Protein AF-0000000082896527 (afdb_homodimer)

Secondary structure (DSSP, 8-state):
-------------------------------------------------------------------------------------------------------------------HHHHHHHHHHHHHTHHHHH-TT---EEEEEEEEEESSSS--EEEEEEEETTEEEEEEEETTEEEEEEEEEGGGEEEEEEEETTTEEEEEEEETTTTEEEEEEEE-SSS-HHHHHHHHHHHHHHH-TTGGGGHHHH-EEESTHHHHHGGGSPPPSS--HHHHHHHHHHHHHHHTT----HHHHHIIIIIITTTT--EEEGGGGTTS-HHHHHHHHHGGGG-SS--EEEEESPPP-HHHHHHHHHHHHH-SS--EEEEESS---TTHHHHHHHHHHHTTT----EEE-TTS----HHHHHHHHHHGGG-TT--EEE-TT----HHHHHHHHHHHHHHHH--S-GGG-----EEE-TT----S--HHHHHHHHH-TT--EEE-TTS--BGGGTHHHHHHH-TT-SEEE-TT-B--TTGGGGHHHHHHHHHH-SS--EEE-TT---HHHHHHHHHHHHHT-SS--SEEEE-TTT--GGGHHHHGGGGGS-EEEEE-TT---GGGHHHHHHHHHT-SS--EEE--THHHHHHHH-GGGHHHHHHHHHHHHHHHHHS---EEE-TT---GGGHHHHHHHGGG---SEEE--SS--HHHHHHHHHHHHHH-SS--EEE--SS---HHHHHHHHHHHHH--S--B----HHHHHHHHTSS-HHHHHHHHHHHHHHHHHHHS--HHHHHHHHHHHHHHHHHHTGGGGTTTT-HHHHHHHHHHHHHHHHHTTS-SS-TTSHHHHHHHHHHHHHHHHHHHHHHHHHHHHHHHHHHHTTEEE-S--PPP-TTHHHHHHHHHHHHHHHHHHHHHHHHHHHHHHHHHSSSSEEESS---TTS-----TT-S---SSPPPPTHHHHTTS------GGGGG----S------------TTTT----GGG-------HHHHHHGGGS--------------------SS---------------------------------------------------------------------------/----------------------------------------------------------------------S--------------------------------------------HHHHHHHHHHHHHTHHHHH-TT---EEEEEEEEEESSSS--EEEEEEEETTEEEEEEEETTEEEEEEEEEGGGEEEEEEEETTTEEEEEEEETTTTEEEEEEEE-SSS-HHHHHHHHHHHHHHH-TTGGGGHHHH-EEESTHHHHHGGGSPPPSS--HHHHHHHHHHHHHHHTT----HHHHHIIIIIITTTT--EEEGGGGTTS-HHHHHHHHHGGGG-SS--EEEEESPPP-HHHHHHHHHHHHH-SS--EEEEESS---TTHHHHHHHHHHHTTT----EEE-TTS----HHHHHHHHHHGGG-TT--EEE-TT----HHHHHHHHHHHHHHHH--S-GGG-----EEE-TT----S--HHHHHHHHH-TT--EEE-TTS--BGGGTHHHHHHHGGG-SEEE-TT-B--TTGGGGHHHHHHHHHH-SS--EEE-TT---HHHHHHHHHHHHHT-SS--SEEEE-TTT--GGGHHHHGGGGGS-EEEEE-TT---GGGHHHHHHHHHT-SS--EEE--THHHHHHHH-GGGHHHHHHHHHHHHHHHHHS---EEE-TT---GGGHHHHHHHGGG---SEEE--SS--HHHHHHHHHHHHHH-SS--EEE--SS---HHHHHHHHHHHHH--S--B----HHHHHHHHTSS-HHHHHHHHHHHHHHHHHHHS--HHHHHHHHHHHHHHHHHHTGGGGTTTT-HHHHHHHHHHHHHHHHHTTS-SS-TTSHHHHHHHHHHHHHHHHHHHHHHHHHHHHHHHHHHHTTEEE-S--PPP-TTHHHHHHHHHHHHHHHHHHHHHHHHHHHHHHHHHSSSSEEESS---TTS-----TT-S---SSPPPPGGGGGGGS------TTSTT-S--S------------TTTT--------------HHHHHHGGGT-------------------------------------------------------------------------------------------------

Nearest PDB structures (foldseek):
  4k17-assembly1_A  TM=8.744E-01  e=2.530E-37  Mus musculus
  4k17-assembly2_B  TM=8.692E-01  e=1.340E-36  Mus musculus
  8j07-assembly1_w  TM=4.556E-01  e=1.882E-07  Homo sapiens
  1k5d-assembly1_C  TM=5.527E-01  e=3.332E-05  Schizosaccharomyces pombe
  1pgv-assembly1_A  TM=6.967E-01  e=2.989E-02  Caenorhabditis elegans

Radius of gyration: 50.92 Å; Cα contacts (8 Å, |Δi|>4): 3451; chains: 2; bounding box: 141×174×155 Å

Solvent-accessible surface area (backbone atoms only — not comparable to full-atom values): 126657 Å² total; per-residue (Å²): 142,79,79,81,83,78,81,83,77,88,76,81,86,76,87,74,89,75,82,88,83,81,84,87,84,83,82,85,88,83,89,80,87,85,89,85,87,82,90,82,92,82,82,89,86,80,88,91,82,80,88,80,86,76,82,85,79,84,86,79,89,82,90,85,83,85,90,81,88,71,66,67,91,80,84,80,80,84,91,80,89,90,90,80,93,78,95,78,92,84,88,92,82,86,92,81,87,84,82,82,74,88,73,78,84,80,77,74,84,71,83,73,78,73,49,73,67,52,50,54,48,31,50,52,48,47,61,74,38,26,29,77,74,72,32,75,87,32,62,46,62,78,44,75,43,68,30,31,40,14,72,59,100,79,65,71,40,78,31,34,41,32,35,29,66,58,30,41,36,32,29,38,76,50,69,88,61,63,45,80,76,46,72,44,42,60,84,35,42,39,32,44,34,59,74,39,93,54,40,32,28,38,39,28,30,53,43,82,95,69,87,41,77,44,52,37,36,37,31,32,90,85,48,49,33,64,56,54,54,47,51,52,49,38,43,44,30,49,38,31,71,56,33,70,87,34,43,75,78,61,23,48,57,39,61,61,66,59,63,69,45,51,79,70,46,68,59,47,63,56,64,43,62,67,79,30,42,64,51,31,40,46,49,42,15,53,68,70,74,41,82,71,54,68,42,59,48,47,44,45,57,55,41,30,50,52,69,67,54,34,55,50,53,50,74,83,43,62,92,47,58,69,71,57,44,44,39,60,58,49,44,39,25,43,28,70,52,35,25,25,43,38,38,75,65,52,74,56,52,72,69,50,53,51,48,50,45,48,28,48,40,43,18,74,36,39,25,34,46,32,45,26,37,20,63,57,58,59,62,44,53,39,52,48,31,52,24,35,65,73,24,49,78,32,46,39,26,36,42,29,45,23,51,19,62,52,63,32,56,69,15,26,49,52,30,21,70,46,44,33,60,32,40,50,32,27,36,44,33,42,29,39,14,58,37,43,41,66,30,49,34,28,44,23,48,9,49,41,51,8,54,58,50,68,82,53,80,90,51,34,25,54,45,30,33,45,31,43,22,47,16,62,43,55,79,72,52,63,42,45,36,50,30,41,29,67,42,56,54,31,30,34,41,31,43,27,44,12,40,30,49,53,68,68,39,46,66,26,33,54,66,8,38,37,49,25,26,34,43,31,44,19,34,26,34,58,56,97,69,40,62,78,45,17,66,54,38,19,52,34,42,33,60,33,52,48,42,41,37,42,30,33,29,53,17,55,59,54,52,56,31,46,35,18,39,43,52,8,38,42,64,18,87,66,38,63,56,24,32,40,33,43,23,39,29,43,52,72,80,27,56,76,46,57,50,50,52,45,63,30,52,35,21,29,41,31,48,29,45,24,58,36,50,69,51,44,41,60,50,46,57,36,57,43,64,22,77,54,35,33,33,41,30,57,13,30,44,33,50,36,57,18,62,76,32,76,89,28,45,68,42,38,55,50,30,54,53,47,47,46,47,30,43,55,72,30,62,40,33,31,44,34,43,34,49,18,48,59,26,80,66,44,56,63,52,32,34,35,42,26,66,23,55,30,34,31,43,30,51,22,30,20,52,37,30,43,68,40,30,46,44,40,16,59,16,40,50,51,26,72,41,39,29,34,46,39,58,31,48,18,66,38,37,41,71,18,41,43,38,38,24,55,18,38,70,67,27,62,43,46,50,43,61,67,76,36,58,64,19,48,43,56,32,54,74,40,92,53,32,65,55,36,53,53,19,53,52,46,37,52,52,36,25,53,50,36,63,53,81,47,65,70,60,48,48,51,47,49,42,32,44,44,52,49,51,53,60,67,45,40,77,71,39,47,34,79,80,30,71,67,45,36,32,50,50,44,52,50,51,50,47,53,59,59,54,47,78,44,82,85,38,72,71,76,47,67,69,49,46,48,51,46,49,51,51,48,51,51,49,50,51,51,38,50,54,49,38,51,51,51,47,50,50,49,50,51,50,33,43,75,73,32,36,41,76,72,54,91,70,82,57,87,80,77,66,54,67,63,47,48,53,51,50,45,51,52,50,31,49,48,36,38,53,48,38,52,51,42,54,39,47,36,51,53,50,38,47,55,38,87,71,20,59,41,67,63,72,75,78,67,72,80,26,65,80,62,71,54,82,79,47,82,68,76,66,75,36,59,60,79,63,67,79,66,59,64,69,66,58,77,72,75,73,76,65,80,61,69,81,58,63,94,68,76,83,86,79,80,75,77,80,79,79,76,78,74,77,80,65,75,83,66,72,74,70,54,68,68,61,62,77,65,62,82,45,64,62,57,62,69,63,50,66,75,73,55,83,70,81,80,83,85,83,85,82,50,87,90,88,92,89,96,86,92,101,68,102,68,72,82,67,82,79,77,87,72,86,66,72,52,76,84,71,83,77,82,78,79,80,81,78,79,87,81,80,77,80,81,82,81,84,83,85,77,82,78,80,76,76,72,86,75,84,82,89,79,82,87,79,89,81,93,90,89,69,48,88,91,93,84,86,91,72,94,84,92,79,78,96,86,90,130,139,87,80,87,86,92,88,85,88,91,86,91,81,85,91,78,86,81,87,80,87,81,87,82,93,86,82,88,79,87,80,84,80,78,84,84,87,84,88,83,84,82,82,79,85,72,83,70,78,82,83,81,82,78,82,84,78,81,83,76,81,81,76,78,79,81,92,76,88,83,96,79,83,83,86,78,80,65,93,77,90,67,92,71,80,63,84,79,79,81,84,76,79,78,85,76,85,86,76,85,75,87,76,82,84,86,77,75,86,70,84,73,76,74,49,72,68,53,51,53,47,30,49,52,48,47,60,75,38,26,29,79,74,71,31,74,89,32,63,46,62,76,45,74,43,69,29,32,40,14,70,58,98,78,64,72,39,78,30,35,40,32,36,28,64,57,30,40,36,33,30,39,78,48,68,87,61,62,46,78,75,45,72,44,43,60,84,35,43,38,32,43,34,59,75,40,95,53,39,32,28,37,39,29,31,52,43,83,99,45,103,43,77,44,51,37,37,37,32,32,89,85,49,49,34,65,56,55,54,47,50,52,51,41,44,44,31,49,38,32,72,54,34,70,87,35,43,75,78,60,25,48,58,42,62,60,64,59,63,69,44,51,79,70,46,68,59,47,61,57,66,42,62,68,78,29,41,63,52,30,41,48,48,42,14,53,69,71,74,41,81,70,56,68,44,59,47,46,45,44,59,56,42,30,49,50,68,66,54,33,54,53,50,50,76,83,45,62,90,48,57,68,70,57,46,43,40,60,57,51,44,38,25,44,28,72,53,36,25,26,44,39,40,74,66,51,74,56,51,71,70,49,53,52,49,51,44,49,28,48,39,45,18,74,33,39,26,35,44,32,45,26,38,21,64,58,57,57,62,44,52,38,52,47,32,52,25,34,64,74,23,51,79,32,46,38,26,37,42,30,44,23,51,20,63,51,64,32,57,69,16,25,50,52,31,21,69,46,45,34,58,32,41,48,30,27,36,44,35,42,30,38,15,57,37,44,42,66,32,50,33,28,44,22,49,10,49,40,52,8,53,57,50,68,84,50,78,88,49,34,26,53,43,29,32,44,32,42,23,47,15,61,42,55,80,73,51,63,43,45,38,50,31,41,30,68,41,54,56,32,30,35,42,30,43,26,43,14,39,32,48,52,68,67,38,46,67,26,34,54,65,7,39,37,49,24,25,33,44,31,44,19,36,26,35,58,56,96,69,41,62,78,46,18,66,53,38,18,50,34,41,33,58,32,52,48,44,42,37,40,29,35,29,54,16,53,59,56,52,56,31,46,35,18,39,42,51,8,37,41,64,19,86,67,38,63,55,25,32,40,33,42,22,39,28,43,52,70,81,27,56,77,46,56,51,49,51,45,62,31,52,35,22,29,43,31,47,29,45,23,58,35,51,71,51,44,40,61,49,47,57,36,56,42,64,22,77,53,33,32,34,42,31,57,14,30,44,34,51,34,59,18,60,75,32,79,92,28,44,70,44,40,56,50,30,52,52,47,48,46,47,32,44,53,71,29,61,39,33,32,43,34,42,34,50,18,48,59,25,80,63,45,54,64,52,30,34,36,42,26,67,24,56,29,34,30,42,28,51,21,30,21,51,36,30,42,68,40,30,47,44,41,17,58,15,40,49,51,25,72,42,41,29,34,46,41,60,29,49,18,64,38,39,40,72,19,40,43,39,38,23,54,17,36,70,68,27,62,43,46,50,43,63,66,77,37,58,64,19,48,45,56,29,54,72,40,93,52,33,66,56,36,44,37,20,52,40,46,37,52,51,35,25,52,51,36,63,52,82,47,65,69,59,47,50,49,47,48,41,32,44,44,51,49,51,52,60,66,45,40,74,72,39,47,34,82,81,30,72,68,45,34,33,50,51,45,52,51,52,51,46,54,58,59,55,50,77,45,82,84,38,71,70,74,46,67,67,50,47,50,51,46,50,51,53,47,50,50,49,48,51,51,38,50,53,49,38,51,54,51,47,49,52,50,52,50,50,33,44,75,73,32,34,42,77,72,53,91,69,83,56,87,79,76,65,53,66,64,48,47,54,50,50,44,52,52,49,30,50,48,36,39,53,48,38,49,51,41,52,40,47,35,51,54,50,38,48,54,37,87,72,22,56,41,66,64,72,77,79,66,74,82,26,65,81,63,70,54,82,77,48,83,67,72,66,76,36,59,59,77,62,66,80,66,57,64,70,66,59,77,71,74,74,74,63,78,59,70,82,52,62,93,67,78,82,87,78,79,73,75,80,77,76,74,79,75,76,81,64,75,80,60,70,74,68,82,62,81,65,65,80,64,64,79,46,65,63,58,63,68,62,48,69,76,70,52,82,65,77,75,79,79,74,80,74,81,79,80,77,86,78,86,76,86,82,79,89,86,80,90,82,79,84,76,83,73,84,74,66,85,75,88,80,81,82,82,86,85,91,84,90,82,80,85,77,81,83,79,79,83,77,89,72,89,85,86,86,80,82,82,82,86,82,86,91,86,84,88,84,80,86,88,83,90,83,83,87,82,85,81,82,88,79,86,85,91,72,81,79,84,80,129

Structure (mmCIF, N/CA/C/O backbone):
data_AF-0000000082896527-model_v1
#
loop_
_entity.id
_entity.type
_entity.pdbx_description
1 polymer 'Carm_PH domain-containing protein'
#
loop_
_atom_site.group_PDB
_atom_site.id
_atom_site.type_symbol
_atom_site.label_atom_id
_atom_site.label_alt_id
_atom_site.label_comp_id
_atom_site.label_asym_id
_atom_site.label_entity_id
_atom_site.label_seq_id
_atom_site.pdbx_PDB_ins_code
_atom_site.Cartn_x
_atom_site.Cartn_y
_atom_site.Cartn_z
_atom_site.occupancy
_atom_site.B_iso_or_equiv
_atom_site.auth_seq_id
_atom_site.auth_comp_id
_atom_site.auth_asym_id
_atom_site.auth_atom_id
_atom_site.pdbx_PDB_model_num
ATOM 1 N N . MET A 1 1 ? 29.469 -5.387 -78.062 1 13.02 1 MET A N 1
ATOM 2 C CA . MET A 1 1 ? 29.766 -4.191 -78.875 1 13.02 1 MET A CA 1
ATOM 3 C C . MET A 1 1 ? 30.156 -3.033 -77.938 1 13.02 1 MET A C 1
ATOM 5 O O . MET A 1 1 ? 30.031 -3.121 -76.75 1 13.02 1 MET A O 1
ATOM 9 N N . SER A 1 2 ? 29.484 -2.053 -78.562 1 12.38 2 SER A N 1
ATOM 10 C CA . SER A 1 2 ? 29.844 -0.681 -78.938 1 12.38 2 SER A CA 1
ATOM 11 C C . SER A 1 2 ? 29.859 0.223 -77.688 1 12.38 2 SER A C 1
ATOM 13 O O . SER A 1 2 ? 30.828 0.936 -77.5 1 12.38 2 SER A O 1
ATOM 15 N N . HIS A 1 3 ? 28.781 0.94 -77.688 1 12.94 3 HIS A N 1
ATOM 16 C CA . HIS A 1 3 ? 28.719 2.354 -78.062 1 12.94 3 HIS A CA 1
ATOM 17 C C . HIS A 1 3 ? 29.078 3.238 -76.875 1 12.94 3 HIS A C 1
ATOM 19 O O . HIS A 1 3 ? 29.047 2.787 -75.75 1 12.94 3 HIS A O 1
ATOM 25 N N . SER A 1 4 ? 28.359 4.273 -77.062 1 13.53 4 SER A N 1
ATOM 26 C CA . SER A 1 4 ? 28.781 5.637 -77.375 1 13.53 4 SER A CA 1
ATOM 27 C C . SER A 1 4 ? 29.062 6.43 -76.125 1 13.53 4 SER A C 1
ATOM 29 O O . SER A 1 4 ? 28.703 6.008 -75 1 13.53 4 SER A O 1
ATOM 31 N N . HIS A 1 5 ? 28.531 7.566 -76.25 1 13.96 5 HIS A N 1
ATOM 32 C CA . HIS A 1 5 ? 29.047 8.914 -76.438 1 13.96 5 HIS A CA 1
ATOM 33 C C . HIS A 1 5 ? 29.141 9.656 -75.062 1 13.96 5 HIS A C 1
ATOM 35 O O . HIS A 1 5 ? 28.562 9.219 -74.062 1 13.96 5 HIS A O 1
ATOM 41 N N . ARG A 1 6 ? 28.641 10.859 -75.25 1 13.12 6 ARG A N 1
ATOM 42 C CA . ARG A 1 6 ? 29.328 12.148 -75.25 1 13.12 6 ARG A CA 1
ATOM 43 C C . ARG A 1 6 ? 29.234 12.828 -73.875 1 13.12 6 ARG A C 1
ATOM 45 O O . ARG A 1 6 ? 30.25 13.266 -73.375 1 13.12 6 ARG A O 1
ATOM 52 N N . HIS A 1 7 ? 28.016 13.453 -73.688 1 13.74 7 HIS A N 1
ATOM 53 C CA . HIS A 1 7 ? 28.047 14.898 -73.875 1 13.74 7 HIS A CA 1
ATOM 54 C C . HIS A 1 7 ? 28.578 15.578 -72.625 1 13.74 7 HIS A C 1
ATOM 56 O O . HIS A 1 7 ? 28.641 14.969 -71.562 1 13.74 7 HIS A O 1
ATOM 62 N N . ASP A 1 8 ? 27.797 16.594 -72.312 1 14.16 8 ASP A N 1
ATOM 63 C CA . ASP A 1 8 ? 28.031 18.031 -72.375 1 14.16 8 ASP A CA 1
ATOM 64 C C . ASP A 1 8 ? 28.609 18.562 -71.125 1 14.16 8 ASP A C 1
ATOM 66 O O . ASP A 1 8 ? 28.547 17.906 -70.062 1 14.16 8 ASP A O 1
ATOM 70 N N . THR A 1 9 ? 28.219 19.734 -70.938 1 13.42 9 THR A N 1
ATOM 71 C CA . THR A 1 9 ? 28.922 21 -70.938 1 13.42 9 THR A CA 1
ATOM 72 C C . THR A 1 9 ? 29.312 21.438 -69.562 1 13.42 9 THR A C 1
ATOM 74 O O . THR A 1 9 ? 30.484 21.75 -69.312 1 13.42 9 THR A O 1
ATOM 77 N N . ASP A 1 10 ? 28.328 22.062 -68.938 1 14.15 10 ASP A N 1
ATOM 78 C CA . ASP A 1 10 ? 28.484 23.5 -68.812 1 14.15 10 ASP A CA 1
ATOM 79 C C . ASP A 1 10 ? 29.375 23.828 -67.562 1 14.15 10 ASP A C 1
ATOM 81 O O . ASP A 1 10 ? 29.453 23.047 -66.625 1 14.15 10 ASP A O 1
ATOM 85 N N . ASP A 1 11 ? 29.953 24.969 -67.688 1 13.2 11 ASP A N 1
ATOM 86 C CA . ASP A 1 11 ? 31.125 25.812 -67.5 1 13.2 11 ASP A CA 1
ATOM 87 C C . ASP A 1 11 ? 31.203 26.266 -66 1 13.2 11 ASP A C 1
ATOM 89 O O . ASP A 1 11 ? 32.281 26.188 -65.375 1 13.2 11 ASP A O 1
ATOM 93 N N . GLY A 1 12 ? 30.172 27.078 -65.688 1 13.69 12 GLY A N 1
ATOM 94 C CA . GLY A 1 12 ? 30.562 28.453 -65.438 1 13.69 12 GLY A CA 1
ATOM 95 C C . GLY A 1 12 ? 31.422 28.625 -64.25 1 13.69 12 GLY A C 1
ATOM 96 O O . GLY A 1 12 ? 31.469 27.75 -63.375 1 13.69 12 GLY A O 1
ATOM 97 N N . GLY A 1 13 ? 31.828 29.781 -64.125 1 13.9 13 GLY A N 1
ATOM 98 C CA . GLY A 1 13 ? 32.906 30.734 -63.938 1 13.9 13 GLY A CA 1
ATOM 99 C C . GLY A 1 13 ? 33.25 30.922 -62.469 1 13.9 13 GLY A C 1
ATOM 100 O O . GLY A 1 13 ? 32.5 30.453 -61.594 1 13.9 13 GLY A O 1
ATOM 101 N N . ALA A 1 14 ? 34.156 31.734 -62.312 1 13.03 14 ALA A N 1
ATOM 102 C CA . ALA A 1 14 ? 35.375 32.281 -61.688 1 13.03 14 ALA A CA 1
ATOM 103 C C . ALA A 1 14 ? 35 33.094 -60.438 1 13.03 14 ALA A C 1
ATOM 105 O O . ALA A 1 14 ? 35.812 33.219 -59.5 1 13.03 14 ALA A O 1
ATOM 106 N N . LYS A 1 15 ? 33.844 33.844 -60.594 1 14.22 15 LYS A N 1
ATOM 107 C CA . LYS A 1 15 ? 34.25 35.219 -60.406 1 14.22 15 LYS A CA 1
ATOM 108 C C . LYS A 1 15 ? 34.969 35.438 -59.062 1 14.22 15 LYS A C 1
ATOM 110 O O . LYS A 1 15 ? 34.656 34.719 -58.094 1 14.22 15 LYS A O 1
ATOM 115 N N . ASP A 1 16 ? 35.812 36.469 -59.125 1 12.76 16 ASP A N 1
ATOM 116 C CA . ASP A 1 16 ? 36.938 37.312 -58.719 1 12.76 16 ASP A CA 1
ATOM 117 C C . ASP A 1 16 ? 36.656 38 -57.375 1 12.76 16 ASP A C 1
ATOM 119 O O . ASP A 1 16 ? 37.562 38.156 -56.562 1 12.76 16 ASP A O 1
ATOM 123 N N . LYS A 1 17 ? 35.375 38.625 -57.406 1 14.09 17 LYS A N 1
ATOM 124 C CA . LYS A 1 17 ? 35.625 40.062 -57.219 1 14.09 17 LYS A CA 1
ATOM 125 C C . LYS A 1 17 ? 36.375 40.312 -55.906 1 14.09 17 LYS A C 1
ATOM 127 O O . LYS A 1 17 ? 36.219 39.562 -54.938 1 14.09 17 LYS A O 1
ATOM 132 N N . ASP A 1 18 ? 37.156 41.406 -56 1 13.08 18 ASP A N 1
ATOM 133 C CA . ASP A 1 18 ? 38.25 42.25 -55.594 1 13.08 18 ASP A CA 1
ATOM 134 C C . ASP A 1 18 ? 38.031 42.875 -54.219 1 13.08 18 ASP A C 1
ATOM 136 O O . ASP A 1 18 ? 38.875 42.812 -53.344 1 13.08 18 ASP A O 1
ATOM 140 N N . GLU A 1 19 ? 37.062 43.875 -54.312 1 13.6 19 GLU A N 1
ATOM 141 C CA . GLU A 1 19 ? 37.562 45.219 -54.125 1 13.6 19 GLU A CA 1
ATOM 142 C C . GLU A 1 19 ? 37.969 45.469 -52.688 1 13.6 19 GLU A C 1
ATOM 144 O O . GLU A 1 19 ? 37.531 44.75 -51.781 1 13.6 19 GLU A O 1
ATOM 149 N N . THR A 1 20 ? 37.844 46.75 -52.469 1 13.63 20 THR A N 1
ATOM 150 C CA . THR A 1 20 ? 38.625 47.938 -52.156 1 13.63 20 THR A CA 1
ATOM 151 C C . THR A 1 20 ? 38.719 48.156 -50.656 1 13.63 20 THR A C 1
ATOM 153 O O . THR A 1 20 ? 37.906 47.625 -49.906 1 13.63 20 THR A O 1
ATOM 156 N N . ALA A 1 21 ? 39.562 49.25 -50.438 1 13.3 21 ALA A N 1
ATOM 157 C CA . ALA A 1 21 ? 40.625 49.875 -49.625 1 13.3 21 ALA A CA 1
ATOM 158 C C . ALA A 1 21 ? 40.062 50.5 -48.375 1 13.3 21 ALA A C 1
ATOM 160 O O . ALA A 1 21 ? 40.625 50.344 -47.281 1 13.3 21 ALA A O 1
ATOM 161 N N . GLU A 1 22 ? 39.281 51.656 -48.594 1 13.28 22 GLU A N 1
ATOM 162 C CA . GLU A 1 22 ? 39.812 52.969 -48.25 1 13.28 22 GLU A CA 1
ATOM 163 C C . GLU A 1 22 ? 39.688 53.188 -46.719 1 13.28 22 GLU A C 1
ATOM 165 O O . GLU A 1 22 ? 40.656 53.531 -46.062 1 13.28 22 GLU A O 1
ATOM 170 N N . THR A 1 23 ? 39.062 54.406 -46.5 1 13.44 23 THR A N 1
ATOM 171 C CA . THR A 1 23 ? 39.594 55.688 -46.125 1 13.44 23 THR A CA 1
ATOM 172 C C . THR A 1 23 ? 39.5 55.906 -44.594 1 13.44 23 THR A C 1
ATOM 174 O O . THR A 1 23 ? 40.5 56.188 -43.938 1 13.44 23 THR A O 1
ATOM 177 N N . VAL A 1 24 ? 38.875 57.094 -44.25 1 13.51 24 VAL A N 1
ATOM 178 C CA . VAL A 1 24 ? 39.344 58.375 -43.812 1 13.51 24 VAL A CA 1
ATOM 179 C C . VAL A 1 24 ? 39.188 58.5 -42.281 1 13.51 24 VAL A C 1
ATOM 181 O O . VAL A 1 24 ? 38.406 57.75 -41.688 1 13.51 24 VAL A O 1
ATOM 184 N N . VAL A 1 25 ? 38.969 59.812 -41.844 1 13.18 25 VAL A N 1
ATOM 185 C CA . VAL A 1 25 ? 39.719 60.875 -41.156 1 13.18 25 VAL A CA 1
ATOM 186 C C . VAL A 1 25 ? 39.25 60.938 -39.688 1 13.18 25 VAL A C 1
ATOM 188 O O . VAL A 1 25 ? 40.062 60.844 -38.781 1 13.18 25 VAL A O 1
ATOM 191 N N . GLU A 1 26 ? 38.5 62.094 -39.375 1 13.37 26 GLU A N 1
ATOM 192 C CA . GLU A 1 26 ? 39 63.281 -38.688 1 13.37 26 GLU A CA 1
ATOM 193 C C . GLU A 1 26 ? 38.75 63.219 -37.188 1 13.37 26 GLU A C 1
ATOM 195 O O . GLU A 1 26 ? 39.656 63.344 -36.406 1 13.37 26 GLU A O 1
ATOM 200 N N . GLY A 1 27 ? 38.094 64.375 -36.75 1 12.8 27 GLY A N 1
ATOM 201 C CA . GLY A 1 27 ? 38.531 65.5 -35.969 1 12.8 27 GLY A CA 1
ATOM 202 C C . GLY A 1 27 ? 38.219 65.375 -34.5 1 12.8 27 GLY A C 1
ATOM 203 O O . GLY A 1 27 ? 39.125 65.25 -33.656 1 12.8 27 GLY A O 1
ATOM 204 N N . GLU A 1 28 ? 37.281 66.312 -34 1 13.52 28 GLU A N 1
ATOM 205 C CA . GLU A 1 28 ? 37.625 67.5 -33.219 1 13.52 28 GLU A CA 1
ATOM 206 C C . GLU A 1 28 ? 37.5 67.25 -31.719 1 13.52 28 GLU A C 1
ATOM 208 O O . GLU A 1 28 ? 36.844 66.25 -31.312 1 13.52 28 GLU A O 1
ATOM 213 N N . GLU A 1 29 ? 37.062 68.438 -31.078 1 13.66 29 GLU A N 1
ATOM 214 C CA . GLU A 1 29 ? 37.625 69.312 -30.078 1 13.66 29 GLU A CA 1
ATOM 215 C C . GLU A 1 29 ? 37.156 68.938 -28.672 1 13.66 29 GLU A C 1
ATOM 217 O O . GLU A 1 29 ? 36.344 68.062 -28.5 1 13.66 29 GLU A O 1
ATOM 222 N N . VAL A 1 30 ? 36.656 70.062 -27.969 1 13.3 30 VAL A N 1
ATOM 223 C CA . VAL A 1 30 ? 37.156 70.938 -26.906 1 13.3 30 VAL A CA 1
ATOM 224 C C . VAL A 1 30 ? 36.5 70.5 -25.578 1 13.3 30 VAL A C 1
ATOM 226 O O . VAL A 1 30 ? 37.188 70.25 -24.594 1 13.3 30 VAL A O 1
ATOM 229 N N . HIS A 1 31 ? 35.531 71.438 -25.125 1 13.45 31 HIS A N 1
ATOM 230 C CA . HIS A 1 31 ? 35.75 72.438 -24.062 1 13.45 31 HIS A CA 1
ATOM 231 C C . HIS A 1 31 ? 35.25 71.938 -22.719 1 13.45 31 HIS A C 1
ATOM 233 O O . HIS A 1 31 ? 34.5 70.938 -22.656 1 13.45 31 HIS A O 1
ATOM 239 N N . THR A 1 32 ? 34.5 72.875 -22.141 1 13.36 32 THR A N 1
ATOM 240 C CA . THR A 1 32 ? 34.781 73.75 -21.016 1 13.36 32 THR A CA 1
ATOM 241 C C . THR A 1 32 ? 34.125 73.25 -19.734 1 13.36 32 THR A C 1
ATOM 243 O O . THR A 1 32 ? 34.812 73.062 -18.719 1 13.36 32 THR A O 1
ATOM 246 N N . ASP A 1 33 ? 33.094 74.125 -19.281 1 13.41 33 ASP A N 1
ATOM 247 C CA . ASP A 1 33 ? 33.156 75 -18.141 1 13.41 33 ASP A CA 1
ATOM 248 C C . ASP A 1 33 ? 32.625 74.312 -16.875 1 13.41 33 ASP A C 1
ATOM 250 O O . ASP A 1 33 ? 31.953 73.25 -16.969 1 13.41 33 ASP A O 1
ATOM 254 N N . ASP A 1 34 ? 31.734 75.188 -16.219 1 13.63 34 ASP A N 1
ATOM 255 C CA . ASP A 1 34 ? 31.781 75.938 -14.984 1 13.63 34 ASP A CA 1
ATOM 256 C C . ASP A 1 34 ? 31.031 75.25 -13.859 1 13.63 34 ASP A C 1
ATOM 258 O O . ASP A 1 34 ? 31.641 74.562 -13.023 1 13.63 34 ASP A O 1
ATOM 262 N N . ASP A 1 35 ? 30.016 76.062 -13.352 1 14.41 35 ASP A N 1
ATOM 263 C CA . ASP A 1 35 ? 29.922 76.75 -12.094 1 14.41 35 ASP A CA 1
ATOM 264 C C . ASP A 1 35 ? 29.109 76 -11.062 1 14.41 35 ASP A C 1
ATOM 266 O O . ASP A 1 35 ? 28.469 75 -11.391 1 14.41 35 ASP A O 1
ATOM 270 N N . GLU A 1 36 ? 28.141 76.75 -10.469 1 14.59 36 GLU A N 1
ATOM 271 C CA . GLU A 1 36 ? 27.922 77.5 -9.211 1 14.59 36 GLU A CA 1
ATOM 272 C C . GLU A 1 36 ? 26.922 76.75 -8.328 1 14.59 36 GLU A C 1
ATOM 274 O O . GLU A 1 36 ? 27.203 76.438 -7.168 1 14.59 36 GLU A O 1
ATOM 279 N N . PHE A 1 37 ? 25.844 77.5 -8.055 1 14.47 37 PHE A N 1
ATOM 280 C CA . PHE A 1 37 ? 25.391 78.188 -6.883 1 14.47 37 PHE A CA 1
ATOM 281 C C . PHE A 1 37 ? 24.375 77.438 -6.094 1 14.47 37 PHE A C 1
ATOM 283 O O . PHE A 1 37 ? 23.797 76.438 -6.609 1 14.47 37 PHE A O 1
ATOM 290 N N . ASP A 1 38 ? 23.438 78.188 -5.473 1 13.34 38 ASP A N 1
ATOM 291 C CA . ASP A 1 38 ? 23 78.688 -4.188 1 13.34 38 ASP A CA 1
ATOM 292 C C . ASP A 1 38 ? 21.766 78 -3.686 1 13.34 38 ASP A C 1
ATOM 294 O O . ASP A 1 38 ? 21.719 77.562 -2.537 1 13.34 38 ASP A O 1
ATOM 298 N N . ALA A 1 39 ? 20.625 78.562 -4.066 1 13.78 39 ALA A N 1
ATOM 299 C CA . ALA A 1 39 ? 19.734 79.375 -3.236 1 13.78 39 ALA A CA 1
ATOM 300 C C . ALA A 1 39 ? 18.719 78.5 -2.502 1 13.78 39 ALA A C 1
ATOM 302 O O . ALA A 1 39 ? 18.484 77.312 -2.895 1 13.78 39 ALA A O 1
ATOM 303 N N . GLN A 1 40 ? 17.562 79.188 -2.105 1 13.2 40 GLN A N 1
ATOM 304 C CA . GLN A 1 40 ? 16.75 79.75 -1.05 1 13.2 40 GLN A CA 1
ATOM 305 C C . GLN A 1 40 ? 15.531 78.875 -0.742 1 13.2 40 GLN A C 1
ATOM 307 O O . GLN A 1 40 ? 15.266 78.562 0.42 1 13.2 40 GLN A O 1
ATOM 312 N N . ARG A 1 41 ? 14.438 79.188 -1.395 1 13.99 41 ARG A N 1
ATOM 313 C CA . ARG A 1 41 ? 13.289 79.875 -0.831 1 13.99 41 ARG A CA 1
ATOM 314 C C . ARG A 1 41 ? 12.328 78.875 -0.17 1 13.99 41 ARG A C 1
ATOM 316 O O . ARG A 1 41 ? 12.312 77.688 -0.509 1 13.99 41 ARG A O 1
ATOM 323 N N . LEU A 1 42 ? 11.141 79.5 0.245 1 13.17 42 LEU A N 1
ATOM 324 C CA . LEU A 1 42 ? 10.195 79.938 1.261 1 13.17 42 LEU A CA 1
ATOM 325 C C . LEU A 1 42 ? 9.039 78.938 1.411 1 13.17 42 LEU A C 1
ATOM 327 O O . LEU A 1 42 ? 8.719 78.5 2.523 1 13.17 42 LEU A O 1
ATOM 331 N N . ARG A 1 43 ? 7.949 79.188 0.717 1 13.15 43 ARG A N 1
ATOM 332 C CA . ARG A 1 43 ? 6.738 79.75 1.258 1 13.15 43 ARG A CA 1
ATOM 333 C C . ARG A 1 43 ? 5.777 78.688 1.781 1 13.15 43 ARG A C 1
ATOM 335 O O . ARG A 1 43 ? 5.324 78.812 2.924 1 13.15 43 ARG A O 1
ATOM 342 N N . THR A 1 44 ? 4.555 78.75 1.214 1 13.38 44 THR A N 1
ATOM 343 C CA . THR A 1 44 ? 3.266 79.25 1.653 1 13.38 44 THR A CA 1
ATOM 344 C C . THR A 1 44 ? 2.396 78.188 2.234 1 13.38 44 THR A C 1
ATOM 346 O O . THR A 1 44 ? 2.621 77 1.958 1 13.38 44 THR A O 1
ATOM 349 N N . MET A 1 45 ? 1.054 78.5 2.344 1 13.62 45 MET A N 1
ATOM 350 C CA . MET A 1 45 ? -0.067 78.875 3.205 1 13.62 45 MET A CA 1
ATOM 351 C C . MET A 1 45 ? -0.992 77.688 3.432 1 13.62 45 MET A C 1
ATOM 353 O O . MET A 1 45 ? -1.292 77.312 4.574 1 13.62 45 MET A O 1
ATOM 357 N N . LYS A 1 46 ? -2.389 77.875 3.166 1 13.23 46 LYS A N 1
ATOM 358 C CA . LYS A 1 46 ? -3.566 78.188 3.967 1 13.23 46 LYS A CA 1
ATOM 359 C C . LYS A 1 46 ? -4.453 76.938 4.152 1 13.23 46 LYS A C 1
ATOM 361 O O . LYS A 1 46 ? -4.875 76.625 5.27 1 13.23 46 LYS A O 1
ATOM 366 N N . HIS A 1 47 ? -5.32 76.5 3.225 1 12.96 47 HIS A N 1
ATOM 367 C CA . HIS A 1 47 ? -6.75 76.812 3.346 1 12.96 47 HIS A CA 1
ATOM 368 C C . HIS A 1 47 ? -7.461 75.688 4.121 1 12.96 47 HIS A C 1
ATOM 370 O O . HIS A 1 47 ? -6.965 74.562 4.199 1 12.96 47 HIS A O 1
ATOM 376 N N . ASP A 1 48 ? -8.734 75.688 3.941 1 13.35 48 ASP A N 1
ATOM 377 C CA . ASP A 1 48 ? -10.062 75.938 4.488 1 13.35 48 ASP A CA 1
ATOM 378 C C . ASP A 1 48 ? -10.734 74.625 4.922 1 13.35 48 ASP A C 1
ATOM 380 O O . ASP A 1 48 ? -10.375 73.562 4.445 1 13.35 48 ASP A O 1
ATOM 384 N N . ARG A 1 49 ? -12.039 74.875 5.344 1 13.8 49 ARG A N 1
ATOM 385 C CA . ARG A 1 49 ? -13.102 74.875 6.344 1 13.8 49 ARG A CA 1
ATOM 386 C C . ARG A 1 49 ? -13.977 73.625 6.25 1 13.8 49 ARG A C 1
ATOM 388 O O . ARG A 1 49 ? -14.227 72.938 7.254 1 13.8 49 ARG A O 1
ATOM 395 N N . ASN A 1 50 ? -15.156 73.812 5.652 1 13.16 50 ASN A N 1
ATOM 396 C CA . ASN A 1 50 ? -16.453 73.875 6.324 1 13.16 50 ASN A CA 1
ATOM 397 C C . ASN A 1 50 ? -17.109 72.5 6.453 1 13.16 50 ASN A C 1
ATOM 399 O O . ASN A 1 50 ? -17.562 72.125 7.535 1 13.16 50 ASN A O 1
ATOM 403 N N . PRO A 1 51 ? -18.094 72.188 5.566 1 13.37 51 PRO A N 1
ATOM 404 C CA . PRO A 1 51 ? -19.516 72.312 5.922 1 13.37 51 PRO A CA 1
ATOM 405 C C . PRO A 1 51 ? -20.078 71 6.453 1 13.37 51 PRO A C 1
ATOM 407 O O . PRO A 1 51 ? -19.438 69.938 6.309 1 13.37 51 PRO A O 1
ATOM 410 N N . CYS A 1 52 ? -21.188 70.625 5.891 1 13.37 52 CYS A N 1
ATOM 411 C CA . CYS A 1 52 ? -22.594 70.688 6.328 1 13.37 52 CYS A CA 1
ATOM 412 C C . CYS A 1 52 ? -23.047 69.312 6.793 1 13.37 52 CYS A C 1
ATOM 414 O O . CYS A 1 52 ? -23.578 69.125 7.891 1 13.37 52 CYS A O 1
ATOM 416 N N . GLN A 1 53 ? -23.922 68.75 6.082 1 13.32 53 GLN A N 1
ATOM 417 C CA . GLN A 1 53 ? -25.328 68.688 6.453 1 13.32 53 GLN A CA 1
ATOM 418 C C . GLN A 1 53 ? -25.656 67.375 7.141 1 13.32 53 GLN A C 1
ATOM 420 O O . GLN A 1 53 ? -24.922 66.438 6.988 1 13.32 53 GLN A O 1
ATOM 425 N N . ASN A 1 54 ? -26.859 67 6.875 1 13.1 54 ASN A N 1
ATOM 426 C CA . ASN A 1 54 ? -28.109 66.875 7.613 1 13.1 54 ASN A CA 1
ATOM 427 C C . ASN A 1 54 ? -28.344 65.5 8.164 1 13.1 54 ASN A C 1
ATOM 429 O O . ASN A 1 54 ? -28.594 65.312 9.359 1 13.1 54 ASN A O 1
ATOM 433 N N . GLY A 1 55 ? -29.188 64.812 7.516 1 13.08 55 GLY A N 1
ATOM 434 C CA . GLY A 1 55 ? -30.5 64.688 8.094 1 13.08 55 GLY A CA 1
ATOM 435 C C . GLY A 1 55 ? -30.625 63.438 8.969 1 13.08 55 GLY A C 1
ATOM 436 O O . GLY A 1 55 ? -29.719 62.562 8.977 1 13.08 55 GLY A O 1
ATOM 437 N N . LEU A 1 56 ? -31.656 62.656 8.672 1 13.31 56 LEU A N 1
ATOM 438 C CA . LEU A 1 56 ? -32.875 62.531 9.461 1 13.31 56 LEU A CA 1
ATOM 439 C C . LEU A 1 56 ? -32.781 61.312 10.375 1 13.31 56 LEU A C 1
ATOM 441 O O . LEU A 1 56 ? -31.875 60.5 10.25 1 13.31 56 LEU A O 1
ATOM 445 N N . ASP A 1 57 ? -33.719 60.438 10.266 1 13.23 57 ASP A N 1
ATOM 446 C CA . ASP A 1 57 ? -34.844 60.312 11.18 1 13.23 57 ASP A CA 1
ATOM 447 C C . ASP A 1 57 ? -34.625 59.156 12.148 1 13.23 57 ASP A C 1
ATOM 449 O O . ASP A 1 57 ? -34.75 59.312 13.367 1 13.23 57 ASP A O 1
ATOM 453 N N . GLY A 1 58 ? -35.531 58.125 12.023 1 13.07 58 GLY A N 1
ATOM 454 C CA . GLY A 1 58 ? -36.625 57.906 12.969 1 13.07 58 GLY A CA 1
ATOM 455 C C . GLY A 1 58 ? -36.25 56.969 14.086 1 13.07 58 GLY A C 1
ATOM 456 O O . GLY A 1 58 ? -35.25 56.25 14.008 1 13.07 58 GLY A O 1
ATOM 457 N N . HIS A 1 59 ? -37.188 56.188 14.508 1 13.67 59 HIS A N 1
ATOM 458 C CA . HIS A 1 59 ? -38.031 56.125 15.695 1 13.67 59 HIS A CA 1
ATOM 459 C C . HIS A 1 59 ? -37.562 55.031 16.656 1 13.67 59 HIS A C 1
ATOM 461 O O . HIS A 1 59 ? -36.781 54.156 16.266 1 13.67 59 HIS A O 1
ATOM 467 N N . PHE A 1 60 ? -38.562 54.25 17.062 1 13.25 60 PHE A N 1
ATOM 468 C CA . PHE A 1 60 ? -39.219 54.219 18.359 1 13.25 60 PHE A CA 1
ATOM 469 C C . PHE A 1 60 ? -38.656 53.125 19.266 1 13.25 60 PHE A C 1
ATOM 471 O O . PHE A 1 60 ? -38.25 53.406 20.391 1 13.25 60 PHE A O 1
ATOM 478 N N . LYS A 1 61 ? -39.469 52.062 19.594 1 13.4 61 LYS A N 1
ATOM 479 C CA . LYS A 1 61 ? -40.156 51.969 20.875 1 13.4 61 LYS A CA 1
ATOM 480 C C . LYS A 1 61 ? -39.375 51.062 21.844 1 13.4 61 LYS A C 1
ATOM 482 O O . LYS A 1 61 ? -38.562 50.25 21.406 1 13.4 61 LYS A O 1
ATOM 487 N N . ALA A 1 62 ? -40.188 50.281 22.703 1 12.71 62 ALA A N 1
ATOM 488 C CA . ALA A 1 62 ? -40.531 50.312 24.109 1 12.71 62 ALA A CA 1
ATOM 489 C C . ALA A 1 62 ? -39.75 49.25 24.891 1 12.71 62 ALA A C 1
ATOM 491 O O . ALA A 1 62 ? -39.125 49.531 25.906 1 12.71 62 ALA A O 1
ATOM 492 N N . SER A 1 63 ? -40.25 47.938 24.984 1 12.73 63 SER A N 1
ATOM 493 C CA . SER A 1 63 ? -40.938 47.594 26.234 1 12.73 63 SER A CA 1
ATOM 494 C C . SER A 1 63 ? -39.938 47 27.234 1 12.73 63 SER A C 1
ATOM 496 O O . SER A 1 63 ? -38.906 46.469 26.844 1 12.73 63 SER A O 1
ATOM 498 N N . SER A 1 64 ? -40.438 46.5 28.453 1 12.83 64 SER A N 1
ATOM 499 C CA . SER A 1 64 ? -40.438 46.656 29.906 1 12.83 64 SER A CA 1
ATOM 500 C C . SER A 1 64 ? -39.562 45.594 30.562 1 12.83 64 SER A C 1
ATOM 502 O O . SER A 1 64 ? -38.625 45.906 31.312 1 12.83 64 SER A O 1
ATOM 504 N N . VAL A 1 65 ? -40.156 44.656 31.391 1 13.12 65 VAL A N 1
ATOM 505 C CA . VAL A 1 65 ? -40.25 44.719 32.844 1 13.12 65 VAL A CA 1
ATOM 506 C C . VAL A 1 65 ? -39.281 43.75 33.469 1 13.12 65 VAL A C 1
ATOM 508 O O . VAL A 1 65 ? -38.469 44.094 34.344 1 13.12 65 VAL A O 1
ATOM 511 N N . LEU A 1 66 ? -39.781 42.5 34.031 1 13.42 66 LEU A N 1
ATOM 512 C CA . LEU A 1 66 ? -40 42.312 35.469 1 13.42 66 LEU A CA 1
ATOM 513 C C . LEU A 1 66 ? -38.812 41.625 36.125 1 13.42 66 LEU A C 1
ATOM 515 O O . LEU A 1 66 ? -38 41.031 35.438 1 13.42 66 LEU A O 1
ATOM 519 N N . LYS A 1 67 ? -39.062 40.531 37.031 1 13.73 67 LYS A N 1
ATOM 520 C CA . LYS A 1 67 ? -39.062 40.469 38.5 1 13.73 67 LYS A CA 1
ATOM 521 C C . LYS A 1 67 ? -37.844 39.75 39.031 1 13.73 67 LYS A C 1
ATOM 523 O O . LYS A 1 67 ? -37.156 39.031 38.281 1 13.73 67 LYS A O 1
ATOM 528 N N . SER A 1 68 ? -38 38.781 40.125 1 13.25 68 SER A N 1
ATOM 529 C CA . SER A 1 68 ? -37.75 38.875 41.562 1 13.25 68 SER A CA 1
ATOM 530 C C . SER A 1 68 ? -36.594 37.969 42 1 13.25 68 SER A C 1
ATOM 532 O O . SER A 1 68 ? -35.688 38.375 42.719 1 13.25 68 SER A O 1
ATOM 534 N N . PRO A 1 69 ? -36.531 36.562 41.906 1 13.73 69 PRO A N 1
ATOM 535 C CA . PRO A 1 69 ? -36.625 35.969 43.219 1 13.73 69 PRO A CA 1
ATOM 536 C C . PRO A 1 69 ? -35.281 35.875 43.938 1 13.73 69 PRO A C 1
ATOM 538 O O . PRO A 1 69 ? -34.219 35.906 43.25 1 13.73 69 PRO A O 1
ATOM 541 N N . GLN A 1 70 ? -35.188 35.188 45.156 1 13.34 70 GLN A N 1
ATOM 542 C CA . GLN A 1 70 ? -34.812 35.312 46.562 1 13.34 70 GLN A CA 1
ATOM 543 C C . GLN A 1 70 ? -33.438 34.719 46.812 1 13.34 70 GLN A C 1
ATOM 545 O O . GLN A 1 70 ? -32.875 34.062 45.938 1 13.34 70 GLN A O 1
ATOM 550 N N . TRP A 1 71 ? -33.281 33.781 47.906 1 13.78 71 TRP A N 1
ATOM 551 C CA . TRP A 1 71 ? -32.812 33.938 49.281 1 13.78 71 TRP A CA 1
ATOM 552 C C . TRP A 1 71 ? -31.406 33.375 49.438 1 13.78 71 TRP A C 1
ATOM 554 O O . TRP A 1 71 ? -30.469 34.094 49.812 1 13.78 71 TRP A O 1
ATOM 564 N N . VAL A 1 72 ? -31.203 32.188 50.219 1 13.66 72 VAL A N 1
ATOM 565 C CA . VAL A 1 72 ? -30.781 32.125 51.594 1 13.66 72 VAL A CA 1
ATOM 566 C C . VAL A 1 72 ? -29.297 31.797 51.688 1 13.66 72 VAL A C 1
ATOM 568 O O . VAL A 1 72 ? -28.719 31.281 50.719 1 13.66 72 VAL A O 1
ATOM 571 N N . SER A 1 73 ? -28.891 30.984 52.75 1 13.45 73 SER A N 1
ATOM 572 C CA . SER A 1 73 ? -28.156 31.047 54.031 1 13.45 73 SER A CA 1
ATOM 573 C C . SER A 1 73 ? -26.766 30.422 53.875 1 13.45 73 SER A C 1
ATOM 575 O O . SER A 1 73 ? -26.594 29.469 53.125 1 13.45 73 SER A O 1
ATOM 577 N N . SER A 1 74 ? -25.625 31 54.531 1 13.37 74 SER A N 1
ATOM 578 C CA . SER A 1 74 ? -24.219 31.297 54.75 1 13.37 74 SER A CA 1
ATOM 579 C C . SER A 1 74 ? -23.547 30.219 55.562 1 13.37 74 SER A C 1
ATOM 581 O O . SER A 1 74 ? -22.312 30.094 55.562 1 13.37 74 SER A O 1
ATOM 583 N N . ILE A 1 75 ? -24.016 29.703 56.625 1 13.08 75 ILE A N 1
ATOM 584 C CA . ILE A 1 75 ? -23.297 29.953 57.875 1 13.08 75 ILE A CA 1
ATOM 585 C C . ILE A 1 75 ? -21.969 29.219 57.844 1 13.08 75 ILE A C 1
ATOM 587 O O . ILE A 1 75 ? -20.906 29.812 58.062 1 13.08 75 ILE A O 1
ATOM 591 N N . ARG A 1 76 ? -21.594 28.344 58.969 1 13.38 76 ARG A N 1
ATOM 592 C CA . ARG A 1 76 ? -20.875 28.453 60.219 1 13.38 76 ARG A CA 1
ATOM 593 C C . ARG A 1 76 ? -19.562 27.672 60.156 1 13.38 76 ARG A C 1
ATOM 595 O O . ARG A 1 76 ? -18.516 28.172 60.562 1 13.38 76 ARG A O 1
ATOM 602 N N . ARG A 1 77 ? -19.562 26.312 60.25 1 13.45 77 ARG A N 1
ATOM 603 C CA . ARG A 1 77 ? -19.094 25.781 61.531 1 13.45 77 ARG A CA 1
ATOM 604 C C . ARG A 1 77 ? -17.562 25.719 61.562 1 13.45 77 ARG A C 1
ATOM 606 O O . ARG A 1 77 ? -16.938 26.172 62.531 1 13.45 77 ARG A O 1
ATOM 613 N N . LEU A 1 78 ? -16.812 24.531 61.469 1 13.46 78 LEU A N 1
ATOM 614 C CA . LEU A 1 78 ? -16.312 23.875 62.688 1 13.46 78 LEU A CA 1
ATOM 615 C C . LEU A 1 78 ? -14.859 24.234 62.938 1 13.46 78 LEU A C 1
ATOM 617 O O . LEU A 1 78 ? -14.211 24.859 62.094 1 13.46 78 LEU A O 1
ATOM 621 N N . LEU A 1 79 ? -13.852 23.266 62.969 1 13.7 79 LEU A N 1
ATOM 622 C CA . LEU A 1 79 ? -13.203 22.797 64.188 1 13.7 79 LEU A CA 1
ATOM 623 C C . LEU A 1 79 ? -11.875 23.516 64.375 1 13.7 79 LEU A C 1
ATOM 625 O O . LEU A 1 79 ? -11.266 24 63.438 1 13.7 79 LEU A O 1
ATOM 629 N N . LYS A 1 80 ? -11.188 23.375 65.562 1 13.82 80 LYS A N 1
ATOM 630 C CA . LYS A 1 80 ? -10.547 23.891 66.812 1 13.82 80 LYS A CA 1
ATOM 631 C C . LYS A 1 80 ? -9.031 23.938 66.625 1 13.82 80 LYS A C 1
ATOM 633 O O . LYS A 1 80 ? -8.406 24.984 66.875 1 13.82 80 LYS A O 1
ATOM 638 N N . PRO A 1 81 ? -8.227 23.297 67.562 1 14.02 81 PRO A N 1
ATOM 639 C CA . PRO A 1 81 ? -7.539 23.875 68.75 1 14.02 81 PRO A CA 1
ATOM 640 C C . PRO A 1 81 ? -6.059 24.156 68.438 1 14.02 81 PRO A C 1
ATOM 642 O O . PRO A 1 81 ? -5.699 24.609 67.375 1 14.02 81 PRO A O 1
ATOM 645 N N . ASP A 1 82 ? -5.055 23.531 69.312 1 13.99 82 ASP A N 1
ATOM 646 C CA . ASP A 1 82 ? -4.273 23.984 70.438 1 13.99 82 ASP A CA 1
ATOM 647 C C . ASP A 1 82 ? -2.803 24.156 70.062 1 13.99 82 ASP A C 1
ATOM 649 O O . ASP A 1 82 ? -2.23 25.234 70.312 1 13.99 82 ASP A O 1
ATOM 653 N N . ARG A 1 83 ? -1.688 23.469 70.875 1 14.27 83 ARG A N 1
ATOM 654 C CA . ARG A 1 83 ? -0.825 23.891 71.938 1 14.27 83 ARG A CA 1
ATOM 655 C C . ARG A 1 83 ? 0.604 24.109 71.5 1 14.27 83 ARG A C 1
ATOM 657 O O . ARG A 1 83 ? 0.968 23.688 70.375 1 14.27 83 ARG A O 1
ATOM 664 N N . HIS A 1 84 ? 1.771 23.703 72.312 1 14.16 84 HIS A N 1
ATOM 665 C CA . HIS A 1 84 ? 2.691 24.328 73.25 1 14.16 84 HIS A CA 1
ATOM 666 C C . HIS A 1 84 ? 4.113 24.359 72.688 1 14.16 84 HIS A C 1
ATOM 668 O O . HIS A 1 84 ? 4.801 25.375 72.75 1 14.16 84 HIS A O 1
ATOM 674 N N . VAL A 1 85 ? 4.902 23.375 72.25 1 14.01 85 VAL A N 1
ATOM 675 C CA . VAL A 1 85 ? 6.02 23.125 73.188 1 14.01 85 VAL A CA 1
ATOM 676 C C . VAL A 1 85 ? 7.199 24.016 72.812 1 14.01 85 VAL A C 1
ATOM 678 O O . VAL A 1 85 ? 7.348 24.406 71.625 1 14.01 85 VAL A O 1
ATOM 681 N N . ASN A 1 86 ? 8.398 24.219 73.688 1 13.38 86 ASN A N 1
ATOM 682 C CA . ASN A 1 86 ? 9.281 25.016 74.562 1 13.38 86 ASN A CA 1
ATOM 683 C C . ASN A 1 86 ? 10.672 25.141 73.938 1 13.38 86 ASN A C 1
ATOM 685 O O . ASN A 1 86 ? 11.406 26.094 74.25 1 13.38 86 ASN A O 1
ATOM 689 N N . ILE A 1 87 ? 11.461 24.359 73.25 1 14.42 87 ILE A N 1
ATOM 690 C CA . ILE A 1 87 ? 12.711 24.125 74 1 14.42 87 ILE A CA 1
ATOM 691 C C . ILE A 1 87 ? 13.68 25.266 73.688 1 14.42 87 ILE A C 1
ATOM 693 O O . ILE A 1 87 ? 13.68 25.844 72.625 1 14.42 87 ILE A O 1
ATOM 697 N N . GLY A 1 88 ? 14.867 25.594 74.562 1 13.64 88 GLY A N 1
ATOM 698 C CA . GLY A 1 88 ? 15.672 26.438 75.438 1 13.64 88 GLY A CA 1
ATOM 699 C C . GLY A 1 88 ? 16.922 26.969 74.75 1 13.64 88 GLY A C 1
ATOM 700 O O . GLY A 1 88 ? 17.297 28.125 75 1 13.64 88 GLY A O 1
ATOM 701 N N . TYR A 1 89 ? 17.906 26.328 74.125 1 14.16 89 TYR A N 1
ATOM 702 C CA . TYR A 1 89 ? 19.203 26.484 74.75 1 14.16 89 TYR A CA 1
ATOM 703 C C . TYR A 1 89 ? 19.828 27.828 74.438 1 14.16 89 TYR A C 1
ATOM 705 O O . TYR A 1 89 ? 19.5 28.422 73.375 1 14.16 89 TYR A O 1
ATOM 713 N N . GLN A 1 90 ? 21.047 28.234 74.938 1 13.7 90 GLN A N 1
ATOM 714 C CA . GLN A 1 90 ? 21.828 29.109 75.875 1 13.7 90 GLN A CA 1
ATOM 715 C C . GLN A 1 90 ? 22.688 30.078 75.062 1 13.7 90 GLN A C 1
ATOM 717 O O . GLN A 1 90 ? 22.625 31.297 75.25 1 13.7 90 GLN A O 1
ATOM 722 N N . SER A 1 91 ? 24.109 30.031 75.062 1 14.02 91 SER A N 1
ATOM 723 C CA . SER A 1 91 ? 25 30.844 75.938 1 14.02 91 SER A CA 1
ATOM 724 C C . SER A 1 91 ? 25.594 31.984 75.125 1 14.02 91 SER A C 1
ATOM 726 O O . SER A 1 91 ? 25.531 32 73.875 1 14.02 91 SER A O 1
ATOM 728 N N . ARG A 1 92 ? 27.016 32.438 75.188 1 14.77 92 ARG A N 1
ATOM 729 C CA . ARG A 1 92 ? 27.688 33.531 75.938 1 14.77 92 ARG A CA 1
ATOM 730 C C . ARG A 1 92 ? 28.219 34.594 75 1 14.77 92 ARG A C 1
ATOM 732 O O . ARG A 1 92 ? 28.234 34.375 73.75 1 14.77 92 ARG A O 1
ATOM 739 N N . HIS A 1 93 ? 29.578 35.125 75.062 1 14.31 93 HIS A N 1
ATOM 740 C CA . HIS A 1 93 ? 30.156 36.344 75.625 1 14.31 93 HIS A CA 1
ATOM 741 C C . HIS A 1 93 ? 30.688 37.281 74.562 1 14.31 93 HIS A C 1
ATOM 743 O O . HIS A 1 93 ? 30.453 38.469 74.562 1 14.31 93 HIS A O 1
ATOM 749 N N . PHE A 1 94 ? 31.609 37.031 73.562 1 15.76 94 PHE A N 1
ATOM 750 C CA . PHE A 1 94 ? 32.875 37.719 73.75 1 15.76 94 PHE A CA 1
ATOM 751 C C . PHE A 1 94 ? 32.812 39.125 73.188 1 15.76 94 PHE A C 1
ATOM 753 O O . PHE A 1 94 ? 31.922 39.438 72.375 1 15.76 94 PHE A O 1
ATOM 760 N N . ILE A 1 95 ? 33.906 39.812 72.625 1 16.19 95 ILE A N 1
ATOM 761 C CA . ILE A 1 95 ? 34.75 40.938 72.938 1 16.19 95 ILE A CA 1
ATOM 762 C C . ILE A 1 95 ? 34.406 42.125 72.062 1 16.19 95 ILE A C 1
ATOM 764 O O . ILE A 1 95 ? 33.875 41.969 70.938 1 16.19 95 ILE A O 1
ATOM 768 N N . HIS A 1 96 ? 35.062 43.469 72.188 1 15.24 96 HIS A N 1
ATOM 769 C CA . HIS A 1 96 ? 34.906 44.875 72.5 1 15.24 96 HIS A CA 1
ATOM 770 C C . HIS A 1 96 ? 35.156 45.719 71.25 1 15.24 96 HIS A C 1
ATOM 772 O O . HIS A 1 96 ? 34.594 46.812 71.062 1 15.24 96 HIS A O 1
ATOM 778 N N . GLN A 1 97 ? 35.969 45.531 70.25 1 17.3 97 GLN A N 1
ATOM 779 C CA . GLN A 1 97 ? 36.875 46.656 70 1 17.3 97 GLN A CA 1
ATOM 780 C C . GLN A 1 97 ? 36.188 47.781 69.25 1 17.3 97 GLN A C 1
ATOM 782 O O . GLN A 1 97 ? 35.219 47.531 68.5 1 17.3 97 GLN A O 1
ATOM 787 N N . ARG A 1 98 ? 36.656 49.219 69.25 1 16.98 98 ARG A N 1
ATOM 788 C CA . ARG A 1 98 ? 36.312 50.625 69.312 1 16.98 98 ARG A CA 1
ATOM 789 C C . ARG A 1 98 ? 36.281 51.219 67.938 1 16.98 98 ARG A C 1
ATOM 791 O O . ARG A 1 98 ? 37.312 51.312 67.25 1 16.98 98 ARG A O 1
ATOM 798 N N . CYS A 1 99 ? 35.312 51 67.125 1 15.68 99 CYS A N 1
ATOM 799 C CA . CYS A 1 99 ? 35.25 51.531 65.75 1 15.68 99 CYS A CA 1
ATOM 800 C C . CYS A 1 99 ? 35.062 53.062 65.812 1 15.68 99 CYS A C 1
ATOM 802 O O . CYS A 1 99 ? 34.094 53.562 66.375 1 15.68 99 CYS A O 1
ATOM 804 N N . SER A 1 100 ? 36.094 53.844 65.75 1 17.3 100 SER A N 1
ATOM 805 C CA . SER A 1 100 ? 36.062 55.312 65.812 1 17.3 100 SER A CA 1
ATOM 806 C C . SER A 1 100 ? 35.25 55.875 64.625 1 17.3 100 SER A C 1
ATOM 808 O O . SER A 1 100 ? 35.125 55.25 63.594 1 17.3 100 SER A O 1
ATOM 810 N N . THR A 1 101 ? 34.5 57.125 64.75 1 17.47 101 THR A N 1
ATOM 811 C CA . THR A 1 101 ? 33.375 57.938 64.312 1 17.47 101 THR A CA 1
ATOM 812 C C . THR A 1 101 ? 33.781 58.875 63.188 1 17.47 101 THR A C 1
ATOM 814 O O . THR A 1 101 ? 33 59.75 62.781 1 17.47 101 THR A O 1
ATOM 817 N N . PHE A 1 102 ? 34.625 58.625 62.312 1 19.72 102 PHE A N 1
ATOM 818 C CA . PHE A 1 102 ? 34.969 59.875 61.625 1 19.72 102 PHE A CA 1
ATOM 819 C C . PHE A 1 102 ? 33.812 60.375 60.781 1 19.72 102 PHE A C 1
ATOM 821 O O . PHE A 1 102 ? 33.156 59.594 60.094 1 19.72 102 PHE A O 1
ATOM 828 N N . ALA A 1 103 ? 33.156 61.625 61 1 19.19 103 ALA A N 1
ATOM 829 C CA . ALA A 1 103 ? 32.031 62.469 60.719 1 19.19 103 ALA A CA 1
ATOM 830 C C . ALA A 1 103 ? 32.094 63.062 59.312 1 19.19 103 ALA A C 1
ATOM 832 O O . ALA A 1 103 ? 31.266 63.906 58.938 1 19.19 103 ALA A O 1
ATOM 833 N N . GLY A 1 104 ? 32.656 62.562 58.312 1 20.66 104 GLY A N 1
ATOM 834 C CA . GLY A 1 104 ? 32.938 63.562 57.281 1 20.66 104 GLY A CA 1
ATOM 835 C C . GLY A 1 104 ? 31.688 64.062 56.594 1 20.66 104 GLY A C 1
ATOM 836 O O . GLY A 1 104 ? 30.625 63.438 56.656 1 20.66 104 GLY A O 1
ATOM 837 N N . PRO A 1 105 ? 31.531 65.438 56.156 1 21.61 105 PRO A N 1
ATOM 838 C CA . PRO A 1 105 ? 30.406 66.25 55.781 1 21.61 105 PRO A CA 1
ATOM 839 C C . PRO A 1 105 ? 29.703 65.812 54.5 1 21.61 105 PRO A C 1
ATOM 841 O O . PRO A 1 105 ? 30.344 65.125 53.656 1 21.61 105 PRO A O 1
ATOM 844 N N . VAL A 1 106 ? 28.438 65.438 54.5 1 20.92 106 VAL A N 1
ATOM 845 C CA . VAL A 1 106 ? 27.5 64.875 53.5 1 20.92 106 VAL A CA 1
ATOM 846 C C . VAL A 1 106 ? 27.219 65.938 52.438 1 20.92 106 VAL A C 1
ATOM 848 O O . VAL A 1 106 ? 26.625 66.938 52.688 1 20.92 106 VAL A O 1
ATOM 851 N N . LEU A 1 107 ? 28.156 66.312 51.594 1 23.36 107 LEU A N 1
ATOM 852 C CA . LEU A 1 107 ? 27.922 67.25 50.531 1 23.36 107 LEU A CA 1
ATOM 853 C C . LEU A 1 107 ? 26.703 66.812 49.688 1 23.36 107 LEU A C 1
ATOM 855 O O . LEU A 1 107 ? 26.438 65.625 49.5 1 23.36 107 LEU A O 1
ATOM 859 N N . GLY A 1 108 ? 25.625 67.625 49.594 1 22.72 108 GLY A N 1
ATOM 860 C CA . GLY A 1 108 ? 24.312 67.562 48.969 1 22.72 108 GLY A CA 1
ATOM 861 C C . GLY A 1 108 ? 24.359 67.125 47.531 1 22.72 108 GLY A C 1
ATOM 862 O O . GLY A 1 108 ? 25.422 67.25 46.875 1 22.72 108 GLY A O 1
ATOM 863 N N . PRO A 1 109 ? 23.703 66.125 47.125 1 28.47 109 PRO A N 1
ATOM 864 C CA . PRO A 1 109 ? 23.734 65.5 45.781 1 28.47 109 PRO A CA 1
ATOM 865 C C . PRO A 1 109 ? 23.469 66.562 44.656 1 28.47 109 PRO A C 1
ATOM 867 O O . PRO A 1 109 ? 22.453 67.25 44.719 1 28.47 109 PRO A O 1
ATOM 870 N N . VAL A 1 110 ? 24.422 67.438 44.188 1 29.33 110 VAL A N 1
ATOM 871 C CA . VAL A 1 110 ? 24.359 68.312 43.094 1 29.33 110 VAL A CA 1
ATOM 872 C C . VAL A 1 110 ? 23.656 67.688 41.906 1 29.33 110 VAL A C 1
ATOM 874 O O . VAL A 1 110 ? 24 66.562 41.5 1 29.33 110 VAL A O 1
ATOM 877 N N . THR A 1 111 ? 22.406 67.938 41.688 1 37.09 111 THR A N 1
ATOM 878 C CA . THR A 1 111 ? 21.672 67.688 40.469 1 37.09 111 THR A CA 1
ATOM 879 C C . THR A 1 111 ? 22.531 68 39.25 1 37.09 111 THR A C 1
ATOM 881 O O . THR A 1 111 ? 22.828 69.125 38.969 1 37.09 111 THR A O 1
ATOM 884 N N . MET A 1 112 ? 23.609 67.375 38.938 1 39.78 112 MET A N 1
ATOM 885 C CA . MET A 1 112 ? 24.625 67.625 37.906 1 39.78 112 MET A CA 1
ATOM 886 C C . MET A 1 112 ? 24 67.812 36.531 1 39.78 112 MET A C 1
ATOM 888 O O . MET A 1 112 ? 23.406 66.812 36 1 39.78 112 MET A O 1
ATOM 892 N N . SER A 1 113 ? 23.453 68.875 36.094 1 54.88 113 SER A N 1
ATOM 893 C CA . SER A 1 113 ? 23.094 69.312 34.75 1 54.88 113 SER A CA 1
ATOM 894 C C . SER A 1 113 ? 24.125 68.812 33.719 1 54.88 113 SER A C 1
ATOM 896 O O . SER A 1 113 ? 25.328 69.062 33.875 1 54.88 113 SER A O 1
ATOM 898 N N . LEU A 1 114 ? 23.812 67.688 33.062 1 70.12 114 LEU A N 1
ATOM 899 C CA . LEU A 1 114 ? 24.734 67.125 32.062 1 70.12 114 LEU A CA 1
ATOM 900 C C . LEU A 1 114 ? 24.953 68.125 30.922 1 70.12 114 LEU A C 1
ATOM 902 O O . LEU A 1 114 ? 24.016 68.812 30.484 1 70.12 114 LEU A O 1
ATOM 906 N N . SER A 1 115 ? 26.188 68.5 30.656 1 78.56 115 SER A N 1
ATOM 907 C CA . SER A 1 115 ? 26.531 69.375 29.531 1 78.56 115 SER A CA 1
ATOM 908 C C . SER A 1 115 ? 26.141 68.75 28.203 1 78.56 115 SER A C 1
ATOM 910 O O . SER A 1 115 ? 25.906 67.562 28.125 1 78.56 115 SER A O 1
ATOM 912 N N . ARG A 1 116 ? 25.812 69.438 27.188 1 84.94 116 ARG A N 1
ATOM 913 C CA . ARG A 1 116 ? 25.469 69 25.844 1 84.94 116 ARG A CA 1
ATOM 914 C C . ARG A 1 116 ? 26.484 68 25.328 1 84.94 116 ARG A C 1
ATOM 916 O O . ARG A 1 116 ? 26.125 67.062 24.625 1 84.94 116 ARG A O 1
ATOM 923 N N . ASP A 1 117 ? 27.75 68.25 25.703 1 85.44 117 ASP A N 1
ATOM 924 C CA . ASP A 1 117 ? 28.812 67.312 25.25 1 85.44 117 ASP A CA 1
ATOM 925 C C . ASP A 1 117 ? 28.734 66 25.953 1 85.44 117 ASP A C 1
ATOM 927 O O . ASP A 1 117 ? 28.969 64.938 25.328 1 85.44 117 ASP A O 1
ATOM 931 N N . ASN A 1 118 ? 28.297 66.062 27.188 1 89.94 118 ASN A N 1
ATOM 932 C CA . ASN A 1 118 ? 28.141 64.812 27.953 1 89.94 118 ASN A CA 1
ATOM 933 C C . ASN A 1 118 ? 26.969 64 27.438 1 89.94 118 ASN A C 1
ATOM 935 O O . ASN A 1 118 ? 27.031 62.75 27.422 1 89.94 118 ASN A O 1
ATOM 939 N N . ILE A 1 119 ? 25.953 64.625 26.969 1 91.69 119 ILE A N 1
ATOM 940 C CA . ILE A 1 119 ? 24.766 63.969 26.438 1 91.69 119 ILE A CA 1
ATOM 941 C C . ILE A 1 119 ? 25.109 63.312 25.109 1 91.69 119 ILE A C 1
ATOM 943 O O . ILE A 1 119 ? 24.703 62.156 24.875 1 91.69 119 ILE A O 1
ATOM 947 N N . ALA A 1 120 ? 25.828 63.969 24.266 1 91.44 120 ALA A N 1
ATOM 948 C CA . ALA A 1 120 ? 26.203 63.406 22.969 1 91.44 120 ALA A CA 1
ATOM 949 C C . ALA A 1 120 ? 27.125 62.188 23.141 1 91.44 120 ALA A C 1
ATOM 951 O O . ALA A 1 120 ? 27.016 61.219 22.391 1 91.44 120 ALA A O 1
ATOM 952 N N . GLU A 1 121 ? 27.969 62.344 24.109 1 91.62 121 GLU A N 1
ATOM 953 C CA . GLU A 1 121 ? 28.875 61.25 24.391 1 91.62 121 GLU A CA 1
ATOM 954 C C . GLU A 1 121 ? 28.125 60.031 24.922 1 91.62 121 GLU A C 1
ATOM 956 O O . GLU A 1 121 ? 28.438 58.906 24.562 1 91.62 121 GLU A O 1
ATOM 961 N N . ALA A 1 122 ? 27.25 60.312 25.766 1 92.88 122 ALA A N 1
ATOM 962 C CA . ALA A 1 122 ? 26.453 59.219 26.328 1 92.88 122 ALA A CA 1
ATOM 963 C C . ALA A 1 122 ? 25.625 58.531 25.25 1 92.88 122 ALA A C 1
ATOM 965 O O . ALA A 1 122 ? 25.5 57.312 25.234 1 92.88 122 ALA A O 1
ATOM 966 N N . ARG A 1 123 ? 25.031 59.188 24.375 1 91.88 123 ARG A N 1
ATOM 967 C CA . ARG A 1 123 ? 24.234 58.656 23.297 1 91.88 123 ARG A CA 1
ATOM 968 C C . ARG A 1 123 ? 25.078 57.75 22.375 1 91.88 123 ARG A C 1
ATOM 970 O O . ARG A 1 123 ? 24.641 56.656 22 1 91.88 123 ARG A O 1
ATOM 977 N N . ALA A 1 124 ? 26.219 58.25 22.062 1 91.94 124 ALA A N 1
ATOM 978 C CA . ALA A 1 124 ? 27.125 57.5 21.203 1 91.94 124 ALA A CA 1
ATOM 979 C C . ALA A 1 124 ? 27.578 56.219 21.906 1 91.94 124 ALA A C 1
ATOM 981 O O . ALA A 1 124 ? 27.703 55.156 21.266 1 91.94 124 ALA A O 1
ATOM 982 N N . TYR A 1 125 ? 27.828 56.406 23.172 1 92.81 125 TYR A N 1
ATOM 983 C CA . TYR A 1 125 ? 28.266 55.25 23.938 1 92.81 125 TYR A CA 1
ATOM 984 C C . TYR A 1 125 ? 27.172 54.188 24 1 92.81 125 TYR A C 1
ATOM 986 O O . TYR A 1 125 ? 27.438 53 23.859 1 92.81 125 TYR A O 1
ATOM 994 N N . ILE A 1 126 ? 25.938 54.562 24.234 1 92.94 126 ILE A N 1
ATOM 995 C CA . ILE A 1 126 ? 24.812 53.656 24.297 1 92.94 126 ILE A CA 1
ATOM 996 C C . ILE A 1 126 ? 24.625 52.969 22.953 1 92.94 126 ILE A C 1
ATOM 998 O O . ILE A 1 126 ? 24.359 51.75 22.906 1 92.94 126 ILE A O 1
ATOM 1002 N N . LYS A 1 127 ? 24.719 53.594 21.938 1 90.25 127 LYS A N 1
ATOM 1003 C CA . LYS A 1 127 ? 24.547 53.031 20.594 1 90.25 127 LYS A CA 1
ATOM 1004 C C . LYS A 1 127 ? 25.609 52 20.281 1 90.25 127 LYS A C 1
ATOM 1006 O O . LYS A 1 127 ? 25.297 50.938 19.703 1 90.25 127 LYS A O 1
ATOM 1011 N N . GLU A 1 128 ? 26.812 52.25 20.688 1 88.19 128 GLU A N 1
ATOM 1012 C CA . GLU A 1 128 ? 27.906 51.344 20.344 1 88.19 128 GLU A CA 1
ATOM 1013 C C . GLU A 1 128 ? 27.969 50.156 21.281 1 88.19 128 GLU A C 1
ATOM 1015 O O . GLU A 1 128 ? 28.469 49.094 20.906 1 88.19 128 GLU A O 1
ATOM 1020 N N . ASN A 1 129 ? 27.5 50.312 22.5 1 90.06 129 ASN A N 1
ATOM 1021 C CA . ASN A 1 129 ? 27.641 49.281 23.5 1 90.06 129 ASN A CA 1
ATOM 1022 C C . ASN A 1 129 ? 26.281 48.781 23.984 1 90.06 129 ASN A C 1
ATOM 1024 O O . ASN A 1 129 ? 26.109 48.5 25.172 1 90.06 129 ASN A O 1
ATOM 1028 N N . CYS A 1 130 ? 25.406 48.75 23.141 1 88.62 130 CYS A N 1
ATOM 1029 C CA . CYS A 1 130 ? 24.062 48.344 23.531 1 88.62 130 CYS A CA 1
ATOM 1030 C C . CYS A 1 130 ? 24.047 46.906 24.047 1 88.62 130 CYS A C 1
ATOM 1032 O O . CYS A 1 130 ? 23.375 46.625 25.031 1 88.62 130 CYS A O 1
ATOM 1034 N N . ALA A 1 131 ? 24.766 45.906 23.406 1 88.25 131 ALA A N 1
ATOM 1035 C CA . ALA A 1 131 ? 24.797 44.531 23.828 1 88.25 131 ALA A CA 1
ATOM 1036 C C . ALA A 1 131 ? 25.406 44.375 25.219 1 88.25 131 ALA A C 1
ATOM 1038 O O . ALA A 1 131 ? 24.969 43.531 26.016 1 88.25 131 ALA A O 1
ATOM 1039 N N . LEU A 1 132 ? 26.391 45.156 25.5 1 88.38 132 LEU A N 1
ATOM 1040 C CA . LEU A 1 132 ? 27.062 45.125 26.781 1 88.38 132 LEU A CA 1
ATOM 1041 C C . LEU A 1 132 ? 26.188 45.719 27.875 1 88.38 132 LEU A C 1
ATOM 1043 O O . LEU A 1 132 ? 26.141 45.188 29 1 88.38 132 LEU A O 1
ATOM 1047 N N . LEU A 1 133 ? 25.484 46.781 27.516 1 91.56 133 LEU A N 1
ATOM 1048 C CA . LEU A 1 133 ? 24.688 47.531 28.5 1 91.56 133 LEU A CA 1
ATOM 1049 C C . LEU A 1 133 ? 23.375 46.781 28.781 1 91.56 133 LEU A C 1
ATOM 1051 O O . LEU A 1 133 ? 22.938 46.75 29.938 1 91.56 133 LEU A O 1
ATOM 1055 N N . PHE A 1 134 ? 22.781 46.281 27.75 1 91.56 134 PHE A N 1
ATOM 1056 C CA . PHE A 1 134 ? 21.422 45.75 27.875 1 91.56 134 PHE A CA 1
ATOM 1057 C C . PHE A 1 134 ? 21.422 44.219 27.828 1 91.56 134 PHE A C 1
ATOM 1059 O O . PHE A 1 134 ? 20.453 43.594 28.25 1 91.56 134 PHE A O 1
ATOM 1066 N N . GLY A 1 135 ? 22.422 43.625 27.344 1 87.75 135 GLY A N 1
ATOM 1067 C CA . GLY A 1 135 ? 22.5 42.188 27.125 1 87.75 135 GLY A CA 1
ATOM 1068 C C . GLY A 1 135 ? 22.734 41.812 25.688 1 87.75 135 GLY A C 1
ATOM 1069 O O . GLY A 1 135 ? 22.312 42.531 24.766 1 87.75 135 GLY A O 1
ATOM 1070 N N . LYS A 1 136 ? 23.156 40.656 25.406 1 83.5 136 LYS A N 1
ATOM 1071 C CA . LYS A 1 136 ? 23.562 40.188 24.078 1 83.5 136 LYS A CA 1
ATOM 1072 C C . LYS A 1 136 ? 22.359 40.062 23.156 1 83.5 136 LYS A C 1
ATOM 1074 O O . LYS A 1 136 ? 22.484 40.219 21.938 1 83.5 136 LYS A O 1
ATOM 1079 N N . LYS A 1 137 ? 21.219 39.875 23.766 1 84.44 137 LYS A N 1
ATOM 1080 C CA . LYS A 1 137 ? 20 39.688 22.969 1 84.44 137 LYS A CA 1
ATOM 1081 C C . LYS A 1 137 ? 19.531 41 22.391 1 84.44 137 LYS A C 1
ATOM 1083 O O . LYS A 1 137 ? 18.828 41.031 21.375 1 84.44 137 LYS A O 1
ATOM 1088 N N . TYR A 1 138 ? 19.953 42.094 22.969 1 86.44 138 TYR A N 1
ATOM 1089 C CA . TYR A 1 138 ? 19.469 43.406 22.578 1 86.44 138 TYR A CA 1
ATOM 1090 C C . TYR A 1 138 ? 20.531 44.188 21.797 1 86.44 138 TYR A C 1
ATOM 1092 O O . TYR A 1 138 ? 20.891 45.312 22.141 1 86.44 138 TYR A O 1
ATOM 1100 N N . TRP A 1 139 ? 20.953 43.656 20.672 1 78.44 139 TRP A N 1
ATOM 1101 C CA . TRP A 1 139 ? 22.094 44.188 19.938 1 78.44 139 TRP A CA 1
ATOM 1102 C C . TRP A 1 139 ? 21.688 45.344 19.016 1 78.44 139 TRP A C 1
ATOM 1104 O O . TRP A 1 139 ? 22.547 46.062 18.531 1 78.44 139 TRP A O 1
ATOM 1114 N N . GLU A 1 140 ? 20.422 45.625 18.922 1 79.75 140 GLU A N 1
ATOM 1115 C CA . GLU A 1 140 ? 19.969 46.656 18 1 79.75 140 GLU A CA 1
ATOM 1116 C C . GLU A 1 140 ? 19.297 47.812 18.75 1 79.75 140 GLU A C 1
ATOM 1118 O O . GLU A 1 140 ? 18.156 47.656 19.219 1 79.75 140 GLU A O 1
ATOM 1123 N N . CYS A 1 141 ? 20.016 48.938 18.812 1 86.75 141 CYS A N 1
ATOM 1124 C CA . CYS A 1 141 ? 19.453 50.125 19.438 1 86.75 141 CYS A CA 1
ATOM 1125 C C . CYS A 1 141 ? 18.969 51.125 18.406 1 86.75 141 CYS A C 1
ATOM 1127 O O . CYS A 1 141 ? 19.734 51.5 17.516 1 86.75 141 CYS A O 1
ATOM 1129 N N . ARG A 1 142 ? 17.812 51.562 18.344 1 77.94 142 ARG A N 1
ATOM 1130 C CA . ARG A 1 142 ? 17.234 52.406 17.328 1 77.94 142 ARG A CA 1
ATOM 1131 C C . ARG A 1 142 ? 17.109 53.844 17.812 1 77.94 142 ARG A C 1
ATOM 1133 O O . ARG A 1 142 ? 17.438 54.781 17.078 1 77.94 142 ARG A O 1
ATOM 1140 N N . THR A 1 143 ? 16.5 54.031 18.906 1 87.06 143 THR A N 1
ATOM 1141 C CA . THR A 1 143 ? 16.188 55.375 19.406 1 87.06 143 THR A CA 1
ATOM 1142 C C . THR A 1 143 ? 16.828 55.625 20.766 1 87.06 143 THR A C 1
ATOM 1144 O O . THR A 1 143 ? 16.656 54.812 21.703 1 87.06 143 THR A O 1
ATOM 1147 N N . ILE A 1 144 ? 17.734 56.625 20.703 1 92.88 144 ILE A N 1
ATOM 1148 C CA . ILE A 1 144 ? 18.344 57.062 21.969 1 92.88 144 ILE A CA 1
ATOM 1149 C C . ILE A 1 144 ? 18.094 58.562 22.172 1 92.88 144 ILE A C 1
ATOM 1151 O O . ILE A 1 144 ? 18.547 59.375 21.375 1 92.88 144 ILE A O 1
ATOM 1155 N N . ILE A 1 145 ? 17.359 58.906 23.266 1 92.88 145 ILE A N 1
ATOM 1156 C CA . ILE A 1 145 ? 16.969 60.312 23.484 1 92.88 145 ILE A CA 1
ATOM 1157 C C . ILE A 1 145 ? 17.25 60.688 24.938 1 92.88 145 ILE A C 1
ATOM 1159 O O . ILE A 1 145 ? 17.078 59.875 25.844 1 92.88 145 ILE A O 1
ATOM 1163 N N . HIS A 1 146 ? 17.75 61.906 25.062 1 93.62 146 HIS A N 1
ATOM 1164 C CA . HIS A 1 146 ? 17.875 62.469 26.391 1 93.62 146 HIS A CA 1
ATOM 1165 C C . HIS A 1 146 ? 16.547 63.031 26.891 1 93.62 146 HIS A C 1
ATOM 1167 O O . HIS A 1 146 ? 15.875 63.75 26.172 1 93.62 146 HIS A O 1
ATOM 1173 N N . ILE A 1 147 ? 16.203 62.562 28.125 1 92.56 147 ILE A N 1
ATOM 1174 C CA . ILE A 1 147 ? 14.898 62.969 28.609 1 92.56 147 ILE A CA 1
ATOM 1175 C C . ILE A 1 147 ? 15 63.375 30.078 1 92.56 147 ILE A C 1
ATOM 1177 O O . ILE A 1 147 ? 16.016 63.094 30.734 1 92.56 147 ILE A O 1
ATOM 1181 N N . GLN A 1 148 ? 14 64.125 30.438 1 92.06 148 GLN A N 1
ATOM 1182 C CA . GLN A 1 148 ? 13.742 64.375 31.859 1 92.06 148 GLN A CA 1
ATOM 1183 C C . GLN A 1 148 ? 12.641 63.438 32.375 1 92.06 148 GLN A C 1
ATOM 1185 O O . GLN A 1 148 ? 11.5 63.5 31.906 1 92.06 148 GLN A O 1
ATOM 1190 N N . TYR A 1 149 ? 13.031 62.594 33.219 1 93.06 149 TYR A N 1
ATOM 1191 C CA . TYR A 1 149 ? 12.141 61.5 33.656 1 93.06 149 TYR A CA 1
ATOM 1192 C C . TYR A 1 149 ? 11.703 61.719 35.094 1 93.06 149 TYR A C 1
ATOM 1194 O O . TYR A 1 149 ? 12.508 62.125 35.969 1 93.06 149 TYR A O 1
ATOM 1202 N N . ALA A 1 150 ? 10.43 61.625 35.344 1 91.56 150 ALA A N 1
ATOM 1203 C CA . ALA A 1 150 ? 9.898 61.688 36.719 1 91.56 150 ALA A CA 1
ATOM 1204 C C . ALA A 1 150 ? 8.922 60.531 36.969 1 91.56 150 ALA A C 1
ATOM 1206 O O . ALA A 1 150 ? 7.953 60.375 36.219 1 91.56 150 ALA A O 1
ATOM 1207 N N . PRO A 1 151 ? 9.211 59.625 37.906 1 83.81 151 PRO A N 1
ATOM 1208 C CA . PRO A 1 151 ? 8.266 58.562 38.219 1 83.81 151 PRO A CA 1
ATOM 1209 C C . PRO A 1 151 ? 6.938 59.094 38.781 1 83.81 151 PRO A C 1
ATOM 1211 O O . PRO A 1 151 ? 5.895 58.469 38.562 1 83.81 151 PRO A O 1
ATOM 1214 N N . LYS A 1 152 ? 7.082 60.281 39.625 1 76.75 152 LYS A N 1
ATOM 1215 C CA . LYS A 1 152 ? 5.895 60.938 40.125 1 76.75 152 LYS A CA 1
ATOM 1216 C C . LYS A 1 152 ? 5.879 62.406 39.719 1 76.75 152 LYS A C 1
ATOM 1218 O O . LYS A 1 152 ? 6.836 62.906 39.125 1 76.75 152 LYS A O 1
ATOM 1223 N N . SER A 1 153 ? 4.816 63.438 39.75 1 64.56 153 SER A N 1
ATOM 1224 C CA . SER A 1 153 ? 4.516 64.75 39.219 1 64.56 153 SER A CA 1
ATOM 1225 C C . SER A 1 153 ? 5.613 65.75 39.625 1 64.56 153 SER A C 1
ATOM 1227 O O . SER A 1 153 ? 5.832 66.75 38.906 1 64.56 153 SER A O 1
ATOM 1229 N N . ASP A 1 154 ? 6.539 65.438 40.469 1 70.12 154 ASP A N 1
ATOM 1230 C CA . ASP A 1 154 ? 7.066 66.688 40.969 1 70.12 154 ASP A CA 1
ATOM 1231 C C . ASP A 1 154 ? 8.562 66.812 40.688 1 70.12 154 ASP A C 1
ATOM 1233 O O . ASP A 1 154 ? 9.078 67.938 40.5 1 70.12 154 ASP A O 1
ATOM 1237 N N . LYS A 1 155 ? 9.453 65.75 40.562 1 84.06 155 LYS A N 1
ATOM 1238 C CA . LYS A 1 155 ? 10.898 65.938 40.469 1 84.06 155 LYS A CA 1
ATOM 1239 C C . LYS A 1 155 ? 11.461 65.25 39.219 1 84.06 155 LYS A C 1
ATOM 1241 O O . LYS A 1 155 ? 11.617 64 39.188 1 84.06 155 LYS A O 1
ATOM 1246 N N . PHE A 1 156 ? 11.859 66.062 38.219 1 89.81 156 PHE A N 1
ATOM 1247 C CA . PHE A 1 156 ? 12.391 65.562 36.938 1 89.81 156 PHE A CA 1
ATOM 1248 C C . PHE A 1 156 ? 13.906 65.438 37.031 1 89.81 156 PHE A C 1
ATOM 1250 O O . PHE A 1 156 ? 14.602 66.312 37.5 1 89.81 156 PHE A O 1
ATOM 1257 N N . GLU A 1 157 ? 14.359 64.25 36.75 1 90.5 157 GLU A N 1
ATOM 1258 C CA . GLU A 1 157 ? 15.789 63.969 36.688 1 90.5 157 GLU A CA 1
ATOM 1259 C C . GLU A 1 157 ? 16.234 63.625 35.25 1 90.5 157 GLU A C 1
ATOM 1261 O O . GLU A 1 157 ? 15.477 63.031 34.5 1 90.5 157 GLU A O 1
ATOM 1266 N N . SER A 1 158 ? 17.453 64 35 1 91.38 158 SER A N 1
ATOM 1267 C CA . SER A 1 158 ? 18.016 63.719 33.688 1 91.38 158 SER A CA 1
ATOM 1268 C C . SER A 1 158 ? 18.281 62.25 33.469 1 91.38 158 SER A C 1
ATOM 1270 O O . SER A 1 158 ? 18.938 61.594 34.281 1 91.38 158 SER A O 1
ATOM 1272 N N . ARG A 1 159 ? 17.672 61.688 32.406 1 94.31 159 ARG A N 1
ATOM 1273 C CA . ARG A 1 159 ? 17.844 60.281 32.062 1 94.31 159 ARG A CA 1
ATOM 1274 C C . ARG A 1 159 ? 17.969 60.094 30.547 1 94.31 159 ARG A C 1
ATOM 1276 O O . ARG A 1 159 ? 17.844 61.062 29.797 1 94.31 159 ARG A O 1
ATOM 1283 N N . PHE A 1 160 ? 18.297 58.906 30.125 1 94.69 160 PHE A N 1
ATOM 1284 C CA . PHE A 1 160 ? 18.328 58.531 28.719 1 94.69 160 PHE A CA 1
ATOM 1285 C C . PHE A 1 160 ? 17.297 57.469 28.406 1 94.69 160 PHE A C 1
ATOM 1287 O O . PHE A 1 160 ? 17.141 56.5 29.172 1 94.69 160 PHE A O 1
ATOM 1294 N N . LEU A 1 161 ? 16.531 57.688 27.359 1 94.94 161 LEU A N 1
ATOM 1295 C CA . LEU A 1 161 ? 15.578 56.719 26.875 1 94.94 161 LEU A CA 1
ATOM 1296 C C . LEU A 1 161 ? 16.094 56.031 25.594 1 94.94 161 LEU A C 1
ATOM 1298 O O . LEU A 1 161 ? 16.453 56.719 24.641 1 94.94 161 LEU A O 1
ATOM 1302 N N . ALA A 1 162 ? 16.219 54.719 25.672 1 94.44 162 ALA A N 1
ATOM 1303 C CA . ALA A 1 162 ? 16.688 53.969 24.516 1 94.44 162 ALA A CA 1
ATOM 1304 C C . ALA A 1 162 ? 15.719 52.844 24.172 1 94.44 162 ALA A C 1
ATOM 1306 O O . ALA A 1 162 ? 15.203 52.156 25.047 1 94.44 162 ALA A O 1
ATOM 1307 N N . ILE A 1 163 ? 15.367 52.75 22.891 1 94.19 163 ILE A N 1
ATOM 1308 C CA . ILE A 1 163 ? 14.602 51.594 22.375 1 94.19 163 ILE A CA 1
ATOM 1309 C C . ILE A 1 163 ? 15.531 50.625 21.672 1 94.19 163 ILE A C 1
ATOM 1311 O O . ILE A 1 163 ? 16.125 50.969 20.641 1 94.19 163 ILE A O 1
ATOM 1315 N N . SER A 1 164 ? 15.695 49.469 22.344 1 92.12 164 SER A N 1
ATOM 1316 C CA . SER A 1 164 ? 16.5 48.406 21.75 1 92.12 164 SER A CA 1
ATOM 1317 C C . SER A 1 164 ? 15.656 47.188 21.438 1 92.12 164 SER A C 1
ATOM 1319 O O . SER A 1 164 ? 15.148 46.531 22.359 1 92.12 164 SER A O 1
ATOM 1321 N N . LYS A 1 165 ? 15.547 46.875 20.156 1 91.5 165 LYS A N 1
ATOM 1322 C CA . LYS A 1 165 ? 14.711 45.781 19.672 1 91.5 165 LYS A CA 1
ATOM 1323 C C . LYS A 1 165 ? 13.273 45.906 20.156 1 91.5 165 LYS A C 1
ATOM 1325 O O . LYS A 1 165 ? 12.578 46.875 19.797 1 91.5 165 LYS A O 1
ATOM 1330 N N . PHE A 1 166 ? 12.875 45.094 21.047 1 93.31 166 PHE A N 1
ATOM 1331 C CA . PHE A 1 166 ? 11.477 45.094 21.484 1 93.31 166 PHE A CA 1
ATOM 1332 C C . PHE A 1 166 ? 11.359 45.594 22.922 1 93.31 166 PHE A C 1
ATOM 1334 O O . PHE A 1 166 ? 10.328 45.375 23.562 1 93.31 166 PHE A O 1
ATOM 1341 N N . ARG A 1 167 ? 12.375 46.312 23.391 1 94.06 167 ARG A N 1
ATOM 1342 C CA . ARG A 1 167 ? 12.359 46.812 24.766 1 94.06 167 ARG A CA 1
ATOM 1343 C C . ARG A 1 167 ? 12.719 48.281 24.812 1 94.06 167 ARG A C 1
ATOM 1345 O O . ARG A 1 167 ? 13.43 48.781 23.953 1 94.06 167 ARG A O 1
ATOM 1352 N N . VAL A 1 168 ? 12.188 48.938 25.859 1 94.69 168 VAL A N 1
ATOM 1353 C CA . VAL A 1 168 ? 12.539 50.312 26.188 1 94.69 168 VAL A CA 1
ATOM 1354 C C . VAL A 1 168 ? 13.383 50.344 27.469 1 94.69 168 VAL A C 1
ATOM 1356 O O . VAL A 1 168 ? 13.062 49.656 28.453 1 94.69 168 VAL A O 1
ATOM 1359 N N . PHE A 1 169 ? 14.484 51.094 27.375 1 94.5 169 PHE A N 1
ATOM 1360 C CA . PHE A 1 169 ? 15.391 51.219 28.516 1 94.5 169 PHE A CA 1
ATOM 1361 C C . PHE A 1 169 ? 15.516 52.656 28.938 1 94.5 169 PHE A C 1
ATOM 1363 O O . PHE A 1 169 ? 15.648 53.562 28.109 1 94.5 169 PHE A O 1
ATOM 1370 N N . ILE A 1 170 ? 15.43 52.906 30.219 1 94.25 170 ILE A N 1
ATOM 1371 C CA . ILE A 1 170 ? 15.695 54.188 30.812 1 94.25 170 ILE A CA 1
ATOM 1372 C C . ILE A 1 170 ? 16.969 54.125 31.672 1 94.25 170 ILE A C 1
ATOM 1374 O O . ILE A 1 170 ? 17.047 53.344 32.594 1 94.25 170 ILE A O 1
ATOM 1378 N N . LEU A 1 171 ? 17.875 54.938 31.266 1 94.69 171 LEU A N 1
ATOM 1379 C CA . LEU A 1 171 ? 19.203 54.875 31.891 1 94.69 171 LEU A CA 1
ATOM 1380 C C . LEU A 1 171 ? 19.547 56.188 32.594 1 94.69 171 LEU A C 1
ATOM 1382 O O . LEU A 1 171 ? 19.016 57.219 32.219 1 94.69 171 LEU A O 1
ATOM 1386 N N . HIS A 1 172 ? 20.469 56.094 33.594 1 93.31 172 HIS A N 1
ATOM 1387 C CA . HIS A 1 172 ? 21.047 57.25 34.25 1 93.31 172 HIS A CA 1
ATOM 1388 C C . HIS A 1 172 ? 22.562 57.125 34.375 1 93.31 172 HIS A C 1
ATOM 1390 O O . HIS A 1 172 ? 23.109 56.031 34.25 1 93.31 172 HIS A O 1
ATOM 1396 N N . GLY A 1 173 ? 23.141 58.344 34.438 1 90.19 173 GLY A N 1
ATOM 1397 C CA . GLY A 1 173 ? 24.594 58.344 34.656 1 90.19 173 GLY A CA 1
ATOM 1398 C C . GLY A 1 173 ? 25.328 59.062 33.531 1 90.19 173 GLY A C 1
ATOM 1399 O O . GLY A 1 173 ? 24.719 59.781 32.75 1 90.19 173 GLY A O 1
ATOM 1400 N N . LYS A 1 174 ? 26.703 58.875 33.562 1 88.75 174 LYS A N 1
ATOM 1401 C CA . LYS A 1 174 ? 27.594 59.438 32.562 1 88.75 174 LYS A CA 1
ATOM 1402 C C . LYS A 1 174 ? 28.406 58.344 31.859 1 88.75 174 LYS A C 1
ATOM 1404 O O . LYS A 1 174 ? 28.656 57.281 32.438 1 88.75 174 LYS A O 1
ATOM 1409 N N . ALA A 1 175 ? 28.656 58.531 30.609 1 87.88 175 ALA A N 1
ATOM 1410 C CA . ALA A 1 175 ? 29.469 57.562 29.859 1 87.88 175 ALA A CA 1
ATOM 1411 C C . ALA A 1 175 ? 30.859 57.406 30.469 1 87.88 175 ALA A C 1
ATOM 1413 O O . ALA A 1 175 ? 31.484 58.406 30.859 1 87.88 175 ALA A O 1
ATOM 1414 N N . PRO A 1 176 ? 31.344 56.406 30.703 1 86.5 176 PRO A N 1
ATOM 1415 C CA . PRO A 1 176 ? 30.875 55.062 30.281 1 86.5 176 PRO A CA 1
ATOM 1416 C C . PRO A 1 176 ? 30.078 54.344 31.359 1 86.5 176 PRO A C 1
ATOM 1418 O O . PRO A 1 176 ? 29.688 53.188 31.188 1 86.5 176 PRO A O 1
ATOM 1421 N N . ASN A 1 177 ? 29.891 55.031 32.531 1 89.81 177 ASN A N 1
ATOM 1422 C CA . ASN A 1 177 ? 29.203 54.406 33.656 1 89.81 177 ASN A CA 1
ATOM 1423 C C . ASN A 1 177 ? 27.688 54.625 33.594 1 89.81 177 ASN A C 1
ATOM 1425 O O . ASN A 1 177 ? 27.156 55.438 34.344 1 89.81 177 ASN A O 1
ATOM 1429 N N . LEU A 1 178 ? 27.062 54.031 32.75 1 93.25 178 LEU A N 1
ATOM 1430 C CA . LEU A 1 178 ? 25.609 54.125 32.594 1 93.25 178 LEU A CA 1
ATOM 1431 C C . LEU A 1 178 ? 24.938 52.906 33.219 1 93.25 178 LEU A C 1
ATOM 1433 O O . LEU A 1 178 ? 25.422 51.781 33.125 1 93.25 178 LEU A O 1
ATOM 1437 N N . LYS A 1 179 ? 23.891 53.156 33.969 1 93.75 179 LYS A N 1
ATOM 1438 C CA . LYS A 1 179 ? 23.125 52.094 34.625 1 93.75 179 LYS A CA 1
ATOM 1439 C C . LYS A 1 179 ? 21.656 52.156 34.219 1 93.75 179 LYS A C 1
ATOM 1441 O O . LYS A 1 179 ? 21.094 53.219 34.094 1 93.75 179 LYS A O 1
ATOM 1446 N N . VAL A 1 180 ? 21.016 50.969 34.094 1 94.88 180 VAL A N 1
ATOM 1447 C CA . VAL A 1 180 ? 19.609 50.875 33.688 1 94.88 180 VAL A CA 1
ATOM 1448 C C . VAL A 1 180 ? 18.719 51.094 34.938 1 94.88 180 VAL A C 1
ATOM 1450 O O . VAL A 1 180 ? 18.844 50.344 35.906 1 94.88 180 VAL A O 1
ATOM 1453 N N . ASP A 1 181 ? 17.844 52.031 34.844 1 91.38 181 ASP A N 1
ATOM 1454 C CA . ASP A 1 181 ? 16.906 52.312 35.938 1 91.38 181 ASP A CA 1
ATOM 1455 C C . ASP A 1 181 ? 15.625 51.469 35.75 1 91.38 181 ASP A C 1
ATOM 1457 O O . ASP A 1 181 ? 15.141 50.875 36.719 1 91.38 181 ASP A O 1
ATOM 1461 N N . LYS A 1 182 ? 15.117 51.594 34.562 1 91.31 182 LYS A N 1
ATOM 1462 C CA . LYS A 1 182 ? 13.875 50.906 34.219 1 91.31 182 LYS A CA 1
ATOM 1463 C C . LYS A 1 182 ? 13.961 50.25 32.844 1 91.31 182 LYS A C 1
ATOM 1465 O O . LYS A 1 182 ? 14.688 50.719 31.953 1 91.31 182 LYS A O 1
ATOM 1470 N N . LYS A 1 183 ? 13.352 49.188 32.688 1 92.94 183 LYS A N 1
ATOM 1471 C CA . LYS A 1 183 ? 13.242 48.5 31.391 1 92.94 183 LYS A CA 1
ATOM 1472 C C . LYS A 1 183 ? 11.914 47.781 31.25 1 92.94 183 LYS A C 1
ATOM 1474 O O . LYS A 1 183 ? 11.375 47.25 32.25 1 92.94 183 LYS A O 1
ATOM 1479 N N . PHE A 1 184 ? 11.297 47.781 30.125 1 92.75 184 PHE A N 1
ATOM 1480 C CA . PHE A 1 184 ? 10.055 47.062 29.891 1 92.75 184 PHE A CA 1
ATOM 1481 C C . PHE A 1 184 ? 9.891 46.719 28.422 1 92.75 184 PHE A C 1
ATOM 1483 O O . PHE A 1 184 ? 10.422 47.375 27.547 1 92.75 184 PHE A O 1
ATOM 1490 N N . ASN A 1 185 ? 9.227 45.562 28.125 1 94.25 185 ASN A N 1
ATOM 1491 C CA . ASN A 1 185 ? 8.875 45.156 26.781 1 94.25 185 ASN A CA 1
ATOM 1492 C C . ASN A 1 185 ? 7.766 46 26.188 1 94.25 185 ASN A C 1
ATOM 1494 O O . ASN A 1 185 ? 6.871 46.469 26.906 1 94.25 185 ASN A O 1
ATOM 1498 N N . LEU A 1 186 ? 7.812 46.219 24.969 1 93.62 186 LEU A N 1
ATOM 1499 C CA . LEU A 1 186 ? 6.844 47.094 24.297 1 93.62 186 LEU A CA 1
ATOM 1500 C C . LEU A 1 186 ? 5.426 46.562 24.484 1 93.62 186 LEU A C 1
ATOM 1502 O O . LEU A 1 186 ? 4.469 47.344 24.516 1 93.62 186 LEU A O 1
ATOM 1506 N N . LEU A 1 187 ? 5.254 45.281 24.641 1 92.94 187 LEU A N 1
ATOM 1507 C CA . LEU A 1 187 ? 3.941 44.656 24.828 1 92.94 187 LEU A CA 1
ATOM 1508 C C . LEU A 1 187 ? 3.402 44.969 26.219 1 92.94 187 LEU A C 1
ATOM 1510 O O . LEU A 1 187 ? 2.205 44.812 26.469 1 92.94 187 LEU A O 1
ATOM 1514 N N . ALA A 1 188 ? 4.273 45.406 27.078 1 93.56 188 ALA A N 1
ATOM 1515 C CA . ALA A 1 188 ? 3.877 45.688 28.453 1 93.56 188 ALA A CA 1
ATOM 1516 C C . ALA A 1 188 ? 3.262 47.094 28.547 1 93.56 188 ALA A C 1
ATOM 1518 O O . ALA A 1 188 ? 2.654 47.438 29.578 1 93.56 188 ALA A O 1
ATOM 1519 N N . LEU A 1 189 ? 3.326 47.875 27.516 1 93.69 189 LEU A N 1
ATOM 1520 C CA . LEU A 1 189 ? 2.781 49.219 27.516 1 93.69 189 LEU A CA 1
ATOM 1521 C C . LEU A 1 189 ? 1.268 49.219 27.703 1 93.69 189 LEU A C 1
ATOM 1523 O O . LEU A 1 189 ? 0.577 48.375 27.109 1 93.69 189 LEU A O 1
ATOM 1527 N N . ARG A 1 190 ? 0.811 50.125 28.578 1 93.31 190 ARG A N 1
ATOM 1528 C CA . ARG A 1 190 ? -0.625 50.156 28.828 1 93.31 190 ARG A CA 1
ATOM 1529 C C . ARG A 1 190 ? -1.208 51.5 28.484 1 93.31 190 ARG A C 1
ATOM 1531 O O . ARG A 1 190 ? -2.395 51.625 28.172 1 93.31 190 ARG A O 1
ATOM 1538 N N . SER A 1 191 ? -0.297 52.531 28.562 1 94.81 191 SER A N 1
ATOM 1539 C CA . SER A 1 191 ? -0.802 53.844 28.219 1 94.81 191 SER A CA 1
ATOM 1540 C C . SER A 1 191 ? 0.292 54.719 27.594 1 94.81 191 SER A C 1
ATOM 1542 O O . SER A 1 191 ? 1.45 54.656 28.016 1 94.81 191 SER A O 1
ATOM 1544 N N . ILE A 1 192 ? -0.026 55.375 26.547 1 94.88 192 ILE A N 1
ATOM 1545 C CA . ILE A 1 192 ? 0.767 56.438 25.938 1 94.88 192 ILE A CA 1
ATOM 1546 C C . ILE A 1 192 ? -0.062 57.719 25.844 1 94.88 192 ILE A C 1
ATOM 1548 O O . ILE A 1 192 ? -0.927 57.844 24.969 1 94.88 192 ILE A O 1
ATOM 1552 N N . GLN A 1 193 ? 0.245 58.656 26.75 1 93.69 193 GLN A N 1
ATOM 1553 C CA . GLN A 1 193 ? -0.57 59.875 26.828 1 93.69 193 GLN A CA 1
ATOM 1554 C C . GLN A 1 193 ? 0.291 61.125 26.688 1 93.69 193 GLN A C 1
ATOM 1556 O O . GLN A 1 193 ? 1.189 61.344 27.5 1 93.69 193 GLN A O 1
ATOM 1561 N N . ILE A 1 194 ? -0.028 61.906 25.703 1 92.44 194 ILE A N 1
ATOM 1562 C CA . ILE A 1 194 ? 0.593 63.219 25.562 1 92.44 194 ILE A CA 1
ATOM 1563 C C . ILE A 1 194 ? -0.135 64.25 26.453 1 92.44 194 ILE A C 1
ATOM 1565 O O . ILE A 1 194 ? -1.271 64.625 26.172 1 92.44 194 ILE A O 1
ATOM 1569 N N . VAL A 1 195 ? 0.396 64.625 27.594 1 86.94 195 VAL A N 1
ATOM 1570 C CA . VAL A 1 195 ? -0.234 65.5 28.594 1 86.94 195 VAL A CA 1
ATOM 1571 C C . VAL A 1 195 ? -0.267 66.938 28.078 1 86.94 195 VAL A C 1
ATOM 1573 O O . VAL A 1 195 ? -1.319 67.562 28.078 1 86.94 195 VAL A O 1
ATOM 1576 N N . THR A 1 196 ? 0.866 67.562 27.812 1 79.5 196 THR A N 1
ATOM 1577 C CA . THR A 1 196 ? 0.96 68.875 27.219 1 79.5 196 THR A CA 1
ATOM 1578 C C . THR A 1 196 ? 1.521 68.812 25.797 1 79.5 196 THR A C 1
ATOM 1580 O O . THR A 1 196 ? 2.451 68.062 25.547 1 79.5 196 THR A O 1
ATOM 1583 N N . PRO A 1 197 ? 0.743 69.562 25.016 1 69.38 197 PRO A N 1
ATOM 1584 C CA . PRO A 1 197 ? 1.184 69.5 23.625 1 69.38 197 PRO A CA 1
ATOM 1585 C C . PRO A 1 197 ? 2.68 69.75 23.469 1 69.38 197 PRO A C 1
ATOM 1587 O O . PRO A 1 197 ? 3.189 70.75 23.953 1 69.38 197 PRO A O 1
ATOM 1590 N N . ASN A 1 198 ? 3.561 68.75 23.078 1 69.69 198 ASN A N 1
ATOM 1591 C CA . ASN A 1 198 ? 4.945 68.812 22.609 1 69.69 198 ASN A CA 1
ATOM 1592 C C . ASN A 1 198 ? 5.926 68.812 23.781 1 69.69 198 ASN A C 1
ATOM 1594 O O . ASN A 1 198 ? 7.137 68.875 23.578 1 69.69 198 ASN A O 1
ATOM 1598 N N . LYS A 1 199 ? 5.328 68.688 25.062 1 79.69 199 LYS A N 1
ATOM 1599 C CA . LYS A 1 199 ? 6.367 68.875 26.078 1 79.69 199 LYS A CA 1
ATOM 1600 C C . LYS A 1 199 ? 6.398 67.688 27.062 1 79.69 199 LYS A C 1
ATOM 1602 O O . LYS A 1 199 ? 7.469 67.312 27.5 1 79.69 199 LYS A O 1
ATOM 1607 N N . GLU A 1 200 ? 5.176 67.188 27.375 1 89.69 200 GLU A N 1
ATOM 1608 C CA . GLU A 1 200 ? 5.18 66.125 28.406 1 89.69 200 GLU A CA 1
ATOM 1609 C C . GLU A 1 200 ? 4.465 64.875 27.938 1 89.69 200 GLU A C 1
ATOM 1611 O O . GLU A 1 200 ? 3.373 64.938 27.375 1 89.69 200 GLU A O 1
ATOM 1616 N N . LEU A 1 201 ? 5.145 63.688 28.062 1 93.31 201 LEU A N 1
ATOM 1617 C CA . LEU A 1 201 ? 4.641 62.375 27.719 1 93.31 201 LEU A CA 1
ATOM 1618 C C . LEU A 1 201 ? 4.5 61.5 28.953 1 93.31 201 LEU A C 1
ATOM 1620 O O . LEU A 1 201 ? 5.426 61.406 29.766 1 93.31 201 LEU A O 1
ATOM 1624 N N . SER A 1 202 ? 3.328 61 29.156 1 94.06 202 SER A N 1
ATOM 1625 C CA . SER A 1 202 ? 3.088 60.094 30.25 1 94.06 202 SER A CA 1
ATOM 1626 C C . SER A 1 202 ? 2.998 58.656 29.75 1 94.06 202 SER A C 1
ATOM 1628 O O . SER A 1 202 ? 2.182 58.344 28.891 1 94.06 202 SER A O 1
ATOM 1630 N N . LEU A 1 203 ? 3.832 57.75 30.281 1 94.12 203 LEU A N 1
ATOM 1631 C CA . LEU A 1 203 ? 3.842 56.312 29.938 1 94.12 203 LEU A CA 1
ATOM 1632 C C . LEU A 1 203 ? 3.455 55.469 31.141 1 94.12 203 LEU A C 1
ATOM 1634 O O . LEU A 1 203 ? 3.814 55.781 32.281 1 94.12 203 LEU A O 1
ATOM 1638 N N . SER A 1 204 ? 2.627 54.562 30.891 1 94.19 204 SER A N 1
ATOM 1639 C CA . SER A 1 204 ? 2.352 53.531 31.906 1 94.19 204 SER A CA 1
ATOM 1640 C C . SER A 1 204 ? 2.623 52.156 31.359 1 94.19 204 SER A C 1
ATOM 1642 O O . SER A 1 204 ? 2.316 51.844 30.203 1 94.19 204 SER A O 1
ATOM 1644 N N . TRP A 1 205 ? 3.328 51.281 32.031 1 92.75 205 TRP A N 1
ATOM 1645 C CA . TRP A 1 205 ? 3.617 49.906 31.609 1 92.75 205 TRP A CA 1
ATOM 1646 C C . TRP A 1 205 ? 3.551 48.938 32.781 1 92.75 205 TRP A C 1
ATOM 1648 O O . TRP A 1 205 ? 3.609 49.344 33.938 1 92.75 205 TRP A O 1
ATOM 1658 N N . GLU A 1 206 ? 3.322 47.719 32.469 1 88.44 206 GLU A N 1
ATOM 1659 C CA . GLU A 1 206 ? 3.264 46.656 33.469 1 88.44 206 GLU A CA 1
ATOM 1660 C C . GLU A 1 206 ? 4.664 46.188 33.844 1 88.44 206 GLU A C 1
ATOM 1662 O O . GLU A 1 206 ? 5.465 45.812 33 1 88.44 206 GLU A O 1
ATOM 1667 N N . ASP A 1 207 ? 5.012 46.375 35.125 1 77.06 207 ASP A N 1
ATOM 1668 C CA . ASP A 1 207 ? 6.309 45.906 35.625 1 77.06 207 ASP A CA 1
ATOM 1669 C C . ASP A 1 207 ? 6.203 44.5 36.25 1 77.06 207 ASP A C 1
ATOM 1671 O O . ASP A 1 207 ? 5.301 44.25 37.031 1 77.06 207 ASP A O 1
ATOM 1675 N N . ARG A 1 208 ? 6.773 43.375 35.719 1 64.75 208 ARG A N 1
ATOM 1676 C CA . ARG A 1 208 ? 6.648 41.969 36.125 1 64.75 208 ARG A CA 1
ATOM 1677 C C . ARG A 1 208 ? 7.113 41.781 37.562 1 64.75 208 ARG A C 1
ATOM 1679 O O . ARG A 1 208 ? 6.605 40.906 38.25 1 64.75 208 ARG A O 1
ATOM 1686 N N . SER A 1 209 ? 8.336 42.469 38.031 1 54.41 209 SER A N 1
ATOM 1687 C CA . SER A 1 209 ? 8.836 42.219 39.375 1 54.41 209 SER A CA 1
ATOM 1688 C C . SER A 1 209 ? 7.789 42.562 40.438 1 54.41 209 SER A C 1
ATOM 1690 O O . SER A 1 209 ? 7.762 41.969 41.5 1 54.41 209 SER A O 1
ATOM 1692 N N . GLY A 1 210 ? 6.852 43.5 40.188 1 52.56 210 GLY A N 1
ATOM 1693 C CA . GLY A 1 210 ? 6.039 44.031 41.281 1 52.56 210 GLY A CA 1
ATOM 1694 C C . GLY A 1 210 ? 4.559 44.062 40.969 1 52.56 210 GLY A C 1
ATOM 1695 O O . GLY A 1 210 ? 3.742 44.438 41.812 1 52.56 210 GLY A O 1
ATOM 1696 N N . ARG A 1 211 ? 3.77 43.094 40.188 1 59.38 211 ARG A N 1
ATOM 1697 C CA . ARG A 1 211 ? 2.377 42.906 39.781 1 59.38 211 ARG A CA 1
ATOM 1698 C C . ARG A 1 211 ? 1.704 44.25 39.562 1 59.38 211 ARG A C 1
ATOM 1700 O O . ARG A 1 211 ? 0.478 44.375 39.625 1 59.38 211 ARG A O 1
ATOM 1707 N N . GLY A 1 212 ? 2.504 45.438 39.344 1 75.5 212 GLY A N 1
ATOM 1708 C CA . GLY A 1 212 ? 1.741 46.688 39.281 1 75.5 212 GLY A CA 1
ATOM 1709 C C . GLY A 1 212 ? 2.053 47.531 38.062 1 75.5 212 GLY A C 1
ATOM 1710 O O . GLY A 1 212 ? 2.955 47.188 37.281 1 75.5 212 GLY A O 1
ATOM 1711 N N . ILE A 1 213 ? 1.192 48.406 37.625 1 87.62 213 ILE A N 1
ATOM 1712 C CA . ILE A 1 213 ? 1.348 49.375 36.531 1 87.62 213 ILE A CA 1
ATOM 1713 C C . ILE A 1 213 ? 2.211 50.562 37.031 1 87.62 213 ILE A C 1
ATOM 1715 O O . ILE A 1 213 ? 1.934 51.156 38.062 1 87.62 213 ILE A O 1
ATOM 1719 N N . VAL A 1 214 ? 3.307 50.719 36.438 1 89.88 214 VAL A N 1
ATOM 1720 C CA . VAL A 1 214 ? 4.207 51.844 36.719 1 89.88 214 VAL A CA 1
ATOM 1721 C C . VAL A 1 214 ? 3.943 52.969 35.75 1 89.88 214 VAL A C 1
ATOM 1723 O O . VAL A 1 214 ? 3.635 52.75 34.594 1 89.88 214 VAL A O 1
ATOM 1726 N N . LYS A 1 215 ? 3.971 54.125 36.344 1 90.44 215 LYS A N 1
ATOM 1727 C CA . LYS A 1 215 ? 3.76 55.312 35.531 1 90.44 215 LYS A CA 1
ATOM 1728 C C . LYS A 1 215 ? 5.016 56.188 35.5 1 90.44 215 LYS A C 1
ATOM 1730 O O . LYS A 1 215 ? 5.746 56.281 36.469 1 90.44 215 LYS A O 1
ATOM 1735 N N . GLY A 1 216 ? 5.301 56.75 34.344 1 91.31 216 GLY A N 1
ATOM 1736 C CA . GLY A 1 216 ? 6.438 57.625 34.156 1 91.31 216 GLY A CA 1
ATOM 1737 C C . GLY A 1 216 ? 6.121 58.844 33.312 1 91.31 216 GLY A C 1
ATOM 1738 O O . GLY A 1 216 ? 5.414 58.719 32.312 1 91.31 216 GLY A O 1
ATOM 1739 N N . LEU A 1 217 ? 6.586 59.938 33.812 1 92.44 217 LEU A N 1
ATOM 1740 C CA . LEU A 1 217 ? 6.441 61.188 33.062 1 92.44 217 LEU A CA 1
ATOM 1741 C C . LEU A 1 217 ? 7.746 61.562 32.375 1 92.44 217 LEU A C 1
ATOM 1743 O O . LEU A 1 217 ? 8.812 61.5 32.969 1 92.44 217 LEU A O 1
ATOM 1747 N N . ILE A 1 218 ? 7.59 61.875 31.125 1 92.94 218 ILE A N 1
ATOM 1748 C CA . ILE A 1 218 ? 8.781 62.156 30.328 1 92.94 218 ILE A CA 1
ATOM 1749 C C . ILE A 1 218 ? 8.656 63.562 29.688 1 92.94 218 ILE A C 1
ATOM 1751 O O . ILE A 1 218 ? 7.625 63.875 29.078 1 92.94 218 ILE A O 1
ATOM 1755 N N . ARG A 1 219 ? 9.688 64.375 29.859 1 92.12 219 ARG A N 1
ATOM 1756 C CA . ARG A 1 219 ? 9.844 65.625 29.172 1 92.12 219 ARG A CA 1
ATOM 1757 C C . ARG A 1 219 ? 11.078 65.625 28.266 1 92.12 219 ARG A C 1
ATOM 1759 O O . ARG A 1 219 ? 12.102 65 28.625 1 92.12 219 ARG A O 1
ATOM 1766 N N . CYS A 1 220 ? 10.875 66.125 27.141 1 89.81 220 CYS A N 1
ATOM 1767 C CA . CYS A 1 220 ? 11.992 66.125 26.203 1 89.81 220 CYS A CA 1
ATOM 1768 C C . CYS A 1 220 ? 12.133 67.438 25.516 1 89.81 220 CYS A C 1
ATOM 1770 O O . CYS A 1 220 ? 11.156 68 24.969 1 89.81 220 CYS A O 1
ATOM 1772 N N . ASP A 1 221 ? 13.32 68 25.484 1 83.19 221 ASP A N 1
ATOM 1773 C CA . ASP A 1 221 ? 13.586 69.312 24.859 1 83.19 221 ASP A CA 1
ATOM 1774 C C . ASP A 1 221 ? 14.094 69.125 23.438 1 83.19 221 ASP A C 1
ATOM 1776 O O . ASP A 1 221 ? 14.016 70.062 22.609 1 83.19 221 ASP A O 1
ATOM 1780 N N . GLU A 1 222 ? 14.555 67.938 23.125 1 82.81 222 GLU A N 1
ATOM 1781 C CA . GLU A 1 222 ? 15.18 67.688 21.828 1 82.81 222 GLU A CA 1
ATOM 1782 C C . GLU A 1 222 ? 14.141 67.438 20.734 1 82.81 222 GLU A C 1
ATOM 1784 O O . GLU A 1 222 ? 14.305 67.875 19.594 1 82.81 222 GLU A O 1
ATOM 1789 N N . LYS A 1 223 ? 13.172 66.625 21.094 1 87 223 LYS A N 1
ATOM 1790 C CA . LYS A 1 223 ? 12.133 66.25 20.141 1 87 223 LYS A CA 1
ATOM 1791 C C . LYS A 1 223 ? 10.75 66.375 20.781 1 87 223 LYS A C 1
ATOM 1793 O O . LYS A 1 223 ? 10.602 66.188 22 1 87 223 LYS A O 1
ATOM 1798 N N . PRO A 1 224 ? 9.797 66.688 19.844 1 90.31 224 PRO A N 1
ATOM 1799 C CA . PRO A 1 224 ? 8.445 66.625 20.391 1 90.31 224 PRO A CA 1
ATOM 1800 C C . PRO A 1 224 ? 8.078 65.312 20.984 1 90.31 224 PRO A C 1
ATOM 1802 O O . PRO A 1 224 ? 8.453 64.25 20.422 1 90.31 224 PRO A O 1
ATOM 1805 N N . THR A 1 225 ? 7.465 65.25 22.078 1 91.44 225 THR A N 1
ATOM 1806 C CA . THR A 1 225 ? 7.113 64.062 22.797 1 91.44 225 THR A CA 1
ATOM 1807 C C . THR A 1 225 ? 6.238 63.156 21.938 1 91.44 225 THR A C 1
ATOM 1809 O O . THR A 1 225 ? 6.258 61.938 22.078 1 91.44 225 THR A O 1
ATOM 1812 N N . ILE A 1 226 ? 5.488 63.656 21.016 1 91.75 226 ILE A N 1
ATOM 1813 C CA . ILE A 1 226 ? 4.629 62.875 20.125 1 91.75 226 ILE A CA 1
ATOM 1814 C C . ILE A 1 226 ? 5.488 62 19.219 1 91.75 226 ILE A C 1
ATOM 1816 O O . ILE A 1 226 ? 5.086 60.875 18.859 1 91.75 226 ILE A O 1
ATOM 1820 N N . ASP A 1 227 ? 6.617 62.5 18.922 1 91.88 227 ASP A N 1
ATOM 1821 C CA . ASP A 1 227 ? 7.516 61.719 18.078 1 91.88 227 ASP A CA 1
ATOM 1822 C C . ASP A 1 227 ? 8.102 60.531 18.828 1 91.88 227 ASP A C 1
ATOM 1824 O O . ASP A 1 227 ? 8.375 59.5 18.234 1 91.88 227 ASP A O 1
ATOM 1828 N N . ILE A 1 228 ? 8.297 60.719 20.125 1 92.44 228 ILE A N 1
ATOM 1829 C CA . ILE A 1 228 ? 8.766 59.625 20.953 1 92.44 228 ILE A CA 1
ATOM 1830 C C . ILE A 1 228 ? 7.703 58.5 20.984 1 92.44 228 ILE A C 1
ATOM 1832 O O . ILE A 1 228 ? 8.023 57.344 20.859 1 92.44 228 ILE A O 1
ATOM 1836 N N . ALA A 1 229 ? 6.488 58.969 21.109 1 93.5 229 ALA A N 1
ATOM 1837 C CA . ALA A 1 229 ? 5.371 58.031 21.062 1 93.5 229 ALA A CA 1
ATOM 1838 C C . ALA A 1 229 ? 5.32 57.312 19.719 1 93.5 229 ALA A C 1
ATOM 1840 O O . ALA A 1 229 ? 5.098 56.094 19.672 1 93.5 229 ALA A O 1
ATOM 1841 N N . ARG A 1 230 ? 5.539 58 18.688 1 92.88 230 ARG A N 1
ATOM 1842 C CA . ARG A 1 230 ? 5.539 57.406 17.359 1 92.88 230 ARG A CA 1
ATOM 1843 C C . ARG A 1 230 ? 6.652 56.375 17.203 1 92.88 230 ARG A C 1
ATOM 1845 O O . ARG A 1 230 ? 6.449 55.312 16.609 1 92.88 230 ARG A O 1
ATOM 1852 N N . GLU A 1 231 ? 7.789 56.656 17.797 1 91.5 231 GLU A N 1
ATOM 1853 C CA . GLU A 1 231 ? 8.914 55.719 17.719 1 91.5 231 GLU A CA 1
ATOM 1854 C C . GLU A 1 231 ? 8.602 54.438 18.453 1 91.5 231 GLU A C 1
ATOM 1856 O O . GLU A 1 231 ? 8.977 53.344 18 1 91.5 231 GLU A O 1
ATOM 1861 N N . MET A 1 232 ? 7.957 54.531 19.5 1 93.38 232 MET A N 1
ATOM 1862 C CA . MET A 1 232 ? 7.57 53.344 20.234 1 93.38 232 MET A CA 1
ATOM 1863 C C . MET A 1 232 ? 6.555 52.531 19.453 1 93.38 232 MET A C 1
ATOM 1865 O O . MET A 1 232 ? 6.668 51.281 19.391 1 93.38 232 MET A O 1
ATOM 1869 N N . LEU A 1 233 ? 5.652 53.188 18.875 1 94.31 233 LEU A N 1
ATOM 1870 C CA . LEU A 1 233 ? 4.621 52.531 18.094 1 94.31 233 LEU A CA 1
ATOM 1871 C C . LEU A 1 233 ? 5.203 51.906 16.828 1 94.31 233 LEU A C 1
ATOM 1873 O O . LEU A 1 233 ? 4.77 50.844 16.391 1 94.31 233 LEU A O 1
ATOM 1877 N N . MET A 1 234 ? 6.141 52.594 16.266 1 92.31 234 MET A N 1
ATOM 1878 C CA . MET A 1 234 ? 6.82 52.031 15.094 1 92.31 234 MET A CA 1
ATOM 1879 C C . MET A 1 234 ? 7.582 50.781 15.461 1 92.31 234 MET A C 1
ATOM 1881 O O . MET A 1 234 ? 7.59 49.812 14.695 1 92.31 234 MET A O 1
ATOM 1885 N N . ALA A 1 235 ? 8.219 50.812 16.641 1 91.69 235 ALA A N 1
ATOM 1886 C CA . ALA A 1 235 ? 8.906 49.594 17.109 1 91.69 235 ALA A CA 1
ATOM 1887 C C . ALA A 1 235 ? 7.926 48.469 17.344 1 91.69 235 ALA A C 1
ATOM 1889 O O . ALA A 1 235 ? 8.227 47.312 17.031 1 91.69 235 ALA A O 1
ATOM 1890 N N . LEU A 1 236 ? 6.848 48.812 17.859 1 93.44 236 LEU A N 1
ATOM 1891 C CA . LEU A 1 236 ? 5.812 47.812 18.094 1 93.44 236 LEU A CA 1
ATOM 1892 C C . LEU A 1 236 ? 5.328 47.219 16.766 1 93.44 236 LEU A C 1
ATOM 1894 O O . LEU A 1 236 ? 5.164 46 16.656 1 93.44 236 LEU A O 1
ATOM 1898 N N . LYS A 1 237 ? 5.078 48 15.805 1 92.94 237 LYS A N 1
ATOM 1899 C CA . LYS A 1 237 ? 4.602 47.562 14.5 1 92.94 237 LYS A CA 1
ATOM 1900 C C . LYS A 1 237 ? 5.645 46.688 13.812 1 92.94 237 LYS A C 1
ATOM 1902 O O . LYS A 1 237 ? 5.293 45.75 13.086 1 92.94 237 LYS A O 1
ATOM 1907 N N . HIS A 1 238 ? 6.895 46.969 14.062 1 90.44 238 HIS A N 1
ATOM 1908 C CA . HIS A 1 238 ? 7.984 46.188 13.484 1 90.44 238 HIS A CA 1
ATOM 1909 C C . HIS A 1 238 ? 7.918 44.719 13.93 1 90.44 238 HIS A C 1
ATOM 1911 O O . HIS A 1 238 ? 8.125 43.812 13.125 1 90.44 238 HIS A O 1
ATOM 1917 N N . TYR A 1 239 ? 7.59 44.5 15.133 1 92.69 239 TYR A N 1
ATOM 1918 C CA . TYR A 1 239 ? 7.578 43.156 15.688 1 92.69 239 TYR A CA 1
ATOM 1919 C C . TYR A 1 239 ? 6.188 42.531 15.594 1 92.69 239 TYR A C 1
ATOM 1921 O O . TYR A 1 239 ? 6.047 41.312 15.523 1 92.69 239 TYR A O 1
ATOM 1929 N N . PHE A 1 240 ? 5.203 43.375 15.57 1 93.94 240 PHE A N 1
ATOM 1930 C CA . PHE A 1 240 ? 3.824 42.906 15.477 1 93.94 240 PHE A CA 1
ATOM 1931 C C . PHE A 1 240 ? 3.055 43.688 14.43 1 93.94 240 PHE A C 1
ATOM 1933 O O . PHE A 1 240 ? 2.174 44.5 14.766 1 93.94 240 PHE A O 1
ATOM 1940 N N . PRO A 1 241 ? 3.254 43.375 13.195 1 91.38 241 PRO A N 1
ATOM 1941 C CA . PRO A 1 241 ? 2.639 44.156 12.117 1 91.38 241 PRO A CA 1
ATOM 1942 C C . PRO A 1 241 ? 1.114 44.062 12.125 1 91.38 241 PRO A C 1
ATOM 1944 O O . PRO A 1 241 ? 0.438 45 11.664 1 91.38 241 PRO A O 1
ATOM 1947 N N . ASP A 1 242 ? 0.548 43.062 12.68 1 91.5 242 ASP A N 1
ATOM 1948 C CA . ASP A 1 242 ? -0.893 42.844 12.625 1 91.5 242 ASP A CA 1
ATOM 1949 C C . ASP A 1 242 ? -1.579 43.344 13.891 1 91.5 242 ASP A C 1
ATOM 1951 O O . ASP A 1 242 ? -2.789 43.188 14.055 1 91.5 242 ASP A O 1
ATOM 1955 N N . ILE A 1 243 ? -0.875 44 14.781 1 93 243 ILE A N 1
ATOM 1956 C CA . ILE A 1 243 ? -1.391 44.344 16.109 1 93 243 ILE A CA 1
ATOM 1957 C C . ILE A 1 243 ? -2.283 45.594 16.031 1 93 243 ILE A C 1
ATOM 1959 O O . ILE A 1 243 ? -3.014 45.875 16.969 1 93 243 ILE A O 1
ATOM 1963 N N . GLY A 1 244 ? -2.393 46.312 14.914 1 88.69 244 GLY A N 1
ATOM 1964 C CA . GLY A 1 244 ? -3.104 47.562 14.742 1 88.69 244 GLY A CA 1
ATOM 1965 C C . GLY A 1 244 ? -4.566 47.469 15.141 1 88.69 244 GLY A C 1
ATOM 1966 O O . GLY A 1 244 ? -5.074 48.375 15.836 1 88.69 244 GLY A O 1
ATOM 1967 N N . ALA A 1 245 ? -5.16 46.406 14.781 1 83.88 245 ALA A N 1
ATOM 1968 C CA . ALA A 1 245 ? -6.586 46.25 15.055 1 83.88 245 ALA A CA 1
ATOM 1969 C C . ALA A 1 245 ? -6.844 46.094 16.562 1 83.88 245 ALA A C 1
ATOM 1971 O O . ALA A 1 245 ? -7.93 46.406 17.047 1 83.88 245 ALA A O 1
ATOM 1972 N N . ASN A 1 246 ? -5.82 45.812 17.344 1 84.38 246 ASN A N 1
ATOM 1973 C CA . ASN A 1 246 ? -5.965 45.531 18.766 1 84.38 246 ASN A CA 1
ATOM 1974 C C . ASN A 1 246 ? -5.336 46.594 19.641 1 84.38 246 ASN A C 1
ATOM 1976 O O . ASN A 1 246 ? -5.391 46.531 20.859 1 84.38 246 ASN A O 1
ATOM 1980 N N . LEU A 1 247 ? -4.805 47.531 19.047 1 89.62 247 LEU A N 1
ATOM 1981 C CA . LEU A 1 247 ? -4.016 48.531 19.781 1 89.62 247 LEU A CA 1
ATOM 1982 C C . LEU A 1 247 ? -4.855 49.188 20.875 1 89.62 247 LEU A C 1
ATOM 1984 O O . LEU A 1 247 ? -4.406 49.312 22.016 1 89.62 247 LEU A O 1
ATOM 1988 N N . SER A 1 248 ? -6.102 49.562 20.562 1 86.19 248 SER A N 1
ATOM 1989 C CA . SER A 1 248 ? -6.961 50.281 21.5 1 86.19 248 SER A CA 1
ATOM 1990 C C . SER A 1 248 ? -7.414 49.375 22.641 1 86.19 248 SER A C 1
ATOM 1992 O O . SER A 1 248 ? -7.785 49.875 23.719 1 86.19 248 SER A O 1
ATOM 1994 N N . ASN A 1 249 ? -7.375 48.094 22.406 1 82.81 249 ASN A N 1
ATOM 1995 C CA . ASN A 1 249 ? -7.777 47.156 23.438 1 82.81 249 ASN A CA 1
ATOM 1996 C C . ASN A 1 249 ? -6.645 46.875 24.422 1 82.81 249 ASN A C 1
ATOM 1998 O O . ASN A 1 249 ? -6.883 46.438 25.547 1 82.81 249 ASN A O 1
ATOM 2002 N N . ILE A 1 250 ? -5.477 47.062 23.969 1 86.25 250 ILE A N 1
ATOM 2003 C CA . ILE A 1 250 ? -4.336 46.656 24.781 1 86.25 250 ILE A CA 1
ATOM 2004 C C . ILE A 1 250 ? -3.793 47.875 25.531 1 86.25 250 ILE A C 1
ATOM 2006 O O . ILE A 1 250 ? -3.23 47.75 26.625 1 86.25 250 ILE A O 1
ATOM 2010 N N . MET A 1 251 ? -3.896 49.031 24.891 1 90.31 251 MET A N 1
ATOM 2011 C CA . MET A 1 251 ? -3.336 50.219 25.531 1 90.31 251 MET A CA 1
ATOM 2012 C C . MET A 1 251 ? -4.16 51.438 25.188 1 90.31 251 MET A C 1
ATOM 2014 O O . MET A 1 251 ? -4.816 51.5 24.156 1 90.31 251 MET A O 1
ATOM 2018 N N . THR A 1 252 ? -4.082 52.344 26.156 1 93.69 252 THR A N 1
ATOM 2019 C CA . THR A 1 252 ? -4.727 53.656 25.953 1 93.69 252 THR A CA 1
ATOM 2020 C C . THR A 1 252 ? -3.771 54.625 25.297 1 93.69 252 THR A C 1
ATOM 2022 O O . THR A 1 252 ? -2.686 54.906 25.812 1 93.69 252 THR A O 1
ATOM 2025 N N . ILE A 1 253 ? -4.148 55.062 24.125 1 94.38 253 ILE A N 1
ATOM 2026 C CA . ILE A 1 253 ? -3.295 55.969 23.391 1 94.38 253 ILE A CA 1
ATOM 2027 C C . ILE A 1 253 ? -4.004 57.312 23.203 1 94.38 253 ILE A C 1
ATOM 2029 O O . ILE A 1 253 ? -5.09 57.375 22.625 1 94.38 253 ILE A O 1
ATOM 2033 N N . VAL A 1 254 ? -3.443 58.344 23.766 1 92.75 254 VAL A N 1
ATOM 2034 C CA . VAL A 1 254 ? -3.963 59.688 23.641 1 92.75 254 VAL A CA 1
ATOM 2035 C C . VAL A 1 254 ? -2.895 60.594 23.047 1 92.75 254 VAL A C 1
ATOM 2037 O O . VAL A 1 254 ? -1.796 60.719 23.594 1 92.75 254 VAL A O 1
ATOM 2040 N N . PRO A 1 255 ? -3.061 61.344 21.906 1 92 255 PRO A N 1
ATOM 2041 C CA . PRO A 1 255 ? -4.316 61.531 21.172 1 92 255 PRO A CA 1
ATOM 2042 C C . PRO A 1 255 ? -4.664 60.344 20.297 1 92 255 PRO A C 1
ATOM 2044 O O . PRO A 1 255 ? -3.775 59.562 19.906 1 92 255 PRO A O 1
ATOM 2047 N N . SER A 1 256 ? -5.852 60.156 19.969 1 90.44 256 SER A N 1
ATOM 2048 C CA . SER A 1 256 ? -6.352 59.031 19.188 1 90.44 256 SER A CA 1
ATOM 2049 C C . SER A 1 256 ? -5.84 59.062 17.766 1 90.44 256 SER A C 1
ATOM 2051 O O . SER A 1 256 ? -5.906 58.062 17.047 1 90.44 256 SER A O 1
ATOM 2053 N N . SER A 1 257 ? -5.34 60.188 17.375 1 90.81 257 SER A N 1
ATOM 2054 C CA . SER A 1 257 ? -4.773 60.312 16.031 1 90.81 257 SER A CA 1
ATOM 2055 C C . SER A 1 257 ? -3.598 59.344 15.844 1 90.81 257 SER A C 1
ATOM 2057 O O . SER A 1 257 ? -3.334 58.906 14.727 1 90.81 257 SER A O 1
ATOM 2059 N N . LEU A 1 258 ? -2.92 59.062 16.953 1 92 258 LEU A N 1
ATOM 2060 C CA . LEU A 1 258 ? -1.784 58.156 16.875 1 92 258 LEU A CA 1
ATOM 2061 C C . LEU A 1 258 ? -2.238 56.75 16.5 1 92 258 LEU A C 1
ATOM 2063 O O . LEU A 1 258 ? -1.495 56 15.844 1 92 258 LEU A O 1
ATOM 2067 N N . VAL A 1 259 ? -3.404 56.375 16.859 1 92.69 259 VAL A N 1
ATOM 2068 C CA . VAL A 1 259 ? -3.949 55.062 16.531 1 92.69 259 VAL A CA 1
ATOM 2069 C C . VAL A 1 259 ? -4.246 54.969 15.031 1 92.69 259 VAL A C 1
ATOM 2071 O O . VAL A 1 259 ? -3.932 53.969 14.375 1 92.69 259 VAL A O 1
ATOM 2074 N N . SER A 1 260 ? -4.836 55.969 14.508 1 91.62 260 SER A N 1
ATOM 2075 C CA . SER A 1 260 ? -5.156 56 13.086 1 91.62 260 SER A CA 1
ATOM 2076 C C . SER A 1 260 ? -3.895 56.062 12.234 1 91.62 260 SER A C 1
ATOM 2078 O O . SER A 1 260 ? -3.863 55.531 11.125 1 91.62 260 SER A O 1
ATOM 2080 N N . GLU A 1 261 ? -2.875 56.688 12.828 1 92.62 261 GLU A N 1
ATOM 2081 C CA . GLU A 1 261 ? -1.609 56.812 12.117 1 92.62 261 GLU A CA 1
ATOM 2082 C C . GLU A 1 261 ? -0.839 55.5 12.102 1 92.62 261 GLU A C 1
ATOM 2084 O O . GLU A 1 261 ? 0.066 55.312 11.289 1 92.62 261 GLU A O 1
ATOM 2089 N N . PHE A 1 262 ? -1.191 54.625 12.93 1 93.25 262 PHE A N 1
ATOM 2090 C CA . PHE A 1 262 ? -0.44 53.406 13.094 1 93.25 262 PHE A CA 1
ATOM 2091 C C . PHE A 1 262 ? -0.352 52.625 11.781 1 93.25 262 PHE A C 1
ATOM 2093 O O . PHE A 1 262 ? 0.694 52.062 11.453 1 93.25 262 PHE A O 1
ATOM 2100 N N . ALA A 1 263 ? -1.421 52.594 11.039 1 89.31 263 ALA A N 1
ATOM 2101 C CA . ALA A 1 263 ? -1.484 51.844 9.781 1 89.31 263 ALA A CA 1
ATOM 2102 C C . ALA A 1 263 ? -0.497 52.438 8.766 1 89.31 263 ALA A C 1
ATOM 2104 O O . ALA A 1 263 ? 0.012 51.688 7.906 1 89.31 263 ALA A O 1
ATOM 2105 N N . SER A 1 264 ? -0.185 53.656 8.977 1 89.06 264 SER A N 1
ATOM 2106 C CA . SER A 1 264 ? 0.653 54.344 8 1 89.06 264 SER A CA 1
ATOM 2107 C C . SER A 1 264 ? 2.131 54.219 8.352 1 89.06 264 SER A C 1
ATOM 2109 O O . SER A 1 264 ? 2.998 54.5 7.527 1 89.06 264 SER A O 1
ATOM 2111 N N . PHE A 1 265 ? 2.406 53.781 9.609 1 89.56 265 PHE A N 1
ATOM 2112 C CA . PHE A 1 265 ? 3.801 53.594 9.992 1 89.56 265 PHE A CA 1
ATOM 2113 C C . PHE A 1 265 ? 4.492 52.594 9.094 1 89.56 265 PHE A C 1
ATOM 2115 O O . PHE A 1 265 ? 3.842 51.719 8.523 1 89.56 265 PHE A O 1
ATOM 2122 N N . PRO A 1 266 ? 5.746 52.719 8.898 1 81.75 266 PRO A N 1
ATOM 2123 C CA . PRO A 1 266 ? 6.469 51.781 8.023 1 81.75 266 PRO A CA 1
ATOM 2124 C C . PRO A 1 266 ? 6.484 50.375 8.555 1 81.75 266 PRO A C 1
ATOM 2126 O O . PRO A 1 266 ? 6.566 50.156 9.766 1 81.75 266 PRO A O 1
ATOM 2129 N N . GLU A 1 267 ? 6.348 49.438 7.656 1 77.38 267 GLU A N 1
ATOM 2130 C CA . GLU A 1 267 ? 6.406 48.031 7.984 1 77.38 267 GLU A CA 1
ATOM 2131 C C . GLU A 1 267 ? 7.82 47.469 7.82 1 77.38 267 GLU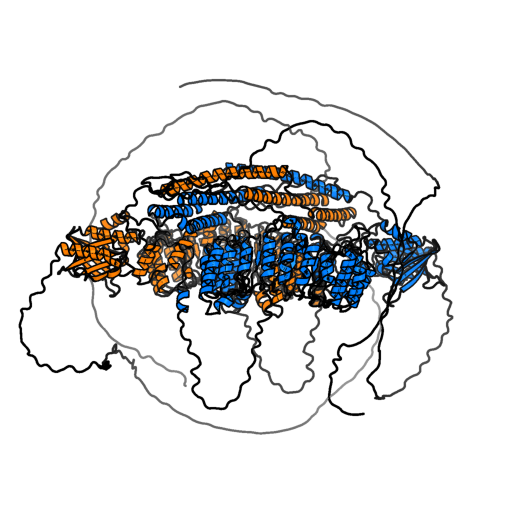 A C 1
ATOM 2133 O O . GLU A 1 267 ? 8.625 48.031 7.074 1 77.38 267 GLU A O 1
ATOM 2138 N N . SER A 1 268 ? 8.008 46.438 8.656 1 76.38 268 SER A N 1
ATOM 2139 C CA . SER A 1 268 ? 9.312 45.812 8.547 1 76.38 268 SER A CA 1
ATOM 2140 C C . SER A 1 268 ? 9.508 45.188 7.168 1 76.38 268 SER A C 1
ATOM 2142 O O . SER A 1 268 ? 8.586 44.594 6.605 1 76.38 268 SER A O 1
ATOM 2144 N N . THR A 1 269 ? 10.625 45.5 6.461 1 75.12 269 THR A N 1
ATOM 2145 C CA . THR A 1 269 ? 11.008 44.875 5.195 1 75.12 269 THR A CA 1
ATOM 2146 C C . THR A 1 269 ? 12.312 44.094 5.348 1 75.12 269 THR A C 1
ATOM 2148 O O . THR A 1 269 ? 13.281 44.594 5.918 1 75.12 269 THR A O 1
ATOM 2151 N N . PRO A 1 270 ? 12.414 42.812 4.992 1 80.06 270 PRO A N 1
ATOM 2152 C CA . PRO A 1 270 ? 11.406 42 4.316 1 80.06 270 PRO A CA 1
ATOM 2153 C C . PRO A 1 270 ? 10.359 41.438 5.273 1 80.06 270 PRO A C 1
ATOM 2155 O O . PRO A 1 270 ? 10.664 41.188 6.445 1 80.06 270 PRO A O 1
ATOM 2158 N N . LYS A 1 271 ? 9.203 41.375 4.703 1 81.88 271 LYS A N 1
ATOM 2159 C CA . LYS A 1 271 ? 8.18 40.625 5.449 1 81.88 271 LYS A CA 1
ATOM 2160 C C . LYS A 1 271 ? 8.5 39.125 5.492 1 81.88 271 LYS A C 1
ATOM 2162 O O . LYS A 1 271 ? 8.469 38.469 4.461 1 81.88 271 LYS A O 1
ATOM 2167 N N . LEU A 1 272 ? 8.852 38.719 6.629 1 88.44 272 LEU A N 1
ATOM 2168 C CA . LEU A 1 272 ? 9.258 37.312 6.797 1 88.44 272 LEU A CA 1
ATOM 2169 C C . LEU A 1 272 ? 8.062 36.406 6.676 1 88.44 272 LEU A C 1
ATOM 2171 O O . LEU A 1 272 ? 6.922 36.844 6.543 1 88.44 272 LEU A O 1
ATOM 2175 N N . LEU A 1 273 ? 8.305 35.156 6.586 1 89.81 273 LEU A N 1
ATOM 2176 C CA . LEU A 1 273 ? 7.281 34.156 6.324 1 89.81 273 LEU A CA 1
ATOM 2177 C C . LEU A 1 273 ? 6.277 34.062 7.473 1 89.81 273 LEU A C 1
ATOM 2179 O O . LEU A 1 273 ? 6.582 34.5 8.594 1 89.81 273 LEU A O 1
ATOM 2183 N N . CYS A 1 274 ? 5.098 33.594 7.258 1 93.75 274 CYS A N 1
ATOM 2184 C CA . CYS A 1 274 ? 4.012 33.469 8.227 1 93.75 274 CYS A CA 1
ATOM 2185 C C . CYS A 1 274 ? 3.715 34.844 8.867 1 93.75 274 CYS A C 1
ATOM 2187 O O . CYS A 1 274 ? 3.525 34.906 10.078 1 93.75 274 CYS A O 1
ATOM 2189 N N . ASN A 1 275 ? 3.82 35.875 8.039 1 90.94 275 ASN A N 1
ATOM 2190 C CA . ASN A 1 275 ? 3.557 37.25 8.445 1 90.94 275 ASN A CA 1
ATOM 2191 C C . ASN A 1 275 ? 4.469 37.688 9.594 1 90.94 275 ASN A C 1
ATOM 2193 O O . ASN A 1 275 ? 3.99 38.188 10.625 1 90.94 275 ASN A O 1
ATOM 2197 N N . ASN A 1 276 ? 5.711 37.406 9.562 1 91.62 276 ASN A N 1
ATOM 2198 C CA . ASN A 1 276 ? 6.766 37.844 10.469 1 91.62 276 ASN A CA 1
ATOM 2199 C C . ASN A 1 276 ? 6.73 37.062 11.781 1 91.62 276 ASN A C 1
ATOM 2201 O O . ASN A 1 276 ? 6.879 37.625 12.859 1 91.62 276 ASN A O 1
ATOM 2205 N N . PHE A 1 277 ? 6.473 35.781 11.742 1 94.25 277 PHE A N 1
ATOM 2206 C CA . PHE A 1 277 ? 6.402 34.938 12.93 1 94.25 277 PHE A CA 1
ATOM 2207 C C . PHE A 1 277 ? 7.699 35.031 13.734 1 94.25 277 PHE A C 1
ATOM 2209 O O . PHE A 1 277 ? 7.668 35.156 14.961 1 94.25 277 PHE A O 1
ATOM 2216 N N . ARG A 1 278 ? 8.766 34.906 13.016 1 92.88 278 ARG A N 1
ATOM 2217 C CA . ARG A 1 278 ? 10.062 34.844 13.68 1 92.88 278 ARG A CA 1
ATOM 2218 C C . ARG A 1 278 ? 10.242 36.062 14.602 1 92.88 278 ARG A C 1
ATOM 2220 O O . ARG A 1 278 ? 10.578 35.906 15.781 1 92.88 278 ARG A O 1
ATOM 2227 N N . ARG A 1 279 ? 9.953 37.281 14.172 1 92 279 ARG A N 1
ATOM 2228 C CA . ARG A 1 279 ? 10.125 38.5 14.953 1 92 279 ARG A CA 1
ATOM 2229 C C . ARG A 1 279 ? 9.125 38.562 16.109 1 92 279 ARG A C 1
ATOM 2231 O O . ARG A 1 279 ? 9.492 38.875 17.234 1 92 279 ARG A O 1
ATOM 2238 N N . SER A 1 280 ? 7.914 38.219 15.773 1 95.19 280 SER A N 1
ATOM 2239 C CA . SER A 1 280 ? 6.891 38.25 16.812 1 95.19 280 SER A CA 1
ATOM 2240 C C . SER A 1 280 ? 7.203 37.25 17.922 1 95.19 280 SER A C 1
ATOM 2242 O O . SER A 1 280 ? 7.035 37.562 19.094 1 95.19 280 SER A O 1
ATOM 2244 N N . TYR A 1 281 ? 7.691 36.094 17.516 1 95.81 281 TYR A N 1
ATOM 2245 C CA . TYR A 1 281 ? 7.984 35 18.453 1 95.81 281 TYR A CA 1
ATOM 2246 C C . TYR A 1 281 ? 9.125 35.406 19.391 1 95.81 281 TYR A C 1
ATOM 2248 O O . TYR A 1 281 ? 9.039 35.188 20.594 1 95.81 281 TYR A O 1
ATOM 2256 N N . VAL A 1 282 ? 10.172 35.969 18.859 1 94.44 282 VAL A N 1
ATOM 2257 C CA . VAL A 1 282 ? 11.312 36.375 19.688 1 94.44 282 VAL A CA 1
ATOM 2258 C C . VAL A 1 282 ? 10.867 37.438 20.688 1 94.44 282 VAL A C 1
ATOM 2260 O O . VAL A 1 282 ? 11.266 37.406 21.859 1 94.44 282 VAL A O 1
ATOM 2263 N N . ALA A 1 283 ? 10.039 38.406 20.219 1 95.31 283 ALA A N 1
ATOM 2264 C CA . ALA A 1 283 ? 9.547 39.469 21.094 1 95.31 283 ALA A CA 1
ATOM 2265 C C . ALA A 1 283 ? 8.648 38.906 22.188 1 95.31 283 ALA A C 1
ATOM 2267 O O . ALA A 1 283 ? 8.734 39.312 23.344 1 95.31 283 ALA A O 1
ATOM 2268 N N . ILE A 1 284 ? 7.844 37.938 21.859 1 96.56 284 ILE A N 1
ATOM 2269 C CA . ILE A 1 284 ? 6.934 37.312 22.812 1 96.56 284 ILE A CA 1
ATOM 2270 C C . ILE A 1 284 ? 7.727 36.5 23.828 1 96.56 284 ILE A C 1
ATOM 2272 O O . ILE A 1 284 ? 7.398 36.469 25.016 1 96.56 284 ILE A O 1
ATOM 2276 N N . CYS A 1 285 ? 8.695 35.719 23.297 1 95.81 285 CYS A N 1
ATOM 2277 C CA . CYS A 1 285 ? 9.531 34.938 24.203 1 95.81 285 CYS A CA 1
ATOM 2278 C C . CYS A 1 285 ? 10.156 35.844 25.266 1 95.81 285 CYS A C 1
ATOM 2280 O O . CYS A 1 285 ? 10.188 35.469 26.453 1 95.81 285 CYS A O 1
ATOM 2282 N N . ASP A 1 286 ? 10.625 36.969 24.891 1 94 286 ASP A N 1
ATOM 2283 C CA . ASP A 1 286 ? 11.195 37.938 25.844 1 94 286 ASP A CA 1
ATOM 2284 C C . ASP A 1 286 ? 10.133 38.438 26.812 1 94 286 ASP A C 1
ATOM 2286 O O . ASP A 1 286 ? 10.398 38.594 28 1 94 286 ASP A O 1
ATOM 2290 N N . TYR A 1 287 ? 8.953 38.75 26.297 1 93.75 287 TYR A N 1
ATOM 2291 C CA . TYR A 1 287 ? 7.855 39.219 27.109 1 93.75 287 TYR A CA 1
ATOM 2292 C C . TYR A 1 287 ? 7.52 38.219 28.219 1 93.75 287 TYR A C 1
ATOM 2294 O O . TYR A 1 287 ? 7.199 38.625 29.344 1 93.75 287 TYR A O 1
ATOM 2302 N N . TYR A 1 288 ? 7.598 36.969 27.922 1 92.69 288 TYR A N 1
ATOM 2303 C CA . TYR A 1 288 ? 7.289 35.938 28.891 1 92.69 288 TYR A CA 1
ATOM 2304 C C . TYR A 1 288 ? 8.555 35.438 29.594 1 92.69 288 TYR A C 1
ATOM 2306 O O . TYR A 1 288 ? 8.523 34.438 30.328 1 92.69 288 TYR A O 1
ATOM 2314 N N . ASP A 1 289 ? 9.711 35.969 29.375 1 90.56 289 ASP A N 1
ATOM 2315 C CA . ASP A 1 289 ? 11 35.656 29.984 1 90.56 289 ASP A CA 1
ATOM 2316 C C . ASP A 1 289 ? 11.453 34.25 29.625 1 90.56 289 ASP A C 1
ATOM 2318 O O . ASP A 1 289 ? 11.797 33.469 30.516 1 90.56 289 ASP A O 1
ATOM 2322 N N . GLN A 1 290 ? 11.234 33.969 28.328 1 91.88 290 GLN A N 1
ATOM 2323 C CA . GLN A 1 290 ? 11.672 32.688 27.797 1 91.88 290 GLN A CA 1
ATOM 2324 C C . GLN A 1 290 ? 12.672 32.875 26.656 1 91.88 290 GLN A C 1
ATOM 2326 O O . GLN A 1 290 ? 12.664 33.906 25.984 1 91.88 290 GLN A O 1
ATOM 2331 N N . ARG A 1 291 ? 13.539 31.875 26.516 1 91 291 ARG A N 1
ATOM 2332 C CA . ARG A 1 291 ? 14.469 31.891 25.391 1 91 291 ARG A CA 1
ATOM 2333 C C . ARG A 1 291 ? 13.789 31.406 24.109 1 91 291 ARG A C 1
ATOM 2335 O O . ARG A 1 291 ? 12.984 30.469 24.156 1 91 291 ARG A O 1
ATOM 2342 N N . TYR A 1 292 ? 14.031 32.188 23.016 1 89.88 292 TYR A N 1
ATOM 2343 C CA . TYR A 1 292 ? 13.438 31.719 21.766 1 89.88 292 TYR A CA 1
ATOM 2344 C C . TYR A 1 292 ? 14.125 30.453 21.281 1 89.88 292 TYR A C 1
ATOM 2346 O O . TYR A 1 292 ? 15.289 30.203 21.609 1 89.88 292 TYR A O 1
ATOM 2354 N N . LYS A 1 293 ? 13.469 29.609 20.609 1 92.06 293 LYS A N 1
ATOM 2355 C CA . LYS A 1 293 ? 13.961 28.344 20.094 1 92.06 293 LYS A CA 1
ATOM 2356 C C . LYS A 1 293 ? 13.969 28.328 18.562 1 92.06 293 LYS A C 1
ATOM 2358 O O . LYS A 1 293 ? 12.93 28.531 17.938 1 92.06 293 LYS A O 1
ATOM 2363 N N . ASP A 1 294 ? 15.133 27.953 17.984 1 89.81 294 ASP A N 1
ATOM 2364 C CA . ASP A 1 294 ? 15.297 27.953 16.531 1 89.81 294 ASP A CA 1
ATOM 2365 C C . ASP A 1 294 ? 14.461 26.844 15.898 1 89.81 294 ASP A C 1
ATOM 2367 O O . ASP A 1 294 ? 13.977 26.984 14.773 1 89.81 294 ASP A O 1
ATOM 2371 N N . GLU A 1 295 ? 14.305 25.766 16.578 1 91 295 GLU A N 1
ATOM 2372 C CA . GLU A 1 295 ? 13.547 24.641 16.031 1 91 295 GLU A CA 1
ATOM 2373 C C . GLU A 1 295 ? 12.086 25.031 15.805 1 91 295 GLU A C 1
ATOM 2375 O O . GLU A 1 295 ? 11.453 24.547 14.852 1 91 295 GLU A O 1
ATOM 2380 N N . VAL A 1 296 ? 11.547 25.875 16.719 1 95.31 296 VAL A N 1
ATOM 2381 C CA . VAL A 1 296 ? 10.164 26.328 16.594 1 95.31 296 VAL A CA 1
ATOM 2382 C C . VAL A 1 296 ? 10.016 27.203 15.359 1 95.31 296 VAL A C 1
ATOM 2384 O O . VAL A 1 296 ? 9.094 27.031 14.562 1 95.31 296 VAL A O 1
ATOM 2387 N N . VAL A 1 297 ? 10.969 28.141 15.18 1 93.75 297 VAL A N 1
ATOM 2388 C CA . VAL A 1 297 ? 10.953 29.031 14.031 1 93.75 297 VAL A CA 1
ATOM 2389 C C . VAL A 1 297 ? 11.055 28.219 12.742 1 93.75 297 VAL A C 1
ATOM 2391 O O . VAL A 1 297 ? 10.344 28.484 11.773 1 93.75 297 VAL A O 1
ATOM 2394 N N . TRP A 1 298 ? 11.938 27.188 12.797 1 91.69 298 TRP A N 1
ATOM 2395 C CA . TRP A 1 298 ? 12.125 26.312 11.641 1 91.69 298 TRP A CA 1
ATOM 2396 C C . TRP A 1 298 ? 10.828 25.594 11.289 1 91.69 298 TRP A C 1
ATOM 2398 O O . TRP A 1 298 ? 10.461 25.5 10.117 1 91.69 298 TRP A O 1
ATOM 2408 N N . ASP A 1 299 ? 10.156 25.078 12.25 1 94 299 ASP A N 1
ATOM 2409 C CA . ASP A 1 299 ? 8.922 24.328 12.031 1 94 299 ASP A CA 1
ATOM 2410 C C . ASP A 1 299 ? 7.855 25.203 11.383 1 94 299 ASP A C 1
ATOM 2412 O O . ASP A 1 299 ? 7.16 24.766 10.461 1 94 299 ASP A O 1
ATOM 2416 N N . PHE A 1 300 ? 7.734 26.422 11.805 1 95.44 300 PHE A N 1
ATOM 2417 C CA . PHE A 1 300 ? 6.715 27.297 11.25 1 95.44 300 PHE A CA 1
ATOM 2418 C C . PHE A 1 300 ? 7.105 27.781 9.859 1 95.44 300 PHE A C 1
ATOM 2420 O O . PHE A 1 300 ? 6.277 27.781 8.945 1 95.44 300 PHE A O 1
ATOM 2427 N N . GLU A 1 301 ? 8.32 28.156 9.656 1 91.62 301 GLU A N 1
ATOM 2428 C CA . GLU A 1 301 ? 8.766 28.719 8.383 1 91.62 301 GLU A CA 1
ATOM 2429 C C . GLU A 1 301 ? 8.852 27.641 7.301 1 91.62 301 GLU A C 1
ATOM 2431 O O . GLU A 1 301 ? 8.617 27.922 6.125 1 91.62 301 GLU A O 1
ATOM 2436 N N . HIS A 1 302 ? 9.211 26.359 7.711 1 91.62 302 HIS A N 1
ATOM 2437 C CA . HIS A 1 302 ? 9.445 25.328 6.711 1 91.62 302 HIS A CA 1
ATOM 2438 C C . HIS A 1 302 ? 8.266 24.359 6.617 1 91.62 302 HIS A C 1
ATOM 2440 O O . HIS A 1 302 ? 7.953 23.859 5.535 1 91.62 302 HIS A O 1
ATOM 2446 N N . ILE A 1 303 ? 7.59 24.078 7.648 1 94.06 303 ILE A N 1
ATOM 2447 C CA . ILE A 1 303 ? 6.5 23.109 7.609 1 94.06 303 ILE A CA 1
ATOM 2448 C C . ILE A 1 303 ? 5.168 23.844 7.488 1 94.06 303 ILE A C 1
ATOM 2450 O O . ILE A 1 303 ? 4.438 23.656 6.508 1 94.06 303 ILE A O 1
ATOM 2454 N N . TYR A 1 304 ? 4.859 24.781 8.406 1 95.5 304 TYR A N 1
ATOM 2455 C CA . TYR A 1 304 ? 3.57 25.453 8.406 1 95.5 304 TYR A CA 1
ATOM 2456 C C . TYR A 1 304 ? 3.393 26.297 7.145 1 95.5 304 TYR A C 1
ATOM 2458 O O . TYR A 1 304 ? 2.336 26.25 6.508 1 95.5 304 TYR A O 1
ATOM 2466 N N . PHE A 1 305 ? 4.426 27.031 6.703 1 93.31 305 PHE A N 1
ATOM 2467 C CA . PHE A 1 305 ? 4.316 27.859 5.516 1 93.31 305 PHE A CA 1
ATOM 2468 C C . PHE A 1 305 ? 4.176 27.016 4.262 1 93.31 305 PHE A C 1
ATOM 2470 O O . PHE A 1 305 ? 3.324 27.281 3.412 1 93.31 305 PHE A O 1
ATOM 2477 N N . THR A 1 306 ? 5.043 25.906 4.203 1 91.75 306 THR A N 1
ATOM 2478 C CA . THR A 1 306 ? 5.047 25.062 3.012 1 91.75 306 THR A CA 1
ATOM 2479 C C . THR A 1 306 ? 3.693 24.391 2.822 1 91.75 306 THR A C 1
ATOM 2481 O O . THR A 1 306 ? 3.217 24.25 1.693 1 91.75 306 THR A O 1
ATOM 2484 N N . HIS A 1 307 ? 3.045 24.031 3.904 1 93 307 HIS A N 1
ATOM 2485 C CA . HIS A 1 307 ? 1.759 23.344 3.834 1 93 307 HIS A CA 1
ATOM 2486 C C . HIS A 1 307 ? 0.601 24.328 3.926 1 93 307 HIS A C 1
ATOM 2488 O O . HIS A 1 307 ? -0.565 23.938 3.896 1 93 307 HIS A O 1
ATOM 2494 N N . ASP A 1 308 ? 0.906 25.672 4.098 1 92.44 308 ASP A N 1
ATOM 2495 C CA . ASP A 1 308 ? -0.108 26.719 4.219 1 92.44 308 ASP A CA 1
ATOM 2496 C C . ASP A 1 308 ? -1.038 26.438 5.398 1 92.44 308 ASP A C 1
ATOM 2498 O O . ASP A 1 308 ? -2.26 26.422 5.242 1 92.44 308 ASP A O 1
ATOM 2502 N N . LEU A 1 309 ? -0.416 26.078 6.469 1 94.81 309 LEU A N 1
ATOM 2503 C CA . LEU A 1 309 ? -1.17 25.828 7.691 1 94.81 309 LEU A CA 1
ATOM 2504 C C . LEU A 1 309 ? -1.392 27.109 8.477 1 94.81 309 LEU A C 1
ATOM 2506 O O . LEU A 1 309 ? -0.44 27.844 8.766 1 94.81 309 LEU A O 1
ATOM 2510 N N . HIS A 1 310 ? -2.611 27.375 8.883 1 96.62 310 HIS A N 1
ATOM 2511 C CA . HIS A 1 310 ? -2.963 28.594 9.602 1 96.62 310 HIS A CA 1
ATOM 2512 C C . HIS A 1 310 ? -3.449 28.266 11.016 1 96.62 310 HIS A C 1
ATOM 2514 O O . HIS A 1 310 ? -3.711 29.188 11.805 1 96.62 310 HIS A O 1
ATOM 2520 N N . GLU A 1 311 ? -3.578 27 11.297 1 97.19 311 GLU A N 1
ATOM 2521 C CA . GLU A 1 311 ? -3.984 26.547 12.625 1 97.19 311 GLU A CA 1
ATOM 2522 C C . GLU A 1 311 ? -2.795 26 13.406 1 97.19 311 GLU A C 1
ATOM 2524 O O . GLU A 1 311 ? -2.102 25.094 12.938 1 97.19 311 GLU A O 1
ATOM 2529 N N . ILE A 1 312 ? -2.508 26.594 14.586 1 98.06 312 ILE A N 1
ATOM 2530 C CA . ILE A 1 312 ? -1.43 26.094 15.43 1 98.06 312 ILE A CA 1
ATOM 2531 C C . ILE A 1 312 ? -1.883 24.812 16.141 1 98.06 312 ILE A C 1
ATOM 2533 O O . ILE A 1 312 ? -2.855 24.828 16.906 1 98.06 312 ILE A O 1
ATOM 2537 N N . ARG A 1 313 ? -1.244 23.797 15.859 1 96.69 313 ARG A N 1
ATOM 2538 C CA . ARG A 1 313 ? -1.479 22.516 16.531 1 96.69 313 ARG A CA 1
ATOM 2539 C C . ARG A 1 313 ? -0.518 22.328 17.703 1 96.69 313 ARG A C 1
ATOM 2541 O O . ARG A 1 313 ? 0.691 22.188 17.5 1 96.69 313 ARG A O 1
ATOM 2548 N N . LEU A 1 314 ? -1.04 22.266 18.859 1 97.25 314 LEU A N 1
ATOM 2549 C CA . LEU A 1 314 ? -0.204 22.234 20.062 1 97.25 314 LEU A CA 1
ATOM 2550 C C . LEU A 1 314 ? 0.617 20.953 20.125 1 97.25 314 LEU A C 1
ATOM 2552 O O . LEU A 1 314 ? 1.747 20.953 20.609 1 97.25 314 LEU A O 1
ATOM 2556 N N . GLU A 1 315 ? 0.08 19.812 19.609 1 93.94 315 GLU A N 1
ATOM 2557 C CA . GLU A 1 315 ? 0.735 18.516 19.688 1 93.94 315 GLU A CA 1
ATOM 2558 C C . GLU A 1 315 ? 2.074 18.531 18.953 1 93.94 315 GLU A C 1
ATOM 2560 O O . GLU A 1 315 ? 2.945 17.703 19.219 1 93.94 315 GLU A O 1
ATOM 2565 N N . ASP A 1 316 ? 2.229 19.438 17.984 1 94.19 316 ASP A N 1
ATOM 2566 C CA . ASP A 1 316 ? 3.496 19.547 17.266 1 94.19 316 ASP A CA 1
ATOM 2567 C C . ASP A 1 316 ? 4.617 19.984 18.203 1 94.19 316 ASP A C 1
ATOM 2569 O O . ASP A 1 316 ? 5.797 19.812 17.891 1 94.19 316 ASP A O 1
ATOM 2573 N N . PHE A 1 317 ? 4.242 20.547 19.406 1 95.44 317 PHE A N 1
ATOM 2574 C CA . PHE A 1 317 ? 5.25 21.156 20.266 1 95.44 317 PHE A CA 1
ATOM 2575 C C . PHE A 1 317 ? 5.148 20.625 21.688 1 95.44 317 PHE A C 1
ATOM 2577 O O . PHE A 1 317 ? 5.695 21.219 22.609 1 95.44 317 PHE A O 1
ATOM 2584 N N . THR A 1 318 ? 4.449 19.5 21.906 1 92.56 318 THR A N 1
ATOM 2585 C CA . THR A 1 318 ? 4.211 18.969 23.25 1 92.56 318 THR A CA 1
ATOM 2586 C C . THR A 1 318 ? 5.5 18.422 23.844 1 92.56 318 THR A C 1
ATOM 2588 O O . THR A 1 318 ? 5.578 18.203 25.062 1 92.56 318 THR A O 1
ATOM 2591 N N . HIS A 1 319 ? 6.535 18.156 23 1 87.69 319 HIS A N 1
ATOM 2592 C CA . HIS A 1 319 ? 7.82 17.688 23.5 1 87.69 319 HIS A CA 1
ATOM 2593 C C . HIS A 1 319 ? 8.578 18.797 24.219 1 87.69 319 HIS A C 1
ATOM 2595 O O . HIS A 1 319 ? 9.516 18.547 24.969 1 87.69 319 HIS A O 1
ATOM 2601 N N . LEU A 1 320 ? 8.141 20.094 24.047 1 93.88 320 LEU A N 1
ATOM 2602 C CA . LEU A 1 320 ? 8.773 21.234 24.688 1 93.88 320 LEU A CA 1
ATOM 2603 C C . LEU A 1 320 ? 8.172 21.5 26.062 1 93.88 320 LEU A C 1
ATOM 2605 O O . LEU A 1 320 ? 7.047 21.062 26.344 1 93.88 320 LEU A O 1
ATOM 2609 N N . PRO A 1 321 ? 8.938 22.172 26.922 1 94.06 321 PRO A N 1
ATOM 2610 C CA . PRO A 1 321 ? 8.391 22.547 28.234 1 94.06 321 PRO A CA 1
ATOM 2611 C C . PRO A 1 321 ? 7.148 23.438 28.109 1 94.06 321 PRO A C 1
ATOM 2613 O O . PRO A 1 321 ? 6.949 24.078 27.078 1 94.06 321 PRO A O 1
ATOM 2616 N N . ILE A 1 322 ? 6.328 23.484 29.109 1 95.94 322 ILE A N 1
ATOM 2617 C CA . ILE A 1 322 ? 5.031 24.156 29.141 1 95.94 322 ILE A CA 1
ATOM 2618 C C . ILE A 1 322 ? 5.215 25.641 28.828 1 95.94 322 ILE A C 1
ATOM 2620 O O . ILE A 1 322 ? 4.438 26.234 28.062 1 95.94 322 ILE A O 1
ATOM 2624 N N . LYS A 1 323 ? 6.227 26.297 29.359 1 95.5 323 LYS A N 1
ATOM 2625 C CA . LYS A 1 323 ? 6.445 27.719 29.156 1 95.5 323 LYS A CA 1
ATOM 2626 C C . LYS A 1 323 ? 6.699 28.031 27.688 1 95.5 323 LYS A C 1
ATOM 2628 O O . LYS A 1 323 ? 6.281 29.094 27.188 1 95.5 323 LYS A O 1
ATOM 2633 N N . ASP A 1 324 ? 7.406 27.141 27.016 1 95.94 324 ASP A N 1
ATOM 2634 C CA . ASP A 1 324 ? 7.645 27.312 25.578 1 95.94 324 ASP A CA 1
ATOM 2635 C C . ASP A 1 324 ? 6.352 27.156 24.797 1 95.94 324 ASP A C 1
ATOM 2637 O O . ASP A 1 324 ? 6.125 27.875 23.812 1 95.94 324 ASP A O 1
ATOM 2641 N N . GLN A 1 325 ? 5.578 26.25 25.219 1 97 325 GLN A N 1
ATOM 2642 C CA . GLN A 1 325 ? 4.293 26.047 24.562 1 97 325 GLN A CA 1
ATOM 2643 C C . GLN A 1 325 ? 3.42 27.297 24.656 1 97 325 GLN A C 1
ATOM 2645 O O . GLN A 1 325 ? 2.758 27.672 23.688 1 97 325 GLN A O 1
ATOM 2650 N N . ILE A 1 326 ? 3.502 27.875 25.844 1 97.44 326 ILE A N 1
ATOM 2651 C CA . ILE A 1 326 ? 2.701 29.078 26.094 1 97.44 326 ILE A CA 1
ATOM 2652 C C . ILE A 1 326 ? 3.141 30.203 25.172 1 97.44 326 ILE A C 1
ATOM 2654 O O . ILE A 1 326 ? 2.305 30.906 24.594 1 97.44 326 ILE A O 1
ATOM 2658 N N . THR A 1 327 ? 4.457 30.359 24.984 1 97.12 327 THR A N 1
ATOM 2659 C CA . THR A 1 327 ? 4.969 31.422 24.125 1 97.12 327 THR A CA 1
ATOM 2660 C C . THR A 1 327 ? 4.562 31.203 22.672 1 97.12 327 THR A C 1
ATOM 2662 O O . THR A 1 327 ? 4.289 32.156 21.938 1 97.12 327 THR A O 1
ATOM 2665 N N . ILE A 1 328 ? 4.508 29.953 22.234 1 97.62 328 ILE A N 1
ATOM 2666 C CA . ILE A 1 328 ? 4.109 29.625 20.875 1 97.62 328 ILE A CA 1
ATOM 2667 C C . ILE A 1 328 ? 2.643 29.984 20.656 1 97.62 328 ILE A C 1
ATOM 2669 O O . ILE A 1 328 ? 2.297 30.641 19.672 1 97.62 328 ILE A O 1
ATOM 2673 N N . LEU A 1 329 ? 1.808 29.609 21.594 1 97.88 329 LEU A N 1
ATOM 2674 C CA . LEU A 1 329 ? 0.386 29.922 21.5 1 97.88 329 LEU A CA 1
ATOM 2675 C C . LEU A 1 329 ? 0.157 31.438 21.531 1 97.88 329 LEU A C 1
ATOM 2677 O O . LEU A 1 329 ? -0.701 31.953 20.828 1 97.88 329 LEU A O 1
ATOM 2681 N N . ALA A 1 330 ? 0.926 32.125 22.359 1 96.75 330 ALA A N 1
ATOM 2682 C CA . ALA A 1 330 ? 0.753 33.562 22.578 1 96.75 330 ALA A CA 1
ATOM 2683 C C . ALA A 1 330 ? 0.963 34.344 21.281 1 96.75 330 ALA A C 1
ATOM 2685 O O . ALA A 1 330 ? 0.465 35.469 21.141 1 96.75 330 ALA A O 1
ATOM 2686 N N . THR A 1 331 ? 1.656 33.75 20.375 1 95.38 331 THR A N 1
ATOM 2687 C CA . THR A 1 331 ? 1.906 34.438 19.109 1 95.38 331 THR A CA 1
ATOM 2688 C C . THR A 1 331 ? 0.605 34.625 18.328 1 95.38 331 THR A C 1
ATOM 2690 O O . THR A 1 331 ? 0.48 35.594 17.562 1 95.38 331 THR A O 1
ATOM 2693 N N . ALA A 1 332 ? -0.351 33.812 18.578 1 95.56 332 ALA A N 1
ATOM 2694 C CA . ALA A 1 332 ? -1.62 33.875 17.859 1 95.56 332 ALA A CA 1
ATOM 2695 C C . ALA A 1 332 ? -2.439 35.094 18.297 1 95.56 332 ALA A C 1
ATOM 2697 O O . ALA A 1 332 ? -3.355 35.5 17.578 1 95.56 332 ALA A O 1
ATOM 2698 N N . GLN A 1 333 ? -2.104 35.719 19.469 1 94.5 333 GLN A N 1
ATOM 2699 C CA . GLN A 1 333 ? -2.838 36.844 20 1 94.5 333 GLN A CA 1
ATOM 2700 C C . GLN A 1 333 ? -2.809 38.031 19.016 1 94.5 333 GLN A C 1
ATOM 2702 O O . GLN A 1 333 ? -3.787 38.781 18.906 1 94.5 333 GLN A O 1
ATOM 2707 N N . PHE A 1 334 ? -1.662 38.156 18.328 1 93.38 334 PHE A N 1
ATOM 2708 C CA . PHE A 1 334 ? -1.443 39.375 17.562 1 93.38 334 PHE A CA 1
ATOM 2709 C C . PHE A 1 334 ? -1.113 39.062 16.109 1 93.38 334 PHE A C 1
ATOM 2711 O O . PHE A 1 334 ? -0.477 39.875 15.422 1 93.38 334 PHE A O 1
ATOM 2718 N N . SER A 1 335 ? -1.477 37.844 15.625 1 93.56 335 SER A N 1
ATOM 2719 C CA . SER A 1 335 ? -1.143 37.438 14.266 1 93.56 335 SER A CA 1
ATOM 2720 C C . SER A 1 335 ? -2.395 37.281 13.406 1 93.56 335 SER A C 1
ATOM 2722 O O . SER A 1 335 ? -3.418 36.781 13.867 1 93.56 335 SER A O 1
ATOM 2724 N N . SER A 1 336 ? -2.303 37.781 12.148 1 94.12 336 SER A N 1
ATOM 2725 C CA . SER A 1 336 ? -3.385 37.562 11.195 1 94.12 336 SER A CA 1
ATOM 2726 C C . SER A 1 336 ? -3.146 36.312 10.375 1 94.12 336 SER A C 1
ATOM 2728 O O . SER A 1 336 ? -4.035 35.844 9.648 1 94.12 336 SER A O 1
ATOM 2730 N N . TYR A 1 337 ? -1.919 35.688 10.508 1 95.06 337 TYR A N 1
ATOM 2731 C CA . TYR A 1 337 ? -1.594 34.469 9.781 1 95.06 337 TYR A CA 1
ATOM 2732 C C . TYR A 1 337 ? -2.223 33.25 10.445 1 95.06 337 TYR A C 1
ATOM 2734 O O . TYR A 1 337 ? -2.734 32.375 9.766 1 95.06 337 TYR A O 1
ATOM 2742 N N . PHE A 1 338 ? -2.121 33.188 11.75 1 96.88 338 PHE A N 1
ATOM 2743 C CA . PHE A 1 338 ? -2.658 32.062 12.5 1 96.88 338 PHE A CA 1
ATOM 2744 C C . PHE A 1 338 ? -4.117 32.312 12.859 1 96.88 338 PHE A C 1
ATOM 2746 O O . PHE A 1 338 ? -4.422 33.125 13.742 1 96.88 338 PHE A O 1
ATOM 2753 N N . THR A 1 339 ? -5.023 31.594 12.297 1 97.44 339 THR A N 1
ATOM 2754 C CA . THR A 1 339 ? -6.461 31.812 12.414 1 97.44 339 THR A CA 1
ATOM 2755 C C . THR A 1 339 ? -7.117 30.688 13.211 1 97.44 339 THR A C 1
ATOM 2757 O O . THR A 1 339 ? -8.344 30.641 13.352 1 97.44 339 THR A O 1
ATOM 2760 N N . GLY A 1 340 ? -6.34 29.812 13.734 1 97.75 340 GLY A N 1
ATOM 2761 C CA . GLY A 1 340 ? -6.945 28.734 14.5 1 97.75 340 GLY A CA 1
ATOM 2762 C C . GLY A 1 340 ? -5.984 28.094 15.492 1 97.75 340 GLY A C 1
ATOM 2763 O O . GLY A 1 340 ? -4.766 28.203 15.336 1 97.75 340 GLY A O 1
ATOM 2764 N N . ILE A 1 341 ? -6.527 27.5 16.562 1 98.25 341 ILE A N 1
ATOM 2765 C CA . ILE A 1 341 ? -5.801 26.719 17.562 1 98.25 341 ILE A CA 1
ATOM 2766 C C . ILE A 1 341 ? -6.441 25.344 17.719 1 98.25 341 ILE A C 1
ATOM 2768 O O . ILE A 1 341 ? -7.668 25.234 17.812 1 98.25 341 ILE A O 1
ATOM 2772 N N . SER A 1 342 ? -5.656 24.359 17.641 1 97.56 342 SER A N 1
ATOM 2773 C CA . SER A 1 342 ? -6.164 23 17.797 1 97.56 342 SER A CA 1
ATOM 2774 C C . SER A 1 342 ? -5.383 22.234 18.844 1 97.56 342 SER A C 1
ATOM 2776 O O . SER A 1 342 ? -4.148 22.234 18.844 1 97.56 342 SER A O 1
ATOM 2778 N N . VAL A 1 343 ? -6.043 21.688 19.797 1 97.25 343 VAL A N 1
ATOM 2779 C CA . VAL A 1 343 ? -5.508 20.797 20.828 1 97.25 343 VAL A CA 1
ATOM 2780 C C . VAL A 1 343 ? -6.355 19.531 20.906 1 97.25 343 VAL A C 1
ATOM 2782 O O . VAL A 1 343 ? -7.574 19.609 21.078 1 97.25 343 VAL A O 1
ATOM 2785 N N . ASP A 1 344 ? -5.777 18.422 20.734 1 93.06 344 ASP A N 1
ATOM 2786 C CA . ASP A 1 344 ? -6.52 17.156 20.719 1 93.06 344 ASP A CA 1
ATOM 2787 C C . ASP A 1 344 ? -5.84 16.094 21.578 1 93.06 344 ASP A C 1
ATOM 2789 O O . ASP A 1 344 ? -4.867 15.477 21.156 1 93.06 344 ASP A O 1
ATOM 2793 N N . GLY A 1 345 ? -6.344 15.891 22.703 1 89.44 345 GLY A N 1
ATOM 2794 C CA . GLY A 1 345 ? -5.883 14.789 23.531 1 89.44 345 GLY A CA 1
ATOM 2795 C C . GLY A 1 345 ? -4.789 15.188 24.516 1 89.44 345 GLY A C 1
ATOM 2796 O O . GLY A 1 345 ? -4.234 14.344 25.219 1 89.44 345 GLY A O 1
ATOM 2797 N N . THR A 1 346 ? -4.355 16.391 24.531 1 93.06 346 THR A N 1
ATOM 2798 C CA . THR A 1 346 ? -3.35 16.875 25.469 1 93.06 346 THR A CA 1
ATOM 2799 C C . THR A 1 346 ? -4.004 17.625 26.625 1 93.06 346 THR A C 1
ATOM 2801 O O . THR A 1 346 ? -4.844 18.5 26.406 1 93.06 346 THR A O 1
ATOM 2804 N N . LYS A 1 347 ? -3.656 17.234 27.766 1 95.06 347 LYS A N 1
ATOM 2805 C CA . LYS A 1 347 ? -4.207 17.906 28.953 1 95.06 347 LYS A CA 1
ATOM 2806 C C . LYS A 1 347 ? -3.623 19.297 29.109 1 95.06 347 LYS A C 1
ATOM 2808 O O . LYS A 1 347 ? -2.402 19.469 29.141 1 95.06 347 LYS A O 1
ATOM 2813 N N . LEU A 1 348 ? -4.48 20.25 29.234 1 97.5 348 LEU A N 1
ATOM 2814 C CA . LEU A 1 348 ? -4.059 21.641 29.375 1 97.5 348 LEU A CA 1
ATOM 2815 C C . LEU A 1 348 ? -3.939 22.031 30.844 1 97.5 348 LEU A C 1
ATOM 2817 O O . LEU A 1 348 ? -4.746 21.594 31.672 1 97.5 348 LEU A O 1
ATOM 2821 N N . VAL A 1 349 ? -2.91 22.781 31.141 1 96.62 349 VAL A N 1
ATOM 2822 C CA . VAL A 1 349 ? -2.699 23.297 32.5 1 96.62 349 VAL A CA 1
ATOM 2823 C C . VAL A 1 349 ? -3.225 24.734 32.562 1 96.62 349 VAL A C 1
ATOM 2825 O O . VAL A 1 349 ? -3.719 25.281 31.578 1 96.62 349 VAL A O 1
ATOM 2828 N N . TYR A 1 350 ? -3.201 25.266 33.75 1 95.88 350 TYR A N 1
ATOM 2829 C CA . TYR A 1 350 ? -3.766 26.578 34.031 1 95.88 350 TYR A CA 1
ATOM 2830 C C . TYR A 1 350 ? -3.143 27.641 33.125 1 95.88 350 TYR A C 1
ATOM 2832 O O . TYR A 1 350 ? -3.844 28.516 32.594 1 95.88 350 TYR A O 1
ATOM 2840 N N . GLU A 1 351 ? -1.852 27.609 32.906 1 95.88 351 GLU A N 1
ATOM 2841 C CA . GLU A 1 351 ? -1.157 28.578 32.062 1 95.88 351 GLU A CA 1
ATOM 2842 C C . GLU A 1 351 ? -1.654 28.531 30.625 1 95.88 351 GLU A C 1
ATOM 2844 O O . GLU A 1 351 ? -1.772 29.562 29.953 1 95.88 351 GLU A O 1
ATOM 2849 N N . HIS A 1 352 ? -1.912 27.312 30.141 1 97.62 352 HIS A N 1
ATOM 2850 C CA . HIS A 1 352 ? -2.475 27.156 28.812 1 97.62 352 HIS A CA 1
ATOM 2851 C C . HIS A 1 352 ? -3.828 27.844 28.688 1 97.62 352 HIS A C 1
ATOM 2853 O O . HIS A 1 352 ? -4.09 28.547 27.703 1 97.62 352 HIS A O 1
ATOM 2859 N N . ILE A 1 353 ? -4.645 27.625 29.703 1 97.56 353 ILE A N 1
ATOM 2860 C CA . ILE A 1 353 ? -6.008 28.156 29.703 1 97.56 353 ILE A CA 1
ATOM 2861 C C . ILE A 1 353 ? -5.977 29.672 29.703 1 97.56 353 ILE A C 1
ATOM 2863 O O . ILE A 1 353 ? -6.727 30.328 28.969 1 97.56 353 ILE A O 1
ATOM 2867 N N . GLU A 1 354 ? -5.121 30.234 30.422 1 96.25 354 GLU A N 1
ATOM 2868 C CA . GLU A 1 354 ? -5 31.688 30.516 1 96.25 354 GLU A CA 1
ATOM 2869 C C . GLU A 1 354 ? -4.605 32.281 29.172 1 96.25 354 GLU A C 1
ATOM 2871 O O . GLU A 1 354 ? -5.184 33.312 28.75 1 96.25 354 GLU A O 1
ATOM 2876 N N . VAL A 1 355 ? -3.604 31.719 28.562 1 97.06 355 VAL A N 1
ATOM 2877 C CA . VAL A 1 355 ? -3.152 32.25 27.281 1 97.06 355 VAL A CA 1
ATOM 2878 C C . VAL A 1 355 ? -4.254 32.094 26.234 1 97.06 355 VAL A C 1
ATOM 2880 O O . VAL A 1 355 ? -4.418 32.938 25.359 1 97.06 355 VAL A O 1
ATOM 2883 N N . LEU A 1 356 ? -5 31.016 26.281 1 97.88 356 LEU A N 1
ATOM 2884 C CA . LEU A 1 356 ? -6.105 30.812 25.359 1 97.88 356 LEU A CA 1
ATOM 2885 C C . LEU A 1 356 ? -7.148 31.906 25.5 1 97.88 356 LEU A C 1
ATOM 2887 O O . LEU A 1 356 ? -7.645 32.438 24.484 1 97.88 356 LEU A O 1
ATOM 2891 N N . PHE A 1 357 ? -7.492 32.281 26.75 1 97.31 357 PHE A N 1
ATOM 2892 C CA . PHE A 1 357 ? -8.445 33.344 26.969 1 97.31 357 PHE A CA 1
ATOM 2893 C C . PHE A 1 357 ? -7.891 34.656 26.453 1 97.31 357 PHE A C 1
ATOM 2895 O O . PHE A 1 357 ? -8.633 35.5 25.891 1 97.31 357 PHE A O 1
ATOM 2902 N N . ASN A 1 358 ? -6.602 34.906 26.609 1 94.56 358 ASN A N 1
ATOM 2903 C CA . ASN A 1 358 ? -5.98 36.094 26.062 1 94.56 358 ASN A CA 1
ATOM 2904 C C . ASN A 1 358 ? -6.09 36.156 24.547 1 94.56 358 ASN A C 1
ATOM 2906 O O . ASN A 1 358 ? -6.312 37.219 23.953 1 94.56 358 ASN A O 1
ATOM 2910 N N . ILE A 1 359 ? -5.906 35 23.875 1 96.81 359 ILE A N 1
ATOM 2911 C CA . ILE A 1 359 ? -6.027 34.906 22.438 1 96.81 359 ILE A CA 1
ATOM 2912 C C . ILE A 1 359 ? -7.445 35.281 22 1 96.81 359 ILE A C 1
ATOM 2914 O O . ILE A 1 359 ? -7.637 36.062 21.062 1 96.81 359 ILE A O 1
ATOM 2918 N N . ILE A 1 360 ? -8.406 34.781 22.75 1 96.44 360 ILE A N 1
ATOM 2919 C CA . ILE A 1 360 ? -9.805 35.062 22.438 1 96.44 360 ILE A CA 1
ATOM 2920 C C . ILE A 1 360 ? -10.109 36.531 22.641 1 96.44 360 ILE A C 1
ATOM 2922 O O . ILE A 1 360 ? -10.797 37.156 21.828 1 96.44 360 ILE A O 1
ATOM 2926 N N . ARG A 1 361 ? -9.547 37.156 23.672 1 93.56 361 ARG A N 1
ATOM 2927 C CA . ARG A 1 361 ? -9.805 38.562 24.031 1 93.56 361 ARG A CA 1
ATOM 2928 C C . ARG A 1 361 ? -9.172 39.5 23.016 1 93.56 361 ARG A C 1
ATOM 2930 O O . ARG A 1 361 ? -9.695 40.594 22.766 1 93.56 361 ARG A O 1
ATOM 2937 N N . ARG A 1 362 ? -8.109 39.031 22.406 1 92.25 362 ARG A N 1
ATOM 2938 C CA . ARG A 1 362 ? -7.277 40.031 21.719 1 92.25 362 ARG A CA 1
ATOM 2939 C C . ARG A 1 362 ? -7.207 39.75 20.234 1 92.25 362 ARG A C 1
ATOM 2941 O O . ARG A 1 362 ? -6.996 40.656 19.422 1 92.25 362 ARG A O 1
ATOM 2948 N N . SER A 1 363 ? -7.383 38.5 19.781 1 93.44 363 SER A N 1
ATOM 2949 C CA . SER A 1 363 ? -7.188 38.156 18.375 1 93.44 363 SER A CA 1
ATOM 2950 C C . SER A 1 363 ? -8.297 38.75 17.5 1 93.44 363 SER A C 1
ATOM 2952 O O . SER A 1 363 ? -9.461 38.75 17.891 1 93.44 363 SER A O 1
ATOM 2954 N N . HIS A 1 364 ? -7.891 39.25 16.344 1 92 364 HIS A N 1
ATOM 2955 C CA . HIS A 1 364 ? -8.867 39.719 15.375 1 92 364 HIS A CA 1
ATOM 2956 C C . HIS A 1 364 ? -8.961 38.781 14.18 1 92 364 HIS A C 1
ATOM 2958 O O . HIS A 1 364 ? -9.625 39.125 13.188 1 92 364 HIS A O 1
ATOM 2964 N N . ALA A 1 365 ? -8.258 37.688 14.312 1 94.81 365 ALA A N 1
ATOM 2965 C CA . ALA A 1 365 ? -8.188 36.812 13.148 1 94.81 365 ALA A CA 1
ATOM 2966 C C . ALA A 1 365 ? -8.602 35.406 13.516 1 94.81 365 ALA A C 1
ATOM 2968 O O . ALA A 1 365 ? -8.758 34.531 12.641 1 94.81 365 ALA A O 1
ATOM 2969 N N . LEU A 1 366 ? -8.844 35.062 14.781 1 96.62 366 LEU A N 1
ATOM 2970 C CA . LEU A 1 366 ? -9.133 33.719 15.227 1 96.62 366 LEU A CA 1
ATOM 2971 C C . LEU A 1 366 ? -10.438 33.188 14.617 1 96.62 366 LEU A C 1
ATOM 2973 O O . LEU A 1 366 ? -11.508 33.75 14.867 1 96.62 366 LEU A O 1
ATOM 2977 N N . LYS A 1 367 ? -10.375 32.156 13.828 1 97.69 367 LYS A N 1
ATOM 2978 C CA . LYS A 1 367 ? -11.539 31.609 13.148 1 97.69 367 LYS A CA 1
ATOM 2979 C C . LYS A 1 367 ? -11.914 30.25 13.742 1 97.69 367 LYS A C 1
ATOM 2981 O O . LYS A 1 367 ? -13.086 29.859 13.719 1 97.69 367 LYS A O 1
ATOM 2986 N N . SER A 1 368 ? -10.961 29.516 14.195 1 97.88 368 SER A N 1
ATOM 2987 C CA . SER A 1 368 ? -11.227 28.156 14.656 1 97.88 368 SER A CA 1
ATOM 2988 C C . SER A 1 368 ? -10.586 27.906 16.016 1 97.88 368 SER A C 1
ATOM 2990 O O . SER A 1 368 ? -9.414 28.219 16.234 1 97.88 368 SER A O 1
ATOM 2992 N N . LEU A 1 369 ? -11.344 27.422 16.969 1 98.31 369 LEU A N 1
ATOM 2993 C CA . LEU A 1 369 ? -10.883 27 18.281 1 98.31 369 LEU A CA 1
ATOM 2994 C C . LEU A 1 369 ? -11.328 25.578 18.594 1 98.31 369 LEU A C 1
ATOM 2996 O O . LEU A 1 369 ? -12.492 25.344 18.922 1 98.31 369 LEU A O 1
ATOM 3000 N N . ARG A 1 370 ? -10.461 24.656 18.516 1 98.25 370 ARG A N 1
ATOM 3001 C CA . ARG A 1 370 ? -10.75 23.25 18.75 1 98.25 370 ARG A CA 1
ATOM 3002 C C . ARG A 1 370 ? -9.984 22.719 19.969 1 98.25 370 ARG A C 1
ATOM 3004 O O . ARG A 1 370 ? -8.766 22.531 19.891 1 98.25 370 ARG A O 1
ATOM 3011 N N . LEU A 1 371 ? -10.594 22.531 21.031 1 98.44 371 LEU A N 1
ATOM 3012 C CA . LEU A 1 371 ? -10.039 22 22.266 1 98.44 371 LEU A CA 1
ATOM 3013 C C . LEU A 1 371 ? -10.719 20.688 22.641 1 98.44 371 LEU A C 1
ATOM 3015 O O . LEU A 1 371 ? -11.672 20.672 23.422 1 98.44 371 LEU A O 1
ATOM 3019 N N . VAL A 1 372 ? -10.188 19.609 22.156 1 97.56 372 VAL A N 1
ATOM 3020 C CA . VAL A 1 372 ? -10.859 18.312 22.281 1 97.56 372 VAL A CA 1
ATOM 3021 C C . VAL A 1 372 ? -10.148 17.469 23.344 1 97.56 372 VAL A C 1
ATOM 3023 O O . VAL A 1 372 ? -8.938 17.25 23.266 1 97.56 372 VAL A O 1
ATOM 3026 N N . ASN A 1 373 ? -10.844 17.031 24.312 1 95.75 373 ASN A N 1
ATOM 3027 C CA . ASN A 1 373 ? -10.32 16.125 25.328 1 95.75 373 ASN A CA 1
ATOM 3028 C C . ASN A 1 373 ? -9.055 16.672 25.969 1 95.75 373 ASN A C 1
ATOM 3030 O O . ASN A 1 373 ? -8.016 16.016 25.969 1 95.75 373 ASN A O 1
ATOM 3034 N N . CYS A 1 374 ? -9.242 17.922 26.453 1 96.06 374 CYS A N 1
ATOM 3035 C CA . CYS A 1 374 ? -8.086 18.656 26.953 1 96.06 374 CYS A CA 1
ATOM 3036 C C . CYS A 1 374 ? -8.18 18.859 28.453 1 96.06 374 CYS A C 1
ATOM 3038 O O . CYS A 1 374 ? -7.336 19.531 29.047 1 96.06 374 CYS A O 1
ATOM 3040 N N . GLY A 1 375 ? -9.156 18.344 29.078 1 96.06 375 GLY A N 1
ATOM 3041 C CA . GLY A 1 375 ? -9.32 18.531 30.516 1 96.06 375 GLY A CA 1
ATOM 3042 C C . GLY A 1 375 ? -9.633 19.953 30.906 1 96.06 375 GLY A C 1
ATOM 3043 O O . GLY A 1 375 ? -9.008 20.5 31.812 1 96.06 375 GLY A O 1
ATOM 3044 N N . LEU A 1 376 ? -10.531 20.609 30.234 1 97.19 376 LEU A N 1
ATOM 3045 C CA . LEU A 1 376 ? -10.898 22 30.484 1 97.19 376 LEU A CA 1
ATOM 3046 C C . LEU A 1 376 ? -11.562 22.141 31.859 1 97.19 376 LEU A C 1
ATOM 3048 O O . LEU A 1 376 ? -12.281 21.234 32.312 1 97.19 376 LEU A O 1
ATOM 3052 N N . PRO A 1 377 ? -11.359 23.281 32.531 1 95 377 PRO A N 1
ATOM 3053 C CA . PRO A 1 377 ? -11.953 23.5 33.844 1 95 377 PRO A CA 1
ATOM 3054 C C . PRO A 1 377 ? -13.469 23.672 33.781 1 95 377 PRO A C 1
ATOM 3056 O O . PRO A 1 377 ? -14.023 23.969 32.719 1 95 377 PRO A O 1
ATOM 3059 N N . LYS A 1 378 ? -14.172 23.547 34.906 1 90.44 378 LYS A N 1
ATOM 3060 C CA . LYS A 1 378 ? -15.625 23.578 35 1 90.44 378 LYS A CA 1
ATOM 3061 C C . LYS A 1 378 ? -16.172 24.969 34.656 1 90.44 378 LYS A C 1
ATOM 3063 O O . LYS A 1 378 ? -17.266 25.078 34.094 1 90.44 378 LYS A O 1
ATOM 3068 N N . ASP A 1 379 ? -15.383 26.031 35 1 93.94 379 ASP A N 1
ATOM 3069 C CA . ASP A 1 379 ? -15.836 27.391 34.719 1 93.94 379 ASP A CA 1
ATOM 3070 C C . ASP A 1 379 ? -15.328 27.891 33.375 1 93.94 379 ASP A C 1
ATOM 3072 O O . ASP A 1 379 ? -15.305 29.094 33.125 1 93.94 379 ASP A O 1
ATOM 3076 N N . PHE A 1 380 ? -14.914 27.016 32.594 1 97.38 380 PHE A N 1
ATOM 3077 C CA . PHE A 1 380 ? -14.328 27.375 31.312 1 97.38 380 PHE A CA 1
ATOM 3078 C C . PHE A 1 380 ? -15.312 28.172 30.469 1 97.38 380 PHE A C 1
ATOM 3080 O O . PHE A 1 380 ? -14.953 29.188 29.859 1 97.38 380 PHE A O 1
ATOM 3087 N N . ILE A 1 381 ? -16.562 27.734 30.359 1 97.75 381 ILE A N 1
ATOM 3088 C CA . ILE A 1 381 ? -17.562 28.375 29.5 1 97.75 381 ILE A CA 1
ATOM 3089 C C . ILE A 1 381 ? -17.844 29.797 30 1 97.75 381 ILE A C 1
ATOM 3091 O O . ILE A 1 381 ? -18.047 30.703 29.203 1 97.75 381 ILE A O 1
ATOM 3095 N N . THR A 1 382 ? -17.875 30 31.281 1 97.19 382 THR A N 1
ATOM 3096 C CA . THR A 1 382 ? -18.078 31.328 31.859 1 97.19 382 THR A CA 1
ATOM 3097 C C . THR A 1 382 ? -16.969 32.281 31.438 1 97.19 382 THR A C 1
ATOM 3099 O O . THR A 1 382 ? -17.25 33.406 30.969 1 97.19 382 THR A O 1
ATOM 3102 N N . ASN A 1 383 ? -15.812 31.844 31.594 1 96.56 383 ASN A N 1
ATOM 3103 C CA . ASN A 1 383 ? -14.672 32.688 31.219 1 96.56 383 ASN A CA 1
ATOM 3104 C C . ASN A 1 383 ? -14.586 32.875 29.719 1 96.56 383 ASN A C 1
ATOM 3106 O O . ASN A 1 383 ? -14.164 33.906 29.234 1 96.56 383 ASN A O 1
ATOM 3110 N N . PHE A 1 384 ? -14.945 31.875 28.984 1 97 384 PHE A N 1
ATOM 3111 C CA . PHE A 1 384 ? -15 31.938 27.531 1 97 384 PHE A CA 1
ATOM 3112 C C . PHE A 1 384 ? -15.977 33 27.078 1 97 384 PHE A C 1
ATOM 3114 O O . PHE A 1 384 ? -15.641 33.844 26.219 1 97 384 PHE A O 1
ATOM 3121 N N . ALA A 1 385 ? -17.172 32.906 27.656 1 97.12 385 ALA A N 1
ATOM 3122 C CA . ALA A 1 385 ? -18.203 33.906 27.344 1 97.12 385 ALA A CA 1
ATOM 3123 C C . ALA A 1 385 ? -17.719 35.312 27.688 1 97.12 385 ALA A C 1
ATOM 3125 O O . ALA A 1 385 ? -17.953 36.281 26.938 1 97.12 385 ALA A O 1
ATOM 3126 N N . SER A 1 386 ? -17.062 35.438 28.797 1 96.12 386 SER A N 1
ATOM 3127 C CA . SER A 1 386 ? -16.516 36.719 29.234 1 96.12 386 SER A CA 1
ATOM 3128 C C . SER A 1 386 ? -15.469 37.219 28.25 1 96.12 386 SER A C 1
ATOM 3130 O O . SER A 1 386 ? -15.461 38.406 27.906 1 96.12 386 SER A O 1
ATOM 3132 N N . ALA A 1 387 ? -14.617 36.344 27.844 1 96.25 387 ALA A N 1
ATOM 3133 C CA . ALA A 1 387 ? -13.578 36.719 26.891 1 96.25 387 ALA A CA 1
ATOM 3134 C C . ALA A 1 387 ? -14.18 37.156 25.578 1 96.25 387 ALA A C 1
ATOM 3136 O O . ALA A 1 387 ? -13.742 38.156 25 1 96.25 387 ALA A O 1
ATOM 3137 N N . LEU A 1 388 ? -15.156 36.5 25.141 1 96.12 388 LEU A N 1
ATOM 3138 C CA . LEU A 1 388 ? -15.828 36.844 23.891 1 96.12 388 LEU A CA 1
ATOM 3139 C C . LEU A 1 388 ? -16.547 38.188 24 1 96.12 388 LEU A C 1
ATOM 3141 O O . LEU A 1 388 ? -16.656 38.906 23.016 1 96.12 388 LEU A O 1
ATOM 3145 N N . SER A 1 389 ? -17.062 38.438 25.156 1 94 389 SER A N 1
ATOM 3146 C CA . SER A 1 389 ? -17.781 39.688 25.359 1 94 389 SER A CA 1
ATOM 3147 C C . SER A 1 389 ? -16.859 40.906 25.188 1 94 389 SER A C 1
ATOM 3149 O O . SER A 1 389 ? -17.297 41.969 24.734 1 94 389 SER A O 1
ATOM 3151 N N . THR A 1 390 ? -15.617 40.75 25.516 1 89.88 390 THR A N 1
ATOM 3152 C CA . THR A 1 390 ? -14.633 41.812 25.359 1 89.88 390 THR A CA 1
ATOM 3153 C C . THR A 1 390 ? -14.227 41.969 23.906 1 89.88 390 THR A C 1
ATOM 3155 O O . THR A 1 390 ? -13.766 43.031 23.484 1 89.88 390 THR A O 1
ATOM 3158 N N . ASN A 1 391 ? -14.367 40.875 23.156 1 90.81 391 ASN A N 1
ATOM 3159 C CA . ASN A 1 391 ? -13.969 40.844 21.75 1 90.81 391 ASN A CA 1
ATOM 3160 C C . ASN A 1 391 ? -15.062 40.219 20.875 1 90.81 391 ASN A C 1
ATOM 3162 O O . ASN A 1 391 ? -14.844 39.188 20.219 1 90.81 391 ASN A O 1
ATOM 3166 N N . HIS A 1 392 ? -16.141 40.875 20.766 1 85.62 392 HIS A N 1
ATOM 3167 C CA . HIS A 1 392 ? -17.297 40.312 20.094 1 85.62 392 HIS A CA 1
ATOM 3168 C C . HIS A 1 392 ? -17.156 40.375 18.578 1 85.62 392 HIS A C 1
ATOM 3170 O O . HIS A 1 392 ? -17.875 39.688 17.859 1 85.62 392 HIS A O 1
ATOM 3176 N N . THR A 1 393 ? -16.125 41 18.062 1 87.31 393 THR A N 1
ATOM 3177 C CA . THR A 1 393 ? -15.93 41.156 16.625 1 87.31 393 THR A CA 1
ATOM 3178 C C . THR A 1 393 ? -14.992 40.062 16.109 1 87.31 393 THR A C 1
ATOM 3180 O O . THR A 1 393 ? -14.672 40.031 14.922 1 87.31 393 THR A O 1
ATOM 3183 N N . VAL A 1 394 ? -14.578 39.156 16.969 1 92.06 394 VAL A N 1
ATOM 3184 C CA . VAL A 1 394 ? -13.688 38.062 16.562 1 92.06 394 VAL A CA 1
ATOM 3185 C C . VAL A 1 394 ? -14.375 37.188 15.508 1 92.06 394 VAL A C 1
ATOM 3187 O O . VAL A 1 394 ? -15.562 36.875 15.641 1 92.06 394 VAL A O 1
ATOM 3190 N N . PRO A 1 395 ? -13.766 36.938 14.359 1 94.94 395 PRO A N 1
ATOM 3191 C CA . PRO A 1 395 ? -14.391 36.156 13.297 1 94.94 395 PRO A CA 1
ATOM 3192 C C . PRO A 1 395 ? -14.391 34.656 13.602 1 94.94 395 PRO A C 1
ATOM 3194 O O . PRO A 1 395 ? -14.062 33.844 12.734 1 94.94 395 PRO A O 1
ATOM 3197 N N . LEU A 1 396 ? -14.844 34.219 14.766 1 96 396 LEU A N 1
ATOM 3198 C CA . LEU A 1 396 ? -14.891 32.844 15.18 1 96 396 LEU A CA 1
ATOM 3199 C C . LEU A 1 396 ? -15.922 32.062 14.359 1 96 396 LEU A C 1
ATOM 3201 O O . LEU A 1 396 ? -17.109 32.406 14.367 1 96 396 LEU A O 1
ATOM 3205 N N . ASP A 1 397 ? -15.453 31.125 13.641 1 96.62 397 ASP A N 1
ATOM 3206 C CA . ASP A 1 397 ? -16.266 30.344 12.719 1 96.62 397 ASP A CA 1
ATOM 3207 C C . ASP A 1 397 ? -16.594 28.969 13.297 1 96.62 397 ASP A C 1
ATOM 3209 O O . ASP A 1 397 ? -17.703 28.453 13.094 1 96.62 397 ASP A O 1
ATOM 3213 N N . THR A 1 398 ? -15.633 28.328 13.945 1 97.81 398 THR A N 1
ATOM 3214 C CA . THR A 1 398 ? -15.766 26.969 14.422 1 97.81 398 THR A CA 1
ATOM 3215 C C . THR A 1 398 ? -15.336 26.859 15.883 1 97.81 398 THR A C 1
ATOM 3217 O O . THR A 1 398 ? -14.266 27.328 16.25 1 97.81 398 THR A O 1
ATOM 3220 N N . ILE A 1 399 ? -16.156 26.234 16.703 1 97.81 399 ILE A N 1
ATOM 3221 C CA . ILE A 1 399 ? -15.828 25.891 18.078 1 97.81 399 ILE A CA 1
ATOM 3222 C C . ILE A 1 399 ? -16.016 24.391 18.312 1 97.81 399 ILE A C 1
ATOM 3224 O O . ILE A 1 399 ? -17.047 23.828 17.922 1 97.81 399 ILE A O 1
ATOM 3228 N N . ASP A 1 400 ? -15.07 23.719 18.812 1 98.31 400 ASP A N 1
ATOM 3229 C CA . ASP A 1 400 ? -15.141 22.297 19.172 1 98.31 400 ASP A CA 1
ATOM 3230 C C . ASP A 1 400 ? -14.555 22.047 20.547 1 98.31 400 ASP A C 1
ATOM 3232 O O . ASP A 1 400 ? -13.344 22.109 20.734 1 98.31 400 ASP A O 1
ATOM 3236 N N . PHE A 1 401 ? -15.367 21.797 21.531 1 98.19 401 PHE A N 1
ATOM 3237 C CA . PHE A 1 401 ? -14.93 21.531 22.891 1 98.19 401 PHE A CA 1
ATOM 3238 C C . PHE A 1 401 ? -15.289 20.109 23.312 1 98.19 401 PHE A C 1
ATOM 3240 O O . PHE A 1 401 ? -15.547 19.859 24.484 1 98.19 401 PHE A O 1
ATOM 3247 N N . SER A 1 402 ? -15.203 19.203 22.391 1 97.88 402 SER A N 1
ATOM 3248 C CA . SER A 1 402 ? -15.703 17.859 22.594 1 97.88 402 SER A CA 1
ATOM 3249 C C . SER A 1 402 ? -14.875 17.125 23.641 1 97.88 402 SER A C 1
ATOM 3251 O O . SER A 1 402 ? -13.695 17.422 23.844 1 97.88 402 SER A O 1
ATOM 3253 N N . HIS A 1 403 ? -15.531 16.234 24.344 1 97.06 403 HIS A N 1
ATOM 3254 C CA . HIS A 1 403 ? -14.93 15.312 25.312 1 97.06 403 HIS A CA 1
ATOM 3255 C C . HIS A 1 403 ? -14.32 16.062 26.484 1 97.06 403 HIS A C 1
ATOM 3257 O O . HIS A 1 403 ? -13.227 15.719 26.938 1 97.06 403 HIS A O 1
ATOM 3263 N N . ASN A 1 404 ? -14.852 17.25 26.797 1 97.75 404 ASN A N 1
ATOM 3264 C CA . ASN A 1 404 ? -14.586 17.969 28.047 1 97.75 404 ASN A CA 1
ATOM 3265 C C . ASN A 1 404 ? -15.844 18.125 28.891 1 97.75 404 ASN A C 1
ATOM 3267 O O . ASN A 1 404 ? -16.938 18.328 28.359 1 97.75 404 ASN A O 1
ATOM 3271 N N . ASN A 1 405 ? -15.805 17.922 30.172 1 96.44 405 ASN A N 1
ATOM 3272 C CA . ASN A 1 405 ? -16.953 18.094 31.047 1 96.44 405 ASN A CA 1
ATOM 3273 C C . ASN A 1 405 ? -17.281 19.562 31.25 1 96.44 405 ASN A C 1
ATOM 3275 O O . ASN A 1 405 ? -16.625 20.25 32.031 1 96.44 405 ASN A O 1
ATOM 3279 N N . LEU A 1 406 ? -18.391 20.078 30.594 1 96.75 406 LEU A N 1
ATOM 3280 C CA . LEU A 1 406 ? -18.672 21.516 30.562 1 96.75 406 LEU A CA 1
ATOM 3281 C C . LEU A 1 406 ? -20.078 21.812 31.078 1 96.75 406 LEU A C 1
ATOM 3283 O O . LEU A 1 406 ? -20.766 22.672 30.547 1 96.75 406 LEU A O 1
ATOM 3287 N N . ASP A 1 407 ? -20.562 21.125 32 1 93.06 407 ASP A N 1
ATOM 3288 C CA . ASP A 1 407 ? -21.891 21.375 32.562 1 93.06 407 ASP A CA 1
ATOM 3289 C C . ASP A 1 407 ? -21.891 22.625 33.438 1 93.06 407 ASP A C 1
ATOM 3291 O O . ASP A 1 407 ? -21.938 22.531 34.656 1 93.06 407 ASP A O 1
ATOM 3295 N N . ASP A 1 408 ? -21.875 23.797 32.875 1 91.31 408 ASP A N 1
ATOM 3296 C CA . ASP A 1 408 ? -21.844 25.125 33.5 1 91.31 408 ASP A CA 1
ATOM 3297 C C . ASP A 1 408 ? -23.047 25.953 33.094 1 91.31 408 ASP A C 1
ATOM 3299 O O . ASP A 1 408 ? -23 26.719 32.125 1 91.31 408 ASP A O 1
ATOM 3303 N N . ARG A 1 409 ? -24.078 25.984 33.938 1 93.94 409 ARG A N 1
ATOM 3304 C CA . ARG A 1 409 ? -25.328 26.641 33.625 1 93.94 409 ARG A CA 1
ATOM 3305 C C . ARG A 1 409 ? -25.141 28.156 33.5 1 93.94 409 ARG A C 1
ATOM 3307 O O . ARG A 1 409 ? -25.625 28.766 32.531 1 93.94 409 ARG A O 1
ATOM 3314 N N . LYS A 1 410 ? -24.453 28.703 34.438 1 95.62 410 LYS A N 1
ATOM 3315 C CA . LYS A 1 410 ? -24.203 30.141 34.406 1 95.62 410 LYS A CA 1
ATOM 3316 C C . LYS A 1 410 ? -23.422 30.547 33.156 1 95.62 410 LYS A C 1
ATOM 3318 O O . LYS A 1 410 ? -23.719 31.562 32.562 1 95.62 410 LYS A O 1
ATOM 3323 N N . GLY A 1 411 ? -22.531 29.812 32.875 1 96.5 411 GLY A N 1
ATOM 3324 C CA . GLY A 1 411 ? -21.703 30.094 31.719 1 96.5 411 GLY A CA 1
ATOM 3325 C C . GLY A 1 411 ? -22.484 30.062 30.422 1 96.5 411 GLY A C 1
ATOM 3326 O O . GLY A 1 411 ? -22.312 30.938 29.562 1 96.5 411 GLY A O 1
ATOM 3327 N N . PHE A 1 412 ? -23.344 29.141 30.281 1 97.56 412 PHE A N 1
ATOM 3328 C CA . PHE A 1 412 ? -24.125 29.016 29.047 1 97.56 412 PHE A CA 1
ATOM 3329 C C . PHE A 1 412 ? -25.156 30.141 28.953 1 97.56 412 PHE A C 1
ATOM 3331 O O . PHE A 1 412 ? -25.484 30.594 27.859 1 97.56 412 PHE A O 1
ATOM 3338 N N . LEU A 1 413 ? -25.641 30.562 30.062 1 97.12 413 LEU A N 1
ATOM 3339 C CA . LEU A 1 413 ? -26.531 31.703 30.047 1 97.12 413 LEU A CA 1
ATOM 3340 C C . LEU A 1 413 ? -25.812 32.969 29.562 1 97.12 413 LEU A C 1
ATOM 3342 O O . LEU A 1 413 ? -26.359 33.75 28.781 1 97.12 413 LEU A O 1
ATOM 3346 N N . GLN A 1 414 ? -24.641 33.125 30.062 1 97.06 414 GLN A N 1
ATOM 3347 C CA . GLN A 1 414 ? -23.828 34.25 29.609 1 97.06 414 GLN A CA 1
ATOM 3348 C C . GLN A 1 414 ? -23.484 34.094 28.141 1 97.06 414 GLN A C 1
ATOM 3350 O O . GLN A 1 414 ? -23.516 35.094 27.391 1 97.06 414 GLN A O 1
ATOM 3355 N N . LEU A 1 415 ? -23.125 32.906 27.75 1 97.38 415 LEU A N 1
ATOM 3356 C CA . LEU A 1 415 ? -22.797 32.656 26.359 1 97.38 415 LEU A CA 1
ATOM 3357 C C . LEU A 1 415 ? -24 32.938 25.453 1 97.38 415 LEU A C 1
ATOM 3359 O O . LEU A 1 415 ? -23.828 33.469 24.344 1 97.38 415 LEU A O 1
ATOM 3363 N N . ALA A 1 416 ? -25.156 32.594 25.891 1 97 416 ALA A N 1
ATOM 3364 C CA . ALA A 1 416 ? -26.391 32.812 25.141 1 97 416 ALA A CA 1
ATOM 3365 C C . ALA A 1 416 ? -26.578 34.281 24.797 1 97 416 ALA A C 1
ATOM 3367 O O . ALA A 1 416 ? -27.125 34.625 23.75 1 97 416 ALA A O 1
ATOM 3368 N N . THR A 1 417 ? -26.047 35.156 25.641 1 95.44 417 THR A N 1
ATOM 3369 C CA . THR A 1 417 ? -26.203 36.594 25.438 1 95.44 417 THR A CA 1
ATOM 3370 C C . THR A 1 417 ? -25.234 37.094 24.375 1 95.44 417 THR A C 1
ATOM 3372 O O . THR A 1 417 ? -25.484 38.094 23.703 1 95.44 417 THR A O 1
ATOM 3375 N N . ILE A 1 418 ? -24.219 36.406 24.219 1 95.31 418 ILE A N 1
ATOM 3376 C CA . ILE A 1 418 ? -23.172 36.875 23.328 1 95.31 418 ILE A CA 1
ATOM 3377 C C . ILE A 1 418 ? -23.328 36.219 21.953 1 95.31 418 ILE A C 1
ATOM 3379 O O . ILE A 1 418 ? -22.906 36.781 20.938 1 95.31 418 ILE A O 1
ATOM 3383 N N . LEU A 1 419 ? -23.922 35.031 21.812 1 95 419 LEU A N 1
ATOM 3384 C CA . LEU A 1 419 ? -24.016 34.219 20.609 1 95 419 LEU A CA 1
ATOM 3385 C C . LEU A 1 419 ? -24.609 35 19.469 1 95 419 LEU A C 1
ATOM 3387 O O . LEU A 1 419 ? -24.125 34.938 18.328 1 95 419 LEU A O 1
ATOM 3391 N N . PRO A 1 420 ? -25.609 35.875 19.703 1 93.31 420 PRO A N 1
ATOM 3392 C CA . PRO A 1 420 ? -26.203 36.625 18.578 1 93.31 420 PRO A CA 1
ATOM 3393 C C . PRO A 1 420 ? -25.234 37.625 17.953 1 93.31 420 PRO A C 1
ATOM 3395 O O . PRO A 1 420 ? -25.422 38.031 16.812 1 93.31 420 PRO A O 1
ATOM 3398 N N . LYS A 1 421 ? -24.203 37.938 18.672 1 91.88 421 LYS A N 1
ATOM 3399 C CA . LYS A 1 421 ? -23.25 38.938 18.188 1 91.88 421 LYS A CA 1
ATOM 3400 C C . LYS A 1 421 ? -22.141 38.25 17.375 1 91.88 421 LYS A C 1
ATOM 3402 O O . LYS A 1 421 ? -21.406 38.938 16.656 1 91.88 421 LYS A O 1
ATOM 3407 N N . LEU A 1 422 ? -22.062 36.969 17.438 1 94 422 LEU A N 1
ATOM 3408 C CA . LEU A 1 422 ? -21.031 36.219 16.719 1 94 422 LEU A CA 1
ATOM 3409 C C . LEU A 1 422 ? -21.5 35.844 15.32 1 94 422 LEU A C 1
ATOM 3411 O O . LEU A 1 422 ? -21.766 34.688 15.039 1 94 422 LEU A O 1
ATOM 3415 N N . THR A 1 423 ? -21.469 36.719 14.422 1 91.5 423 THR A N 1
ATOM 3416 C CA . THR A 1 423 ? -22.078 36.594 13.109 1 91.5 423 THR A CA 1
ATOM 3417 C C . THR A 1 423 ? -21.312 35.594 12.234 1 91.5 423 THR A C 1
ATOM 3419 O O . THR A 1 423 ? -21.859 35.062 11.273 1 91.5 423 THR A O 1
ATOM 3422 N N . SER A 1 424 ? -20.062 35.312 12.539 1 94 424 SER A N 1
ATOM 3423 C CA . SER A 1 424 ? -19.25 34.438 11.711 1 94 424 SER A CA 1
ATOM 3424 C C . SER A 1 424 ? -19.375 33 12.156 1 94 424 SER A C 1
ATOM 3426 O O . SER A 1 424 ? -18.891 32.094 11.477 1 94 424 SER A O 1
ATOM 3428 N N . LEU A 1 425 ? -20.047 32.688 13.234 1 95.38 425 LEU A N 1
ATOM 3429 C CA . LEU A 1 425 ? -20.094 31.359 13.82 1 95.38 425 LEU A CA 1
ATOM 3430 C C . LEU A 1 425 ? -20.922 30.422 12.953 1 95.38 425 LEU A C 1
ATOM 3432 O O . LEU A 1 425 ? -22.094 30.688 12.68 1 95.38 425 LEU A O 1
ATOM 3436 N N . LYS A 1 426 ? -20.328 29.312 12.539 1 96.81 426 LYS A N 1
ATOM 3437 C CA . LYS A 1 426 ? -21.016 28.391 11.633 1 96.81 426 LYS A CA 1
ATOM 3438 C C . LYS A 1 426 ? -21.062 26.984 12.227 1 96.81 426 LYS A C 1
ATOM 3440 O O . LYS A 1 426 ? -22.047 26.266 12.031 1 96.81 426 LYS A O 1
ATOM 3445 N N . THR A 1 427 ? -20.016 26.578 12.922 1 97.94 427 THR A N 1
ATOM 3446 C CA . THR A 1 427 ? -19.922 25.203 13.391 1 97.94 427 THR A CA 1
ATOM 3447 C C . THR A 1 427 ? -19.75 25.156 14.906 1 97.94 427 THR A C 1
ATOM 3449 O O . THR A 1 427 ? -18.828 25.766 15.453 1 97.94 427 THR A O 1
ATOM 3452 N N . ILE A 1 428 ? -20.609 24.469 15.578 1 98.12 428 ILE A N 1
ATOM 3453 C CA . ILE A 1 428 ? -20.562 24.281 17.016 1 98.12 428 ILE A CA 1
ATOM 3454 C C . ILE A 1 428 ? -20.547 22.781 17.344 1 98.12 428 ILE A C 1
ATOM 3456 O O . ILE A 1 428 ? -21.5 22.062 17.031 1 98.12 428 ILE A O 1
ATOM 3460 N N . VAL A 1 429 ? -19.531 22.312 17.938 1 98.44 429 VAL A N 1
ATOM 3461 C CA . VAL A 1 429 ? -19.391 20.906 18.266 1 98.44 429 VAL A CA 1
ATOM 3462 C C . VAL A 1 429 ? -19.188 20.75 19.766 1 98.44 429 VAL A C 1
ATOM 3464 O O . VAL A 1 429 ? -18.156 21.141 20.312 1 98.44 429 VAL A O 1
ATOM 3467 N N . LEU A 1 430 ? -20.109 20.234 20.438 1 98.12 430 LEU A N 1
ATOM 3468 C CA . LEU A 1 430 ? -20.094 19.953 21.859 1 98.12 430 LEU A CA 1
ATOM 3469 C C . LEU A 1 430 ? -20.453 18.5 22.141 1 98.12 430 LEU A C 1
ATOM 3471 O O . LEU A 1 430 ? -21.375 18.234 22.922 1 98.12 430 LEU A O 1
ATOM 3475 N N . SER A 1 431 ? -19.688 17.609 21.578 1 97.81 431 SER A N 1
ATOM 3476 C CA . SER A 1 431 ? -19.953 16.188 21.734 1 97.81 431 SER A CA 1
ATOM 3477 C C . SER A 1 431 ? -19.422 15.664 23.062 1 97.81 431 SER A C 1
ATOM 3479 O O . SER A 1 431 ? -18.297 15.992 23.469 1 97.81 431 SER A O 1
ATOM 3481 N N . SER A 1 432 ? -20.234 14.953 23.797 1 97.38 432 SER A N 1
ATOM 3482 C CA . SER A 1 432 ? -19.859 14.281 25.031 1 97.38 432 SER A CA 1
ATOM 3483 C C . SER A 1 432 ? -19.266 15.266 26.047 1 97.38 432 SER A C 1
ATOM 3485 O O . SER A 1 432 ? -18.172 15.039 26.562 1 97.38 432 SER A O 1
ATOM 3487 N N . CYS A 1 433 ? -19.953 16.312 26.219 1 97.56 433 CYS A N 1
ATOM 3488 C CA . CYS A 1 433 ? -19.516 17.344 27.156 1 97.56 433 CYS A CA 1
ATOM 3489 C C . CYS A 1 433 ? -20.312 17.281 28.453 1 97.56 433 CYS A C 1
ATOM 3491 O O . CYS A 1 433 ? -20.172 18.141 29.312 1 97.56 433 CYS A O 1
ATOM 3493 N N . ASN A 1 434 ? -21.219 16.312 28.609 1 95.88 434 ASN A N 1
ATOM 3494 C CA . ASN A 1 434 ? -22.062 16.125 29.781 1 95.88 434 ASN A CA 1
ATOM 3495 C C . ASN A 1 434 ? -22.922 17.359 30.062 1 95.88 434 ASN A C 1
ATOM 3497 O O . ASN A 1 434 ? -23.016 17.812 31.203 1 95.88 434 ASN A O 1
ATOM 3501 N N . LEU A 1 435 ? -23.5 17.906 29.047 1 96.06 435 LEU A N 1
ATOM 3502 C CA . LEU A 1 435 ? -24.328 19.094 29.172 1 96.06 435 LEU A CA 1
ATOM 3503 C C . LEU A 1 435 ? -25.719 18.75 29.719 1 96.06 435 LEU A C 1
ATOM 3505 O O . LEU A 1 435 ? -26.344 17.781 29.266 1 96.06 435 LEU A O 1
ATOM 3509 N N . SER A 1 436 ? -26.188 19.516 30.672 1 93.38 436 SER A N 1
ATOM 3510 C CA . SER A 1 436 ? -27.547 19.359 31.156 1 93.38 436 SER A CA 1
ATOM 3511 C C . SER A 1 436 ? -28.562 19.953 30.188 1 93.38 436 SER A C 1
ATOM 3513 O O . SER A 1 436 ? -28.188 20.688 29.266 1 93.38 436 SER A O 1
ATOM 3515 N N . GLU A 1 437 ? -29.828 19.688 30.406 1 94.31 437 GLU A N 1
ATOM 3516 C CA . GLU A 1 437 ? -30.906 20.219 29.562 1 94.31 437 GLU A CA 1
ATOM 3517 C C . GLU A 1 437 ? -30.984 21.734 29.641 1 94.31 437 GLU A C 1
ATOM 3519 O O . GLU A 1 437 ? -31.297 22.406 28.656 1 94.31 437 GLU A O 1
ATOM 3524 N N . LYS A 1 438 ? -30.688 22.203 30.781 1 94.19 438 LYS A N 1
ATOM 3525 C CA . LYS A 1 438 ? -30.703 23.656 30.984 1 94.19 438 LYS A CA 1
ATOM 3526 C C . LYS A 1 438 ? -29.609 24.328 30.156 1 94.19 438 LYS A C 1
ATOM 3528 O O . LYS A 1 438 ? -29.828 25.406 29.594 1 94.19 438 LYS A O 1
ATOM 3533 N N . CYS A 1 439 ? -28.469 23.719 30.156 1 96.06 439 CYS A N 1
ATOM 3534 C CA . CYS A 1 439 ? -27.359 24.25 29.375 1 96.06 439 CYS A CA 1
ATOM 3535 C C . CYS A 1 439 ? -27.688 24.266 27.875 1 96.06 439 CYS A C 1
ATOM 3537 O O . CYS A 1 439 ? -27.453 25.25 27.188 1 96.06 439 CYS A O 1
ATOM 3539 N N . VAL A 1 440 ? -28.281 23.172 27.406 1 96.88 440 VAL A N 1
ATOM 3540 C CA . VAL A 1 440 ? -28.641 23.047 26 1 96.88 440 VAL A CA 1
ATOM 3541 C C . VAL A 1 440 ? -29.75 24.047 25.672 1 96.88 440 VAL A C 1
ATOM 3543 O O . VAL A 1 440 ? -29.75 24.641 24.578 1 96.88 440 VAL A O 1
ATOM 3546 N N . ALA A 1 441 ? -30.641 24.25 26.578 1 96.12 441 ALA A N 1
ATOM 3547 C CA . ALA A 1 441 ? -31.719 25.219 26.375 1 96.12 441 ALA A CA 1
ATOM 3548 C C . ALA A 1 441 ? -31.172 26.625 26.25 1 96.12 441 ALA A C 1
ATOM 3550 O O . ALA A 1 441 ? -31.609 27.406 25.406 1 96.12 441 ALA A O 1
ATOM 3551 N N . ALA A 1 442 ? -30.25 26.922 27.109 1 96.5 442 ALA A N 1
ATOM 3552 C CA . ALA A 1 442 ? -29.609 28.234 27.062 1 96.5 442 ALA A CA 1
ATOM 3553 C C . ALA A 1 442 ? -28.875 28.438 25.734 1 96.5 442 ALA A C 1
ATOM 3555 O O . ALA A 1 442 ? -29 29.5 25.109 1 96.5 442 ALA A O 1
ATOM 3556 N N . LEU A 1 443 ? -28.109 27.469 25.359 1 97.12 443 LEU A N 1
ATOM 3557 C CA . LEU A 1 443 ? -27.391 27.516 24.094 1 97.12 443 LEU A CA 1
ATOM 3558 C C . LEU A 1 443 ? -28.375 27.75 22.938 1 97.12 443 LEU A C 1
ATOM 3560 O O . LEU A 1 443 ? -28.141 28.609 22.094 1 97.12 443 LEU A O 1
ATOM 3564 N N . SER A 1 444 ? -29.469 26.984 22.922 1 97.12 444 SER A N 1
ATOM 3565 C CA . SER A 1 444 ? -30.469 27.078 21.859 1 97.12 444 SER A CA 1
ATOM 3566 C C . SER A 1 444 ? -31.125 28.453 21.844 1 97.12 444 SER A C 1
ATOM 3568 O O . SER A 1 444 ? -31.375 29 20.766 1 97.12 444 SER A O 1
ATOM 3570 N N . SER A 1 445 ? -31.391 28.938 23 1 95.94 445 SER A N 1
ATOM 3571 C CA . SER A 1 445 ? -32 30.266 23.094 1 95.94 445 SER A CA 1
ATOM 3572 C C . SER A 1 445 ? -31.094 31.344 22.484 1 95.94 445 SER A C 1
ATOM 3574 O O . SER A 1 445 ? -31.578 32.25 21.797 1 95.94 445 SER A O 1
ATOM 3576 N N . GLY A 1 446 ? -29.844 31.234 22.828 1 96 446 GLY A N 1
ATOM 3577 C CA . GLY A 1 446 ? -28.891 32.156 22.234 1 96 446 GLY A CA 1
ATOM 3578 C C . GLY A 1 446 ? -28.844 32.062 20.719 1 96 446 GLY A C 1
ATOM 3579 O O . GLY A 1 446 ? -28.781 33.094 20.031 1 96 446 GLY A O 1
ATOM 3580 N N . LEU A 1 447 ? -28.875 30.875 20.234 1 96.25 447 LEU A N 1
ATOM 3581 C CA . LEU A 1 447 ? -28.828 30.641 18.781 1 96.25 447 LEU A CA 1
ATOM 3582 C C . LEU A 1 447 ? -30.094 31.156 18.109 1 96.25 447 LEU A C 1
ATOM 3584 O O . LEU A 1 447 ? -30.031 31.719 17.016 1 96.25 447 LEU A O 1
ATOM 3588 N N . ILE A 1 448 ? -31.234 30.938 18.75 1 95.5 448 ILE A N 1
ATOM 3589 C CA . ILE A 1 448 ? -32.531 31.406 18.219 1 95.5 448 ILE A CA 1
ATOM 3590 C C . ILE A 1 448 ? -32.5 32.938 18.078 1 95.5 448 ILE A C 1
ATOM 3592 O O . ILE A 1 448 ? -32.875 33.469 17.047 1 95.5 448 ILE A O 1
ATOM 3596 N N . SER A 1 449 ? -31.938 33.531 19.094 1 94.06 449 SER A N 1
ATOM 3597 C CA . SER A 1 449 ? -31.828 35 19.062 1 94.06 449 SER A CA 1
ATOM 3598 C C . SER A 1 449 ? -30.922 35.469 17.922 1 94.06 449 SER A C 1
ATOM 3600 O O . SER A 1 449 ? -31.172 36.5 17.297 1 94.06 449 SER A O 1
ATOM 3602 N N . GLY A 1 450 ? -29.938 34.75 17.672 1 92.56 450 GLY A N 1
ATOM 3603 C CA . GLY A 1 450 ? -29.016 35.094 16.609 1 92.56 450 GLY A CA 1
ATOM 3604 C C . GLY A 1 450 ? -29.609 34.906 15.219 1 92.56 450 GLY A C 1
ATOM 3605 O O . GLY A 1 450 ? -29.359 35.719 14.32 1 92.56 450 GLY A O 1
ATOM 3606 N N . VAL A 1 451 ? -30.391 33.906 15.055 1 92.12 451 VAL A N 1
ATOM 3607 C CA . VAL A 1 451 ? -30.953 33.562 13.75 1 92.12 451 VAL A CA 1
ATOM 3608 C C . VAL A 1 451 ? -32.125 34.469 13.445 1 92.12 451 VAL A C 1
ATOM 3610 O O . VAL A 1 451 ? -32.438 34.719 12.281 1 92.12 451 VAL A O 1
ATOM 3613 N N . THR A 1 452 ? -32.812 34.906 14.43 1 87.19 452 THR A N 1
ATOM 3614 C CA . THR A 1 452 ? -34.031 35.656 14.234 1 87.19 452 THR A CA 1
ATOM 3615 C C . THR A 1 452 ? -33.75 37.156 14.25 1 87.19 452 THR A C 1
ATOM 3617 O O . THR A 1 452 ? -34.656 37.969 13.977 1 87.19 452 THR A O 1
ATOM 3620 N N . LEU A 1 453 ? -32.594 37.562 14.703 1 72.25 453 LEU A N 1
ATOM 3621 C CA . LEU A 1 453 ? -32.312 38.969 14.805 1 72.25 453 LEU A CA 1
ATOM 3622 C C . LEU A 1 453 ? -32.469 39.656 13.453 1 72.25 453 LEU A C 1
ATOM 3624 O O . LEU A 1 453 ? -31.938 39.188 12.438 1 72.25 453 LEU A O 1
ATOM 3628 N N . GLN A 1 454 ? -33.781 40.094 13.055 1 58.12 454 GLN A N 1
ATOM 3629 C CA . GLN A 1 454 ? -34.375 40.688 11.859 1 58.12 454 GLN A CA 1
ATOM 3630 C C . GLN A 1 454 ? -33.5 41.844 11.359 1 58.12 454 GLN A C 1
ATOM 3632 O O . GLN A 1 454 ? -33.625 42.281 10.203 1 58.12 454 GLN A O 1
ATOM 3637 N N . ALA A 1 455 ? -32.875 42.719 12.18 1 52.81 455 ALA A N 1
ATOM 3638 C CA . ALA A 1 455 ? -32.656 44.031 11.594 1 52.81 455 ALA A CA 1
ATOM 3639 C C . ALA A 1 455 ? -31.797 43.969 10.344 1 52.81 455 ALA A C 1
ATOM 3641 O O . ALA A 1 455 ? -32.156 44.5 9.297 1 52.81 455 ALA A O 1
ATOM 3642 N N . ASP A 1 456 ? -30.516 43.75 10.375 1 54.62 456 ASP A N 1
ATOM 3643 C CA . ASP A 1 456 ? -29.625 43.844 9.219 1 54.62 456 ASP A CA 1
ATOM 3644 C C . ASP A 1 456 ? -29.203 42.438 8.766 1 54.62 456 ASP A C 1
ATOM 3646 O O . ASP A 1 456 ? -28.562 41.688 9.531 1 54.62 456 ASP A O 1
ATOM 3650 N N . ALA A 1 457 ? -29.938 41.938 7.73 1 55.97 457 ALA A N 1
ATOM 3651 C CA . ALA A 1 457 ? -29.688 40.656 7.062 1 55.97 457 ALA A CA 1
ATOM 3652 C C . ALA A 1 457 ? -28.203 40.312 7.062 1 55.97 457 ALA A C 1
ATOM 3654 O O . ALA A 1 457 ? -27.812 39.156 7.141 1 55.97 457 ALA A O 1
ATOM 3655 N N . SER A 1 458 ? -27.453 41.312 7.012 1 61.53 458 SER A N 1
ATOM 3656 C CA . SER A 1 458 ? -26.016 41.125 6.887 1 61.53 458 SER A CA 1
ATOM 3657 C C . SER A 1 458 ? -25.391 40.75 8.219 1 61.53 458 SER A C 1
ATOM 3659 O O . SER A 1 458 ? -24.266 40.25 8.258 1 61.53 458 SER A O 1
ATOM 3661 N N . LYS A 1 459 ? -26.281 40.719 9.344 1 70.88 459 LYS A N 1
ATOM 3662 C CA . LYS A 1 459 ? -25.703 40.469 10.664 1 70.88 459 LYS A CA 1
ATOM 3663 C C . LYS A 1 459 ? -26.297 39.25 11.32 1 70.88 459 LYS A C 1
ATOM 3665 O O . LYS A 1 459 ? -26.125 39.031 12.523 1 70.88 459 LYS A O 1
ATOM 3670 N N . LYS A 1 460 ? -26.875 38.438 10.5 1 84.12 460 LYS A N 1
ATOM 3671 C CA . LYS A 1 460 ? -27.5 37.25 11.039 1 84.12 460 LYS A CA 1
ATOM 3672 C C . LYS A 1 460 ? -26.5 36.125 11.188 1 84.12 460 LYS A C 1
ATOM 3674 O O . LYS A 1 460 ? -25.594 35.969 10.352 1 84.12 460 LYS A O 1
ATOM 3679 N N . VAL A 1 461 ? -26.703 35.406 12.359 1 90.38 461 VAL A N 1
ATOM 3680 C CA . VAL A 1 461 ? -25.875 34.219 12.562 1 90.38 461 VAL A CA 1
ATOM 3681 C C . VAL A 1 461 ? -26.438 33.062 11.742 1 90.38 461 VAL A C 1
ATOM 3683 O O . VAL A 1 461 ? -27.641 32.812 11.75 1 90.38 461 VAL A O 1
ATOM 3686 N N . GLU A 1 462 ? -25.672 32.438 10.977 1 91.94 462 GLU A N 1
ATOM 3687 C CA . GLU A 1 462 ? -26.109 31.328 10.117 1 91.94 462 GLU A CA 1
ATOM 3688 C C . GLU A 1 462 ? -25.359 30.031 10.461 1 91.94 462 GLU A C 1
ATOM 3690 O O . GLU A 1 462 ? -24.5 29.594 9.695 1 91.94 462 GLU A O 1
ATOM 3695 N N . PRO A 1 463 ? -25.734 29.422 11.57 1 95.12 463 PRO A N 1
ATOM 3696 C CA . PRO A 1 463 ? -25.078 28.156 11.914 1 95.12 463 PRO A CA 1
ATOM 3697 C C . PRO A 1 463 ? -25.281 27.078 10.852 1 95.12 463 PRO A C 1
ATOM 3699 O O . PRO A 1 463 ? -26.375 26.953 10.289 1 95.12 463 PRO A O 1
ATOM 3702 N N . ARG A 1 464 ? -24.281 26.344 10.531 1 97.12 464 ARG A N 1
ATOM 3703 C CA . ARG A 1 464 ? -24.328 25.312 9.492 1 97.12 464 ARG A CA 1
ATOM 3704 C C . ARG A 1 464 ? -24.25 23.922 10.109 1 97.12 464 ARG A C 1
ATOM 3706 O O . ARG A 1 464 ? -24.812 22.969 9.562 1 97.12 464 ARG A O 1
ATOM 3713 N N . ALA A 1 465 ? -23.594 23.812 11.211 1 98.06 465 ALA A N 1
ATOM 3714 C CA . ALA A 1 465 ? -23.438 22.5 11.844 1 98.06 465 ALA A CA 1
ATOM 3715 C C . ALA A 1 465 ? -23.609 22.594 13.359 1 98.06 465 ALA A C 1
ATOM 3717 O O . ALA A 1 465 ? -23.047 23.5 13.992 1 98.06 465 ALA A O 1
ATOM 3718 N N . LEU A 1 466 ? -24.391 21.734 13.93 1 98.06 466 LEU A N 1
ATOM 3719 C CA . LEU A 1 466 ? -24.594 21.609 15.367 1 98.06 466 LEU A CA 1
ATOM 3720 C C . LEU A 1 466 ? -24.453 20.172 15.812 1 98.06 466 LEU A C 1
ATOM 3722 O O . LEU A 1 466 ? -25.234 19.297 15.398 1 98.06 466 LEU A O 1
ATOM 3726 N N . VAL A 1 467 ? -23.484 19.859 16.609 1 98.38 467 VAL A N 1
ATOM 3727 C CA . VAL A 1 467 ? -23.219 18.516 17.094 1 98.38 467 VAL A CA 1
ATOM 3728 C C . VAL A 1 467 ? -23.359 18.484 18.609 1 98.38 467 VAL A C 1
ATOM 3730 O O . VAL A 1 467 ? -22.562 19.094 19.328 1 98.38 467 VAL A O 1
ATOM 3733 N N . LEU A 1 468 ? -24.312 17.828 19.109 1 97.81 468 LEU A N 1
ATOM 3734 C CA . LEU A 1 468 ? -24.547 17.703 20.547 1 97.81 468 LEU A CA 1
ATOM 3735 C C . LEU A 1 468 ? -24.516 16.234 20.969 1 97.81 468 LEU A C 1
ATOM 3737 O O . LEU A 1 468 ? -25.047 15.883 22.031 1 97.81 468 LEU A O 1
ATOM 3741 N N . SER A 1 469 ? -23.875 15.398 20.188 1 97.5 469 SER A N 1
ATOM 3742 C CA . SER A 1 469 ? -23.859 13.953 20.406 1 97.5 469 SER A CA 1
ATOM 3743 C C . SER A 1 469 ? -23.25 13.602 21.75 1 97.5 469 SER A C 1
ATOM 3745 O O . SER A 1 469 ? -22.328 14.266 22.219 1 97.5 469 SER A O 1
ATOM 3747 N N . GLY A 1 470 ? -23.828 12.648 22.391 1 96.75 470 GLY A N 1
ATOM 3748 C CA . GLY A 1 470 ? -23.281 12.102 23.625 1 96.75 470 GLY A CA 1
ATOM 3749 C C . GLY A 1 470 ? -23.703 12.875 24.859 1 96.75 470 GLY A C 1
ATOM 3750 O O . GLY A 1 470 ? -23.266 12.578 25.969 1 96.75 470 GLY A O 1
ATOM 3751 N N . ASN A 1 471 ? -24.5 13.953 24.734 1 96.56 471 ASN A N 1
ATOM 3752 C CA . ASN A 1 471 ? -25.047 14.672 25.875 1 96.56 471 ASN A CA 1
ATOM 3753 C C . ASN A 1 471 ? -26.422 14.156 26.266 1 96.56 471 ASN A C 1
ATOM 3755 O O . ASN A 1 471 ? -27.281 13.961 25.406 1 96.56 471 ASN A O 1
ATOM 3759 N N . PRO A 1 472 ? -26.703 13.867 27.516 1 93.31 472 PRO A N 1
ATOM 3760 C CA . PRO A 1 472 ? -28 13.344 27.922 1 93.31 472 PRO A CA 1
ATOM 3761 C C . PRO A 1 472 ? -29.094 14.422 27.922 1 93.31 472 PRO A C 1
ATOM 3763 O O . PRO A 1 472 ? -29.188 15.203 28.875 1 93.31 472 PRO A O 1
ATOM 3766 N N . ILE A 1 473 ? -29.953 14.477 26.875 1 90.94 473 ILE A N 1
ATOM 3767 C CA . ILE A 1 473 ? -31.016 15.469 26.75 1 90.94 473 ILE A CA 1
ATOM 3768 C C . ILE A 1 473 ? -32.344 14.773 26.516 1 90.94 473 ILE A C 1
ATOM 3770 O O . ILE A 1 473 ? -32.969 14.945 25.469 1 90.94 473 ILE A O 1
ATOM 3774 N N . LYS A 1 474 ? -32.938 14.133 27.406 1 83.75 474 LYS A N 1
ATOM 3775 C CA . LYS A 1 474 ? -34.094 13.281 27.234 1 83.75 474 LYS A CA 1
ATOM 3776 C C . LYS A 1 474 ? -35.375 14.039 27.562 1 83.75 474 LYS A C 1
ATOM 3778 O O . LYS A 1 474 ? -36.406 13.828 26.938 1 83.75 474 LYS A O 1
ATOM 3783 N N . ASP A 1 475 ? -35.469 14.969 28.5 1 80.31 475 ASP A N 1
ATOM 3784 C CA . ASP A 1 475 ? -36.688 15.492 29.094 1 80.31 475 ASP A CA 1
ATOM 3785 C C . ASP A 1 475 ? -37.125 16.781 28.406 1 80.31 475 ASP A C 1
ATOM 3787 O O . ASP A 1 475 ? -38.031 16.766 27.562 1 80.31 475 ASP A O 1
ATOM 3791 N N . ASP A 1 476 ? -36.562 17.938 28.766 1 80.06 476 ASP A N 1
ATOM 3792 C CA . ASP A 1 476 ? -36.969 19.234 28.266 1 80.06 476 ASP A CA 1
ATOM 3793 C C . ASP A 1 476 ? -36.062 19.703 27.125 1 80.06 476 ASP A C 1
ATOM 3795 O O . ASP A 1 476 ? -34.969 20.203 27.375 1 80.06 476 ASP A O 1
ATOM 3799 N N . VAL A 1 477 ? -36.562 19.531 25.844 1 86.94 477 VAL A N 1
ATOM 3800 C CA . VAL A 1 477 ? -35.781 19.922 24.688 1 86.94 477 VAL A CA 1
ATOM 3801 C C . VAL A 1 477 ? -36.531 20.938 23.844 1 86.94 477 VAL A C 1
ATOM 3803 O O . VAL A 1 477 ? -36.281 21.062 22.641 1 86.94 477 VAL A O 1
ATOM 3806 N N . SER A 1 478 ? -37.375 21.719 24.375 1 92.31 478 SER A N 1
ATOM 3807 C CA . SER A 1 478 ? -38.281 22.594 23.641 1 92.31 478 SER A CA 1
ATOM 3808 C C . SER A 1 478 ? -37.5 23.672 22.891 1 92.31 478 SER A C 1
ATOM 3810 O O . SER A 1 478 ? -37.781 23.953 21.719 1 92.31 478 SER A O 1
ATOM 3812 N N . GLU A 1 479 ? -36.531 24.25 23.547 1 94.44 479 GLU A N 1
ATOM 3813 C CA . GLU A 1 479 ? -35.75 25.312 22.906 1 94.44 479 GLU A CA 1
ATOM 3814 C C . GLU A 1 479 ? -34.906 24.766 21.734 1 94.44 479 GLU A C 1
ATOM 3816 O O . GLU A 1 479 ? -34.75 25.438 20.719 1 94.44 479 GLU A O 1
ATOM 3821 N N . LEU A 1 480 ? -34.375 23.594 21.953 1 95.94 480 LEU A N 1
ATOM 3822 C CA . LEU A 1 480 ? -33.594 22.984 20.891 1 95.94 480 LEU A CA 1
ATOM 3823 C C . LEU A 1 480 ? -34.469 22.688 19.672 1 95.94 480 LEU A C 1
ATOM 3825 O O . LEU A 1 480 ? -34.062 22.969 18.547 1 95.94 480 LEU A O 1
ATOM 3829 N N . VAL A 1 481 ? -35.594 22.141 19.906 1 95.44 481 VAL A N 1
ATOM 3830 C CA . VAL A 1 481 ? -36.531 21.812 18.844 1 95.44 481 VAL A CA 1
ATOM 3831 C C . VAL A 1 481 ? -36.969 23.078 18.125 1 95.44 481 VAL A C 1
ATOM 3833 O O . VAL A 1 481 ? -37.094 23.094 16.891 1 95.44 481 VAL A O 1
ATOM 3836 N N . ASN A 1 482 ? -37.156 24.094 18.875 1 95.5 482 ASN A N 1
ATOM 3837 C CA . ASN A 1 482 ? -37.531 25.391 18.297 1 95.5 482 ASN A CA 1
ATOM 3838 C C . ASN A 1 482 ? -36.406 25.938 17.422 1 95.5 482 ASN A C 1
ATOM 3840 O O . ASN A 1 482 ? -36.656 26.5 16.359 1 95.5 482 ASN A O 1
ATOM 3844 N N . PHE A 1 483 ? -35.25 25.828 17.891 1 95.94 483 PHE A N 1
ATOM 3845 C CA . PHE A 1 483 ? -34.125 26.266 17.109 1 95.94 483 PHE A CA 1
ATOM 3846 C C . PHE A 1 483 ? -34.062 25.547 15.766 1 95.94 483 PHE A C 1
ATOM 3848 O O . PHE A 1 483 ? -33.844 26.172 14.727 1 95.94 483 PHE A O 1
ATOM 3855 N N . VAL A 1 484 ? -34.281 24.25 15.781 1 96.44 484 VAL A N 1
ATOM 3856 C CA . VAL A 1 484 ? -34.25 23.453 14.57 1 96.44 484 VAL A CA 1
ATOM 3857 C C . VAL A 1 484 ? -35.312 23.922 13.586 1 96.44 484 VAL A C 1
ATOM 3859 O O . VAL A 1 484 ? -35.094 23.922 12.375 1 96.44 484 VAL A O 1
ATOM 3862 N N . SER A 1 485 ? -36.438 24.375 14.039 1 95.56 485 SER A N 1
ATOM 3863 C CA . SER A 1 485 ? -37.531 24.844 13.203 1 95.56 485 SER A CA 1
ATOM 3864 C C . SER A 1 485 ? -37.188 26.156 12.516 1 95.56 485 SER A C 1
ATOM 3866 O O . SER A 1 485 ? -37.594 26.391 11.383 1 95.56 485 SER A O 1
ATOM 3868 N N . LEU A 1 486 ? -36.406 26.938 13.172 1 94.06 486 LEU A N 1
ATOM 3869 C CA . LEU A 1 486 ? -36.188 28.297 12.711 1 94.06 486 LEU A CA 1
ATOM 3870 C C . LEU A 1 486 ? -34.906 28.391 11.875 1 94.06 486 LEU A C 1
ATOM 3872 O O . LEU A 1 486 ? -34.75 29.266 11.031 1 94.06 486 LEU A O 1
ATOM 3876 N N . CYS A 1 487 ? -33.969 27.562 12.156 1 94.62 487 CYS A N 1
ATOM 3877 C CA . CYS A 1 487 ? -32.656 27.641 11.5 1 94.62 487 CYS A CA 1
ATOM 3878 C C . CYS A 1 487 ? -32.688 26.938 10.156 1 94.62 487 CYS A C 1
ATOM 3880 O O . CYS A 1 487 ? -32.531 25.719 10.086 1 94.62 487 CYS A O 1
ATOM 3882 N N . THR A 1 488 ? -32.656 27.594 9.055 1 92.88 488 THR A N 1
ATOM 3883 C CA . THR A 1 488 ? -32.75 27.016 7.727 1 92.88 488 THR A CA 1
ATOM 3884 C C . THR A 1 488 ? -31.344 26.812 7.145 1 92.88 488 THR A C 1
ATOM 3886 O O . THR A 1 488 ? -31.172 26.125 6.129 1 92.88 488 THR A O 1
ATOM 3889 N N . SER A 1 489 ? -30.391 27.375 7.832 1 94 489 SER A N 1
ATOM 3890 C CA . SER A 1 489 ? -29.031 27.297 7.305 1 94 489 SER A CA 1
ATOM 3891 C C . SER A 1 489 ? -28.328 26.031 7.738 1 94 489 SER A C 1
ATOM 3893 O O . SER A 1 489 ? -27.266 25.688 7.207 1 94 489 SER A O 1
ATOM 3895 N N . LEU A 1 490 ? -28.906 25.219 8.609 1 95.62 490 LEU A N 1
ATOM 3896 C CA . LEU A 1 490 ? -28.281 24.031 9.172 1 95.62 490 LEU A CA 1
ATOM 3897 C C . LEU A 1 490 ? -28.047 22.984 8.094 1 95.62 490 LEU A C 1
ATOM 3899 O O . LEU A 1 490 ? -28.953 22.688 7.305 1 95.62 490 LEU A O 1
ATOM 3903 N N . ARG A 1 491 ? -26.891 22.422 8.023 1 97.38 491 ARG A N 1
ATOM 3904 C CA . ARG A 1 491 ? -26.547 21.375 7.07 1 97.38 491 ARG A CA 1
ATOM 3905 C C . ARG A 1 491 ? -26.234 20.062 7.785 1 97.38 491 ARG A C 1
ATOM 3907 O O . ARG A 1 491 ? -26.453 18.984 7.23 1 97.38 491 ARG A O 1
ATOM 3914 N N . VAL A 1 492 ? -25.703 20.141 8.977 1 98.06 492 VAL A N 1
ATOM 3915 C CA . VAL A 1 492 ? -25.359 18.953 9.766 1 98.06 492 VAL A CA 1
ATOM 3916 C C . VAL A 1 492 ? -26 19.062 11.148 1 98.06 492 VAL A C 1
ATOM 3918 O O . VAL A 1 492 ? -25.844 20.062 11.844 1 98.06 492 VAL A O 1
ATOM 3921 N N . LEU A 1 493 ? -26.703 18.109 11.516 1 98.19 493 LEU A N 1
ATOM 3922 C CA . LEU A 1 493 ? -27.281 17.984 12.859 1 98.19 493 LEU A CA 1
ATOM 3923 C C . LEU A 1 493 ? -27 16.594 13.438 1 98.19 493 LEU A C 1
ATOM 3925 O O . LEU A 1 493 ? -27.422 15.586 12.883 1 98.19 493 LEU A O 1
ATOM 3929 N N . ASP A 1 494 ? -26.266 16.531 14.5 1 98.31 494 ASP A N 1
ATOM 3930 C CA . ASP A 1 494 ? -25.922 15.273 15.141 1 98.31 494 ASP A CA 1
ATOM 3931 C C . ASP A 1 494 ? -26.391 15.234 16.594 1 98.31 494 ASP A C 1
ATOM 3933 O O . ASP A 1 494 ? -25.828 15.922 17.453 1 98.31 494 ASP A O 1
ATOM 3937 N N . LEU A 1 495 ? -27.359 14.484 16.828 1 97.75 495 LEU A N 1
ATOM 3938 C CA . LEU A 1 495 ? -27.922 14.312 18.156 1 97.75 495 LEU A CA 1
ATOM 3939 C C . LEU A 1 495 ? -27.75 12.875 18.641 1 97.75 495 LEU A C 1
ATOM 3941 O O . LEU A 1 495 ? -28.578 12.375 19.406 1 97.75 495 LEU A O 1
ATOM 3945 N N . SER A 1 496 ? -26.734 12.227 18.203 1 97.5 496 SER A N 1
ATOM 3946 C CA . SER A 1 496 ? -26.5 10.82 18.516 1 97.5 496 SER A CA 1
ATOM 3947 C C . SER A 1 496 ? -26.266 10.617 20.016 1 97.5 496 SER A C 1
ATOM 3949 O O . SER A 1 496 ? -25.609 11.422 20.656 1 97.5 496 SER A O 1
ATOM 3951 N N . ASN A 1 497 ? -26.891 9.586 20.547 1 96.38 497 ASN A N 1
ATOM 3952 C CA . ASN A 1 497 ? -26.719 9.148 21.922 1 96.38 497 ASN A CA 1
ATOM 3953 C C . ASN A 1 497 ? -27.125 10.234 22.922 1 96.38 497 ASN A C 1
ATOM 3955 O O . ASN A 1 497 ? -26.438 10.445 23.922 1 96.38 497 ASN A O 1
ATOM 3959 N N . THR A 1 498 ? -28.078 11.039 22.578 1 95.75 498 THR A N 1
ATOM 3960 C CA . THR A 1 498 ? -28.578 12.07 23.469 1 95.75 498 THR A CA 1
ATOM 3961 C C . THR A 1 498 ? -29.797 11.555 24.25 1 95.75 498 THR A C 1
ATOM 3963 O O . THR A 1 498 ? -30.188 12.133 25.266 1 95.75 498 THR A O 1
ATOM 3966 N N . GLY A 1 499 ? -30.438 10.547 23.719 1 93.62 499 GLY A N 1
ATOM 3967 C CA . GLY A 1 499 ? -31.672 10.039 24.312 1 93.62 499 GLY A CA 1
ATOM 3968 C C . GLY A 1 499 ? -32.875 10.883 24 1 93.62 499 GLY A C 1
ATOM 3969 O O . GLY A 1 499 ? -33.969 10.633 24.531 1 93.62 499 GLY A O 1
ATOM 3970 N N . ILE A 1 500 ? -32.781 11.82 23.156 1 95 500 ILE A N 1
ATOM 3971 C CA . ILE A 1 500 ? -33.875 12.727 22.812 1 95 500 ILE A CA 1
ATOM 3972 C C . ILE A 1 500 ? -35.031 11.938 22.188 1 95 500 ILE A C 1
ATOM 3974 O O . ILE A 1 500 ? -34.812 10.914 21.531 1 95 500 ILE A O 1
ATOM 3978 N N . LEU A 1 501 ? -36.25 12.406 22.469 1 94.62 501 LEU A N 1
ATOM 3979 C CA . LEU A 1 501 ? -37.438 11.836 21.812 1 94.62 501 LEU A CA 1
ATOM 3980 C C . LEU A 1 501 ? -37.531 12.344 20.375 1 94.62 501 LEU A C 1
ATOM 3982 O O . LEU A 1 501 ? -37.938 13.484 20.141 1 94.62 501 LEU A O 1
ATOM 3986 N N . VAL A 1 502 ? -37.344 11.5 19.406 1 94.94 502 VAL A N 1
ATOM 3987 C CA . VAL A 1 502 ? -37.25 11.891 18 1 94.94 502 VAL A CA 1
ATOM 3988 C C . VAL A 1 502 ? -38.625 12.375 17.516 1 94.94 502 VAL A C 1
ATOM 3990 O O . VAL A 1 502 ? -38.688 13.188 16.578 1 94.94 502 VAL A O 1
ATOM 3993 N N . ASP A 1 503 ? -39.688 11.969 18.141 1 94 503 ASP A N 1
ATOM 3994 C CA . ASP A 1 503 ? -41.031 12.344 17.75 1 94 503 ASP A CA 1
ATOM 3995 C C . ASP A 1 503 ? -41.25 13.852 17.859 1 94 503 ASP A C 1
ATOM 3997 O O . ASP A 1 503 ? -42.062 14.422 17.141 1 94 503 ASP A O 1
ATOM 4001 N N . ARG A 1 504 ? -40.5 14.43 18.688 1 92.81 504 ARG A N 1
ATOM 4002 C CA . ARG A 1 504 ? -40.625 15.867 18.906 1 92.81 504 ARG A CA 1
ATOM 4003 C C . ARG A 1 504 ? -39.906 16.656 17.812 1 92.81 504 ARG A C 1
ATOM 4005 O O . ARG A 1 504 ? -40.125 17.844 17.641 1 92.81 504 ARG A O 1
ATOM 4012 N N . LEU A 1 505 ? -39.094 16.031 17.078 1 95.25 505 LEU A N 1
ATOM 4013 C CA . LEU A 1 505 ? -38.219 16.688 16.141 1 95.25 505 LEU A CA 1
ATOM 4014 C C . LEU A 1 505 ? -38.812 16.734 14.75 1 95.25 505 LEU A C 1
ATOM 4016 O O . LEU A 1 505 ? -38.531 17.625 13.953 1 95.25 505 LEU A O 1
ATOM 4020 N N . TRP A 1 506 ? -39.75 15.812 14.383 1 96.5 506 TRP A N 1
ATOM 4021 C CA . TRP A 1 506 ? -40.156 15.578 13.008 1 96.5 506 TRP A CA 1
ATOM 4022 C C . TRP A 1 506 ? -40.812 16.828 12.406 1 96.5 506 TRP A C 1
ATOM 4024 O O . TRP A 1 506 ? -40.406 17.281 11.336 1 96.5 506 TRP A O 1
ATOM 4034 N N . THR A 1 507 ? -41.719 17.375 13.086 1 95.31 507 THR A N 1
ATOM 4035 C CA . THR A 1 507 ? -42.438 18.531 12.578 1 95.31 507 THR A CA 1
ATOM 4036 C C . THR A 1 507 ? -41.5 19.719 12.406 1 95.31 507 THR A C 1
ATOM 4038 O O . THR A 1 507 ? -41.594 20.469 11.43 1 95.31 507 THR A O 1
ATOM 4041 N N . ASN A 1 508 ? -40.688 19.891 13.352 1 95.88 508 ASN A N 1
ATOM 4042 C CA . ASN A 1 508 ? -39.75 21.016 13.328 1 95.88 508 ASN A CA 1
ATOM 4043 C C . ASN A 1 508 ? -38.688 20.844 12.25 1 95.88 508 ASN A C 1
ATOM 4045 O O . ASN A 1 508 ? -38.25 21.812 11.648 1 95.88 508 ASN A O 1
ATOM 4049 N N . LEU A 1 509 ? -38.25 19.625 12.016 1 97 509 LEU A N 1
ATOM 4050 C CA . LEU A 1 509 ? -37.344 19.344 10.922 1 97 509 LEU A CA 1
ATOM 4051 C C . LEU A 1 509 ? -37.969 19.672 9.578 1 97 509 LEU A C 1
ATOM 4053 O O . LEU A 1 509 ? -37.281 20.141 8.664 1 97 509 LEU A O 1
ATOM 4057 N N . LYS A 1 510 ? -39.219 19.391 9.414 1 95.75 510 LYS A N 1
ATOM 4058 C CA . LYS A 1 510 ? -39.938 19.703 8.18 1 95.75 510 LYS A CA 1
ATOM 4059 C C . LYS A 1 510 ? -39.969 21.203 7.926 1 95.75 510 LYS A C 1
ATOM 4061 O O . LYS A 1 510 ? -39.938 21.656 6.773 1 95.75 510 LYS A O 1
ATOM 4066 N N . LEU A 1 511 ? -40 21.969 8.969 1 94.56 511 LEU A N 1
ATOM 4067 C CA . LEU A 1 511 ? -40.062 23.422 8.859 1 94.56 511 LEU A CA 1
ATOM 4068 C C . LEU A 1 511 ? -38.688 24.016 8.57 1 94.56 511 LEU A C 1
ATOM 4070 O O . LEU A 1 511 ? -38.562 24.891 7.715 1 94.56 511 LEU A O 1
ATOM 4074 N N . GLY A 1 512 ? -37.688 23.547 9.203 1 93.25 512 GLY A N 1
ATOM 4075 C CA . GLY A 1 512 ? -36.375 24.203 9.109 1 93.25 512 GLY A CA 1
ATOM 4076 C C . GLY A 1 512 ? -35.281 23.281 8.594 1 93.25 512 GLY A C 1
ATOM 4077 O O . GLY A 1 512 ? -34.25 23.75 8.141 1 93.25 512 GLY A O 1
ATOM 4078 N N . GLY A 1 513 ? -35.469 22.016 8.586 1 93.44 513 GLY A N 1
ATOM 4079 C CA . GLY A 1 513 ? -34.406 21.062 8.359 1 93.44 513 GLY A CA 1
ATOM 4080 C C . GLY A 1 513 ? -34.375 20.516 6.949 1 93.44 513 GLY A C 1
ATOM 4081 O O . GLY A 1 513 ? -33.75 19.484 6.688 1 93.44 513 GLY A O 1
ATOM 4082 N N . LEU A 1 514 ? -34.938 21.094 5.949 1 93.75 514 LEU A N 1
ATOM 4083 C CA . LEU A 1 514 ? -35.062 20.547 4.602 1 93.75 514 LEU A CA 1
ATOM 4084 C C . LEU A 1 514 ? -33.719 20.609 3.881 1 93.75 514 LEU A C 1
ATOM 4086 O O . LEU A 1 514 ? -33.5 19.859 2.926 1 93.75 514 LEU A O 1
ATOM 4090 N N . GLN A 1 515 ? -32.906 21.469 4.402 1 94.69 515 GLN A N 1
ATOM 4091 C CA . GLN A 1 515 ? -31.609 21.641 3.732 1 94.69 515 GLN A CA 1
ATOM 4092 C C . GLN A 1 515 ? -30.531 20.797 4.387 1 94.69 515 GLN A C 1
ATOM 4094 O O . GLN A 1 515 ? -29.375 20.828 3.963 1 94.69 515 GLN A O 1
ATOM 4099 N N . LEU A 1 516 ? -30.844 19.984 5.355 1 96.62 516 LEU A N 1
ATOM 4100 C CA . LEU A 1 516 ? -29.875 19.156 6.059 1 96.62 516 LEU A CA 1
ATOM 4101 C C . LEU A 1 516 ? -29.203 18.156 5.105 1 96.62 516 LEU A C 1
ATOM 4103 O O . LEU A 1 516 ? -29.891 17.547 4.277 1 96.62 516 LEU A O 1
ATOM 4107 N N . GLU A 1 517 ? -27.938 18.078 5.184 1 97.31 517 GLU A N 1
ATOM 4108 C CA . GLU A 1 517 ? -27.172 17.094 4.426 1 97.31 517 GLU A CA 1
ATOM 4109 C C . GLU A 1 517 ? -26.891 15.852 5.266 1 97.31 517 GLU A C 1
ATOM 4111 O O . GLU A 1 517 ? -26.891 14.734 4.75 1 97.31 517 GLU A O 1
ATOM 4116 N N . VAL A 1 518 ? -26.625 16.047 6.512 1 98.12 518 VAL A N 1
ATOM 4117 C CA . VAL A 1 518 ? -26.344 14.961 7.441 1 98.12 518 VAL A CA 1
ATOM 4118 C C . VAL A 1 518 ? -27.266 15.055 8.656 1 98.12 518 VAL A C 1
ATOM 4120 O O . VAL A 1 518 ? -27.297 16.078 9.328 1 98.12 518 VAL A O 1
ATOM 4123 N N . LEU A 1 519 ? -27.953 14.062 8.891 1 98.12 519 LEU A N 1
ATOM 4124 C CA . LEU A 1 519 ? -28.828 13.969 10.047 1 98.12 519 LEU A CA 1
ATOM 4125 C C . LEU A 1 519 ? -28.547 12.688 10.836 1 98.12 519 LEU A C 1
ATOM 4127 O O . LEU A 1 519 ? -28.828 11.586 10.359 1 98.12 519 LEU A O 1
ATOM 4131 N N . ARG A 1 520 ? -28.062 12.828 12.047 1 98.31 520 ARG A N 1
ATOM 4132 C CA . ARG A 1 520 ? -27.734 11.672 12.875 1 98.31 520 ARG A CA 1
ATOM 4133 C C . ARG A 1 520 ? -28.594 11.625 14.125 1 98.31 520 ARG A C 1
ATOM 4135 O O . ARG A 1 520 ? -28.5 12.492 14.992 1 98.31 520 ARG A O 1
ATOM 4142 N N . LEU A 1 521 ? -29.359 10.648 14.203 1 97.38 521 LEU A N 1
ATOM 4143 C CA . LEU A 1 521 ? -30.266 10.43 15.32 1 97.38 521 LEU A CA 1
ATOM 4144 C C . LEU A 1 521 ? -30.047 9.039 15.922 1 97.38 521 LEU A C 1
ATOM 4146 O O . LEU A 1 521 ? -31.016 8.359 16.266 1 97.38 521 LEU A O 1
ATOM 4150 N N . SER A 1 522 ? -28.812 8.633 15.969 1 96.62 522 SER A N 1
ATOM 4151 C CA . SER A 1 522 ? -28.5 7.328 16.547 1 96.62 522 SER A CA 1
ATOM 4152 C C . SER A 1 522 ? -28.594 7.348 18.062 1 96.62 522 SER A C 1
ATOM 4154 O O . SER A 1 522 ? -28.266 8.359 18.688 1 96.62 522 SER A O 1
ATOM 4156 N N . GLY A 1 523 ? -29 6.234 18.641 1 94.94 523 GLY A N 1
ATOM 4157 C CA . GLY A 1 523 ? -29.078 6.105 20.094 1 94.94 523 GLY A CA 1
ATOM 4158 C C . GLY A 1 523 ? -30.078 7.066 20.719 1 94.94 523 GLY A C 1
ATOM 4159 O O . GLY A 1 523 ? -29.828 7.594 21.812 1 94.94 523 GLY A O 1
ATOM 4160 N N . CYS A 1 524 ? -31.078 7.43 20.031 1 95.12 524 CYS A N 1
ATOM 4161 C CA . CYS A 1 524 ? -32.156 8.273 20.531 1 95.12 524 CYS A CA 1
ATOM 4162 C C . CYS A 1 524 ? -33.344 7.426 20.984 1 95.12 524 CYS A C 1
ATOM 4164 O O . CYS A 1 524 ? -33.219 6.207 21.125 1 95.12 524 CYS A O 1
ATOM 4166 N N . SER A 1 525 ? -34.469 8.156 21.359 1 92.75 525 SER A N 1
ATOM 4167 C CA . SER A 1 525 ? -35.656 7.441 21.859 1 92.75 525 SER A CA 1
ATOM 4168 C C . SER A 1 525 ? -36.906 7.77 21.031 1 92.75 525 SER A C 1
ATOM 4170 O O . SER A 1 525 ? -36.938 8.781 20.328 1 92.75 525 SER A O 1
ATOM 4172 N N . THR A 1 526 ? -37.812 6.832 21.031 1 91.56 526 THR A N 1
ATOM 4173 C CA . THR A 1 526 ? -39.094 7.016 20.375 1 91.56 526 THR A CA 1
ATOM 4174 C C . THR A 1 526 ? -40.25 6.871 21.375 1 91.56 526 THR A C 1
ATOM 4176 O O . THR A 1 526 ? -40.188 6.039 22.281 1 91.56 526 THR A O 1
ATOM 4179 N N . GLY A 1 527 ? -41.219 7.637 21.141 1 88.69 527 GLY A N 1
ATOM 4180 C CA . GLY A 1 527 ? -42.344 7.602 22.047 1 88.69 527 GLY A CA 1
ATOM 4181 C C . GLY A 1 527 ? -43.312 6.488 21.734 1 88.69 527 GLY A C 1
ATOM 4182 O O . GLY A 1 527 ? -43.219 5.844 20.688 1 88.69 527 GLY A O 1
ATOM 4183 N N . LYS A 1 528 ? -44.344 6.246 22.688 1 87.56 528 LYS A N 1
ATOM 4184 C CA . LYS A 1 528 ? -45.375 5.211 22.547 1 87.56 528 LYS A CA 1
ATOM 4185 C C . LYS A 1 528 ? -46.312 5.527 21.391 1 87.56 528 LYS A C 1
ATOM 4187 O O . LYS A 1 528 ? -46.812 4.617 20.703 1 87.56 528 LYS A O 1
ATOM 4192 N N . LYS A 1 529 ? -46.562 6.793 21.078 1 90.62 529 LYS A N 1
ATOM 4193 C CA . LYS A 1 529 ? -47.469 7.199 20.016 1 90.62 529 LYS A CA 1
ATOM 4194 C C . LYS A 1 529 ? -46.688 7.625 18.766 1 90.62 529 LYS A C 1
ATOM 4196 O O . LYS A 1 529 ? -47.062 8.57 18.078 1 90.62 529 LYS A O 1
ATOM 4201 N N . SER A 1 530 ? -45.625 7.027 18.516 1 90.69 530 SER A N 1
ATOM 4202 C CA . SER A 1 530 ? -44.75 7.41 17.406 1 90.69 530 SER A CA 1
ATOM 4203 C C . SER A 1 530 ? -45.438 7.242 16.062 1 90.69 530 SER A C 1
ATOM 4205 O O . SER A 1 530 ? -45.125 7.941 15.102 1 90.69 530 SER A O 1
ATOM 4207 N N . LYS A 1 531 ? -46.438 6.324 15.93 1 91.19 531 LYS A N 1
ATOM 4208 C CA . LYS A 1 531 ? -47.188 6.027 14.695 1 91.19 531 LYS A CA 1
ATOM 4209 C C . LYS A 1 531 ? -47.906 7.262 14.18 1 91.19 531 LYS A C 1
ATOM 4211 O O . LYS A 1 531 ? -48.094 7.418 12.977 1 91.19 531 LYS A O 1
ATOM 4216 N N . ASP A 1 532 ? -48.25 8.141 15.07 1 93.25 532 ASP A N 1
ATOM 4217 C CA . ASP A 1 532 ? -49 9.344 14.727 1 93.25 532 ASP A CA 1
ATOM 4218 C C . ASP A 1 532 ? -48.156 10.305 13.891 1 93.25 532 ASP A C 1
ATOM 4220 O O . ASP A 1 532 ? -48.688 11.195 13.227 1 93.25 532 ASP A O 1
ATOM 4224 N N . HIS A 1 533 ? -46.906 10.141 13.852 1 94.88 533 HIS A N 1
ATOM 4225 C CA . HIS A 1 533 ? -46.031 11.062 13.164 1 94.88 533 HIS A CA 1
ATOM 4226 C C . HIS A 1 533 ? -45.594 10.508 11.805 1 94.88 533 HIS A C 1
ATOM 4228 O O . HIS A 1 533 ? -44.812 11.141 11.094 1 94.88 533 HIS A O 1
ATOM 4234 N N . ALA A 1 534 ? -46.062 9.398 11.398 1 95.81 534 ALA A N 1
ATOM 4235 C CA . ALA A 1 534 ? -45.656 8.742 10.148 1 95.81 534 ALA A CA 1
ATOM 4236 C C . ALA A 1 534 ? -45.906 9.648 8.953 1 95.81 534 ALA A C 1
ATOM 4238 O O . ALA A 1 534 ? -45.062 9.719 8.039 1 95.81 534 ALA A O 1
ATOM 4239 N N . GLY A 1 535 ? -47 10.328 8.984 1 96.12 535 GLY A N 1
ATOM 4240 C CA . GLY A 1 535 ? -47.312 11.234 7.887 1 96.12 535 GLY A CA 1
ATOM 4241 C C . GLY A 1 535 ? -46.281 12.344 7.73 1 96.12 535 GLY A C 1
ATOM 4242 O O . GLY A 1 535 ? -45.844 12.633 6.613 1 96.12 535 GLY A O 1
ATOM 4243 N N . VAL A 1 536 ? -45.938 12.93 8.781 1 96.75 536 VAL A N 1
ATOM 4244 C CA . VAL A 1 536 ? -44.969 14.031 8.766 1 96.75 536 VAL A CA 1
ATOM 4245 C C . VAL A 1 536 ? -43.625 13.531 8.312 1 96.75 536 VAL A C 1
ATOM 4247 O O . VAL A 1 536 ? -42.906 14.211 7.566 1 96.75 536 VAL A O 1
ATOM 4250 N N . VAL A 1 537 ? -43.25 12.344 8.805 1 97.44 537 VAL A N 1
ATOM 4251 C CA . VAL A 1 537 ? -41.969 11.75 8.453 1 97.44 537 VAL A CA 1
ATOM 4252 C C . VAL A 1 537 ? -41.906 11.5 6.945 1 97.44 537 VAL A C 1
ATOM 4254 O O . VAL A 1 537 ? -40.906 11.805 6.297 1 97.44 537 VAL A O 1
ATOM 4257 N N . ARG A 1 538 ? -42.938 10.953 6.375 1 97.31 538 ARG A N 1
ATOM 4258 C CA . ARG A 1 538 ? -43 10.695 4.941 1 97.31 538 ARG A CA 1
ATOM 4259 C C . ARG A 1 538 ? -42.812 11.977 4.141 1 97.31 538 ARG A C 1
ATOM 4261 O O . ARG A 1 538 ? -42.031 12.016 3.191 1 97.31 538 ARG A O 1
ATOM 4268 N N . GLU A 1 539 ? -43.5 12.984 4.59 1 96.88 539 GLU A N 1
ATOM 4269 C CA . GLU A 1 539 ? -43.406 14.273 3.9 1 96.88 539 GLU A CA 1
ATOM 4270 C C . GLU A 1 539 ? -42.031 14.883 4.027 1 96.88 539 GLU A C 1
ATOM 4272 O O . GLU A 1 539 ? -41.5 15.445 3.062 1 96.88 539 GLU A O 1
ATOM 4277 N N . LEU A 1 540 ? -41.531 14.852 5.219 1 97.25 540 LEU A N 1
ATOM 4278 C CA . LEU A 1 540 ? -40.219 15.406 5.48 1 97.25 540 LEU A CA 1
ATOM 4279 C C . LEU A 1 540 ? -39.188 14.836 4.512 1 97.25 540 LEU A C 1
ATOM 4281 O O . LEU A 1 540 ? -38.531 15.586 3.797 1 97.25 540 LEU A O 1
ATOM 4285 N N . PHE A 1 541 ? -39.031 13.523 4.406 1 97.31 541 PHE A N 1
ATOM 4286 C CA . PHE A 1 541 ? -37.969 12.875 3.633 1 97.31 541 PHE A CA 1
ATOM 4287 C C . PHE A 1 541 ? -38.281 12.898 2.145 1 97.31 541 PHE A C 1
ATOM 4289 O O . PHE A 1 541 ? -37.406 12.727 1.307 1 97.31 541 PHE A O 1
ATOM 4296 N N . ALA A 1 542 ? -39.531 13.109 1.771 1 96.44 542 ALA A N 1
ATOM 4297 C CA . ALA A 1 542 ? -39.906 13.289 0.369 1 96.44 542 ALA A CA 1
ATOM 4298 C C . ALA A 1 542 ? -39.469 14.664 -0.14 1 96.44 542 ALA A C 1
ATOM 4300 O O . ALA A 1 542 ? -39.25 14.852 -1.341 1 96.44 542 ALA A O 1
ATOM 4301 N N . CYS A 1 543 ? -39.281 15.594 0.841 1 95.56 543 CYS A N 1
ATOM 4302 C CA . CYS A 1 543 ? -39.062 16.984 0.436 1 95.56 543 CYS A CA 1
ATOM 4303 C C . CYS A 1 543 ? -37.625 17.391 0.68 1 95.56 543 CYS A C 1
ATOM 4305 O O . CYS A 1 543 ? -37.188 18.438 0.194 1 95.56 543 CYS A O 1
ATOM 4307 N N . MET A 1 544 ? -36.844 16.688 1.389 1 95.69 544 MET A N 1
ATOM 4308 C CA . MET A 1 544 ? -35.469 17.047 1.657 1 95.69 544 MET A CA 1
ATOM 4309 C C . MET A 1 544 ? -34.688 17.203 0.358 1 95.69 544 MET A C 1
ATOM 4311 O O . MET A 1 544 ? -34.875 16.453 -0.589 1 95.69 544 MET A O 1
ATOM 4315 N N . VAL A 1 545 ? -33.812 18.141 0.252 1 93.56 545 VAL A N 1
ATOM 4316 C CA . VAL A 1 545 ? -33.188 18.547 -1.014 1 93.56 545 VAL A CA 1
ATOM 4317 C C . VAL A 1 545 ? -31.766 18.031 -1.093 1 93.56 545 VAL A C 1
ATOM 4319 O O . VAL A 1 545 ? -31.312 17.625 -2.162 1 93.56 545 VAL A O 1
ATOM 4322 N N . ASN A 1 546 ? -31.078 18 0.009 1 91.56 546 ASN A N 1
ATOM 4323 C CA . ASN A 1 546 ? -29.641 17.734 -0.101 1 91.56 546 ASN A CA 1
ATOM 4324 C C . ASN A 1 546 ? -29.203 16.625 0.851 1 91.56 546 ASN A C 1
ATOM 4326 O O . ASN A 1 546 ? -28.016 16.531 1.191 1 91.56 546 ASN A O 1
ATOM 4330 N N . LEU A 1 547 ? -30.016 15.758 1.205 1 95.69 547 LEU A N 1
ATOM 4331 C CA . LEU A 1 547 ? -29.703 14.742 2.203 1 95.69 547 LEU A CA 1
ATOM 4332 C C . LEU A 1 547 ? -28.641 13.781 1.683 1 95.69 547 LEU A C 1
ATOM 4334 O O . LEU A 1 547 ? -28.797 13.188 0.611 1 95.69 547 LEU A O 1
ATOM 4338 N N . LYS A 1 548 ? -27.562 13.641 2.398 1 96.62 548 LYS A N 1
ATOM 4339 C CA . LYS A 1 548 ? -26.453 12.766 2.01 1 96.62 548 LYS A CA 1
ATOM 4340 C C . LYS A 1 548 ? -26.328 11.586 2.967 1 96.62 548 LYS A C 1
ATOM 4342 O O . LYS A 1 548 ? -25.938 10.492 2.561 1 96.62 548 LYS A O 1
ATOM 4347 N N . GLU A 1 549 ? -26.594 11.805 4.234 1 97.69 549 GLU A N 1
ATOM 4348 C CA . GLU A 1 549 ? -26.422 10.758 5.238 1 97.69 549 GLU A CA 1
ATOM 4349 C C . GLU A 1 549 ? -27.5 10.844 6.312 1 97.69 549 GLU A C 1
ATOM 4351 O O . GLU A 1 549 ? -27.844 11.938 6.773 1 97.69 549 GLU A O 1
ATOM 4356 N N . ILE A 1 550 ? -28.031 9.719 6.688 1 97.31 550 ILE A N 1
ATOM 4357 C CA . ILE A 1 550 ? -28.984 9.602 7.789 1 97.31 550 ILE A CA 1
ATOM 4358 C C . ILE A 1 550 ? -28.609 8.406 8.664 1 97.31 550 ILE A C 1
ATOM 4360 O O . ILE A 1 550 ? -28.266 7.34 8.148 1 97.31 550 ILE A O 1
ATOM 4364 N N . ASP A 1 551 ? -28.578 8.578 9.945 1 97.81 551 ASP A N 1
ATOM 4365 C CA . ASP A 1 551 ? -28.203 7.52 10.867 1 97.81 551 ASP A CA 1
ATOM 4366 C C . ASP A 1 551 ? -29.25 7.344 11.969 1 97.81 551 ASP A C 1
ATOM 4368 O O . ASP A 1 551 ? -29.422 8.227 12.812 1 97.81 551 ASP A O 1
ATOM 4372 N N . PHE A 1 552 ? -29.906 6.223 12.008 1 96.69 552 PHE A N 1
ATOM 4373 C CA . PHE A 1 552 ? -30.891 5.895 13.031 1 96.69 552 PHE A CA 1
ATOM 4374 C C . PHE A 1 552 ? -30.391 4.77 13.93 1 96.69 552 PHE A C 1
ATOM 4376 O O . PHE A 1 552 ? -31.172 4.16 14.664 1 96.69 552 PHE A O 1
ATOM 4383 N N . SER A 1 553 ? -29.125 4.465 13.883 1 95.56 553 SER A N 1
ATOM 4384 C CA . SER A 1 553 ? -28.578 3.287 14.555 1 95.56 553 SER A CA 1
ATOM 4385 C C . SER A 1 553 ? -28.922 3.295 16.047 1 95.56 553 SER A C 1
ATOM 4387 O O . SER A 1 553 ? -28.719 4.301 16.719 1 95.56 553 SER A O 1
ATOM 4389 N N . GLY A 1 554 ? -29.406 2.174 16.469 1 92.75 554 GLY A N 1
ATOM 4390 C CA . GLY A 1 554 ? -29.719 2.02 17.891 1 92.75 554 GLY A CA 1
ATOM 4391 C C . GLY A 1 554 ? -30.984 2.734 18.312 1 92.75 554 GLY A C 1
ATOM 4392 O O . GLY A 1 554 ? -31.359 2.717 19.484 1 92.75 554 GLY A O 1
ATOM 4393 N N . THR A 1 555 ? -31.641 3.482 17.438 1 94.06 555 THR A N 1
ATOM 4394 C CA . THR A 1 555 ? -32.906 4.141 17.703 1 94.06 555 THR A CA 1
ATOM 4395 C C . THR A 1 555 ? -34.062 3.299 17.188 1 94.06 555 THR A C 1
ATOM 4397 O O . THR A 1 555 ? -34.188 3.078 15.977 1 94.06 555 THR A O 1
ATOM 4400 N N . SER A 1 556 ? -34.969 2.869 18.016 1 89.12 556 SER A N 1
ATOM 4401 C CA . SER A 1 556 ? -36.094 2.012 17.609 1 89.12 556 SER A CA 1
ATOM 4402 C C . SER A 1 556 ? -37.219 2.828 17.016 1 89.12 556 SER A C 1
ATOM 4404 O O . SER A 1 556 ? -38.031 3.393 17.734 1 89.12 556 SER A O 1
ATOM 4406 N N . LEU A 1 557 ? -37.5 3.074 15.719 1 88.75 557 LEU A N 1
ATOM 4407 C CA . LEU A 1 557 ? -38.5 3.891 15.039 1 88.75 557 LEU A CA 1
ATOM 4408 C C . LEU A 1 557 ? -39.812 3.129 14.891 1 88.75 557 LEU A C 1
ATOM 4410 O O . LEU A 1 557 ? -40.875 3.738 14.734 1 88.75 557 LEU A O 1
ATOM 4414 N N . GLY A 1 558 ? -40 1.949 15.258 1 86.31 558 GLY A N 1
ATOM 4415 C CA . GLY A 1 558 ? -41.156 1.144 14.969 1 86.31 558 GLY A CA 1
ATOM 4416 C C . GLY A 1 558 ? -41.406 0.946 13.484 1 86.31 558 GLY A C 1
ATOM 4417 O O . GLY A 1 558 ? -40.844 1.669 12.656 1 86.31 558 GLY A O 1
ATOM 4418 N N . PRO A 1 559 ? -42.281 0.087 12.984 1 89.88 559 PRO A N 1
ATOM 4419 C CA . PRO A 1 559 ? -42.5 -0.252 11.578 1 89.88 559 PRO A CA 1
ATOM 4420 C C . PRO A 1 559 ? -43.188 0.859 10.797 1 89.88 559 PRO A C 1
ATOM 4422 O O . PRO A 1 559 ? -42.875 1.104 9.633 1 89.88 559 PRO A O 1
ATOM 4425 N N . ASP A 1 560 ? -44.156 1.593 11.422 1 92 560 ASP A N 1
ATOM 4426 C CA . ASP A 1 560 ? -44.906 2.627 10.734 1 92 560 ASP A CA 1
ATOM 4427 C C . ASP A 1 560 ? -44.031 3.812 10.367 1 92 560 ASP A C 1
ATOM 4429 O O . ASP A 1 560 ? -44.094 4.309 9.242 1 92 560 ASP A O 1
ATOM 4433 N N . VAL A 1 561 ? -43.25 4.262 11.297 1 93.5 561 VAL A N 1
ATOM 4434 C CA . VAL A 1 561 ? -42.375 5.402 11.07 1 93.5 561 VAL A CA 1
ATOM 4435 C C . VAL A 1 561 ? -41.281 5.027 10.078 1 93.5 561 VAL A C 1
ATOM 4437 O O . VAL A 1 561 ? -40.938 5.82 9.195 1 93.5 561 VAL A O 1
ATOM 4440 N N . LEU A 1 562 ? -40.75 3.85 10.242 1 94.19 562 LEU A N 1
ATOM 4441 C CA . LEU A 1 562 ? -39.719 3.379 9.32 1 94.19 562 LEU A CA 1
ATOM 4442 C C . LEU A 1 562 ? -40.281 3.277 7.902 1 94.19 562 LEU A C 1
ATOM 4444 O O . LEU A 1 562 ? -39.594 3.645 6.938 1 94.19 562 LEU A O 1
ATOM 4448 N N . GLN A 1 563 ? -41.438 2.738 7.762 1 94.12 563 GLN A N 1
ATOM 4449 C CA . GLN A 1 563 ? -42.094 2.66 6.461 1 94.12 563 GLN A CA 1
ATOM 4450 C C . GLN A 1 563 ? -42.281 4.047 5.855 1 94.12 563 GLN A C 1
ATOM 4452 O O . GLN A 1 563 ? -42.094 4.238 4.656 1 94.12 563 GLN A O 1
ATOM 4457 N N . ALA A 1 564 ? -42.656 4.969 6.688 1 95.81 564 ALA A N 1
ATOM 4458 C CA . ALA A 1 564 ? -42.844 6.348 6.238 1 95.81 564 ALA A CA 1
ATOM 4459 C C . ALA A 1 564 ? -41.562 6.949 5.738 1 95.81 564 ALA A C 1
ATOM 4461 O O . ALA A 1 564 ? -41.531 7.637 4.715 1 95.81 564 ALA A O 1
ATOM 4462 N N . PHE A 1 565 ? -40.5 6.742 6.465 1 96.06 565 PHE A N 1
ATOM 4463 C CA . PHE A 1 565 ? -39.156 7.203 6.086 1 96.06 565 PHE A CA 1
ATOM 4464 C C . PHE A 1 565 ? -38.781 6.652 4.719 1 96.06 565 PHE A C 1
ATOM 4466 O O . PHE A 1 565 ? -38.375 7.41 3.828 1 96.06 565 PHE A O 1
ATOM 4473 N N . ILE A 1 566 ? -38.938 5.344 4.547 1 95.94 566 ILE A N 1
ATOM 4474 C CA . ILE A 1 566 ? -38.531 4.676 3.309 1 95.94 566 ILE A CA 1
ATOM 4475 C C . ILE A 1 566 ? -39.406 5.164 2.158 1 95.94 566 ILE A C 1
ATOM 4477 O O . ILE A 1 566 ? -38.906 5.461 1.071 1 95.94 566 ILE A O 1
ATOM 4481 N N . ALA A 1 567 ? -40.688 5.281 2.42 1 95.94 567 ALA A N 1
ATOM 4482 C CA . ALA A 1 567 ? -41.625 5.766 1.402 1 95.94 567 ALA A CA 1
ATOM 4483 C C . ALA A 1 567 ? -41.281 7.199 0.999 1 95.94 567 ALA A C 1
ATOM 4485 O O . ALA A 1 567 ? -41.406 7.559 -0.177 1 95.94 567 ALA A O 1
ATOM 4486 N N . GLY A 1 568 ? -41 7.996 1.979 1 96.81 568 GLY A N 1
ATOM 4487 C CA . GLY A 1 568 ? -40.594 9.359 1.689 1 96.81 568 GLY A CA 1
ATOM 4488 C C . GLY A 1 568 ? -39.344 9.438 0.809 1 96.81 568 GLY A C 1
ATOM 4489 O O . GLY A 1 568 ? -39.344 10.18 -0.171 1 96.81 568 GLY A O 1
ATOM 4490 N N . LEU A 1 569 ? -38.375 8.727 1.144 1 95.5 569 LEU A N 1
ATOM 4491 C CA . LEU A 1 569 ? -37.156 8.703 0.375 1 95.5 569 LEU A CA 1
ATOM 4492 C C . LEU A 1 569 ? -37.406 8.18 -1.038 1 95.5 569 LEU A C 1
ATOM 4494 O O . LEU A 1 569 ? -36.781 8.672 -1.996 1 95.5 569 LEU A O 1
ATOM 4498 N N . ALA A 1 570 ? -38.188 7.113 -1.206 1 94.38 570 ALA A N 1
ATOM 4499 C CA . ALA A 1 570 ? -38.5 6.523 -2.504 1 94.38 570 ALA A CA 1
ATOM 4500 C C . ALA A 1 570 ? -39.156 7.543 -3.426 1 94.38 570 ALA A C 1
ATOM 4502 O O . ALA A 1 570 ? -38.969 7.496 -4.645 1 94.38 570 ALA A O 1
ATOM 4503 N N . ASN A 1 571 ? -39.844 8.438 -2.803 1 94.06 571 ASN A N 1
ATOM 4504 C CA . ASN A 1 571 ? -40.562 9.438 -3.576 1 94.06 571 ASN A CA 1
ATOM 4505 C C . ASN A 1 571 ? -39.75 10.711 -3.758 1 94.06 571 ASN A C 1
ATOM 4507 O O . ASN A 1 571 ? -40.25 11.711 -4.27 1 94.06 571 ASN A O 1
ATOM 4511 N N . ASN A 1 572 ? -38.594 10.758 -3.289 1 94.44 572 ASN A N 1
ATOM 4512 C CA . ASN A 1 572 ? -37.719 11.93 -3.398 1 94.44 572 ASN A CA 1
ATOM 4513 C C . ASN A 1 572 ? -36.812 11.836 -4.621 1 94.44 572 ASN A C 1
ATOM 4515 O O . ASN A 1 572 ? -35.844 11.062 -4.629 1 94.44 572 ASN A O 1
ATOM 4519 N N . ALA A 1 573 ? -36.938 12.586 -5.66 1 90.31 573 ALA A N 1
ATOM 4520 C CA . ALA A 1 573 ? -36.188 12.523 -6.902 1 90.31 573 ALA A CA 1
ATOM 4521 C C . ALA A 1 573 ? -34.906 13.391 -6.82 1 90.31 573 ALA A C 1
ATOM 4523 O O . ALA A 1 573 ? -34 13.258 -7.645 1 90.31 573 ALA A O 1
ATOM 4524 N N . GLN A 1 574 ? -34.875 14.164 -5.75 1 91.12 574 GLN A N 1
ATOM 4525 C CA . GLN A 1 574 ? -33.781 15.117 -5.676 1 91.12 574 GLN A CA 1
ATOM 4526 C C . GLN A 1 574 ? -32.531 14.492 -5.023 1 91.12 574 GLN A C 1
ATOM 4528 O O . GLN A 1 574 ? -31.406 14.906 -5.289 1 91.12 574 GLN A O 1
ATOM 4533 N N . VAL A 1 575 ? -32.75 13.578 -4.156 1 91.94 575 VAL A N 1
ATOM 4534 C CA . VAL A 1 575 ? -31.656 13.008 -3.375 1 91.94 575 VAL A CA 1
ATOM 4535 C C . VAL A 1 575 ? -31.156 11.727 -4.043 1 91.94 575 VAL A C 1
ATOM 4537 O O . VAL A 1 575 ? -31.969 10.883 -4.453 1 91.94 575 VAL A O 1
ATOM 4540 N N . LYS A 1 576 ? -29.828 11.664 -4.23 1 91.44 576 LYS A N 1
ATOM 4541 C CA . LYS A 1 576 ? -29.234 10.484 -4.852 1 91.44 576 LYS A CA 1
ATOM 4542 C C . LYS A 1 576 ? -28.094 9.93 -3.998 1 91.44 576 LYS A C 1
ATOM 4544 O O . LYS A 1 576 ? -27.391 10.688 -3.32 1 91.44 576 LYS A O 1
ATOM 4549 N N . ASP A 1 577 ? -27.922 8.562 -3.984 1 92 577 ASP A N 1
ATOM 4550 C CA . ASP A 1 577 ? -26.812 7.844 -3.367 1 92 577 ASP A CA 1
ATOM 4551 C C . ASP A 1 577 ? -26.703 8.18 -1.882 1 92 577 ASP A C 1
ATOM 4553 O O . ASP A 1 577 ? -25.625 8.547 -1.405 1 92 577 ASP A O 1
ATOM 4557 N N . VAL A 1 578 ? -27.766 8.094 -1.159 1 95.56 578 VAL A N 1
ATOM 4558 C CA . VAL A 1 578 ? -27.828 8.461 0.253 1 95.56 578 VAL A CA 1
ATOM 4559 C C . VAL A 1 578 ? -27.188 7.355 1.096 1 95.56 578 VAL A C 1
ATOM 4561 O O . VAL A 1 578 ? -27.359 6.168 0.804 1 95.56 578 VAL A O 1
ATOM 4564 N N . VAL A 1 579 ? -26.453 7.715 2.127 1 97.25 579 VAL A N 1
ATOM 4565 C CA . VAL A 1 579 ? -25.922 6.777 3.104 1 97.25 579 VAL A CA 1
ATOM 4566 C C . VAL A 1 579 ? -26.922 6.57 4.234 1 97.25 579 VAL A C 1
ATOM 4568 O O . VAL A 1 579 ? -27.281 7.516 4.941 1 97.25 579 VAL A O 1
ATOM 4571 N N . ILE A 1 580 ? -27.344 5.387 4.406 1 96.81 580 ILE A N 1
ATOM 4572 C CA . ILE A 1 580 ? -28.375 5.098 5.406 1 96.81 580 ILE A CA 1
ATOM 4573 C C . ILE A 1 580 ? -27.828 4.082 6.414 1 96.81 580 ILE A C 1
ATOM 4575 O O . ILE A 1 580 ? -27.375 3.006 6.031 1 96.81 580 ILE A O 1
ATOM 4579 N N . ASN A 1 581 ? -27.875 4.395 7.676 1 96.81 581 ASN A N 1
ATOM 4580 C CA . ASN A 1 581 ? -27.5 3.492 8.758 1 96.81 581 ASN A CA 1
ATOM 4581 C C . ASN A 1 581 ? -28.703 3.076 9.586 1 96.81 581 ASN A C 1
ATOM 4583 O O . ASN A 1 581 ? -29.266 3.885 10.328 1 96.81 581 ASN A O 1
ATOM 4587 N N . LEU A 1 582 ? -29.062 1.844 9.547 1 94.81 582 LEU A N 1
ATOM 4588 C CA . LEU A 1 582 ? -30.219 1.309 10.242 1 94.81 582 LEU A CA 1
ATOM 4589 C C . LEU A 1 582 ? -29.812 0.188 11.195 1 94.81 582 LEU A C 1
ATOM 4591 O O . LEU A 1 582 ? -30.531 -0.802 11.336 1 94.81 582 LEU A O 1
ATOM 4595 N N . ASN A 1 583 ? -28.688 0.292 11.82 1 92.88 583 ASN A N 1
ATOM 4596 C CA . ASN A 1 583 ? -28.172 -0.754 12.703 1 92.88 583 ASN A CA 1
ATOM 4597 C C . ASN A 1 583 ? -29.016 -0.876 13.969 1 92.88 583 ASN A C 1
ATOM 4599 O O . ASN A 1 583 ? -29.141 0.08 14.734 1 92.88 583 ASN A O 1
ATOM 4603 N N . GLY A 1 584 ? -29.531 -1.983 14.18 1 88.62 584 GLY A N 1
ATOM 4604 C CA . GLY A 1 584 ? -30.281 -2.246 15.398 1 88.62 584 GLY A CA 1
ATOM 4605 C C . GLY A 1 584 ? -31.609 -1.491 15.461 1 88.62 584 GLY A C 1
ATOM 4606 O O . GLY A 1 584 ? -32.156 -1.263 16.547 1 88.62 584 GLY A O 1
ATOM 4607 N N . VAL A 1 585 ? -32.094 -0.974 14.43 1 86.75 585 VAL A N 1
ATOM 4608 C CA . VAL A 1 585 ? -33.344 -0.185 14.383 1 86.75 585 VAL A CA 1
ATOM 4609 C C . VAL A 1 585 ? -34.531 -1.113 14.273 1 86.75 585 VAL A C 1
ATOM 4611 O O . VAL A 1 585 ? -35.594 -0.835 14.836 1 86.75 585 VAL A O 1
ATOM 4614 N N . CYS A 1 586 ? -34.344 -2.113 13.43 1 76.19 586 CYS A N 1
ATOM 4615 C CA . CYS A 1 586 ? -35.469 -2.963 13.008 1 76.19 586 CYS A CA 1
ATOM 4616 C C . CYS A 1 586 ? -35.312 -4.367 13.586 1 76.19 586 CYS A C 1
ATOM 4618 O O . CYS A 1 586 ? -34.219 -4.926 13.617 1 76.19 586 CYS A O 1
ATOM 4620 N N . ASP A 1 587 ? -36.469 -4.789 14.297 1 71.5 587 ASP A N 1
ATOM 4621 C CA . ASP A 1 587 ? -36.5 -6.199 14.68 1 71.5 587 ASP A CA 1
ATOM 4622 C C . ASP A 1 587 ? -37.312 -7.02 13.68 1 71.5 587 ASP A C 1
ATOM 4624 O O . ASP A 1 587 ? -37.531 -6.59 12.547 1 71.5 587 ASP A O 1
ATOM 4628 N N . ARG A 1 588 ? -37.688 -8.156 13.867 1 70.81 588 ARG A N 1
ATOM 4629 C CA . ARG A 1 588 ? -38.406 -9.109 13.016 1 70.81 588 ARG A CA 1
ATOM 4630 C C . ARG A 1 588 ? -39.656 -8.484 12.43 1 70.81 588 ARG A C 1
ATOM 4632 O O . ARG A 1 588 ? -40.094 -8.844 11.328 1 70.81 588 ARG A O 1
ATOM 4639 N N . SER A 1 589 ? -40.125 -7.43 13.062 1 74.44 589 SER A N 1
ATOM 4640 C CA . SER A 1 589 ? -41.375 -6.816 12.648 1 74.44 589 SER A CA 1
ATOM 4641 C C . SER A 1 589 ? -41.156 -5.855 11.484 1 74.44 589 SER A C 1
ATOM 4643 O O . SER A 1 589 ? -42.125 -5.469 10.805 1 74.44 589 SER A O 1
ATOM 4645 N N . CYS A 1 590 ? -39.906 -5.602 11.078 1 79.81 590 CYS A N 1
ATOM 4646 C CA . CYS A 1 590 ? -39.625 -4.543 10.109 1 79.81 590 CYS A CA 1
ATOM 4647 C C . CYS A 1 590 ? -39.219 -5.129 8.766 1 79.81 590 CYS A C 1
ATOM 4649 O O . CYS A 1 590 ? -38.875 -4.387 7.84 1 79.81 590 CYS A O 1
ATOM 4651 N N . VAL A 1 591 ? -39.312 -6.32 8.594 1 80.62 591 VAL A N 1
ATOM 4652 C CA . VAL A 1 591 ? -38.781 -6.961 7.391 1 80.62 591 VAL A CA 1
ATOM 4653 C C . VAL A 1 591 ? -39.625 -6.539 6.176 1 80.62 591 VAL A C 1
ATOM 4655 O O . VAL A 1 591 ? -39.062 -6.246 5.113 1 80.62 591 VAL A O 1
ATOM 4658 N N . THR A 1 592 ? -40.938 -6.559 6.328 1 86.38 592 THR A N 1
ATOM 4659 C CA . THR A 1 592 ? -41.812 -6.184 5.234 1 86.38 592 THR A CA 1
ATOM 4660 C C . THR A 1 592 ? -41.594 -4.727 4.836 1 86.38 592 THR A C 1
ATOM 4662 O O . THR A 1 592 ? -41.688 -4.379 3.656 1 86.38 592 THR A O 1
ATOM 4665 N N . VAL A 1 593 ? -41.219 -3.971 5.77 1 89.69 593 VAL A N 1
ATOM 4666 C CA . VAL A 1 593 ? -41 -2.543 5.547 1 89.69 593 VAL A CA 1
ATOM 4667 C C . VAL A 1 593 ? -39.719 -2.324 4.754 1 89.69 593 VAL A C 1
ATOM 4669 O O . VAL A 1 593 ? -39.688 -1.477 3.859 1 89.69 593 VAL A O 1
ATOM 4672 N N . LEU A 1 594 ? -38.75 -3.121 5.074 1 90.44 594 LEU A N 1
ATOM 4673 C CA . LEU A 1 594 ? -37.438 -2.963 4.461 1 90.44 594 LEU A CA 1
ATOM 4674 C C . LEU A 1 594 ? -37.469 -3.318 2.98 1 90.44 594 LEU A C 1
ATOM 4676 O O . LEU A 1 594 ? -36.562 -2.957 2.223 1 90.44 594 LEU A O 1
ATOM 4680 N N . GLU A 1 595 ? -38.438 -4.023 2.527 1 88.44 595 GLU A N 1
ATOM 4681 C CA . GLU A 1 595 ? -38.594 -4.355 1.115 1 88.44 595 GLU A CA 1
ATOM 4682 C C . GLU A 1 595 ? -38.719 -3.1 0.263 1 88.44 595 GLU A C 1
ATOM 4684 O O . GLU A 1 595 ? -38.406 -3.102 -0.922 1 88.44 595 GLU A O 1
ATOM 4689 N N . GLY A 1 596 ? -39.219 -2.014 0.868 1 90.31 596 GLY A N 1
ATOM 4690 C CA . GLY A 1 596 ? -39.406 -0.747 0.174 1 90.31 596 GLY A CA 1
ATOM 4691 C C . GLY A 1 596 ? -38.094 -0.101 -0.22 1 90.31 596 GLY A C 1
ATOM 4692 O O . GLY A 1 596 ? -38.062 0.792 -1.07 1 90.31 596 GLY A O 1
ATOM 4693 N N . LEU A 1 597 ? -37.062 -0.532 0.332 1 91.31 597 LEU A N 1
ATOM 4694 C CA . LEU A 1 597 ? -35.719 0.015 0.032 1 91.31 597 LEU A CA 1
ATOM 4695 C C . LEU A 1 597 ? -35.375 -0.194 -1.437 1 91.31 597 LEU A C 1
ATOM 4697 O O . LEU A 1 597 ? -34.531 0.521 -1.984 1 91.31 597 LEU A O 1
ATOM 4701 N N . ALA A 1 598 ? -35.906 -1.193 -2.09 1 89 598 ALA A N 1
ATOM 4702 C CA . ALA A 1 598 ? -35.625 -1.538 -3.477 1 89 598 ALA A CA 1
ATOM 4703 C C . ALA A 1 598 ? -35.906 -0.362 -4.406 1 89 598 ALA A C 1
ATOM 4705 O O . ALA A 1 598 ? -35.25 -0.218 -5.449 1 89 598 ALA A O 1
ATOM 4706 N N . ASP A 1 599 ? -36.75 0.542 -3.934 1 88.69 599 ASP A N 1
ATOM 4707 C CA . ASP A 1 599 ? -37.156 1.656 -4.777 1 88.69 599 ASP A CA 1
ATOM 4708 C C . ASP A 1 599 ? -36.406 2.936 -4.414 1 88.69 599 ASP A C 1
ATOM 4710 O O . ASP A 1 599 ? -36.625 3.977 -5.043 1 88.69 599 ASP A O 1
ATOM 4714 N N . CYS A 1 600 ? -35.594 2.875 -3.492 1 91.12 600 CYS A N 1
ATOM 4715 C CA . CYS A 1 600 ? -34.875 4.059 -3.012 1 91.12 600 CYS A CA 1
ATOM 4716 C C . CYS A 1 600 ? -33.5 4.18 -3.662 1 91.12 600 CYS A C 1
ATOM 4718 O O . CYS A 1 600 ? -32.938 3.176 -4.066 1 91.12 600 CYS A O 1
ATOM 4720 N N . SER A 1 601 ? -33.094 5.371 -3.848 1 91.31 601 SER A N 1
ATOM 4721 C CA . SER A 1 601 ? -31.75 5.625 -4.344 1 91.31 601 SER A CA 1
ATOM 4722 C C . SER A 1 601 ? -30.734 5.625 -3.205 1 91.31 601 SER A C 1
ATOM 4724 O O . SER A 1 601 ? -30.234 6.684 -2.807 1 91.31 601 SER A O 1
ATOM 4726 N N . VAL A 1 602 ? -30.391 4.469 -2.727 1 94.19 602 VAL A N 1
ATOM 4727 C CA . VAL A 1 602 ? -29.453 4.309 -1.607 1 94.19 602 VAL A CA 1
ATOM 4728 C C . VAL A 1 602 ? -28.094 3.865 -2.125 1 94.19 602 VAL A C 1
ATOM 4730 O O . VAL A 1 602 ? -27.984 2.859 -2.83 1 94.19 602 VAL A O 1
ATOM 4733 N N . GLY A 1 603 ? -27.109 4.629 -1.825 1 94.62 603 GLY A N 1
ATOM 4734 C CA . GLY A 1 603 ? -25.766 4.27 -2.227 1 94.62 603 GLY A CA 1
ATOM 4735 C C . GLY A 1 603 ? -25.062 3.354 -1.233 1 94.62 603 GLY A C 1
ATOM 4736 O O . GLY A 1 603 ? -24.391 2.4 -1.627 1 94.62 603 GLY A O 1
ATOM 4737 N N . SER A 1 604 ? -25.219 3.639 0.025 1 96.94 604 SER A N 1
ATOM 4738 C CA . SER A 1 604 ? -24.625 2.865 1.11 1 96.94 604 SER A CA 1
ATOM 4739 C C . SER A 1 604 ? -25.656 2.523 2.176 1 96.94 604 SER A C 1
ATOM 4741 O O . SER A 1 604 ? -26.438 3.387 2.602 1 96.94 604 SER A O 1
ATOM 4743 N N . LEU A 1 605 ? -25.688 1.252 2.574 1 96.62 605 LEU A N 1
ATOM 4744 C CA . LEU A 1 605 ? -26.656 0.792 3.562 1 96.62 605 LEU A CA 1
ATOM 4745 C C . LEU A 1 605 ? -25.969 -0.056 4.633 1 96.62 605 LEU A C 1
ATOM 4747 O O . LEU A 1 605 ? -25.156 -0.927 4.32 1 96.62 605 LEU A O 1
ATOM 4751 N N . SER A 1 606 ? -26.266 0.256 5.887 1 96.62 606 SER A N 1
ATOM 4752 C CA . SER A 1 606 ? -25.781 -0.56 6.992 1 96.62 606 SER A CA 1
ATOM 4753 C C . SER A 1 606 ? -26.922 -1.168 7.785 1 96.62 606 SER A C 1
ATOM 4755 O O . SER A 1 606 ? -27.828 -0.451 8.242 1 96.62 606 SER A O 1
ATOM 4757 N N . LEU A 1 607 ? -26.953 -2.424 7.895 1 94.06 607 LEU A N 1
ATOM 4758 C CA . LEU A 1 607 ? -27.922 -3.182 8.68 1 94.06 607 LEU A CA 1
ATOM 4759 C C . LEU A 1 607 ? -27.219 -4.062 9.711 1 94.06 607 LEU A C 1
ATOM 4761 O O . LEU A 1 607 ? -27.656 -5.188 9.969 1 94.06 607 LEU A O 1
ATOM 4765 N N . ARG A 1 608 ? -26.219 -3.531 10.258 1 93.19 608 ARG A N 1
ATOM 4766 C CA . ARG A 1 608 ? -25.406 -4.281 11.211 1 93.19 608 ARG A CA 1
ATOM 4767 C C . ARG A 1 608 ? -26.172 -4.543 12.5 1 93.19 608 ARG A C 1
ATOM 4769 O O . ARG A 1 608 ? -26.938 -3.699 12.953 1 93.19 608 ARG A O 1
ATOM 4776 N N . ASP A 1 609 ? -25.969 -5.684 13.18 1 89.44 609 ASP A N 1
ATOM 4777 C CA . ASP A 1 609 ? -26.453 -6.031 14.516 1 89.44 609 ASP A CA 1
ATOM 4778 C C . ASP A 1 609 ? -27.969 -5.895 14.602 1 89.44 609 ASP A C 1
ATOM 4780 O O . ASP A 1 609 ? -28.5 -5.32 15.555 1 89.44 609 ASP A O 1
ATOM 4784 N N . SER A 1 610 ? -28.812 -6.207 13.633 1 86.12 610 SER A N 1
ATOM 4785 C CA . SER A 1 610 ? -30.266 -6.027 13.609 1 86.12 610 SER A CA 1
ATOM 4786 C C . SER A 1 610 ? -30.984 -7.301 14.023 1 86.12 610 SER A C 1
ATOM 4788 O O . SER A 1 610 ? -32.219 -7.309 14.156 1 86.12 610 SER A O 1
ATOM 4790 N N . SER A 1 611 ? -30.453 -8.375 14.391 1 79.62 611 SER A N 1
ATOM 4791 C CA . SER A 1 611 ? -31.062 -9.609 14.867 1 79.62 611 SER A CA 1
ATOM 4792 C C . SER A 1 611 ? -32.219 -10.047 13.961 1 79.62 611 SER A C 1
ATOM 4794 O O . SER A 1 611 ? -33.312 -10.32 14.445 1 79.62 611 SER A O 1
ATOM 4796 N N . PHE A 1 612 ? -32.125 -10.156 12.805 1 85.69 612 PHE A N 1
ATOM 4797 C CA . PHE A 1 612 ? -33.156 -10.484 11.836 1 85.69 612 PHE A CA 1
ATOM 4798 C C . PHE A 1 612 ? -33.562 -11.945 11.961 1 85.69 612 PHE A C 1
ATOM 4800 O O . PHE A 1 612 ? -34.656 -12.328 11.516 1 85.69 612 PHE A O 1
ATOM 4807 N N . GLU A 1 613 ? -32.781 -12.742 12.523 1 84.44 613 GLU A N 1
ATOM 4808 C CA . GLU A 1 613 ? -33.031 -14.172 12.641 1 84.44 613 GLU A CA 1
ATOM 4809 C C . GLU A 1 613 ? -33.375 -14.797 11.297 1 84.44 613 GLU A C 1
ATOM 4811 O O . GLU A 1 613 ? -32.656 -14.602 10.312 1 84.44 613 GLU A O 1
ATOM 4816 N N . HIS A 1 614 ? -34.531 -15.5 11.109 1 84.62 614 HIS A N 1
ATOM 4817 C CA . HIS A 1 614 ? -34.875 -16.219 9.883 1 84.62 614 HIS A CA 1
ATOM 4818 C C . HIS A 1 614 ? -35.281 -15.25 8.773 1 84.62 614 HIS A C 1
ATOM 4820 O O . HIS A 1 614 ? -35.188 -15.586 7.59 1 84.62 614 HIS A O 1
ATOM 4826 N N . GLU A 1 615 ? -35.531 -14.047 9.086 1 88.69 615 GLU A N 1
ATOM 4827 C CA . GLU A 1 615 ? -36 -13.07 8.102 1 88.69 615 GLU A CA 1
ATOM 4828 C C . GLU A 1 615 ? -34.812 -12.5 7.312 1 88.69 615 GLU A C 1
ATOM 4830 O O . GLU A 1 615 ? -35.031 -11.805 6.312 1 88.69 615 GLU A O 1
ATOM 4835 N N . LEU A 1 616 ? -33.656 -12.789 7.789 1 90.5 616 LEU A N 1
ATOM 4836 C CA . LEU A 1 616 ? -32.469 -12.312 7.102 1 90.5 616 LEU A CA 1
ATOM 4837 C C . LEU A 1 616 ? -32.469 -12.75 5.641 1 90.5 616 LEU A C 1
ATOM 4839 O O . LEU A 1 616 ? -32 -12.008 4.766 1 90.5 616 LEU A O 1
ATOM 4843 N N . VAL A 1 617 ? -33 -13.93 5.316 1 91.88 617 VAL A N 1
ATOM 4844 C CA . VAL A 1 617 ? -33.031 -14.469 3.963 1 91.88 617 VAL A CA 1
ATOM 4845 C C . VAL A 1 617 ? -33.844 -13.539 3.059 1 91.88 617 VAL A C 1
ATOM 4847 O O . VAL A 1 617 ? -33.375 -13.141 1.989 1 91.88 617 VAL A O 1
ATOM 4850 N N . ALA A 1 618 ? -34.969 -13.141 3.539 1 90.25 618 ALA A N 1
ATOM 4851 C CA . ALA A 1 618 ? -35.844 -12.266 2.762 1 90.25 618 ALA A CA 1
ATOM 4852 C C . ALA A 1 618 ? -35.219 -10.898 2.549 1 90.25 618 ALA A C 1
ATOM 4854 O O . ALA A 1 618 ? -35.375 -10.281 1.497 1 90.25 618 ALA A O 1
ATOM 4855 N N . ILE A 1 619 ? -34.562 -10.414 3.506 1 91.56 619 ILE A N 1
ATOM 4856 C CA . ILE A 1 619 ? -33.906 -9.109 3.43 1 91.56 619 ILE A CA 1
ATOM 4857 C C . ILE A 1 619 ? -32.812 -9.141 2.348 1 91.56 619 ILE A C 1
ATOM 4859 O O . ILE A 1 619 ? -32.719 -8.219 1.53 1 91.56 619 ILE A O 1
ATOM 4863 N N . ILE A 1 620 ? -31.984 -10.195 2.334 1 93.56 620 ILE A N 1
ATOM 4864 C CA . ILE A 1 620 ? -30.891 -10.297 1.363 1 93.56 620 ILE A CA 1
ATOM 4865 C C . ILE A 1 620 ? -31.469 -10.367 -0.05 1 93.56 620 ILE A C 1
ATOM 4867 O O . ILE A 1 620 ? -30.922 -9.773 -0.979 1 93.56 620 ILE A O 1
ATOM 4871 N N . VAL A 1 621 ? -32.594 -11.039 -0.191 1 91.81 621 VAL A N 1
ATOM 4872 C CA . VAL A 1 621 ? -33.25 -11.125 -1.488 1 91.81 621 VAL A CA 1
ATOM 4873 C C . VAL A 1 621 ? -33.688 -9.734 -1.945 1 91.81 621 VAL A C 1
ATOM 4875 O O . VAL A 1 621 ? -33.531 -9.383 -3.117 1 91.81 621 VAL A O 1
ATOM 4878 N N . THR A 1 622 ? -34.219 -8.953 -0.997 1 90.19 622 THR A N 1
ATOM 4879 C CA . THR A 1 622 ? -34.625 -7.586 -1.288 1 90.19 622 THR A CA 1
ATOM 4880 C C . THR A 1 622 ? -33.438 -6.73 -1.705 1 90.19 622 THR A C 1
ATOM 4882 O O . THR A 1 622 ? -33.531 -5.945 -2.65 1 90.19 622 THR A O 1
ATOM 4885 N N . LEU A 1 623 ? -32.344 -6.84 -0.961 1 92.19 623 LEU A N 1
ATOM 4886 C CA . LEU A 1 623 ? -31.141 -6.07 -1.231 1 92.19 623 LEU A CA 1
ATOM 4887 C C . LEU A 1 623 ? -30.594 -6.391 -2.617 1 92.19 623 LEU A C 1
ATOM 4889 O O . LEU A 1 623 ? -30.016 -5.52 -3.281 1 92.19 623 LEU A O 1
ATOM 4893 N N . ARG A 1 624 ? -30.672 -7.641 -3.09 1 91.12 624 ARG A N 1
ATOM 4894 C CA . ARG A 1 624 ? -30.188 -8.078 -4.395 1 91.12 624 ARG A CA 1
ATOM 4895 C C . ARG A 1 624 ? -30.922 -7.344 -5.52 1 91.12 624 ARG A C 1
ATOM 4897 O O . ARG A 1 624 ? -30.344 -7.121 -6.59 1 91.12 624 ARG A O 1
ATOM 4904 N N . LYS A 1 625 ? -32.094 -6.895 -5.273 1 89.19 625 LYS A N 1
ATOM 4905 C CA . LYS A 1 625 ? -32.906 -6.23 -6.277 1 89.19 625 LYS A CA 1
ATOM 4906 C C . LYS A 1 625 ? -32.562 -4.754 -6.395 1 89.19 625 LYS A C 1
ATOM 4908 O O . LYS A 1 625 ? -32.938 -4.094 -7.367 1 89.19 625 LYS A O 1
ATOM 4913 N N . MET A 1 626 ? -31.812 -4.254 -5.43 1 91.06 626 MET A N 1
ATOM 4914 C CA . MET A 1 626 ? -31.453 -2.84 -5.438 1 91.06 626 MET A CA 1
ATOM 4915 C C . MET A 1 626 ? -30.375 -2.562 -6.473 1 91.06 626 MET A C 1
ATOM 4917 O O . MET A 1 626 ? -29.297 -3.154 -6.422 1 91.06 626 MET A O 1
ATOM 4921 N N . THR A 1 627 ? -30.531 -1.7 -7.398 1 87.81 627 THR A N 1
ATOM 4922 C CA . THR A 1 627 ? -29.594 -1.454 -8.492 1 87.81 627 THR A CA 1
ATOM 4923 C C . THR A 1 627 ? -28.609 -0.349 -8.133 1 87.81 627 THR A C 1
ATOM 4925 O O . THR A 1 627 ? -27.547 -0.24 -8.734 1 87.81 627 THR A O 1
ATOM 4928 N N . THR A 1 628 ? -28.969 0.46 -7.078 1 90.56 628 THR A N 1
ATOM 4929 C CA . THR A 1 628 ? -28.125 1.614 -6.777 1 90.56 628 THR A CA 1
ATOM 4930 C C . THR A 1 628 ? -27.219 1.324 -5.594 1 90.56 628 THR A C 1
ATOM 4932 O O . THR A 1 628 ? -26.328 2.115 -5.281 1 90.56 628 THR A O 1
ATOM 4935 N N . LEU A 1 629 ? -27.359 0.229 -4.941 1 93.88 629 LEU A N 1
ATOM 4936 C CA . LEU A 1 629 ? -26.609 -0.09 -3.734 1 93.88 629 LEU A CA 1
ATOM 4937 C C . LEU A 1 629 ? -25.172 -0.458 -4.07 1 93.88 629 LEU A C 1
ATOM 4939 O O . LEU A 1 629 ? -24.922 -1.443 -4.77 1 93.88 629 LEU A O 1
ATOM 4943 N N . ASN A 1 630 ? -24.297 0.297 -3.582 1 94.81 630 ASN A N 1
ATOM 4944 C CA . ASN A 1 630 ? -22.875 0.099 -3.859 1 94.81 630 ASN A CA 1
ATOM 4945 C C . ASN A 1 630 ? -22.141 -0.489 -2.656 1 94.81 630 ASN A C 1
ATOM 4947 O O . ASN A 1 630 ? -21.234 -1.315 -2.812 1 94.81 630 ASN A O 1
ATOM 4951 N N . THR A 1 631 ? -22.453 -0.042 -1.483 1 96.75 631 THR A N 1
ATOM 4952 C CA . THR A 1 631 ? -21.812 -0.466 -0.25 1 96.75 631 THR A CA 1
ATOM 4953 C C . THR A 1 631 ? -22.828 -1.038 0.731 1 96.75 631 THR A C 1
ATOM 4955 O O . THR A 1 631 ? -23.828 -0.395 1.034 1 96.75 631 THR A O 1
ATOM 4958 N N . LEU A 1 632 ? -22.547 -2.236 1.226 1 97.12 632 LEU A N 1
ATOM 4959 C CA . LEU A 1 632 ? -23.469 -2.898 2.148 1 97.12 632 LEU A CA 1
ATOM 4960 C C . LEU A 1 632 ? -22.719 -3.42 3.371 1 97.12 632 LEU A C 1
ATOM 4962 O O . LEU A 1 632 ? -21.672 -4.043 3.242 1 97.12 632 LEU A O 1
ATOM 4966 N N . ASP A 1 633 ? -23.219 -3.109 4.527 1 97.19 633 ASP A N 1
ATOM 4967 C CA . ASP A 1 633 ? -22.688 -3.643 5.777 1 97.19 633 ASP A CA 1
ATOM 4968 C C . ASP A 1 633 ? -23.688 -4.559 6.461 1 97.19 633 ASP A C 1
ATOM 4970 O O . ASP A 1 633 ? -24.703 -4.09 6.98 1 97.19 633 ASP A O 1
ATOM 4974 N N . LEU A 1 634 ? -23.453 -5.816 6.477 1 95.31 634 LEU A N 1
ATOM 4975 C CA . LEU A 1 634 ? -24.312 -6.809 7.109 1 95.31 634 LEU A CA 1
ATOM 4976 C C . LEU A 1 634 ? -23.594 -7.496 8.266 1 95.31 634 LEU A C 1
ATOM 4978 O O . LEU A 1 634 ? -24 -8.578 8.695 1 95.31 634 LEU A O 1
ATOM 4982 N N . GLY A 1 635 ? -22.594 -6.934 8.773 1 94.5 635 GLY A N 1
ATOM 4983 C CA . GLY A 1 635 ? -21.781 -7.562 9.805 1 94.5 635 GLY A CA 1
ATOM 4984 C C . GLY A 1 635 ? -22.438 -7.535 11.172 1 94.5 635 GLY A C 1
ATOM 4985 O O . GLY A 1 635 ? -23.641 -7.27 11.289 1 94.5 635 GLY A O 1
ATOM 4986 N N . GLY A 1 636 ? -21.672 -7.969 12.117 1 92.5 636 GLY A N 1
ATOM 4987 C CA . GLY A 1 636 ? -22.156 -7.961 13.492 1 92.5 636 GLY A CA 1
ATOM 4988 C C . GLY A 1 636 ? -22.828 -9.258 13.891 1 92.5 636 GLY A C 1
ATOM 4989 O O . GLY A 1 636 ? -22.375 -10.344 13.539 1 92.5 636 GLY A O 1
ATOM 4990 N N . SER A 1 637 ? -23.984 -9.203 14.625 1 89.5 637 SER A N 1
ATOM 4991 C CA . SER A 1 637 ? -24.609 -10.367 15.242 1 89.5 637 SER A CA 1
ATOM 4992 C C . SER A 1 637 ? -25.625 -11.016 14.305 1 89.5 637 SER A C 1
ATOM 4994 O O . SER A 1 637 ? -26.266 -12.008 14.664 1 89.5 637 SER A O 1
ATOM 4996 N N . ASN A 1 638 ? -25.75 -10.531 13.094 1 88.94 638 ASN A N 1
ATOM 4997 C CA . ASN A 1 638 ? -26.797 -10.992 12.18 1 88.94 638 ASN A CA 1
ATOM 4998 C C . ASN A 1 638 ? -26.656 -12.484 11.883 1 88.94 638 ASN A C 1
ATOM 5000 O O . ASN A 1 638 ? -27.625 -13.227 11.945 1 88.94 638 ASN A O 1
ATOM 5004 N N . PHE A 1 639 ? -25.422 -12.961 11.633 1 91.75 639 PHE A N 1
ATOM 5005 C CA . PHE A 1 639 ? -25.219 -14.352 11.258 1 91.75 639 PHE A CA 1
ATOM 5006 C C . PHE A 1 639 ? -24.891 -15.195 12.492 1 91.75 639 PHE A C 1
ATOM 5008 O O . PHE A 1 639 ? -25.234 -16.375 12.547 1 91.75 639 PHE A O 1
ATOM 5015 N N . TYR A 1 640 ? -24.281 -14.539 13.445 1 87.81 640 TYR A N 1
ATOM 5016 C CA . TYR A 1 640 ? -23.906 -15.25 14.664 1 87.81 640 TYR A CA 1
ATOM 5017 C C . TYR A 1 640 ? -25.141 -15.734 15.414 1 87.81 640 TYR A C 1
ATOM 5019 O O . TYR A 1 640 ? -25.172 -16.859 15.914 1 87.81 640 TYR A O 1
ATOM 5027 N N . SER A 1 641 ? -26.156 -14.906 15.453 1 83.12 641 SER A N 1
ATOM 5028 C CA . SER A 1 641 ? -27.391 -15.258 16.141 1 83.12 641 SER A CA 1
ATOM 5029 C C . SER A 1 641 ? -28.125 -16.391 15.422 1 83.12 641 SER A C 1
ATOM 5031 O O . SER A 1 641 ? -28.734 -17.25 16.062 1 83.12 641 SER A O 1
ATOM 5033 N N . LEU A 1 642 ? -28.016 -16.453 14.164 1 86.44 642 LEU A N 1
ATOM 5034 C CA . LEU A 1 642 ? -28.641 -17.484 13.359 1 86.44 642 LEU A CA 1
ATOM 5035 C C . LEU A 1 642 ? -27.922 -18.812 13.516 1 86.44 642 LEU A C 1
ATOM 5037 O O . LEU A 1 642 ? -28.562 -19.875 13.594 1 86.44 642 LEU A O 1
ATOM 5041 N N . LYS A 1 643 ? -26.688 -18.797 13.57 1 85.5 643 LYS A N 1
ATOM 5042 C CA . LYS A 1 643 ? -25.844 -20 13.664 1 85.5 643 LYS A CA 1
ATOM 5043 C C . LYS A 1 643 ? -26.047 -20.703 15 1 85.5 643 LYS A C 1
ATOM 5045 O O . LYS A 1 643 ? -26.078 -21.938 15.055 1 85.5 643 LYS A O 1
ATOM 5050 N N . ASN A 1 644 ? -26.109 -19.969 16.062 1 82.94 644 ASN A N 1
ATOM 5051 C CA . ASN A 1 644 ? -26.109 -20.516 17.406 1 82.94 644 ASN A CA 1
ATOM 5052 C C . ASN A 1 644 ? -27.484 -21.016 17.812 1 82.94 644 ASN A C 1
ATOM 5054 O O . ASN A 1 644 ? -27.625 -21.719 18.812 1 82.94 644 ASN A O 1
ATOM 5058 N N . HIS A 1 645 ? -28.5 -20.641 16.984 1 81.94 645 HIS A N 1
ATOM 5059 C CA . HIS A 1 645 ? -29.844 -21.125 17.297 1 81.94 645 HIS A CA 1
ATOM 5060 C C . HIS A 1 645 ? -30.219 -22.312 16.406 1 81.94 645 HIS A C 1
ATOM 5062 O O . HIS A 1 645 ? -30.328 -22.156 15.18 1 81.94 645 HIS A O 1
ATOM 5068 N N . ARG A 1 646 ? -30.422 -23.516 16.969 1 74.38 646 ARG A N 1
ATOM 5069 C CA . ARG A 1 646 ? -30.672 -24.781 16.281 1 74.38 646 ARG A CA 1
ATOM 5070 C C . ARG A 1 646 ? -31.922 -24.688 15.406 1 74.38 646 ARG A C 1
ATOM 5072 O O . ARG A 1 646 ? -31.969 -25.266 14.32 1 74.38 646 ARG A O 1
ATOM 5079 N N . LYS A 1 647 ? -32.844 -23.828 15.883 1 78.06 647 LYS A N 1
ATOM 5080 C CA . LYS A 1 647 ? -34.094 -23.703 15.172 1 78.06 647 LYS A CA 1
ATOM 5081 C C . LYS A 1 647 ? -33.906 -23 13.828 1 78.06 647 LYS A C 1
ATOM 5083 O O . LYS A 1 647 ? -34.719 -23.172 12.914 1 78.06 647 LYS A O 1
ATOM 5088 N N . HIS A 1 648 ? -32.719 -22.344 13.688 1 80.44 648 HIS A N 1
ATOM 5089 C CA . HIS A 1 648 ? -32.562 -21.5 12.508 1 80.44 648 HIS A CA 1
ATOM 5090 C C . HIS A 1 648 ? -31.422 -22.031 11.617 1 80.44 648 HIS A C 1
ATOM 5092 O O . HIS A 1 648 ? -30.922 -21.297 10.758 1 80.44 648 HIS A O 1
ATOM 5098 N N . ALA A 1 649 ? -31.016 -23.219 11.844 1 80.31 649 ALA A N 1
ATOM 5099 C CA . ALA A 1 649 ? -29.891 -23.781 11.094 1 80.31 649 ALA A CA 1
ATOM 5100 C C . ALA A 1 649 ? -30.172 -23.766 9.594 1 80.31 649 ALA A C 1
ATOM 5102 O O . ALA A 1 649 ? -29.297 -23.453 8.797 1 80.31 649 ALA A O 1
ATOM 5103 N N . SER A 1 650 ? -31.438 -24.125 9.188 1 84.81 650 SER A N 1
ATOM 5104 C CA . SER A 1 650 ? -31.812 -24.125 7.777 1 84.81 650 SER A CA 1
ATOM 5105 C C . SER A 1 650 ? -31.797 -22.719 7.195 1 84.81 650 SER A C 1
ATOM 5107 O O . SER A 1 650 ? -31.375 -22.516 6.055 1 84.81 650 SER A O 1
ATOM 5109 N N . ALA A 1 651 ? -32.219 -21.828 7.957 1 89.69 651 ALA A N 1
ATOM 5110 C CA . ALA A 1 651 ? -32.219 -20.438 7.527 1 89.69 651 ALA A CA 1
ATOM 5111 C C . ALA A 1 651 ? -30.797 -19.906 7.375 1 89.69 651 ALA A C 1
ATOM 5113 O O . ALA A 1 651 ? -30.516 -19.094 6.488 1 89.69 651 ALA A O 1
ATOM 5114 N N . PHE A 1 652 ? -29.984 -20.406 8.266 1 91.62 652 PHE A N 1
ATOM 5115 C CA . PHE A 1 652 ? -28.578 -20 8.227 1 91.62 652 PHE A CA 1
ATOM 5116 C C . PHE A 1 652 ? -27.953 -20.359 6.891 1 91.62 652 PHE A C 1
ATOM 5118 O O . PHE A 1 652 ? -27.359 -19.516 6.219 1 91.62 652 PHE A O 1
ATOM 5125 N N . GLY A 1 653 ? -28.047 -21.578 6.465 1 90.25 653 GLY A N 1
ATOM 5126 C CA . GLY A 1 653 ? -27.531 -22.047 5.191 1 90.25 653 GLY A CA 1
ATOM 5127 C C . GLY A 1 653 ? -28.109 -21.297 4.004 1 90.25 653 GLY A C 1
ATOM 5128 O O . GLY A 1 653 ? -27.391 -20.938 3.072 1 90.25 653 GLY A O 1
ATOM 5129 N N . ARG A 1 654 ? -29.391 -21.109 4.047 1 93 654 ARG A N 1
ATOM 5130 C CA . ARG A 1 654 ? -30.078 -20.406 2.969 1 93 654 ARG A CA 1
ATOM 5131 C C . ARG A 1 654 ? -29.609 -18.953 2.881 1 93 654 ARG A C 1
ATOM 5133 O O . ARG A 1 654 ? -29.469 -18.422 1.785 1 93 654 ARG A O 1
ATOM 5140 N N . ALA A 1 655 ? -29.438 -18.328 3.994 1 94.06 655 ALA A N 1
ATOM 5141 C CA . ALA A 1 655 ? -28.984 -16.953 4.023 1 94.06 655 ALA A CA 1
ATOM 5142 C C . ALA A 1 655 ? -27.609 -16.812 3.361 1 94.06 655 ALA A C 1
ATOM 5144 O O . ALA A 1 655 ? -27.375 -15.875 2.6 1 94.06 655 ALA A O 1
ATOM 5145 N N . LEU A 1 656 ? -26.734 -17.734 3.699 1 94.12 656 LEU A N 1
ATOM 5146 C CA . LEU A 1 656 ? -25.406 -17.703 3.111 1 94.12 656 LEU A CA 1
ATOM 5147 C C . LEU A 1 656 ? -25.469 -17.906 1.601 1 94.12 656 LEU A C 1
ATOM 5149 O O . LEU A 1 656 ? -24.75 -17.25 0.849 1 94.12 656 LEU A O 1
ATOM 5153 N N . GLN A 1 657 ? -26.375 -18.766 1.138 1 92.12 657 GLN A N 1
ATOM 5154 C CA . GLN A 1 657 ? -26.547 -19 -0.292 1 92.12 657 GLN A CA 1
ATOM 5155 C C . GLN A 1 657 ? -27.062 -17.75 -0.998 1 92.12 657 GLN A C 1
ATOM 5157 O O . GLN A 1 657 ? -26.609 -17.422 -2.096 1 92.12 657 GLN A O 1
ATOM 5162 N N . GLU A 1 658 ? -28 -17.109 -0.323 1 93.56 658 GLU A N 1
ATOM 5163 C CA . GLU A 1 658 ? -28.531 -15.867 -0.885 1 93.56 658 GLU A CA 1
ATOM 5164 C C . GLU A 1 658 ? -27.453 -14.781 -0.933 1 93.56 658 GLU A C 1
ATOM 5166 O O . GLU A 1 658 ? -27.438 -13.953 -1.85 1 93.56 658 GLU A O 1
ATOM 5171 N N . LEU A 1 659 ? -26.688 -14.75 0.101 1 94.5 659 LEU A N 1
ATOM 5172 C CA . LEU A 1 659 ? -25.578 -13.797 0.131 1 94.5 659 LEU A CA 1
ATOM 5173 C C . LEU A 1 659 ? -24.625 -14.023 -1.043 1 94.5 659 LEU A C 1
ATOM 5175 O O . LEU A 1 659 ? -24.172 -13.07 -1.665 1 94.5 659 LEU A O 1
ATOM 5179 N N . VAL A 1 660 ? -24.312 -15.273 -1.323 1 93.44 660 VAL A N 1
ATOM 5180 C CA . VAL A 1 660 ? -23.469 -15.641 -2.449 1 93.44 660 VAL A CA 1
ATOM 5181 C C . VAL A 1 660 ? -24.078 -15.117 -3.75 1 93.44 660 VAL A C 1
ATOM 5183 O O . VAL A 1 660 ? -23.375 -14.562 -4.598 1 93.44 660 VAL A O 1
ATOM 5186 N N . GLN A 1 661 ? -25.328 -15.258 -3.885 1 91 661 GLN A N 1
ATOM 5187 C CA . GLN A 1 661 ? -26.016 -14.766 -5.074 1 91 661 GLN A CA 1
ATOM 5188 C C . GLN A 1 661 ? -25.938 -13.242 -5.172 1 91 661 GLN A C 1
ATOM 5190 O O . GLN A 1 661 ? -25.766 -12.695 -6.262 1 91 661 GLN A O 1
ATOM 5195 N N . LEU A 1 662 ? -26.078 -12.633 -4.008 1 92.81 662 LEU A N 1
ATOM 5196 C CA . LEU A 1 662 ? -25.969 -11.18 -3.963 1 92.81 662 LEU A CA 1
ATOM 5197 C C . LEU A 1 662 ? -24.578 -10.727 -4.406 1 92.81 662 LEU A C 1
ATOM 5199 O O . LEU A 1 662 ? -24.453 -9.758 -5.16 1 92.81 662 LEU A O 1
ATOM 5203 N N . MET A 1 663 ? -23.531 -11.359 -4.031 1 89.94 663 MET A N 1
ATOM 5204 C CA . MET A 1 663 ? -22.141 -11.039 -4.355 1 89.94 663 MET A CA 1
ATOM 5205 C C . MET A 1 663 ? -21.891 -11.227 -5.848 1 89.94 663 MET A C 1
ATOM 5207 O O . MET A 1 663 ? -21.141 -10.445 -6.453 1 89.94 663 MET A O 1
ATOM 5211 N N . ASN A 1 664 ? -22.469 -12.258 -6.473 1 84.06 664 ASN A N 1
ATOM 5212 C CA . ASN A 1 664 ? -22.156 -12.633 -7.844 1 84.06 664 ASN A CA 1
ATOM 5213 C C . ASN A 1 664 ? -23.031 -11.906 -8.852 1 84.06 664 ASN A C 1
ATOM 5215 O O . ASN A 1 664 ? -22.578 -11.523 -9.922 1 84.06 664 ASN A O 1
ATOM 5219 N N . ASP A 1 665 ? -24.312 -11.68 -8.492 1 81.19 665 ASP A N 1
ATOM 5220 C CA . ASP A 1 665 ? -25.281 -11.164 -9.453 1 81.19 665 ASP A CA 1
ATOM 5221 C C . ASP A 1 665 ? -25.594 -9.688 -9.195 1 81.19 665 ASP A C 1
ATOM 5223 O O . ASP A 1 665 ? -26.109 -8.992 -10.07 1 81.19 665 ASP A O 1
ATOM 5227 N N . GLY A 1 666 ? -25.266 -9.258 -8.07 1 79.94 666 GLY A N 1
ATOM 5228 C CA . GLY A 1 666 ? -25.625 -7.887 -7.754 1 79.94 666 GLY A CA 1
ATOM 5229 C C . GLY A 1 666 ? -24.609 -6.867 -8.258 1 79.94 666 GLY A C 1
ATOM 5230 O O . GLY A 1 666 ? -23.625 -7.23 -8.891 1 79.94 666 GLY A O 1
ATOM 5231 N N . ASN A 1 667 ? -24.984 -5.652 -8.102 1 85.88 667 ASN A N 1
ATOM 5232 C CA . ASN A 1 667 ? -24.125 -4.535 -8.477 1 85.88 667 ASN A CA 1
ATOM 5233 C C . ASN A 1 667 ? -23.312 -4.035 -7.285 1 85.88 667 ASN A C 1
ATOM 5235 O O . ASN A 1 667 ? -22.734 -2.949 -7.332 1 85.88 667 ASN A O 1
ATOM 5239 N N . LEU A 1 668 ? -23.266 -4.816 -6.301 1 93.06 668 LEU A N 1
ATOM 5240 C CA . LEU A 1 668 ? -22.578 -4.449 -5.07 1 93.06 668 LEU A CA 1
ATOM 5241 C C . LEU A 1 668 ? -21.078 -4.375 -5.289 1 93.06 668 LEU A C 1
ATOM 5243 O O . LEU A 1 668 ? -20.5 -5.254 -5.926 1 93.06 668 LEU A O 1
ATOM 5247 N N . GLN A 1 669 ? -20.438 -3.369 -4.816 1 94.81 669 GLN A N 1
ATOM 5248 C CA . GLN A 1 669 ? -19 -3.195 -4.965 1 94.81 669 GLN A CA 1
ATOM 5249 C C . GLN A 1 669 ? -18.266 -3.484 -3.658 1 94.81 669 GLN A C 1
ATOM 5251 O O . GLN A 1 669 ? -17.172 -4.062 -3.662 1 94.81 669 GLN A O 1
ATOM 5256 N N . GLU A 1 670 ? -18.859 -3.059 -2.574 1 96.88 670 GLU A N 1
ATOM 5257 C CA . GLU A 1 670 ? -18.219 -3.232 -1.269 1 96.88 670 GLU A CA 1
ATOM 5258 C C . GLU A 1 670 ? -19.141 -3.973 -0.305 1 96.88 670 GLU A C 1
ATOM 5260 O O . GLU A 1 670 ? -20.312 -3.619 -0.166 1 96.88 670 GLU A O 1
ATOM 5265 N N . LEU A 1 671 ? -18.641 -5 0.315 1 97.44 671 LEU A N 1
ATOM 5266 C CA . LEU A 1 671 ? -19.406 -5.801 1.265 1 97.44 671 LEU A CA 1
ATOM 5267 C C . LEU A 1 671 ? -18.641 -5.965 2.576 1 97.44 671 LEU A C 1
ATOM 5269 O O . LEU A 1 671 ? -17.469 -6.355 2.572 1 97.44 671 LEU A O 1
ATOM 5273 N N . ASN A 1 672 ? -19.25 -5.605 3.662 1 97.62 672 ASN A N 1
ATOM 5274 C CA . ASN A 1 672 ? -18.672 -5.754 4.992 1 97.62 672 ASN A CA 1
ATOM 5275 C C . ASN A 1 672 ? -19.375 -6.852 5.789 1 97.62 672 ASN A C 1
ATOM 5277 O O . ASN A 1 672 ? -20.547 -6.711 6.156 1 97.62 672 ASN A O 1
ATOM 5281 N N . LEU A 1 673 ? -18.703 -7.906 6.047 1 97.44 673 LEU A N 1
ATOM 5282 C CA . LEU A 1 673 ? -19.203 -9.031 6.844 1 97.44 673 LEU A CA 1
ATOM 5283 C C . LEU A 1 673 ? -18.359 -9.203 8.109 1 97.44 673 LEU A C 1
ATOM 5285 O O . LEU A 1 673 ? -18.188 -10.328 8.586 1 97.44 673 LEU A O 1
ATOM 5289 N N . SER A 1 674 ? -17.828 -8.156 8.625 1 97.06 674 SER A N 1
ATOM 5290 C CA . SER A 1 674 ? -16.969 -8.25 9.805 1 97.06 674 SER A CA 1
ATOM 5291 C C . SER A 1 674 ? -17.766 -8.609 11.047 1 97.06 674 SER A C 1
ATOM 5293 O O . SER A 1 674 ? -18.938 -8.25 11.156 1 97.06 674 SER A O 1
ATOM 5295 N N . ASP A 1 675 ? -17.234 -9.445 11.906 1 95.69 675 ASP A N 1
ATOM 52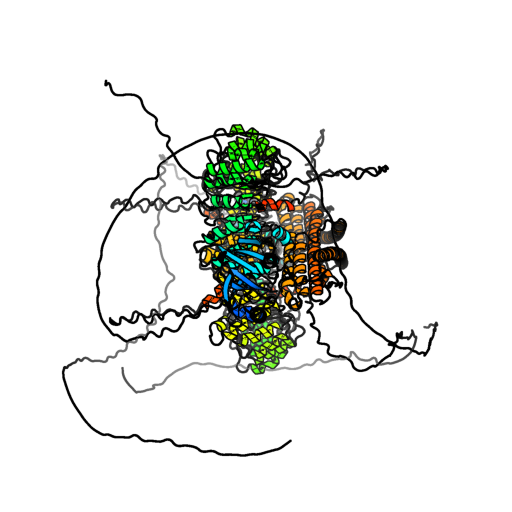96 C CA . ASP A 1 675 ? -17.75 -9.781 13.234 1 95.69 675 ASP A CA 1
ATOM 5297 C C . ASP A 1 675 ? -18.953 -10.703 13.141 1 95.69 675 ASP A C 1
ATOM 5299 O O . ASP A 1 675 ? -19.781 -10.758 14.055 1 95.69 675 ASP A O 1
ATOM 5303 N N . CYS A 1 676 ? -19.109 -11.383 12.023 1 94.94 676 CYS A N 1
ATOM 5304 C CA . CYS A 1 676 ? -20.234 -12.297 11.875 1 94.94 676 CYS A CA 1
ATOM 5305 C C . CYS A 1 676 ? -19.953 -13.633 12.547 1 94.94 676 CYS A C 1
ATOM 5307 O O . CYS A 1 676 ? -20.875 -14.391 12.852 1 94.94 676 CYS A O 1
ATOM 5309 N N . ARG A 1 677 ? -18.688 -13.984 12.68 1 94.81 677 ARG A N 1
ATOM 5310 C CA . ARG A 1 677 ? -18.266 -15.234 13.305 1 94.81 677 ARG A CA 1
ATOM 5311 C C . ARG A 1 677 ? -18.953 -16.422 12.656 1 94.81 677 ARG A C 1
ATOM 5313 O O . ARG A 1 677 ? -19.531 -17.266 13.344 1 94.81 677 ARG A O 1
ATOM 5320 N N . ILE A 1 678 ? -18.844 -16.5 11.375 1 94.44 678 ILE A N 1
ATOM 5321 C CA . ILE A 1 678 ? -19.516 -17.516 10.57 1 94.44 678 ILE A CA 1
ATOM 5322 C C . ILE A 1 678 ? -18.859 -18.875 10.812 1 94.44 678 ILE A C 1
ATOM 5324 O O . ILE A 1 678 ? -19.516 -19.922 10.727 1 94.44 678 ILE A O 1
ATOM 5328 N N . GLY A 1 679 ? -17.578 -18.938 11.148 1 92.75 679 GLY A N 1
ATOM 5329 C CA . GLY A 1 679 ? -16.906 -20.188 11.477 1 92.75 679 GLY A CA 1
ATOM 5330 C C . GLY A 1 679 ? -16.625 -21.047 10.266 1 92.75 679 GLY A C 1
ATOM 5331 O O . GLY A 1 679 ? -16.203 -20.547 9.219 1 92.75 679 GLY A O 1
ATOM 5332 N N . GLU A 1 680 ? -16.875 -22.281 10.312 1 88.56 680 GLU A N 1
ATOM 5333 C CA . GLU A 1 680 ? -16.531 -23.266 9.289 1 88.56 680 GLU A CA 1
ATOM 5334 C C . GLU A 1 680 ? -17.359 -23.062 8.023 1 88.56 680 GLU A C 1
ATOM 5336 O O . GLU A 1 680 ? -16.922 -23.375 6.922 1 88.56 680 GLU A O 1
ATOM 5341 N N . SER A 1 681 ? -18.578 -22.5 8.18 1 92.06 681 SER A N 1
ATOM 5342 C CA . SER A 1 681 ? -19.469 -22.297 7.043 1 92.06 681 SER A CA 1
ATOM 5343 C C . SER A 1 681 ? -18.953 -21.203 6.117 1 92.06 681 SER A C 1
ATOM 5345 O O . SER A 1 681 ? -19.516 -20.969 5.051 1 92.06 681 SER A O 1
ATOM 5347 N N . MET A 1 682 ? -17.828 -20.578 6.48 1 93.31 682 MET A N 1
ATOM 5348 C CA . MET A 1 682 ? -17.203 -19.562 5.625 1 93.31 682 MET A CA 1
ATOM 5349 C C . MET A 1 682 ? -16.844 -20.156 4.262 1 93.31 682 MET A C 1
ATOM 5351 O O . MET A 1 682 ? -16.688 -19.422 3.289 1 93.31 682 MET A O 1
ATOM 5355 N N . HIS A 1 683 ? -16.703 -21.5 4.199 1 92.12 683 HIS A N 1
ATOM 5356 C CA . HIS A 1 683 ? -16.328 -22.141 2.947 1 92.12 683 HIS A CA 1
ATOM 5357 C C . HIS A 1 683 ? -17.328 -21.844 1.844 1 92.12 683 HIS A C 1
ATOM 5359 O O . HIS A 1 683 ? -16.969 -21.781 0.667 1 92.12 683 HIS A O 1
ATOM 5365 N N . ILE A 1 684 ? -18.594 -21.578 2.184 1 92.25 684 ILE A N 1
ATOM 5366 C CA . ILE A 1 684 ? -19.641 -21.297 1.212 1 92.25 684 ILE A CA 1
ATOM 5367 C C . ILE A 1 684 ? -19.359 -19.969 0.516 1 92.25 684 ILE A C 1
ATOM 5369 O O . ILE A 1 684 ? -19.438 -19.875 -0.712 1 92.25 684 ILE A O 1
ATOM 5373 N N . ILE A 1 685 ? -18.969 -19 1.324 1 93.62 685 ILE A N 1
ATOM 5374 C CA . ILE A 1 685 ? -18.703 -17.672 0.803 1 93.62 685 ILE A CA 1
ATOM 5375 C C . ILE A 1 685 ? -17.375 -17.672 0.047 1 93.62 685 ILE A C 1
ATOM 5377 O O . ILE A 1 685 ? -17.281 -17.125 -1.058 1 93.62 685 ILE A O 1
ATOM 5381 N N . LEU A 1 686 ? -16.375 -18.328 0.622 1 94.56 686 LEU A N 1
ATOM 5382 C CA . LEU A 1 686 ? -15.023 -18.312 0.057 1 94.56 686 LEU A CA 1
ATOM 5383 C C . LEU A 1 686 ? -14.984 -19.078 -1.262 1 94.56 686 LEU A C 1
ATOM 5385 O O . LEU A 1 686 ? -14.281 -18.688 -2.193 1 94.56 686 LEU A O 1
ATOM 5389 N N . ASN A 1 687 ? -15.742 -20.141 -1.41 1 91.06 687 ASN A N 1
ATOM 5390 C CA . ASN A 1 687 ? -15.805 -20.906 -2.648 1 91.06 687 ASN A CA 1
ATOM 5391 C C . ASN A 1 687 ? -16.438 -20.109 -3.777 1 91.06 687 ASN A C 1
ATOM 5393 O O . ASN A 1 687 ? -16.156 -20.344 -4.953 1 91.06 687 ASN A O 1
ATOM 5397 N N . ALA A 1 688 ? -17.281 -19.125 -3.381 1 90.69 688 ALA A N 1
ATOM 5398 C CA . ALA A 1 688 ? -17.969 -18.312 -4.379 1 90.69 688 ALA A CA 1
ATOM 5399 C C . ALA A 1 688 ? -17.188 -17.031 -4.691 1 90.69 688 ALA A C 1
ATOM 5401 O O . ALA A 1 688 ? -17.453 -16.375 -5.695 1 90.69 688 ALA A O 1
ATOM 5402 N N . LEU A 1 689 ? -16.203 -16.719 -3.871 1 91.88 689 LEU A N 1
ATOM 5403 C CA . LEU A 1 689 ? -15.453 -15.477 -3.975 1 91.88 689 LEU A CA 1
ATOM 5404 C C . LEU A 1 689 ? -14.625 -15.445 -5.254 1 91.88 689 LEU A C 1
ATOM 5406 O O . LEU A 1 689 ? -14.289 -14.367 -5.754 1 91.88 689 LEU A O 1
ATOM 5410 N N . GLY A 1 690 ? -14.312 -16.609 -5.82 1 88.88 690 GLY A N 1
ATOM 5411 C CA . GLY A 1 690 ? -13.523 -16.672 -7.039 1 88.88 690 GLY A CA 1
ATOM 5412 C C . GLY A 1 690 ? -14.18 -15.977 -8.211 1 88.88 690 GLY A C 1
ATOM 5413 O O . GLY A 1 690 ? -13.492 -15.445 -9.094 1 88.88 690 GLY A O 1
ATOM 5414 N N . VAL A 1 691 ? -15.523 -15.93 -8.227 1 86.44 691 VAL A N 1
ATOM 5415 C CA . VAL A 1 691 ? -16.234 -15.383 -9.367 1 86.44 691 VAL A CA 1
ATOM 5416 C C . VAL A 1 691 ? -16.953 -14.094 -8.969 1 86.44 691 VAL A C 1
ATOM 5418 O O . VAL A 1 691 ? -17.641 -13.469 -9.781 1 86.44 691 VAL A O 1
ATOM 5421 N N . ALA A 1 692 ? -16.688 -13.695 -7.707 1 88.5 692 ALA A N 1
ATOM 5422 C CA . ALA A 1 692 ? -17.391 -12.523 -7.191 1 88.5 692 ALA A CA 1
ATOM 5423 C C . ALA A 1 692 ? -16.859 -11.242 -7.828 1 88.5 692 ALA A C 1
ATOM 5425 O O . ALA A 1 692 ? -15.68 -11.148 -8.156 1 88.5 692 ALA A O 1
ATOM 5426 N N . LYS A 1 693 ? -17.781 -10.297 -7.992 1 88.75 693 LYS A N 1
ATOM 5427 C CA . LYS A 1 693 ? -17.438 -9.039 -8.656 1 88.75 693 LYS A CA 1
ATOM 5428 C C . LYS A 1 693 ? -17.188 -7.934 -7.637 1 88.75 693 LYS A C 1
ATOM 5430 O O . LYS A 1 693 ? -17.125 -6.754 -7.996 1 88.75 693 LYS A O 1
ATOM 5435 N N . LEU A 1 694 ? -16.969 -8.258 -6.398 1 94.31 694 LEU A N 1
ATOM 5436 C CA . LEU A 1 694 ? -16.75 -7.273 -5.344 1 94.31 694 LEU A CA 1
ATOM 5437 C C . LEU A 1 694 ? -15.383 -6.609 -5.492 1 94.31 694 LEU A C 1
ATOM 5439 O O . LEU A 1 694 ? -14.406 -7.266 -5.867 1 94.31 694 LEU A O 1
ATOM 5443 N N . SER A 1 695 ? -15.273 -5.348 -5.281 1 95.38 695 SER A N 1
ATOM 5444 C CA . SER A 1 695 ? -14 -4.633 -5.27 1 95.38 695 SER A CA 1
ATOM 5445 C C . SER A 1 695 ? -13.391 -4.605 -3.873 1 95.38 695 SER A C 1
ATOM 5447 O O . SER A 1 695 ? -12.172 -4.527 -3.723 1 95.38 695 SER A O 1
ATOM 5449 N N . LEU A 1 696 ? -14.258 -4.59 -2.873 1 97.06 696 LEU A N 1
ATOM 5450 C CA . LEU A 1 696 ? -13.82 -4.559 -1.481 1 97.06 696 LEU A CA 1
ATOM 5451 C C . LEU A 1 696 ? -14.625 -5.543 -0.636 1 97.06 696 LEU A C 1
ATOM 5453 O O . LEU A 1 696 ? -15.852 -5.602 -0.744 1 97.06 696 LEU A O 1
ATOM 5457 N N . LEU A 1 697 ? -13.922 -6.367 0.133 1 97.62 697 LEU A N 1
ATOM 5458 C CA . LEU A 1 697 ? -14.555 -7.332 1.026 1 97.62 697 LEU A CA 1
ATOM 5459 C C . LEU A 1 697 ? -13.898 -7.312 2.4 1 97.62 697 LEU A C 1
ATOM 5461 O O . LEU A 1 697 ? -12.672 -7.34 2.506 1 97.62 697 LEU A O 1
ATOM 5465 N N . ASP A 1 698 ? -14.656 -7.133 3.41 1 97.75 698 ASP A N 1
ATOM 5466 C CA . ASP A 1 698 ? -14.172 -7.23 4.785 1 97.75 698 ASP A CA 1
ATOM 5467 C C . ASP A 1 698 ? -14.734 -8.469 5.477 1 97.75 698 ASP A C 1
ATOM 5469 O O . ASP A 1 698 ? -15.922 -8.531 5.789 1 97.75 698 ASP A O 1
ATOM 5473 N N . ILE A 1 699 ? -13.938 -9.422 5.742 1 98 699 ILE A N 1
ATOM 5474 C CA . ILE A 1 699 ? -14.359 -10.648 6.41 1 98 699 ILE A CA 1
ATOM 5475 C C . ILE A 1 699 ? -13.586 -10.82 7.715 1 98 699 ILE A C 1
ATOM 5477 O O . ILE A 1 699 ? -13.203 -11.938 8.078 1 98 699 ILE A O 1
ATOM 5481 N N . SER A 1 700 ? -13.297 -9.758 8.406 1 97.56 700 SER A N 1
ATOM 5482 C CA . SER A 1 700 ? -12.562 -9.805 9.672 1 97.56 700 SER A CA 1
ATOM 5483 C C . SER A 1 700 ? -13.398 -10.453 10.766 1 97.56 700 SER A C 1
ATOM 5485 O O . SER A 1 700 ? -14.617 -10.281 10.82 1 97.56 700 SER A O 1
ATOM 5487 N N . ASN A 1 701 ? -12.82 -11.18 11.602 1 97.19 701 ASN A N 1
ATOM 5488 C CA . ASN A 1 701 ? -13.398 -11.789 12.789 1 97.19 701 ASN A CA 1
ATOM 5489 C C . ASN A 1 701 ? -14.531 -12.75 12.43 1 97.19 701 ASN A C 1
ATOM 5491 O O . ASN A 1 701 ? -15.648 -12.617 12.945 1 97.19 701 ASN A O 1
ATOM 5495 N N . ASN A 1 702 ? -14.25 -13.703 11.539 1 97.38 702 ASN A N 1
ATOM 5496 C CA . ASN A 1 702 ? -15.211 -14.734 11.172 1 97.38 702 ASN A CA 1
ATOM 5497 C C . ASN A 1 702 ? -14.711 -16.125 11.547 1 97.38 702 ASN A C 1
ATOM 5499 O O . ASN A 1 702 ? -15.242 -17.141 11.07 1 97.38 702 ASN A O 1
ATOM 5503 N N . GLU A 1 703 ? -13.617 -16.234 12.297 1 95.5 703 GLU A N 1
ATOM 5504 C CA . GLU A 1 703 ? -13.086 -17.484 12.828 1 95.5 703 GLU A CA 1
ATOM 5505 C C . GLU A 1 703 ? -12.781 -18.469 11.703 1 95.5 703 GLU A C 1
ATOM 5507 O O . GLU A 1 703 ? -13.141 -19.641 11.789 1 95.5 703 GLU A O 1
ATOM 5512 N N . MET A 1 704 ? -12.234 -18.016 10.648 1 93.12 704 MET A N 1
ATOM 5513 C CA . MET A 1 704 ? -12.031 -18.875 9.484 1 93.12 704 MET A CA 1
ATOM 5514 C C . MET A 1 704 ? -10.828 -19.797 9.695 1 93.12 704 MET A C 1
ATOM 5516 O O . MET A 1 704 ? -10.75 -20.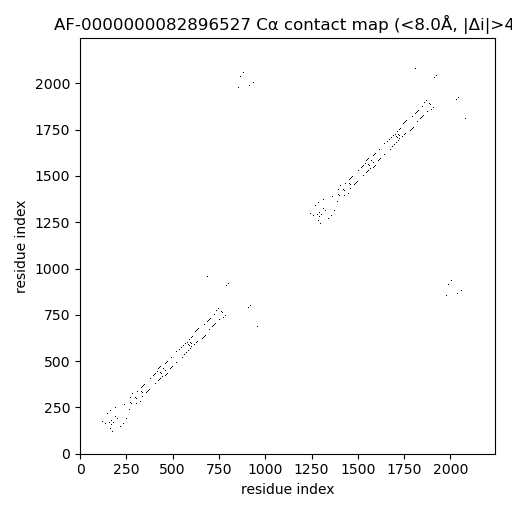859 9.086 1 93.12 704 MET A O 1
ATOM 5520 N N . THR A 1 705 ? -9.789 -19.469 10.547 1 95.38 705 THR A N 1
ATOM 5521 C CA . THR A 1 705 ? -8.633 -20.297 10.852 1 95.38 705 THR A CA 1
ATOM 5522 C C . THR A 1 705 ? -7.801 -20.547 9.594 1 95.38 705 THR A C 1
ATOM 5524 O O . THR A 1 705 ? -7.949 -19.844 8.594 1 95.38 705 THR A O 1
ATOM 5527 N N . ASN A 1 706 ? -6.824 -21.516 9.625 1 94.5 706 ASN A N 1
ATOM 5528 C CA . ASN A 1 706 ? -5.945 -21.797 8.5 1 94.5 706 ASN A CA 1
ATOM 5529 C C . ASN A 1 706 ? -6.695 -22.516 7.379 1 94.5 706 ASN A C 1
ATOM 5531 O O . ASN A 1 706 ? -6.348 -22.359 6.203 1 94.5 706 ASN A O 1
ATOM 5535 N N . THR A 1 707 ? -7.754 -23.234 7.703 1 94.06 707 THR A N 1
ATOM 5536 C CA . THR A 1 707 ? -8.562 -23.906 6.688 1 94.06 707 THR A CA 1
ATOM 5537 C C . THR A 1 707 ? -9.25 -22.875 5.789 1 94.06 707 THR A C 1
ATOM 5539 O O . THR A 1 707 ? -9.242 -23.016 4.562 1 94.06 707 THR A O 1
ATOM 5542 N N . GLY A 1 708 ? -9.859 -21.891 6.461 1 95.12 708 GLY A N 1
ATOM 5543 C CA . GLY A 1 708 ? -10.461 -20.812 5.691 1 95.12 708 GLY A CA 1
ATOM 5544 C C . GLY A 1 708 ? -9.453 -20.016 4.875 1 95.12 708 GLY A C 1
ATOM 5545 O O . GLY A 1 708 ? -9.742 -19.609 3.752 1 95.12 708 GLY A O 1
ATOM 5546 N N . ALA A 1 709 ? -8.258 -19.812 5.434 1 96.19 709 ALA A N 1
ATOM 5547 C CA . ALA A 1 709 ? -7.195 -19.109 4.719 1 96.19 709 ALA A CA 1
ATOM 5548 C C . ALA A 1 709 ? -6.805 -19.844 3.445 1 96.19 709 ALA A C 1
ATOM 5550 O O . ALA A 1 709 ? -6.527 -19.219 2.418 1 96.19 709 ALA A O 1
ATOM 5551 N N . ARG A 1 710 ? -6.734 -21.141 3.477 1 94.88 710 ARG A N 1
ATOM 5552 C CA . ARG A 1 710 ? -6.418 -21.953 2.307 1 94.88 710 ARG A CA 1
ATOM 5553 C C . ARG A 1 710 ? -7.48 -21.781 1.223 1 94.88 710 ARG A C 1
ATOM 5555 O O . ARG A 1 710 ? -7.152 -21.641 0.043 1 94.88 710 ARG A O 1
ATOM 5562 N N . LEU A 1 711 ? -8.742 -21.828 1.631 1 95 711 LEU A N 1
ATOM 5563 C CA . LEU A 1 711 ? -9.828 -21.641 0.68 1 95 711 LEU A CA 1
ATOM 5564 C C . LEU A 1 711 ? -9.805 -20.219 0.096 1 95 711 LEU A C 1
ATOM 5566 O O . LEU A 1 711 ? -10.047 -20.047 -1.098 1 95 711 LEU A O 1
ATOM 5570 N N . LEU A 1 712 ? -9.547 -19.266 1.027 1 96.69 712 LEU A N 1
ATOM 5571 C CA . LEU A 1 712 ? -9.406 -17.891 0.57 1 96.69 712 LEU A CA 1
ATOM 5572 C C . LEU A 1 712 ? -8.289 -17.781 -0.464 1 96.69 712 LEU A C 1
ATOM 5574 O O . LEU A 1 712 ? -8.438 -17.062 -1.457 1 96.69 712 LEU A O 1
ATOM 5578 N N . SER A 1 713 ? -7.188 -18.453 -0.213 1 96.38 713 SER A N 1
ATOM 5579 C CA . SER A 1 713 ? -6.062 -18.453 -1.143 1 96.38 713 SER A CA 1
ATOM 5580 C C . SER A 1 713 ? -6.488 -18.953 -2.523 1 96.38 713 SER A C 1
ATOM 5582 O O . SER A 1 713 ? -6.172 -18.328 -3.535 1 96.38 713 SER A O 1
ATOM 5584 N N . LYS A 1 714 ? -7.227 -20.062 -2.605 1 95.56 714 LYS A N 1
ATOM 5585 C CA . LYS A 1 714 ? -7.707 -20.594 -3.877 1 95.56 714 LYS A CA 1
ATOM 5586 C C . LYS A 1 714 ? -8.648 -19.609 -4.562 1 95.56 714 LYS A C 1
ATOM 5588 O O . LYS A 1 714 ? -8.594 -19.438 -5.781 1 95.56 714 LYS A O 1
ATOM 5593 N N . ALA A 1 715 ? -9.477 -18.953 -3.742 1 95.38 715 ALA A N 1
ATOM 5594 C CA . ALA A 1 715 ? -10.414 -17.969 -4.281 1 95.38 715 ALA A CA 1
ATOM 5595 C C . ALA A 1 715 ? -9.672 -16.781 -4.887 1 95.38 715 ALA A C 1
ATOM 5597 O O . ALA A 1 715 ? -10.031 -16.312 -5.965 1 95.38 715 ALA A O 1
ATOM 5598 N N . LEU A 1 716 ? -8.633 -16.328 -4.207 1 96.19 716 LEU A N 1
ATOM 5599 C CA . LEU A 1 716 ? -7.867 -15.172 -4.652 1 96.19 716 LEU A CA 1
ATOM 5600 C C . LEU A 1 716 ? -7.109 -15.484 -5.938 1 96.19 716 LEU A C 1
ATOM 5602 O O . LEU A 1 716 ? -6.871 -14.586 -6.754 1 96.19 716 LEU A O 1
ATOM 5606 N N . GLN A 1 717 ? -6.711 -16.734 -6.129 1 95.12 717 GLN A N 1
ATOM 5607 C CA . GLN A 1 717 ? -6.008 -17.125 -7.344 1 95.12 717 GLN A CA 1
ATOM 5608 C C . GLN A 1 717 ? -6.918 -17.031 -8.562 1 95.12 717 GLN A C 1
ATOM 5610 O O . GLN A 1 717 ? -6.441 -16.906 -9.695 1 95.12 717 GLN A O 1
ATOM 5615 N N . LEU A 1 718 ? -8.188 -17.062 -8.328 1 92.88 718 LEU A N 1
ATOM 5616 C CA . LEU A 1 718 ? -9.141 -17.062 -9.43 1 92.88 718 LEU A CA 1
ATOM 5617 C C . LEU A 1 718 ? -9.797 -15.688 -9.586 1 92.88 718 LEU A C 1
ATOM 5619 O O . LEU A 1 718 ? -10.172 -15.297 -10.688 1 92.88 718 LEU A O 1
ATOM 5623 N N . ASN A 1 719 ? -9.883 -14.953 -8.469 1 92.12 719 ASN A N 1
ATOM 5624 C CA . ASN A 1 719 ? -10.609 -13.688 -8.477 1 92.12 719 ASN A CA 1
ATOM 5625 C C . ASN A 1 719 ? -9.82 -12.602 -9.203 1 92.12 719 ASN A C 1
ATOM 5627 O O . ASN A 1 719 ? -8.617 -12.453 -8.992 1 92.12 719 ASN A O 1
ATOM 5631 N N . HIS A 1 720 ? -10.547 -11.852 -10.023 1 90.44 720 HIS A N 1
ATOM 5632 C CA . HIS A 1 720 ? -9.883 -10.812 -10.797 1 90.44 720 HIS A CA 1
ATOM 5633 C C . HIS A 1 720 ? -10.562 -9.461 -10.594 1 90.44 720 HIS A C 1
ATOM 5635 O O . HIS A 1 720 ? -10.383 -8.547 -11.398 1 90.44 720 HIS A O 1
ATOM 5641 N N . CYS A 1 721 ? -11.391 -9.328 -9.547 1 91.56 721 CYS A N 1
ATOM 5642 C CA . CYS A 1 721 ? -12.133 -8.094 -9.328 1 91.56 721 CYS A CA 1
ATOM 5643 C C . CYS A 1 721 ? -11.773 -7.469 -7.984 1 91.56 721 CYS A C 1
ATOM 5645 O O . CYS A 1 721 ? -11.727 -6.242 -7.855 1 91.56 721 CYS A O 1
ATOM 5647 N N . LEU A 1 722 ? -11.469 -8.289 -7.016 1 94.75 722 LEU A N 1
ATOM 5648 C CA . LEU A 1 722 ? -11.203 -7.828 -5.66 1 94.75 722 LEU A CA 1
ATOM 5649 C C . LEU A 1 722 ? -9.953 -6.957 -5.617 1 94.75 722 LEU A C 1
ATOM 5651 O O . LEU A 1 722 ? -8.906 -7.348 -6.133 1 94.75 722 LEU A O 1
ATOM 5655 N N . GLN A 1 723 ? -10.047 -5.789 -5.094 1 95.06 723 GLN A N 1
ATOM 5656 C CA . GLN A 1 723 ? -8.93 -4.855 -5.008 1 95.06 723 GLN A CA 1
ATOM 5657 C C . GLN A 1 723 ? -8.469 -4.68 -3.562 1 95.06 723 GLN A C 1
ATOM 5659 O O . GLN A 1 723 ? -7.297 -4.398 -3.307 1 95.06 723 GLN A O 1
ATOM 5664 N N . LYS A 1 724 ? -9.398 -4.75 -2.676 1 95.44 724 LYS A N 1
ATOM 5665 C CA . LYS A 1 724 ? -9.109 -4.559 -1.258 1 95.44 724 LYS A CA 1
ATOM 5666 C C . LYS A 1 724 ? -9.758 -5.645 -0.409 1 95.44 724 LYS A C 1
ATOM 5668 O O . LYS A 1 724 ? -10.922 -6 -0.626 1 95.44 724 LYS A O 1
ATOM 5673 N N . LEU A 1 725 ? -8.969 -6.18 0.562 1 97.44 725 LEU A N 1
ATOM 5674 C CA . LEU A 1 725 ? -9.445 -7.281 1.39 1 97.44 725 LEU A CA 1
ATOM 5675 C C . LEU A 1 725 ? -9.016 -7.102 2.84 1 97.44 725 LEU A C 1
ATOM 5677 O O . LEU A 1 725 ? -7.844 -6.805 3.109 1 97.44 725 LEU A O 1
ATOM 5681 N N . TYR A 1 726 ? -9.961 -7.164 3.791 1 97.38 726 TYR A N 1
ATOM 5682 C CA . TYR A 1 726 ? -9.688 -7.156 5.223 1 97.38 726 TYR A CA 1
ATOM 5683 C C . TYR A 1 726 ? -9.891 -8.539 5.828 1 97.38 726 TYR A C 1
ATOM 5685 O O . TYR A 1 726 ? -10.945 -9.148 5.656 1 97.38 726 TYR A O 1
ATOM 5693 N N . ILE A 1 727 ? -8.891 -9.07 6.598 1 98 727 ILE A N 1
ATOM 5694 C CA . ILE A 1 727 ? -9.023 -10.445 7.062 1 98 727 ILE A CA 1
ATOM 5695 C C . ILE A 1 727 ? -8.516 -10.562 8.5 1 98 727 ILE A C 1
ATOM 5697 O O . ILE A 1 727 ? -8.203 -11.656 8.969 1 98 727 ILE A O 1
ATOM 5701 N N . ASP A 1 728 ? -8.398 -9.547 9.289 1 96.19 728 ASP A N 1
ATOM 5702 C CA . ASP A 1 728 ? -7.812 -9.594 10.625 1 96.19 728 ASP A CA 1
ATOM 5703 C C . ASP A 1 728 ? -8.727 -10.336 11.602 1 96.19 728 ASP A C 1
ATOM 5705 O O . ASP A 1 728 ? -9.93 -10.445 11.367 1 96.19 728 ASP A O 1
ATOM 5709 N N . ARG A 1 729 ? -8.234 -10.938 12.625 1 96.44 729 ARG A N 1
ATOM 5710 C CA . ARG A 1 729 ? -8.922 -11.609 13.719 1 96.44 729 ARG A CA 1
ATOM 5711 C C . ARG A 1 729 ? -9.633 -12.867 13.234 1 96.44 729 ARG A C 1
ATOM 5713 O O . ARG A 1 729 ? -10.812 -13.07 13.516 1 96.44 729 ARG A O 1
ATOM 5720 N N . ASN A 1 730 ? -8.984 -13.625 12.438 1 97.75 730 ASN A N 1
ATOM 5721 C CA . ASN A 1 730 ? -9.516 -14.891 11.961 1 97.75 730 ASN A CA 1
ATOM 5722 C C . ASN A 1 730 ? -8.688 -16.078 12.453 1 97.75 730 ASN A C 1
ATOM 5724 O O . ASN A 1 730 ? -8.82 -17.188 11.945 1 97.75 730 ASN A O 1
ATOM 5728 N N . GLN A 1 731 ? -7.746 -15.805 13.398 1 96.31 731 GLN A N 1
ATOM 5729 C CA . GLN A 1 731 ? -6.906 -16.828 14 1 96.31 731 GLN A CA 1
ATOM 5730 C C . GLN A 1 731 ? -6.008 -17.5 12.961 1 96.31 731 GLN A C 1
ATOM 5732 O O . GLN A 1 731 ? -5.871 -18.719 12.938 1 96.31 731 GLN A O 1
ATOM 5737 N N . ILE A 1 732 ? -5.512 -16.672 12.039 1 96.94 732 ILE A N 1
ATOM 5738 C CA . ILE A 1 732 ? -4.602 -17.156 11.008 1 96.94 732 ILE A CA 1
ATOM 5739 C C . ILE A 1 732 ? -3.188 -17.266 11.578 1 96.94 732 ILE A C 1
ATOM 5741 O O . ILE A 1 732 ? -2.732 -16.359 12.289 1 96.94 732 ILE A O 1
ATOM 5745 N N . THR A 1 733 ? -2.518 -18.312 11.336 1 95.31 733 THR A N 1
ATOM 5746 C CA . THR A 1 733 ? -1.153 -18.547 11.797 1 95.31 733 THR A CA 1
ATOM 5747 C C . THR A 1 733 ? -0.185 -18.609 10.617 1 95.31 733 THR A C 1
ATOM 5749 O O . THR A 1 733 ? -0.516 -18.172 9.516 1 95.31 733 THR A O 1
ATOM 5752 N N . ALA A 1 734 ? 1.076 -19.078 10.836 1 94.56 734 ALA A N 1
ATOM 5753 C CA . ALA A 1 734 ? 2.139 -19.094 9.836 1 94.56 734 ALA A CA 1
ATOM 5754 C C . ALA A 1 734 ? 1.7 -19.844 8.586 1 94.56 734 ALA A C 1
ATOM 5756 O O . ALA A 1 734 ? 1.904 -19.375 7.461 1 94.56 734 ALA A O 1
ATOM 5757 N N . GLU A 1 735 ? 1.046 -21 8.75 1 92.69 735 GLU A N 1
ATOM 5758 C CA . GLU A 1 735 ? 0.608 -21.828 7.625 1 92.69 735 GLU A CA 1
ATOM 5759 C C . GLU A 1 735 ? -0.363 -21.062 6.727 1 92.69 735 GLU A C 1
ATOM 5761 O O . GLU A 1 735 ? -0.25 -21.109 5.5 1 92.69 735 GLU A O 1
ATOM 5766 N N . GLY A 1 736 ? -1.318 -20.406 7.34 1 95.69 736 GLY A N 1
ATOM 5767 C CA . GLY A 1 736 ? -2.297 -19.641 6.586 1 95.69 736 GLY A CA 1
ATOM 5768 C C . GLY A 1 736 ? -1.686 -18.469 5.832 1 95.69 736 GLY A C 1
ATOM 5769 O O . GLY A 1 736 ? -2.059 -18.203 4.688 1 95.69 736 GLY A O 1
ATOM 5770 N N . PHE A 1 737 ? -0.709 -17.766 6.484 1 96.88 737 PHE A N 1
ATOM 5771 C CA . PHE A 1 737 ? -0.079 -16.625 5.84 1 96.88 737 PHE A CA 1
ATOM 5772 C C . PHE A 1 737 ? 0.771 -17.062 4.652 1 96.88 737 PHE A C 1
ATOM 5774 O O . PHE A 1 737 ? 0.861 -16.359 3.648 1 96.88 737 PHE A O 1
ATOM 5781 N N . VAL A 1 738 ? 1.423 -18.234 4.746 1 95.62 738 VAL A N 1
ATOM 5782 C CA . VAL A 1 738 ? 2.215 -18.766 3.645 1 95.62 738 VAL A CA 1
ATOM 5783 C C . VAL A 1 738 ? 1.31 -19.047 2.449 1 95.62 738 VAL A C 1
ATOM 5785 O O . VAL A 1 738 ? 1.668 -18.75 1.306 1 95.62 738 VAL A O 1
ATOM 5788 N N . GLU A 1 739 ? 0.129 -19.609 2.727 1 95.38 739 GLU A N 1
ATOM 5789 C CA . GLU A 1 739 ? -0.841 -19.875 1.668 1 95.38 739 GLU A CA 1
ATOM 5790 C C . GLU A 1 739 ? -1.303 -18.578 1.001 1 95.38 739 GLU A C 1
ATOM 5792 O O . GLU A 1 739 ? -1.436 -18.516 -0.223 1 95.38 739 GLU A O 1
ATOM 5797 N N . LEU A 1 740 ? -1.533 -17.609 1.794 1 97 740 LEU A N 1
ATOM 5798 C CA . LEU A 1 740 ? -1.98 -16.328 1.265 1 97 740 LEU A CA 1
ATOM 5799 C C . LEU A 1 740 ? -0.885 -15.672 0.431 1 97 740 LEU A C 1
ATOM 5801 O O . LEU A 1 740 ? -1.169 -15.047 -0.593 1 97 740 LEU A O 1
ATOM 5805 N N . ALA A 1 741 ? 0.354 -15.766 0.908 1 96.69 741 ALA A N 1
ATOM 5806 C CA . ALA A 1 741 ? 1.475 -15.25 0.13 1 96.69 741 ALA A CA 1
ATOM 5807 C C . ALA A 1 741 ? 1.536 -15.898 -1.248 1 96.69 741 ALA A C 1
ATOM 5809 O O . ALA A 1 741 ? 1.73 -15.219 -2.258 1 96.69 741 ALA A O 1
ATOM 5810 N N . HIS A 1 742 ? 1.346 -17.203 -1.312 1 95.12 742 HIS A N 1
ATOM 5811 C CA . HIS A 1 742 ? 1.353 -17.906 -2.584 1 95.12 742 HIS A CA 1
ATOM 5812 C C . HIS A 1 742 ? 0.199 -17.453 -3.475 1 95.12 742 HIS A C 1
ATOM 5814 O O . HIS A 1 742 ? 0.35 -17.375 -4.695 1 95.12 742 HIS A O 1
ATOM 5820 N N . ALA A 1 743 ? -0.967 -17.281 -2.84 1 96.38 743 ALA A N 1
ATOM 5821 C CA . ALA A 1 743 ? -2.121 -16.797 -3.596 1 96.38 743 ALA A CA 1
ATOM 5822 C C . ALA A 1 743 ? -1.823 -15.461 -4.266 1 96.38 743 ALA A C 1
ATOM 5824 O O . ALA A 1 743 ? -2.182 -15.242 -5.426 1 96.38 743 ALA A O 1
ATOM 5825 N N . LEU A 1 744 ? -1.158 -14.57 -3.529 1 95.75 744 LEU A N 1
ATOM 5826 C CA . LEU A 1 744 ? -0.885 -13.234 -4.043 1 95.75 744 LEU A CA 1
ATOM 5827 C C . LEU A 1 744 ? 0.215 -13.273 -5.098 1 95.75 744 LEU A C 1
ATOM 5829 O O . LEU A 1 744 ? 0.325 -12.359 -5.922 1 95.75 744 LEU A O 1
ATOM 5833 N N . LYS A 1 745 ? 1.045 -14.344 -5.047 1 94.19 745 LYS A N 1
ATOM 5834 C CA . LYS A 1 745 ? 2.033 -14.531 -6.105 1 94.19 745 LYS A CA 1
ATOM 5835 C C . LYS A 1 745 ? 1.362 -14.664 -7.469 1 94.19 745 LYS A C 1
ATOM 5837 O O . LYS A 1 745 ? 1.879 -14.172 -8.477 1 94.19 745 LYS A O 1
ATOM 5842 N N . LEU A 1 746 ? 0.172 -15.258 -7.48 1 94.12 746 LEU A N 1
ATOM 5843 C CA . LEU A 1 746 ? -0.542 -15.5 -8.727 1 94.12 746 LEU A CA 1
ATOM 5844 C C . LEU A 1 746 ? -1.581 -14.414 -8.984 1 94.12 746 LEU A C 1
ATOM 5846 O O . LEU A 1 746 ? -1.897 -14.109 -10.133 1 94.12 746 LEU A O 1
ATOM 5850 N N . ASN A 1 747 ? -2.096 -13.812 -7.848 1 94.38 747 ASN A N 1
ATOM 5851 C CA . ASN A 1 747 ? -3.109 -12.766 -7.973 1 94.38 747 ASN A CA 1
ATOM 5852 C C . ASN A 1 747 ? -2.498 -11.438 -8.406 1 94.38 747 ASN A C 1
ATOM 5854 O O . ASN A 1 747 ? -1.516 -10.984 -7.82 1 94.38 747 ASN A O 1
ATOM 5858 N N . LEU A 1 748 ? -3.072 -10.781 -9.391 1 93.12 748 LEU A N 1
ATOM 5859 C CA . LEU A 1 748 ? -2.51 -9.555 -9.93 1 93.12 748 LEU A CA 1
ATOM 5860 C C . LEU A 1 748 ? -3.463 -8.383 -9.711 1 93.12 748 LEU A C 1
ATOM 5862 O O . LEU A 1 748 ? -3.225 -7.281 -10.219 1 93.12 748 LEU A O 1
ATOM 5866 N N . THR A 1 749 ? -4.551 -8.602 -8.898 1 92.38 749 THR A N 1
ATOM 5867 C CA . THR A 1 749 ? -5.594 -7.582 -8.836 1 92.38 749 THR A CA 1
ATOM 5868 C C . THR A 1 749 ? -5.633 -6.926 -7.457 1 92.38 749 THR A C 1
ATOM 5870 O O . THR A 1 749 ? -5.918 -5.734 -7.336 1 92.38 749 THR A O 1
ATOM 5873 N N . ILE A 1 750 ? -5.355 -7.652 -6.355 1 94.75 750 ILE A N 1
ATOM 5874 C CA . ILE A 1 750 ? -5.434 -7.113 -5 1 94.75 750 ILE A CA 1
ATOM 5875 C C . ILE A 1 750 ? -4.363 -6.043 -4.812 1 94.75 750 ILE A C 1
ATOM 5877 O O . ILE A 1 750 ? -3.18 -6.285 -5.059 1 94.75 750 ILE A O 1
ATOM 5881 N N . GLN A 1 751 ? -4.777 -4.891 -4.434 1 92.5 751 GLN A N 1
ATOM 5882 C CA . GLN A 1 751 ? -3.848 -3.775 -4.285 1 92.5 751 GLN A CA 1
ATOM 5883 C C . GLN A 1 751 ? -3.623 -3.439 -2.812 1 92.5 751 GLN A C 1
ATOM 5885 O O . GLN A 1 751 ? -2.615 -2.822 -2.459 1 92.5 751 GLN A O 1
ATOM 5890 N N . SER A 1 752 ? -4.645 -3.748 -2.029 1 93.69 752 SER A N 1
ATOM 5891 C CA . SER A 1 752 ? -4.547 -3.4 -0.615 1 93.69 752 SER A CA 1
ATOM 5892 C C . SER A 1 752 ? -5.047 -4.539 0.271 1 93.69 752 SER A C 1
ATOM 5894 O O . SER A 1 752 ? -6.168 -5.016 0.1 1 93.69 752 SER A O 1
ATOM 5896 N N . LEU A 1 753 ? -4.23 -5 1.052 1 95.88 753 LEU A N 1
ATOM 5897 C CA . LEU A 1 753 ? -4.5 -5.949 2.127 1 95.88 753 LEU A CA 1
ATOM 5898 C C . LEU A 1 753 ? -3.863 -5.484 3.434 1 95.88 753 LEU A C 1
ATOM 5900 O O . LEU A 1 753 ? -2.756 -5.906 3.773 1 95.88 753 LEU A O 1
ATOM 5904 N N . PRO A 1 754 ? -4.637 -4.531 4.113 1 93.88 754 PRO A N 1
ATOM 5905 C CA . PRO A 1 754 ? -4.055 -4.082 5.383 1 93.88 754 PRO A CA 1
ATOM 5906 C C . PRO A 1 754 ? -3.586 -5.242 6.262 1 93.88 754 PRO A C 1
ATOM 5908 O O . PRO A 1 754 ? -4.273 -6.262 6.359 1 93.88 754 PRO A O 1
ATOM 5911 N N . THR A 1 755 ? -2.434 -5.09 6.828 1 94.31 755 THR A N 1
ATOM 5912 C CA . THR A 1 755 ? -1.843 -6.16 7.625 1 94.31 755 THR A CA 1
ATOM 5913 C C . THR A 1 755 ? -2.785 -6.582 8.75 1 94.31 755 THR A C 1
ATOM 5915 O O . THR A 1 755 ? -3.285 -5.738 9.5 1 94.31 755 THR A O 1
ATOM 5918 N N . PRO A 1 756 ? -3.125 -7.836 8.758 1 96 756 PRO A N 1
ATOM 5919 C CA . PRO A 1 756 ? -3.918 -8.328 9.891 1 96 756 PRO A CA 1
ATOM 5920 C C . PRO A 1 756 ? -3.15 -8.297 11.211 1 96 756 PRO A C 1
ATOM 5922 O O . PRO A 1 756 ? -2.643 -9.328 11.656 1 96 756 PRO A O 1
ATOM 5925 N N . LEU A 1 757 ? -3.18 -7.223 11.898 1 95.44 757 LEU A N 1
ATOM 5926 C CA . LEU A 1 757 ? -2.297 -6.891 13.008 1 95.44 757 LEU A CA 1
ATOM 5927 C C . LEU A 1 757 ? -2.51 -7.848 14.18 1 95.44 757 LEU A C 1
ATOM 5929 O O . LEU A 1 757 ? -1.544 -8.352 14.758 1 95.44 757 LEU A O 1
ATOM 5933 N N . LEU A 1 758 ? -3.68 -8.125 14.508 1 94.81 758 LEU A N 1
ATOM 5934 C CA . LEU A 1 758 ? -3.959 -8.945 15.68 1 94.81 758 LEU A CA 1
ATOM 5935 C C . LEU A 1 758 ? -3.621 -10.406 15.422 1 94.81 758 LEU A C 1
ATOM 5937 O O . LEU A 1 758 ? -3.062 -11.086 16.281 1 94.81 758 LEU A O 1
ATOM 5941 N N . ASP A 1 759 ? -3.945 -10.914 14.211 1 96.19 759 ASP A N 1
ATOM 5942 C CA . ASP A 1 759 ? -3.561 -12.273 13.852 1 96.19 759 ASP A CA 1
ATOM 5943 C C . ASP A 1 759 ? -2.043 -12.422 13.82 1 96.19 759 ASP A C 1
ATOM 5945 O O . ASP A 1 759 ? -1.506 -13.43 14.289 1 96.19 759 ASP A O 1
ATOM 5949 N N . VAL A 1 760 ? -1.37 -11.438 13.266 1 95.69 760 VAL A N 1
ATOM 5950 C CA . VAL A 1 760 ? 0.085 -11.477 13.156 1 95.69 760 VAL A CA 1
ATOM 5951 C C . VAL A 1 760 ? 0.71 -11.422 14.547 1 95.69 760 VAL A C 1
ATOM 5953 O O . VAL A 1 760 ? 1.655 -12.164 14.844 1 95.69 760 VAL A O 1
ATOM 5956 N N . ALA A 1 761 ? 0.2 -10.469 15.391 1 93.25 761 ALA A N 1
ATOM 5957 C CA . ALA A 1 761 ? 0.709 -10.367 16.75 1 93.25 761 ALA A CA 1
ATOM 5958 C C . ALA A 1 761 ? 0.573 -11.695 17.5 1 93.25 761 ALA A C 1
ATOM 5960 O O . ALA A 1 761 ? 1.498 -12.125 18.188 1 93.25 761 ALA A O 1
ATOM 5961 N N . ASP A 1 762 ? -0.526 -12.422 17.312 1 93.19 762 ASP A N 1
ATOM 5962 C CA . ASP A 1 762 ? -0.755 -13.719 17.938 1 93.19 762 ASP A CA 1
ATOM 5963 C C . ASP A 1 762 ? 0.156 -14.789 17.344 1 93.19 762 ASP A C 1
ATOM 5965 O O . ASP A 1 762 ? 0.695 -15.625 18.062 1 93.19 762 ASP A O 1
ATOM 5969 N N . ALA A 1 763 ? 0.301 -14.727 16.031 1 94.31 763 ALA A N 1
ATOM 5970 C CA . ALA A 1 763 ? 1.122 -15.711 15.336 1 94.31 763 ALA A CA 1
ATOM 5971 C C . ALA A 1 763 ? 2.596 -15.555 15.703 1 94.31 763 ALA A C 1
ATOM 5973 O O . ALA A 1 763 ? 3.344 -16.531 15.711 1 94.31 763 ALA A O 1
ATOM 5974 N N . LEU A 1 764 ? 3.104 -14.352 15.93 1 92.19 764 LEU A N 1
ATOM 5975 C CA . LEU A 1 764 ? 4.492 -14.086 16.297 1 92.19 764 LEU A CA 1
ATOM 5976 C C . LEU A 1 764 ? 4.805 -14.633 17.688 1 92.19 764 LEU A C 1
ATOM 5978 O O . LEU A 1 764 ? 5.973 -14.836 18.031 1 92.19 764 LEU A O 1
ATOM 5982 N N . GLY A 1 765 ? 3.801 -14.812 18.453 1 87.12 765 GLY A N 1
ATOM 5983 C CA . GLY A 1 765 ? 3.99 -15.414 19.766 1 87.12 765 GLY A CA 1
ATOM 5984 C C . GLY A 1 765 ? 4.215 -16.906 19.703 1 87.12 765 GLY A C 1
ATOM 5985 O O . GLY A 1 765 ? 4.621 -17.531 20.703 1 87.12 765 GLY A O 1
ATOM 5986 N N . LYS A 1 766 ? 4.086 -17.484 18.562 1 85.5 766 LYS A N 1
ATOM 5987 C CA . LYS A 1 766 ? 4.258 -18.922 18.359 1 85.5 766 LYS A CA 1
ATOM 5988 C C . LYS A 1 766 ? 5.641 -19.234 17.797 1 85.5 766 LYS A C 1
ATOM 5990 O O . LYS A 1 766 ? 6.379 -18.328 17.406 1 85.5 766 LYS A O 1
ATOM 5995 N N . PRO A 1 767 ? 6.113 -20.469 17.812 1 80.56 767 PRO A N 1
ATOM 5996 C CA . PRO A 1 767 ? 7.488 -20.844 17.453 1 80.56 767 PRO A CA 1
ATOM 5997 C C . PRO A 1 767 ? 7.816 -20.578 15.992 1 80.56 767 PRO A C 1
ATOM 5999 O O . PRO A 1 767 ? 8.984 -20.422 15.633 1 80.56 767 PRO A O 1
ATOM 6002 N N . ASP A 1 768 ? 6.898 -20.438 15.133 1 85.56 768 ASP A N 1
ATOM 6003 C CA . ASP A 1 768 ? 7.176 -20.234 13.719 1 85.56 768 ASP A CA 1
ATOM 6004 C C . ASP A 1 768 ? 7.219 -18.75 13.375 1 85.56 768 ASP A C 1
ATOM 6006 O O . ASP A 1 768 ? 6.691 -18.312 12.344 1 85.56 768 ASP A O 1
ATOM 6010 N N . ARG A 1 769 ? 7.965 -18.031 14.102 1 89.5 769 ARG A N 1
ATOM 6011 C CA . ARG A 1 769 ? 8.023 -16.578 13.953 1 89.5 769 ARG A CA 1
ATOM 6012 C C . ARG A 1 769 ? 8.641 -16.188 12.609 1 89.5 769 ARG A C 1
ATOM 6014 O O . 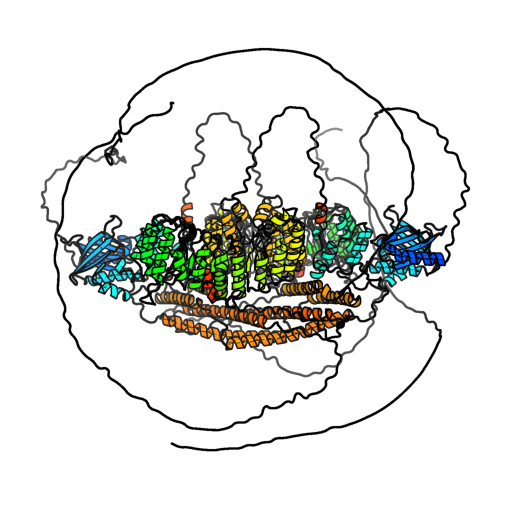ARG A 1 769 ? 8.117 -15.312 11.922 1 89.5 769 ARG A O 1
ATOM 6021 N N . ALA A 1 770 ? 9.734 -16.766 12.25 1 89.69 770 ALA A N 1
ATOM 6022 C CA . ALA A 1 770 ? 10.453 -16.438 11.016 1 89.69 770 ALA A CA 1
ATOM 6023 C C . ALA A 1 770 ? 9.586 -16.703 9.789 1 89.69 770 ALA A C 1
ATOM 6025 O O . ALA A 1 770 ? 9.609 -15.93 8.828 1 89.69 770 ALA A O 1
ATOM 6026 N N . ARG A 1 771 ? 8.852 -17.812 9.867 1 91.75 771 ARG A N 1
ATOM 6027 C CA . ARG A 1 771 ? 7.969 -18.156 8.758 1 91.75 771 ARG A CA 1
ATOM 6028 C C . ARG A 1 771 ? 6.871 -17.109 8.586 1 91.75 771 ARG A C 1
ATOM 6030 O O . ARG A 1 771 ? 6.492 -16.781 7.461 1 91.75 771 ARG A O 1
ATOM 6037 N N . VAL A 1 772 ? 6.324 -16.562 9.703 1 95 772 VAL A N 1
ATOM 6038 C CA . VAL A 1 772 ? 5.285 -15.539 9.68 1 95 772 VAL A CA 1
ATOM 6039 C C . VAL A 1 772 ? 5.828 -14.266 9.047 1 95 772 VAL A C 1
ATOM 6041 O O . VAL A 1 772 ? 5.211 -13.695 8.141 1 95 772 VAL A O 1
ATOM 6044 N N . LEU A 1 773 ? 7.012 -13.852 9.453 1 94.06 773 LEU A N 1
ATOM 6045 C CA . LEU A 1 773 ? 7.625 -12.625 8.961 1 94.06 773 LEU A CA 1
ATOM 6046 C C . LEU A 1 773 ? 7.922 -12.719 7.473 1 94.06 773 LEU A C 1
ATOM 6048 O O . LEU A 1 773 ? 7.652 -11.781 6.719 1 94.06 773 LEU A O 1
ATOM 6052 N N . THR A 1 774 ? 8.453 -13.844 7.055 1 93.19 774 THR A N 1
ATOM 6053 C CA . THR A 1 774 ? 8.758 -14.055 5.645 1 93.19 774 THR A CA 1
ATOM 6054 C C . THR A 1 774 ? 7.484 -14 4.801 1 93.19 774 THR A C 1
ATOM 6056 O O . THR A 1 774 ? 7.461 -13.367 3.744 1 93.19 774 THR A O 1
ATOM 6059 N N . ALA A 1 775 ? 6.48 -14.672 5.266 1 96 775 ALA A N 1
ATOM 6060 C CA . ALA A 1 775 ? 5.219 -14.711 4.531 1 96 775 ALA A CA 1
ATOM 6061 C C . ALA A 1 775 ? 4.613 -13.32 4.395 1 96 775 ALA A C 1
ATOM 6063 O O . ALA A 1 775 ? 4.16 -12.938 3.314 1 96 775 ALA A O 1
ATOM 6064 N N . ILE A 1 776 ? 4.609 -12.492 5.469 1 96.19 776 ILE A N 1
ATOM 6065 C CA . ILE A 1 776 ? 4.016 -11.156 5.457 1 96.19 776 ILE A CA 1
ATOM 6066 C C . ILE A 1 776 ? 4.824 -10.242 4.543 1 96.19 776 ILE A C 1
ATOM 6068 O O . ILE A 1 776 ? 4.258 -9.414 3.824 1 96.19 776 ILE A O 1
ATOM 6072 N N . ASN A 1 777 ? 6.109 -10.391 4.594 1 93.88 777 ASN A N 1
ATOM 6073 C CA . ASN A 1 777 ? 6.957 -9.602 3.703 1 93.88 777 ASN A CA 1
ATOM 6074 C C . ASN A 1 777 ? 6.688 -9.93 2.238 1 93.88 777 ASN A C 1
ATOM 6076 O O . ASN A 1 777 ? 6.699 -9.047 1.385 1 93.88 777 ASN A O 1
ATOM 6080 N N . GLU A 1 778 ? 6.484 -11.219 1.966 1 94.88 778 GLU A N 1
ATOM 6081 C CA . GLU A 1 778 ? 6.152 -11.617 0.603 1 94.88 778 GLU A CA 1
ATOM 6082 C C . GLU A 1 778 ? 4.812 -11.031 0.167 1 94.88 778 GLU A C 1
ATOM 6084 O O . GLU A 1 778 ? 4.672 -10.562 -0.966 1 94.88 778 GLU A O 1
ATOM 6089 N N . ILE A 1 779 ? 3.84 -11.086 1.049 1 96.38 779 ILE A N 1
ATOM 6090 C CA . ILE A 1 779 ? 2.529 -10.508 0.762 1 96.38 779 ILE A CA 1
ATOM 6091 C C . ILE A 1 779 ? 2.68 -9.039 0.391 1 96.38 779 ILE A C 1
ATOM 6093 O O . ILE A 1 779 ? 2.127 -8.586 -0.616 1 96.38 779 ILE A O 1
ATOM 6097 N N . GLU A 1 780 ? 3.49 -8.32 1.167 1 92.88 780 GLU A N 1
ATOM 6098 C CA . GLU A 1 780 ? 3.705 -6.898 0.917 1 92.88 780 GLU A CA 1
ATOM 6099 C C . GLU A 1 780 ? 4.379 -6.672 -0.433 1 92.88 780 GLU A C 1
ATOM 6101 O O . GLU A 1 780 ? 4.047 -5.723 -1.146 1 92.88 780 GLU A O 1
ATOM 6106 N N . ARG A 1 781 ? 5.293 -7.512 -0.75 1 92.56 781 ARG A N 1
ATOM 6107 C CA . ARG A 1 781 ? 6.008 -7.395 -2.018 1 92.56 781 ARG A CA 1
ATOM 6108 C C . ARG A 1 781 ? 5.066 -7.59 -3.199 1 92.56 781 ARG A C 1
ATOM 6110 O O . ARG A 1 781 ? 5.125 -6.844 -4.176 1 92.56 781 ARG A O 1
ATOM 6117 N N . TYR A 1 782 ? 4.219 -8.586 -3.096 1 94.19 782 TYR A N 1
ATOM 6118 C CA . TYR A 1 782 ? 3.299 -8.859 -4.195 1 94.19 782 TYR A CA 1
ATOM 6119 C C . TYR A 1 782 ? 2.242 -7.77 -4.305 1 94.19 782 TYR A C 1
ATOM 6121 O O . TYR A 1 782 ? 1.795 -7.441 -5.406 1 94.19 782 TYR A O 1
ATOM 6129 N N . LEU A 1 783 ? 1.813 -7.18 -3.16 1 93.69 783 LEU A N 1
ATOM 6130 C CA . LEU A 1 783 ? 0.888 -6.051 -3.197 1 93.69 783 LEU A CA 1
ATOM 6131 C C . LEU A 1 783 ? 1.511 -4.859 -3.916 1 93.69 783 LEU A C 1
ATOM 6133 O O . LEU A 1 783 ? 0.844 -4.191 -4.711 1 93.69 783 LEU A O 1
ATOM 6137 N N . GLU A 1 784 ? 2.783 -4.617 -3.615 1 90.38 784 GLU A N 1
ATOM 6138 C CA . GLU A 1 784 ? 3.504 -3.537 -4.281 1 90.38 784 GLU A CA 1
ATOM 6139 C C . GLU A 1 784 ? 3.594 -3.775 -5.785 1 90.38 784 GLU A C 1
ATOM 6141 O O . GLU A 1 784 ? 3.445 -2.842 -6.574 1 90.38 784 GLU A O 1
ATOM 6146 N N . ARG A 1 785 ? 3.82 -5.023 -6.176 1 90.12 785 ARG A N 1
ATOM 6147 C CA . ARG A 1 785 ? 3.863 -5.383 -7.59 1 90.12 785 ARG A CA 1
ATOM 6148 C C . ARG A 1 785 ? 2.541 -5.062 -8.281 1 90.12 785 ARG A C 1
ATOM 6150 O O . ARG A 1 785 ? 2.527 -4.5 -9.375 1 90.12 785 ARG A O 1
ATOM 6157 N N . ASN A 1 786 ? 1.452 -5.449 -7.621 1 90.94 786 ASN A N 1
ATOM 6158 C CA . ASN A 1 786 ? 0.129 -5.234 -8.195 1 90.94 786 ASN A CA 1
ATOM 6159 C C . ASN A 1 786 ? -0.174 -3.75 -8.375 1 90.94 786 ASN A C 1
ATOM 6161 O O . ASN A 1 786 ? -0.954 -3.371 -9.25 1 90.94 786 ASN A O 1
ATOM 6165 N N . ARG A 1 787 ? 0.472 -2.941 -7.59 1 87.38 787 ARG A N 1
ATOM 6166 C CA . ARG A 1 787 ? 0.22 -1.506 -7.652 1 87.38 787 ARG A CA 1
ATOM 6167 C C . ARG A 1 787 ? 1.008 -0.86 -8.789 1 87.38 787 ARG A C 1
ATOM 6169 O O . ARG A 1 787 ? 0.583 0.152 -9.352 1 87.38 787 ARG A O 1
ATOM 6176 N N . VAL A 1 788 ? 2.209 -1.472 -9.133 1 78.62 788 VAL A N 1
ATOM 6177 C CA . VAL A 1 788 ? 3.066 -0.902 -10.164 1 78.62 788 VAL A CA 1
ATOM 6178 C C . VAL A 1 788 ? 2.609 -1.383 -11.539 1 78.62 788 VAL A C 1
ATOM 6180 O O . VAL A 1 788 ? 2.316 -2.566 -11.719 1 78.62 788 VAL A O 1
ATOM 6183 N N . ALA A 1 789 ? 1.568 -0.895 -12.227 1 64.88 789 ALA A N 1
ATOM 6184 C CA . ALA A 1 789 ? 0.928 -1.196 -13.508 1 64.88 789 ALA A CA 1
ATOM 6185 C C . ALA A 1 789 ? 1.965 -1.551 -14.57 1 64.88 789 ALA A C 1
ATOM 6187 O O . ALA A 1 789 ? 2.203 -0.774 -15.492 1 64.88 789 ALA A O 1
ATOM 6188 N N . ALA A 1 790 ? 2.773 -2.711 -14.375 1 67.06 790 ALA A N 1
ATOM 6189 C CA . ALA A 1 790 ? 3.637 -3.07 -15.492 1 67.06 790 ALA A CA 1
ATOM 6190 C C . ALA A 1 790 ? 2.832 -3.701 -16.625 1 67.06 790 ALA A C 1
ATOM 6192 O O . ALA A 1 790 ? 1.832 -4.383 -16.375 1 67.06 790 ALA A O 1
ATOM 6193 N N . THR A 1 791 ? 3.105 -3.35 -17.844 1 68.88 791 THR A N 1
ATOM 6194 C CA . THR A 1 791 ? 2.375 -3.758 -19.031 1 68.88 791 THR A CA 1
ATOM 6195 C C . THR A 1 791 ? 2.277 -5.277 -19.109 1 68.88 791 THR A C 1
ATOM 6197 O O . THR A 1 791 ? 1.224 -5.82 -19.453 1 68.88 791 THR A O 1
ATOM 6200 N N . HIS A 1 792 ? 3.354 -5.984 -18.75 1 73.12 792 HIS A N 1
ATOM 6201 C CA . HIS A 1 792 ? 3.338 -7.441 -18.859 1 73.12 792 HIS A CA 1
ATOM 6202 C C . HIS A 1 792 ? 2.375 -8.055 -17.844 1 73.12 792 HIS A C 1
ATOM 6204 O O . HIS A 1 792 ? 1.635 -8.984 -18.172 1 73.12 792 HIS A O 1
ATOM 6210 N N . ALA A 1 793 ? 2.354 -7.461 -16.781 1 80.31 793 ALA A N 1
ATOM 6211 C CA . ALA A 1 793 ? 1.45 -7.953 -15.75 1 80.31 793 ALA A CA 1
ATOM 6212 C C . ALA A 1 793 ? -0.005 -7.672 -16.109 1 80.31 793 ALA A C 1
ATOM 6214 O O . ALA A 1 793 ? -0.887 -8.492 -15.836 1 80.31 793 ALA A O 1
ATOM 6215 N N . ARG A 1 794 ? -0.169 -6.688 -16.891 1 85.62 794 ARG A N 1
ATOM 6216 C CA . ARG A 1 794 ? -1.525 -6.316 -17.281 1 85.62 794 ARG A CA 1
ATOM 6217 C C . ARG A 1 794 ? -2.066 -7.266 -18.344 1 85.62 794 ARG A C 1
ATOM 6219 O O . ARG A 1 794 ? -3.236 -7.652 -18.312 1 85.62 794 ARG A O 1
ATOM 6226 N N . ASN A 1 795 ? -1.186 -7.621 -19.297 1 89.06 795 ASN A N 1
ATOM 6227 C CA . ASN A 1 795 ? -1.582 -8.578 -20.328 1 89.06 795 ASN A CA 1
ATOM 6228 C C . ASN A 1 795 ? -1.979 -9.922 -19.719 1 89.06 795 ASN A C 1
ATOM 6230 O O . ASN A 1 795 ? -3.008 -10.492 -20.078 1 89.06 795 ASN A O 1
ATOM 6234 N N . GLU A 1 796 ? -1.215 -10.344 -18.766 1 89.5 796 GLU A N 1
ATOM 6235 C CA . GLU A 1 796 ? -1.493 -11.617 -18.094 1 89.5 796 GLU A CA 1
ATOM 6236 C C . GLU A 1 796 ? -2.779 -11.539 -17.281 1 89.5 796 GLU A C 1
ATOM 6238 O O . GLU A 1 796 ? -3.58 -12.477 -17.297 1 89.5 796 GLU A O 1
ATOM 6243 N N . GLU A 1 797 ? -2.971 -10.453 -16.641 1 90.12 797 GLU A N 1
ATOM 6244 C CA . GLU A 1 797 ? -4.168 -10.25 -15.82 1 90.12 797 GLU A CA 1
ATOM 6245 C C . GLU A 1 797 ? -5.43 -10.297 -16.688 1 90.12 797 GLU A C 1
ATOM 6247 O O . GLU A 1 797 ? -6.41 -10.953 -16.312 1 90.12 797 GLU A O 1
ATOM 6252 N N . LEU A 1 798 ? -5.387 -9.648 -17.844 1 91.69 798 LEU A N 1
ATOM 6253 C CA . LEU A 1 798 ? -6.559 -9.555 -18.703 1 91.69 798 LEU A CA 1
ATOM 6254 C C . LEU A 1 798 ? -6.824 -10.875 -19.406 1 91.69 798 LEU A C 1
ATOM 6256 O O . LEU A 1 798 ? -7.977 -11.258 -19.625 1 91.69 798 LEU A O 1
ATOM 6260 N N . ARG A 1 799 ? -5.746 -11.547 -19.781 1 93 799 ARG A N 1
ATOM 6261 C CA . ARG A 1 799 ? -5.891 -12.883 -20.344 1 93 799 ARG A CA 1
ATOM 6262 C C . ARG A 1 799 ? -6.617 -13.812 -19.375 1 93 799 ARG A C 1
ATOM 6264 O O . ARG A 1 799 ? -7.574 -14.492 -19.766 1 93 799 ARG A O 1
ATOM 6271 N N . GLN A 1 800 ? -6.199 -13.797 -18.125 1 92.44 800 GLN A N 1
ATOM 6272 C CA . GLN A 1 800 ? -6.809 -14.633 -17.094 1 92.44 800 GLN A CA 1
ATOM 6273 C C . GLN A 1 800 ? -8.273 -14.258 -16.875 1 92.44 800 GLN A C 1
ATOM 6275 O O . GLN A 1 800 ? -9.125 -15.133 -16.703 1 92.44 800 GLN A O 1
ATOM 6280 N N . LYS A 1 801 ? -8.5 -12.992 -16.922 1 91.5 801 LYS A N 1
ATOM 6281 C CA . LYS A 1 801 ? -9.859 -12.492 -16.719 1 91.5 801 LYS A CA 1
ATOM 6282 C C . LYS A 1 801 ? -10.789 -13 -17.828 1 91.5 801 LYS A C 1
ATOM 6284 O O . LYS A 1 801 ? -11.914 -13.43 -17.547 1 91.5 801 LYS A O 1
ATOM 6289 N N . VAL A 1 802 ? -10.336 -12.992 -19.047 1 93.75 802 VAL A N 1
ATOM 6290 C CA . VAL A 1 802 ? -11.156 -13.406 -20.172 1 93.75 802 VAL A CA 1
ATOM 6291 C C . VAL A 1 802 ? -11.438 -14.906 -20.094 1 93.75 802 VAL A C 1
ATOM 6293 O O . VAL A 1 802 ? -12.578 -15.336 -20.266 1 93.75 802 VAL A O 1
ATOM 6296 N N . ILE A 1 803 ? -10.398 -15.688 -19.75 1 93.25 803 ILE A N 1
ATOM 6297 C CA . ILE A 1 803 ? -10.562 -17.125 -19.625 1 93.25 803 ILE A CA 1
ATOM 6298 C C . ILE A 1 803 ? -11.57 -17.453 -18.516 1 93.25 803 ILE A C 1
ATOM 6300 O O . ILE A 1 803 ? -12.484 -18.25 -18.719 1 93.25 803 ILE A O 1
ATOM 6304 N N . HIS A 1 804 ? -11.375 -16.75 -17.469 1 89.25 804 HIS A N 1
ATOM 6305 C CA . HIS A 1 804 ? -12.234 -16.984 -16.312 1 89.25 804 HIS A CA 1
ATOM 6306 C C . HIS A 1 804 ? -13.68 -16.578 -16.609 1 89.25 804 HIS A C 1
ATOM 6308 O O . HIS A 1 804 ? -14.609 -17.297 -16.25 1 89.25 804 HIS A O 1
ATOM 6314 N N . LYS A 1 805 ? -13.867 -15.5 -17.25 1 88.5 805 LYS A N 1
ATOM 6315 C CA . LYS A 1 805 ? -15.203 -15.023 -17.594 1 88.5 805 LYS A CA 1
ATOM 6316 C C . LYS A 1 805 ? -15.906 -15.984 -18.547 1 88.5 805 LYS A C 1
ATOM 6318 O O . LYS A 1 805 ? -17.078 -16.297 -18.375 1 88.5 805 LYS A O 1
ATOM 6323 N N . LEU A 1 806 ? -15.164 -16.438 -19.531 1 91.69 806 LEU A N 1
ATOM 6324 C CA . LEU A 1 806 ? -15.734 -17.375 -20.5 1 91.69 806 LEU A CA 1
ATOM 6325 C C . LEU A 1 806 ? -16.125 -18.672 -19.797 1 91.69 806 LEU A C 1
ATOM 6327 O O . LEU A 1 806 ? -17.203 -19.219 -20.047 1 91.69 806 LEU A O 1
ATOM 6331 N N . ASN A 1 807 ? -15.258 -19.109 -18.922 1 87.31 807 ASN A N 1
ATOM 6332 C CA . ASN A 1 807 ? -15.531 -20.344 -18.203 1 87.31 807 ASN A CA 1
ATOM 6333 C C . ASN A 1 807 ? -16.75 -20.203 -17.297 1 87.31 807 ASN A C 1
ATOM 6335 O O . ASN A 1 807 ? -17.547 -21.141 -17.188 1 87.31 807 ASN A O 1
ATOM 6339 N N . ASN A 1 808 ? -16.859 -19.109 -16.656 1 82.19 808 ASN A N 1
ATOM 6340 C CA . ASN A 1 808 ? -17.969 -18.875 -15.742 1 82.19 808 ASN A CA 1
ATOM 6341 C C . ASN A 1 808 ? -19.312 -18.781 -16.469 1 82.19 808 ASN A C 1
ATOM 6343 O O . ASN A 1 808 ? -20.359 -19.078 -15.906 1 82.19 808 ASN A O 1
ATOM 6347 N N . ARG A 1 809 ? -19.25 -18.391 -17.766 1 86.69 809 ARG A N 1
ATOM 6348 C CA . ARG A 1 809 ? -20.453 -18.219 -18.562 1 86.69 809 ARG A CA 1
ATOM 6349 C C . ARG A 1 809 ? -20.719 -19.453 -19.422 1 86.69 809 ARG A C 1
ATOM 6351 O O . ARG A 1 809 ? -21.5 -19.391 -20.375 1 86.69 809 ARG A O 1
ATOM 6358 N N . SER A 1 810 ? -20.125 -20.516 -19.109 1 86.38 810 SER A N 1
ATOM 6359 C CA . SER A 1 810 ? -20.219 -21.719 -19.922 1 86.38 810 SER A CA 1
ATOM 6360 C C . SER A 1 810 ? -21.656 -22.219 -20.016 1 86.38 810 SER A C 1
ATOM 6362 O O . SER A 1 810 ? -22.062 -22.781 -21.047 1 86.38 810 SER A O 1
ATOM 6364 N N . ASP A 1 811 ? -22.422 -21.969 -18.953 1 81.38 811 ASP A N 1
ATOM 6365 C CA . ASP A 1 811 ? -23.812 -22.422 -18.938 1 81.38 811 ASP A CA 1
ATOM 6366 C C . ASP A 1 811 ? -24.641 -21.688 -19.969 1 81.38 811 ASP A C 1
ATOM 6368 O O . ASP A 1 811 ? -25.641 -22.219 -20.484 1 81.38 811 ASP A O 1
ATOM 6372 N N . LEU A 1 812 ? -24.219 -20.531 -20.266 1 86.44 812 LEU A N 1
ATOM 6373 C CA . LEU A 1 812 ? -24.953 -19.719 -21.219 1 86.44 812 LEU A CA 1
ATOM 6374 C C . LEU A 1 812 ? -24.703 -20.188 -22.656 1 86.44 812 LEU A C 1
ATOM 6376 O O . LEU A 1 812 ? -25.453 -19.844 -23.562 1 86.44 812 LEU A O 1
ATOM 6380 N N . TYR A 1 813 ? -23.672 -21.016 -22.844 1 89.12 813 TYR A N 1
ATOM 6381 C CA . TYR A 1 813 ? -23.281 -21.406 -24.188 1 89.12 813 TYR A CA 1
ATOM 6382 C C . TYR A 1 813 ? -23.891 -22.734 -24.562 1 89.12 813 TYR A C 1
ATOM 6384 O O . TYR A 1 813 ? -23.672 -23.25 -25.672 1 89.12 813 TYR A O 1
ATOM 6392 N N . ASP A 1 814 ? -24.672 -23.344 -23.734 1 83.06 814 ASP A N 1
ATOM 6393 C CA . ASP A 1 814 ? -25.344 -24.625 -23.969 1 83.06 814 ASP A CA 1
ATOM 6394 C C . ASP A 1 814 ? -24.328 -25.703 -24.359 1 83.06 814 ASP A C 1
ATOM 6396 O O . ASP A 1 814 ? -24.5 -26.375 -25.375 1 83.06 814 ASP A O 1
ATOM 6400 N N . ILE A 1 815 ? -23.266 -25.812 -23.703 1 84.25 815 ILE A N 1
ATOM 6401 C CA . ILE A 1 815 ? -22.172 -26.719 -24.047 1 84.25 815 ILE A CA 1
ATOM 6402 C C . ILE A 1 815 ? -22.594 -28.156 -23.719 1 84.25 815 ILE A C 1
ATOM 6404 O O . ILE A 1 815 ? -22.031 -29.109 -24.266 1 84.25 815 ILE A O 1
ATOM 6408 N N . ASN A 1 816 ? -23.531 -28.312 -22.812 1 77.94 816 ASN A N 1
ATOM 6409 C CA . ASN A 1 816 ? -23.969 -29.656 -22.453 1 77.94 816 ASN A CA 1
ATOM 6410 C C . ASN A 1 816 ? -25.016 -30.188 -23.422 1 77.94 816 ASN A C 1
ATOM 6412 O O . ASN A 1 816 ? -25.266 -31.391 -23.469 1 77.94 816 ASN A O 1
ATOM 6416 N N . GLY A 1 817 ? -25.562 -29.297 -24.234 1 75 817 GLY A N 1
ATOM 6417 C CA . GLY A 1 817 ? -26.609 -29.703 -25.172 1 75 817 GLY A CA 1
ATOM 6418 C C . GLY A 1 817 ? -26.062 -30.25 -26.469 1 75 817 GLY A C 1
ATOM 6419 O O . GLY A 1 817 ? -26.75 -31 -27.172 1 75 817 GLY A O 1
ATOM 6420 N N . SER A 1 818 ? -24.812 -29.812 -26.797 1 79.81 818 SER A N 1
ATOM 6421 C CA . SER A 1 818 ? -24.219 -30.219 -28.078 1 79.81 818 SER A CA 1
ATOM 6422 C C . SER A 1 818 ? -22.734 -30.562 -27.906 1 79.81 818 SER A C 1
ATOM 6424 O O . SER A 1 818 ? -21.969 -29.781 -27.344 1 79.81 818 SER A O 1
ATOM 6426 N N . ASP A 1 819 ? -22.438 -31.766 -28.391 1 78.25 819 ASP A N 1
ATOM 6427 C CA . ASP A 1 819 ? -21.031 -32.188 -28.359 1 78.25 819 ASP A CA 1
ATOM 6428 C C . ASP A 1 819 ? -20.172 -31.234 -29.203 1 78.25 819 ASP A C 1
ATOM 6430 O O . ASP A 1 819 ? -19.031 -30.953 -28.844 1 78.25 819 ASP A O 1
ATOM 6434 N N . TYR A 1 820 ? -20.75 -30.828 -30.219 1 82.88 820 TYR A N 1
ATOM 6435 C CA . TYR A 1 820 ? -20.031 -29.891 -31.094 1 82.88 820 TYR A CA 1
ATOM 6436 C C . TYR A 1 820 ? -19.719 -28.594 -30.359 1 82.88 820 TYR A C 1
ATOM 6438 O O . TYR A 1 820 ? -18.594 -28.094 -30.438 1 82.88 820 TYR A O 1
ATOM 6446 N N . LYS A 1 821 ? -20.703 -28.109 -29.656 1 86.5 821 LYS A N 1
ATOM 6447 C CA . LYS A 1 821 ? -20.5 -26.859 -28.922 1 86.5 821 LYS A CA 1
ATOM 6448 C C . LYS A 1 821 ? -19.484 -27.047 -27.797 1 86.5 821 LYS A C 1
ATOM 6450 O O . LYS A 1 821 ? -18.734 -26.125 -27.484 1 86.5 821 LYS A O 1
ATOM 6455 N N . ARG A 1 822 ? -19.531 -28.172 -27.266 1 87.12 822 ARG A N 1
ATOM 6456 C CA . ARG A 1 822 ? -18.594 -28.453 -26.188 1 87.12 822 ARG A CA 1
ATOM 6457 C C . ARG A 1 822 ? -17.156 -28.469 -26.688 1 87.12 822 ARG A C 1
ATOM 6459 O O . ARG A 1 822 ? -16.266 -27.906 -26.047 1 87.12 822 ARG A O 1
ATOM 6466 N N . VAL A 1 823 ? -16.953 -29.141 -27.812 1 88.31 823 VAL A N 1
ATOM 6467 C CA . VAL A 1 823 ? -15.625 -29.203 -28.422 1 88.31 823 VAL A CA 1
ATOM 6468 C C . VAL A 1 823 ? -15.156 -27.797 -28.781 1 88.31 823 VAL A C 1
ATOM 6470 O O . VAL A 1 823 ? -14.023 -27.422 -28.484 1 88.31 823 VAL A O 1
ATOM 6473 N N . ILE A 1 824 ? -16.031 -27.062 -29.375 1 89.94 824 ILE A N 1
ATOM 6474 C CA . ILE A 1 824 ? -15.719 -25.703 -29.812 1 89.94 824 ILE A CA 1
ATOM 6475 C C . ILE A 1 824 ? -15.352 -24.859 -28.594 1 89.94 824 ILE A C 1
ATOM 6477 O O . ILE A 1 824 ? -14.391 -24.078 -28.641 1 89.94 824 ILE A O 1
ATOM 6481 N N . PHE A 1 825 ? -16.109 -25.031 -27.562 1 91.94 825 PHE A N 1
ATOM 6482 C CA . PHE A 1 825 ? -15.898 -24.25 -26.344 1 91.94 825 PHE A CA 1
ATOM 6483 C C . PHE A 1 825 ? -14.484 -24.453 -25.812 1 91.94 825 PHE A C 1
ATOM 6485 O O . PHE A 1 825 ? -13.773 -23.484 -25.531 1 91.94 825 PHE A O 1
ATOM 6492 N N . PHE A 1 826 ? -14 -25.609 -25.734 1 90.12 826 PHE A N 1
ATOM 6493 C CA . PHE A 1 826 ? -12.688 -25.922 -25.188 1 90.12 826 PHE A CA 1
ATOM 6494 C C . PHE A 1 826 ? -11.578 -25.469 -26.125 1 90.12 826 PHE A C 1
ATOM 6496 O O . PHE A 1 826 ? -10.523 -25.016 -25.672 1 90.12 826 PHE A O 1
ATOM 6503 N N . GLU A 1 827 ? -11.82 -25.578 -27.375 1 91.62 827 GLU A N 1
ATOM 6504 C CA . GLU A 1 827 ? -10.836 -25.094 -28.344 1 91.62 827 GLU A CA 1
ATOM 6505 C C . GLU A 1 827 ? -10.688 -23.578 -28.266 1 91.62 827 GLU A C 1
ATOM 6507 O O . GLU A 1 827 ? -9.586 -23.047 -28.406 1 91.62 827 GLU A O 1
ATOM 6512 N N . VAL A 1 828 ? -11.836 -22.953 -28.078 1 93.25 828 VAL A N 1
ATOM 6513 C CA . VAL A 1 828 ? -11.812 -21.5 -27.953 1 93.25 828 VAL A CA 1
ATOM 6514 C C . VAL A 1 828 ? -10.984 -21.094 -26.734 1 93.25 828 VAL A C 1
ATOM 6516 O O . VAL A 1 828 ? -10.164 -20.172 -26.797 1 93.25 828 VAL A O 1
ATOM 6519 N N . LEU A 1 829 ? -11.148 -21.766 -25.594 1 92.75 829 LEU A N 1
ATOM 6520 C CA . LEU A 1 829 ? -10.406 -21.469 -24.375 1 92.75 829 LEU A CA 1
ATOM 6521 C C . LEU A 1 829 ? -8.906 -21.656 -24.578 1 92.75 829 LEU A C 1
ATOM 6523 O O . LEU A 1 829 ? -8.102 -20.844 -24.109 1 92.75 829 LEU A O 1
ATOM 6527 N N . LYS A 1 830 ? -8.562 -22.672 -25.312 1 92.62 830 LYS A N 1
ATOM 6528 C CA . LYS A 1 830 ? -7.152 -22.938 -25.578 1 92.62 830 LYS A CA 1
ATOM 6529 C C . LYS A 1 830 ? -6.535 -21.859 -26.453 1 92.62 830 LYS A C 1
ATOM 6531 O O . LYS A 1 830 ? -5.406 -21.422 -26.219 1 92.62 830 LYS A O 1
ATOM 6536 N N . VAL A 1 831 ? -7.293 -21.438 -27.391 1 93.94 831 VAL A N 1
ATOM 6537 C CA . VAL A 1 831 ? -6.812 -20.391 -28.297 1 93.94 831 VAL A CA 1
ATOM 6538 C C . VAL A 1 831 ? -6.598 -19.094 -27.516 1 93.94 831 VAL A C 1
ATOM 6540 O O . VAL A 1 831 ? -5.59 -18.406 -27.703 1 93.94 831 VAL A O 1
ATOM 6543 N N . VAL A 1 832 ? -7.559 -18.781 -26.656 1 93.56 832 VAL A N 1
ATOM 6544 C CA . VAL A 1 832 ? -7.438 -17.578 -25.844 1 93.56 832 VAL A CA 1
ATOM 6545 C C . VAL A 1 832 ? -6.223 -17.688 -24.938 1 93.56 832 VAL A C 1
ATOM 6547 O O . VAL A 1 832 ? -5.488 -16.703 -24.75 1 93.56 832 VAL A O 1
ATOM 6550 N N . SER A 1 833 ? -5.961 -18.797 -24.344 1 92.06 833 SER A N 1
ATOM 6551 C CA . SER A 1 833 ? -4.816 -19.016 -23.469 1 92.06 833 SER A CA 1
ATOM 6552 C C . SER A 1 833 ? -3.502 -18.844 -24.219 1 92.06 833 SER A C 1
ATOM 6554 O O . SER A 1 833 ? -2.582 -18.188 -23.719 1 92.06 833 SER A O 1
ATOM 6556 N N . ASP A 1 834 ? -3.436 -19.312 -25.438 1 90.94 834 ASP A N 1
ATOM 6557 C CA . ASP A 1 834 ? -2.213 -19.25 -26.234 1 90.94 834 ASP A CA 1
ATOM 6558 C C . ASP A 1 834 ? -1.949 -17.828 -26.719 1 90.94 834 ASP A C 1
ATOM 6560 O O . ASP A 1 834 ? -0.794 -17.422 -26.891 1 90.94 834 ASP A O 1
ATOM 6564 N N . LEU A 1 835 ? -3.027 -17.141 -26.953 1 89.62 835 LEU A N 1
ATOM 6565 C CA . LEU A 1 835 ? -2.918 -15.773 -27.438 1 89.62 835 LEU A CA 1
ATOM 6566 C C . LEU A 1 835 ? -2.209 -14.883 -26.438 1 89.62 835 LEU A C 1
ATOM 6568 O O . LEU A 1 835 ? -1.493 -13.953 -26.812 1 89.62 835 LEU A O 1
ATOM 6572 N N . GLY A 1 836 ? -2.307 -15.102 -25.156 1 85.44 836 GLY A N 1
ATOM 6573 C CA . GLY A 1 836 ? -1.787 -14.25 -24.094 1 85.44 836 GLY A CA 1
ATOM 6574 C C . GLY A 1 836 ? -0.313 -14.477 -23.812 1 85.44 836 GLY A C 1
ATOM 6575 O O . GLY A 1 836 ? 0.299 -13.742 -23.047 1 85.44 836 GLY A O 1
ATOM 6576 N N . MET A 1 837 ? 0.35 -15.406 -24.484 1 82.31 837 MET A N 1
ATOM 6577 C CA . MET A 1 837 ? 1.758 -15.695 -24.234 1 82.31 837 MET A CA 1
ATOM 6578 C C . MET A 1 837 ? 2.654 -14.633 -24.859 1 82.31 837 MET A C 1
ATOM 6580 O O . MET A 1 837 ? 3.803 -14.461 -24.438 1 82.31 837 MET A O 1
ATOM 6584 N N . THR A 1 838 ? 2.121 -13.922 -25.812 1 80.25 838 THR A N 1
ATOM 6585 C CA . THR A 1 838 ? 2.818 -12.805 -26.438 1 80.25 838 THR A CA 1
ATOM 6586 C C . THR A 1 838 ? 2.023 -11.516 -26.266 1 80.25 838 THR A C 1
ATOM 6588 O O . THR A 1 838 ? 0.795 -11.539 -26.156 1 80.25 838 THR A O 1
ATOM 6591 N N . PRO A 1 839 ? 2.779 -10.469 -26.172 1 82 839 PRO A N 1
ATOM 6592 C CA . PRO A 1 839 ? 2.039 -9.211 -26.062 1 82 839 PRO A CA 1
ATOM 6593 C C . PRO A 1 839 ? 1.112 -8.969 -27.25 1 82 839 PRO A C 1
ATOM 6595 O O . PRO A 1 839 ? 1.519 -9.148 -28.391 1 82 839 PRO A O 1
ATOM 6598 N N . LEU A 1 840 ? -0.065 -8.617 -26.938 1 79.38 840 LEU A N 1
ATOM 6599 C CA . LEU A 1 840 ? -1.104 -8.516 -27.953 1 79.38 840 LEU A CA 1
ATOM 6600 C C . LEU A 1 840 ? -0.987 -7.199 -28.719 1 79.38 840 LEU A C 1
ATOM 6602 O O . LEU A 1 840 ? -1.36 -7.125 -29.891 1 79.38 840 LEU A O 1
ATOM 6606 N N . ALA A 1 841 ? -0.625 -6.168 -27.922 1 79.31 841 ALA A N 1
ATOM 6607 C CA . ALA A 1 841 ? -0.644 -4.855 -28.562 1 79.31 841 ALA A CA 1
ATOM 6608 C C . ALA A 1 841 ? 0.667 -4.109 -28.328 1 79.31 841 ALA A C 1
ATOM 6610 O O . ALA A 1 841 ? 0.675 -3.035 -27.719 1 79.31 841 ALA A O 1
ATOM 6611 N N . PRO A 1 842 ? 1.778 -4.629 -28.891 1 77.19 842 PRO A N 1
ATOM 6612 C CA . PRO A 1 842 ? 3.031 -3.881 -28.766 1 77.19 842 PRO A CA 1
ATOM 6613 C C . PRO A 1 842 ? 3.057 -2.613 -29.609 1 77.19 842 PRO A C 1
ATOM 6615 O O . PRO A 1 842 ? 2.469 -2.584 -30.703 1 77.19 842 PRO A O 1
ATOM 6618 N N . VAL A 1 843 ? 3.398 -1.576 -29.031 1 79.56 843 VAL A N 1
ATOM 6619 C CA . VAL A 1 843 ? 3.498 -0.308 -29.75 1 79.56 843 VAL A CA 1
ATOM 6620 C C . VAL A 1 843 ? 4.875 -0.188 -30.391 1 79.56 843 VAL A C 1
ATOM 6622 O O . VAL A 1 843 ? 5.684 0.653 -30 1 79.56 843 VAL A O 1
ATOM 6625 N N . ASP A 1 844 ? 5.176 -1.018 -31.266 1 77.38 844 ASP A N 1
ATOM 6626 C CA . ASP A 1 844 ? 6.492 -1.038 -31.891 1 77.38 844 ASP A CA 1
ATOM 6627 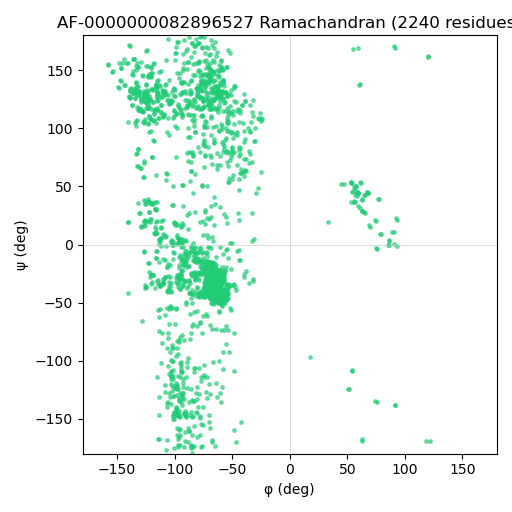C C . ASP A 1 844 ? 6.398 -0.729 -33.375 1 77.38 844 ASP A C 1
ATOM 6629 O O . ASP A 1 844 ? 7.391 -0.338 -34 1 77.38 844 ASP A O 1
ATOM 6633 N N . ALA A 1 845 ? 5.137 -0.745 -33.875 1 78.44 845 ALA A N 1
ATOM 6634 C CA . ALA A 1 845 ? 4.953 -0.459 -35.281 1 78.44 845 ALA A CA 1
ATOM 6635 C C . ALA A 1 845 ? 5.129 1.029 -35.562 1 78.44 845 ALA A C 1
ATOM 6637 O O . ALA A 1 845 ? 4.82 1.873 -34.719 1 78.44 845 ALA A O 1
ATOM 6638 N N . PRO A 1 846 ? 5.723 1.3 -36.656 1 76.75 846 PRO A N 1
ATOM 6639 C CA . PRO A 1 846 ? 5.973 2.697 -37 1 76.75 846 PRO A CA 1
ATOM 6640 C C . PRO A 1 846 ? 4.707 3.553 -36.969 1 76.75 846 PRO A C 1
ATOM 6642 O O . PRO A 1 846 ? 4.762 4.719 -36.562 1 76.75 846 PRO A O 1
ATOM 6645 N N . ILE A 1 847 ? 3.674 2.998 -37.312 1 75.19 847 ILE A N 1
ATOM 6646 C CA . ILE A 1 847 ? 2.418 3.74 -37.312 1 75.19 847 ILE A CA 1
ATOM 6647 C C . ILE A 1 847 ? 2.025 4.105 -35.875 1 75.19 847 ILE A C 1
ATOM 6649 O O . ILE A 1 847 ? 1.526 5.207 -35.625 1 75.19 847 ILE A O 1
ATOM 6653 N N . ASP A 1 848 ? 2.219 3.135 -35.031 1 81.38 848 ASP A N 1
ATOM 6654 C CA . ASP A 1 848 ? 1.916 3.383 -33.625 1 81.38 848 ASP A CA 1
ATOM 6655 C C . ASP A 1 848 ? 2.828 4.465 -33.062 1 81.38 848 ASP A C 1
ATOM 6657 O O . ASP A 1 848 ? 2.371 5.344 -32.312 1 81.38 848 ASP A O 1
ATOM 6661 N N . LEU A 1 849 ? 4.051 4.387 -33.5 1 84.56 849 LEU A N 1
ATOM 6662 C CA . LEU A 1 849 ? 5.035 5.344 -33 1 84.56 849 LEU A CA 1
ATOM 6663 C C . LEU A 1 849 ? 4.75 6.746 -33.531 1 84.56 849 LEU A C 1
ATOM 6665 O O . LEU A 1 849 ? 5.008 7.738 -32.844 1 84.56 849 LEU A O 1
ATOM 6669 N N . ALA A 1 850 ? 4.176 6.742 -34.688 1 85.69 850 ALA A N 1
ATOM 6670 C CA . ALA A 1 850 ? 3.797 8.031 -35.25 1 85.69 850 ALA A CA 1
ATOM 6671 C C . ALA A 1 850 ? 2.658 8.672 -34.469 1 85.69 850 ALA A C 1
ATOM 6673 O O . ALA A 1 850 ? 2.611 9.891 -34.312 1 85.69 850 ALA A O 1
ATOM 6674 N N . VAL A 1 851 ? 1.784 7.891 -34.031 1 86.81 851 VAL A N 1
ATOM 6675 C CA . VAL A 1 851 ? 0.678 8.398 -33.219 1 86.81 851 VAL A CA 1
ATOM 6676 C C . VAL A 1 851 ? 1.205 8.898 -31.875 1 86.81 851 VAL A C 1
ATOM 6678 O O . VAL A 1 851 ? 0.762 9.938 -31.375 1 86.81 851 VAL A O 1
ATOM 6681 N N . VAL A 1 852 ? 2.166 8.156 -31.312 1 88.38 852 VAL A N 1
ATOM 6682 C CA . VAL A 1 852 ? 2.773 8.578 -30.062 1 88.38 852 VAL A CA 1
ATOM 6683 C C . VAL A 1 852 ? 3.428 9.945 -30.234 1 88.38 852 VAL A C 1
ATOM 6685 O O . VAL A 1 852 ? 3.229 10.844 -29.422 1 88.38 852 VAL A O 1
ATOM 6688 N N . ASP A 1 853 ? 4.082 10.078 -31.312 1 87.81 853 ASP A N 1
ATOM 6689 C CA . ASP A 1 853 ? 4.77 11.336 -31.578 1 87.81 853 ASP A CA 1
ATOM 6690 C C . ASP A 1 853 ? 3.775 12.477 -31.797 1 87.81 853 ASP A C 1
ATOM 6692 O O . ASP A 1 853 ? 4.012 13.609 -31.359 1 87.81 853 ASP A O 1
ATOM 6696 N N . SER A 1 854 ? 2.77 12.141 -32.406 1 86.94 854 SER A N 1
ATOM 6697 C CA . SER A 1 854 ? 1.749 13.156 -32.656 1 86.94 854 SER A CA 1
ATOM 6698 C C . SER A 1 854 ? 1.09 13.602 -31.359 1 86.94 854 SER A C 1
ATOM 6700 O O . SER A 1 854 ? 0.831 14.789 -31.172 1 86.94 854 SER A O 1
ATOM 6702 N N . VAL A 1 855 ? 0.821 12.664 -30.516 1 87.25 855 VAL A N 1
ATOM 6703 C CA . VAL A 1 855 ? 0.2 12.984 -29.25 1 87.25 855 VAL A CA 1
ATOM 6704 C C . VAL A 1 855 ? 1.168 13.805 -28.391 1 87.25 855 VAL A C 1
ATOM 6706 O O . VAL A 1 855 ? 0.771 14.781 -27.75 1 87.25 855 VAL A O 1
ATOM 6709 N N . VAL A 1 856 ? 2.424 13.414 -28.406 1 88 856 VAL A N 1
ATOM 6710 C CA . VAL A 1 856 ? 3.443 14.117 -27.625 1 88 856 VAL A CA 1
ATOM 6711 C C . VAL A 1 856 ? 3.578 15.555 -28.141 1 88 856 VAL A C 1
ATOM 6713 O O . VAL A 1 856 ? 3.709 16.484 -27.344 1 88 856 VAL A O 1
ATOM 6716 N N . ALA A 1 857 ? 3.479 15.68 -29.422 1 86.44 857 ALA A N 1
ATOM 6717 C CA . ALA A 1 857 ? 3.588 17 -30.031 1 86.44 857 ALA A CA 1
ATOM 6718 C C . ALA A 1 857 ? 2.422 17.891 -29.609 1 86.44 857 ALA A C 1
ATOM 6720 O O . ALA A 1 857 ? 2.607 19.078 -29.312 1 86.44 857 ALA A O 1
ATOM 6721 N N . ARG A 1 858 ? 1.317 17.344 -29.547 1 84.88 858 ARG A N 1
ATOM 6722 C CA . ARG A 1 858 ? 0.139 18.109 -29.141 1 84.88 858 ARG A CA 1
ATOM 6723 C C . ARG A 1 858 ? 0.216 18.469 -27.672 1 84.88 858 ARG A C 1
ATOM 6725 O O . ARG A 1 858 ? -0.215 19.562 -27.266 1 84.88 858 ARG A O 1
ATOM 6732 N N . LEU A 1 859 ? 0.72 17.594 -26.891 1 85.31 859 LEU A N 1
ATOM 6733 C CA . LEU A 1 859 ? 0.847 17.859 -25.469 1 85.31 859 LEU A CA 1
ATOM 6734 C C . LEU A 1 859 ? 1.898 18.922 -25.203 1 85.31 859 LEU A C 1
ATOM 6736 O O . LEU A 1 859 ? 1.757 19.719 -24.266 1 85.31 859 LEU A O 1
ATOM 6740 N N . GLU A 1 860 ? 2.871 18.906 -25.984 1 84.56 860 GLU A N 1
ATOM 6741 C CA . GLU A 1 860 ? 3.893 19.938 -25.859 1 84.56 860 GLU A CA 1
ATOM 6742 C C . GLU A 1 860 ? 3.332 21.312 -26.219 1 84.56 860 GLU A C 1
ATOM 6744 O O . GLU A 1 860 ? 3.654 22.312 -25.562 1 84.56 860 GLU A O 1
ATOM 6749 N N . GLU A 1 861 ? 2.539 21.297 -27.203 1 84.06 861 GLU A N 1
ATOM 6750 C CA . GLU A 1 861 ? 1.9 22.562 -27.578 1 84.06 861 GLU A CA 1
ATOM 6751 C C . GLU A 1 861 ? 0.99 23.078 -26.469 1 84.06 861 GLU A C 1
ATOM 6753 O O . GLU A 1 861 ? 1.01 24.266 -26.141 1 84.06 861 GLU A O 1
ATOM 6758 N N . LEU A 1 862 ? 0.254 22.188 -25.969 1 86.5 862 LEU A N 1
ATOM 6759 C CA . LEU A 1 862 ? -0.624 22.562 -24.875 1 86.5 862 LEU A CA 1
ATOM 6760 C C . LEU A 1 862 ? 0.187 22.984 -23.641 1 86.5 862 LEU A C 1
ATOM 6762 O O . LEU A 1 862 ? -0.211 23.906 -22.922 1 86.5 862 LEU A O 1
ATOM 6766 N N . GLY A 1 863 ? 1.248 22.25 -23.438 1 86.06 863 GLY A N 1
ATOM 6767 C CA . GLY A 1 863 ? 2.127 22.594 -22.328 1 86.06 863 GLY A CA 1
ATOM 6768 C C . GLY A 1 863 ? 2.746 23.969 -22.453 1 86.06 863 GLY A C 1
ATOM 6769 O O . GLY A 1 863 ? 2.812 24.703 -21.469 1 86.06 863 GLY A O 1
ATOM 6770 N N . ASP A 1 864 ? 3.076 24.297 -23.609 1 85.75 864 ASP A N 1
ATOM 6771 C CA . ASP A 1 864 ? 3.676 25.609 -23.844 1 85.75 864 ASP A CA 1
ATOM 6772 C C . ASP A 1 864 ? 2.654 26.719 -23.641 1 85.75 864 ASP A C 1
ATOM 6774 O O . ASP A 1 864 ? 2.971 27.766 -23.047 1 85.75 864 ASP A O 1
ATOM 6778 N N . ALA A 1 865 ? 1.548 26.484 -24.172 1 86.06 865 ALA A N 1
ATOM 6779 C CA . ALA A 1 865 ? 0.489 27.469 -24 1 86.06 865 ALA A CA 1
ATOM 6780 C C . ALA A 1 865 ? 0.152 27.656 -22.516 1 86.06 865 ALA A C 1
ATOM 6782 O O . ALA A 1 865 ? -0.068 28.781 -22.062 1 86.06 865 ALA A O 1
ATOM 6783 N N . ASN A 1 866 ? 0.057 26.625 -21.844 1 87.31 866 ASN A N 1
ATOM 6784 C CA . ASN A 1 866 ? -0.239 26.672 -20.406 1 87.31 866 ASN A CA 1
ATOM 6785 C C . ASN A 1 866 ? 0.891 27.344 -19.625 1 87.31 866 ASN A C 1
ATOM 6787 O O . ASN A 1 866 ? 0.642 28.078 -18.672 1 87.31 866 ASN A O 1
ATOM 6791 N N . ASP A 1 867 ? 2.061 27.016 -20.016 1 87.31 867 ASP A N 1
ATOM 6792 C CA . ASP A 1 867 ? 3.215 27.609 -19.359 1 87.31 867 ASP A CA 1
ATOM 6793 C C . ASP A 1 867 ? 3.215 29.141 -19.516 1 87.31 867 ASP A C 1
ATOM 6795 O O . ASP A 1 867 ? 3.537 29.859 -18.578 1 87.31 867 ASP A O 1
ATOM 6799 N N . HIS A 1 868 ? 2.855 29.547 -20.688 1 88.25 868 HIS A N 1
ATOM 6800 C CA . HIS A 1 868 ? 2.787 30.984 -20.938 1 88.25 868 HIS A CA 1
ATOM 6801 C C . HIS A 1 868 ? 1.712 31.641 -20.078 1 88.25 868 HIS A C 1
ATOM 6803 O O . HIS A 1 868 ? 1.912 32.75 -19.547 1 88.25 868 HIS A O 1
ATOM 6809 N N . ARG A 1 869 ? 0.676 31.016 -20 1 88.75 869 ARG A N 1
ATOM 6810 C CA . ARG A 1 869 ? -0.418 31.531 -19.188 1 88.75 869 ARG A CA 1
ATOM 6811 C C . ARG A 1 869 ? -0.019 31.625 -17.719 1 88.75 869 ARG A C 1
ATOM 6813 O O . ARG A 1 869 ? -0.247 32.625 -17.078 1 88.75 869 ARG A O 1
ATOM 6820 N N . ILE A 1 870 ? 0.574 30.609 -17.219 1 90.69 870 ILE A N 1
ATOM 6821 C CA . ILE A 1 870 ? 0.937 30.547 -15.797 1 90.69 870 ILE A CA 1
ATOM 6822 C C . ILE A 1 870 ? 2.023 31.578 -15.5 1 90.69 870 ILE A C 1
ATOM 6824 O O . ILE A 1 870 ? 2.006 32.219 -14.453 1 90.69 870 ILE A O 1
ATOM 6828 N N . TRP A 1 871 ? 2.887 31.625 -16.438 1 90.25 871 TRP A N 1
ATOM 6829 C CA . TRP A 1 871 ? 3.969 32.562 -16.188 1 90.25 871 TRP A CA 1
ATOM 6830 C C . TRP A 1 871 ? 3.447 34 -16.219 1 90.25 871 TRP A C 1
ATOM 6832 O O . TRP A 1 871 ? 3.939 34.875 -15.477 1 90.25 871 TRP A O 1
ATOM 6842 N N . THR A 1 872 ? 2.457 34.25 -16.984 1 91.25 872 THR A N 1
ATOM 6843 C CA . THR A 1 872 ? 1.821 35.562 -16.969 1 91.25 872 THR A CA 1
ATOM 6844 C C . THR A 1 872 ? 1.164 35.844 -15.617 1 91.25 872 THR A C 1
ATOM 6846 O O . THR A 1 872 ? 1.229 36.969 -15.102 1 91.25 872 THR A O 1
ATOM 6849 N N . LEU A 1 873 ? 0.605 34.844 -15.094 1 91.75 873 LEU A N 1
ATOM 6850 C CA . LEU A 1 873 ? -0.016 34.969 -13.781 1 91.75 873 LEU A CA 1
ATOM 6851 C C . LEU A 1 873 ? 1.032 35.25 -12.703 1 91.75 873 LEU A C 1
ATOM 6853 O O . LEU A 1 873 ? 0.806 36.062 -11.805 1 91.75 873 LEU A O 1
ATOM 6857 N N . VAL A 1 874 ? 2.182 34.594 -12.844 1 93.06 874 VAL A N 1
ATOM 6858 C CA . VAL A 1 874 ? 3.262 34.781 -11.883 1 93.06 874 VAL A CA 1
ATOM 6859 C C . VAL A 1 874 ? 3.82 36.188 -12.008 1 93.06 874 VAL A C 1
ATOM 6861 O O . VAL A 1 874 ? 4.07 36.875 -11.008 1 93.06 874 VAL A O 1
ATOM 6864 N N . ARG A 1 875 ? 3.979 36.625 -13.18 1 92.44 875 ARG A N 1
ATOM 6865 C CA . ARG A 1 875 ? 4.496 37.938 -13.445 1 92.44 875 ARG A CA 1
ATOM 6866 C C . ARG A 1 875 ? 3.568 39.031 -12.875 1 92.44 875 ARG A C 1
ATOM 6868 O O . ARG A 1 875 ? 4.027 39.969 -12.242 1 92.44 875 ARG A O 1
ATOM 6875 N N . GLU A 1 876 ? 2.322 38.781 -13.07 1 93.5 876 GLU A N 1
ATOM 6876 C CA . GLU A 1 876 ? 1.333 39.719 -12.555 1 93.5 876 GLU A CA 1
ATOM 6877 C C . GLU A 1 876 ? 1.303 39.719 -11.031 1 93.5 876 GLU A C 1
ATOM 6879 O O . GLU A 1 876 ? 1.196 40.781 -10.398 1 93.5 876 GLU A O 1
ATOM 6884 N N . ALA A 1 877 ? 1.397 38.562 -10.477 1 94.06 877 ALA A N 1
ATOM 6885 C CA . ALA A 1 877 ? 1.383 38.438 -9.023 1 94.06 877 ALA A CA 1
ATOM 6886 C C . ALA A 1 877 ? 2.617 39.094 -8.406 1 94.06 877 ALA A C 1
ATOM 6888 O O . ALA A 1 877 ? 2.535 39.719 -7.344 1 94.06 877 ALA A O 1
ATOM 6889 N N . LEU A 1 878 ? 3.701 38.938 -9.055 1 93.69 878 LEU A N 1
ATOM 6890 C CA . LEU A 1 878 ? 4.93 39.562 -8.578 1 93.69 878 LEU A CA 1
ATOM 6891 C C . LEU A 1 878 ? 4.844 41.062 -8.711 1 93.69 878 LEU A C 1
ATOM 6893 O O . LEU A 1 878 ? 5.277 41.812 -7.816 1 93.69 878 LEU A O 1
ATOM 6897 N N . ALA A 1 879 ? 4.297 41.469 -9.781 1 92.94 879 ALA A N 1
ATOM 6898 C CA . ALA A 1 879 ? 4.125 42.906 -10 1 92.94 879 ALA A CA 1
ATOM 6899 C C . ALA A 1 879 ? 3.227 43.531 -8.922 1 92.94 879 ALA A C 1
ATOM 6901 O O . ALA A 1 879 ? 3.467 44.656 -8.469 1 92.94 879 ALA A O 1
ATOM 6902 N N . ASP A 1 880 ? 2.215 42.812 -8.578 1 92 880 ASP A N 1
ATOM 6903 C CA . ASP A 1 880 ? 1.305 43.281 -7.535 1 92 880 ASP A CA 1
ATOM 6904 C C . ASP A 1 880 ? 2.029 43.438 -6.199 1 92 880 ASP A C 1
ATOM 6906 O O . ASP A 1 880 ? 1.643 44.25 -5.367 1 92 880 ASP A O 1
ATOM 6910 N N . LYS A 1 881 ? 3.105 42.656 -6.043 1 90.25 881 LYS A N 1
ATOM 6911 C CA . LYS A 1 881 ? 3.885 42.719 -4.809 1 90.25 881 LYS A CA 1
ATOM 6912 C C . LYS A 1 881 ? 5.074 43.656 -4.961 1 90.25 881 LYS A C 1
ATOM 6914 O O . LYS A 1 881 ? 5.961 43.688 -4.105 1 90.25 881 LYS A O 1
ATOM 6919 N N . GLY A 1 882 ? 5.164 44.312 -6.078 1 88.25 882 GLY A N 1
ATOM 6920 C CA . GLY A 1 882 ? 6.188 45.312 -6.301 1 88.25 882 GLY A CA 1
ATOM 6921 C C . GLY A 1 882 ? 7.469 44.75 -6.879 1 88.25 882 GLY A C 1
ATOM 6922 O O . GLY A 1 882 ? 8.523 45.375 -6.797 1 88.25 882 GLY A O 1
ATOM 6923 N N . VAL A 1 883 ? 7.461 43.469 -7.332 1 92.75 883 VAL A N 1
ATOM 6924 C CA . VAL A 1 883 ? 8.633 42.875 -7.934 1 92.75 883 VAL A CA 1
ATOM 6925 C C . VAL A 1 883 ? 8.469 42.812 -9.453 1 92.75 883 VAL A C 1
ATOM 6927 O O . VAL A 1 883 ? 7.484 42.281 -9.953 1 92.75 883 VAL A O 1
ATOM 6930 N N . GLU A 1 884 ? 9.367 43.406 -10.133 1 91.75 884 GLU A N 1
ATOM 6931 C CA . GLU A 1 884 ? 9.32 43.406 -11.594 1 91.75 884 GLU A CA 1
ATOM 6932 C C . GLU A 1 884 ? 10.391 42.5 -12.195 1 91.75 884 GLU A C 1
ATOM 6934 O O . GLU A 1 884 ? 11.523 42.469 -11.703 1 91.75 884 GLU A O 1
ATOM 6939 N N . ILE A 1 885 ? 10.031 41.781 -13.188 1 92.19 885 ILE A N 1
ATOM 6940 C CA . ILE A 1 885 ? 10.961 40.938 -13.906 1 92.19 885 ILE A CA 1
ATOM 6941 C C . ILE A 1 885 ? 11.641 41.75 -15.023 1 92.19 885 ILE A C 1
ATOM 6943 O O . ILE A 1 885 ? 10.977 42.188 -15.961 1 92.19 885 ILE A O 1
ATOM 6947 N N . ALA A 1 886 ? 12.875 41.812 -14.953 1 87.19 886 ALA A N 1
ATOM 6948 C CA . ALA A 1 886 ? 13.625 42.656 -15.891 1 87.19 886 ALA A CA 1
ATOM 6949 C C . ALA A 1 886 ? 14.203 41.812 -17.031 1 87.19 886 ALA A C 1
ATOM 6951 O O . ALA A 1 886 ? 14.531 42.344 -18.094 1 87.19 886 ALA A O 1
ATOM 6952 N N . GLU A 1 887 ? 14.469 40.562 -16.734 1 83.38 887 GLU A N 1
ATOM 6953 C CA . GLU A 1 887 ? 15.055 39.656 -17.734 1 83.38 887 GLU A CA 1
ATOM 6954 C C . GLU A 1 887 ? 14.133 38.469 -18.016 1 83.38 887 GLU A C 1
ATOM 6956 O O . GLU A 1 887 ? 13.484 37.938 -17.109 1 83.38 887 GLU A O 1
ATOM 6961 N N . ASN A 1 888 ? 14.039 38.312 -19.312 1 79.62 888 ASN A N 1
ATOM 6962 C CA . ASN A 1 888 ? 13.25 37.156 -19.703 1 79.62 888 ASN A CA 1
ATOM 6963 C C . ASN A 1 888 ? 14.094 35.875 -19.688 1 79.62 888 ASN A C 1
ATOM 6965 O O . ASN A 1 888 ? 15.219 35.844 -20.203 1 79.62 888 ASN A O 1
ATOM 6969 N N . VAL A 1 889 ? 13.688 34.906 -18.859 1 79.69 889 VAL A N 1
ATOM 6970 C CA . VAL A 1 889 ? 14.414 33.656 -18.75 1 79.69 889 VAL A CA 1
ATOM 6971 C C . VAL A 1 889 ? 13.594 32.531 -19.391 1 79.69 889 VAL A C 1
ATOM 6973 O O . VAL A 1 889 ? 12.367 32.5 -19.281 1 79.69 889 VAL A O 1
ATOM 6976 N N . GLU A 1 890 ? 14.305 31.781 -20.281 1 75.5 890 GLU A N 1
ATOM 6977 C CA . GLU A 1 890 ? 13.648 30.625 -20.906 1 75.5 890 GLU A CA 1
ATOM 6978 C C . GLU A 1 890 ? 13.883 29.359 -20.078 1 75.5 890 GLU A C 1
ATOM 6980 O O . GLU A 1 890 ? 14.938 29.203 -19.453 1 75.5 890 GLU A O 1
ATOM 6985 N N . ALA A 1 891 ? 12.82 28.562 -19.797 1 68.62 891 ALA A N 1
ATOM 6986 C CA . ALA A 1 891 ? 12.945 27.297 -19.094 1 68.62 891 ALA A CA 1
ATOM 6987 C C . ALA A 1 891 ? 13.422 26.188 -20.047 1 68.62 891 ALA A C 1
ATOM 6989 O O . ALA A 1 891 ? 13.078 26.188 -21.234 1 68.62 891 ALA A O 1
ATOM 6990 N N . PRO A 1 892 ? 14.43 25.297 -19.547 1 61.03 892 PRO A N 1
ATOM 6991 C CA . PRO A 1 892 ? 14.883 24.203 -20.406 1 61.03 892 PRO A CA 1
ATOM 6992 C C . PRO A 1 892 ? 13.766 23.25 -20.797 1 61.03 892 PRO A C 1
ATOM 6994 O O . PRO A 1 892 ? 12.859 22.984 -19.984 1 61.03 892 PRO A O 1
ATOM 6997 N N . SER A 1 893 ? 13.531 22.891 -22.031 1 57.47 893 SER A N 1
ATOM 6998 C CA . SER A 1 893 ? 12.516 22.047 -22.641 1 57.47 893 SER A CA 1
ATOM 6999 C C . SER A 1 893 ? 12.805 20.562 -22.375 1 57.47 893 SER A C 1
ATOM 7001 O O . SER A 1 893 ? 12.711 19.75 -23.297 1 57.47 893 SER A O 1
ATOM 7003 N N . ASN A 1 894 ? 13.516 19.969 -21.484 1 55.22 894 ASN A N 1
ATOM 7004 C CA . ASN A 1 894 ? 14 18.594 -21.531 1 55.22 894 ASN A CA 1
ATOM 7005 C C . ASN A 1 894 ? 12.867 17.594 -21.328 1 55.22 894 ASN A C 1
ATOM 7007 O O . ASN A 1 894 ? 13.109 16.391 -21.172 1 55.22 894 ASN A O 1
ATOM 7011 N N . VAL A 1 895 ? 11.625 17.891 -21.281 1 59.34 895 VAL A N 1
ATOM 7012 C CA . VAL A 1 895 ? 10.617 17 -20.688 1 59.34 895 VAL A CA 1
ATOM 7013 C C . VAL A 1 895 ? 10.086 16.047 -21.75 1 59.34 895 VAL A C 1
ATOM 7015 O O . VAL A 1 895 ? 9.211 15.227 -21.469 1 59.34 895 VAL A O 1
ATOM 7018 N N . ASN A 1 896 ? 10.969 15.789 -22.828 1 67.44 896 ASN A N 1
ATOM 7019 C CA . ASN A 1 896 ? 10.312 15.148 -23.953 1 67.44 896 ASN A CA 1
ATOM 7020 C C . ASN A 1 896 ? 10.422 13.625 -23.875 1 67.44 896 ASN A C 1
ATOM 7022 O O . ASN A 1 896 ? 9.445 12.914 -24.141 1 67.44 896 ASN A O 1
ATOM 7026 N N . GLU A 1 897 ? 11.609 13.133 -23.359 1 78.19 897 GLU A N 1
ATOM 7027 C CA . GLU A 1 897 ? 11.758 11.68 -23.422 1 78.19 897 GLU A CA 1
ATOM 7028 C C . GLU A 1 897 ? 10.859 10.992 -22.391 1 78.19 897 GLU A C 1
ATOM 7030 O O . GLU A 1 897 ? 10.273 9.945 -22.688 1 78.19 897 GLU A O 1
ATOM 7035 N N . TYR A 1 898 ? 10.672 11.578 -21.281 1 77.44 898 TYR A N 1
ATOM 7036 C CA . TYR A 1 898 ? 9.82 11.016 -20.25 1 77.44 898 TYR A CA 1
ATOM 7037 C C . TYR A 1 898 ? 8.352 11.055 -20.656 1 77.44 898 TYR A C 1
ATOM 7039 O O . TYR A 1 898 ? 7.605 10.102 -20.422 1 77.44 898 TYR A O 1
ATOM 7047 N N . LEU A 1 899 ? 8.117 12.102 -21.359 1 82.19 899 LEU A N 1
ATOM 7048 C CA . LEU A 1 899 ? 6.734 12.242 -21.812 1 82.19 899 LEU A CA 1
ATOM 7049 C C . LEU A 1 899 ? 6.406 11.211 -22.875 1 82.19 899 LEU A C 1
ATOM 7051 O O . LEU A 1 899 ? 5.324 10.617 -22.859 1 82.19 899 LEU A O 1
ATOM 7055 N N . LYS A 1 900 ? 7.363 11 -23.734 1 87.19 900 LYS A N 1
ATOM 7056 C CA . LYS A 1 900 ? 7.164 10.023 -24.812 1 87.19 900 LYS A CA 1
ATOM 7057 C C . LYS A 1 900 ? 6.992 8.617 -24.234 1 87.19 900 LYS A C 1
ATOM 7059 O O . LYS A 1 900 ? 6.113 7.867 -24.672 1 87.19 900 LYS A O 1
ATOM 7064 N N . LYS A 1 901 ? 7.828 8.289 -23.297 1 85.56 901 LYS A N 1
ATOM 7065 C CA . LYS A 1 901 ? 7.738 6.973 -22.672 1 85.56 901 LYS A CA 1
ATOM 7066 C C . LYS A 1 901 ? 6.414 6.805 -21.922 1 85.56 901 LYS A C 1
ATOM 7068 O O . LYS A 1 901 ? 5.793 5.738 -21.984 1 85.56 901 LYS A O 1
ATOM 7073 N N . SER A 1 902 ? 5.984 7.832 -21.266 1 84.75 902 SER A N 1
ATOM 7074 C CA . SER A 1 902 ? 4.742 7.785 -20.5 1 84.75 902 SER A CA 1
ATOM 7075 C C . SER A 1 902 ? 3.531 7.648 -21.422 1 84.75 902 SER A C 1
ATOM 7077 O O . SER A 1 902 ? 2.623 6.863 -21.156 1 84.75 902 SER A O 1
ATOM 7079 N N . VAL A 1 903 ? 3.561 8.352 -22.484 1 86.31 903 VAL A N 1
ATOM 7080 C CA . VAL A 1 903 ? 2.457 8.305 -23.438 1 86.31 903 VAL A CA 1
ATOM 7081 C C . VAL A 1 903 ? 2.422 6.945 -24.125 1 86.31 903 VAL A C 1
ATOM 7083 O O . VAL A 1 903 ? 1.351 6.367 -24.328 1 86.31 903 VAL A O 1
ATOM 7086 N N . ARG A 1 904 ? 3.615 6.48 -24.453 1 88.25 904 ARG A N 1
ATOM 7087 C CA . ARG A 1 904 ? 3.699 5.172 -25.094 1 88.25 904 ARG A CA 1
ATOM 7088 C C . ARG A 1 904 ? 3.111 4.09 -24.188 1 88.25 904 ARG A C 1
ATOM 7090 O O . ARG A 1 904 ? 2.344 3.24 -24.641 1 88.25 904 ARG A O 1
ATOM 7097 N N . GLN A 1 905 ? 3.475 4.121 -22.953 1 84.88 905 GLN A N 1
ATOM 7098 C CA . GLN A 1 905 ? 2.986 3.127 -22 1 84.88 905 GLN A CA 1
ATOM 7099 C C . GLN A 1 905 ? 1.475 3.229 -21.828 1 84.88 905 GLN A C 1
ATOM 7101 O O . GLN A 1 905 ? 0.785 2.211 -21.734 1 84.88 905 GLN A O 1
ATOM 7106 N N . HIS A 1 906 ? 0.957 4.398 -21.797 1 83.81 906 HIS A N 1
ATOM 7107 C CA . HIS A 1 906 ? -0.479 4.598 -21.641 1 83.81 906 HIS A CA 1
ATOM 7108 C C . HIS A 1 906 ? -1.246 4.082 -22.859 1 83.81 906 HIS A C 1
ATOM 7110 O O . HIS A 1 906 ? -2.318 3.488 -22.703 1 83.81 906 HIS A O 1
ATOM 7116 N N . ILE A 1 907 ? -0.682 4.301 -23.969 1 86.62 907 ILE A N 1
ATOM 7117 C CA . ILE A 1 907 ? -1.313 3.836 -25.188 1 86.62 907 ILE A CA 1
ATOM 7118 C C . ILE A 1 907 ? -1.275 2.311 -25.25 1 86.62 907 ILE A C 1
ATOM 7120 O O . ILE A 1 907 ? -2.275 1.671 -25.578 1 86.62 907 ILE A O 1
ATOM 7124 N N . GLU A 1 908 ? -0.119 1.771 -24.906 1 87.62 908 GLU A N 1
ATOM 7125 C CA . GLU A 1 908 ? 0.024 0.319 -24.922 1 87.62 908 GLU A CA 1
ATOM 7126 C C . GLU A 1 908 ? -0.958 -0.344 -23.953 1 87.62 908 GLU A C 1
ATOM 7128 O O . GLU A 1 908 ? -1.552 -1.375 -24.281 1 87.62 908 GLU A O 1
ATOM 7133 N N . ASN A 1 909 ? -1.117 0.202 -22.797 1 86 909 ASN A N 1
ATOM 7134 C CA . ASN A 1 909 ? -2.053 -0.337 -21.812 1 86 909 ASN A CA 1
ATOM 7135 C C . ASN A 1 909 ? -3.492 -0.265 -22.312 1 86 909 ASN A C 1
ATOM 7137 O O . ASN A 1 909 ? -4.262 -1.213 -22.141 1 86 909 ASN A O 1
ATOM 7141 N N . HIS A 1 910 ? -3.791 0.782 -22.906 1 84.5 910 HIS A N 1
ATOM 7142 C CA . HIS A 1 910 ? -5.145 0.947 -23.438 1 84.5 910 HIS A CA 1
ATOM 7143 C C . HIS A 1 910 ? -5.418 -0.029 -24.578 1 84.5 910 HIS A C 1
ATOM 7145 O O . HIS A 1 910 ? -6.477 -0.657 -24.609 1 84.5 910 HIS A O 1
ATOM 7151 N N . LEU A 1 911 ? -4.457 -0.097 -25.438 1 87.25 911 LEU A N 1
ATOM 7152 C CA . LEU A 1 911 ? -4.641 -0.998 -26.578 1 87.25 911 LEU A CA 1
ATOM 7153 C C . LEU A 1 911 ? -4.766 -2.443 -26.094 1 87.25 911 LEU A C 1
ATOM 7155 O O . LEU A 1 911 ? -5.551 -3.215 -26.656 1 87.25 911 LEU A O 1
ATOM 7159 N N . THR A 1 912 ? -3.941 -2.807 -25.125 1 89.56 912 THR A N 1
ATOM 7160 C CA . THR A 1 912 ? -4.02 -4.156 -24.578 1 89.56 912 THR A CA 1
ATOM 7161 C C . THR A 1 912 ? -5.383 -4.41 -23.938 1 89.56 912 THR A C 1
ATOM 7163 O O . THR A 1 912 ? -5.984 -5.465 -24.156 1 89.56 912 THR A O 1
ATOM 7166 N N . GLU A 1 913 ? -5.926 -3.441 -23.203 1 88.19 913 GLU A N 1
ATOM 7167 C CA . GLU A 1 913 ? -7.23 -3.562 -22.562 1 88.19 913 GLU A CA 1
ATOM 7168 C C . GLU A 1 913 ? -8.344 -3.678 -23.594 1 88.19 913 GLU A C 1
ATOM 7170 O O . GLU A 1 913 ? -9.25 -4.508 -23.453 1 88.19 913 GLU A O 1
ATOM 7175 N N . MET A 1 914 ? -8.234 -2.975 -24.625 1 87.31 914 MET A N 1
ATOM 7176 C CA . MET A 1 914 ? -9.25 -2.996 -25.672 1 87.31 914 MET A CA 1
ATOM 7177 C C . MET A 1 914 ? -9.195 -4.305 -26.453 1 87.31 914 MET A C 1
ATOM 7179 O O . MET A 1 914 ? -10.234 -4.848 -26.844 1 87.31 914 MET A O 1
ATOM 7183 N N . ALA A 1 915 ? -7.984 -4.672 -26.672 1 89.31 915 ALA A N 1
ATOM 7184 C CA . ALA A 1 915 ? -7.816 -5.922 -27.406 1 89.31 915 ALA A CA 1
ATOM 7185 C C . ALA A 1 915 ? -8.492 -7.082 -26.688 1 89.31 915 ALA A C 1
ATOM 7187 O O . ALA A 1 915 ? -9.242 -7.844 -27.297 1 89.31 915 ALA A O 1
ATOM 7188 N N . TRP A 1 916 ? -8.273 -7.156 -25.438 1 92.12 916 TRP A N 1
ATOM 7189 C CA . TRP A 1 916 ? -8.836 -8.273 -24.688 1 92.12 916 TRP A CA 1
ATOM 7190 C C . TRP A 1 916 ? -10.344 -8.102 -24.5 1 92.12 916 TRP A C 1
ATOM 7192 O O . TRP A 1 916 ? -11.086 -9.078 -24.469 1 92.12 916 TRP A O 1
ATOM 7202 N N . ALA A 1 917 ? -10.781 -6.875 -24.375 1 89.69 917 ALA A N 1
ATOM 7203 C CA . ALA A 1 917 ? -12.219 -6.621 -24.328 1 89.69 917 ALA A CA 1
ATOM 7204 C C . ALA A 1 917 ? -12.898 -7.082 -25.609 1 89.69 917 ALA A C 1
ATOM 7206 O O . ALA A 1 917 ? -13.992 -7.66 -25.578 1 89.69 917 ALA A O 1
ATOM 7207 N N . THR A 1 918 ? -12.25 -6.875 -26.688 1 89.69 918 THR A N 1
ATOM 7208 C CA . THR A 1 918 ? -12.773 -7.293 -27.984 1 89.69 918 THR A CA 1
ATOM 7209 C C . THR A 1 918 ? -12.789 -8.812 -28.094 1 89.69 918 THR A C 1
ATOM 7211 O O . THR A 1 918 ? -13.766 -9.398 -28.562 1 89.69 918 THR A O 1
ATOM 7214 N N . VAL A 1 919 ? -11.68 -9.398 -27.703 1 92.69 919 VAL A N 1
ATOM 7215 C CA . VAL A 1 919 ? -11.594 -10.859 -27.75 1 92.69 919 VAL A CA 1
ATOM 7216 C C . VAL A 1 919 ? -12.734 -11.469 -26.938 1 92.69 919 VAL A C 1
ATOM 7218 O O . VAL A 1 919 ? -13.398 -12.398 -27.391 1 92.69 919 VAL A O 1
ATOM 7221 N N . PHE A 1 920 ? -12.992 -10.922 -25.781 1 93.81 920 PHE A N 1
ATOM 7222 C CA . PHE A 1 920 ? -14.062 -11.453 -24.953 1 93.81 920 PHE A CA 1
ATOM 7223 C C . PHE A 1 920 ? -15.422 -11.219 -25.609 1 93.81 920 PHE A C 1
ATOM 7225 O O . PHE A 1 920 ? -16.219 -12.148 -25.734 1 93.81 920 PHE A O 1
ATOM 7232 N N . ALA A 1 921 ? -15.641 -10.008 -25.984 1 91.94 921 ALA A N 1
ATOM 7233 C CA . ALA A 1 921 ? -16.953 -9.633 -26.516 1 91.94 921 ALA A CA 1
ATOM 7234 C C . ALA A 1 921 ? -17.297 -10.469 -27.75 1 91.94 921 ALA A C 1
ATOM 7236 O O . ALA A 1 921 ? -18.391 -11.016 -27.844 1 91.94 921 ALA A O 1
ATOM 7237 N N . LYS A 1 922 ? -16.391 -10.641 -28.625 1 91.69 922 LYS A N 1
ATOM 7238 C CA . LYS A 1 922 ? -16.656 -11.367 -29.859 1 91.69 922 LYS A CA 1
ATOM 7239 C C . LYS A 1 922 ? -16.75 -12.875 -29.609 1 91.69 922 LYS A C 1
ATOM 7241 O O . LYS A 1 922 ? -17.641 -13.539 -30.125 1 91.69 922 LYS A O 1
ATOM 7246 N N . THR A 1 923 ? -15.828 -13.391 -28.812 1 93.38 923 THR A N 1
ATOM 7247 C CA . THR A 1 923 ? -15.867 -14.812 -28.516 1 93.38 923 THR A CA 1
ATOM 7248 C C . THR A 1 923 ? -17.141 -15.164 -27.734 1 93.38 923 THR A C 1
ATOM 7250 O O . THR A 1 923 ? -17.75 -16.203 -27.984 1 93.38 923 THR A O 1
ATOM 7253 N N . ASP A 1 924 ? -17.453 -14.328 -26.766 1 93.12 924 ASP A N 1
ATOM 7254 C CA . ASP A 1 924 ? -18.656 -14.539 -25.969 1 93.12 924 ASP A CA 1
ATOM 7255 C C . ASP A 1 924 ? -19.906 -14.562 -26.844 1 93.12 924 ASP A C 1
ATOM 7257 O O . ASP A 1 924 ? -20.75 -15.453 -26.703 1 93.12 924 ASP A O 1
ATOM 7261 N N . ARG A 1 925 ? -20 -13.703 -27.812 1 91.56 925 ARG A N 1
ATOM 7262 C CA . ARG A 1 925 ? -21.141 -13.617 -28.719 1 91.56 925 ARG A CA 1
ATOM 7263 C C . ARG A 1 925 ? -21.172 -14.805 -29.672 1 91.56 925 ARG A C 1
ATOM 7265 O O . ARG A 1 925 ? -22.234 -15.352 -29.969 1 91.56 925 ARG A O 1
ATOM 7272 N N . LEU A 1 926 ? -20.047 -15.195 -30.156 1 92.56 926 LEU A N 1
ATOM 7273 C CA . LEU A 1 926 ? -19.953 -16.328 -31.078 1 92.56 926 LEU A CA 1
ATOM 7274 C C . LEU A 1 926 ? -20.391 -17.609 -30.375 1 92.56 926 LEU A C 1
ATOM 7276 O O . LEU A 1 926 ? -21.062 -18.453 -30.984 1 92.56 926 LEU A O 1
ATOM 7280 N N . LEU A 1 927 ? -20.016 -17.703 -29.141 1 92.25 927 LEU A N 1
ATOM 7281 C CA . LEU A 1 927 ? -20.359 -18.906 -28.375 1 92.25 927 LEU A CA 1
ATOM 7282 C C . LEU A 1 927 ? -21.844 -18.906 -28.031 1 92.25 927 LEU A C 1
ATOM 7284 O O . LEU A 1 927 ? -22.453 -19.984 -27.906 1 92.25 927 LEU A O 1
ATOM 7288 N N . MET A 1 928 ? -22.375 -17.75 -27.844 1 90.75 928 MET A N 1
ATOM 7289 C CA . MET A 1 928 ? -23.781 -17.656 -27.5 1 90.75 928 MET A CA 1
ATOM 7290 C C . MET A 1 928 ? -24.656 -17.953 -28.719 1 90.75 928 MET A C 1
ATOM 7292 O O . MET A 1 928 ? -25.75 -18.516 -28.578 1 90.75 928 MET A O 1
ATOM 7296 N N . SER A 1 929 ? -24 -17.594 -29.844 1 86.31 929 SER A N 1
ATOM 7297 C CA . SER A 1 929 ? -24.75 -17.828 -31.062 1 86.31 929 SER A CA 1
ATOM 7298 C C . SER A 1 929 ? -24.734 -19.312 -31.453 1 86.31 929 SER A C 1
ATOM 7300 O O . SER A 1 929 ? -23.734 -20 -31.234 1 86.31 929 SER A O 1
ATOM 7302 N N . GLY A 1 930 ? -25.797 -20.016 -31.688 1 75.94 930 GLY A N 1
ATOM 7303 C CA . GLY A 1 930 ? -25.938 -21.438 -31.969 1 75.94 930 GLY A CA 1
ATOM 7304 C C . GLY A 1 930 ? -25.188 -21.875 -33.219 1 75.94 930 GLY A C 1
ATOM 7305 O O . GLY A 1 930 ? -24.688 -23 -33.281 1 75.94 930 GLY A O 1
ATOM 7306 N N . SER A 1 931 ? -25.094 -21.031 -34.188 1 80.25 931 SER A N 1
ATOM 7307 C CA . SER A 1 931 ? -24.562 -21.516 -35.438 1 80.25 931 SER A CA 1
ATOM 7308 C C . SER A 1 931 ? -23.391 -20.656 -35.906 1 80.25 931 SER A C 1
ATOM 7310 O O . SER A 1 931 ? -22.969 -20.75 -37.062 1 80.25 931 SER A O 1
ATOM 7312 N N . ALA A 1 932 ? -22.797 -19.938 -35.031 1 88.06 932 ALA A N 1
ATOM 7313 C CA . ALA A 1 932 ? -21.766 -19 -35.469 1 88.06 932 ALA A CA 1
ATOM 7314 C C . ALA A 1 932 ? -20.422 -19.688 -35.594 1 88.06 932 ALA A C 1
ATOM 7316 O O . ALA A 1 932 ? -19.547 -19.25 -36.344 1 88.06 932 ALA A O 1
ATOM 7317 N N . LEU A 1 933 ? -20.219 -20.75 -34.812 1 89.81 933 LEU A N 1
ATOM 7318 C CA . LEU A 1 933 ? -18.969 -21.516 -34.844 1 89.81 933 LEU A CA 1
ATOM 7319 C C . LEU A 1 933 ? -19.219 -22.938 -35.375 1 89.81 933 LEU A C 1
ATOM 7321 O O . LEU A 1 933 ? -20.172 -23.594 -34.938 1 89.81 933 LEU A O 1
ATOM 7325 N N . LYS A 1 934 ? -18.438 -23.281 -36.312 1 88.94 934 LYS A N 1
ATOM 7326 C CA . LYS A 1 934 ? -18.594 -24.609 -36.906 1 88.94 934 LYS A CA 1
ATOM 7327 C C . LYS A 1 934 ? -17.281 -25.391 -36.844 1 88.94 934 LYS A C 1
ATOM 7329 O O . LYS A 1 934 ? -16.203 -24.812 -36.938 1 88.94 934 LYS A O 1
ATOM 7334 N N . LEU A 1 935 ? -17.359 -26.609 -36.531 1 88.69 935 LEU A N 1
ATOM 7335 C CA . LEU A 1 935 ? -16.203 -27.5 -36.531 1 88.69 935 LEU A CA 1
ATOM 7336 C C . LEU A 1 935 ? -15.969 -28.109 -37.906 1 88.69 935 LEU A C 1
ATOM 7338 O O . LEU A 1 935 ? -16.906 -28.562 -38.562 1 88.69 935 LEU A O 1
ATOM 7342 N N . ARG A 1 936 ? -14.719 -28.016 -38.219 1 81.56 936 ARG A N 1
ATOM 7343 C CA . ARG A 1 936 ? -14.352 -28.656 -39.469 1 81.56 936 ARG A CA 1
ATOM 7344 C C . ARG A 1 936 ? -14.281 -30.172 -39.344 1 81.56 936 ARG A C 1
ATOM 7346 O O . ARG A 1 936 ? -13.664 -30.672 -38.406 1 81.56 936 ARG A O 1
ATOM 7353 N N . GLY A 1 937 ? -14.992 -30.859 -40.156 1 71.5 937 GLY A N 1
ATOM 7354 C CA . GLY A 1 937 ? -14.914 -32.312 -40.156 1 71.5 937 GLY A CA 1
ATOM 7355 C C . GLY A 1 937 ? -15.906 -32.969 -39.219 1 71.5 937 GLY A C 1
ATOM 7356 O O . GLY A 1 937 ? -16.766 -32.312 -38.656 1 71.5 937 GLY A O 1
ATOM 7357 N N . SER A 1 938 ? -16.031 -34.312 -39.312 1 63.25 938 SER A N 1
ATOM 7358 C CA . SER A 1 938 ? -16.969 -35.094 -38.5 1 63.25 938 SER A CA 1
ATOM 7359 C C . SER A 1 938 ? -16.359 -35.5 -37.156 1 63.25 938 SER A C 1
ATOM 7361 O O . SER A 1 938 ? -15.133 -35.625 -37.062 1 63.25 938 SER A O 1
ATOM 7363 N N . LEU A 1 939 ? -17.078 -35.094 -36.094 1 65.5 939 LEU A N 1
ATOM 7364 C CA . LEU A 1 939 ? -16.656 -35.594 -34.781 1 65.5 939 LEU A CA 1
ATOM 7365 C C . LEU A 1 939 ? -16.5 -37.125 -34.844 1 65.5 939 LEU A C 1
ATOM 7367 O O . LEU A 1 939 ? -17.375 -37.844 -35.344 1 65.5 939 LEU A O 1
ATOM 7371 N N . SER A 1 940 ? -15.438 -37.688 -35.281 1 53.5 940 SER A N 1
ATOM 7372 C CA . SER A 1 940 ? -15.273 -39.125 -35.312 1 53.5 940 SER A CA 1
ATOM 7373 C C . SER A 1 940 ? -16.031 -39.812 -34.156 1 53.5 940 SER A C 1
ATOM 7375 O O . SER A 1 940 ? -15.812 -39.469 -33 1 53.5 940 SER A O 1
ATOM 7377 N N . ASN A 1 941 ? -17.281 -40.125 -34.469 1 45.22 941 ASN A N 1
ATOM 7378 C CA . ASN A 1 941 ? -18.125 -40.906 -33.562 1 45.22 941 ASN A CA 1
ATOM 7379 C C . ASN A 1 941 ? -17.328 -42.031 -32.875 1 45.22 941 ASN A C 1
ATOM 7381 O O . ASN A 1 941 ? -17.875 -42.75 -32.031 1 45.22 941 ASN A O 1
ATOM 7385 N N . GLY A 1 942 ? -16.344 -42.531 -33.438 1 44.19 942 GLY A N 1
ATOM 7386 C CA . GLY A 1 942 ? -15.781 -43.688 -32.781 1 44.19 942 GLY A CA 1
ATOM 7387 C C . GLY A 1 942 ? -15.18 -43.344 -31.422 1 44.19 942 GLY A C 1
ATOM 7388 O O . GLY A 1 942 ? -14.531 -44.188 -30.797 1 44.19 942 GLY A O 1
ATOM 7389 N N . ALA A 1 943 ? -14.922 -42.156 -31.344 1 43.56 943 ALA A N 1
ATOM 7390 C CA . ALA A 1 943 ? -14.375 -41.719 -30.062 1 43.56 943 ALA A CA 1
ATOM 7391 C C . ALA A 1 943 ? -15.344 -41.969 -28.922 1 43.56 943 ALA A C 1
ATOM 7393 O O . ALA A 1 943 ? -16.562 -41.969 -29.109 1 43.56 943 ALA A O 1
ATOM 7394 N N . ILE A 1 944 ? -14.961 -42.781 -28.016 1 45.91 944 ILE A N 1
ATOM 7395 C CA . ILE A 1 944 ? -15.656 -43.188 -26.797 1 45.91 944 ILE A CA 1
ATOM 7396 C C . ILE A 1 944 ? -16.594 -42.062 -26.359 1 45.91 944 ILE A C 1
ATOM 7398 O O . ILE A 1 944 ? -16.203 -40.906 -26.312 1 45.91 944 ILE A O 1
ATOM 7402 N N . ASP A 1 945 ? -17.891 -42.375 -26.547 1 41.88 945 ASP A N 1
ATOM 7403 C CA . ASP A 1 945 ? -19.031 -41.562 -26.094 1 41.88 945 ASP A CA 1
ATOM 7404 C C . ASP A 1 945 ? -18.656 -40.719 -24.891 1 41.88 945 ASP A C 1
ATOM 7406 O O . ASP A 1 945 ? -18.078 -41.219 -23.922 1 41.88 945 ASP A O 1
ATOM 7410 N N . HIS A 1 946 ? -18.516 -39.5 -25.031 1 44.84 946 HIS A N 1
ATOM 7411 C CA . HIS A 1 946 ? -18.25 -38.312 -24.234 1 44.84 946 HIS A CA 1
ATOM 7412 C C . HIS A 1 946 ? -19.203 -38.219 -23.062 1 44.84 946 HIS A C 1
ATOM 7414 O O . HIS A 1 946 ? -19.438 -37.125 -22.531 1 44.84 946 HIS A O 1
ATOM 7420 N N . SER A 1 947 ? -20.094 -39.188 -22.906 1 38.75 947 SER A N 1
ATOM 7421 C CA . SER A 1 947 ? -21.109 -38.844 -21.922 1 38.75 947 SER A CA 1
ATOM 7422 C C . SER A 1 947 ? -20.516 -38.594 -20.547 1 38.75 947 SER A C 1
ATOM 7424 O O . SER A 1 947 ? -19.891 -39.5 -19.984 1 38.75 947 SER A O 1
ATOM 7426 N N . VAL A 1 948 ? -19.75 -37.5 -20.375 1 44.25 948 VAL A N 1
ATOM 7427 C CA . VAL A 1 948 ? -19.594 -37.188 -18.953 1 44.25 948 VAL A CA 1
ATOM 7428 C C . VAL A 1 948 ? -20.906 -37.438 -18.219 1 44.25 948 VAL A C 1
ATOM 7430 O O . VAL A 1 948 ? -21.938 -36.875 -18.578 1 44.25 948 VAL A O 1
ATOM 7433 N N . HIS A 1 949 ? -21.047 -38.562 -17.75 1 42.03 949 HIS A N 1
ATOM 7434 C CA . HIS A 1 949 ? -22.203 -38.719 -16.875 1 42.03 949 HIS A CA 1
ATOM 7435 C C . HIS A 1 949 ? -22.359 -37.5 -15.953 1 42.03 949 HIS A C 1
ATOM 7437 O O . HIS A 1 949 ? -21.406 -37.125 -15.273 1 42.03 949 HIS A O 1
ATOM 7443 N N . GLY A 1 950 ? -23.469 -36.844 -16.062 1 48.16 950 GLY A N 1
ATOM 7444 C CA . GLY A 1 950 ? -23.938 -35.75 -15.219 1 48.16 950 GLY A CA 1
ATOM 7445 C C . GLY A 1 950 ? -23.547 -34.375 -15.742 1 48.16 950 GLY A C 1
ATOM 7446 O O . GLY A 1 950 ? -23.812 -33.375 -15.094 1 48.16 950 GLY A O 1
ATOM 7447 N N . GLY A 1 951 ? -23.281 -34.312 -17.047 1 49.41 951 GLY A N 1
ATOM 7448 C CA . GLY A 1 951 ? -23.047 -33.031 -17.672 1 49.41 951 GLY A CA 1
ATOM 7449 C C . GLY A 1 951 ? -21.859 -32.281 -17.078 1 49.41 951 GLY A C 1
ATOM 7450 O O . GLY A 1 951 ? -21.312 -32.719 -16.062 1 49.41 951 GLY A O 1
ATOM 7451 N N . PHE A 1 952 ? -21.016 -31.672 -17.859 1 52.75 952 PHE A N 1
ATOM 7452 C CA . PHE A 1 952 ? -20 -30.766 -17.359 1 52.75 952 PHE A CA 1
ATOM 7453 C C . PHE A 1 952 ? -20.562 -29.828 -16.297 1 52.75 952 PHE A C 1
ATOM 7455 O O . PHE A 1 952 ? -21.516 -29.094 -16.562 1 52.75 952 PHE A O 1
ATOM 7462 N N . THR A 1 953 ? -20.703 -30.359 -15.125 1 50.84 953 THR A N 1
ATOM 7463 C CA . THR A 1 953 ? -21.297 -29.656 -13.992 1 50.84 953 THR A CA 1
ATOM 7464 C C . THR A 1 953 ? -20.875 -28.188 -13.969 1 50.84 953 THR A C 1
ATOM 7466 O O . THR A 1 953 ? -19.734 -27.875 -14.312 1 50.84 953 THR A O 1
ATOM 7469 N N . ARG A 1 954 ? -21.781 -27.312 -13.977 1 50.72 954 ARG A N 1
ATOM 7470 C CA . ARG A 1 954 ? -21.906 -25.859 -13.852 1 50.72 954 ARG A CA 1
ATOM 7471 C C . ARG A 1 954 ? -21.062 -25.328 -12.695 1 50.72 954 ARG A C 1
ATOM 7473 O O . ARG A 1 954 ? -21.562 -25.156 -11.586 1 50.72 954 ARG A O 1
ATOM 7480 N N . THR A 1 955 ? -19.922 -25.812 -12.133 1 55.34 955 THR A N 1
ATOM 7481 C CA . THR A 1 955 ? -19.766 -25.328 -10.766 1 55.34 955 THR A CA 1
ATOM 7482 C C . THR A 1 955 ? -19.359 -23.859 -10.758 1 55.34 955 THR A C 1
ATOM 7484 O O . THR A 1 955 ? -18.25 -23.516 -11.203 1 55.34 955 THR A O 1
ATOM 7487 N N . SER A 1 956 ? -20.391 -22.938 -10.844 1 60.62 956 SER A N 1
ATOM 7488 C CA . SER A 1 956 ? -20.219 -21.516 -10.562 1 60.62 956 SER A CA 1
ATOM 7489 C C . SER A 1 956 ? -19.422 -21.312 -9.273 1 60.62 956 SER A C 1
ATOM 7491 O O . SER A 1 956 ? -19.156 -20.172 -8.891 1 60.62 956 SER A O 1
ATOM 7493 N N . HIS A 1 957 ? -19.172 -22.375 -8.664 1 72.06 957 HIS A N 1
ATOM 7494 C CA . HIS A 1 957 ? -18.344 -22.234 -7.469 1 72.06 957 HIS A CA 1
ATOM 7495 C C . HIS A 1 957 ? -17.484 -23.469 -7.25 1 72.06 957 HIS A C 1
ATOM 7497 O O . HIS A 1 957 ? -17.766 -24.547 -7.789 1 72.06 957 HIS A O 1
ATOM 7503 N N . ARG A 1 958 ? -16.484 -23.312 -6.602 1 78.25 958 ARG A N 1
ATOM 7504 C CA . ARG A 1 958 ? -15.586 -24.406 -6.246 1 78.25 958 ARG A CA 1
ATOM 7505 C C . ARG A 1 958 ? -16.297 -25.438 -5.371 1 78.25 958 ARG A C 1
ATOM 7507 O O . ARG A 1 958 ? -17.016 -25.078 -4.434 1 78.25 958 ARG A O 1
ATOM 7514 N N . PRO A 1 959 ? -16.156 -26.672 -5.723 1 78.19 959 PRO A N 1
ATOM 7515 C CA . PRO A 1 959 ? -16.781 -27.703 -4.895 1 78.19 959 PRO A CA 1
ATOM 7516 C C . PRO A 1 959 ? -16.234 -27.719 -3.467 1 78.19 959 PRO A C 1
ATOM 7518 O O . PRO A 1 959 ? -15.133 -27.234 -3.217 1 78.19 959 PRO A O 1
ATOM 7521 N N . ASP A 1 960 ? -16.969 -28.188 -2.479 1 76.44 960 ASP A N 1
ATOM 7522 C CA . ASP A 1 960 ? -16.594 -28.234 -1.067 1 76.44 960 ASP A CA 1
ATOM 7523 C C . ASP A 1 960 ? -15.406 -29.156 -0.841 1 76.44 960 ASP A C 1
ATOM 7525 O O . ASP A 1 960 ? -15.305 -30.219 -1.479 1 76.44 960 ASP A O 1
ATOM 7529 N N . SER A 1 961 ? -14.414 -28.625 -0.129 1 64.44 961 SER A N 1
ATOM 7530 C CA . SER A 1 961 ? -13.266 -29.453 0.206 1 64.44 961 SER A CA 1
ATOM 7531 C C . SER A 1 961 ? -13.633 -30.547 1.201 1 64.44 961 SER A C 1
ATOM 7533 O O . SER A 1 961 ? -14.492 -30.344 2.066 1 64.44 961 SER A O 1
ATOM 7535 N N . ILE A 1 962 ? -13.32 -31.891 1.096 1 53.22 962 ILE A N 1
ATOM 7536 C CA . ILE A 1 962 ? -13.648 -33.062 1.872 1 53.22 962 ILE A CA 1
ATOM 7537 C C . ILE A 1 962 ? -13.266 -32.844 3.334 1 53.22 962 ILE A C 1
ATOM 7539 O O . ILE A 1 962 ? -13.914 -33.375 4.238 1 53.22 962 ILE A O 1
ATOM 7543 N N . ILE A 1 963 ? -12.164 -32.125 3.666 1 49.28 963 ILE A N 1
ATOM 7544 C CA . ILE A 1 963 ? -11.836 -32 5.082 1 49.28 963 ILE A CA 1
ATOM 7545 C C . ILE A 1 963 ? -13.008 -31.391 5.832 1 49.28 963 ILE A C 1
ATOM 7547 O O . ILE A 1 963 ? -13.234 -31.688 7.004 1 49.28 963 ILE A O 1
ATOM 7551 N N . ALA A 1 964 ? -13.828 -30.641 5.23 1 45.16 964 ALA A N 1
ATOM 7552 C CA . ALA A 1 964 ? -14.992 -30.047 5.887 1 45.16 964 ALA A CA 1
ATOM 7553 C C . ALA A 1 964 ? -16.031 -31.125 6.223 1 45.16 964 ALA A C 1
ATOM 7555 O O . ALA A 1 964 ? -16.781 -30.984 7.184 1 45.16 964 ALA A O 1
ATOM 7556 N N . GLU A 1 965 ? -16.125 -32.25 5.535 1 41.59 965 GLU A N 1
ATOM 7557 C CA . GLU A 1 965 ? -17.141 -33.25 5.793 1 41.59 965 GLU A CA 1
ATOM 7558 C C . GLU A 1 965 ? -16.906 -33.969 7.113 1 41.59 965 GLU A C 1
ATOM 7560 O O . GLU A 1 965 ? -17.844 -34.469 7.75 1 41.59 965 GLU A O 1
ATOM 7565 N N . SER A 1 966 ? -15.602 -34.281 7.492 1 36.47 966 SER A N 1
ATOM 7566 C CA . SER A 1 966 ? -15.484 -35.156 8.664 1 36.47 966 SER A CA 1
ATOM 7567 C C . SER A 1 966 ? -16.031 -34.469 9.914 1 36.47 966 SER A C 1
ATOM 7569 O O . SER A 1 966 ? -16.234 -35.094 10.945 1 36.47 966 SER A O 1
ATOM 7571 N N . SER A 1 967 ? -15.953 -33.188 9.969 1 33.44 967 SER A N 1
ATOM 7572 C CA . SER A 1 967 ? -16.328 -32.688 11.289 1 33.44 967 SER A CA 1
ATOM 7573 C C . SER A 1 967 ? -17.828 -32.812 11.523 1 33.44 967 SER A C 1
ATOM 7575 O O . SER A 1 967 ? -18.328 -32.438 12.594 1 33.44 967 SER A O 1
ATOM 7577 N N . SER A 1 968 ? -18.531 -33.188 10.523 1 31.62 968 SER A N 1
ATOM 7578 C CA . SER A 1 968 ? -19.922 -33.25 10.961 1 31.62 968 SER A CA 1
ATOM 7579 C C . SER A 1 968 ? -20.203 -34.531 11.734 1 31.62 968 SER A C 1
ATOM 7581 O O . SER A 1 968 ? -21.359 -34.844 12.039 1 31.62 968 SER A O 1
ATOM 7583 N N . SER A 1 969 ? -19.281 -35.594 11.703 1 28.58 969 SER A N 1
ATOM 7584 C CA . SER A 1 969 ? -19.812 -36.594 12.641 1 28.58 969 SER A CA 1
ATOM 7585 C C . SER A 1 969 ? -19.656 -36.094 14.078 1 28.58 969 SER A C 1
ATOM 7587 O O . SER A 1 969 ? -18.578 -35.688 14.492 1 28.58 969 SER A O 1
ATOM 7589 N N . PRO A 1 970 ? -20.75 -35.969 14.805 1 26.97 970 PRO A N 1
ATOM 7590 C CA . PRO A 1 970 ? -20.766 -35.656 16.234 1 26.97 970 PRO A CA 1
ATOM 7591 C C . PRO A 1 970 ? -19.906 -36.594 17.062 1 26.97 970 PRO A C 1
ATOM 7593 O O . PRO A 1 970 ? -20.219 -37.812 17.141 1 26.97 970 PRO A O 1
ATOM 7596 N N . SER A 1 971 ? -18.688 -36.844 16.859 1 22.62 971 SER A N 1
ATOM 7597 C CA . SER A 1 971 ? -18.172 -37.656 17.984 1 22.62 971 SER A CA 1
ATOM 7598 C C . SER A 1 971 ? -18.609 -37.062 19.312 1 22.62 971 SER A C 1
ATOM 7600 O O . SER A 1 971 ? -18.609 -35.844 19.5 1 22.62 971 SER A O 1
ATOM 7602 N N . ARG A 1 972 ? -19.312 -37.938 20.094 1 22.95 972 ARG A N 1
ATOM 7603 C CA . ARG A 1 972 ? -19.703 -37.781 21.484 1 22.95 972 ARG A CA 1
ATOM 7604 C C . ARG A 1 972 ? -18.516 -37.406 22.359 1 22.95 972 ARG A C 1
ATOM 7606 O O . ARG A 1 972 ? -17.562 -38.156 22.5 1 22.95 972 ARG A O 1
ATOM 7613 N N . THR A 1 973 ? -17.953 -36.312 22.375 1 21.25 973 THR A N 1
ATOM 7614 C CA . THR A 1 973 ? -17.234 -36.031 23.609 1 21.25 973 THR A CA 1
ATOM 7615 C C . THR A 1 973 ? -18.016 -36.5 24.812 1 21.25 973 THR A C 1
ATOM 7617 O O . THR A 1 973 ? -19.234 -36.281 24.906 1 21.25 973 THR A O 1
ATOM 7620 N N . ALA A 1 974 ? -17.547 -37.656 25.391 1 20.72 974 ALA A N 1
ATOM 7621 C CA . ALA A 1 974 ? -17.891 -38.125 26.734 1 20.72 974 ALA A CA 1
ATOM 7622 C C . ALA A 1 974 ? -18.125 -36.938 27.688 1 20.72 974 ALA A C 1
ATOM 7624 O O . ALA A 1 974 ? -17.391 -35.969 27.641 1 20.72 974 ALA A O 1
ATOM 7625 N N . SER A 1 975 ? -19.312 -36.844 28.094 1 20.66 975 SER A N 1
ATOM 7626 C CA . SER A 1 975 ? -19.781 -36.062 29.234 1 20.66 975 SER A CA 1
ATOM 7627 C C . SER A 1 975 ? -18.938 -36.344 30.469 1 20.66 975 SER A C 1
ATOM 7629 O O . SER A 1 975 ? -18.594 -37.5 30.766 1 20.66 975 SER A O 1
ATOM 7631 N N . ILE A 1 976 ? -17.828 -35.5 30.688 1 21.2 976 ILE A N 1
ATOM 7632 C CA . ILE A 1 976 ? -17.219 -35.5 32 1 21.2 976 ILE A CA 1
ATOM 7633 C C . ILE A 1 976 ? -18.266 -35.781 33.094 1 21.2 976 ILE A C 1
ATOM 7635 O O . ILE A 1 976 ? -18 -35.656 34.281 1 21.2 976 ILE A O 1
ATOM 7639 N N . ASP A 1 977 ? -19.5 -36.062 32.688 1 21.22 977 ASP A N 1
ATOM 7640 C CA . ASP A 1 977 ? -20.281 -36.375 33.875 1 21.22 977 ASP A CA 1
ATOM 7641 C C . ASP A 1 977 ? -19.75 -37.656 34.562 1 21.22 977 ASP A C 1
ATOM 7643 O O . ASP A 1 977 ? -19.969 -37.844 35.75 1 21.22 977 ASP A O 1
ATOM 7647 N N . GLU A 1 978 ? -19.25 -38.688 33.844 1 22.38 978 GLU A N 1
ATOM 7648 C CA . GLU A 1 978 ? -19.328 -39.906 34.594 1 22.38 978 GLU A CA 1
ATOM 7649 C C . GLU A 1 978 ? -18.188 -40 35.594 1 22.38 978 GLU A C 1
ATOM 7651 O O . GLU A 1 978 ? -18.016 -41.031 36.281 1 22.38 978 GLU A O 1
ATOM 7656 N N . LEU A 1 979 ? -17.109 -39.219 35.625 1 20 979 LEU A N 1
ATOM 7657 C CA . LEU A 1 979 ? -16.281 -39.469 36.812 1 20 979 LEU A CA 1
ATOM 7658 C C . LEU A 1 979 ? -16.969 -38.969 38.062 1 20 979 LEU A C 1
ATOM 7660 O O . LEU A 1 979 ? -16.391 -38.188 38.812 1 20 979 LEU A O 1
ATOM 7664 N N . ARG A 1 980 ? -18.344 -38.781 38.125 1 21.06 980 ARG A N 1
ATOM 7665 C CA . ARG A 1 980 ? -18.891 -38.531 39.469 1 21.06 980 ARG A CA 1
ATOM 7666 C C . ARG A 1 980 ? -18.766 -39.781 40.344 1 21.06 980 ARG A C 1
ATOM 7668 O O . ARG A 1 980 ? -19.406 -39.875 41.375 1 21.06 980 ARG A O 1
ATOM 7675 N N . GLY A 1 981 ? -18.109 -40.875 39.938 1 19.7 981 GLY A N 1
ATOM 7676 C CA . GLY A 1 981 ? -18.562 -41.875 40.906 1 19.7 981 GLY A CA 1
ATOM 7677 C C . GLY A 1 981 ? -18.312 -41.469 42.344 1 19.7 981 GLY A C 1
ATOM 7678 O O . GLY A 1 981 ? -19.156 -41.656 43.219 1 19.7 981 GLY A O 1
ATOM 7679 N N . TYR A 1 982 ? -17.062 -41.438 42.812 1 21.09 982 TYR A N 1
ATOM 7680 C CA . TYR A 1 982 ? -16.969 -41.75 44.25 1 21.09 982 TYR A CA 1
ATOM 7681 C C . TYR A 1 982 ? -17.469 -40.594 45.094 1 21.09 982 TYR A C 1
ATOM 7683 O O . TYR A 1 982 ? -17.016 -39.438 44.938 1 21.09 982 TYR A O 1
ATOM 7691 N N . GLY A 1 983 ? -18.75 -40.625 45.656 1 19.58 983 GLY A N 1
ATOM 7692 C CA . GLY A 1 983 ? -19.766 -39.812 46.312 1 19.58 983 GLY A CA 1
ATOM 7693 C C . GLY A 1 983 ? -19.266 -39.156 47.594 1 19.58 983 GLY A C 1
ATOM 7694 O O . GLY A 1 983 ? -19.969 -38.344 48.188 1 19.58 983 GLY A O 1
ATOM 7695 N N . ASP A 1 984 ? -18.547 -39.75 48.562 1 19.67 984 ASP A N 1
ATOM 7696 C CA . ASP A 1 984 ? -19.031 -39.5 49.906 1 19.67 984 ASP A CA 1
ATOM 7697 C C . ASP A 1 984 ? -18.719 -38.062 50.344 1 19.67 984 ASP A C 1
ATOM 7699 O O . ASP A 1 984 ? -19.516 -37.406 51.031 1 19.67 984 ASP A O 1
ATOM 7703 N N . THR A 1 985 ? -17.422 -37.688 50.375 1 20.06 985 THR A N 1
ATOM 7704 C CA . THR A 1 985 ? -17.203 -36.844 51.562 1 20.06 985 THR A CA 1
ATOM 7705 C C . THR A 1 985 ? -17.953 -35.531 51.406 1 20.06 985 THR A C 1
ATOM 7707 O O . THR A 1 985 ? -18.375 -35.156 50.281 1 20.06 985 THR A O 1
ATOM 7710 N N . SER A 1 986 ? -17.688 -34.469 52.375 1 19.12 986 SER A N 1
ATOM 7711 C CA . SER A 1 986 ? -18.203 -33.25 53 1 19.12 986 SER A CA 1
ATOM 7712 C C . SER A 1 986 ? -18.312 -32.125 51.969 1 19.12 986 SER A C 1
ATOM 7714 O O . SER A 1 986 ? -17.609 -32.094 50.969 1 19.12 986 SER A O 1
ATOM 7716 N N . GLY A 1 987 ? -19.469 -31.297 51.938 1 19.3 987 GLY A N 1
ATOM 7717 C CA . GLY A 1 987 ? -20.359 -30.375 51.25 1 19.3 987 GLY A CA 1
ATOM 7718 C C . GLY A 1 987 ? -19.656 -29.109 50.812 1 19.3 987 GLY A C 1
ATOM 7719 O O . GLY A 1 987 ? -20.297 -28.172 50.312 1 19.3 987 GLY A O 1
ATOM 7720 N N . GLU A 1 988 ? -18.375 -28.891 51.094 1 19.72 988 GLU A N 1
ATOM 7721 C CA . GLU A 1 988 ? -18.188 -27.453 51.25 1 19.72 988 GLU A CA 1
ATOM 7722 C C . GLU A 1 988 ? -18.297 -26.75 49.906 1 19.72 988 GLU A C 1
ATOM 7724 O O . GLU A 1 988 ? -17.766 -27.234 48.875 1 19.72 988 GLU A O 1
ATOM 7729 N N . CYS A 1 989 ? -19.297 -25.75 49.688 1 19.06 989 CYS A N 1
ATOM 7730 C CA . CYS A 1 989 ? -19.984 -24.859 48.75 1 19.06 989 CYS A CA 1
ATOM 7731 C C . CYS A 1 989 ? -18.969 -24 47.969 1 19.06 989 CYS A C 1
ATOM 7733 O O . CYS A 1 989 ? -18.344 -23.109 48.562 1 19.06 989 CYS A O 1
ATOM 7735 N N . THR A 1 990 ? -17.984 -24.594 47.312 1 21.16 990 THR A N 1
ATOM 7736 C CA . THR A 1 990 ? -17.031 -23.547 46.938 1 21.16 990 THR A CA 1
ATOM 7737 C C . THR A 1 990 ? -17.719 -22.453 46.125 1 21.16 990 THR A C 1
ATOM 7739 O O . THR A 1 990 ? -18.578 -22.734 45.281 1 21.16 990 THR A O 1
ATOM 7742 N N . PRO A 1 991 ? -17.609 -21.141 46.406 1 19.42 991 PRO A N 1
ATOM 7743 C CA . PRO A 1 991 ? -18.359 -19.938 46.031 1 19.42 991 PRO A CA 1
ATOM 7744 C C . PRO A 1 991 ? -18.328 -19.656 44.531 1 19.42 991 PRO A C 1
ATOM 7746 O O . PRO A 1 991 ? -17.391 -20.078 43.844 1 19.42 991 PRO A O 1
ATOM 7749 N N . LYS A 1 992 ? -19.516 -19.344 43.844 1 21.97 992 LYS A N 1
ATOM 7750 C CA . LYS A 1 992 ? -20.094 -18.969 42.562 1 21.97 992 LYS A CA 1
ATOM 7751 C C . LYS A 1 992 ? -19.328 -17.797 41.938 1 21.97 992 LYS A C 1
ATOM 7753 O O . LYS A 1 992 ? -19.531 -16.641 42.312 1 21.97 992 LYS A O 1
ATOM 7758 N N . THR A 1 993 ? -18.031 -17.922 41.656 1 23.22 993 THR A N 1
ATOM 7759 C CA . THR A 1 993 ? -17.531 -16.625 41.219 1 23.22 993 THR A CA 1
ATOM 7760 C C . THR A 1 993 ? -18.234 -16.172 39.969 1 23.22 993 THR A C 1
ATOM 7762 O O . THR A 1 993 ? -18.359 -16.938 39 1 23.22 993 THR A O 1
ATOM 7765 N N . THR A 1 994 ? -19.281 -15.297 40 1 20.61 994 THR A N 1
ATOM 7766 C CA . THR A 1 994 ? -20.188 -14.648 39.062 1 20.61 994 THR A CA 1
ATOM 7767 C C . THR A 1 994 ? -19.438 -14.109 37.844 1 20.61 994 THR A C 1
ATOM 7769 O O . THR A 1 994 ? -18.562 -13.258 38 1 20.61 994 THR A O 1
ATOM 7772 N N . LEU A 1 995 ? -19.141 -14.953 36.875 1 22.92 995 LEU A N 1
ATOM 7773 C CA . LEU A 1 995 ? -18.438 -14.547 35.656 1 22.92 995 LEU A CA 1
ATOM 7774 C C . LEU A 1 995 ? -19.172 -13.391 34.969 1 22.92 995 LEU A C 1
ATOM 7776 O O . LEU A 1 995 ? -20.344 -13.516 34.625 1 22.92 995 LEU A O 1
ATOM 7780 N N . GLN A 1 996 ? -19 -12.125 35.438 1 24.55 996 GLN A N 1
ATOM 7781 C CA . GLN A 1 996 ? -19.562 -10.875 34.906 1 24.55 996 GLN A CA 1
ATOM 7782 C C . GLN A 1 996 ? -19.406 -10.797 33.375 1 24.55 996 GLN A C 1
ATOM 7784 O O . GLN A 1 996 ? -18.312 -11.016 32.844 1 24.55 996 GLN A O 1
ATOM 7789 N N . HIS A 1 997 ? -20.422 -11.148 32.656 1 23.83 997 HIS A N 1
ATOM 7790 C CA . HIS A 1 997 ? -20.703 -11.07 31.219 1 23.83 997 HIS A CA 1
ATOM 7791 C C . HIS A 1 997 ? -20.25 -9.727 30.641 1 23.83 997 HIS A C 1
ATOM 7793 O O . HIS A 1 997 ? -20.922 -8.711 30.844 1 23.83 997 HIS A O 1
ATOM 7799 N N . VAL A 1 998 ? -18.984 -9.438 30.719 1 27.55 998 VAL A N 1
ATOM 7800 C CA . VAL A 1 998 ? -18.422 -8.188 30.219 1 27.55 998 VAL A CA 1
ATOM 7801 C C . VAL A 1 998 ? -18.781 -8 28.75 1 27.55 998 VAL A C 1
ATOM 7803 O O . VAL A 1 998 ? -18.062 -8.477 27.859 1 27.55 998 VAL A O 1
ATOM 7806 N N . VAL A 1 999 ? -19.828 -8.586 28.203 1 27.52 999 VAL A N 1
ATOM 7807 C CA . VAL A 1 999 ? -20.234 -8.5 26.812 1 27.52 999 VAL A CA 1
ATOM 7808 C C . VAL A 1 999 ? -20.453 -7.043 26.422 1 27.52 999 VAL A C 1
ATOM 7810 O O . VAL A 1 999 ? -20.688 -6.738 25.25 1 27.52 999 VAL A O 1
ATOM 7813 N N . LYS A 1 1000 ? -20.891 -6.215 27.375 1 29.23 1000 LYS A N 1
ATOM 7814 C CA . LYS A 1 1000 ? -21.562 -5.02 26.859 1 29.23 1000 LYS A CA 1
ATOM 7815 C C . LYS A 1 1000 ? -20.672 -4.297 25.844 1 29.23 1000 LYS A C 1
ATOM 7817 O O . LYS A 1 1000 ? -21.109 -3.963 24.75 1 29.23 1000 LYS A O 1
ATOM 7822 N N . SER A 1 1001 ? -19.859 -3.297 26.297 1 26.56 1001 SER A N 1
ATOM 7823 C CA . SER A 1 1001 ? -19.406 -2.168 25.5 1 26.56 1001 SER A CA 1
ATOM 7824 C C . SER A 1 1001 ? -18.172 -2.537 24.672 1 26.56 1001 SER A C 1
ATOM 7826 O O . SER A 1 1001 ? -17.047 -2.318 25.109 1 26.56 1001 SER A O 1
ATOM 7828 N N . ARG A 1 1002 ? -18.281 -3.715 24.078 1 29.64 1002 ARG A N 1
ATOM 7829 C CA . ARG A 1 1002 ? -17.062 -3.965 23.297 1 29.64 1002 ARG A CA 1
ATOM 7830 C C . ARG A 1 1002 ? -16.766 -2.812 22.344 1 29.64 1002 ARG A C 1
ATOM 7832 O O . ARG A 1 1002 ? -17.625 -2.418 21.562 1 29.64 1002 ARG A O 1
ATOM 7839 N N . PRO A 1 1003 ? -15.703 -2.143 22.672 1 32.59 1003 PRO A N 1
ATOM 7840 C CA . PRO A 1 1003 ? -15.391 -1.003 21.812 1 32.59 1003 PRO A CA 1
ATOM 7841 C C . PRO A 1 1003 ? -15.289 -1.391 20.328 1 32.59 1003 PRO A C 1
ATOM 7843 O O . PRO A 1 1003 ? -14.961 -2.537 20.016 1 32.59 1003 PRO A O 1
ATOM 7846 N N . THR A 1 1004 ? -16.094 -0.897 19.453 1 35.28 1004 THR A N 1
ATOM 7847 C CA . THR A 1 1004 ? -16.047 -1.043 18.016 1 35.28 1004 THR A CA 1
ATOM 7848 C C . THR A 1 1004 ? -14.617 -1.123 17.5 1 35.28 1004 THR A C 1
ATOM 7850 O O . THR A 1 1004 ? -13.758 -0.347 17.938 1 35.28 1004 THR A O 1
ATOM 7853 N N . PRO A 1 1005 ? -14.25 -2.262 17.156 1 34.41 1005 PRO A N 1
ATOM 7854 C CA . PRO A 1 1005 ? -12.867 -2.451 16.719 1 34.41 1005 PRO A CA 1
ATOM 7855 C C . PRO A 1 1005 ? -12.352 -1.292 15.859 1 34.41 1005 PRO A C 1
ATOM 7857 O O . PRO A 1 1005 ? -13.094 -0.742 15.047 1 34.41 1005 PRO A O 1
ATOM 7860 N N . ALA A 1 1006 ? -11.195 -0.75 16.188 1 36.69 1006 ALA A N 1
ATOM 7861 C CA . ALA A 1 1006 ? -10.5 0.464 15.766 1 36.69 1006 ALA A CA 1
ATOM 7862 C C . ALA A 1 1006 ? -10.242 0.453 14.258 1 36.69 1006 ALA A C 1
ATOM 7864 O O . ALA A 1 1006 ? -10.078 1.509 13.641 1 36.69 1006 ALA A O 1
ATOM 7865 N N . ARG A 1 1007 ? -10 -0.691 13.609 1 37.94 1007 ARG A N 1
ATOM 7866 C CA . ARG A 1 1007 ? -9.406 -0.676 12.273 1 37.94 1007 ARG A CA 1
ATOM 7867 C C . ARG A 1 1007 ? -10.344 -0.035 11.266 1 37.94 1007 ARG A C 1
ATOM 7869 O O . ARG A 1 1007 ? -9.898 0.487 10.234 1 37.94 1007 ARG A O 1
ATOM 7876 N N . ARG A 1 1008 ? -11.672 -0.436 11.172 1 39.94 1008 ARG A N 1
ATOM 7877 C CA . ARG A 1 1008 ? -12.594 -0.038 10.109 1 39.94 1008 ARG A CA 1
ATOM 7878 C C . ARG A 1 1008 ? -13.25 1.303 10.43 1 39.94 1008 ARG A C 1
ATOM 7880 O O . ARG A 1 1008 ? -14.305 1.629 9.883 1 39.94 1008 ARG A O 1
ATOM 7887 N N . ASN A 1 1009 ? -13 1.947 11.547 1 34.94 1009 ASN A N 1
ATOM 7888 C CA . ASN A 1 1009 ? -13.758 3.191 11.633 1 34.94 1009 ASN A CA 1
ATOM 7889 C C . ASN A 1 1009 ? -13.688 3.979 10.328 1 34.94 1009 ASN A C 1
ATOM 7891 O O . ASN A 1 1009 ? -12.625 4.492 9.961 1 34.94 1009 ASN A O 1
ATOM 7895 N N . ARG A 1 1010 ? -14.336 3.389 9.344 1 37.72 1010 ARG A N 1
ATOM 7896 C CA . ARG A 1 1010 ? -14.477 4.34 8.25 1 37.72 1010 ARG A CA 1
ATOM 7897 C C . ARG A 1 1010 ? -14.414 5.777 8.758 1 37.72 1010 ARG A C 1
ATOM 7899 O O . ARG A 1 1010 ? -15.062 6.113 9.758 1 37.72 1010 ARG A O 1
ATOM 7906 N N . ALA A 1 1011 ? -13.375 6.344 8.461 1 36.94 1011 ALA A N 1
ATOM 7907 C CA . ALA A 1 1011 ? -13.188 7.746 8.82 1 36.94 1011 ALA A CA 1
ATOM 7908 C C . ALA A 1 1011 ? -14.523 8.477 8.906 1 36.94 1011 ALA A C 1
ATOM 7910 O O . ALA A 1 1011 ? -15.062 8.922 7.887 1 36.94 1011 ALA A O 1
ATOM 7911 N N . LYS A 1 1012 ? -15.508 8.023 9.547 1 40.88 1012 LYS A N 1
ATOM 7912 C CA . LYS A 1 1012 ? -16.5 9.062 9.852 1 40.88 1012 LYS A CA 1
ATOM 7913 C C . LYS A 1 1012 ? -15.812 10.383 10.195 1 40.88 1012 LYS A C 1
ATOM 7915 O O . LYS A 1 1012 ? -15.141 10.492 11.227 1 40.88 1012 LYS A O 1
ATOM 7920 N N . SER A 1 1013 ? -15.391 10.898 9.352 1 39.75 1013 SER A N 1
ATOM 7921 C CA . SER A 1 1013 ? -14.867 12.211 9.711 1 39.75 1013 SER A CA 1
ATOM 7922 C C . SER A 1 1013 ? -15.719 12.867 10.789 1 39.75 1013 SER A C 1
ATOM 7924 O O . SER A 1 1013 ? -16.891 13.164 10.57 1 39.75 1013 SER A O 1
ATOM 7926 N N . LYS A 1 1014 ? -15.664 12.656 11.914 1 46.56 1014 LYS A N 1
ATOM 7927 C CA . LYS A 1 1014 ? -16.328 13.359 13.008 1 46.56 1014 LYS A CA 1
ATOM 7928 C C . LYS A 1 1014 ? -16.25 14.867 12.828 1 46.56 1014 LYS A C 1
ATOM 7930 O O . LYS A 1 1014 ? -16.797 15.625 13.633 1 46.56 1014 LYS A O 1
ATOM 7935 N N . ASP A 1 1015 ? -15.398 15.125 11.922 1 47.97 1015 ASP A N 1
ATOM 7936 C CA . ASP A 1 1015 ? -15.266 16.578 11.773 1 47.97 1015 ASP A CA 1
ATOM 7937 C C . ASP A 1 1015 ? -16.281 17.125 10.773 1 47.97 1015 ASP A C 1
ATOM 7939 O O . ASP A 1 1015 ? -16.219 16.812 9.578 1 47.97 1015 ASP A O 1
ATOM 7943 N N . PRO A 1 1016 ? -17.359 17.516 11.219 1 48.16 1016 PRO A N 1
ATOM 7944 C CA . PRO A 1 1016 ? -18.359 18.094 10.32 1 48.16 1016 PRO A CA 1
ATOM 7945 C C . PRO A 1 1016 ? -17.75 18.969 9.227 1 48.16 1016 PRO A C 1
ATOM 7947 O O . PRO A 1 1016 ? -18.344 19.109 8.148 1 48.16 1016 PRO A O 1
ATOM 7950 N N . SER A 1 1017 ? -16.562 19.422 9.578 1 51.53 1017 SER A N 1
ATOM 7951 C CA . SER A 1 1017 ? -15.977 20.328 8.586 1 51.53 1017 SER A CA 1
ATOM 7952 C C . SER A 1 1017 ? -15.562 19.578 7.328 1 51.53 1017 SER A C 1
ATOM 7954 O O . SER A 1 1017 ? -15.586 20.125 6.23 1 51.53 1017 SER A O 1
ATOM 7956 N N . THR A 1 1018 ? -15.227 18.297 7.496 1 51.03 1018 THR A N 1
ATOM 7957 C CA . THR A 1 1018 ? -14.82 17.516 6.332 1 51.03 1018 THR A CA 1
ATOM 7958 C C . THR A 1 1018 ? -16 17.281 5.402 1 51.03 1018 THR A C 1
ATOM 7960 O O . THR A 1 1018 ? -15.844 17.25 4.18 1 51.03 1018 THR A O 1
ATOM 7963 N N . ILE A 1 1019 ? -17.203 17.172 5.949 1 47.53 1019 ILE A N 1
ATOM 7964 C CA . ILE A 1 1019 ? -18.391 16.984 5.137 1 47.53 1019 ILE A CA 1
ATOM 7965 C C . ILE A 1 1019 ? -18.734 18.281 4.406 1 47.53 1019 ILE A C 1
ATOM 7967 O O . ILE A 1 1019 ? -19.109 18.25 3.23 1 47.53 1019 ILE A O 1
ATOM 7971 N N . LEU A 1 1020 ? -18.547 19.297 5.148 1 50.22 1020 LEU A N 1
ATOM 7972 C CA . LEU A 1 1020 ? -18.938 20.578 4.586 1 50.22 1020 LEU A CA 1
ATOM 7973 C C . LEU A 1 1020 ? -18 21 3.459 1 50.22 1020 LEU A C 1
ATOM 7975 O O . LEU A 1 1020 ? -18.422 21.656 2.502 1 50.22 1020 LEU A O 1
ATOM 7979 N N . ASN A 1 1021 ? -16.75 20.531 3.549 1 47.03 1021 ASN A N 1
ATOM 7980 C CA . ASN A 1 1021 ? -15.766 20.922 2.539 1 47.03 1021 ASN A CA 1
ATOM 7981 C C . ASN A 1 1021 ? -15.758 19.938 1.368 1 47.03 1021 ASN A C 1
ATOM 7983 O O . ASN A 1 1021 ? -15.188 20.234 0.314 1 47.03 1021 ASN A O 1
ATOM 7987 N N . ALA A 1 1022 ? -16.266 18.703 1.508 1 39.94 1022 ALA A N 1
ATOM 7988 C CA . ALA A 1 1022 ? -16.25 17.734 0.415 1 39.94 1022 ALA A CA 1
ATOM 7989 C C . ALA A 1 1022 ? -17.172 18.172 -0.719 1 39.94 1022 ALA A C 1
ATOM 7991 O O . ALA A 1 1022 ? -17.172 17.562 -1.796 1 39.94 1022 ALA A O 1
ATOM 7992 N N . THR A 1 1023 ? -18.156 18.906 -0.599 1 34.75 1023 THR A N 1
ATOM 7993 C CA . THR A 1 1023 ? -19.156 19.156 -1.632 1 34.75 1023 THR A CA 1
ATOM 7994 C C . THR A 1 1023 ? -18.5 19.781 -2.867 1 34.75 1023 THR A C 1
ATOM 7996 O O . THR A 1 1023 ? -19.156 19.969 -3.889 1 34.75 1023 THR A O 1
ATOM 7999 N N . THR A 1 1024 ? -17.406 20.391 -2.77 1 30.75 1024 THR A N 1
ATOM 8000 C CA . THR A 1 1024 ? -17.156 21.047 -4.047 1 30.75 1024 THR A CA 1
ATOM 8001 C C . THR A 1 1024 ? -16.781 20.031 -5.113 1 30.75 1024 THR A C 1
ATOM 8003 O O . THR A 1 1024 ? -16.766 20.328 -6.305 1 30.75 1024 THR A O 1
ATOM 8006 N N . SER A 1 1025 ? -16.156 18.953 -4.711 1 29.55 1025 SER A N 1
ATOM 8007 C CA . SER A 1 1025 ? -15.5 18.266 -5.812 1 29.55 1025 SER A CA 1
ATOM 8008 C C . SER A 1 1025 ? -16.438 17.266 -6.477 1 29.55 1025 SER A C 1
ATOM 8010 O O . SER A 1 1025 ? -16.031 16.5 -7.355 1 29.55 1025 SER A O 1
ATOM 8012 N N . ALA A 1 1026 ? -17.578 17.016 -5.895 1 25.67 1026 ALA A N 1
ATOM 8013 C CA . ALA A 1 1026 ? -18.141 15.711 -6.219 1 25.67 1026 ALA A CA 1
ATOM 8014 C C . ALA A 1 1026 ? -18.766 15.719 -7.609 1 25.67 1026 ALA A C 1
ATOM 8016 O O . ALA A 1 1026 ? -19.375 14.734 -8.031 1 25.67 1026 ALA A O 1
ATOM 8017 N N . CYS A 1 1027 ? -19.188 16.734 -8.242 1 21.67 1027 CYS A N 1
ATOM 8018 C CA . CYS A 1 1027 ? -20.297 16.469 -9.133 1 21.67 1027 CYS A CA 1
ATOM 8019 C C . CYS A 1 1027 ? -19.875 15.555 -10.281 1 21.67 1027 CYS A C 1
ATOM 8021 O O . CYS A 1 1027 ? -19.438 16.031 -11.328 1 21.67 1027 CYS A O 1
ATOM 8023 N N . THR A 1 1028 ? -19.094 14.555 -10.086 1 20.95 1028 THR A N 1
ATOM 8024 C CA . THR A 1 1028 ? -18.875 13.82 -11.328 1 20.95 1028 THR A CA 1
ATOM 8025 C C . THR A 1 1028 ? -20.141 13.133 -11.789 1 20.95 1028 THR A C 1
ATOM 8027 O O . THR A 1 1028 ? -20.938 12.664 -10.969 1 20.95 1028 THR A O 1
ATOM 8030 N N . THR A 1 1029 ? -20.641 13.336 -13.047 1 20.08 1029 THR A N 1
ATOM 8031 C CA . THR A 1 1029 ? -21.797 13.023 -13.875 1 20.08 1029 THR A CA 1
ATOM 8032 C C . THR A 1 1029 ? -22.047 11.516 -13.898 1 20.08 1029 THR A C 1
ATOM 8034 O O . THR A 1 1029 ? -21.125 10.727 -14.109 1 20.08 1029 THR A O 1
ATOM 8037 N N . PRO A 1 1030 ? -23.109 11.031 -13.195 1 20.11 1030 PRO A N 1
ATOM 8038 C CA . PRO A 1 1030 ? -23.609 9.656 -13.188 1 20.11 1030 PRO A CA 1
ATOM 8039 C C . PRO A 1 1030 ? -23.922 9.133 -14.586 1 20.11 1030 PRO A C 1
ATOM 8041 O O . PRO A 1 1030 ? -24.484 9.852 -15.406 1 20.11 1030 PRO A O 1
ATOM 8044 N N . ASP A 1 1031 ? -23.141 8.281 -15.203 1 17.89 1031 ASP A N 1
ATOM 8045 C CA . ASP A 1 1031 ? -23.281 7.629 -16.5 1 17.89 1031 ASP A CA 1
ATOM 8046 C C . ASP A 1 1031 ? -24.625 6.895 -16.594 1 17.89 1031 ASP A C 1
ATOM 8048 O O . ASP A 1 1031 ? -25.125 6.371 -15.602 1 17.89 1031 ASP A O 1
ATOM 8052 N N . MET A 1 1032 ? -25.5 7.137 -17.703 1 18 1032 MET A N 1
ATOM 8053 C CA . MET A 1 1032 ? -26.797 6.836 -18.281 1 18 1032 MET A CA 1
ATOM 8054 C C . MET A 1 1032 ? -27.016 5.332 -18.422 1 18 1032 MET A C 1
ATOM 8056 O O . MET A 1 1032 ? -26.188 4.637 -19.016 1 18 1032 MET A O 1
ATOM 8060 N N . HIS A 1 1033 ? -27.828 4.633 -17.641 1 17.61 1033 HIS A N 1
ATOM 8061 C CA . HIS A 1 1033 ? -28.391 3.291 -17.641 1 17.61 1033 HIS A CA 1
ATOM 8062 C C . HIS A 1 1033 ? -29.344 3.1 -18.828 1 17.61 1033 HIS A C 1
ATOM 8064 O O . HIS A 1 1033 ? -30.312 3.846 -18.969 1 17.61 1033 HIS A O 1
ATOM 8070 N N . HIS A 1 1034 ? -29.047 2.623 -20.125 1 17.89 1034 HIS A N 1
ATOM 8071 C CA . HIS A 1 1034 ? -29.766 2.336 -21.359 1 17.89 1034 HIS A CA 1
ATOM 8072 C C . HIS A 1 1034 ? -30.781 1.218 -21.156 1 17.89 1034 HIS A C 1
ATOM 8074 O O . HIS A 1 1034 ? -30.406 0.051 -21.016 1 17.89 1034 HIS A O 1
ATOM 8080 N N . SER A 1 1035 ? -31.984 1.287 -20.594 1 17.67 1035 SER A N 1
ATOM 8081 C CA . SER A 1 1035 ? -33.062 0.341 -20.406 1 17.67 1035 SER A CA 1
ATOM 8082 C C . SER A 1 1035 ? -33.812 0.101 -21.703 1 17.67 1035 SER A C 1
ATOM 8084 O O . SER A 1 1035 ? -34.375 1.035 -22.297 1 17.67 1035 SER A O 1
ATOM 8086 N N . THR A 1 1036 ? -33.594 -0.979 -22.672 1 17.44 1036 THR A N 1
ATOM 8087 C CA . THR A 1 1036 ? -34.219 -1.396 -23.906 1 17.44 1036 THR A CA 1
ATOM 8088 C C . THR A 1 1036 ? -35.656 -1.902 -23.641 1 17.44 1036 THR A C 1
ATOM 8090 O O . THR A 1 1036 ? -35.875 -2.615 -22.672 1 17.44 1036 THR A O 1
ATOM 8093 N N . THR A 1 1037 ? -36.812 -1.525 -24.438 1 16.75 1037 THR A N 1
ATOM 8094 C CA . THR A 1 1037 ? -38.25 -1.582 -24.578 1 16.75 1037 THR A CA 1
ATOM 8095 C C . THR A 1 1037 ? -38.688 -2.895 -25.219 1 16.75 1037 THR A C 1
ATOM 8097 O O . THR A 1 1037 ? -38.219 -3.242 -26.312 1 16.75 1037 THR A O 1
ATOM 8100 N N . SER A 1 1038 ? -39.438 -4.082 -24.688 1 17.44 1038 SER A N 1
ATOM 8101 C CA . SER A 1 1038 ? -40 -5.387 -25 1 17.44 1038 SER A CA 1
ATOM 8102 C C . SER A 1 1038 ? -41.281 -5.254 -25.812 1 17.44 1038 SER A C 1
ATOM 8104 O O . SER A 1 1038 ? -42.344 -4.867 -25.281 1 17.44 1038 SER A O 1
ATOM 8106 N N . HIS A 1 1039 ? -41.469 -5.148 -27.172 1 16.61 1039 HIS A N 1
ATOM 8107 C CA . HIS A 1 1039 ? -42.719 -5.082 -27.922 1 16.61 1039 HIS A CA 1
ATOM 8108 C C . HIS A 1 1039 ? -43.344 -6.465 -28.094 1 16.61 1039 HIS A C 1
ATOM 8110 O O . HIS A 1 1039 ? -42.625 -7.461 -28.203 1 16.61 1039 HIS A O 1
ATOM 8116 N N . MET A 1 1040 ? -44.844 -6.848 -28.203 1 17.25 1040 MET A N 1
ATOM 8117 C CA . MET A 1 1040 ? -45.938 -7.797 -28.172 1 17.25 1040 MET A CA 1
ATOM 8118 C C . MET A 1 1040 ? -46.188 -8.422 -29.547 1 17.25 1040 MET A C 1
ATOM 8120 O O . MET A 1 1040 ? -46.5 -7.715 -30.5 1 17.25 1040 MET A O 1
ATOM 8124 N N . SER A 1 1041 ? -45.719 -9.766 -29.969 1 16.94 1041 SER A N 1
ATOM 8125 C CA . SER A 1 1041 ? -46.062 -10.562 -31.156 1 16.94 1041 SER A CA 1
ATOM 8126 C C . SER A 1 1041 ? -47.5 -11.062 -31.094 1 16.94 1041 SER A C 1
ATOM 8128 O O . SER A 1 1041 ? -48.031 -11.336 -30.016 1 16.94 1041 SER A O 1
ATOM 8130 N N . SER A 1 1042 ? -48.344 -11.453 -32.281 1 17.69 1042 SER A N 1
ATOM 8131 C CA . SER A 1 1042 ? -49.688 -11.625 -32.844 1 17.69 1042 SER A CA 1
ATOM 8132 C C . SER A 1 1042 ? -50.156 -13.07 -32.75 1 17.69 1042 SER A C 1
ATOM 8134 O O . SER A 1 1042 ? -49.344 -13.977 -32.531 1 17.69 1042 SER A O 1
ATOM 8136 N N . SER A 1 1043 ? -51.438 -13.828 -33.344 1 18.27 1043 SER A N 1
ATOM 8137 C CA . SER A 1 1043 ? -52.625 -14.641 -33.094 1 18.27 1043 SER A CA 1
ATOM 8138 C C . SER A 1 1043 ? -52.469 -16.016 -33.719 1 18.27 1043 SER A C 1
ATOM 8140 O O . SER A 1 1043 ? -52.875 -17.016 -33.125 1 18.27 1043 SER A O 1
ATOM 8142 N N . SER A 1 1044 ? -52.531 -16.469 -35.062 1 18.38 1044 SER A N 1
ATOM 8143 C CA . SER A 1 1044 ? -53.5 -17.375 -35.688 1 18.38 1044 SER A CA 1
ATOM 8144 C C . SER A 1 1044 ? -53.094 -18.828 -35.531 1 18.38 1044 SER A C 1
ATOM 8146 O O . SER A 1 1044 ? -52 -19.125 -35.031 1 18.38 1044 SER A O 1
ATOM 8148 N N . ALA A 1 1045 ? -53.469 -19.891 -36.719 1 19 1045 ALA A N 1
ATOM 8149 C CA . ALA A 1 1045 ? -54.156 -21.141 -36.938 1 19 1045 ALA A CA 1
ATOM 8150 C C . ALA A 1 1045 ? -53.375 -22.328 -36.344 1 19 1045 ALA A C 1
ATOM 8152 O O . ALA A 1 1045 ? -53.906 -23.109 -35.562 1 19 1045 ALA A O 1
ATOM 8153 N N . ASP A 1 1046 ? -52.719 -23.5 -37.406 1 20.97 1046 ASP A N 1
ATOM 8154 C CA . ASP A 1 1046 ? -52.438 -24.609 -38.312 1 20.97 1046 ASP A CA 1
ATOM 8155 C C . ASP A 1 1046 ? -51.031 -25.172 -38.062 1 20.97 1046 ASP A C 1
ATOM 8157 O O . ASP A 1 1046 ? -50.125 -24.438 -37.656 1 20.97 1046 ASP A O 1
ATOM 8161 N N . SER A 1 1047 ? -50.469 -26.609 -38.469 1 23.86 1047 SER A N 1
ATOM 8162 C CA . SER A 1 1047 ? -50 -27.703 -37.656 1 23.86 1047 SER A CA 1
ATOM 8163 C C . SER A 1 1047 ? -48.719 -27.328 -36.906 1 23.86 1047 SER A C 1
ATOM 8165 O O . SER A 1 1047 ? -48.062 -28.203 -36.344 1 23.86 1047 SER A O 1
ATOM 8167 N N . ASP A 1 1048 ? -48.406 -26.312 -36.781 1 21.59 1048 ASP A N 1
ATOM 8168 C CA . ASP A 1 1048 ? -47.656 -25.078 -37.062 1 21.59 1048 ASP A CA 1
ATOM 8169 C C . ASP A 1 1048 ? -46.75 -24.703 -35.906 1 21.59 1048 ASP A C 1
ATOM 8171 O O . ASP A 1 1048 ? -47.188 -24.031 -34.969 1 21.59 1048 ASP A O 1
ATOM 8175 N N . SER A 1 1049 ? -45.75 -25.703 -35.562 1 20.31 1049 SER A N 1
ATOM 8176 C CA . SER A 1 1049 ? -44.938 -26.25 -34.469 1 20.31 1049 SER A CA 1
ATOM 8177 C C . SER A 1 1049 ? -44.031 -25.172 -33.844 1 20.31 1049 SER A C 1
ATOM 8179 O O . SER A 1 1049 ? -43.25 -24.531 -34.562 1 20.31 1049 SER A O 1
ATOM 8181 N N . PRO A 1 1050 ? -44.406 -24.625 -32.656 1 21.19 1050 PRO A N 1
ATOM 8182 C CA . PRO A 1 1050 ? -44.094 -23.312 -32.125 1 21.19 1050 PRO A CA 1
ATOM 8183 C C . PRO A 1 1050 ? -42.625 -23.141 -31.766 1 21.19 1050 PRO A C 1
ATOM 8185 O O . PRO A 1 1050 ? -42.125 -23.844 -30.891 1 21.19 1050 PRO A O 1
ATOM 8188 N N . ARG A 1 1051 ? -41.812 -22.969 -32.844 1 20.39 1051 ARG A N 1
ATOM 8189 C CA . ARG A 1 1051 ? -40.375 -22.953 -32.844 1 20.39 1051 ARG A CA 1
ATOM 8190 C C . ARG A 1 1051 ? -39.812 -22.016 -31.766 1 20.39 1051 ARG A C 1
ATOM 8192 O O . ARG A 1 1051 ? -40.25 -20.859 -31.656 1 20.39 1051 ARG A O 1
ATOM 8199 N N . PRO A 1 1052 ? -39.125 -22.484 -30.781 1 19.22 1052 PRO A N 1
ATOM 8200 C CA . PRO A 1 1052 ? -38.75 -21.844 -29.516 1 19.22 1052 PRO A CA 1
ATOM 8201 C C . PRO A 1 1052 ? -38.031 -20.516 -29.719 1 19.22 1052 PRO A C 1
ATOM 8203 O O . PRO A 1 1052 ? -37.125 -20.422 -30.547 1 19.22 1052 PRO A O 1
ATOM 8206 N N . THR A 1 1053 ? -38.75 -19.359 -29.625 1 19.69 1053 THR A N 1
ATOM 8207 C CA . THR A 1 1053 ? -38.469 -17.984 -30.047 1 19.69 1053 THR A CA 1
ATOM 8208 C C . THR A 1 1053 ? -37.156 -17.516 -29.484 1 19.69 1053 THR A C 1
ATOM 8210 O O . THR A 1 1053 ? -36.906 -17.594 -28.266 1 19.69 1053 THR A O 1
ATOM 8213 N N . PRO A 1 1054 ? -36.094 -17.438 -30.281 1 18.73 1054 PRO A N 1
ATOM 8214 C CA . PRO A 1 1054 ? -34.688 -17.078 -30.031 1 18.73 1054 PRO A CA 1
ATOM 8215 C C . PRO A 1 1054 ? -34.531 -15.672 -29.469 1 18.73 1054 PRO A C 1
ATOM 8217 O O . PRO A 1 1054 ? -35.094 -14.711 -30.031 1 18.73 1054 PRO A O 1
ATOM 8220 N N . ARG A 1 1055 ? -34.281 -15.531 -28.172 1 19.66 1055 ARG A N 1
ATOM 8221 C CA . ARG A 1 1055 ? -34.312 -14.391 -27.266 1 19.66 1055 ARG A CA 1
ATOM 8222 C C . ARG A 1 1055 ? -33.375 -13.289 -27.75 1 19.66 1055 ARG A C 1
ATOM 8224 O O . ARG A 1 1055 ? -32.156 -13.469 -27.734 1 19.66 1055 ARG A O 1
ATOM 8231 N N . THR A 1 1056 ? -33.75 -12.398 -28.797 1 19.06 1056 THR A N 1
ATOM 8232 C CA . THR A 1 1056 ? -33.125 -11.32 -29.578 1 19.06 1056 THR A CA 1
ATOM 8233 C C . THR A 1 1056 ? -32.719 -10.164 -28.688 1 19.06 1056 THR A C 1
ATOM 8235 O O . THR A 1 1056 ? -33.531 -9.688 -27.875 1 19.06 1056 THR A O 1
ATOM 8238 N N . ALA A 1 1057 ? -31.391 -9.859 -28.516 1 18.36 1057 ALA A N 1
ATOM 8239 C CA . ALA A 1 1057 ? -30.625 -8.953 -27.656 1 18.36 1057 ALA A CA 1
ATOM 8240 C C . ALA A 1 1057 ? -31.031 -7.5 -27.906 1 18.36 1057 ALA A C 1
ATOM 8242 O O . ALA A 1 1057 ? -30.844 -6.973 -29 1 18.36 1057 ALA A O 1
ATOM 8243 N N . ILE A 1 1058 ? -32.125 -7.02 -27.453 1 18.5 1058 ILE A N 1
ATOM 8244 C CA . ILE A 1 1058 ? -32.969 -5.855 -27.688 1 18.5 1058 ILE A CA 1
ATOM 8245 C C . ILE A 1 1058 ? -32.188 -4.574 -27.453 1 18.5 1058 ILE A C 1
ATOM 8247 O O . ILE A 1 1058 ? -31.719 -4.328 -26.328 1 18.5 1058 ILE A O 1
ATOM 8251 N N . LEU A 1 1059 ? -31.469 -4.016 -28.531 1 19.22 1059 LEU A N 1
ATOM 8252 C CA . LEU A 1 1059 ? -30.625 -2.82 -28.594 1 19.22 1059 LEU A CA 1
ATOM 8253 C C . LEU A 1 1059 ? -31.453 -1.57 -28.266 1 19.22 1059 LEU A C 1
ATOM 8255 O O . LEU A 1 1059 ? -32.5 -1.345 -28.875 1 19.22 1059 LEU A O 1
ATOM 8259 N N . PRO A 1 1060 ? -31.438 -1.031 -27.031 1 18.53 1060 PRO A N 1
ATOM 8260 C CA . PRO A 1 1060 ? -32.5 -0.086 -26.734 1 18.53 1060 PRO A CA 1
ATOM 8261 C C . PRO A 1 1060 ? -32.531 1.1 -27.703 1 18.53 1060 PRO A C 1
ATOM 8263 O O . PRO A 1 1060 ? -31.516 1.442 -28.297 1 18.53 1060 PRO A O 1
ATOM 8266 N N . PRO A 1 1061 ? -33.688 1.728 -28.219 1 17.86 1061 PRO A N 1
ATOM 8267 C CA . PRO A 1 1061 ? -34.062 2.57 -29.359 1 17.86 1061 PRO A CA 1
ATOM 8268 C C . PRO A 1 1061 ? -33.562 4.008 -29.219 1 17.86 1061 PRO A C 1
ATOM 8270 O O . PRO A 1 1061 ? -33.625 4.785 -30.172 1 17.86 1061 PRO A O 1
ATOM 8273 N N . GLY A 1 1062 ? -33.281 4.66 -28.141 1 17.67 1062 GLY A N 1
ATOM 8274 C CA . GLY A 1 1062 ? -33.781 6.012 -27.984 1 17.67 1062 GLY A CA 1
ATOM 8275 C C . GLY A 1 1062 ? -32.938 7.055 -28.672 1 17.67 1062 GLY A C 1
ATOM 8276 O O . GLY A 1 1062 ? -32 7.582 -28.078 1 17.67 1062 GLY A O 1
ATOM 8277 N N . SER A 1 1063 ? -32.688 7.133 -29.875 1 17.55 1063 SER A N 1
ATOM 8278 C CA . SER A 1 1063 ? -31.797 8.055 -30.562 1 17.55 1063 SER A CA 1
ATOM 8279 C C . SER A 1 1063 ? -32.406 9.453 -30.641 1 17.55 1063 SER A C 1
ATOM 8281 O O . SER A 1 1063 ? -33.406 9.656 -31.312 1 17.55 1063 SER A O 1
ATOM 8283 N N . PRO A 1 1064 ? -32.25 10.352 -29.578 1 17.19 1064 PRO A N 1
ATOM 8284 C CA . PRO A 1 1064 ? -33.062 11.562 -29.797 1 17.19 1064 PRO A CA 1
ATOM 8285 C C . PRO A 1 1064 ? -32.656 12.32 -31.047 1 17.19 1064 PRO A C 1
ATOM 8287 O O . PRO A 1 1064 ? -31.516 12.211 -31.5 1 17.19 1064 PRO A O 1
ATOM 8290 N N . LYS A 1 1065 ? -33.625 12.883 -31.719 1 17.17 1065 LYS A N 1
ATOM 8291 C CA . LYS A 1 1065 ? -33.656 13.523 -33.031 1 17.17 1065 LYS A CA 1
ATOM 8292 C C . LYS A 1 1065 ? -32.906 14.844 -33.031 1 17.17 1065 LYS A C 1
ATOM 8294 O O . LYS A 1 1065 ? -32.906 15.57 -32.031 1 17.17 1065 LYS A O 1
ATOM 8299 N N . LEU A 1 1066 ? -32.188 15.258 -34 1 16.56 1066 LEU A N 1
ATOM 8300 C CA . LEU A 1 1066 ? -31.281 16.344 -34.375 1 16.56 1066 LEU A CA 1
ATOM 8301 C C . LEU A 1 1066 ? -32.062 17.641 -34.594 1 16.56 1066 LEU A C 1
ATOM 8303 O O . LEU A 1 1066 ? -32.531 17.906 -35.719 1 16.56 1066 LEU A O 1
ATOM 8307 N N . HIS A 1 1067 ? -32.969 18.078 -33.625 1 15.89 1067 HIS A N 1
ATOM 8308 C CA . HIS A 1 1067 ? -33.781 19.125 -34.219 1 15.89 1067 HIS A CA 1
ATOM 8309 C C . HIS A 1 1067 ? -32.938 20.328 -34.625 1 15.89 1067 HIS A C 1
ATOM 8311 O O . HIS A 1 1067 ? -32 20.703 -33.875 1 15.89 1067 HIS A O 1
ATOM 8317 N N . ALA A 1 1068 ? -33.125 20.844 -35.812 1 16.69 1068 ALA A N 1
ATOM 8318 C CA . ALA A 1 1068 ? -32.531 21.812 -36.719 1 16.69 1068 ALA A CA 1
ATOM 8319 C C . ALA A 1 1068 ? -32.812 23.234 -36.25 1 16.69 1068 ALA A C 1
ATOM 8321 O O . ALA A 1 1068 ? -33.938 23.734 -36.375 1 16.69 1068 ALA A O 1
ATOM 8322 N N . ILE A 1 1069 ? -32.25 23.562 -35.156 1 16.84 1069 ILE A N 1
ATOM 8323 C CA . ILE A 1 1069 ? -32.656 24.875 -34.688 1 16.84 1069 ILE A CA 1
ATOM 8324 C C . ILE A 1 1069 ? -32.281 25.938 -35.719 1 16.84 1069 ILE A C 1
ATOM 8326 O O . ILE A 1 1069 ? -31.141 26.031 -36.125 1 16.84 1069 ILE A O 1
ATOM 8330 N N . SER A 1 1070 ? -33.281 26.703 -36.094 1 16.28 1070 SER A N 1
ATOM 8331 C CA . SER A 1 1070 ? -33.375 27.734 -37.125 1 16.28 1070 SER A CA 1
ATOM 8332 C C . SER A 1 1070 ? -32.625 28.984 -36.719 1 16.28 1070 SER A C 1
ATOM 8334 O O . SER A 1 1070 ? -32.5 29.328 -35.562 1 16.28 1070 SER A O 1
ATOM 8336 N N . VAL A 1 1071 ? -32.094 29.797 -37.656 1 17.19 1071 VAL A N 1
ATOM 8337 C CA . VAL A 1 1071 ? -31.016 30.734 -37.938 1 17.19 1071 VAL A CA 1
ATOM 8338 C C . VAL A 1 1071 ? -31.422 32.156 -37.531 1 17.19 1071 VAL A C 1
ATOM 8340 O O . VAL A 1 1071 ? -30.562 32.969 -37.25 1 17.19 1071 VAL A O 1
ATOM 8343 N N . ALA A 1 1072 ? -32.781 32.562 -37.312 1 16.61 1072 ALA A N 1
ATOM 8344 C CA . ALA A 1 1072 ? -32.875 33.781 -38.094 1 16.61 1072 ALA A CA 1
ATOM 8345 C C . ALA A 1 1072 ? -32.156 34.969 -37.406 1 16.61 1072 ALA A C 1
ATOM 8347 O O . ALA A 1 1072 ? -31.375 34.75 -36.469 1 16.61 1072 ALA A O 1
ATOM 8348 N N . PRO A 1 1073 ? -33.031 35.969 -37 1 16.23 1073 PRO A N 1
ATOM 8349 C CA . PRO A 1 1073 ? -32.906 37.312 -37.562 1 16.23 1073 PRO A CA 1
ATOM 8350 C C . PRO A 1 1073 ? -32.062 38.219 -36.719 1 16.23 1073 PRO A C 1
ATOM 8352 O O . PRO A 1 1073 ? -31.766 37.906 -35.562 1 16.23 1073 PRO A O 1
ATOM 8355 N N . ASP A 1 1074 ? -32.5 39.438 -36.562 1 16.83 1074 ASP A N 1
ATOM 8356 C CA . ASP A 1 1074 ? -31.969 40.719 -36.969 1 16.83 1074 ASP A CA 1
ATOM 8357 C C . ASP A 1 1074 ? -31.453 41.5 -35.781 1 16.83 1074 ASP A C 1
ATOM 8359 O O . ASP A 1 1074 ? -30.344 42.031 -35.812 1 16.83 1074 ASP A O 1
ATOM 8363 N N . GLU A 1 1075 ? -32.438 41.812 -34.75 1 16.08 1075 GLU A N 1
ATOM 8364 C CA . GLU A 1 1075 ? -32.656 43.219 -34.531 1 16.08 1075 GLU A CA 1
ATOM 8365 C C . GLU A 1 1075 ? -31.688 43.781 -33.469 1 16.08 1075 GLU A C 1
ATOM 8367 O O . GLU A 1 1075 ? -31.344 43.094 -32.531 1 16.08 1075 GLU A O 1
ATOM 8372 N N . THR A 1 1076 ? -31.359 44.938 -33.531 1 17.36 1076 THR A N 1
ATOM 8373 C CA . THR A 1 1076 ? -30.203 45.812 -33.25 1 17.36 1076 THR A CA 1
ATOM 8374 C C . THR A 1 1076 ? -30.234 46.312 -31.828 1 17.36 1076 THR A C 1
ATOM 8376 O O . THR A 1 1076 ? -29.266 46.906 -31.359 1 17.36 1076 THR A O 1
ATOM 8379 N N . PRO A 1 1077 ? -31.156 45.719 -30.75 1 16.44 1077 PRO A N 1
ATOM 8380 C CA . PRO A 1 1077 ? -31.641 46.938 -30.109 1 16.44 1077 PRO A CA 1
ATOM 8381 C C . PRO A 1 1077 ? -30.547 47.688 -29.344 1 16.44 1077 PRO A C 1
ATOM 8383 O O . PRO A 1 1077 ? -29.562 47.062 -28.922 1 16.44 1077 PRO A O 1
ATOM 8386 N N . PRO A 1 1078 ? -30.859 48.844 -28.891 1 17.89 1078 PRO A N 1
ATOM 8387 C CA . PRO A 1 1078 ? -30.047 50.062 -28.656 1 17.89 1078 PRO A CA 1
ATOM 8388 C C . PRO A 1 1078 ? -29.422 50.094 -27.266 1 17.89 1078 PRO A C 1
ATOM 8390 O O . PRO A 1 1078 ? -29.844 49.344 -26.391 1 17.89 1078 PRO A O 1
ATOM 8393 N N . PRO A 1 1079 ? -28.844 51.031 -26.703 1 17.45 1079 PRO A N 1
ATOM 8394 C CA . PRO A 1 1079 ? -27.672 51.5 -25.953 1 17.45 1079 PRO A CA 1
ATOM 8395 C C . PRO A 1 1079 ? -27.984 51.75 -24.484 1 17.45 1079 PRO A C 1
ATOM 8397 O O . PRO A 1 1079 ? -27.109 52.188 -23.719 1 17.45 1079 PRO A O 1
ATOM 8400 N N . VAL A 1 1080 ? -28.562 50.719 -23.625 1 16.06 1080 VAL A N 1
ATOM 8401 C CA . VAL A 1 1080 ? -29.312 51.344 -22.531 1 16.06 1080 VAL A CA 1
ATOM 8402 C C . VAL A 1 1080 ? -28.359 52.094 -21.625 1 16.06 1080 VAL A C 1
ATOM 8404 O O . VAL A 1 1080 ? -27.219 51.656 -21.406 1 16.06 1080 VAL A O 1
ATOM 8407 N N . PRO A 1 1081 ? -29.016 52.938 -20.688 1 15.42 1081 PRO A N 1
ATOM 8408 C CA . PRO A 1 1081 ? -28.578 54.156 -20 1 15.42 1081 PRO A CA 1
ATOM 8409 C C . PRO A 1 1081 ? -27.938 53.875 -18.641 1 15.42 1081 PRO A C 1
ATOM 8411 O O . PRO A 1 1081 ? -28.281 52.875 -17.984 1 15.42 1081 PRO A O 1
ATOM 8414 N N . LYS A 1 1082 ? -26.859 54.531 -18.188 1 16.19 1082 LYS A N 1
ATOM 8415 C CA . LYS A 1 1082 ? -25.766 54.469 -17.219 1 16.19 1082 LYS A CA 1
ATOM 8416 C C . LYS A 1 1082 ? -26.234 54.844 -15.828 1 16.19 1082 LYS A C 1
ATOM 8418 O O . LYS A 1 1082 ? -25.422 54.969 -14.906 1 16.19 1082 LYS A O 1
ATOM 8423 N N . ARG A 1 1083 ? -27.609 54.844 -15.375 1 15.74 1083 ARG A N 1
ATOM 8424 C CA . ARG A 1 1083 ? -27.766 55.938 -14.414 1 15.74 1083 ARG A CA 1
ATOM 8425 C C . ARG A 1 1083 ? -27.109 55.594 -13.086 1 15.74 1083 ARG A C 1
ATOM 8427 O O . ARG A 1 1083 ? -27.078 54.406 -12.695 1 15.74 1083 ARG A O 1
ATOM 8434 N N . THR A 1 1084 ? -26.844 56.562 -12.133 1 15.95 1084 THR A N 1
ATOM 8435 C CA . THR A 1 1084 ? -25.844 57.188 -11.281 1 15.95 1084 THR A CA 1
ATOM 8436 C C . THR A 1 1084 ? -26.141 56.906 -9.805 1 15.95 1084 THR A C 1
ATOM 8438 O O . THR A 1 1084 ? -25.281 57.125 -8.945 1 15.95 1084 THR A O 1
ATOM 8441 N N . LEU A 1 1085 ? -27.391 56.406 -9.312 1 16.66 1085 LEU A N 1
ATOM 8442 C CA . LEU A 1 1085 ? -27.625 57.25 -8.133 1 16.66 1085 LEU A CA 1
ATOM 8443 C C . LEU A 1 1085 ? -26.797 56.75 -6.953 1 16.66 1085 LEU A C 1
ATOM 8445 O O . LEU A 1 1085 ? -26.453 55.562 -6.883 1 16.66 1085 LEU A O 1
ATOM 8449 N N . PRO A 1 1086 ? -26.797 57.531 -5.812 1 16.66 1086 PRO A N 1
ATOM 8450 C CA . PRO A 1 1086 ? -25.812 57.938 -4.805 1 16.66 1086 PRO A CA 1
ATOM 8451 C C . PRO A 1 1086 ? -25.938 57.125 -3.506 1 16.66 1086 PRO A C 1
ATOM 8453 O O . PRO A 1 1086 ? -26.859 57.375 -2.717 1 16.66 1086 PRO A O 1
ATOM 8456 N N . VAL A 1 1087 ? -25.984 55.906 -3.498 1 17.27 1087 VAL A N 1
ATOM 8457 C CA . VAL A 1 1087 ? -26.438 55.344 -2.229 1 17.27 1087 VAL A CA 1
ATOM 8458 C C . VAL A 1 1087 ? -25.406 55.625 -1.136 1 17.27 1087 VAL A C 1
ATOM 8460 O O . VAL A 1 1087 ? -24.266 55.188 -1.213 1 17.27 1087 VAL A O 1
ATOM 8463 N N . ILE A 1 1088 ? -25.766 56.625 -0.381 1 17 1088 ILE A N 1
ATOM 8464 C CA . ILE A 1 1088 ? -24.859 57.156 0.636 1 17 1088 ILE A CA 1
ATOM 8465 C C . ILE A 1 1088 ? -24.812 56.188 1.832 1 17 1088 ILE A C 1
ATOM 8467 O O . ILE A 1 1088 ? -25.859 55.906 2.43 1 17 1088 ILE A O 1
ATOM 8471 N N . PRO A 1 1089 ? -23.844 55.531 2.1 1 17 1089 PRO A N 1
ATOM 8472 C CA . PRO A 1 1089 ? -23.688 54.438 3.047 1 17 1089 PRO A CA 1
ATOM 8473 C C . PRO A 1 1089 ? -23.625 54.906 4.5 1 17 1089 PRO A C 1
ATOM 8475 O O . PRO A 1 1089 ? -23.672 54.094 5.422 1 17 1089 PRO A O 1
ATOM 8478 N N . PRO A 1 1090 ? -23.859 56.156 4.926 1 15.84 1090 PRO A N 1
ATOM 8479 C CA . PRO A 1 1090 ? -22.719 56.312 5.828 1 15.84 1090 PRO A CA 1
ATOM 8480 C C . PRO A 1 1090 ? -23.016 55.781 7.234 1 15.84 1090 PRO A C 1
ATOM 8482 O O . PRO A 1 1090 ? -22.109 55.281 7.906 1 15.84 1090 PRO A O 1
ATOM 8485 N N . LYS A 1 1091 ? -24.172 55.812 7.809 1 16.64 1091 LYS A N 1
ATOM 8486 C CA . LYS A 1 1091 ? -24.047 56.562 9.055 1 16.64 1091 LYS A CA 1
ATOM 8487 C C . LYS A 1 1091 ? -23.406 55.688 10.148 1 16.64 1091 LYS A C 1
ATOM 8489 O O . LYS A 1 1091 ? -23.75 54.5 10.281 1 16.64 1091 LYS A O 1
ATOM 8494 N N . LEU A 1 1092 ? -22.688 56.281 11.031 1 15.83 1092 LEU A N 1
ATOM 8495 C CA . LEU A 1 1092 ? -21.516 55.969 11.844 1 15.83 1092 LEU A CA 1
ATOM 8496 C C . LEU A 1 1092 ? -21.922 55.312 13.148 1 15.83 1092 LEU A C 1
ATOM 8498 O O . LEU A 1 1092 ? -21.406 54.219 13.492 1 15.83 1092 LEU A O 1
ATOM 8502 N N . PRO A 1 1093 ? -22.047 56.031 14.359 1 16.42 1093 PRO A N 1
ATOM 8503 C CA . PRO A 1 1093 ? -20.875 55.812 15.219 1 16.42 1093 PRO A CA 1
ATOM 8504 C C . PRO A 1 1093 ? -21.172 54.875 16.391 1 16.42 1093 PRO A C 1
ATOM 8506 O O . PRO A 1 1093 ? -20.422 53.906 16.609 1 16.42 1093 PRO A O 1
ATOM 8509 N N . PRO A 1 1094 ? -22.062 55.25 17.5 1 15.91 1094 PRO A N 1
ATOM 8510 C CA . PRO A 1 1094 ? -21.281 55.562 18.688 1 15.91 1094 PRO A CA 1
ATOM 8511 C C . PRO A 1 1094 ? -21.359 54.469 19.75 1 15.91 1094 PRO A C 1
ATOM 8513 O O . PRO A 1 1094 ? -20.328 54.031 20.266 1 15.91 1094 PRO A O 1
ATOM 8516 N N . LYS A 1 1095 ? -22.562 54.281 20.625 1 16.22 1095 LYS A N 1
ATOM 8517 C CA . LYS A 1 1095 ? -22.344 54.594 22.047 1 16.22 1095 LYS A CA 1
ATOM 8518 C C . LYS A 1 1095 ? -22.031 53.312 22.844 1 16.22 1095 LYS A C 1
ATOM 8520 O O . LYS A 1 1095 ? -22.703 52.312 22.672 1 16.22 1095 LYS A O 1
ATOM 8525 N N . PRO A 1 1096 ? -21.172 53.156 23.875 1 15.33 1096 PRO A N 1
ATOM 8526 C CA . PRO A 1 1096 ? -20.375 52.125 24.516 1 15.33 1096 PRO A CA 1
ATOM 8527 C C . PRO A 1 1096 ? -21.109 51.438 25.656 1 15.33 1096 PRO A C 1
ATOM 8529 O O . PRO A 1 1096 ? -20.797 50.281 26 1 15.33 1096 PRO A O 1
ATOM 8532 N N . ASP A 1 1097 ? -22.25 51.844 26.344 1 15.63 1097 ASP A N 1
ATOM 8533 C CA . ASP A 1 1097 ? -21.797 51.906 27.734 1 15.63 1097 ASP A CA 1
ATOM 8534 C C . ASP A 1 1097 ? -21.719 50.531 28.359 1 15.63 1097 ASP A C 1
ATOM 8536 O O . ASP A 1 1097 ? -22.281 49.562 27.844 1 15.63 1097 ASP A O 1
ATOM 8540 N N . SER A 1 1098 ? -22.031 50.469 29.844 1 15.7 1098 SER A N 1
ATOM 8541 C CA . SER A 1 1098 ? -21.234 49.938 30.938 1 15.7 1098 SER A CA 1
ATOM 8542 C C . SER A 1 1098 ? -21.672 48.531 31.328 1 15.7 1098 SER A C 1
ATOM 8544 O O . SER A 1 1098 ? -22.75 48.094 30.938 1 15.7 1098 SER A O 1
ATOM 8546 N N . PRO A 1 1099 ? -21.625 48.156 32.719 1 15.52 1099 PRO A N 1
ATOM 8547 C CA . PRO A 1 1099 ? -20.969 47.062 33.406 1 15.52 1099 PRO A CA 1
ATOM 8548 C C . PRO A 1 1099 ? -21.953 46 33.875 1 15.52 1099 PRO A C 1
ATOM 8550 O O . PRO A 1 1099 ? -21.547 44.875 34.156 1 15.52 1099 PRO A O 1
ATOM 8553 N N . ALA A 1 1100 ? -23.234 45.938 33.781 1 13.92 1100 ALA A N 1
ATOM 8554 C CA . ALA A 1 1100 ? -23.797 45.594 35.062 1 13.92 1100 ALA A CA 1
ATOM 8555 C C . ALA A 1 1100 ? -23.609 44.094 35.375 1 13.92 1100 ALA A C 1
ATOM 8557 O O . ALA A 1 1100 ? -23.906 43.25 34.531 1 13.92 1100 ALA A O 1
ATOM 8558 N N . LYS A 1 1101 ? -23.234 43.688 36.719 1 15.13 1101 LYS A N 1
ATOM 8559 C CA . LYS A 1 1101 ? -22.531 42.594 37.375 1 15.13 1101 LYS A CA 1
ATOM 8560 C C . LYS A 1 1101 ? -23.469 41.406 37.656 1 15.13 1101 LYS A C 1
ATOM 8562 O O . LYS A 1 1101 ? -23.141 40.25 37.312 1 15.13 1101 LYS A O 1
ATOM 8567 N N . SER A 1 1102 ? -24.5 41.344 38.75 1 14.36 1102 SER A N 1
ATOM 8568 C CA . SER A 1 1102 ? -24.062 40.531 39.906 1 14.36 1102 SER A CA 1
ATOM 8569 C C . SER A 1 1102 ? -24.594 39.125 39.844 1 14.36 1102 SER A C 1
ATOM 8571 O O . SER A 1 1102 ? -25.5 38.812 39.062 1 14.36 1102 SER A O 1
ATOM 8573 N N . PRO A 1 1103 ? -24.938 38.344 41.219 1 15.67 1103 PRO A N 1
ATOM 8574 C CA . PRO A 1 1103 ? -24.422 37.156 41.906 1 15.67 1103 PRO A CA 1
ATOM 8575 C C . PRO A 1 1103 ? -25.406 36 41.906 1 15.67 1103 PRO A C 1
ATOM 8577 O O . PRO A 1 1103 ? -25.062 34.906 41.5 1 15.67 1103 PRO A O 1
ATOM 8580 N N . THR A 1 1104 ? -26.453 35.938 42.938 1 14.16 1104 THR A N 1
ATOM 8581 C CA . THR A 1 1104 ? -26.469 35 44.094 1 14.16 1104 THR A CA 1
ATOM 8582 C C . THR A 1 1104 ? -27.359 33.812 43.781 1 14.16 1104 THR A C 1
ATOM 8584 O O . THR A 1 1104 ? -26.891 32.656 43.781 1 14.16 1104 THR A O 1
ATOM 8587 N N . HIS A 1 1105 ? -28.641 33.406 44.688 1 14.64 1105 HIS A N 1
ATOM 8588 C CA . HIS A 1 1105 ? -28.656 32.406 45.75 1 14.64 1105 HIS A CA 1
ATOM 8589 C C . HIS A 1 1105 ? -29.5 31.203 45.344 1 14.64 1105 HIS A C 1
ATOM 8591 O O . HIS A 1 1105 ? -29.016 30.062 45.375 1 14.64 1105 HIS A O 1
ATOM 8597 N N . LYS A 1 1106 ? -30.922 31.109 45.938 1 14.41 1106 LYS A N 1
ATOM 8598 C CA . LYS A 1 1106 ? -31.438 30.188 46.969 1 14.41 1106 LYS A CA 1
ATOM 8599 C C . LYS A 1 1106 ? -32.156 29.016 46.312 1 14.41 1106 LYS A C 1
ATOM 8601 O O . LYS A 1 1106 ? -32.469 29.047 45.125 1 14.41 1106 LYS A O 1
ATOM 8606 N N . ASN A 1 1107 ? -33.656 28.781 46.781 1 14.23 1107 ASN A N 1
ATOM 8607 C CA . ASN A 1 1107 ? -34.125 27.688 47.656 1 14.23 1107 ASN A CA 1
ATOM 8608 C C . ASN A 1 1107 ? -34.781 26.578 46.844 1 14.23 1107 ASN A C 1
ATOM 8610 O O . ASN A 1 1107 ? -35.125 26.781 45.656 1 14.23 1107 ASN A O 1
ATOM 8614 N N . PHE A 1 1108 ? -35.906 25.875 47.594 1 15.08 1108 PHE A N 1
ATOM 8615 C CA . PHE A 1 1108 ? -36.156 24.531 48.094 1 15.08 1108 PHE A CA 1
ATOM 8616 C C . PHE A 1 1108 ? -37.188 23.812 47.25 1 15.08 1108 PHE A C 1
ATOM 8618 O O . PHE A 1 1108 ? -37.938 24.469 46.531 1 15.08 1108 PHE A O 1
ATOM 8625 N N . GLY A 1 1109 ? -37.75 22.5 47.812 1 14.7 1109 GLY A N 1
ATOM 8626 C CA . GLY A 1 1109 ? -38.031 21.078 47.656 1 14.7 1109 GLY A CA 1
ATOM 8627 C C . GLY A 1 1109 ? -39.5 20.766 47.469 1 14.7 1109 GLY A C 1
ATOM 8628 O O . GLY A 1 1109 ? -40.375 21.594 47.75 1 14.7 1109 GLY A O 1
ATOM 8629 N N . ALA A 1 1110 ? -40.094 19.547 46.875 1 14.41 1110 ALA A N 1
ATOM 8630 C CA . ALA A 1 1110 ? -41.125 18.781 46.156 1 14.41 1110 ALA A CA 1
ATOM 8631 C C . ALA A 1 1110 ? -42.125 18.141 47.125 1 14.41 1110 ALA A C 1
ATOM 8633 O O . ALA A 1 1110 ? -43.312 18.062 46.812 1 14.41 1110 ALA A O 1
ATOM 8634 N N . PHE A 1 1111 ? -42.188 17.625 48.406 1 15.25 1111 PHE A N 1
ATOM 8635 C CA . PHE A 1 1111 ? -42.688 16.25 48.531 1 15.25 1111 PHE A CA 1
ATOM 8636 C C . PHE A 1 1111 ? -44.156 16.234 48.875 1 15.25 1111 PHE A C 1
ATOM 8638 O O . PHE A 1 1111 ? -44.906 15.344 48.438 1 15.25 1111 PHE A O 1
ATOM 8645 N N . GLY A 1 1112 ? -45.062 16.969 49.656 1 14.29 1112 GLY A N 1
ATOM 8646 C CA . GLY A 1 1112 ? -45.875 16.359 50.688 1 14.29 1112 GLY A CA 1
ATOM 8647 C C . GLY A 1 1112 ? -47.219 15.844 50.156 1 14.29 1112 GLY A C 1
ATOM 8648 O O . GLY A 1 1112 ? -47.969 16.578 49.5 1 14.29 1112 GLY A O 1
ATOM 8649 N N . SER A 1 1113 ? -47.656 14.438 50.188 1 12.66 1113 SER A N 1
ATOM 8650 C CA . SER A 1 1113 ? -48.875 13.641 50 1 12.66 1113 SER A CA 1
ATOM 8651 C C . SER A 1 1113 ? -49.656 13.531 51.281 1 12.66 1113 SER A C 1
ATOM 8653 O O . SER A 1 1113 ? -50.781 12.984 51.281 1 12.66 1113 SER A O 1
ATOM 8655 N N . THR A 1 1114 ? -50.188 14.289 52.188 1 15.68 1114 THR A N 1
ATOM 8656 C CA . THR A 1 1114 ? -50.906 13.734 53.344 1 15.68 1114 THR A CA 1
ATOM 8657 C C . THR A 1 1114 ? -52.188 13.031 52.875 1 15.68 1114 THR A C 1
ATOM 8659 O O . THR A 1 1114 ? -52.719 13.359 51.844 1 15.68 1114 THR A O 1
ATOM 8662 N N . LEU A 1 1115 ? -52.562 11.805 53.812 1 14.49 1115 LEU A N 1
ATOM 8663 C CA . LEU A 1 1115 ? -53.406 10.695 54.25 1 14.49 1115 LEU A CA 1
ATOM 8664 C C . LEU A 1 1115 ? -54.656 11.211 54.969 1 14.49 1115 LEU A C 1
ATOM 8666 O O . LEU A 1 1115 ? -54.625 12.281 55.594 1 14.49 1115 LEU A O 1
ATOM 8670 N N . ALA A 1 1116 ? -55.719 10.602 55.125 1 13.96 1116 ALA A N 1
ATOM 8671 C CA . ALA A 1 1116 ? -56.906 10.406 56 1 13.96 1116 ALA A CA 1
ATOM 8672 C C . ALA A 1 1116 ? -56.469 9.867 57.344 1 13.96 1116 ALA A C 1
ATOM 8674 O O . ALA A 1 1116 ? -55.312 9.484 57.562 1 13.96 1116 ALA A O 1
ATOM 8675 N N . ALA A 1 1117 ? -56.938 8.602 58.375 1 13.84 1117 ALA A N 1
ATOM 8676 C CA . ALA A 1 1117 ? -58.094 8.422 59.219 1 13.84 1117 ALA A CA 1
ATOM 8677 C C . ALA A 1 1117 ? -57.688 8.07 60.625 1 13.84 1117 ALA A C 1
ATOM 8679 O O . ALA A 1 1117 ? -58.5 8.133 61.562 1 13.84 1117 ALA A O 1
ATOM 8680 N N . GLN A 1 1118 ? -57.188 7.418 61.688 1 15.58 1118 GLN A N 1
ATOM 8681 C CA . GLN A 1 1118 ? -57.719 7.098 63 1 15.58 1118 GLN A CA 1
ATOM 8682 C C . GLN A 1 1118 ? -57.844 8.352 63.844 1 15.58 1118 GLN A C 1
ATOM 8684 O O . GLN A 1 1118 ? -58.875 8.531 64.562 1 15.58 1118 GLN A O 1
ATOM 8689 N N . THR A 1 1119 ? -57.5 9.07 65 1 17.62 1119 THR A N 1
ATOM 8690 C CA . THR A 1 1119 ? -58.219 9.234 66.25 1 17.62 1119 THR A CA 1
ATOM 8691 C C . THR A 1 1119 ? -59.531 9.953 66 1 17.62 1119 THR A C 1
ATOM 8693 O O . THR A 1 1119 ? -59.719 10.602 65 1 17.62 1119 THR A O 1
ATOM 8696 N N . ASP A 1 1120 ? -60.562 9.969 67 1 17.3 1120 ASP A N 1
ATOM 8697 C CA . ASP A 1 1120 ? -61.312 10.453 68.188 1 17.3 1120 ASP A CA 1
ATOM 8698 C C . ASP A 1 1120 ? -60.938 11.891 68.5 1 17.3 1120 ASP A C 1
ATOM 8700 O O . ASP A 1 1120 ? -61.812 12.773 68.562 1 17.3 1120 ASP A O 1
ATOM 8704 N N . ARG A 1 1121 ? -59.938 12.359 69.5 1 16.58 1121 ARG A N 1
ATOM 8705 C CA . ARG A 1 1121 ? -60.062 13.492 70.375 1 16.58 1121 ARG A CA 1
ATOM 8706 C C . ARG A 1 1121 ? -60.125 14.805 69.625 1 16.58 1121 ARG A C 1
ATOM 8708 O O . ARG A 1 1121 ? -59.562 14.93 68.562 1 16.58 1121 ARG A O 1
ATOM 8715 N N . VAL A 1 1122 ? -60.594 15.758 70.375 1 15.62 1122 VAL A N 1
ATOM 8716 C CA . VAL A 1 1122 ? -61.25 16.719 71.25 1 15.62 1122 VAL A CA 1
ATOM 8717 C C . VAL A 1 1122 ? -60.375 17.984 71.375 1 15.62 1122 VAL A C 1
ATOM 8719 O O . VAL A 1 1122 ? -59.156 17.891 71.312 1 15.62 1122 VAL A O 1
ATOM 8722 N N . MET B 1 1 ? 73.375 29.906 -3.285 1 13.48 1 MET B N 1
ATOM 8723 C CA . MET B 1 1 ? 74.625 29.906 -2.551 1 13.48 1 MET B CA 1
ATOM 8724 C C . MET B 1 1 ? 74.375 29.797 -1.05 1 13.48 1 MET B C 1
ATOM 8726 O O . MET B 1 1 ? 74.875 28.875 -0.404 1 13.48 1 MET B O 1
ATOM 8730 N N . SER B 1 2 ? 74.75 31 -0.542 1 13.4 2 SER B N 1
ATOM 8731 C CA . SER B 1 2 ? 75.938 31.406 0.26 1 13.4 2 SER B CA 1
ATOM 8732 C C . SER B 1 2 ? 75.625 31.25 1.75 1 13.4 2 SER B C 1
ATOM 8734 O O . SER B 1 2 ? 74.5 31.141 2.162 1 13.4 2 SER B O 1
ATOM 8736 N N . HIS B 1 3 ? 76.375 32.375 2.303 1 13.46 3 HIS B N 1
ATOM 8737 C CA . HIS B 1 3 ? 77.375 32.594 3.34 1 13.46 3 HIS B CA 1
ATOM 8738 C C . HIS B 1 3 ? 76.75 32.625 4.723 1 13.46 3 HIS B C 1
ATOM 8740 O O . HIS B 1 3 ? 77.188 31.922 5.629 1 13.46 3 HIS B O 1
ATOM 8746 N N . SER B 1 4 ? 76.75 34 5.172 1 14.53 4 SER B N 1
ATOM 8747 C CA . SER B 1 4 ? 77.688 34.531 6.199 1 14.53 4 SER B CA 1
ATOM 8748 C C . SER B 1 4 ? 77.125 34.281 7.594 1 14.53 4 SER B C 1
ATOM 8750 O O . SER B 1 4 ? 75.938 34.062 7.762 1 14.53 4 SER B O 1
ATOM 8752 N N . HIS B 1 5 ? 77.438 35.375 8.477 1 14.88 5 HIS B N 1
ATOM 8753 C CA . HIS B 1 5 ? 78.312 35.531 9.625 1 14.88 5 HIS B CA 1
ATOM 8754 C C . HIS B 1 5 ? 77.562 35.438 10.938 1 14.88 5 HIS B C 1
ATOM 8756 O O . HIS B 1 5 ? 76.312 35.594 10.961 1 14.88 5 HIS B O 1
ATOM 8762 N N . ARG B 1 6 ? 78.062 36.281 12.109 1 16.31 6 ARG B N 1
ATOM 8763 C CA . ARG B 1 6 ? 79.062 35.656 13.023 1 16.31 6 ARG B CA 1
ATOM 8764 C C . ARG B 1 6 ? 78.312 35.219 14.312 1 16.31 6 ARG B C 1
ATOM 8766 O O . ARG B 1 6 ? 78.5 34.094 14.734 1 16.31 6 ARG B O 1
ATOM 8773 N N . HIS B 1 7 ? 78.25 36.156 15.266 1 15.43 7 HIS B N 1
ATOM 8774 C CA . HIS B 1 7 ? 79 36.562 16.422 1 15.43 7 HIS B CA 1
ATOM 8775 C C . HIS B 1 7 ? 78.25 36.344 17.719 1 15.43 7 HIS B C 1
ATOM 8777 O O . HIS B 1 7 ? 77 36.281 17.703 1 15.43 7 HIS B O 1
ATOM 8783 N N . ASP B 1 8 ? 78.562 37.375 18.734 1 14.67 8 ASP B N 1
ATOM 8784 C CA . ASP B 1 8 ? 79.312 37.406 19.969 1 14.67 8 ASP B CA 1
ATOM 8785 C C . ASP B 1 8 ? 78.438 37.375 21.203 1 14.67 8 ASP B C 1
ATOM 8787 O O . ASP B 1 8 ? 78.625 36.531 22.078 1 14.67 8 ASP B O 1
ATOM 8791 N N . THR B 1 9 ? 78.188 38.656 21.891 1 15.21 9 THR B N 1
ATOM 8792 C CA . THR B 1 9 ? 78.875 39.094 23.109 1 15.21 9 THR B CA 1
ATOM 8793 C C . THR B 1 9 ? 78.062 38.719 24.344 1 15.21 9 THR B C 1
ATOM 8795 O O . THR B 1 9 ? 76.875 38.438 24.234 1 15.21 9 THR B O 1
ATOM 8798 N N . ASP B 1 10 ? 78 39.906 25.344 1 15.66 10 ASP B N 1
ATOM 8799 C CA . ASP B 1 10 ? 78.625 40.094 26.656 1 15.66 10 ASP B CA 1
ATOM 8800 C C . ASP B 1 10 ? 77.688 39.594 27.781 1 15.66 10 ASP B C 1
ATOM 8802 O O . ASP B 1 10 ? 76.5 39.438 27.594 1 15.66 10 ASP B O 1
ATOM 8806 N N . ASP B 1 11 ? 77.75 40.438 29.031 1 14.42 11 ASP B N 1
ATOM 8807 C CA . ASP B 1 11 ? 78.438 40.344 30.312 1 14.42 11 ASP B CA 1
ATOM 8808 C C . ASP B 1 11 ? 77.5 39.844 31.406 1 14.42 11 ASP B C 1
ATOM 8810 O O . ASP B 1 11 ? 77.812 38.875 32.125 1 14.42 11 ASP B O 1
ATOM 8814 N N . GLY B 1 12 ? 76.875 40.875 32.375 1 15.79 12 GLY B N 1
ATOM 8815 C CA . GLY B 1 12 ? 77.125 41.125 33.781 1 15.79 12 GLY B CA 1
ATOM 8816 C C . GLY B 1 12 ? 76.375 40.219 34.75 1 15.79 12 GLY B C 1
ATOM 8817 O O . GLY B 1 12 ? 75.312 39.688 34.375 1 15.79 12 GLY B O 1
ATOM 8818 N N . GLY B 1 13 ? 77 40.406 36 1 13.01 13 GLY B N 1
ATOM 8819 C CA . GLY B 1 13 ? 77.375 39.562 37.125 1 13.01 13 GLY B CA 1
ATOM 8820 C C . GLY B 1 13 ? 76.25 39.312 38.094 1 13.01 13 GLY B C 1
ATOM 8821 O O . GLY B 1 13 ? 76 38.188 38.5 1 13.01 13 GLY B O 1
ATOM 8822 N N . ALA B 1 14 ? 75.625 40.438 38.719 1 14.89 14 ALA B N 1
ATOM 8823 C CA . ALA B 1 14 ? 75.812 40.594 40.156 1 14.89 14 ALA B CA 1
ATOM 8824 C C . ALA B 1 14 ? 75.062 39.531 40.938 1 14.89 14 ALA B C 1
ATOM 8826 O O . ALA B 1 14 ? 74.062 38.969 40.438 1 14.89 14 ALA B O 1
ATOM 8827 N N . LYS B 1 15 ? 74.625 40.281 42.281 1 15.74 15 LYS B N 1
ATOM 8828 C CA . LYS B 1 15 ? 75.062 40.125 43.656 1 15.74 15 LYS B CA 1
ATOM 8829 C C . LYS B 1 15 ? 74.438 38.906 44.312 1 15.74 15 LYS B C 1
ATOM 8831 O O . LYS B 1 15 ? 73.375 38.469 43.875 1 15.74 15 LYS B O 1
ATOM 8836 N N . ASP B 1 16 ? 74.625 39.062 45.719 1 12.88 16 ASP B N 1
ATOM 8837 C CA . ASP B 1 16 ? 75.125 38.469 46.969 1 12.88 16 ASP B CA 1
ATOM 8838 C C . ASP B 1 16 ? 74 37.594 47.594 1 12.88 16 ASP B C 1
ATOM 8840 O O . ASP B 1 16 ? 74.312 36.469 48.031 1 12.88 16 ASP B O 1
ATOM 8844 N N . LYS B 1 17 ? 73 38.219 48.344 1 15.16 17 LYS B N 1
ATOM 8845 C CA . LYS B 1 17 ? 73 38.156 49.781 1 15.16 17 LYS B CA 1
ATOM 8846 C C . LYS B 1 17 ? 72.625 36.781 50.312 1 15.16 17 LYS B C 1
ATOM 8848 O O . LYS B 1 17 ? 71.812 36.094 49.656 1 15.16 17 LYS B O 1
ATOM 8853 N N . ASP B 1 18 ? 73.188 36.781 51.469 1 13.75 18 ASP B N 1
ATOM 8854 C CA . ASP B 1 18 ? 73.875 35.969 52.5 1 13.75 18 ASP B CA 1
ATOM 8855 C C . ASP B 1 18 ? 72.938 34.844 52.969 1 13.75 18 ASP B C 1
ATOM 8857 O O . ASP B 1 18 ? 71.75 34.844 52.75 1 13.75 18 ASP B O 1
ATOM 8861 N N . GLU B 1 19 ? 73 34.75 54.469 1 14.55 19 GLU B N 1
ATOM 8862 C CA . GLU B 1 19 ? 73.688 33.844 55.375 1 14.55 19 GLU B CA 1
ATOM 8863 C C . GLU B 1 19 ? 72.812 32.594 55.656 1 14.55 19 GLU B C 1
ATOM 8865 O O . GLU B 1 19 ? 71.625 32.625 55.406 1 14.55 19 GLU B O 1
ATOM 8870 N N . THR B 1 20 ? 73.25 32.062 56.719 1 12.12 20 THR B N 1
ATOM 8871 C CA . THR B 1 20 ? 73.875 30.938 57.375 1 12.12 20 THR B CA 1
ATOM 8872 C C . THR B 1 20 ? 72.875 29.891 57.812 1 12.12 20 THR B C 1
ATOM 8874 O O . THR B 1 20 ? 73.062 28.688 57.594 1 12.12 20 THR B O 1
ATOM 8877 N N . ALA B 1 21 ? 71.875 30 58.625 1 14.09 21 ALA B N 1
ATOM 8878 C CA . ALA B 1 21 ? 72 29.547 60 1 14.09 21 ALA B CA 1
ATOM 8879 C C . ALA B 1 21 ? 71.562 28.109 60.156 1 14.09 21 ALA B C 1
ATOM 8881 O O . ALA B 1 21 ? 70.688 27.656 59.469 1 14.09 21 ALA B O 1
ATOM 8882 N N . GLU B 1 22 ? 72.188 27.75 61.188 1 13.98 22 GLU B N 1
ATOM 8883 C CA . GLU B 1 22 ? 73 26.672 61.719 1 13.98 22 GLU B CA 1
ATOM 8884 C C . GLU B 1 22 ? 72.25 25.344 61.75 1 13.98 22 GLU B C 1
ATOM 8886 O O . GLU B 1 22 ? 72.75 24.344 61.25 1 13.98 22 GLU B O 1
ATOM 8891 N N . THR B 1 23 ? 72.312 24.781 62.969 1 13.77 23 THR B N 1
ATOM 8892 C CA . THR B 1 23 ? 73.062 23.844 63.781 1 13.77 23 THR B CA 1
ATOM 8893 C C . THR B 1 23 ? 72.375 22.453 63.75 1 13.77 23 THR B C 1
ATOM 8895 O O . THR B 1 23 ? 71.25 22.312 63.344 1 13.77 23 THR B O 1
ATOM 8898 N N . VAL B 1 24 ? 72.625 21.609 64.688 1 12.74 24 VAL B N 1
ATOM 8899 C CA . VAL B 1 24 ? 73.312 20.438 65.25 1 12.74 24 VAL B CA 1
ATOM 8900 C C . VAL B 1 24 ? 72.375 19.234 65.188 1 12.74 24 VAL B C 1
ATOM 8902 O O . VAL B 1 24 ? 72.75 18.172 64.688 1 12.74 24 VAL B O 1
ATOM 8905 N N . VAL B 1 25 ? 72 18.5 66.188 1 14.1 25 VAL B N 1
ATOM 8906 C CA . VAL B 1 25 ? 72.625 17.453 67 1 14.1 25 VAL B CA 1
ATOM 8907 C C . VAL B 1 25 ? 72 16.094 66.625 1 14.1 25 VAL B C 1
ATOM 8909 O O . VAL B 1 25 ? 70.875 16.031 66.062 1 14.1 25 VAL B O 1
ATOM 8912 N N . GLU B 1 26 ? 72.438 14.953 67.375 1 12.76 26 GLU B N 1
ATOM 8913 C CA . GLU B 1 26 ? 73 13.656 67.688 1 12.76 26 GLU B CA 1
ATOM 8914 C C . GLU B 1 26 ? 72 12.531 67.5 1 12.76 26 GLU B C 1
ATOM 8916 O O . GLU B 1 26 ? 72.25 11.594 66.688 1 12.76 26 GLU B O 1
ATOM 8921 N N . GLY B 1 27 ? 71.875 11.625 68.375 1 13.06 27 GLY B N 1
ATOM 8922 C CA . GLY B 1 27 ? 72.312 10.297 68.812 1 13.06 27 GLY B CA 1
ATOM 8923 C C . GLY B 1 27 ? 71.25 9.242 68.562 1 13.06 27 GLY B C 1
ATOM 8924 O O . GLY B 1 27 ? 70.125 9.562 68.188 1 13.06 27 GLY B O 1
ATOM 8925 N N . GLU B 1 28 ? 71.062 8.461 69.5 1 13.88 28 GLU B N 1
ATOM 8926 C CA . GLU B 1 28 ? 71.312 7.09 69.938 1 13.88 28 GLU B CA 1
ATOM 8927 C C . GLU B 1 28 ? 70.125 6.191 69.625 1 13.88 28 GLU B C 1
ATOM 8929 O O . GLU B 1 28 ? 69 6.68 69.375 1 13.88 28 GLU B O 1
ATOM 8934 N N . GLU B 1 29 ? 69.938 5.199 70.5 1 12.88 29 GLU B N 1
ATOM 8935 C CA . GLU B 1 29 ? 70 3.756 70.75 1 12.88 29 GLU B CA 1
ATOM 8936 C C . GLU B 1 29 ? 68.625 3.107 70.5 1 12.88 29 GLU B C 1
ATOM 8938 O O . GLU B 1 29 ? 68.5 2.131 69.812 1 12.88 29 GLU B O 1
ATOM 8943 N N . VAL B 1 30 ? 68 2.711 71.5 1 14.96 30 VAL B N 1
ATOM 8944 C CA . VAL B 1 30 ? 68 1.356 72.062 1 14.96 30 VAL B CA 1
ATOM 8945 C C . VAL B 1 30 ? 66.688 0.653 71.625 1 14.96 30 VAL B C 1
ATOM 8947 O O . VAL B 1 30 ? 65.75 1.306 71.25 1 14.96 30 VAL B O 1
ATOM 8950 N N . HIS B 1 31 ? 66.188 -0.2 72.5 1 13.68 31 HIS B N 1
ATOM 8951 C CA . HIS B 1 31 ? 66 -1.601 72.875 1 13.68 31 HIS B CA 1
ATOM 8952 C C . HIS B 1 31 ? 64.562 -2.072 72.562 1 13.68 31 HIS B C 1
ATOM 8954 O O . HIS B 1 31 ? 64.375 -3.113 71.938 1 13.68 31 HIS B O 1
ATOM 8960 N N . THR B 1 32 ? 63.812 -2.076 73.562 1 13.9 32 THR B N 1
ATOM 8961 C CA . THR B 1 32 ? 63.562 -3.332 74.25 1 13.9 32 THR B CA 1
ATOM 8962 C C . THR B 1 32 ? 62.219 -3.936 73.812 1 13.9 32 THR B C 1
ATOM 8964 O O . THR B 1 32 ? 61.375 -3.232 73.25 1 13.9 32 THR B O 1
ATOM 8967 N N . ASP B 1 33 ? 61.594 -4.449 74.75 1 13.73 33 ASP B N 1
ATOM 8968 C CA . ASP B 1 33 ? 61.344 -5.84 75.062 1 13.73 33 ASP B CA 1
ATOM 8969 C C . ASP B 1 33 ? 60 -6.309 74.5 1 13.73 33 ASP B C 1
ATOM 8971 O O . ASP B 1 33 ? 59.938 -7.359 73.875 1 13.73 33 ASP B O 1
ATOM 8975 N N . ASP B 1 34 ? 58.969 -6.582 75.375 1 13.33 34 ASP B N 1
ATOM 8976 C CA . ASP B 1 34 ? 58.719 -7.91 75.875 1 13.33 34 ASP B CA 1
ATOM 8977 C C . ASP B 1 34 ? 57.531 -8.57 75.188 1 13.33 34 ASP B C 1
ATOM 8979 O O . ASP B 1 34 ? 57.625 -9.734 74.812 1 13.33 34 ASP B O 1
ATOM 8983 N N . ASP B 1 35 ? 56.562 -8.93 75.812 1 14.3 35 ASP B N 1
ATOM 8984 C CA . ASP B 1 35 ? 56.312 -10.297 76.25 1 14.3 35 ASP B CA 1
ATOM 8985 C C . ASP B 1 35 ? 55.344 -10.984 75.25 1 14.3 35 ASP B C 1
ATOM 8987 O O . ASP B 1 35 ? 54.625 -10.32 74.5 1 14.3 35 ASP B O 1
ATOM 8991 N N . GLU B 1 36 ? 54.438 -11.805 75.875 1 14.05 36 GLU B N 1
ATOM 8992 C CA . GLU B 1 36 ? 54.469 -13.227 76.188 1 14.05 36 GLU B CA 1
ATOM 8993 C C . GLU B 1 36 ? 53.656 -14.039 75.188 1 14.05 36 GLU B C 1
ATOM 8995 O O . GLU B 1 36 ? 52.812 -13.492 74.438 1 14.05 36 GLU B O 1
ATOM 9000 N N . PHE B 1 37 ? 53.062 -15.047 75.75 1 14.16 37 PHE B N 1
ATOM 9001 C CA . PHE B 1 37 ? 53.125 -16.5 75.875 1 14.16 37 PHE B CA 1
ATOM 9002 C C . PHE B 1 37 ? 52.281 -17.156 74.812 1 14.16 37 PHE B C 1
ATOM 9004 O O . PHE B 1 37 ? 51.438 -16.516 74.188 1 14.16 37 PHE B O 1
ATOM 9011 N N . ASP B 1 38 ? 51.688 -18.281 75.188 1 13.3 38 ASP B N 1
ATOM 9012 C CA . ASP B 1 38 ? 51.969 -19.703 75.25 1 13.3 38 ASP B CA 1
ATOM 9013 C C . ASP B 1 38 ? 51.375 -20.422 74.062 1 13.3 38 ASP B C 1
ATOM 9015 O O . ASP B 1 38 ? 52.062 -21.188 73.375 1 13.3 38 ASP B O 1
ATOM 9019 N N . ALA B 1 39 ? 50.469 -21.406 74.312 1 13.98 39 ALA B N 1
ATOM 9020 C CA . ALA B 1 39 ? 50.438 -22.844 74.5 1 13.98 39 ALA B CA 1
ATOM 9021 C C . ALA B 1 39 ? 50.094 -23.594 73.25 1 13.98 39 ALA B C 1
ATOM 9023 O O . ALA B 1 39 ? 49.5 -23.031 72.312 1 13.98 39 ALA B O 1
ATOM 9024 N N . GLN B 1 40 ? 49.781 -24.875 73.562 1 13.59 40 GLN B N 1
ATOM 9025 C CA . GLN B 1 40 ? 50.156 -26.266 73.438 1 13.59 40 GLN B CA 1
ATOM 9026 C C . GLN B 1 40 ? 49.688 -26.812 72.062 1 13.59 40 GLN B C 1
ATOM 9028 O O . GLN B 1 40 ? 50.5 -27.422 71.375 1 13.59 40 GLN B O 1
ATOM 9033 N N . ARG B 1 41 ? 48.969 -27.953 72.312 1 13.88 41 ARG B N 1
ATOM 9034 C CA . ARG B 1 41 ? 49.094 -29.406 72.312 1 13.88 41 ARG B CA 1
ATOM 9035 C C . ARG B 1 41 ? 48.812 -29.969 70.875 1 13.88 41 ARG B C 1
ATOM 9037 O O . ARG B 1 41 ? 48.094 -29.328 70.125 1 13.88 41 ARG B O 1
ATOM 9044 N N . LEU B 1 42 ? 48.875 -31.266 71.125 1 14.06 42 LEU B N 1
ATOM 9045 C CA . LEU B 1 42 ? 49.5 -32.5 70.625 1 14.06 42 LEU B CA 1
ATOM 9046 C C . LEU B 1 42 ? 49 -32.812 69.25 1 14.06 42 LEU B C 1
ATOM 9048 O O . LEU B 1 42 ? 49.812 -33 68.312 1 14.06 42 LEU B O 1
ATOM 9052 N N . ARG B 1 43 ? 48.438 -33.938 69.312 1 13.88 43 ARG B N 1
ATOM 9053 C CA . ARG B 1 43 ? 48.719 -35.344 69.188 1 13.88 43 ARG B CA 1
ATOM 9054 C C . ARG B 1 43 ? 48.531 -35.812 67.75 1 13.88 43 ARG B C 1
ATOM 9056 O O . ARG B 1 43 ? 47.875 -35.125 66.938 1 13.88 43 ARG B O 1
ATOM 9063 N N . THR B 1 44 ? 48.125 -37.031 67.812 1 14.08 44 THR B N 1
ATOM 9064 C CA . THR B 1 44 ? 48.375 -38.438 67.5 1 14.08 44 THR B CA 1
ATOM 9065 C C . THR B 1 44 ? 48.031 -38.75 66.062 1 14.08 44 THR B C 1
ATOM 9067 O O . THR B 1 44 ? 47.312 -37.969 65.438 1 14.08 44 THR B O 1
ATOM 9070 N N . MET B 1 45 ? 47.469 -39.938 66.188 1 14.8 45 MET B N 1
ATOM 9071 C CA . MET B 1 45 ? 47.844 -41.281 65.75 1 14.8 45 MET B CA 1
ATOM 9072 C C . MET B 1 45 ? 47.594 -41.438 64.25 1 14.8 45 MET B C 1
ATOM 9074 O O . MET B 1 45 ? 46.844 -40.656 63.656 1 14.8 45 MET B O 1
ATOM 9078 N N . LYS B 1 46 ? 47.156 -42.562 64.312 1 13.77 46 LYS B N 1
ATOM 9079 C CA . LYS B 1 46 ? 47.5 -43.938 63.938 1 13.77 46 LYS B CA 1
ATOM 9080 C C . LYS B 1 46 ? 47.125 -44.188 62.469 1 13.77 46 LYS B C 1
ATOM 9082 O O . LYS B 1 46 ? 47.969 -44.656 61.688 1 13.77 46 LYS B O 1
ATOM 9087 N N . HIS B 1 47 ? 46.188 -44.938 62.625 1 14.48 47 HIS B N 1
ATOM 9088 C CA . HIS B 1 47 ? 46.312 -46.344 62.219 1 14.48 47 HIS B CA 1
ATOM 9089 C C . HIS B 1 47 ? 46.25 -46.469 60.688 1 14.48 47 HIS B C 1
ATOM 9091 O O . HIS B 1 47 ? 45.688 -45.625 60 1 14.48 47 HIS B O 1
ATOM 9097 N N . ASP B 1 48 ? 46.375 -47.469 60.719 1 14.84 48 ASP B N 1
ATOM 9098 C CA . ASP B 1 48 ? 47.031 -48.625 60.125 1 14.84 48 ASP B CA 1
ATOM 9099 C C . ASP B 1 48 ? 46.625 -48.812 58.688 1 14.84 48 ASP B C 1
ATOM 9101 O O . ASP B 1 48 ? 47.469 -48.938 57.781 1 14.84 48 ASP B O 1
ATOM 9105 N N . ARG B 1 49 ? 45.75 -49.75 58.938 1 13.83 49 ARG B N 1
ATOM 9106 C CA . ARG B 1 49 ? 46.156 -51.094 58.531 1 13.83 49 ARG B CA 1
ATOM 9107 C C . ARG B 1 49 ? 46.156 -51.281 57.031 1 13.83 49 ARG B C 1
ATOM 9109 O O . ARG B 1 49 ? 45.531 -50.469 56.312 1 13.83 49 ARG B O 1
ATOM 9116 N N . ASN B 1 50 ? 45.594 -52.25 56.875 1 14.16 50 ASN B N 1
ATOM 9117 C CA . ASN B 1 50 ? 46.062 -53.562 56.406 1 14.16 50 ASN B CA 1
ATOM 9118 C C . ASN B 1 50 ? 46.125 -53.625 54.875 1 14.16 50 ASN B C 1
ATOM 9120 O O . ASN B 1 50 ? 45.438 -52.844 54.188 1 14.16 50 ASN B O 1
ATOM 9124 N N . PRO B 1 51 ? 46.406 -54.812 54.5 1 14.52 51 PRO B N 1
ATOM 9125 C CA . PRO B 1 51 ? 47.25 -55.75 53.75 1 14.52 51 PRO B CA 1
ATOM 9126 C C . PRO B 1 51 ? 46.938 -55.812 52.25 1 14.52 51 PRO B C 1
ATOM 9128 O O . PRO B 1 51 ? 45.906 -55.25 51.844 1 14.52 51 PRO B O 1
ATOM 9131 N N . CYS B 1 52 ? 46.688 -57 52.094 1 14.67 52 CYS B N 1
ATOM 9132 C CA . CYS B 1 52 ? 47.312 -58.094 51.375 1 14.67 52 CYS B CA 1
ATOM 9133 C C . CYS B 1 52 ? 46.938 -58.062 49.875 1 14.67 52 CYS B C 1
ATOM 9135 O O . CYS B 1 52 ? 46 -57.344 49.5 1 14.67 52 CYS B O 1
ATOM 9137 N N . GLN B 1 53 ? 46.844 -59.156 49.562 1 14.61 53 GLN B N 1
ATOM 9138 C CA . GLN B 1 53 ? 47.375 -60.219 48.75 1 14.61 53 GLN B CA 1
ATOM 9139 C C . GLN B 1 53 ? 46.812 -60.188 47.344 1 14.61 53 GLN B C 1
ATOM 9141 O O . GLN B 1 53 ? 45.75 -59.562 47.094 1 14.61 53 GLN B O 1
ATOM 9146 N N . ASN B 1 54 ? 47 -61.188 46.812 1 13.91 54 ASN B N 1
ATOM 9147 C CA . ASN B 1 54 ? 47.656 -61.844 45.656 1 13.91 54 ASN B CA 1
ATOM 9148 C C . ASN B 1 54 ? 46.781 -61.781 44.406 1 13.91 54 ASN B C 1
ATOM 9150 O O . ASN B 1 54 ? 47.25 -61.344 43.344 1 13.91 54 ASN B O 1
ATOM 9154 N N . GLY B 1 55 ? 45.781 -62.5 44.5 1 13.99 55 GLY B N 1
ATOM 9155 C CA . GLY B 1 55 ? 45.719 -63.781 43.844 1 13.99 55 GLY B CA 1
ATOM 9156 C C . GLY B 1 55 ? 45.344 -63.688 42.375 1 13.99 55 GLY B C 1
ATOM 9157 O O . GLY B 1 55 ? 44.812 -62.656 41.938 1 13.99 55 GLY B O 1
ATOM 9158 N N . LEU B 1 56 ? 45.344 -64.812 41.75 1 14.67 56 LEU B N 1
ATOM 9159 C CA . LEU B 1 56 ? 45.75 -65.5 40.531 1 14.67 56 LEU B CA 1
ATOM 9160 C C . LEU B 1 56 ? 44.812 -65.125 39.375 1 14.67 56 LEU B C 1
ATOM 9162 O O . LEU B 1 56 ? 45.281 -64.75 38.312 1 14.67 56 LEU B O 1
ATOM 9166 N N . ASP B 1 57 ? 43.812 -65.625 39.406 1 14.42 57 ASP B N 1
ATOM 9167 C CA . ASP B 1 57 ? 43.344 -66.75 38.656 1 14.42 57 ASP B CA 1
ATOM 9168 C C . ASP B 1 57 ? 42.688 -66.312 37.344 1 14.42 57 ASP B C 1
ATOM 9170 O O . ASP B 1 57 ? 42.219 -65.188 37.219 1 14.42 57 ASP B O 1
ATOM 9174 N N . GLY B 1 58 ? 42.469 -67.188 36.469 1 14.84 58 GLY B N 1
ATOM 9175 C CA . GLY B 1 58 ? 42.719 -67.625 35.094 1 14.84 58 GLY B CA 1
ATOM 9176 C C . GLY B 1 58 ? 41.688 -67.125 34.094 1 14.84 58 GLY B C 1
ATOM 9177 O O . GLY B 1 58 ? 41.969 -67 32.906 1 14.84 58 GLY B O 1
ATOM 9178 N N . HIS B 1 59 ? 40.5 -66.5 34.5 1 14.02 59 HIS B N 1
ATOM 9179 C CA . HIS B 1 59 ? 39.312 -67.25 34.125 1 14.02 59 HIS B CA 1
ATOM 9180 C C . HIS B 1 59 ? 38.875 -66.938 32.719 1 14.02 59 HIS B C 1
ATOM 9182 O O . HIS B 1 59 ? 38.75 -65.812 32.312 1 14.02 59 HIS B O 1
ATOM 9188 N N . PHE B 1 60 ? 39.031 -67.938 31.922 1 16.19 60 PHE B N 1
ATOM 9189 C CA . PHE B 1 60 ? 39.188 -68.188 30.5 1 16.19 60 PHE B CA 1
ATOM 9190 C C . PHE B 1 60 ? 38.125 -67.438 29.703 1 16.19 60 PHE B C 1
ATOM 9192 O O . PHE B 1 60 ? 38.406 -66.688 28.781 1 16.19 60 PHE B O 1
ATOM 9199 N N . LYS B 1 61 ? 36.969 -67.938 29.734 1 13.45 61 LYS B N 1
ATOM 9200 C CA . LYS B 1 61 ? 36.281 -68.875 28.781 1 13.45 61 LYS B CA 1
ATOM 9201 C C . LYS B 1 61 ? 35.406 -68.062 27.812 1 13.45 61 LYS B C 1
ATOM 9203 O O . LYS B 1 61 ? 34.688 -67.125 28.203 1 13.45 61 LYS B O 1
ATOM 9208 N N . ALA B 1 62 ? 35.531 -68 26.484 1 15.37 62 ALA B N 1
ATOM 9209 C CA . ALA B 1 62 ? 35.438 -67.25 25.234 1 15.37 62 ALA B CA 1
ATOM 9210 C C . ALA B 1 62 ? 34 -66.938 24.891 1 15.37 62 ALA B C 1
ATOM 9212 O O . ALA B 1 62 ? 33.719 -66 24.141 1 15.37 62 ALA B O 1
ATOM 9213 N N . SER B 1 63 ? 32.938 -67.375 25.641 1 12.5 63 SER B N 1
ATOM 9214 C CA . SER B 1 63 ? 31.922 -68.188 25.031 1 12.5 63 SER B CA 1
ATOM 9215 C C . SER B 1 63 ? 30.922 -67.375 24.234 1 12.5 63 SER B C 1
ATOM 9217 O O . SER B 1 63 ? 30.297 -66.438 24.781 1 12.5 63 SER B O 1
ATOM 9219 N N . SER B 1 64 ? 31.062 -66.938 22.906 1 14.79 64 SER B N 1
ATOM 9220 C CA . SER B 1 64 ? 30.469 -66.125 21.891 1 14.79 64 SER B CA 1
ATOM 9221 C C . SER B 1 64 ? 28.969 -66.312 21.797 1 14.79 64 SER B C 1
ATOM 9223 O O . SER B 1 64 ? 28.297 -65.688 20.984 1 14.79 64 SER B O 1
ATOM 9225 N N . VAL B 1 65 ? 28.25 -66.312 22.797 1 14.16 65 VAL B N 1
ATOM 9226 C CA . VAL B 1 65 ? 27.062 -67.125 22.953 1 14.16 65 VAL B CA 1
ATOM 9227 C C . VAL B 1 65 ? 26.094 -66.875 21.797 1 14.16 65 VAL B C 1
ATOM 9229 O O . VAL B 1 65 ? 25.781 -65.688 21.5 1 14.16 65 VAL B O 1
ATOM 9232 N N . LEU B 1 66 ? 25.844 -67.812 20.984 1 13.98 66 LEU B N 1
ATOM 9233 C CA . LEU B 1 66 ? 25.562 -68.312 19.625 1 13.98 66 LEU B CA 1
ATOM 9234 C C . LEU B 1 66 ? 24.25 -67.688 19.109 1 13.98 66 LEU B C 1
ATOM 9236 O O . LEU B 1 66 ? 24.172 -67.25 17.969 1 13.98 66 LEU B O 1
ATOM 9240 N N . LYS B 1 67 ? 23.094 -67.938 19.922 1 13.52 67 LYS B N 1
ATOM 9241 C CA . LYS B 1 67 ? 21.953 -68.75 19.5 1 13.52 67 LYS B CA 1
ATOM 9242 C C . LYS B 1 67 ? 21.047 -67.938 18.547 1 13.52 67 LYS B C 1
ATOM 9244 O O . LYS B 1 67 ? 20.969 -66.75 18.625 1 13.52 67 LYS B O 1
ATOM 9249 N N . SER B 1 68 ? 20.344 -68.5 17.453 1 13.1 68 SER B N 1
ATOM 9250 C CA . SER B 1 68 ? 19.609 -68.875 16.25 1 13.1 68 SER B CA 1
ATOM 9251 C C . SER B 1 68 ? 18.141 -68.562 16.359 1 13.1 68 SER B C 1
ATOM 9253 O O . SER B 1 68 ? 17.547 -68 15.414 1 13.1 68 SER B O 1
ATOM 9255 N N . PRO B 1 69 ? 17.094 -69.125 17.188 1 14.91 69 PRO B N 1
ATOM 9256 C CA . PRO B 1 69 ? 16.359 -70.125 16.375 1 14.91 69 PRO B CA 1
ATOM 9257 C C . PRO B 1 69 ? 15.266 -69.438 15.531 1 14.91 69 PRO B C 1
ATOM 9259 O O . PRO B 1 69 ? 15.047 -68.25 15.617 1 14.91 69 PRO B O 1
ATOM 9262 N N . GLN B 1 70 ? 14.125 -70.062 15.586 1 14.65 70 GLN B N 1
ATOM 9263 C CA . GLN B 1 70 ? 12.828 -70.375 14.992 1 14.65 70 GLN B CA 1
ATOM 9264 C C . GLN B 1 70 ? 11.82 -69.25 15.227 1 14.65 70 GLN B C 1
ATOM 9266 O O . GLN B 1 70 ? 11.82 -68.625 16.281 1 14.65 70 GLN B O 1
ATOM 9271 N N . TRP B 1 71 ? 11.188 -68.5 14.023 1 14.62 71 TRP B N 1
ATOM 9272 C CA . TRP B 1 71 ? 10.141 -67.812 13.25 1 14.62 71 TRP B CA 1
ATOM 9273 C C . TRP B 1 71 ? 8.766 -68.25 13.703 1 14.62 71 TRP B C 1
ATOM 9275 O O . TRP B 1 71 ? 8.281 -69.312 13.273 1 14.62 71 TRP B O 1
ATOM 9285 N N . VAL B 1 72 ? 7.828 -68.312 14.727 1 15.02 72 VAL B N 1
ATOM 9286 C CA . VAL B 1 72 ? 7.41 -69.062 15.898 1 15.02 72 VAL B CA 1
ATOM 9287 C C . VAL B 1 72 ? 5.91 -69.312 15.828 1 15.02 72 VAL B C 1
ATOM 9289 O O . VAL B 1 72 ? 5.109 -68.438 15.656 1 15.02 72 VAL B O 1
ATOM 9292 N N . SER B 1 73 ? 5.762 -70.688 16.219 1 13.39 73 SER B N 1
ATOM 9293 C CA . SER B 1 73 ? 4.754 -71.625 15.758 1 13.39 73 SER B CA 1
ATOM 9294 C C . SER B 1 73 ? 3.342 -71.125 16.031 1 13.39 73 SER B C 1
ATOM 9296 O O . SER B 1 73 ? 2.504 -71.062 15.125 1 13.39 73 SER B O 1
ATOM 9298 N N . SER B 1 74 ? 2.756 -71.438 17.078 1 13.32 74 SER B N 1
ATOM 9299 C CA . SER B 1 74 ? 1.664 -72.375 17.281 1 13.32 74 SER B CA 1
ATOM 9300 C C . SER B 1 74 ? 0.307 -71.688 17.172 1 13.32 74 SER B C 1
ATOM 9302 O O . SER B 1 74 ? 0.227 -70.5 17.172 1 13.32 74 SER B O 1
ATOM 9304 N N . ILE B 1 75 ? -0.599 -72.25 18.031 1 13.16 75 ILE B N 1
ATOM 9305 C CA . ILE B 1 75 ? -1.78 -73.062 18.109 1 13.16 75 ILE B CA 1
ATOM 9306 C C . ILE B 1 75 ? -3.031 -72.188 18.266 1 13.16 75 ILE B C 1
ATOM 9308 O O . ILE B 1 75 ? -2.939 -71 18.609 1 13.16 75 ILE B O 1
ATOM 9312 N N . ARG B 1 76 ? -4.016 -72.688 19.078 1 13.71 76 ARG B N 1
ATOM 9313 C CA . ARG B 1 76 ? -5.32 -73.25 18.812 1 13.71 76 ARG B CA 1
ATOM 9314 C C . ARG B 1 76 ? -6.445 -72.25 19.094 1 13.71 76 ARG B C 1
ATOM 9316 O O . ARG B 1 76 ? -7.402 -72.188 18.312 1 13.71 76 ARG B O 1
ATOM 9323 N N . ARG B 1 77 ? -6.543 -71.688 20.219 1 13.1 77 ARG B N 1
ATOM 9324 C CA . ARG B 1 77 ? -7.738 -72.188 20.859 1 13.1 77 ARG B CA 1
ATOM 9325 C C . ARG B 1 77 ? -8.992 -71.5 20.359 1 13.1 77 ARG B C 1
ATOM 9327 O O . ARG B 1 77 ? -8.914 -70.438 19.781 1 13.1 77 ARG B O 1
ATOM 9334 N N . LEU B 1 78 ? -10.125 -71.25 21.344 1 13.4 78 LEU B N 1
ATOM 9335 C CA . LEU B 1 78 ? -11.383 -71.938 21.375 1 13.4 78 LEU B CA 1
ATOM 9336 C C . LEU B 1 78 ? -12.508 -71.125 20.75 1 13.4 78 LEU B C 1
ATOM 9338 O O . LEU B 1 78 ? -13.594 -71.688 20.484 1 13.4 78 LEU B O 1
ATOM 9342 N N . LEU B 1 79 ? -12.234 -69.875 20.531 1 13.17 79 LEU B N 1
ATOM 9343 C CA . LEU B 1 79 ? -13.641 -69.5 20.594 1 13.17 79 LEU B CA 1
ATOM 9344 C C . LEU B 1 79 ? -14.469 -70.375 19.641 1 13.17 79 LEU B C 1
ATOM 9346 O O . LEU B 1 79 ? -14.148 -70.5 18.469 1 13.17 79 LEU B O 1
ATOM 9350 N N . LYS B 1 80 ? -15.445 -71.312 20.219 1 13.54 80 LYS B N 1
ATOM 9351 C CA . LYS B 1 80 ? -16.641 -72.125 20.125 1 13.54 80 LYS B CA 1
ATOM 9352 C C . LYS B 1 80 ? -17.766 -71.375 19.391 1 13.54 80 LYS B C 1
ATOM 9354 O O . LYS B 1 80 ? -17.703 -70.125 19.219 1 13.54 80 LYS B O 1
ATOM 9359 N N . PRO B 1 81 ? -19.047 -72 19.969 1 14.23 81 PRO B N 1
ATOM 9360 C CA . PRO B 1 81 ? -20.281 -72.375 19.281 1 14.23 81 PRO B CA 1
ATOM 9361 C C . PRO B 1 81 ? -21.141 -71.25 18.844 1 14.23 81 PRO B C 1
ATOM 9363 O O . PRO B 1 81 ? -20.844 -70.062 19.188 1 14.23 81 PRO B O 1
ATOM 9366 N N . ASP B 1 82 ? -22.406 -71.375 19.281 1 13.84 82 ASP B N 1
ATOM 9367 C CA . ASP B 1 82 ? -23.734 -71.938 19.125 1 13.84 82 ASP B CA 1
ATOM 9368 C C . ASP B 1 82 ? -24.828 -70.938 19.469 1 13.84 82 ASP B C 1
ATOM 9370 O O . ASP B 1 82 ? -25.953 -71.062 19 1 13.84 82 ASP B O 1
ATOM 9374 N N . ARG B 1 83 ? -24.766 -70.062 20.562 1 14.12 83 ARG B N 1
ATOM 9375 C CA . ARG B 1 83 ? -26.156 -70.125 20.984 1 14.12 83 ARG B CA 1
ATOM 9376 C C . ARG B 1 83 ? -27.078 -69.375 20.016 1 14.12 83 ARG B C 1
ATOM 9378 O O . ARG B 1 83 ? -26.641 -68.438 19.312 1 14.12 83 ARG B O 1
ATOM 9385 N N . HIS B 1 84 ? -28.203 -69.875 20.25 1 14.49 84 HIS B N 1
ATOM 9386 C CA . HIS B 1 84 ? -29.594 -70.125 19.891 1 14.49 84 HIS B CA 1
ATOM 9387 C C . HIS B 1 84 ? -30.422 -68.812 20.016 1 14.49 84 HIS B C 1
ATOM 9389 O O . HIS B 1 84 ? -30.391 -68.125 21.047 1 14.49 84 HIS B O 1
ATOM 9395 N N . VAL B 1 85 ? -30.453 -67.938 19.062 1 15.27 85 VAL B N 1
ATOM 9396 C CA . VAL B 1 85 ? -31.516 -66.938 19 1 15.27 85 VAL B CA 1
ATOM 9397 C C . VAL B 1 85 ? -32.844 -67.625 19.297 1 15.27 85 VAL B C 1
ATOM 9399 O O . VAL B 1 85 ? -33.188 -68.625 18.703 1 15.27 85 VAL B O 1
ATOM 9402 N N . ASN B 1 86 ? -33.438 -67.438 20.484 1 13.95 86 ASN B N 1
ATOM 9403 C CA . ASN B 1 86 ? -34.688 -68.062 20.969 1 13.95 86 ASN B CA 1
ATOM 9404 C C . ASN B 1 86 ? -35.875 -67.562 20.156 1 13.95 86 ASN B C 1
ATOM 9406 O O . ASN B 1 86 ? -37.031 -67.812 20.531 1 13.95 86 ASN B O 1
ATOM 9410 N N . ILE B 1 87 ? -35.906 -66.812 19.203 1 17.36 87 ILE B N 1
ATOM 9411 C CA . ILE B 1 87 ? -37.312 -66.438 19.188 1 17.36 87 ILE B CA 1
ATOM 9412 C C . ILE B 1 87 ? -38.188 -67.625 19.016 1 17.36 87 ILE B C 1
ATOM 9414 O O . ILE B 1 87 ? -37.844 -68.562 18.281 1 17.36 87 ILE B O 1
ATOM 9418 N N . GLY B 1 88 ? -39.25 -67.938 19.859 1 14.82 88 GLY B N 1
ATOM 9419 C CA . GLY B 1 88 ? -40.125 -68.938 20.422 1 14.82 88 GLY B CA 1
ATOM 9420 C C . GLY B 1 88 ? -41.094 -69.562 19.406 1 14.82 88 GLY B C 1
ATOM 9421 O O . GLY B 1 88 ? -42.312 -69.438 19.531 1 14.82 88 GLY B O 1
ATOM 9422 N N . TYR B 1 89 ? -40.625 -69.688 18.125 1 14.27 89 TYR B N 1
ATOM 9423 C CA . TYR B 1 89 ? -41.625 -70.375 17.312 1 14.27 89 TYR B CA 1
ATOM 9424 C C . TYR B 1 89 ? -42.094 -71.688 17.984 1 14.27 89 TYR B C 1
ATOM 9426 O O . TYR B 1 89 ? -41.344 -72.312 18.75 1 14.27 89 TYR B O 1
ATOM 9434 N N . GLN B 1 90 ? -43.406 -71.938 18.141 1 15.74 90 GLN B N 1
ATOM 9435 C CA . GLN B 1 90 ? -44.281 -73 18.609 1 15.74 90 GLN B CA 1
ATOM 9436 C C . GLN B 1 90 ? -43.906 -74.375 18.047 1 15.74 90 GLN B C 1
ATOM 9438 O O . GLN B 1 90 ? -43.094 -74.438 17.109 1 15.74 90 GLN B O 1
ATOM 9443 N N . SER B 1 91 ? -44.844 -75.438 18.266 1 14.22 91 SER B N 1
ATOM 9444 C CA . SER B 1 91 ? -45.031 -76.875 18.391 1 14.22 91 SER B CA 1
ATOM 9445 C C . SER B 1 91 ? -44.938 -77.562 17.031 1 14.22 91 SER B C 1
ATOM 9447 O O . SER B 1 91 ? -45.688 -77.25 16.109 1 14.22 91 SER B O 1
ATOM 9449 N N . ARG B 1 92 ? -43.688 -78 16.594 1 14.97 92 ARG B N 1
ATOM 9450 C CA . ARG B 1 92 ? -43.719 -78.875 15.438 1 14.97 92 ARG B CA 1
ATOM 9451 C C . ARG B 1 92 ? -44.438 -80.188 15.781 1 14.97 92 ARG B C 1
ATOM 9453 O O . ARG B 1 92 ? -44.156 -80.812 16.812 1 14.97 92 ARG B O 1
ATOM 9460 N N . HIS B 1 93 ? -45.531 -80.375 15.453 1 15.02 93 HIS B N 1
ATOM 9461 C CA . HIS B 1 93 ? -46.031 -81.75 15.461 1 15.02 93 HIS B CA 1
ATOM 9462 C C . HIS B 1 93 ? -45.094 -82.625 14.688 1 15.02 93 HIS B C 1
ATOM 9464 O O . HIS B 1 93 ? -44.281 -82.188 13.875 1 15.02 93 HIS B O 1
ATOM 9470 N N . PHE B 1 94 ? -45.125 -84.062 14.781 1 14.65 94 PHE B N 1
ATOM 9471 C CA . PHE B 1 94 ? -44.531 -85.375 14.781 1 14.65 94 PHE B CA 1
ATOM 9472 C C . PHE B 1 94 ? -44.281 -85.875 13.352 1 14.65 94 PHE B C 1
ATOM 9474 O O . PHE B 1 94 ? -43.219 -86.5 13.07 1 14.65 94 PHE B O 1
ATOM 9481 N N . ILE B 1 95 ? -44.812 -85.562 12.273 1 16.61 95 ILE B N 1
ATOM 9482 C CA . ILE B 1 95 ? -45.125 -86.812 11.656 1 16.61 95 ILE B CA 1
ATOM 9483 C C . ILE B 1 95 ? -43.906 -87.438 11.016 1 16.61 95 ILE B C 1
ATOM 9485 O O . ILE B 1 95 ? -43 -86.75 10.555 1 16.61 95 ILE B O 1
ATOM 9489 N N . HIS B 1 96 ? -43.688 -88.875 10.867 1 14.67 96 HIS B N 1
ATOM 9490 C CA . HIS B 1 96 ? -42.875 -90 10.625 1 14.67 96 HIS B CA 1
ATOM 9491 C C . HIS B 1 96 ? -42.469 -90.125 9.156 1 14.67 96 HIS B C 1
ATOM 9493 O O . HIS B 1 96 ? -41.438 -90.688 8.828 1 14.67 96 HIS B O 1
ATOM 9499 N N . GLN B 1 97 ? -42.875 -89.438 8.172 1 16.34 97 GLN B N 1
ATOM 9500 C CA . GLN B 1 97 ? -42.875 -90.5 7.141 1 16.34 97 GLN B CA 1
ATOM 9501 C C . GLN B 1 97 ? -41.469 -90.75 6.621 1 16.34 97 GLN B C 1
ATOM 9503 O O . GLN B 1 97 ? -40.594 -89.938 6.75 1 16.34 97 GLN B O 1
ATOM 9508 N N . ARG B 1 98 ? -41.312 -91.812 5.754 1 17.28 98 ARG B N 1
ATOM 9509 C CA . ARG B 1 98 ? -40.5 -92.875 5.168 1 17.28 98 ARG B CA 1
ATOM 9510 C C . ARG B 1 98 ? -39.531 -92.312 4.133 1 17.28 98 ARG B C 1
ATOM 9512 O O . ARG B 1 98 ? -39.812 -91.312 3.508 1 17.28 98 ARG B O 1
ATOM 9519 N N . CYS B 1 99 ? -38.219 -92.875 4.062 1 16.2 99 CYS B N 1
ATOM 9520 C CA . CYS B 1 99 ? -36.844 -92.875 3.615 1 16.2 99 CYS B CA 1
ATOM 9521 C C . CYS B 1 99 ? -36.75 -93.188 2.117 1 16.2 99 CYS B C 1
ATOM 9523 O O . CYS B 1 99 ? -35.688 -93.188 1.544 1 16.2 99 CYS B O 1
ATOM 9525 N N . SER B 1 100 ? -37.594 -93.062 1.229 1 17.61 100 SER B N 1
ATOM 9526 C CA . SER B 1 100 ? -37.156 -93.938 0.16 1 17.61 100 SER B CA 1
ATOM 9527 C C . SER B 1 100 ? -36 -93.375 -0.63 1 17.61 100 SER B C 1
ATOM 9529 O O . SER B 1 100 ? -35.812 -92.125 -0.66 1 17.61 100 SER B O 1
ATOM 9531 N N . THR B 1 101 ? -35 -94.25 -1.158 1 16.59 101 THR B N 1
ATOM 9532 C CA . THR B 1 101 ? -33.688 -94.5 -1.706 1 16.59 101 THR B CA 1
ATOM 9533 C C . THR B 1 101 ? -33.594 -94 -3.154 1 16.59 101 THR B C 1
ATOM 9535 O O . THR B 1 101 ? -32.562 -94.188 -3.801 1 16.59 101 THR B O 1
ATOM 9538 N N . PHE B 1 102 ? -34.219 -93 -3.779 1 19.11 102 PHE B N 1
ATOM 9539 C CA . PHE B 1 102 ? -34.062 -93.25 -5.207 1 19.11 102 PHE B CA 1
ATOM 9540 C C . PHE B 1 102 ? -32.688 -92.75 -5.695 1 19.11 102 PHE B C 1
ATOM 9542 O O . PHE B 1 102 ? -32.219 -91.688 -5.27 1 19.11 102 PHE B O 1
ATOM 9549 N N . ALA B 1 103 ? -31.719 -93.562 -6.34 1 18.47 103 ALA B N 1
ATOM 9550 C CA . ALA B 1 103 ? -30.391 -93.75 -6.93 1 18.47 103 ALA B CA 1
ATOM 9551 C C . ALA B 1 103 ? -30.234 -92.875 -8.18 1 18.47 103 ALA B C 1
ATOM 9553 O O . ALA B 1 103 ? -29.219 -92.938 -8.859 1 18.47 103 ALA B O 1
ATOM 9554 N N . GLY B 1 104 ? -30.75 -91.625 -8.391 1 20.11 104 GLY B N 1
ATOM 9555 C CA . GLY B 1 104 ? -30.734 -91.438 -9.828 1 20.11 104 GLY B CA 1
ATOM 9556 C C . GLY B 1 104 ? -29.359 -91.062 -10.367 1 20.11 104 GLY B C 1
ATOM 9557 O O . GLY B 1 104 ? -28.469 -90.688 -9.602 1 20.11 104 GLY B O 1
ATOM 9558 N N . PRO B 1 105 ? -28.859 -91.25 -11.68 1 21.7 105 PRO B N 1
ATOM 9559 C CA . PRO B 1 105 ? -27.594 -91.375 -12.414 1 21.7 105 PRO B CA 1
ATOM 9560 C C . PRO B 1 105 ? -26.922 -90 -12.594 1 21.7 105 PRO B C 1
ATOM 9562 O O . PRO B 1 105 ? -27.609 -88.938 -12.594 1 21.7 105 PRO B O 1
ATOM 9565 N N . VAL B 1 106 ? -25.594 -89.75 -12.188 1 21.02 106 VAL B N 1
ATOM 9566 C CA . VAL B 1 106 ? -24.625 -88.625 -12.117 1 21.02 106 VAL B CA 1
ATOM 9567 C C . VAL B 1 106 ? -24.312 -88.125 -13.523 1 21.02 106 VAL B C 1
ATOM 9569 O O . VAL B 1 106 ? -23.656 -88.812 -14.305 1 21.02 106 VAL B O 1
ATOM 9572 N N . LEU B 1 107 ? -25.156 -87.562 -14.344 1 23.73 107 LEU B N 1
ATOM 9573 C CA . LEU B 1 107 ? -24.797 -87.125 -15.703 1 23.73 107 LEU B CA 1
ATOM 9574 C C . LEU B 1 107 ? -23.672 -86.125 -15.688 1 23.73 107 LEU B C 1
ATOM 9576 O O . LEU B 1 107 ? -23.578 -85.312 -14.766 1 23.73 107 LEU B O 1
ATOM 9580 N N . GLY B 1 108 ? -22.484 -86.25 -16.406 1 22.61 108 GLY B N 1
ATOM 9581 C CA . GLY B 1 108 ? -21.203 -85.625 -16.609 1 22.61 108 GLY B CA 1
ATOM 9582 C C . GLY B 1 108 ? -21.359 -84.125 -16.969 1 22.61 108 GLY B C 1
ATOM 9583 O O . GLY B 1 108 ? -22.422 -83.688 -17.422 1 22.61 108 GLY B O 1
ATOM 9584 N N . PRO B 1 109 ? -20.656 -83.188 -16.297 1 29.34 109 PRO B N 1
ATOM 9585 C CA . PRO B 1 109 ? -20.781 -81.75 -16.484 1 29.34 109 PRO B CA 1
ATOM 9586 C C . PRO B 1 109 ? -20.688 -81.312 -17.938 1 29.34 109 PRO B C 1
ATOM 9588 O O . PRO B 1 109 ? -19.719 -81.625 -18.625 1 29.34 109 PRO B O 1
ATOM 9591 N N . VAL B 1 110 ? -21.703 -81.312 -18.812 1 29.53 110 VAL B N 1
ATOM 9592 C CA . VAL B 1 110 ? -21.781 -80.875 -20.188 1 29.53 110 VAL B CA 1
ATOM 9593 C C . VAL B 1 110 ? -21.219 -79.438 -20.297 1 29.53 110 VAL B C 1
ATOM 9595 O O . VAL B 1 110 ? -21.625 -78.562 -19.531 1 29.53 110 VAL B O 1
ATOM 9598 N N . THR B 1 111 ? -19.953 -79.25 -20.656 1 37.38 111 THR B N 1
ATOM 9599 C CA . THR B 1 111 ? -19.422 -78 -21.172 1 37.38 111 THR B CA 1
ATOM 9600 C C . THR B 1 111 ? -20.469 -77.25 -21.984 1 37.38 111 THR B C 1
ATOM 9602 O O . THR B 1 111 ? -20.891 -77.75 -23.047 1 37.38 111 THR B O 1
ATOM 9605 N N . MET B 1 112 ? -21.484 -76.688 -21.469 1 40.31 112 MET B N 1
ATOM 9606 C CA . MET B 1 112 ? -22.688 -76.062 -22.047 1 40.31 112 MET B CA 1
ATOM 9607 C C . MET B 1 112 ? -22.312 -75.062 -23.109 1 40.31 112 MET B C 1
ATOM 9609 O O . MET B 1 112 ? -21.719 -74 -22.797 1 40.31 112 MET B O 1
ATOM 9613 N N . SER B 1 113 ? -21.922 -75.375 -24.266 1 55.12 113 SER B N 1
ATOM 9614 C CA . SER B 1 113 ? -21.844 -74.562 -25.484 1 55.12 113 SER B CA 1
ATOM 9615 C C . SER B 1 113 ? -23 -73.562 -25.531 1 55.12 113 SER B C 1
ATOM 9617 O O . SER B 1 113 ? -24.156 -73.938 -25.438 1 55.12 113 SER B O 1
ATOM 9619 N N . LEU B 1 114 ? -22.688 -72.25 -25.078 1 69.88 114 LEU B N 1
ATOM 9620 C CA . LEU B 1 114 ? -23.719 -71.25 -25.141 1 69.88 114 LEU B CA 1
ATOM 9621 C C . LEU B 1 114 ? -24.234 -71.062 -26.562 1 69.88 114 LEU B C 1
ATOM 9623 O O . LEU B 1 114 ? -23.453 -71.062 -27.516 1 69.88 114 LEU B O 1
ATOM 9627 N N . SER B 1 115 ? -25.5 -71.188 -26.75 1 78.31 115 SER B N 1
ATOM 9628 C CA . SER B 1 115 ? -26.125 -71 -28.062 1 78.31 115 SER B CA 1
ATOM 9629 C C . SER B 1 115 ? -25.922 -69.562 -28.516 1 78.31 115 SER B C 1
ATOM 9631 O O . SER B 1 115 ? -25.594 -68.688 -27.719 1 78.31 115 SER B O 1
ATOM 9633 N N . ARG B 1 116 ? -25.844 -69.25 -29.766 1 85.44 116 ARG B N 1
ATOM 9634 C CA . ARG B 1 116 ? -25.703 -67.938 -30.359 1 85.44 116 ARG B CA 1
ATOM 9635 C C . ARG B 1 116 ? -26.703 -66.938 -29.766 1 85.44 116 ARG B C 1
ATOM 9637 O O . ARG B 1 116 ? -26.391 -65.75 -29.578 1 85.44 116 ARG B O 1
ATOM 9644 N N . ASP B 1 117 ? -27.891 -67.5 -29.438 1 85.19 117 ASP B N 1
ATOM 9645 C CA . ASP B 1 117 ? -28.938 -66.625 -28.859 1 85.19 117 ASP B CA 1
ATOM 9646 C C . ASP B 1 117 ? -28.609 -66.25 -27.422 1 85.19 117 ASP B C 1
ATOM 9648 O O . ASP B 1 117 ? -28.859 -65.125 -27 1 85.19 117 ASP B O 1
ATOM 9652 N N . ASN B 1 118 ? -28 -67.188 -26.766 1 89.81 118 ASN B N 1
ATOM 9653 C CA . ASN B 1 118 ? -27.594 -66.938 -25.391 1 89.81 118 ASN B CA 1
ATOM 9654 C C . ASN B 1 118 ? -26.469 -65.875 -25.312 1 89.81 118 ASN B C 1
ATOM 9656 O O . ASN B 1 118 ? -26.422 -65.062 -24.406 1 89.81 118 ASN B O 1
ATOM 9660 N N . ILE B 1 119 ? -25.609 -65.938 -26.281 1 91.69 119 ILE B N 1
ATOM 9661 C CA . ILE B 1 119 ? -24.484 -65 -26.359 1 91.69 119 ILE B CA 1
ATOM 9662 C C . ILE B 1 119 ? -24.984 -63.562 -26.641 1 91.69 119 ILE B C 1
ATOM 9664 O O . ILE B 1 119 ? -24.547 -62.625 -26.016 1 91.69 119 ILE B O 1
ATOM 9668 N N . ALA B 1 120 ? -25.906 -63.469 -27.547 1 91.56 120 ALA B N 1
ATOM 9669 C CA . ALA B 1 120 ? -26.453 -62.156 -27.906 1 91.56 120 ALA B CA 1
ATOM 9670 C C . ALA B 1 120 ? -27.234 -61.562 -26.734 1 91.56 120 ALA B C 1
ATOM 9672 O O . ALA B 1 120 ? -27.188 -60.344 -26.5 1 91.56 120 ALA B O 1
ATOM 9673 N N . GLU B 1 121 ? -27.891 -62.438 -26.078 1 91.81 121 GLU B N 1
ATOM 9674 C CA . GLU B 1 121 ? -28.641 -62 -24.906 1 91.81 121 GLU B CA 1
ATOM 9675 C C . GLU B 1 121 ? -27.719 -61.531 -23.797 1 91.81 121 GLU B C 1
ATOM 9677 O O . GLU B 1 121 ? -27.984 -60.531 -23.141 1 91.81 121 GLU B O 1
ATOM 9682 N N . ALA B 1 122 ? -26.719 -62.25 -23.625 1 93 122 ALA B N 1
ATOM 9683 C CA . ALA B 1 122 ? -25.75 -61.875 -22.594 1 93 122 ALA B CA 1
ATOM 9684 C C . ALA B 1 122 ? -25.062 -60.562 -22.938 1 93 122 ALA B C 1
ATOM 9686 O O . ALA B 1 122 ? -24.844 -59.719 -22.062 1 93 122 ALA B O 1
ATOM 9687 N N . ARG B 1 123 ? -24.688 -60.312 -24.094 1 92.06 123 ARG B N 1
ATOM 9688 C CA . ARG B 1 123 ? -24.047 -59.094 -24.547 1 92.06 123 ARG B CA 1
ATOM 9689 C C . ARG B 1 123 ? -24.969 -57.875 -24.312 1 92.06 123 ARG B C 1
ATOM 9691 O O . ARG B 1 123 ? -24.531 -56.844 -23.812 1 92.06 123 ARG B O 1
ATOM 9698 N N . ALA B 1 124 ? -26.203 -58.062 -24.656 1 92.06 124 ALA B N 1
ATOM 9699 C CA . ALA B 1 124 ? -27.188 -57 -24.469 1 92.06 124 ALA B CA 1
ATOM 9700 C C . ALA B 1 124 ? -27.391 -56.688 -22.984 1 92.06 124 ALA B C 1
ATOM 9702 O O . ALA B 1 124 ? -27.531 -55.531 -22.594 1 92.06 124 ALA B O 1
ATOM 9703 N N . TYR B 1 125 ? -27.406 -57.781 -22.281 1 92.88 125 TYR B N 1
ATOM 9704 C CA . TYR B 1 125 ? -27.609 -57.594 -20.844 1 92.88 125 TYR B CA 1
ATOM 9705 C C . TYR B 1 125 ? -26.422 -56.875 -20.219 1 92.88 125 TYR B C 1
ATOM 9707 O O . TYR B 1 125 ? -26.609 -56 -19.375 1 92.88 125 TYR B O 1
ATOM 9715 N N . ILE B 1 126 ? -25.234 -57.219 -20.594 1 93.12 126 ILE B N 1
ATOM 9716 C CA . ILE B 1 126 ? -24.031 -56.562 -20.078 1 93.12 126 ILE B CA 1
ATOM 9717 C C . ILE B 1 126 ? -24.031 -55.094 -20.453 1 93.12 126 ILE B C 1
ATOM 9719 O O . ILE B 1 126 ? -23.672 -54.219 -19.625 1 93.12 126 ILE B O 1
ATOM 9723 N N . LYS B 1 127 ? -24.359 -54.75 -21.547 1 90.69 127 LYS B N 1
ATOM 9724 C CA . LYS B 1 127 ? -24.391 -53.375 -22.031 1 90.69 127 LYS B CA 1
ATOM 9725 C C . LYS B 1 127 ? -25.391 -52.531 -21.266 1 90.69 127 LYS B C 1
ATOM 9727 O O . LYS B 1 127 ? -25.109 -51.375 -20.891 1 90.69 127 LYS B O 1
ATOM 9732 N N . GLU B 1 128 ? -26.531 -53.094 -20.969 1 88.31 128 GLU B N 1
ATOM 9733 C CA . GLU B 1 128 ? -27.594 -52.344 -20.328 1 88.31 128 GLU B CA 1
ATOM 9734 C C . GLU B 1 128 ? -27.391 -52.25 -18.812 1 88.31 128 GLU B C 1
ATOM 9736 O O . GLU B 1 128 ? -27.859 -51.312 -18.172 1 88.31 128 GLU B O 1
ATOM 9741 N N . ASN B 1 129 ? -26.703 -53.219 -18.266 1 90.25 129 ASN B N 1
ATOM 9742 C CA . ASN B 1 129 ? -26.578 -53.281 -16.812 1 90.25 129 ASN B CA 1
ATOM 9743 C C . ASN B 1 129 ? -25.125 -53.219 -16.359 1 90.25 129 ASN B C 1
ATOM 9745 O O . ASN B 1 129 ? -24.719 -53.875 -15.422 1 90.25 129 ASN B O 1
ATOM 9749 N N . CYS B 1 130 ? -24.406 -52.5 -17.047 1 88.81 130 CYS B N 1
ATOM 9750 C CA . CYS B 1 130 ? -22.984 -52.406 -16.75 1 88.81 130 CYS B CA 1
ATOM 9751 C C . CYS B 1 130 ? -22.75 -51.844 -15.352 1 88.81 130 CYS B C 1
ATOM 9753 O O . CYS B 1 130 ? -21.891 -52.312 -14.609 1 88.81 130 CYS B O 1
ATOM 9755 N N . ALA B 1 131 ? -23.484 -50.75 -14.898 1 88.31 131 ALA B N 1
ATOM 9756 C CA . ALA B 1 131 ? -23.328 -50.125 -13.586 1 88.31 131 ALA B CA 1
ATOM 9757 C C . ALA B 1 131 ? -23.656 -51.125 -12.477 1 88.31 131 ALA B C 1
ATOM 9759 O O . ALA B 1 131 ? -23.031 -51.125 -11.422 1 88.31 131 ALA B O 1
ATOM 9760 N N . LEU B 1 132 ? -24.641 -51.938 -12.695 1 88.69 132 LEU B N 1
ATOM 9761 C CA . LEU B 1 132 ? -25.062 -52.938 -11.719 1 88.69 132 LEU B CA 1
ATOM 9762 C C . LEU B 1 132 ? -24.062 -54.062 -11.617 1 88.69 132 LEU B C 1
ATOM 9764 O O . LEU B 1 132 ? -23.766 -54.562 -10.523 1 88.69 132 LEU B O 1
ATOM 9768 N N . LEU B 1 133 ? -23.547 -54.438 -12.781 1 91.69 133 LEU B N 1
ATOM 9769 C CA . LEU B 1 133 ? -22.641 -55.594 -12.836 1 91.69 133 LEU B CA 1
ATOM 9770 C C . LEU B 1 133 ? -21.25 -55.219 -12.336 1 91.69 133 LEU B C 1
ATOM 9772 O O . LEU B 1 133 ? -20.609 -56 -11.633 1 91.69 133 LEU B O 1
ATOM 9776 N N . PHE B 1 134 ? -20.797 -54.062 -12.734 1 91.88 134 PHE B N 1
ATOM 9777 C CA . PHE B 1 134 ? -19.406 -53.688 -12.508 1 91.88 134 PHE B CA 1
ATOM 9778 C C . PHE B 1 134 ? -19.281 -52.656 -11.406 1 91.88 134 PHE B C 1
ATOM 9780 O O . PHE B 1 134 ? -18.203 -52.469 -10.852 1 91.88 134 PHE B O 1
ATOM 9787 N N . GLY B 1 135 ? -20.312 -51.969 -11.078 1 88 135 GLY B N 1
ATOM 9788 C CA . GLY B 1 135 ? -20.297 -50.875 -10.141 1 88 135 GLY B CA 1
ATOM 9789 C C . GLY B 1 135 ? -20.75 -49.562 -10.758 1 88 135 GLY B C 1
ATOM 9790 O O . GLY B 1 135 ? -20.562 -49.312 -11.953 1 88 135 GLY B O 1
ATOM 9791 N N . LYS B 1 136 ? -21.125 -48.625 -10 1 83.75 136 LYS B N 1
ATOM 9792 C CA . LYS B 1 136 ? -21.703 -47.344 -10.445 1 83.75 136 LYS B CA 1
ATOM 9793 C C . LYS B 1 136 ? -20.672 -46.5 -11.164 1 83.75 136 LYS B C 1
ATOM 9795 O O . LYS B 1 136 ? -21.016 -45.719 -12.055 1 83.75 136 LYS B O 1
ATOM 9800 N N . LYS B 1 137 ? -19.453 -46.719 -10.828 1 84.81 137 LYS B N 1
ATOM 9801 C CA . LYS B 1 137 ? -18.391 -45.906 -11.422 1 84.81 137 LYS B CA 1
ATOM 9802 C C . LYS B 1 137 ? -18.125 -46.312 -12.875 1 84.81 137 LYS B C 1
ATOM 9804 O O . LYS B 1 137 ? -17.625 -45.531 -13.664 1 84.81 137 LYS B O 1
ATOM 9809 N N . TYR B 1 138 ? -18.547 -47.5 -13.242 1 87.06 138 TYR B N 1
ATOM 9810 C CA . TYR B 1 138 ? -18.25 -48.031 -14.57 1 87.06 138 TYR B CA 1
ATOM 9811 C C . TYR B 1 138 ? -19.5 -48.031 -15.445 1 87.06 138 TYR B C 1
ATOM 9813 O O . TYR B 1 138 ? -19.875 -49.094 -15.992 1 87.06 138 TYR B O 1
ATOM 9821 N N . TRP B 1 139 ? -20.062 -46.906 -15.703 1 78.88 139 TRP B N 1
ATOM 9822 C CA . TRP B 1 139 ? -21.359 -46.812 -16.359 1 78.88 139 TRP B CA 1
ATOM 9823 C C . TRP B 1 139 ? -21.219 -46.844 -17.875 1 78.88 139 TRP B C 1
ATOM 9825 O O . TRP B 1 139 ? -22.203 -47.031 -18.594 1 78.88 139 TRP B O 1
ATOM 9835 N N . GLU B 1 140 ? -20.031 -46.875 -18.375 1 80.12 140 GLU B N 1
ATOM 9836 C CA . GLU B 1 140 ? -19.844 -46.844 -19.828 1 80.12 140 GLU B CA 1
ATOM 9837 C C . GLU B 1 140 ? -19.125 -48.094 -20.312 1 80.12 140 GLU B C 1
ATOM 9839 O O . GLU B 1 140 ? -17.922 -48.25 -20.125 1 80.12 140 GLU B O 1
ATOM 9844 N N . CYS B 1 141 ? -19.922 -48.938 -20.969 1 87.19 141 CYS B N 1
ATOM 9845 C CA . CYS B 1 141 ? -19.344 -50.156 -21.547 1 87.19 141 CYS B CA 1
ATOM 9846 C C . CYS B 1 141 ? -19.156 -50.031 -23.047 1 87.19 141 CYS B C 1
ATOM 9848 O O . CYS B 1 141 ? -20.109 -49.688 -23.766 1 87.19 141 CYS B O 1
ATOM 9850 N N . ARG B 1 142 ? -18.078 -50.188 -23.625 1 78.19 142 ARG B N 1
ATOM 9851 C CA . ARG B 1 142 ? -17.75 -49.938 -25.031 1 78.19 142 ARG B CA 1
ATOM 9852 C C . ARG B 1 142 ? -17.672 -51.25 -25.797 1 78.19 142 ARG B C 1
ATOM 9854 O O . ARG B 1 142 ? -18.188 -51.344 -26.922 1 78.19 142 ARG B O 1
ATOM 9861 N N . THR B 1 143 ? -16.922 -52.188 -25.344 1 87.25 143 THR B N 1
ATOM 9862 C CA . THR B 1 143 ? -16.625 -53.406 -26.062 1 87.25 143 THR B CA 1
ATOM 9863 C C . THR B 1 143 ? -17.047 -54.625 -25.25 1 87.25 143 THR B C 1
ATOM 9865 O O . THR B 1 143 ? -16.656 -54.781 -24.094 1 87.25 143 THR B O 1
ATOM 9868 N N . ILE B 1 144 ? -18 -55.344 -25.891 1 93.06 144 ILE B N 1
ATOM 9869 C CA . ILE B 1 144 ? -18.406 -56.594 -25.297 1 93.06 144 ILE B CA 1
ATOM 9870 C C . ILE B 1 144 ? -18.234 -57.719 -26.312 1 93.06 144 ILE B C 1
ATOM 9872 O O . ILE B 1 144 ? -18.891 -57.719 -27.359 1 93.06 144 ILE B O 1
ATOM 9876 N N . ILE B 1 145 ? -17.359 -58.688 -26 1 92.94 145 ILE B N 1
ATOM 9877 C CA . ILE B 1 145 ? -17.047 -59.75 -26.953 1 92.94 145 ILE B CA 1
ATOM 9878 C C . ILE B 1 145 ? -17.094 -61.125 -26.25 1 92.94 145 ILE B C 1
ATOM 9880 O O . ILE B 1 145 ? -16.703 -61.219 -25.094 1 92.94 145 ILE B O 1
ATOM 9884 N N . HIS B 1 146 ? -17.672 -62.031 -27 1 93.62 146 HIS B N 1
ATOM 9885 C CA . HIS B 1 146 ? -17.609 -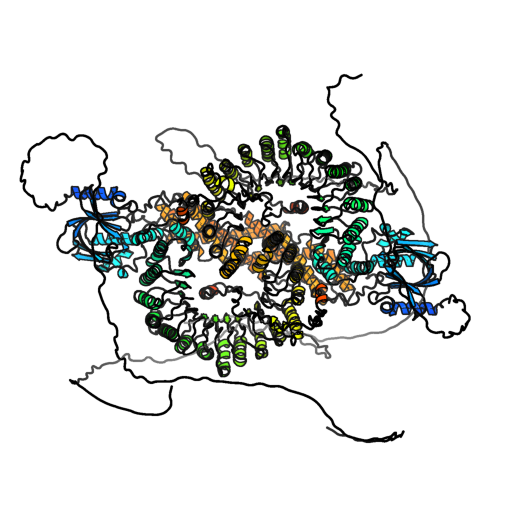63.406 -26.531 1 93.62 146 HIS B CA 1
ATOM 9886 C C . HIS B 1 146 ? -16.25 -64.062 -26.859 1 93.62 146 HIS B C 1
ATOM 9888 O O . HIS B 1 146 ? -15.789 -63.969 -28 1 93.62 146 HIS B O 1
ATOM 9894 N N . ILE B 1 147 ? -15.672 -64.625 -25.781 1 92.62 147 ILE B N 1
ATOM 9895 C CA . ILE B 1 147 ? -14.328 -65.188 -26 1 92.62 147 ILE B CA 1
ATOM 9896 C C . ILE B 1 147 ? -14.195 -66.562 -25.344 1 92.62 147 ILE B C 1
ATOM 9898 O O . ILE B 1 147 ? -15.047 -66.938 -24.547 1 92.62 147 ILE B O 1
ATOM 9902 N N . GLN B 1 148 ? -13.211 -67.25 -25.859 1 92.31 148 GLN B N 1
ATOM 9903 C CA . GLN B 1 148 ? -12.719 -68.438 -25.156 1 92.31 148 GLN B CA 1
ATOM 9904 C C . GLN B 1 148 ? -11.469 -68.125 -24.344 1 92.31 148 GLN B C 1
ATOM 9906 O O . GLN B 1 148 ? -10.445 -67.688 -24.906 1 92.31 148 GLN B O 1
ATOM 9911 N N . TYR B 1 149 ? -11.641 -68.188 -23.078 1 93.38 149 TYR B N 1
ATOM 9912 C CA . TYR B 1 149 ? -10.594 -67.75 -22.172 1 93.38 149 TYR B CA 1
ATOM 9913 C C . TYR B 1 149 ? -9.93 -68.938 -21.469 1 93.38 149 TYR B C 1
ATOM 9915 O O . TYR B 1 149 ? -10.594 -69.875 -21.078 1 93.38 149 TYR B O 1
ATOM 9923 N N . ALA B 1 150 ? -8.617 -68.938 -21.469 1 91.69 150 ALA B N 1
ATOM 9924 C CA . ALA B 1 150 ? -7.859 -69.938 -20.719 1 91.69 150 ALA B CA 1
ATOM 9925 C C . ALA B 1 150 ? -6.754 -69.312 -19.906 1 91.69 150 ALA B C 1
ATOM 9927 O O . ALA B 1 150 ? -5.941 -68.5 -20.438 1 91.69 150 ALA B O 1
ATOM 9928 N N . PRO B 1 151 ? -6.789 -69.438 -18.578 1 84.44 151 PRO B N 1
ATOM 9929 C CA . PRO B 1 151 ? -5.711 -68.875 -17.766 1 84.44 151 PRO B CA 1
ATOM 9930 C C . PRO B 1 151 ? -4.355 -69.5 -18.047 1 84.44 151 PRO B C 1
ATOM 9932 O O . PRO B 1 151 ? -3.318 -68.875 -17.938 1 84.44 151 PRO B O 1
ATOM 9935 N N . LYS B 1 152 ? -4.461 -70.938 -18.375 1 77.44 152 LYS B N 1
ATOM 9936 C CA . LYS B 1 152 ? -3.264 -71.688 -18.766 1 77.44 152 LYS B CA 1
ATOM 9937 C C . LYS B 1 152 ? -3.453 -72.375 -20.125 1 77.44 152 LYS B C 1
ATOM 9939 O O . LYS B 1 152 ? -4.547 -72.312 -20.688 1 77.44 152 LYS B O 1
ATOM 9944 N N . SER B 1 153 ? -2.527 -73 -21.062 1 65.5 153 SER B N 1
ATOM 9945 C CA . SER B 1 153 ? -2.436 -73.5 -22.438 1 65.5 153 SER B CA 1
ATOM 9946 C C . SER B 1 153 ? -3.527 -74.5 -22.734 1 65.5 153 SER B C 1
ATOM 9948 O O . SER B 1 153 ? -3.955 -74.625 -23.875 1 65.5 153 SER B O 1
ATOM 9950 N N . ASP B 1 154 ? -4.27 -75 -21.766 1 71.06 154 ASP B N 1
ATOM 9951 C CA . ASP B 1 154 ? -4.809 -76.25 -22.312 1 71.06 154 ASP B CA 1
ATOM 9952 C C . ASP B 1 154 ? -6.336 -76.25 -22.281 1 71.06 154 ASP B C 1
ATOM 9954 O O . ASP B 1 154 ? -6.98 -76.875 -23.109 1 71.06 154 ASP B O 1
ATOM 9958 N N . LYS B 1 155 ? -7.082 -75.438 -21.375 1 84.31 155 LYS B N 1
ATOM 9959 C CA . LYS B 1 155 ? -8.531 -75.625 -21.297 1 84.31 155 LYS B CA 1
ATOM 9960 C C . LYS B 1 155 ? -9.25 -74.312 -21.5 1 84.31 155 LYS B C 1
ATOM 9962 O O . LYS B 1 155 ? -9.32 -73.5 -20.578 1 84.31 155 LYS B O 1
ATOM 9967 N N . PHE B 1 156 ? -9.883 -74.125 -22.688 1 90 156 PHE B N 1
ATOM 9968 C CA . PHE B 1 156 ? -10.594 -72.938 -23.016 1 90 156 PHE B CA 1
ATOM 9969 C C . PHE B 1 156 ? -12.055 -73 -22.594 1 90 156 PHE B C 1
ATOM 9971 O O . PHE B 1 156 ? -12.719 -74 -22.828 1 90 156 PHE B O 1
ATOM 9978 N N . GLU B 1 157 ? -12.453 -72 -21.797 1 90.56 157 GLU B N 1
ATOM 9979 C CA . GLU B 1 157 ? -13.844 -71.875 -21.375 1 90.56 157 GLU B CA 1
ATOM 9980 C C . GLU B 1 157 ? -14.5 -70.688 -21.969 1 90.56 157 GLU B C 1
ATOM 9982 O O . GLU B 1 157 ? -13.852 -69.625 -22.172 1 90.56 157 GLU B O 1
ATOM 9987 N N . SER B 1 158 ? -15.773 -70.812 -22.188 1 91.5 158 SER B N 1
ATOM 9988 C CA . SER B 1 158 ? -16.531 -69.688 -22.734 1 91.5 158 SER B CA 1
ATOM 9989 C C . SER B 1 158 ? -16.703 -68.562 -21.719 1 91.5 158 SER B C 1
ATOM 9991 O O . SER B 1 158 ? -17.156 -68.812 -20.594 1 91.5 158 SER B O 1
ATOM 9993 N N . ARG B 1 159 ? -16.25 -67.375 -22.094 1 94.44 159 ARG B N 1
ATOM 9994 C CA . ARG B 1 159 ? -16.359 -66.188 -21.25 1 94.44 159 ARG B CA 1
ATOM 9995 C C . ARG B 1 159 ? -16.75 -64.938 -22.078 1 94.44 159 ARG B C 1
ATOM 9997 O O . ARG B 1 159 ? -16.844 -65 -23.297 1 94.44 159 ARG B O 1
ATOM 10004 N N . PHE B 1 160 ? -17.047 -63.875 -21.391 1 94.81 160 PHE B N 1
ATOM 10005 C CA . PHE B 1 160 ? -17.297 -62.562 -22.031 1 94.81 160 PHE B CA 1
ATOM 10006 C C . PHE B 1 160 ? -16.234 -61.562 -21.609 1 94.81 160 PHE B C 1
ATOM 10008 O O . PHE B 1 160 ? -15.875 -61.469 -20.438 1 94.81 160 PHE B O 1
ATOM 10015 N N . LEU B 1 161 ? -15.695 -60.875 -22.594 1 95.06 161 LEU B N 1
ATOM 10016 C CA . LEU B 1 161 ? -14.773 -59.75 -22.344 1 95.06 161 LEU B CA 1
ATOM 10017 C C . LEU B 1 161 ? -15.453 -58.406 -22.578 1 95.06 161 LEU B C 1
ATOM 10019 O O . LEU B 1 161 ? -16.031 -58.188 -23.641 1 95.06 161 LEU B O 1
ATOM 10023 N N . ALA B 1 162 ? -15.445 -57.625 -21.531 1 94.62 162 ALA B N 1
ATOM 10024 C CA . ALA B 1 162 ? -16.047 -56.281 -21.625 1 94.62 162 ALA B CA 1
ATOM 10025 C C . ALA B 1 162 ? -15.07 -55.188 -21.188 1 94.62 162 ALA B C 1
ATOM 10027 O O . ALA B 1 162 ? -14.352 -55.375 -20.203 1 94.62 162 ALA B O 1
ATOM 10028 N N . ILE B 1 163 ? -14.953 -54.156 -22 1 94.38 163 ILE B N 1
ATOM 10029 C CA . ILE B 1 163 ? -14.195 -52.969 -21.625 1 94.38 163 ILE B CA 1
ATOM 10030 C C . ILE B 1 163 ? -15.148 -51.844 -21.188 1 94.38 163 ILE B C 1
ATOM 10032 O O . ILE B 1 163 ? -15.938 -51.344 -21.984 1 94.38 163 ILE B O 1
ATOM 10036 N N . SER B 1 164 ? -15.094 -51.625 -19.875 1 92.38 164 SER B N 1
ATOM 10037 C CA . SER B 1 164 ? -15.906 -50.531 -19.312 1 92.38 164 SER B CA 1
ATOM 10038 C C . SER B 1 164 ? -15.039 -49.438 -18.75 1 92.38 164 SER B C 1
ATOM 10040 O O . SER B 1 164 ? -14.336 -49.625 -17.75 1 92.38 164 SER B O 1
ATOM 10042 N N . LYS B 1 165 ? -15.125 -48.25 -19.359 1 91.75 165 LYS B N 1
ATOM 10043 C CA . LYS B 1 165 ? -14.305 -47.094 -19.031 1 91.75 165 LYS B CA 1
ATOM 10044 C C . LYS B 1 165 ? -12.812 -47.438 -19.078 1 91.75 165 LYS B C 1
ATOM 10046 O O . LYS B 1 165 ? -12.281 -47.75 -20.141 1 91.75 165 LYS B O 1
ATOM 10051 N N . PHE B 1 166 ? -12.203 -47.5 -17.953 1 93.5 166 PHE B N 1
ATOM 10052 C CA . PHE B 1 166 ? -10.758 -47.719 -17.938 1 93.5 166 PHE B CA 1
ATOM 10053 C C . PHE B 1 166 ? -10.422 -49.094 -17.406 1 93.5 166 PHE B C 1
ATOM 10055 O O . PHE B 1 166 ? -9.273 -49.375 -17.031 1 93.5 166 PHE B O 1
ATOM 10062 N N . ARG B 1 167 ? -11.391 -50.031 -17.438 1 94.19 167 ARG B N 1
ATOM 10063 C CA . ARG B 1 167 ? -11.164 -51.375 -16.922 1 94.19 167 ARG B CA 1
ATOM 10064 C C . ARG B 1 167 ? -11.633 -52.406 -17.938 1 94.19 167 ARG B C 1
ATOM 10066 O O . ARG B 1 167 ? -12.539 -52.156 -18.734 1 94.19 167 ARG B O 1
ATOM 10073 N N . VAL B 1 168 ? -10.969 -53.594 -17.844 1 94.81 168 VAL B N 1
ATOM 10074 C CA . VAL B 1 168 ? -11.367 -54.781 -18.594 1 94.81 168 VAL B CA 1
ATOM 10075 C C . VAL B 1 168 ? -11.969 -55.812 -17.641 1 94.81 168 VAL B C 1
ATOM 10077 O O . VAL B 1 168 ? -11.414 -56.062 -16.562 1 94.81 168 VAL B O 1
ATOM 10080 N N . PHE B 1 169 ? -13.133 -56.312 -18.047 1 94.56 169 PHE B N 1
ATOM 10081 C CA . PHE B 1 169 ? -13.828 -57.312 -17.25 1 94.56 169 PHE B CA 1
ATOM 10082 C C . PHE B 1 169 ? -14 -58.625 -18.031 1 94.56 169 PHE B C 1
ATOM 10084 O O . PHE B 1 169 ? -14.344 -58.594 -19.203 1 94.56 169 PHE B O 1
ATOM 10091 N N . ILE B 1 170 ? -13.703 -59.719 -17.391 1 94.38 170 ILE B N 1
ATOM 10092 C CA . ILE B 1 170 ? -13.969 -61.062 -17.922 1 94.38 170 ILE B CA 1
ATOM 10093 C C . ILE B 1 170 ? -15.055 -61.75 -17.094 1 94.38 170 ILE B C 1
ATOM 10095 O O . ILE B 1 170 ? -14.898 -61.938 -15.883 1 94.38 170 ILE B O 1
ATOM 10099 N N . LEU B 1 171 ? -16.094 -62.062 -17.797 1 94.75 171 LEU B N 1
ATOM 10100 C CA . LEU B 1 171 ? -17.266 -62.562 -17.109 1 94.75 171 LEU B CA 1
ATOM 10101 C C . LEU B 1 171 ? -17.594 -63.969 -17.562 1 94.75 171 LEU B C 1
ATOM 10103 O O . LEU B 1 171 ? -17.234 -64.375 -18.688 1 94.75 171 LEU B O 1
ATOM 10107 N N . HIS B 1 172 ? -18.312 -64.75 -16.656 1 93.38 172 HIS B N 1
ATOM 10108 C CA . HIS B 1 172 ? -18.859 -66.062 -17 1 93.38 172 HIS B CA 1
ATOM 10109 C C . HIS B 1 172 ? -20.312 -66.188 -16.562 1 93.38 172 HIS B C 1
ATOM 10111 O O . HIS B 1 172 ? -20.781 -65.438 -15.727 1 93.38 172 HIS B O 1
ATOM 10117 N N . GLY B 1 173 ? -20.953 -67.125 -17.297 1 90.31 173 GLY B N 1
ATOM 10118 C CA . GLY B 1 173 ? -22.328 -67.375 -16.922 1 90.31 173 GLY B CA 1
ATOM 10119 C C . GLY B 1 173 ? -23.328 -67.062 -18.031 1 90.31 173 GLY B C 1
ATOM 10120 O O . GLY B 1 173 ? -22.938 -66.938 -19.188 1 90.31 173 GLY B O 1
ATOM 10121 N N . LYS B 1 174 ? -24.656 -67.062 -17.609 1 88.75 174 LYS B N 1
ATOM 10122 C CA . LYS B 1 174 ? -25.766 -66.75 -18.516 1 88.75 174 LYS B CA 1
ATOM 10123 C C . LYS B 1 174 ? -26.578 -65.562 -18 1 88.75 174 LYS B C 1
ATOM 10125 O O . LYS B 1 174 ? -26.641 -65.312 -16.797 1 88.75 174 LYS B O 1
ATOM 10130 N N . ALA B 1 175 ? -27.078 -64.812 -18.906 1 88.12 175 ALA B N 1
ATOM 10131 C CA . ALA B 1 175 ? -27.906 -63.688 -18.531 1 88.12 175 ALA B CA 1
ATOM 10132 C C . ALA B 1 175 ? -29.156 -64.125 -17.781 1 88.12 175 ALA B C 1
ATOM 10134 O O . ALA B 1 175 ? -29.781 -65.125 -18.156 1 88.12 175 ALA B O 1
ATOM 10135 N N . PRO B 1 176 ? -29.5 -63.656 -16.781 1 86.81 176 PRO B N 1
ATOM 10136 C CA . PRO B 1 176 ? -29 -62.438 -16.156 1 86.81 176 PRO B CA 1
ATOM 10137 C C . PRO B 1 176 ? -27.953 -62.719 -15.07 1 86.81 176 PRO B C 1
ATOM 10139 O O . PRO B 1 176 ? -27.516 -61.781 -14.398 1 86.81 176 PRO B O 1
ATOM 10142 N N . ASN B 1 177 ? -27.641 -64 -14.852 1 89.81 177 ASN B N 1
ATOM 10143 C CA . ASN B 1 177 ? -26.719 -64.375 -13.789 1 89.81 177 ASN B CA 1
ATOM 10144 C C . ASN B 1 177 ? -25.266 -64.312 -14.273 1 89.81 177 ASN B C 1
ATOM 10146 O O . ASN B 1 177 ? -24.672 -65.375 -14.508 1 89.81 177 ASN B O 1
ATOM 10150 N N . LEU B 1 178 ? -24.734 -63.281 -14.484 1 93.38 178 LEU B N 1
ATOM 10151 C CA . LEU B 1 178 ? -23.359 -63.094 -14.914 1 93.38 178 LEU B CA 1
ATOM 10152 C C . LEU B 1 178 ? -22.469 -62.719 -13.734 1 93.38 178 LEU B C 1
ATOM 10154 O O . LEU B 1 178 ? -22.875 -61.938 -12.875 1 93.38 178 LEU B O 1
ATOM 10158 N N . LYS B 1 179 ? -21.328 -63.375 -13.625 1 93.81 179 LYS B N 1
ATOM 10159 C CA . LYS B 1 179 ? -20.375 -63.094 -12.555 1 93.81 179 LYS B CA 1
ATOM 10160 C C . LYS B 1 179 ? -19.016 -62.719 -13.125 1 93.81 179 LYS B C 1
ATOM 10162 O O . LYS B 1 179 ? -18.578 -63.281 -14.125 1 93.81 179 LYS B O 1
ATOM 10167 N N . VAL B 1 180 ? -18.328 -61.781 -12.445 1 94.94 180 VAL B N 1
ATOM 10168 C CA . VAL B 1 180 ? -17.016 -61.312 -12.891 1 94.94 180 VAL B CA 1
ATOM 10169 C C . VAL B 1 180 ? -15.938 -62.281 -12.406 1 94.94 180 VAL B C 1
ATOM 10171 O O . VAL B 1 180 ? -15.82 -62.562 -11.211 1 94.94 180 VAL B O 1
ATOM 10174 N N . ASP B 1 181 ? -15.164 -62.781 -13.336 1 91.56 181 ASP B N 1
ATOM 10175 C CA . ASP B 1 181 ? -14.07 -63.688 -13 1 91.56 181 ASP B CA 1
ATOM 10176 C C . ASP B 1 181 ? -12.781 -62.906 -12.734 1 91.56 181 ASP B C 1
ATOM 10178 O O . ASP B 1 181 ? -12.078 -63.156 -11.758 1 91.56 181 ASP B O 1
ATOM 10182 N N . LYS B 1 182 ? -12.5 -62.031 -13.688 1 91.5 182 LYS B N 1
ATOM 10183 C CA . LYS B 1 182 ? -11.289 -61.219 -13.617 1 91.5 182 LYS B CA 1
ATOM 10184 C C . LYS B 1 182 ? -11.57 -59.781 -14.008 1 91.5 182 LYS B C 1
ATOM 10186 O O . LYS B 1 182 ? -12.477 -59.5 -14.797 1 91.5 182 LYS B O 1
ATOM 10191 N N . LYS B 1 183 ? -10.906 -58.906 -13.422 1 93.12 183 LYS B N 1
ATOM 10192 C CA . LYS B 1 183 ? -10.977 -57.5 -13.773 1 93.12 183 LYS B CA 1
ATOM 10193 C C . LYS B 1 183 ? -9.633 -56.812 -13.555 1 93.12 183 LYS B C 1
ATOM 10195 O O . LYS B 1 183 ? -8.891 -57.156 -12.641 1 93.12 183 LYS B O 1
ATOM 10200 N N . PHE B 1 184 ? -9.234 -55.906 -14.43 1 92.88 184 PHE B N 1
ATOM 10201 C CA . PHE B 1 184 ? -7.996 -55.188 -14.25 1 92.88 184 PHE B CA 1
ATOM 10202 C C . PHE B 1 184 ? -8.078 -53.812 -14.961 1 92.88 184 PHE B C 1
ATOM 10204 O O . PHE B 1 184 ? -8.805 -53.688 -15.938 1 92.88 184 PHE B O 1
ATOM 10211 N N . ASN B 1 185 ? -7.375 -52.812 -14.422 1 94.38 185 ASN B N 1
ATOM 10212 C CA . ASN B 1 185 ? -7.234 -51.469 -15.031 1 94.38 185 ASN B CA 1
ATOM 10213 C C . ASN B 1 185 ? -6.332 -51.531 -16.266 1 94.38 185 ASN B C 1
ATOM 10215 O O . ASN B 1 185 ? -5.363 -52.281 -16.297 1 94.38 185 ASN B O 1
ATOM 10219 N N . LEU B 1 186 ? -6.625 -50.781 -17.203 1 93.88 186 LEU B N 1
ATOM 10220 C CA . LEU B 1 186 ? -5.871 -50.75 -18.453 1 93.88 186 LEU B CA 1
ATOM 10221 C C . LEU B 1 186 ? -4.402 -50.438 -18.203 1 93.88 186 LEU B C 1
ATOM 10223 O O . LEU B 1 186 ? -3.527 -50.906 -18.922 1 93.88 186 LEU B O 1
ATOM 10227 N N . LEU B 1 187 ? -4.094 -49.688 -17.188 1 93.12 187 LEU B N 1
ATOM 10228 C CA . LEU B 1 187 ? -2.721 -49.312 -16.859 1 93.12 187 LEU B CA 1
ATOM 10229 C C . LEU B 1 187 ? -1.965 -50.5 -16.281 1 93.12 187 LEU B C 1
ATOM 10231 O O . LEU B 1 187 ? -0.733 -50.5 -16.219 1 93.12 187 LEU B O 1
ATOM 10235 N N . ALA B 1 188 ? -2.695 -51.5 -15.898 1 93.69 188 ALA B N 1
ATOM 10236 C CA . ALA B 1 188 ? -2.082 -52.688 -15.305 1 93.69 188 ALA B CA 1
ATOM 10237 C C . ALA B 1 188 ? -1.578 -53.625 -16.391 1 93.69 188 ALA B C 1
ATOM 10239 O O . ALA B 1 188 ? -0.827 -54.562 -16.094 1 93.69 188 ALA B O 1
ATOM 10240 N N . LEU B 1 189 ? -1.896 -53.406 -17.609 1 93.94 189 LEU B N 1
ATOM 10241 C CA . LEU B 1 189 ? -1.476 -54.25 -18.719 1 93.94 189 LEU B CA 1
ATOM 10242 C C . LEU B 1 189 ? 0.043 -54.25 -18.859 1 93.94 189 LEU B C 1
ATOM 10244 O O . LEU B 1 189 ? 0.684 -53.219 -18.75 1 93.94 189 LEU B O 1
ATOM 10248 N N . ARG B 1 190 ? 0.566 -55.5 -19.062 1 93.44 190 ARG B N 1
ATOM 10249 C CA . ARG B 1 190 ? 2.016 -55.594 -19.188 1 93.44 190 ARG B CA 1
ATOM 10250 C C . ARG B 1 190 ? 2.41 -56.188 -20.531 1 93.44 190 ARG B C 1
ATOM 10252 O O . ARG B 1 190 ? 3.508 -55.938 -21.031 1 93.44 190 ARG B O 1
ATOM 10259 N N . SER B 1 191 ? 1.44 -57 -21.047 1 94.94 191 SER B N 1
ATOM 10260 C CA . SER B 1 191 ? 1.76 -57.562 -22.344 1 94.94 191 SER B CA 1
ATOM 10261 C C . SER B 1 191 ? 0.503 -57.781 -23.188 1 94.94 191 SER B C 1
ATOM 10263 O O . SER B 1 191 ? -0.551 -58.125 -22.656 1 94.94 191 SER B O 1
ATOM 10265 N N . ILE B 1 192 ? 0.568 -57.406 -24.453 1 95 192 ILE B N 1
ATOM 10266 C CA . ILE B 1 192 ? -0.409 -57.719 -25.484 1 95 192 ILE B CA 1
ATOM 10267 C C . ILE B 1 192 ? 0.28 -58.438 -26.656 1 95 192 ILE B C 1
ATOM 10269 O O . ILE B 1 192 ? 0.967 -57.812 -27.453 1 95 192 ILE B O 1
ATOM 10273 N N . GLN B 1 193 ? 0.051 -59.75 -26.688 1 93.81 193 GLN B N 1
ATOM 10274 C CA . GLN B 1 193 ? 0.76 -60.562 -27.688 1 93.81 193 GLN B CA 1
ATOM 10275 C C . GLN B 1 193 ? -0.213 -61.344 -28.562 1 93.81 193 GLN B C 1
ATOM 10277 O O . GLN B 1 193 ? -0.964 -62.188 -28.047 1 93.81 193 GLN B O 1
ATOM 10282 N N . ILE B 1 194 ? -0.134 -61.094 -29.844 1 92.5 194 ILE B N 1
ATOM 10283 C CA . ILE B 1 194 ? -0.878 -61.938 -30.797 1 92.5 194 ILE B CA 1
ATOM 10284 C C . ILE B 1 194 ? -0.09 -63.188 -31.109 1 92.5 194 ILE B C 1
ATOM 10286 O O . ILE B 1 194 ? 0.935 -63.156 -31.797 1 92.5 194 ILE B O 1
ATOM 10290 N N . VAL B 1 195 ? -0.453 -64.375 -30.594 1 86.69 195 VAL B N 1
ATOM 10291 C CA . VAL B 1 195 ? 0.27 -65.625 -30.734 1 86.69 195 VAL B CA 1
ATOM 10292 C C . VAL B 1 195 ? 0.077 -66.188 -32.125 1 86.69 195 VAL B C 1
ATOM 10294 O O . VAL B 1 195 ? 1.049 -66.5 -32.812 1 86.69 195 VAL B O 1
ATOM 10297 N N . THR B 1 196 ? -1.123 -66.5 -32.531 1 78.69 196 THR B N 1
ATOM 10298 C CA . THR B 1 196 ? -1.443 -66.938 -33.906 1 78.69 196 THR B CA 1
ATOM 10299 C C . THR B 1 196 ? -2.264 -65.812 -34.625 1 78.69 196 THR B C 1
ATOM 10301 O O . THR B 1 196 ? -3.184 -65.25 -34.031 1 78.69 196 THR B O 1
ATOM 10304 N N . PRO B 1 197 ? -1.692 -65.625 -35.844 1 67.88 197 PRO B N 1
ATOM 10305 C CA . PRO B 1 197 ? -2.402 -64.562 -36.562 1 67.88 197 PRO B CA 1
ATOM 10306 C C . PRO B 1 197 ? -3.91 -64.812 -36.625 1 67.88 197 PRO B C 1
ATOM 10308 O O . PRO B 1 197 ? -4.355 -65.938 -36.969 1 67.88 197 PRO B O 1
ATOM 10311 N N . ASN B 1 198 ? -4.82 -64 -36 1 68.94 198 ASN B N 1
ATOM 10312 C CA . ASN B 1 198 ? -6.27 -63.844 -36.062 1 68.94 198 ASN B CA 1
ATOM 10313 C C . ASN B 1 198 ? -6.988 -64.812 -35.125 1 68.94 198 ASN B C 1
ATOM 10315 O O . ASN B 1 198 ? -8.219 -64.875 -35.094 1 68.94 198 ASN B O 1
ATOM 10319 N N . LYS B 1 199 ? -6.125 -65.625 -34.312 1 78.94 199 LYS B N 1
ATOM 10320 C CA . LYS B 1 199 ? -6.961 -66.562 -33.594 1 78.94 199 LYS B CA 1
ATOM 10321 C C . LYS B 1 199 ? -6.711 -66.5 -32.094 1 78.94 199 LYS B C 1
ATOM 10323 O O . LYS B 1 199 ? -7.641 -66.688 -31.312 1 78.94 199 LYS B O 1
ATOM 10328 N N . GLU B 1 200 ? -5.387 -66.25 -31.703 1 89.62 200 GLU B N 1
ATOM 10329 C CA . GLU B 1 200 ? -5.117 -66.375 -30.281 1 89.62 200 GLU B CA 1
ATOM 10330 C C . GLU B 1 200 ? -4.395 -65.125 -29.781 1 89.62 200 GLU B C 1
ATOM 10332 O O . GLU B 1 200 ? -3.436 -64.625 -30.391 1 89.62 200 GLU B O 1
ATOM 10337 N N . LEU B 1 201 ? -4.934 -64.5 -28.688 1 93.25 201 LEU B N 1
ATOM 10338 C CA . LEU B 1 201 ? -4.391 -63.281 -28.016 1 93.25 201 LEU B CA 1
ATOM 10339 C C . LEU B 1 201 ? -3.951 -63.625 -26.594 1 93.25 201 LEU B C 1
ATOM 10341 O O . LEU B 1 201 ? -4.703 -64.25 -25.828 1 93.25 201 LEU B O 1
ATOM 10345 N N . SER B 1 202 ? -2.725 -63.344 -26.328 1 94.19 202 SER B N 1
ATOM 10346 C CA . SER B 1 202 ? -2.207 -63.531 -24.984 1 94.19 202 SER B CA 1
ATOM 10347 C C . SER B 1 202 ? -2.088 -62.188 -24.25 1 94.19 202 SER B C 1
ATOM 10349 O O . SER B 1 202 ? -1.427 -61.281 -24.734 1 94.19 202 SER B O 1
ATOM 10351 N N . LEU B 1 203 ? -2.729 -62.062 -23.062 1 94.25 203 LEU B N 1
ATOM 10352 C CA . LEU B 1 203 ? -2.682 -60.875 -22.234 1 94.25 203 LEU B CA 1
ATOM 10353 C C . LEU B 1 203 ? -2.016 -61.156 -20.891 1 94.25 203 LEU B C 1
ATOM 10355 O O . LEU B 1 203 ? -2.182 -62.25 -20.344 1 94.25 203 LEU B O 1
ATOM 10359 N N . SER B 1 204 ? -1.185 -60.281 -20.531 1 94.25 204 SER B N 1
ATOM 10360 C CA . SER B 1 204 ? -0.649 -60.344 -19.172 1 94.25 204 SER B CA 1
ATOM 10361 C C . SER B 1 204 ? -0.899 -59.031 -18.438 1 94.25 204 SER B C 1
ATOM 10363 O O . SER B 1 204 ? -0.785 -57.969 -19.016 1 94.25 204 SER B O 1
ATOM 10365 N N . TRP B 1 205 ? -1.385 -59.031 -17.203 1 93 205 TRP B N 1
ATOM 10366 C CA . TRP B 1 205 ? -1.636 -57.812 -16.422 1 93 205 TRP B CA 1
ATOM 10367 C C . TRP B 1 205 ? -1.273 -58.031 -14.953 1 93 205 TRP B C 1
ATOM 10369 O O . TRP B 1 205 ? -1.147 -59.156 -14.492 1 93 205 TRP B O 1
ATOM 10379 N N . GLU B 1 206 ? -0.999 -56.969 -14.297 1 88.62 206 GLU B N 1
ATOM 10380 C CA . GLU B 1 206 ? -0.67 -57 -12.875 1 88.62 206 GLU B CA 1
ATOM 10381 C C . GLU B 1 206 ? -1.93 -57.094 -12.023 1 88.62 206 GLU B C 1
ATOM 10383 O O . GLU B 1 206 ? -2.84 -56.281 -12.148 1 88.62 206 GLU B O 1
ATOM 10388 N N . ASP B 1 207 ? -2.072 -58.156 -11.258 1 77 207 ASP B N 1
ATOM 10389 C CA . ASP B 1 207 ? -3.215 -58.344 -10.367 1 77 207 ASP B CA 1
ATOM 10390 C C . ASP B 1 207 ? -2.889 -57.844 -8.961 1 77 207 ASP B C 1
ATOM 10392 O O . ASP B 1 207 ? -1.829 -58.156 -8.414 1 77 207 ASP B O 1
ATOM 10396 N N . ARG B 1 208 ? -3.49 -56.75 -8.375 1 64.94 208 ARG B N 1
ATOM 10397 C CA . ARG B 1 208 ? -3.186 -56.094 -7.102 1 64.94 208 ARG B CA 1
ATOM 10398 C C . ARG B 1 208 ? -3.354 -57.094 -5.945 1 64.94 208 ARG B C 1
ATOM 10400 O O . ARG B 1 208 ? -2.672 -56.969 -4.926 1 64.94 208 ARG B O 1
ATOM 10407 N N . SER B 1 209 ? -4.59 -57.938 -5.98 1 54.66 209 SER B N 1
ATOM 10408 C CA . SER B 1 209 ? -4.816 -58.812 -4.852 1 54.66 209 SER B CA 1
ATOM 10409 C C . SER B 1 209 ? -3.621 -59.75 -4.629 1 54.66 209 SER B C 1
ATOM 10411 O O . SER B 1 209 ? -3.387 -60.188 -3.508 1 54.66 209 SER B O 1
ATOM 10413 N N . GLY B 1 210 ? -2.75 -60 -5.73 1 54.44 210 GLY B N 1
ATOM 10414 C CA . GLY B 1 210 ? -1.633 -60.938 -5.688 1 54.44 210 GLY B CA 1
ATOM 10415 C C . GLY B 1 210 ? -0.406 -60.406 -6.422 1 54.44 210 GLY B C 1
ATOM 10416 O O . GLY B 1 210 ? -0.517 -59.594 -7.332 1 54.44 210 GLY B O 1
ATOM 10417 N N . ARG B 1 211 ? 0.792 -59.906 -5.715 1 59.72 211 ARG B N 1
ATOM 10418 C CA . ARG B 1 211 ? 2.08 -59.375 -6.156 1 59.72 211 ARG B CA 1
ATOM 10419 C C . ARG B 1 211 ? 2.523 -60.031 -7.457 1 59.72 211 ARG B C 1
ATOM 10421 O O . ARG B 1 211 ? 3.717 -60.062 -7.762 1 59.72 211 ARG B O 1
ATOM 10428 N N . GLY B 1 212 ? 1.442 -60.531 -8.344 1 75.38 212 GLY B N 1
ATOM 10429 C CA . GLY B 1 212 ? 2.037 -61.25 -9.461 1 75.38 212 GLY B CA 1
ATOM 10430 C C . GLY B 1 212 ? 1.412 -60.906 -10.797 1 75.38 212 GLY B C 1
ATOM 10431 O O . GLY B 1 212 ? 0.42 -60.188 -10.852 1 75.38 212 GLY B O 1
ATOM 10432 N N . ILE B 1 213 ? 2.033 -61.125 -11.914 1 87.81 213 ILE B N 1
ATOM 10433 C CA . ILE B 1 213 ? 1.59 -60.969 -13.297 1 87.81 213 ILE B CA 1
ATOM 10434 C C . ILE B 1 213 ? 0.728 -62.156 -13.695 1 87.81 213 ILE B C 1
ATOM 10436 O O . ILE B 1 213 ? 1.144 -63.312 -13.539 1 87.81 213 ILE B O 1
ATOM 10440 N N . VAL B 1 214 ? -0.484 -61.906 -13.984 1 89.88 214 VAL B N 1
ATOM 10441 C CA . VAL B 1 214 ? -1.41 -62.938 -14.453 1 89.88 214 VAL B CA 1
ATOM 10442 C C . VAL B 1 214 ? -1.427 -62.969 -15.977 1 89.88 214 VAL B C 1
ATOM 10444 O O . VAL B 1 214 ? -1.326 -61.938 -16.625 1 89.88 214 VAL B O 1
ATOM 10447 N N . LYS B 1 215 ? -1.458 -64.188 -16.438 1 90.62 215 LYS B N 1
ATOM 10448 C CA . LYS B 1 215 ? -1.501 -64.375 -17.875 1 90.62 215 LYS B CA 1
ATOM 10449 C C . LYS B 1 215 ? -2.814 -65 -18.312 1 90.62 215 LYS B C 1
ATOM 10451 O O . LYS B 1 215 ? -3.359 -65.875 -17.609 1 90.62 215 LYS B O 1
ATOM 10456 N N . GLY B 1 216 ? -3.344 -64.562 -19.453 1 91.5 216 GLY B N 1
ATOM 10457 C CA . GLY B 1 216 ? -4.562 -65.062 -20.016 1 91.5 216 GLY B CA 1
ATOM 10458 C C . GLY B 1 216 ? -4.512 -65.25 -21.516 1 91.5 216 GLY B C 1
ATOM 10459 O O . GLY B 1 216 ? -3.992 -64.375 -22.219 1 91.5 216 GLY B O 1
ATOM 10460 N N . LEU B 1 217 ? -4.98 -66.375 -21.922 1 92.5 217 LEU B N 1
ATOM 10461 C CA . LEU B 1 217 ? -5.082 -66.625 -23.359 1 92.5 217 LEU B CA 1
ATOM 10462 C C . LEU B 1 217 ? -6.52 -66.438 -23.844 1 92.5 217 LEU B C 1
ATOM 10464 O O . LEU B 1 217 ? -7.449 -67 -23.203 1 92.5 217 LEU B O 1
ATOM 10468 N N . ILE B 1 218 ? -6.621 -65.75 -24.922 1 93 218 ILE B N 1
ATOM 10469 C CA . ILE B 1 218 ? -7.953 -65.438 -25.438 1 93 218 ILE B CA 1
ATOM 10470 C C . ILE B 1 218 ? -8.07 -65.875 -26.891 1 93 218 ILE B C 1
ATOM 10472 O O . ILE B 1 218 ? -7.195 -65.562 -27.703 1 93 218 ILE B O 1
ATOM 10476 N N . ARG B 1 219 ? -9.109 -66.625 -27.188 1 92.19 219 ARG B N 1
ATOM 10477 C CA . ARG B 1 219 ? -9.492 -66.938 -28.547 1 92.19 219 ARG B CA 1
ATOM 10478 C C . ARG B 1 219 ? -10.859 -66.375 -28.891 1 92.19 219 ARG B C 1
ATOM 10480 O O . ARG B 1 219 ? -11.75 -66.312 -28.047 1 92.19 219 ARG B O 1
ATOM 10487 N N . CYS B 1 220 ? -10.914 -65.875 -30.031 1 89.81 220 CYS B N 1
ATOM 10488 C CA . CYS B 1 220 ? -12.172 -65.25 -30.438 1 89.81 220 CYS B CA 1
ATOM 10489 C C . CYS B 1 220 ? -12.547 -65.625 -31.859 1 89.81 220 CYS B C 1
ATOM 10491 O O . CYS B 1 220 ? -11.734 -65.5 -32.781 1 89.81 220 CYS B O 1
ATOM 10493 N N . ASP B 1 221 ? -13.766 -66.062 -32.062 1 83.25 221 ASP B N 1
ATOM 10494 C CA . ASP B 1 221 ? -14.25 -66.5 -33.375 1 83.25 221 ASP B CA 1
ATOM 10495 C C . ASP B 1 221 ? -15 -65.312 -34.062 1 83.25 221 ASP B C 1
ATOM 10497 O O . ASP B 1 221 ? -15.156 -65.312 -35.281 1 83.25 221 ASP B O 1
ATOM 10501 N N . GLU B 1 222 ? -15.406 -64.375 -33.281 1 82.88 222 GLU B N 1
ATOM 10502 C CA . GLU B 1 222 ? -16.234 -63.281 -33.812 1 82.88 222 GLU B CA 1
ATOM 10503 C C . GLU B 1 222 ? -15.398 -62.25 -34.531 1 82.88 222 GLU B C 1
ATOM 10505 O O . GLU B 1 222 ? -15.812 -61.719 -35.562 1 82.88 222 GLU B O 1
ATOM 10510 N N . LYS B 1 223 ? -14.312 -61.906 -33.906 1 87.06 223 LYS B N 1
ATOM 10511 C CA . LYS B 1 223 ? -13.43 -60.844 -34.438 1 87.06 223 LYS B CA 1
ATOM 10512 C C . LYS B 1 223 ? -11.969 -61.281 -34.344 1 87.06 223 LYS B C 1
ATOM 10514 O O . LYS B 1 223 ? -11.586 -62.031 -33.438 1 87.06 223 LYS B O 1
ATOM 10519 N N . PRO B 1 224 ? -11.234 -60.719 -35.375 1 90.38 224 PRO B N 1
ATOM 10520 C CA . PRO B 1 224 ? -9.805 -61 -35.219 1 90.38 224 PRO B CA 1
ATOM 10521 C C . PRO B 1 224 ? -9.227 -60.5 -33.906 1 90.38 224 PRO B C 1
ATOM 10523 O O . PRO B 1 224 ? -9.617 -59.438 -33.406 1 90.38 224 PRO B O 1
ATOM 10526 N N . THR B 1 225 ? -8.414 -61.25 -33.312 1 91.38 225 THR B N 1
ATOM 10527 C CA . THR B 1 225 ? -7.844 -60.938 -32 1 91.38 225 THR B CA 1
ATOM 10528 C C . THR B 1 225 ? -7.062 -59.625 -32.031 1 91.38 225 THR B C 1
ATOM 10530 O O . THR B 1 225 ? -6.957 -58.938 -31.031 1 91.38 225 THR B O 1
ATOM 10533 N N . ILE B 1 226 ? -6.551 -59.219 -33.156 1 91.69 226 ILE B N 1
ATOM 10534 C CA . ILE B 1 226 ? -5.801 -58 -33.281 1 91.69 226 ILE B CA 1
ATOM 10535 C C . ILE B 1 226 ? -6.73 -56.812 -33.062 1 91.69 226 ILE B C 1
ATOM 10537 O O . ILE B 1 226 ? -6.305 -55.75 -32.531 1 91.69 226 ILE B O 1
ATOM 10541 N N . ASP B 1 227 ? -7.926 -57 -33.406 1 91.94 227 ASP B N 1
ATOM 10542 C CA . ASP B 1 227 ? -8.891 -55.938 -33.219 1 91.94 227 ASP B CA 1
ATOM 10543 C C . ASP B 1 227 ? -9.227 -55.75 -31.734 1 91.94 227 ASP B C 1
ATOM 10545 O O . ASP B 1 227 ? -9.523 -54.625 -31.297 1 91.94 227 ASP B O 1
ATOM 10549 N N . ILE B 1 228 ? -9.195 -56.844 -31.016 1 92.44 228 ILE B N 1
ATOM 10550 C CA . ILE B 1 228 ? -9.406 -56.75 -29.562 1 92.44 228 ILE B CA 1
ATOM 10551 C C . ILE B 1 228 ? -8.273 -55.969 -28.922 1 92.44 228 ILE B C 1
ATOM 10553 O O . ILE B 1 228 ? -8.516 -55.125 -28.078 1 92.44 228 ILE B O 1
ATOM 10557 N N . ALA B 1 229 ? -7.105 -56.281 -29.406 1 93.5 229 ALA B N 1
ATOM 10558 C CA . ALA B 1 229 ? -5.941 -55.531 -28.938 1 93.5 229 ALA B CA 1
ATOM 10559 C C . ALA B 1 229 ? -6.074 -54.031 -29.281 1 93.5 229 ALA B C 1
ATOM 10561 O O . ALA B 1 229 ? -5.766 -53.188 -28.453 1 93.5 229 ALA B O 1
ATOM 10562 N N . ARG B 1 230 ? -6.543 -53.75 -30.422 1 93 230 ARG B N 1
ATOM 10563 C CA . ARG B 1 230 ? -6.742 -52.375 -30.844 1 93 230 ARG B CA 1
ATOM 10564 C C . ARG B 1 230 ? -7.77 -51.656 -29.969 1 93 230 ARG B C 1
ATOM 10566 O O . ARG B 1 230 ? -7.594 -50.5 -29.609 1 93 230 ARG B O 1
ATOM 10573 N N . GLU B 1 231 ? -8.789 -52.375 -29.578 1 91.75 231 GLU B N 1
ATOM 10574 C CA . GLU B 1 231 ? -9.82 -51.812 -28.734 1 91.75 231 GLU B CA 1
ATOM 10575 C C . GLU B 1 231 ? -9.273 -51.438 -27.359 1 91.75 231 GLU B C 1
ATOM 10577 O O . GLU B 1 231 ? -9.641 -50.438 -26.766 1 91.75 231 GLU B O 1
ATOM 10582 N N . MET B 1 232 ? -8.469 -52.25 -26.891 1 93.62 232 MET B N 1
ATOM 10583 C CA . MET B 1 232 ? -7.848 -51.969 -25.594 1 93.62 232 MET B CA 1
ATOM 10584 C C . MET B 1 232 ? -6.93 -50.75 -25.672 1 93.62 232 MET B C 1
ATOM 10586 O O . MET B 1 232 ? -6.953 -49.906 -24.781 1 93.62 232 MET B O 1
ATOM 10590 N N . LEU B 1 233 ? -6.211 -50.719 -26.719 1 94.5 233 LEU B N 1
ATOM 10591 C CA . LEU B 1 233 ? -5.281 -49.594 -26.891 1 94.5 233 LEU B CA 1
ATOM 10592 C C . LEU B 1 233 ? -6.035 -48.312 -27.156 1 94.5 233 LEU B C 1
ATOM 10594 O O . LEU B 1 233 ? -5.602 -47.219 -26.719 1 94.5 233 LEU B O 1
ATOM 10598 N N . MET B 1 234 ? -7.113 -48.406 -27.859 1 92.56 234 MET B N 1
ATOM 10599 C CA . MET B 1 234 ? -7.945 -47.25 -28.078 1 92.56 234 MET B CA 1
ATOM 10600 C C . MET B 1 234 ? -8.516 -46.719 -26.75 1 92.56 234 MET B C 1
ATOM 10602 O O . MET B 1 234 ? -8.586 -45.5 -26.531 1 92.56 234 MET B O 1
ATOM 10606 N N . ALA B 1 235 ? -8.93 -47.656 -25.906 1 92.06 235 ALA B N 1
ATOM 10607 C CA . ALA B 1 235 ? -9.414 -47.281 -24.578 1 92.06 235 ALA B CA 1
ATOM 10608 C C . ALA B 1 235 ? -8.312 -46.594 -23.766 1 92.06 235 ALA B C 1
ATOM 10610 O O . ALA B 1 235 ? -8.562 -45.625 -23.062 1 92.06 235 ALA B O 1
ATOM 10611 N N . LEU B 1 236 ? -7.191 -47.125 -23.891 1 93.62 236 LEU B N 1
ATOM 10612 C CA . LEU B 1 236 ? -6.051 -46.562 -23.188 1 93.62 236 LEU B CA 1
ATOM 10613 C C . LEU B 1 236 ? -5.766 -45.125 -23.688 1 93.62 236 LEU B C 1
ATOM 10615 O O . LEU B 1 236 ? -5.523 -44.219 -22.891 1 93.62 236 LEU B O 1
ATOM 10619 N N . LYS B 1 237 ? -5.766 -44.938 -24.953 1 93.19 237 LYS B N 1
ATOM 10620 C CA . LYS B 1 237 ? -5.496 -43.625 -25.531 1 93.19 237 LYS B CA 1
ATOM 10621 C C . LYS B 1 237 ? -6.57 -42.625 -25.141 1 93.19 237 LYS B C 1
ATOM 10623 O O . LYS B 1 237 ? -6.281 -41.406 -24.984 1 93.19 237 LYS B O 1
ATOM 10628 N N . HIS B 1 238 ? -7.762 -43.094 -24.953 1 90.69 238 HIS B N 1
ATOM 10629 C CA . HIS B 1 238 ? -8.867 -42.25 -24.547 1 90.69 238 HIS B CA 1
ATOM 10630 C C . HIS B 1 238 ? -8.602 -41.594 -23.188 1 90.69 238 HIS B C 1
ATOM 10632 O O . HIS B 1 238 ? -8.875 -40.406 -23 1 90.69 238 HIS B O 1
ATOM 10638 N N . TYR B 1 239 ? -8.047 -42.312 -22.328 1 92.94 239 TYR B N 1
ATOM 10639 C CA . TYR B 1 239 ? -7.816 -41.812 -20.969 1 92.94 239 TYR B CA 1
ATOM 10640 C C . TYR B 1 239 ? -6.422 -41.219 -20.828 1 92.94 239 TYR B C 1
ATOM 10642 O O . TYR B 1 239 ? -6.191 -40.344 -19.984 1 92.94 239 TYR B O 1
ATOM 10650 N N . PHE B 1 240 ? -5.535 -41.688 -21.641 1 94.19 240 PHE B N 1
ATOM 10651 C CA . PHE B 1 240 ? -4.16 -41.188 -21.609 1 94.19 240 PHE B CA 1
ATOM 10652 C C . PHE B 1 240 ? -3.66 -40.875 -23.016 1 94.19 240 PHE B C 1
ATOM 10654 O O . PHE B 1 240 ? -2.803 -41.594 -23.547 1 94.19 240 PHE B O 1
ATOM 10661 N N . PRO B 1 241 ? -4.051 -39.781 -23.531 1 91.56 241 PRO B N 1
ATOM 10662 C CA . PRO B 1 241 ? -3.711 -39.438 -24.906 1 91.56 241 PRO B CA 1
ATOM 10663 C C . PRO B 1 241 ? -2.209 -39.281 -25.125 1 91.56 241 PRO B C 1
ATOM 10665 O O . PRO B 1 241 ? -1.709 -39.5 -26.234 1 91.56 241 PRO B O 1
ATOM 10668 N N . ASP B 1 242 ? -1.464 -38.969 -24.125 1 91.62 242 ASP B N 1
ATOM 10669 C CA . ASP B 1 242 ? -0.043 -38.656 -24.266 1 91.62 242 ASP B CA 1
ATOM 10670 C C . ASP B 1 242 ? 0.816 -39.875 -23.938 1 91.62 242 ASP B C 1
ATOM 10672 O O . ASP B 1 242 ? 2.045 -39.812 -23.922 1 91.62 242 ASP B O 1
ATOM 10676 N N . ILE B 1 243 ? 0.232 -41.062 -23.734 1 93.12 243 ILE B N 1
ATOM 10677 C CA . ILE B 1 243 ? 0.951 -42.219 -23.219 1 93.12 243 ILE B CA 1
ATOM 10678 C C . ILE B 1 243 ? 1.709 -42.906 -24.359 1 93.12 243 ILE B C 1
ATOM 10680 O O . ILE B 1 243 ? 2.57 -43.75 -24.125 1 93.12 243 ILE B O 1
ATOM 10684 N N . GLY B 1 244 ? 1.553 -42.531 -25.625 1 89 244 GLY B N 1
ATOM 10685 C CA . GLY B 1 244 ? 2.117 -43.188 -26.797 1 89 244 GLY B CA 1
ATOM 10686 C C . GLY B 1 244 ? 3.627 -43.312 -26.734 1 89 244 GLY B C 1
ATOM 10687 O O . GLY B 1 244 ? 4.176 -44.375 -27.031 1 89 244 GLY B O 1
ATOM 10688 N N . ALA B 1 245 ? 4.242 -42.281 -26.266 1 84 245 ALA B N 1
ATOM 10689 C CA . ALA B 1 245 ? 5.699 -42.281 -26.219 1 84 245 ALA B CA 1
ATOM 10690 C C . ALA B 1 245 ? 6.227 -43.281 -25.188 1 84 245 ALA B C 1
ATOM 10692 O O . ALA B 1 245 ? 7.355 -43.75 -25.297 1 84 245 ALA B O 1
ATOM 10693 N N . ASN B 1 246 ? 5.375 -43.75 -24.297 1 84.69 246 ASN B N 1
ATOM 10694 C CA . ASN B 1 246 ? 5.789 -44.594 -23.188 1 84.69 246 ASN B CA 1
ATOM 10695 C C . ASN B 1 246 ? 5.25 -46.031 -23.328 1 84.69 246 ASN B C 1
ATOM 10697 O O . ASN B 1 246 ? 5.539 -46.875 -22.484 1 84.69 246 ASN B O 1
ATOM 10701 N N . LEU B 1 247 ? 4.559 -46.25 -24.297 1 89.94 247 LEU B N 1
ATOM 10702 C CA . LEU B 1 247 ? 3.848 -47.531 -24.422 1 89.94 247 LEU B CA 1
ATOM 10703 C C . LEU B 1 247 ? 4.816 -48.688 -24.359 1 89.94 247 LEU B C 1
ATOM 10705 O O . LEU B 1 247 ? 4.574 -49.688 -23.641 1 89.94 247 LEU B O 1
ATOM 10709 N N . SER B 1 248 ? 5.953 -48.594 -25.047 1 86.38 248 SER B N 1
ATOM 10710 C CA . SER B 1 248 ? 6.91 -49.688 -25.141 1 86.38 248 SER B CA 1
ATOM 10711 C C . SER B 1 248 ? 7.633 -49.906 -23.812 1 86.38 248 SER B C 1
ATOM 10713 O O . SER B 1 248 ? 8.156 -51 -23.547 1 86.38 248 SER B O 1
ATOM 10715 N N . ASN B 1 249 ? 7.652 -48.906 -23.016 1 83.12 249 ASN B N 1
ATOM 10716 C CA . ASN B 1 249 ? 8.312 -49 -21.719 1 83.12 249 ASN B CA 1
ATOM 10717 C C . ASN B 1 249 ? 7.402 -49.625 -20.672 1 83.12 249 ASN B C 1
ATOM 10719 O O . ASN B 1 249 ? 7.879 -50.156 -19.672 1 83.12 249 ASN B O 1
ATOM 10723 N N . ILE B 1 250 ? 6.152 -49.531 -20.906 1 86.69 250 ILE B N 1
ATOM 10724 C CA . ILE B 1 250 ? 5.215 -49.969 -19.875 1 86.69 250 ILE B CA 1
ATOM 10725 C C . ILE B 1 250 ? 4.715 -51.375 -20.203 1 86.69 250 ILE B C 1
ATOM 10727 O O . ILE B 1 250 ? 4.371 -52.156 -19.297 1 86.69 250 ILE B O 1
ATOM 10731 N N . MET B 1 251 ? 4.617 -51.656 -21.484 1 90.56 251 MET B N 1
ATOM 10732 C CA . MET B 1 251 ? 4.082 -52.938 -21.859 1 90.56 251 MET B CA 1
ATOM 10733 C C . MET B 1 251 ? 4.727 -53.469 -23.141 1 90.56 251 MET B C 1
ATOM 10735 O O . MET B 1 251 ? 5.16 -52.656 -23.969 1 90.56 251 MET B O 1
ATOM 10739 N N . THR B 1 252 ? 4.723 -54.781 -23.188 1 93.81 252 THR B N 1
ATOM 10740 C CA . THR B 1 252 ? 5.211 -55.438 -24.391 1 93.81 252 THR B CA 1
ATOM 10741 C C . THR B 1 252 ? 4.066 -55.688 -25.375 1 93.81 252 THR B C 1
ATOM 10743 O O . THR B 1 252 ? 3.076 -56.344 -25.031 1 93.81 252 THR B O 1
ATOM 10746 N N . ILE B 1 253 ? 4.211 -55.062 -26.516 1 94.5 253 ILE B N 1
ATOM 10747 C CA . ILE B 1 253 ? 3.156 -55.188 -27.531 1 94.5 253 ILE B CA 1
ATOM 10748 C C . ILE B 1 253 ? 3.703 -55.906 -28.766 1 94.5 253 ILE B C 1
ATOM 10750 O O . ILE B 1 253 ? 4.648 -55.406 -29.391 1 94.5 253 ILE B O 1
ATOM 10754 N N . VAL B 1 254 ? 3.15 -57.031 -29.047 1 92.94 254 VAL B N 1
ATOM 10755 C CA . VAL B 1 254 ? 3.525 -57.812 -30.234 1 92.94 254 VAL B CA 1
ATOM 10756 C C . VAL B 1 254 ? 2.293 -58.062 -31.109 1 92.94 254 VAL B C 1
ATOM 10758 O O . VAL B 1 254 ? 1.305 -58.625 -30.641 1 92.94 254 VAL B O 1
ATOM 10761 N N . PRO B 1 255 ? 2.193 -57.656 -32.406 1 92.19 255 PRO B N 1
ATOM 10762 C CA . PRO B 1 255 ? 3.277 -57.125 -33.25 1 92.19 255 PRO B CA 1
ATOM 10763 C C . PRO B 1 255 ? 3.555 -55.656 -33 1 92.19 255 PRO B C 1
ATOM 10765 O O . PRO B 1 255 ? 2.68 -54.938 -32.5 1 92.19 255 PRO B O 1
ATOM 10768 N N . SER B 1 256 ? 4.672 -55.219 -33.281 1 90.56 256 SER B N 1
ATOM 10769 C CA . SER B 1 256 ? 5.117 -53.844 -33.031 1 90.56 256 SER B CA 1
ATOM 10770 C C . SER B 1 256 ? 4.348 -52.844 -33.906 1 90.56 256 SER B C 1
ATOM 10772 O O . SER B 1 256 ? 4.367 -51.656 -33.625 1 90.56 256 SER B O 1
ATOM 10774 N N . SER B 1 257 ? 3.701 -53.344 -34.875 1 91.06 257 SER B N 1
ATOM 10775 C CA . SER B 1 257 ? 2.893 -52.5 -35.719 1 91.06 257 SER B CA 1
ATOM 10776 C C . SER B 1 257 ? 1.783 -51.812 -34.938 1 91.06 257 SER B C 1
ATOM 10778 O O . SER B 1 257 ? 1.361 -50.719 -35.281 1 91.06 257 SER B O 1
ATOM 10780 N N . LEU B 1 258 ? 1.335 -52.5 -33.875 1 92.19 258 LEU B N 1
ATOM 10781 C CA . LEU B 1 258 ? 0.289 -51.938 -33.031 1 92.19 258 LEU B CA 1
ATOM 10782 C C . LEU B 1 258 ? 0.783 -50.656 -32.312 1 92.19 258 LEU B C 1
ATOM 10784 O O . LEU B 1 258 ? 0.002 -49.75 -32.062 1 92.19 258 LEU B O 1
ATOM 10788 N N . VAL B 1 259 ? 2.031 -50.594 -32.031 1 92.88 259 VAL B N 1
ATOM 10789 C CA . VAL B 1 259 ? 2.615 -49.438 -31.375 1 92.88 259 VAL B CA 1
ATOM 10790 C C . VAL B 1 259 ? 2.641 -48.25 -32.344 1 92.88 259 VAL B C 1
ATOM 10792 O O . VAL B 1 259 ? 2.299 -47.125 -31.953 1 92.88 259 VAL B O 1
ATOM 10795 N N . SER B 1 260 ? 3.02 -48.5 -33.531 1 91.75 260 SER B N 1
ATOM 10796 C CA . SER B 1 260 ? 3.072 -47.438 -34.531 1 91.75 260 SER B CA 1
ATOM 10797 C C . SER B 1 260 ? 1.674 -46.938 -34.875 1 91.75 260 SER B C 1
ATOM 10799 O O . SER B 1 260 ? 1.484 -45.75 -35.188 1 91.75 260 SER B O 1
ATOM 10801 N N . GLU B 1 261 ? 0.742 -47.844 -34.75 1 92.81 261 GLU B N 1
ATOM 10802 C CA . GLU B 1 261 ? -0.641 -47.5 -35.094 1 92.81 261 GLU B CA 1
ATOM 10803 C C . GLU B 1 261 ? -1.286 -46.688 -33.969 1 92.81 261 GLU B C 1
ATOM 10805 O O . GLU B 1 261 ? -2.303 -46.031 -34.188 1 92.81 261 GLU B O 1
ATOM 10810 N N . PHE B 1 262 ? -0.717 -46.688 -32.875 1 93.31 262 PHE B N 1
ATOM 10811 C CA . PHE B 1 262 ? -1.314 -46.062 -31.719 1 93.31 262 PHE B CA 1
ATOM 10812 C C . PHE B 1 262 ? -1.57 -44.562 -31.984 1 93.31 262 PHE B C 1
ATOM 10814 O O . PHE B 1 262 ? -2.607 -44.031 -31.578 1 93.31 262 PHE B O 1
ATOM 10821 N N . ALA B 1 263 ? -0.646 -43.938 -32.594 1 89.5 263 ALA B N 1
ATOM 10822 C CA . ALA B 1 263 ? -0.746 -42.5 -32.906 1 89.5 263 ALA B CA 1
ATOM 10823 C C . ALA B 1 263 ? -1.947 -42.188 -33.781 1 89.5 263 ALA B C 1
ATOM 10825 O O . ALA B 1 263 ? -2.533 -41.125 -33.719 1 89.5 263 ALA B O 1
ATOM 10826 N N . SER B 1 264 ? -2.322 -43.188 -34.5 1 89.25 264 SER B N 1
ATOM 10827 C CA . SER B 1 264 ? -3.381 -43 -35.469 1 89.25 264 SER B CA 1
ATOM 10828 C C . SER B 1 264 ? -4.754 -43.281 -34.875 1 89.25 264 SER B C 1
ATOM 10830 O O . SER B 1 264 ? -5.777 -42.938 -35.469 1 89.25 264 SER B O 1
ATOM 10832 N N . PHE B 1 265 ? -4.766 -43.938 -33.719 1 89.81 265 PHE B N 1
ATOM 10833 C CA . PHE B 1 265 ? -6.047 -44.219 -33.094 1 89.81 265 PHE B CA 1
ATOM 10834 C C . PHE B 1 265 ? -6.805 -42.938 -32.781 1 89.81 265 PHE B C 1
ATOM 10836 O O . PHE B 1 265 ? -6.199 -41.875 -32.625 1 89.81 265 PHE B O 1
ATOM 10843 N N . PRO B 1 266 ? -8.07 -43 -32.75 1 82.44 266 PRO B N 1
ATOM 10844 C CA . PRO B 1 266 ? -8.859 -41.781 -32.5 1 82.44 266 PRO B CA 1
ATOM 10845 C C . PRO B 1 266 ? -8.672 -41.219 -31.094 1 82.44 266 PRO B C 1
ATOM 10847 O O . PRO B 1 266 ? -8.508 -42 -30.141 1 82.44 266 PRO B O 1
ATOM 10850 N N . GLU B 1 267 ? -8.625 -39.969 -31.031 1 77.62 267 GLU B N 1
ATOM 10851 C CA . GLU B 1 267 ? -8.5 -39.25 -29.75 1 77.62 267 GLU B CA 1
ATOM 10852 C C . GLU B 1 267 ? -9.875 -38.875 -29.203 1 77.62 267 GLU B C 1
ATOM 10854 O O . GLU B 1 267 ? -10.844 -38.75 -29.953 1 77.62 267 GLU B O 1
ATOM 10859 N N . SER B 1 268 ? -9.828 -38.844 -27.875 1 76.44 268 SER B N 1
ATOM 10860 C CA . SER B 1 268 ? -11.07 -38.469 -27.219 1 76.44 268 SER B CA 1
ATOM 10861 C C . SER B 1 268 ? -11.461 -37.031 -27.594 1 76.44 268 SER B C 1
ATOM 10863 O O . SER B 1 268 ? -10.609 -36.156 -27.688 1 76.44 268 SER B O 1
ATOM 10865 N N . THR B 1 269 ? -12.719 -36.812 -28.078 1 75.38 269 THR B N 1
ATOM 10866 C CA . THR B 1 269 ? -13.273 -35.5 -28.359 1 75.38 269 THR B CA 1
ATOM 10867 C C . THR B 1 269 ? -14.453 -35.188 -27.438 1 75.38 269 THR B C 1
ATOM 10869 O O . THR B 1 269 ? -15.336 -36.031 -27.25 1 75.38 269 THR B O 1
ATOM 10872 N N . PRO B 1 270 ? -14.508 -34.062 -26.688 1 80.06 270 PRO B N 1
ATOM 10873 C CA . PRO B 1 270 ? -13.586 -32.938 -26.719 1 80.06 270 PRO B CA 1
ATOM 10874 C C . PRO B 1 270 ? -12.336 -33.156 -25.859 1 80.06 270 PRO B C 1
ATOM 10876 O O . PRO B 1 270 ? -12.398 -33.875 -24.859 1 80.06 270 PRO B O 1
ATOM 10879 N N . LYS B 1 271 ? -11.305 -32.594 -26.406 1 82.12 271 LYS B N 1
ATOM 10880 C CA . LYS B 1 271 ? -10.109 -32.562 -25.578 1 82.12 271 LYS B CA 1
ATOM 10881 C C . LYS B 1 271 ? -10.289 -31.625 -24.391 1 82.12 271 LYS B C 1
ATOM 10883 O O . LYS B 1 271 ? -10.406 -30.422 -24.562 1 82.12 271 LYS B O 1
ATOM 10888 N N . LEU B 1 272 ? -10.367 -32.219 -23.281 1 88.5 272 LEU B N 1
ATOM 10889 C CA . LEU B 1 272 ? -10.617 -31.453 -22.062 1 88.5 272 LEU B CA 1
ATOM 10890 C C . LEU B 1 272 ? -9.383 -30.656 -21.672 1 88.5 272 LEU B C 1
ATOM 10892 O O . LEU B 1 272 ? -8.336 -30.766 -22.312 1 88.5 272 LEU B O 1
ATOM 10896 N N . LEU B 1 273 ? -9.523 -29.781 -20.734 1 89.75 273 LEU B N 1
ATOM 10897 C CA . LEU B 1 273 ? -8.484 -28.844 -20.359 1 89.75 273 LEU B CA 1
ATOM 10898 C C . LEU B 1 273 ? -7.289 -29.562 -19.75 1 89.75 273 LEU B C 1
ATOM 10900 O O . LEU B 1 273 ? -7.418 -30.703 -19.281 1 89.75 273 LEU B O 1
ATOM 10904 N N . CYS B 1 274 ? -6.133 -28.984 -19.734 1 93.75 274 CYS B N 1
ATOM 10905 C CA . CYS B 1 274 ? -4.887 -29.547 -19.234 1 93.75 274 CYS B CA 1
ATOM 10906 C C . CYS B 1 274 ? -4.59 -30.891 -19.875 1 93.75 274 CYS B C 1
ATOM 10908 O O . CYS B 1 274 ? -4.195 -31.844 -19.188 1 93.75 274 CYS B O 1
ATOM 10910 N N . ASN B 1 275 ? -4.945 -31 -21.172 1 91.06 275 ASN B N 1
ATOM 10911 C CA . ASN B 1 275 ? -4.73 -32.188 -21.984 1 91.06 275 ASN B CA 1
ATOM 10912 C C . ASN B 1 275 ? -5.445 -33.406 -21.391 1 91.06 275 ASN B C 1
ATOM 10914 O O . ASN B 1 275 ? -4.828 -34.438 -21.172 1 91.06 275 ASN B O 1
ATOM 10918 N N . ASN B 1 276 ? -6.641 -33.281 -20.969 1 91.75 276 ASN B N 1
ATOM 10919 C CA . ASN B 1 276 ? -7.543 -34.312 -20.5 1 91.75 276 ASN B CA 1
ATOM 10920 C C . ASN B 1 276 ? -7.203 -34.781 -19.094 1 91.75 276 ASN B C 1
ATOM 10922 O O . ASN B 1 276 ? -7.211 -35.969 -18.797 1 91.75 276 ASN B O 1
ATOM 10926 N N . PHE B 1 277 ? -6.832 -33.906 -18.234 1 94.31 277 PHE B N 1
ATOM 10927 C CA . PHE B 1 277 ? -6.473 -34.219 -16.859 1 94.31 277 PHE B CA 1
ATOM 10928 C C . PHE B 1 277 ? -7.602 -34.969 -16.156 1 94.31 277 PHE B C 1
ATOM 10930 O O . PHE B 1 277 ? -7.363 -35.969 -15.469 1 94.31 277 PHE B O 1
ATOM 10937 N N . ARG B 1 278 ? -8.773 -34.438 -16.328 1 92.94 278 ARG B N 1
ATOM 10938 C CA . ARG B 1 278 ? -9.914 -35 -15.625 1 92.94 278 ARG B CA 1
ATOM 10939 C C . ARG B 1 278 ? -10.031 -36.5 -15.898 1 92.94 278 ARG B C 1
ATOM 10941 O O . ARG B 1 278 ? -10.141 -37.312 -14.961 1 92.94 278 ARG B O 1
ATOM 10948 N N . ARG B 1 279 ? -9.922 -36.969 -17.125 1 92.25 279 ARG B N 1
ATOM 10949 C CA . ARG B 1 279 ? -10.047 -38.375 -17.5 1 92.25 279 ARG B CA 1
ATOM 10950 C C . ARG B 1 279 ? -8.867 -39.188 -16.984 1 92.25 279 ARG B C 1
ATOM 10952 O O . ARG B 1 279 ? -9.055 -40.281 -16.438 1 92.25 279 ARG B O 1
ATOM 10959 N N . SER B 1 280 ? -7.715 -38.625 -17.172 1 95.31 280 SER B N 1
ATOM 10960 C CA . SER B 1 280 ? -6.527 -39.344 -16.703 1 95.31 280 SER B CA 1
ATOM 10961 C C . SER B 1 280 ? -6.551 -39.531 -15.195 1 95.31 280 SER B C 1
ATOM 10963 O O . SER B 1 280 ? -6.199 -40.594 -14.68 1 95.31 280 SER B O 1
ATOM 10965 N N . TYR B 1 281 ? -6.996 -38.469 -14.5 1 95.88 281 TYR B N 1
ATOM 10966 C CA . TYR B 1 281 ? -7.023 -38.5 -13.047 1 95.88 281 TYR B CA 1
ATOM 10967 C C . TYR B 1 281 ? -8 -39.531 -12.523 1 95.88 281 TYR B C 1
ATOM 10969 O O . TYR B 1 281 ? -7.684 -40.281 -11.594 1 95.88 281 TYR B O 1
ATOM 10977 N N . VAL B 1 282 ? -9.18 -39.625 -13.102 1 94.62 282 VAL B N 1
ATOM 10978 C CA . VAL B 1 282 ? -10.18 -40.594 -12.672 1 94.62 282 VAL B CA 1
ATOM 10979 C C . VAL B 1 282 ? -9.648 -42 -12.891 1 94.62 282 VAL B C 1
ATOM 10981 O O . VAL B 1 282 ? -9.812 -42.875 -12.031 1 94.62 282 VAL B O 1
ATOM 10984 N N . ALA B 1 283 ? -9 -42.219 -14.047 1 95.5 283 ALA B N 1
ATOM 10985 C CA . ALA B 1 283 ? -8.445 -43.531 -14.359 1 95.5 283 ALA B CA 1
ATOM 10986 C C . ALA B 1 283 ? -7.316 -43.906 -13.391 1 95.5 283 ALA B C 1
ATOM 10988 O O . ALA B 1 283 ? -7.219 -45.031 -12.938 1 95.5 283 ALA B O 1
ATOM 10989 N N . ILE B 1 284 ? -6.504 -42.969 -13.047 1 96.62 284 ILE B N 1
ATOM 10990 C CA . ILE B 1 284 ? -5.383 -43.188 -12.141 1 96.62 284 ILE B CA 1
ATOM 10991 C C . ILE B 1 284 ? -5.902 -43.438 -10.727 1 96.62 284 ILE B C 1
ATOM 10993 O O . ILE B 1 284 ? -5.367 -44.281 -10.008 1 96.62 284 ILE B O 1
ATOM 10997 N N . CYS B 1 285 ? -6.879 -42.594 -10.32 1 95.88 285 CYS B N 1
ATOM 10998 C CA . CYS B 1 285 ? -7.461 -42.844 -9.008 1 95.88 285 CYS B CA 1
ATOM 10999 C C . CYS B 1 285 ? -7.957 -44.25 -8.867 1 95.88 285 CYS B C 1
ATOM 11001 O O . CYS B 1 285 ? -7.738 -44.906 -7.836 1 95.88 285 CYS B O 1
ATOM 11003 N N . ASP B 1 286 ? -8.594 -44.781 -9.875 1 94.31 286 ASP B N 1
ATOM 11004 C CA . ASP B 1 286 ? -9.062 -46.156 -9.852 1 94.31 286 ASP B CA 1
ATOM 11005 C C . ASP B 1 286 ? -7.891 -47.125 -9.797 1 94.31 286 ASP B C 1
ATOM 11007 O O . ASP B 1 286 ? -7.953 -48.156 -9.094 1 94.31 286 ASP B O 1
ATOM 11011 N N . TYR B 1 287 ? -6.867 -46.875 -10.57 1 93.75 287 TYR B N 1
ATOM 11012 C CA . TYR B 1 287 ? -5.684 -47.75 -10.602 1 93.75 287 TYR B CA 1
ATOM 11013 C C . TYR B 1 287 ? -5.066 -47.875 -9.219 1 93.75 287 TYR B C 1
ATOM 11015 O O . TYR B 1 287 ? -4.582 -48.938 -8.852 1 93.75 287 TYR B O 1
ATOM 11023 N N . TYR B 1 288 ? -5.086 -46.781 -8.461 1 92.81 288 TYR B N 1
ATOM 11024 C CA . TYR B 1 288 ? -4.52 -46.781 -7.117 1 92.81 288 TYR B CA 1
ATOM 11025 C C . TYR B 1 288 ? -5.59 -47.094 -6.074 1 92.81 288 TYR B C 1
ATOM 11027 O O . TYR B 1 288 ? -5.344 -46.969 -4.871 1 92.81 288 TYR B O 1
ATOM 11035 N N . ASP B 1 289 ? -6.805 -47.375 -6.398 1 90.62 289 ASP B N 1
ATOM 11036 C CA . ASP B 1 289 ? -7.934 -47.719 -5.543 1 90.62 289 ASP B CA 1
ATOM 11037 C C . ASP B 1 289 ? -8.32 -46.531 -4.633 1 90.62 289 ASP B C 1
ATOM 11039 O O . ASP B 1 289 ? -8.438 -46.719 -3.418 1 90.62 289 ASP B O 1
ATOM 11043 N N . GLN B 1 290 ? -8.297 -45.375 -5.316 1 91.88 290 GLN B N 1
ATOM 11044 C CA . GLN B 1 290 ? -8.719 -44.188 -4.617 1 91.88 290 GLN B CA 1
ATOM 11045 C C . GLN B 1 290 ? -9.914 -43.531 -5.309 1 91.88 290 GLN B C 1
ATOM 11047 O O . GLN B 1 290 ? -10.109 -43.688 -6.516 1 91.88 290 GLN B O 1
ATOM 11052 N N . ARG B 1 291 ? -10.711 -42.812 -4.496 1 91.25 291 ARG B N 1
ATOM 11053 C CA . ARG B 1 291 ? -11.828 -42.062 -5.062 1 91.25 291 ARG B CA 1
ATOM 11054 C C . ARG B 1 291 ? -11.352 -40.75 -5.648 1 91.25 291 ARG B C 1
ATOM 11056 O O . ARG B 1 291 ? -10.477 -40.094 -5.078 1 91.25 291 ARG B O 1
ATOM 11063 N N . TYR B 1 292 ? -11.844 -40.469 -6.883 1 90.19 292 TYR B N 1
ATOM 11064 C CA . TYR B 1 292 ? -11.453 -39.156 -7.445 1 90.19 292 TYR B CA 1
ATOM 11065 C C . TYR B 1 292 ? -12.109 -38.031 -6.695 1 90.19 292 TYR B C 1
ATOM 11067 O O . TYR B 1 292 ? -13.172 -38.188 -6.094 1 90.19 292 TYR B O 1
ATOM 11075 N N . LYS B 1 293 ? -11.523 -36.906 -6.629 1 92.25 293 LYS B N 1
ATOM 11076 C CA . LYS B 1 293 ? -12 -35.719 -5.926 1 92.25 293 LYS B CA 1
ATOM 11077 C C . LYS B 1 293 ? -12.289 -34.594 -6.898 1 92.25 293 LYS B C 1
ATOM 11079 O O . LYS B 1 293 ? -11.406 -34.156 -7.641 1 92.25 293 LYS B O 1
ATOM 11084 N N . ASP B 1 294 ? -13.508 -34 -6.785 1 90.12 294 ASP B N 1
ATOM 11085 C CA . ASP B 1 294 ? -13.938 -32.938 -7.68 1 90.12 294 ASP B CA 1
ATOM 11086 C C . ASP B 1 294 ? -13.141 -31.656 -7.426 1 90.12 294 ASP B C 1
ATOM 11088 O O . ASP B 1 294 ? -12.883 -30.891 -8.352 1 90.12 294 ASP B O 1
ATOM 11092 N N . GLU B 1 295 ? -12.773 -31.438 -6.211 1 91.06 295 GLU B N 1
ATOM 11093 C CA . GLU B 1 295 ? -12.039 -30.219 -5.875 1 91.06 295 GLU B CA 1
ATOM 11094 C C . GLU B 1 295 ? -10.688 -30.188 -6.574 1 91.06 295 GLU B C 1
ATOM 11096 O O . GLU B 1 295 ? -10.203 -29.109 -6.949 1 91.06 295 GLU B O 1
ATOM 11101 N N . VAL B 1 296 ? -10.055 -31.391 -6.723 1 95.5 296 VAL B N 1
ATOM 11102 C CA . VAL B 1 296 ? -8.758 -31.469 -7.391 1 95.5 296 VAL B CA 1
ATOM 11103 C C . VAL B 1 296 ? -8.922 -31.125 -8.875 1 95.5 296 VAL B C 1
ATOM 11105 O O . VAL B 1 296 ? -8.148 -30.344 -9.422 1 95.5 296 VAL B O 1
ATOM 11108 N N . VAL B 1 297 ? -9.969 -31.703 -9.5 1 94.31 297 VAL B N 1
ATOM 11109 C CA . VAL B 1 297 ? -10.242 -31.438 -10.906 1 94.31 297 VAL B CA 1
ATOM 11110 C C . VAL B 1 297 ? -10.516 -29.938 -11.109 1 94.31 297 VAL B C 1
ATOM 11112 O O . VAL B 1 297 ? -10.008 -29.344 -12.055 1 94.31 297 VAL B O 1
ATOM 11115 N N . TRP B 1 298 ? -11.273 -29.375 -10.141 1 91.62 298 TRP B N 1
ATOM 11116 C CA . TRP B 1 298 ? -11.594 -27.953 -10.195 1 91.62 298 TRP B CA 1
ATOM 11117 C C . TRP B 1 298 ? -10.328 -27.094 -10.117 1 91.62 298 TRP B C 1
ATOM 11119 O O . TRP B 1 298 ? -10.172 -26.141 -10.867 1 91.62 298 TRP B O 1
ATOM 11129 N N . ASP B 1 299 ? -9.438 -27.422 -9.25 1 93.88 299 ASP B N 1
ATOM 11130 C CA . ASP B 1 299 ? -8.211 -26.656 -9.062 1 93.88 299 ASP B CA 1
ATOM 11131 C C . ASP B 1 299 ? -7.355 -26.672 -10.328 1 93.88 299 ASP B C 1
ATOM 11133 O O . ASP B 1 299 ? -6.812 -25.641 -10.727 1 93.88 299 ASP B O 1
ATOM 11137 N N . PHE B 1 300 ? -7.266 -27.781 -10.984 1 95.56 300 PHE B N 1
ATOM 11138 C CA . PHE B 1 300 ? -6.441 -27.875 -12.18 1 95.56 300 PHE B CA 1
ATOM 11139 C C . PHE B 1 300 ? -7.121 -27.188 -13.359 1 95.56 300 PHE B C 1
ATOM 11141 O O . PHE B 1 300 ? -6.477 -26.438 -14.102 1 95.56 300 PHE B O 1
ATOM 11148 N N . GLU B 1 301 ? -8.383 -27.375 -13.547 1 91.56 301 GLU B N 1
ATOM 11149 C CA . GLU B 1 301 ? -9.094 -26.844 -14.703 1 91.56 301 GLU B CA 1
ATOM 11150 C C . GLU B 1 301 ? -9.297 -25.344 -14.586 1 91.56 301 GLU B C 1
ATOM 11152 O O . GLU B 1 301 ? -9.305 -24.625 -15.586 1 91.56 301 GLU B O 1
ATOM 11157 N N . HIS B 1 302 ? -9.445 -24.812 -13.305 1 91.31 302 HIS B N 1
ATOM 11158 C CA . HIS B 1 302 ? -9.781 -23.406 -13.141 1 91.31 302 HIS B CA 1
ATOM 11159 C C . HIS B 1 302 ? -8.57 -22.594 -12.703 1 91.31 302 HIS B C 1
ATOM 11161 O O . HIS B 1 302 ? -8.438 -21.422 -13.055 1 91.31 302 HIS B O 1
ATOM 11167 N N . ILE B 1 303 ? -7.688 -23.125 -11.961 1 93.88 303 ILE B N 1
ATOM 11168 C CA . ILE B 1 303 ? -6.551 -22.359 -11.461 1 93.88 303 ILE B CA 1
ATOM 11169 C C . ILE B 1 303 ? -5.324 -22.641 -12.328 1 93.88 303 ILE B C 1
ATOM 11171 O O . ILE B 1 303 ? -4.773 -21.734 -12.953 1 93.88 303 ILE B O 1
ATOM 11175 N N . TYR B 1 304 ? -4.941 -23.922 -12.5 1 95.38 304 TYR B N 1
ATOM 11176 C CA . TYR B 1 304 ? -3.732 -24.266 -13.242 1 95.38 304 TYR B CA 1
ATOM 11177 C C . TYR B 1 304 ? -3.861 -23.875 -14.711 1 95.38 304 TYR B C 1
ATOM 11179 O O . TYR B 1 304 ? -2.939 -23.281 -15.281 1 95.38 304 TYR B O 1
ATOM 11187 N N . PHE B 1 305 ? -5.008 -24.125 -15.344 1 93.25 305 PHE B N 1
ATOM 11188 C CA . PHE B 1 305 ? -5.188 -23.797 -16.75 1 93.25 305 PHE B CA 1
ATOM 11189 C C . PHE B 1 305 ? -5.211 -22.281 -16.953 1 93.25 305 PHE B C 1
ATOM 11191 O O . PHE B 1 305 ? -4.555 -21.766 -17.859 1 93.25 305 PHE B O 1
ATOM 11198 N N . THR B 1 306 ? -5.977 -21.594 -16.016 1 91.5 306 THR B N 1
ATOM 11199 C CA . THR B 1 306 ? -6.129 -20.141 -16.156 1 91.5 306 THR B CA 1
ATOM 11200 C C . THR B 1 306 ? -4.781 -19.453 -16.031 1 91.5 306 THR B C 1
ATOM 11202 O O . THR B 1 306 ? -4.512 -18.484 -16.75 1 91.5 306 THR B O 1
ATOM 11205 N N . HIS B 1 307 ? -3.918 -19.953 -15.172 1 92.62 307 HIS B N 1
ATOM 11206 C CA . HIS B 1 307 ? -2.615 -19.344 -14.945 1 92.62 307 HIS B CA 1
ATOM 11207 C C . HIS B 1 307 ? -1.547 -19.969 -15.836 1 92.62 307 HIS B C 1
ATOM 11209 O O . HIS B 1 307 ? -0.375 -19.594 -15.766 1 92.62 307 HIS B O 1
ATOM 11215 N N . ASP B 1 308 ? -1.924 -21 -16.656 1 92.38 308 ASP B N 1
ATOM 11216 C CA . ASP B 1 308 ? -0.998 -21.703 -17.547 1 92.38 308 ASP B CA 1
ATOM 11217 C C . ASP B 1 308 ? 0.151 -22.328 -16.75 1 92.38 308 ASP B C 1
ATOM 11219 O O . ASP B 1 308 ? 1.322 -22.109 -17.062 1 92.38 308 ASP B O 1
ATOM 11223 N N . LEU B 1 309 ? -0.227 -22.938 -15.688 1 94.62 309 LEU B N 1
ATOM 11224 C CA . LEU B 1 309 ? 0.757 -23.609 -14.844 1 94.62 309 LEU B CA 1
ATOM 11225 C C . LEU B 1 309 ? 1.005 -25.031 -15.328 1 94.62 309 LEU B C 1
ATOM 11227 O O . LEU B 1 309 ? 0.06 -25.812 -15.516 1 94.62 309 LEU B O 1
ATOM 11231 N N . HIS B 1 310 ? 2.248 -25.406 -15.5 1 96.69 310 HIS B N 1
ATOM 11232 C CA . HIS B 1 310 ? 2.615 -26.734 -16 1 96.69 310 HIS B CA 1
ATOM 11233 C C . HIS B 1 310 ? 3.377 -27.531 -14.953 1 96.69 310 HIS B C 1
ATOM 11235 O O . HIS B 1 310 ? 3.697 -28.703 -15.164 1 96.69 310 HIS B O 1
ATOM 11241 N N . GLU B 1 311 ? 3.672 -26.875 -13.844 1 97.19 311 GLU B N 1
ATOM 11242 C CA . GLU B 1 311 ? 4.352 -27.531 -12.727 1 97.19 311 GLU B CA 1
ATOM 11243 C C . GLU B 1 311 ? 3.375 -27.844 -11.594 1 97.19 311 GLU B C 1
ATOM 11245 O O . GLU B 1 311 ? 2.684 -26.953 -11.094 1 97.19 311 GLU B O 1
ATOM 11250 N N . ILE B 1 312 ? 3.264 -29.125 -11.211 1 98.06 312 ILE B N 1
ATOM 11251 C CA . ILE B 1 312 ? 2.408 -29.516 -10.094 1 98.06 312 ILE B CA 1
ATOM 11252 C C . ILE B 1 312 ? 3.09 -29.156 -8.781 1 98.06 312 ILE B C 1
ATOM 11254 O O . ILE B 1 312 ? 4.184 -29.641 -8.484 1 98.06 312 ILE B O 1
ATOM 11258 N N . ARG B 1 313 ? 2.504 -28.328 -8.07 1 96.69 313 ARG B N 1
ATOM 11259 C CA . ARG B 1 313 ? 2.969 -27.969 -6.734 1 96.69 313 ARG B CA 1
ATOM 11260 C C . ARG B 1 313 ? 2.258 -28.781 -5.66 1 96.69 313 ARG B C 1
ATOM 11262 O O . ARG B 1 313 ? 1.048 -28.641 -5.465 1 96.69 313 ARG B O 1
ATOM 11269 N N . LEU B 1 314 ? 2.98 -29.547 -4.961 1 97.31 314 LEU B N 1
ATOM 11270 C CA . LEU B 1 314 ? 2.383 -30.484 -4.023 1 97.31 314 LEU B CA 1
ATOM 11271 C C . LEU B 1 314 ? 1.698 -29.75 -2.877 1 97.31 314 LEU B C 1
ATOM 11273 O O . LEU B 1 314 ? 0.68 -30.219 -2.355 1 97.31 314 LEU B O 1
ATOM 11277 N N . GLU B 1 315 ? 2.23 -28.562 -2.459 1 93.81 315 GLU B N 1
ATOM 11278 C CA . GLU B 1 315 ? 1.708 -27.812 -1.325 1 93.81 315 GLU B CA 1
ATOM 11279 C C . GLU B 1 315 ? 0.261 -27.391 -1.563 1 93.81 315 GLU B C 1
ATOM 11281 O O . GLU B 1 315 ? -0.473 -27.109 -0.614 1 93.81 315 GLU B O 1
ATOM 11286 N N . ASP B 1 316 ? -0.145 -27.297 -2.832 1 94.19 316 ASP B N 1
ATOM 11287 C CA . ASP B 1 316 ? -1.526 -26.938 -3.139 1 94.19 316 ASP B CA 1
ATOM 11288 C C . ASP B 1 316 ? -2.492 -28.016 -2.658 1 94.19 316 ASP B C 1
ATOM 11290 O O . ASP B 1 316 ? -3.689 -27.766 -2.516 1 94.19 316 ASP B O 1
ATOM 11294 N N . PHE B 1 317 ? -1.954 -29.25 -2.365 1 95.56 317 PHE B N 1
ATOM 11295 C CA . PHE B 1 317 ? -2.838 -30.375 -2.086 1 95.56 317 PHE B CA 1
ATOM 11296 C C . PHE B 1 317 ? -2.436 -31.062 -0.792 1 95.56 317 PHE B C 1
ATOM 11298 O O . PHE B 1 317 ? -2.855 -32.188 -0.532 1 95.56 317 PHE B O 1
ATOM 11305 N N . THR B 1 318 ? -1.606 -30.438 0.059 1 92.69 318 THR B N 1
ATOM 11306 C CA . THR B 1 318 ? -1.081 -31.047 1.27 1 92.69 318 THR B CA 1
ATOM 11307 C C . THR B 1 318 ? -2.188 -31.25 2.303 1 92.69 318 THR B C 1
ATOM 11309 O O . THR B 1 318 ? -2.027 -32 3.26 1 92.69 318 THR B O 1
ATOM 11312 N N . HIS B 1 319 ? -3.336 -30.516 2.15 1 87.62 319 HIS B N 1
ATOM 11313 C CA . HIS B 1 319 ? -4.465 -30.688 3.061 1 87.62 319 HIS B CA 1
ATOM 11314 C C . HIS B 1 319 ? -5.172 -32.031 2.828 1 87.62 319 HIS B C 1
ATOM 11316 O O . HIS B 1 319 ? -5.934 -32.469 3.682 1 87.62 319 HIS B O 1
ATOM 11322 N N . LEU B 1 320 ? -4.883 -32.719 1.687 1 93.94 320 LEU B N 1
ATOM 11323 C CA . LEU B 1 320 ? -5.48 -34 1.358 1 93.94 320 LEU B CA 1
ATOM 11324 C C . LEU B 1 320 ? -4.66 -35.156 1.945 1 93.94 320 LEU B C 1
ATOM 11326 O O . LEU B 1 320 ? -3.473 -35 2.236 1 93.94 320 LEU B O 1
ATOM 11330 N N . PRO B 1 321 ? -5.312 -36.312 2.133 1 94.19 321 PRO B N 1
ATOM 11331 C CA . PRO B 1 321 ? -4.566 -37.469 2.588 1 94.19 321 PRO B CA 1
ATOM 11332 C C . PRO B 1 321 ? -3.447 -37.875 1.626 1 94.19 321 PRO B C 1
ATOM 11334 O O . PRO B 1 321 ? -3.494 -37.531 0.442 1 94.19 321 PRO B O 1
ATOM 11337 N N . ILE B 1 322 ? -2.475 -38.594 2.072 1 96 322 ILE B N 1
ATOM 11338 C CA . ILE B 1 322 ? -1.258 -38.938 1.346 1 96 322 ILE B CA 1
ATOM 11339 C C . ILE B 1 322 ? -1.619 -39.719 0.075 1 96 322 ILE B C 1
ATOM 11341 O O . ILE B 1 322 ? -1.049 -39.469 -0.99 1 96 322 ILE B O 1
ATOM 11345 N N . LYS B 1 323 ? -2.57 -40.625 0.136 1 95.69 323 LYS B N 1
ATOM 11346 C CA . LYS B 1 323 ? -2.938 -41.438 -1.017 1 95.69 323 LYS B CA 1
ATOM 11347 C C . LYS B 1 323 ? -3.482 -40.562 -2.15 1 95.69 323 LYS B C 1
ATOM 11349 O O . LYS B 1 323 ? -3.254 -40.875 -3.326 1 95.69 323 LYS B O 1
ATOM 11354 N N . ASP B 1 324 ? -4.23 -39.531 -1.793 1 96 324 ASP B N 1
ATOM 11355 C CA . ASP B 1 324 ? -4.738 -38.625 -2.797 1 96 324 ASP B CA 1
ATOM 11356 C C . ASP B 1 324 ? -3.602 -37.812 -3.428 1 96 324 ASP B C 1
ATOM 11358 O O . ASP B 1 324 ? -3.621 -37.531 -4.629 1 96 324 ASP B O 1
ATOM 11362 N N . GLN B 1 325 ? -2.678 -37.469 -2.631 1 97.06 325 GLN B N 1
ATOM 11363 C CA . GLN B 1 325 ? -1.523 -36.75 -3.143 1 97.06 325 GLN B CA 1
ATOM 11364 C C . GLN B 1 325 ? -0.754 -37.562 -4.164 1 97.06 325 GLN B C 1
ATOM 11366 O O . GLN B 1 325 ? -0.319 -37.062 -5.195 1 97.06 325 GLN B O 1
ATOM 11371 N N . ILE B 1 326 ? -0.684 -38.844 -3.818 1 97.5 326 ILE B N 1
ATOM 11372 C CA . ILE B 1 326 ? 0.046 -39.75 -4.688 1 97.5 326 ILE B CA 1
ATOM 11373 C C . ILE B 1 326 ? -0.65 -39.844 -6.043 1 97.5 326 ILE B C 1
ATOM 11375 O O . ILE B 1 326 ? 0.005 -39.844 -7.086 1 97.5 326 ILE B O 1
ATOM 11379 N N . THR B 1 327 ? -1.979 -39.938 -6.031 1 97.19 327 THR B N 1
ATOM 11380 C CA . THR B 1 327 ? -2.729 -40.062 -7.277 1 97.19 327 THR B CA 1
ATOM 11381 C C . THR B 1 327 ? -2.574 -38.781 -8.125 1 97.19 327 THR B C 1
ATOM 11383 O O . THR B 1 327 ? -2.523 -38.875 -9.352 1 97.19 327 THR B O 1
ATOM 11386 N N . ILE B 1 328 ? -2.496 -37.625 -7.496 1 97.62 328 ILE B N 1
ATOM 11387 C CA . ILE B 1 328 ? -2.328 -36.375 -8.195 1 97.62 328 ILE B CA 1
ATOM 11388 C C . ILE B 1 328 ? -0.96 -36.312 -8.875 1 97.62 328 ILE B C 1
ATOM 11390 O O . ILE B 1 328 ? -0.857 -36 -10.062 1 97.62 328 ILE B O 1
ATOM 11394 N N . LEU B 1 329 ? 0.055 -36.719 -8.164 1 97.88 329 LEU B N 1
ATOM 11395 C CA . LEU B 1 329 ? 1.403 -36.75 -8.719 1 97.88 329 LEU B CA 1
ATOM 11396 C C . LEU B 1 329 ? 1.506 -37.75 -9.859 1 97.88 329 LEU B C 1
ATOM 11398 O O . LEU B 1 329 ? 2.168 -37.5 -10.867 1 97.88 329 LEU B O 1
ATOM 11402 N N . ALA B 1 330 ? 0.842 -38.875 -9.688 1 96.88 330 ALA B N 1
ATOM 11403 C CA . ALA B 1 330 ? 0.93 -39.969 -10.641 1 96.88 330 ALA B CA 1
ATOM 11404 C C . ALA B 1 330 ? 0.424 -39.562 -12.016 1 96.88 330 ALA B C 1
ATOM 11406 O O . ALA B 1 330 ? 0.792 -40.156 -13.031 1 96.88 330 ALA B O 1
ATOM 11407 N N . THR B 1 331 ? -0.359 -38.562 -12.047 1 95.5 331 THR B N 1
ATOM 11408 C CA . THR B 1 331 ? -0.891 -38.094 -13.32 1 95.5 331 THR B CA 1
ATOM 11409 C C . THR B 1 331 ? 0.228 -37.562 -14.211 1 95.5 331 THR B C 1
ATOM 11411 O O . THR B 1 331 ? 0.131 -37.594 -15.438 1 95.5 331 THR B O 1
ATOM 11414 N N . ALA B 1 332 ? 1.272 -37.094 -13.625 1 95.62 332 ALA B N 1
ATOM 11415 C CA . ALA B 1 332 ? 2.379 -36.5 -14.367 1 95.62 332 ALA B CA 1
ATOM 11416 C C . ALA B 1 332 ? 3.162 -37.562 -15.133 1 95.62 332 ALA B C 1
ATOM 11418 O O . ALA B 1 332 ? 3.893 -37.25 -16.078 1 95.62 332 ALA B O 1
ATOM 11419 N N . GLN B 1 333 ? 2.977 -38.875 -14.789 1 94.62 333 GLN B N 1
ATOM 11420 C CA . GLN B 1 333 ? 3.695 -39.969 -15.438 1 94.62 333 GLN B CA 1
ATOM 11421 C C . GLN B 1 333 ? 3.387 -40 -16.922 1 94.62 333 GLN B C 1
ATOM 11423 O O . GLN B 1 333 ? 4.258 -40.344 -17.734 1 94.62 333 GLN B O 1
ATOM 11428 N N . PHE B 1 334 ? 2.133 -39.688 -17.25 1 93.62 334 PHE B N 1
ATOM 11429 C CA . PHE B 1 334 ? 1.668 -39.938 -18.609 1 93.62 334 PHE B CA 1
ATOM 11430 C C . PHE B 1 334 ? 1.107 -38.688 -19.25 1 93.62 334 PHE B C 1
ATOM 11432 O O . PHE B 1 334 ? 0.292 -38.75 -20.172 1 93.62 334 PHE B O 1
ATOM 11439 N N . SER B 1 335 ? 1.475 -37.469 -18.703 1 93.69 335 SER B N 1
ATOM 11440 C CA . SER B 1 335 ? 0.932 -36.219 -19.219 1 93.69 335 SER B CA 1
ATOM 11441 C C . SER B 1 335 ? 2.016 -35.375 -19.891 1 93.69 335 SER B C 1
ATOM 11443 O O . SER B 1 335 ? 3.143 -35.312 -19.406 1 93.69 335 SER B O 1
ATOM 11445 N N . SER B 1 336 ? 1.666 -34.812 -21.047 1 94.25 336 SER B N 1
ATOM 11446 C CA . SER B 1 336 ? 2.57 -33.844 -21.703 1 94.25 336 SER B CA 1
ATOM 11447 C C . SER B 1 336 ? 2.287 -32.406 -21.25 1 94.25 336 SER B C 1
ATOM 11449 O O . SER B 1 336 ? 3.053 -31.5 -21.562 1 94.25 336 SER B O 1
ATOM 11451 N N . TYR B 1 337 ? 1.16 -32.219 -20.484 1 95.06 337 TYR B N 1
ATOM 11452 C CA . TYR B 1 337 ? 0.808 -30.906 -20 1 95.06 337 TYR B CA 1
ATOM 11453 C C . TYR B 1 337 ? 1.647 -30.531 -18.781 1 95.06 337 TYR B C 1
ATOM 11455 O O . TYR B 1 337 ? 2.094 -29.391 -18.641 1 95.06 337 TYR B O 1
ATOM 11463 N N . PHE B 1 338 ? 1.8 -31.469 -17.875 1 96.88 338 PHE B N 1
ATOM 11464 C CA . PHE B 1 338 ? 2.559 -31.219 -16.656 1 96.88 338 PHE B CA 1
ATOM 11465 C C . PHE B 1 338 ? 4.039 -31.531 -16.875 1 96.88 338 PHE B C 1
ATOM 11467 O O . PHE B 1 338 ? 4.426 -32.688 -16.984 1 96.88 338 PHE B O 1
ATOM 11474 N N . THR B 1 339 ? 4.879 -30.562 -16.859 1 97.5 339 THR B N 1
ATOM 11475 C CA . THR B 1 339 ? 6.289 -30.672 -17.219 1 97.5 339 THR B CA 1
ATOM 11476 C C . THR B 1 339 ? 7.172 -30.469 -15.992 1 97.5 339 THR B C 1
ATOM 11478 O O . THR B 1 339 ? 8.398 -30.438 -16.094 1 97.5 339 THR B O 1
ATOM 11481 N N . GLY B 1 340 ? 6.586 -30.344 -14.859 1 97.75 340 GLY B N 1
ATOM 11482 C CA . GLY B 1 340 ? 7.41 -30.141 -13.68 1 97.75 340 GLY B CA 1
ATOM 11483 C C . GLY B 1 340 ? 6.711 -30.531 -12.391 1 97.75 340 GLY B C 1
ATOM 11484 O O . GLY B 1 340 ? 5.48 -30.578 -12.336 1 97.75 340 GLY B O 1
ATOM 11485 N N . ILE B 1 341 ? 7.484 -30.875 -11.352 1 98.31 341 ILE B N 1
ATOM 11486 C CA . ILE B 1 341 ? 7.023 -31.172 -9.992 1 98.31 341 ILE B CA 1
ATOM 11487 C C . ILE B 1 341 ? 7.797 -30.312 -8.992 1 98.31 341 ILE B C 1
ATOM 11489 O O . ILE B 1 341 ? 9.023 -30.203 -9.078 1 98.31 341 ILE B O 1
ATOM 11493 N N . SER B 1 342 ? 7.105 -29.672 -8.156 1 97.56 342 SER B N 1
ATOM 11494 C CA . SER B 1 342 ? 7.75 -28.828 -7.148 1 97.56 342 SER B CA 1
ATOM 11495 C C . SER B 1 342 ? 7.242 -29.172 -5.75 1 97.56 342 SER B C 1
ATOM 11497 O O . SER B 1 342 ? 6.031 -29.266 -5.527 1 97.56 342 SER B O 1
ATOM 11499 N N . VAL B 1 343 ? 8.109 -29.453 -4.855 1 97.38 343 VAL B N 1
ATOM 11500 C CA . VAL B 1 343 ? 7.848 -29.656 -3.436 1 97.38 343 VAL B CA 1
ATOM 11501 C C . VAL B 1 343 ? 8.797 -28.812 -2.6 1 97.38 343 VAL B C 1
ATOM 11503 O O . VAL B 1 343 ? 10.016 -28.875 -2.77 1 97.38 343 VAL B O 1
ATOM 11506 N N . ASP B 1 344 ? 8.289 -28.016 -1.768 1 93.19 344 ASP B N 1
ATOM 11507 C CA . ASP B 1 344 ? 9.117 -27.109 -0.981 1 93.19 344 ASP B CA 1
ATOM 11508 C C . ASP B 1 344 ? 8.695 -27.109 0.486 1 93.19 344 ASP B C 1
ATOM 11510 O O . ASP B 1 344 ? 7.699 -26.469 0.85 1 93.19 344 ASP B O 1
ATOM 11514 N N . GLY B 1 345 ? 9.43 -27.734 1.279 1 89.56 345 GLY B N 1
ATOM 11515 C CA . GLY B 1 345 ? 9.211 -27.656 2.715 1 89.56 345 GLY B CA 1
ATOM 11516 C C . GLY B 1 345 ? 8.281 -28.734 3.236 1 89.56 345 GLY B C 1
ATOM 11517 O O . GLY B 1 345 ? 7.91 -28.734 4.414 1 89.56 345 GLY B O 1
ATOM 11518 N N . THR B 1 346 ? 7.781 -29.594 2.447 1 93.19 346 THR B N 1
ATOM 11519 C CA . THR B 1 346 ? 6.918 -30.703 2.855 1 93.19 346 THR B CA 1
ATOM 11520 C C . THR B 1 346 ? 7.707 -32 2.924 1 93.19 346 THR B C 1
ATOM 11522 O O . THR B 1 346 ? 8.414 -32.344 1.977 1 93.19 346 THR B O 1
ATOM 11525 N N . LYS B 1 347 ? 7.605 -32.625 4.016 1 95.12 347 LYS B N 1
ATOM 11526 C CA . LYS B 1 347 ? 8.305 -33.875 4.176 1 95.12 347 LYS B CA 1
ATOM 11527 C C . LYS B 1 347 ? 7.641 -35 3.35 1 95.12 347 LYS B C 1
ATOM 11529 O O . LYS B 1 347 ? 6.434 -35.219 3.459 1 95.12 347 LYS B O 1
ATOM 11534 N N . LEU B 1 348 ? 8.422 -35.656 2.57 1 97.62 348 LEU B N 1
ATOM 11535 C CA . LEU B 1 348 ? 7.918 -36.688 1.702 1 97.62 348 LEU B CA 1
ATOM 11536 C C . LEU B 1 348 ? 8.039 -38.062 2.379 1 97.62 348 LEU B C 1
ATOM 11538 O O . LEU B 1 348 ? 9.016 -38.344 3.08 1 97.62 348 LEU B O 1
ATOM 11542 N N . VAL B 1 349 ? 7.016 -38.875 2.195 1 96.69 349 VAL B N 1
ATOM 11543 C CA . VAL B 1 349 ? 7.012 -40.25 2.709 1 96.69 349 VAL B CA 1
ATOM 11544 C C . VAL B 1 349 ? 7.422 -41.219 1.602 1 96.69 349 VAL B C 1
ATOM 11546 O O . VAL B 1 349 ? 7.672 -40.812 0.467 1 96.69 349 VAL B O 1
ATOM 11549 N N . TYR B 1 350 ? 7.555 -42.406 1.954 1 95.94 350 TYR B N 1
ATOM 11550 C CA . TYR B 1 350 ? 8.047 -43.438 1.049 1 95.94 350 TYR B CA 1
ATOM 11551 C C . TYR B 1 350 ? 7.184 -43.531 -0.203 1 95.94 350 TYR B C 1
ATOM 11553 O O . TYR B 1 350 ? 7.703 -43.656 -1.314 1 95.94 350 TYR B O 1
ATOM 11561 N N . GLU B 1 351 ? 5.898 -43.469 -0.058 1 96.06 351 GLU B N 1
ATOM 11562 C CA . GLU B 1 351 ? 4.98 -43.562 -1.191 1 96.06 351 GLU B CA 1
ATOM 11563 C C . GLU B 1 351 ? 5.207 -42.406 -2.174 1 96.06 351 GLU B C 1
ATOM 11565 O O . GLU B 1 351 ? 5.109 -42.594 -3.389 1 96.06 351 GLU B O 1
ATOM 11570 N N . HIS B 1 352 ? 5.48 -41.219 -1.625 1 97.69 352 HIS B N 1
ATOM 11571 C CA . HIS B 1 352 ? 5.797 -40.062 -2.469 1 97.69 352 HIS B CA 1
ATOM 11572 C C . HIS B 1 352 ? 7.043 -40.344 -3.311 1 97.69 352 HIS B C 1
ATOM 11574 O O . HIS B 1 352 ? 7.059 -40.062 -4.512 1 97.69 352 HIS B O 1
ATOM 11580 N N . ILE B 1 353 ? 8.039 -40.875 -2.662 1 97.62 353 ILE B N 1
ATOM 11581 C CA . ILE B 1 353 ? 9.328 -41.125 -3.301 1 97.62 353 ILE B CA 1
ATOM 11582 C C . ILE B 1 353 ? 9.172 -42.125 -4.426 1 97.62 353 ILE B C 1
ATOM 11584 O O . ILE B 1 353 ? 9.711 -41.969 -5.52 1 97.62 353 ILE B O 1
ATOM 11588 N N . GLU B 1 354 ? 8.414 -43.125 -4.199 1 96.44 354 GLU B N 1
ATOM 11589 C CA . GLU B 1 354 ? 8.188 -44.156 -5.195 1 96.44 354 GLU B CA 1
ATOM 11590 C C . GLU B 1 354 ? 7.504 -43.594 -6.438 1 96.44 354 GLU B C 1
ATOM 11592 O O . GLU B 1 354 ? 7.906 -43.906 -7.562 1 96.44 354 GLU B O 1
ATOM 11597 N N . VAL B 1 355 ? 6.461 -42.844 -6.227 1 97.19 355 VAL B N 1
ATOM 11598 C CA . VAL B 1 355 ? 5.738 -42.281 -7.367 1 97.19 355 VAL B CA 1
ATOM 11599 C C . VAL B 1 355 ? 6.641 -41.312 -8.125 1 97.19 355 VAL B C 1
ATOM 11601 O O . VAL B 1 355 ? 6.566 -41.219 -9.352 1 97.19 355 VAL B O 1
ATOM 11604 N N . LEU B 1 356 ? 7.465 -40.562 -7.43 1 97.88 356 LEU B N 1
ATOM 11605 C CA . LEU B 1 356 ? 8.398 -39.656 -8.07 1 97.88 356 LEU B CA 1
ATOM 11606 C C . LEU B 1 356 ? 9.352 -40.406 -9 1 97.88 356 LEU B C 1
ATOM 11608 O O . LEU B 1 356 ? 9.609 -39.969 -10.117 1 97.88 356 LEU B O 1
ATOM 11612 N N . PHE B 1 357 ? 9.875 -41.562 -8.516 1 97.38 357 PHE B N 1
ATOM 11613 C CA . PHE B 1 357 ? 10.766 -42.344 -9.359 1 97.38 357 PHE B CA 1
ATOM 11614 C C . PHE B 1 357 ? 10.016 -42.875 -10.57 1 97.38 357 PHE B C 1
ATOM 11616 O O . PHE B 1 357 ? 10.57 -42.938 -11.672 1 97.38 357 PHE B O 1
ATOM 11623 N N . ASN B 1 358 ? 8.773 -43.25 -10.391 1 94.75 358 ASN B N 1
ATOM 11624 C CA . ASN B 1 358 ? 7.965 -43.688 -11.523 1 94.75 358 ASN B CA 1
ATOM 11625 C C . ASN B 1 358 ? 7.789 -42.594 -12.555 1 94.75 358 ASN B C 1
ATOM 11627 O O . ASN B 1 358 ? 7.809 -42.844 -13.758 1 94.75 358 ASN B O 1
ATOM 11631 N N . ILE B 1 359 ? 7.582 -41.344 -12.109 1 96.88 359 ILE B N 1
ATOM 11632 C CA . ILE B 1 359 ? 7.445 -40.219 -13 1 96.88 359 ILE B CA 1
ATOM 11633 C C . ILE B 1 359 ? 8.727 -40.031 -13.812 1 96.88 359 ILE B C 1
ATOM 11635 O O . ILE B 1 359 ? 8.68 -39.844 -15.023 1 96.88 359 ILE B O 1
ATOM 11639 N N . ILE B 1 360 ? 9.852 -40.188 -13.148 1 96.56 360 ILE B N 1
ATOM 11640 C CA . ILE B 1 360 ? 11.141 -40 -13.812 1 96.56 360 ILE B CA 1
ATOM 11641 C C . ILE B 1 360 ? 11.352 -41.125 -14.828 1 96.56 360 ILE B C 1
ATOM 11643 O O . ILE B 1 360 ? 11.82 -40.875 -15.945 1 96.56 360 ILE B O 1
ATOM 11647 N N . ARG B 1 361 ? 10.922 -42.344 -14.523 1 93.81 361 ARG B N 1
ATOM 11648 C CA . ARG B 1 361 ? 11.125 -43.5 -15.375 1 93.81 361 ARG B CA 1
ATOM 11649 C C . ARG B 1 361 ? 10.234 -43.438 -16.609 1 93.81 361 ARG B C 1
ATOM 11651 O O . ARG B 1 361 ? 10.609 -43.938 -17.672 1 93.81 361 ARG B O 1
ATOM 11658 N N . ARG B 1 362 ? 9.141 -42.781 -16.453 1 92.44 362 ARG B N 1
ATOM 11659 C CA . ARG B 1 362 ? 8.117 -43 -17.484 1 92.44 362 ARG B CA 1
ATOM 11660 C C . ARG B 1 362 ? 7.801 -41.688 -18.219 1 92.44 362 ARG B C 1
ATOM 11662 O O . ARG B 1 362 ? 7.367 -41.719 -19.375 1 92.44 362 ARG B O 1
ATOM 11669 N N . SER B 1 363 ? 7.988 -40.531 -17.625 1 93.5 363 SER B N 1
ATOM 11670 C CA . SER B 1 363 ? 7.566 -39.281 -18.234 1 93.5 363 SER B CA 1
ATOM 11671 C C . SER B 1 363 ? 8.445 -38.906 -19.422 1 93.5 363 SER B C 1
ATOM 11673 O O . SER B 1 363 ? 9.664 -39.094 -19.375 1 93.5 363 SER B O 1
ATOM 11675 N N . HIS B 1 364 ? 7.801 -38.438 -20.469 1 92.25 364 HIS B N 1
ATOM 11676 C CA . HIS B 1 364 ? 8.547 -37.938 -21.625 1 92.25 364 HIS B CA 1
ATOM 11677 C C . HIS B 1 364 ? 8.477 -36.406 -21.734 1 92.25 364 HIS B C 1
ATOM 11679 O O . HIS B 1 364 ? 8.906 -35.844 -22.734 1 92.25 364 HIS B O 1
ATOM 11685 N N . ALA B 1 365 ? 7.898 -35.875 -20.688 1 94.81 365 ALA B N 1
ATOM 11686 C CA . ALA B 1 365 ? 7.68 -34.438 -20.766 1 94.81 365 ALA B CA 1
ATOM 11687 C C . ALA B 1 365 ? 8.273 -33.719 -19.547 1 94.81 365 ALA B C 1
ATOM 11689 O O . ALA B 1 365 ? 8.328 -32.5 -19.516 1 94.81 365 ALA B O 1
ATOM 11690 N N . LEU B 1 366 ? 8.781 -34.406 -18.562 1 96.69 366 LEU B N 1
ATOM 11691 C CA . LEU B 1 366 ? 9.266 -33.812 -17.328 1 96.69 366 LEU B CA 1
ATOM 11692 C C . LEU B 1 366 ? 10.469 -32.906 -17.578 1 96.69 366 LEU B C 1
ATOM 11694 O O . LEU B 1 366 ? 11.516 -33.375 -18.031 1 96.69 366 LEU B O 1
ATOM 11698 N N . LYS B 1 367 ? 10.344 -31.656 -17.297 1 97.69 367 LYS B N 1
ATOM 11699 C CA . LYS B 1 367 ? 11.414 -30.672 -17.531 1 97.69 367 LYS B CA 1
ATOM 11700 C C . LYS B 1 367 ? 12.008 -30.188 -16.219 1 97.69 367 LYS B C 1
ATOM 11702 O O . LYS B 1 367 ? 13.188 -29.828 -16.156 1 97.69 367 LYS B O 1
ATOM 11707 N N . SER B 1 368 ? 11.211 -30.109 -15.203 1 97.94 368 SER B N 1
ATOM 11708 C CA . SER B 1 368 ? 11.672 -29.531 -13.945 1 97.94 368 SER B CA 1
ATOM 11709 C C . SER B 1 368 ? 11.32 -30.422 -12.766 1 97.94 368 SER B C 1
ATOM 11711 O O . SER B 1 368 ? 10.188 -30.875 -12.641 1 97.94 368 SER B O 1
ATOM 11713 N N . LEU B 1 369 ? 12.273 -30.734 -11.93 1 98.38 369 LEU B N 1
ATOM 11714 C CA . LEU B 1 369 ? 12.102 -31.469 -10.688 1 98.38 369 LEU B CA 1
ATOM 11715 C C . LEU B 1 369 ? 12.719 -30.703 -9.516 1 98.38 369 LEU B C 1
ATOM 11717 O O . LEU B 1 369 ? 13.945 -30.688 -9.359 1 98.38 369 LEU B O 1
ATOM 11721 N N . ARG B 1 370 ? 11.93 -30.125 -8.711 1 98.25 370 ARG B N 1
ATOM 11722 C CA . ARG B 1 370 ? 12.383 -29.344 -7.566 1 98.25 370 ARG B CA 1
ATOM 11723 C C . ARG B 1 370 ? 11.898 -29.953 -6.258 1 98.25 370 ARG B C 1
ATOM 11725 O O . ARG B 1 370 ? 10.711 -29.875 -5.934 1 98.25 370 ARG B O 1
ATOM 11732 N N . LEU B 1 371 ? 12.719 -30.547 -5.539 1 98.44 371 LEU B N 1
ATOM 11733 C CA . LEU B 1 371 ? 12.453 -31.156 -4.238 1 98.44 371 LEU B CA 1
ATOM 11734 C C . LEU B 1 371 ? 13.297 -30.5 -3.152 1 98.44 371 LEU B C 1
ATOM 11736 O O . LEU B 1 371 ? 14.375 -30.984 -2.82 1 98.44 371 LEU B O 1
ATOM 11740 N N . VAL B 1 372 ? 12.773 -29.484 -2.559 1 97.62 372 VAL B N 1
ATOM 11741 C CA . VAL B 1 372 ? 13.562 -28.672 -1.644 1 97.62 372 VAL B CA 1
ATOM 11742 C C . VAL B 1 372 ? 13.133 -28.938 -0.203 1 97.62 372 VAL B C 1
ATOM 11744 O O . VAL B 1 372 ? 11.953 -28.844 0.131 1 97.62 372 VAL B O 1
ATOM 11747 N N . ASN B 1 373 ? 14.031 -29.312 0.617 1 95.81 373 ASN B N 1
ATOM 11748 C CA . ASN B 1 373 ? 13.789 -29.516 2.039 1 95.81 373 ASN B CA 1
ATOM 11749 C C . ASN B 1 373 ? 12.609 -30.469 2.275 1 95.81 373 ASN B C 1
ATOM 11751 O O . ASN B 1 373 ? 11.648 -30.109 2.963 1 95.81 373 ASN B O 1
ATOM 11755 N N . CYS B 1 374 ? 12.781 -31.625 1.615 1 96.06 374 CYS B N 1
ATOM 11756 C CA . CYS B 1 374 ? 11.68 -32.562 1.605 1 96.06 374 CYS B CA 1
ATOM 11757 C C . CYS B 1 374 ? 12.031 -33.844 2.398 1 96.06 374 CYS B C 1
ATOM 11759 O O . CYS B 1 374 ? 11.266 -34.781 2.42 1 96.06 374 CYS B O 1
ATOM 11761 N N . GLY B 1 375 ? 13.141 -33.875 3 1 96.12 375 GLY B N 1
ATOM 11762 C CA . GLY B 1 375 ? 13.547 -35.062 3.762 1 96.12 375 GLY B CA 1
ATOM 11763 C C . GLY B 1 375 ? 13.805 -36.281 2.891 1 96.12 375 GLY B C 1
ATOM 11764 O O . GLY B 1 375 ? 13.312 -37.375 3.178 1 96.12 375 GLY B O 1
ATOM 11765 N N . LEU B 1 376 ? 14.5 -36.125 1.823 1 97.25 376 LEU B N 1
ATOM 11766 C CA . LEU B 1 376 ? 14.797 -37.219 0.887 1 97.25 376 LEU B CA 1
ATOM 11767 C C . LEU B 1 376 ? 15.68 -38.25 1.536 1 97.25 376 LEU B C 1
ATOM 11769 O O . LEU B 1 376 ? 16.547 -37.938 2.354 1 97.25 376 LEU B O 1
ATOM 11773 N N . PRO B 1 377 ? 15.516 -39.531 1.136 1 95.19 377 PRO B N 1
ATOM 11774 C CA . PRO B 1 377 ? 16.312 -40.625 1.715 1 95.19 377 PRO B CA 1
ATOM 11775 C C . PRO B 1 377 ? 17.781 -40.562 1.268 1 95.19 377 PRO B C 1
ATOM 11777 O O . PRO B 1 377 ? 18.094 -39.938 0.26 1 95.19 377 PRO B O 1
ATOM 11780 N N . LYS B 1 378 ? 18.672 -41.25 1.961 1 90.88 378 LYS B N 1
ATOM 11781 C CA . LYS B 1 378 ? 20.109 -41.25 1.732 1 90.88 378 LYS B CA 1
ATOM 11782 C C . LYS B 1 378 ? 20.469 -41.844 0.373 1 90.88 378 LYS B C 1
ATOM 11784 O O . LYS B 1 378 ? 21.422 -41.438 -0.269 1 90.88 378 LYS B O 1
ATOM 11789 N N . ASP B 1 379 ? 19.641 -42.875 -0.031 1 94.12 379 ASP B N 1
ATOM 11790 C CA . ASP B 1 379 ? 19.938 -43.531 -1.299 1 94.12 379 ASP B CA 1
ATOM 11791 C C . ASP B 1 379 ? 19.141 -42.906 -2.441 1 94.12 379 ASP B C 1
ATOM 11793 O O . ASP B 1 379 ? 18.969 -43.531 -3.494 1 94.12 379 ASP B O 1
ATOM 11797 N N . PHE B 1 380 ? 18.672 -41.781 -2.238 1 97.44 380 PHE B N 1
ATOM 11798 C CA . PHE B 1 380 ? 17.828 -41.125 -3.221 1 97.44 380 PHE B CA 1
ATOM 11799 C C . PHE B 1 380 ? 18.562 -40.938 -4.539 1 97.44 380 PHE B C 1
ATOM 11801 O O . PHE B 1 380 ? 18.016 -41.188 -5.609 1 97.44 380 PHE B O 1
ATOM 11808 N N . ILE B 1 381 ? 19.828 -40.5 -4.52 1 97.81 381 ILE B N 1
ATOM 11809 C CA . ILE B 1 381 ? 20.578 -40.188 -5.727 1 97.81 381 ILE B CA 1
ATOM 11810 C C . ILE B 1 381 ? 20.828 -41.469 -6.512 1 97.81 381 ILE B C 1
ATOM 11812 O O . ILE B 1 381 ? 20.812 -41.469 -7.746 1 97.81 381 ILE B O 1
ATOM 11816 N N . THR B 1 382 ? 21.062 -42.562 -5.84 1 97.38 382 THR B N 1
ATOM 11817 C CA . THR B 1 382 ? 21.266 -43.875 -6.488 1 97.38 382 THR B CA 1
ATOM 11818 C C . THR B 1 382 ? 20.016 -44.281 -7.273 1 97.38 382 THR B C 1
ATOM 11820 O O . THR B 1 382 ? 20.109 -44.656 -8.445 1 97.38 382 THR B O 1
ATOM 11823 N N . ASN B 1 383 ? 18.969 -44.188 -6.613 1 96.75 383 ASN B N 1
ATOM 11824 C CA . ASN B 1 383 ? 17.703 -44.562 -7.258 1 96.75 383 ASN B CA 1
ATOM 11825 C C . ASN B 1 383 ? 17.328 -43.562 -8.359 1 96.75 383 ASN B C 1
ATOM 11827 O O . ASN B 1 383 ? 16.734 -43.938 -9.367 1 96.75 383 ASN B O 1
ATOM 11831 N N . PHE B 1 384 ? 17.625 -42.312 -8.172 1 97.06 384 PHE B N 1
ATOM 11832 C CA . PHE B 1 384 ? 17.406 -41.281 -9.164 1 97.06 384 PHE B CA 1
ATOM 11833 C C . PHE B 1 384 ? 18.188 -41.562 -10.445 1 97.06 384 PHE B C 1
ATOM 11835 O O . PHE B 1 384 ? 17.625 -41.5 -11.539 1 97.06 384 PHE B O 1
ATOM 11842 N N . ALA B 1 385 ? 19.469 -41.875 -10.227 1 97.19 385 ALA B N 1
ATOM 11843 C CA . ALA B 1 385 ? 20.328 -42.219 -11.359 1 97.19 385 ALA B CA 1
ATOM 11844 C C . ALA B 1 385 ? 19.797 -43.469 -12.086 1 97.19 385 ALA B C 1
ATOM 11846 O O . ALA B 1 385 ? 19.797 -43.5 -13.32 1 97.19 385 ALA B O 1
ATOM 11847 N N . SER B 1 386 ? 19.359 -44.375 -11.328 1 96.25 386 SER B N 1
ATOM 11848 C CA . SER B 1 386 ? 18.797 -45.594 -11.898 1 96.25 386 SER B CA 1
ATOM 11849 C C . SER B 1 386 ? 17.547 -45.312 -12.711 1 96.25 386 SER B C 1
ATOM 11851 O O . SER B 1 386 ? 17.375 -45.844 -13.812 1 96.25 386 SER B O 1
ATOM 11853 N N . ALA B 1 387 ? 16.719 -44.5 -12.141 1 96.31 387 ALA B N 1
ATOM 11854 C CA . ALA B 1 387 ? 15.492 -44.125 -12.844 1 96.31 387 ALA B CA 1
ATOM 11855 C C . ALA B 1 387 ? 15.805 -43.406 -14.148 1 96.31 387 ALA B C 1
ATOM 11857 O O . ALA B 1 387 ? 15.188 -43.656 -15.18 1 96.31 387 ALA B O 1
ATOM 11858 N N . LEU B 1 388 ? 16.75 -42.531 -14.117 1 96.19 388 LEU B N 1
ATOM 11859 C CA . LEU B 1 388 ? 17.141 -41.781 -15.297 1 96.19 388 LEU B CA 1
ATOM 11860 C C . LEU B 1 388 ? 17.75 -42.719 -16.344 1 96.19 388 LEU B C 1
ATOM 11862 O O . LEU B 1 388 ? 17.609 -42.469 -17.547 1 96.19 388 LEU B O 1
ATOM 11866 N N . SER B 1 389 ? 18.422 -43.719 -15.914 1 94.19 389 SER B N 1
ATOM 11867 C CA . SER B 1 389 ? 19.062 -44.656 -16.828 1 94.19 389 SER B CA 1
ATOM 11868 C C . SER B 1 389 ? 18.016 -45.375 -17.672 1 94.19 389 SER B C 1
ATOM 11870 O O . SER B 1 389 ? 18.281 -45.719 -18.828 1 94.19 389 SER B O 1
ATOM 11872 N N . THR B 1 390 ? 16.906 -45.625 -17.094 1 90.06 390 THR B N 1
ATOM 11873 C CA . THR B 1 390 ? 15.82 -46.281 -17.812 1 90.06 390 THR B CA 1
ATOM 11874 C C . THR B 1 390 ? 15.141 -45.344 -18.797 1 90.06 390 THR B C 1
ATOM 11876 O O . THR B 1 390 ? 14.523 -45.781 -19.766 1 90.06 390 THR B O 1
ATOM 11879 N N . ASN B 1 391 ? 15.234 -44.062 -18.5 1 91.12 391 ASN B N 1
ATOM 11880 C CA . ASN B 1 391 ? 14.594 -43 -19.297 1 91.12 391 ASN B CA 1
ATOM 11881 C C . ASN B 1 391 ? 15.562 -41.875 -19.594 1 91.12 391 ASN B C 1
ATOM 11883 O O . ASN B 1 391 ? 15.312 -40.719 -19.219 1 91.12 391 ASN B O 1
ATOM 11887 N N . HIS B 1 392 ? 16.547 -42.125 -20.375 1 86.12 392 HIS B N 1
ATOM 11888 C CA . HIS B 1 392 ? 17.594 -41.156 -20.578 1 86.12 392 HIS B CA 1
ATOM 11889 C C . HIS B 1 392 ? 17.172 -40.062 -21.578 1 86.12 392 HIS B C 1
ATOM 11891 O O . HIS B 1 392 ? 17.812 -39.031 -21.672 1 86.12 392 HIS B O 1
ATOM 11897 N N . THR B 1 393 ? 16.016 -40.219 -22.188 1 87.56 393 THR B N 1
ATOM 11898 C CA . THR B 1 393 ? 15.555 -39.25 -23.188 1 87.56 393 THR B CA 1
ATOM 11899 C C . THR B 1 393 ? 14.633 -38.219 -22.531 1 87.56 393 THR B C 1
ATOM 11901 O O . THR B 1 393 ? 14.094 -37.344 -23.219 1 87.56 393 THR B O 1
ATOM 11904 N N . VAL B 1 394 ? 14.438 -38.281 -21.219 1 92.12 394 VAL B N 1
ATOM 11905 C CA . VAL B 1 394 ? 13.594 -37.344 -20.516 1 92.12 394 VAL B CA 1
ATOM 11906 C C . VAL B 1 394 ? 14.141 -35.906 -20.688 1 92.12 394 VAL B C 1
ATOM 11908 O O . VAL B 1 394 ? 15.352 -35.688 -20.594 1 92.12 394 VAL B O 1
ATOM 11911 N N . PRO B 1 395 ? 13.359 -34.938 -21.109 1 95.06 395 PRO B N 1
ATOM 11912 C CA . PRO B 1 395 ? 13.836 -33.594 -21.328 1 95.06 395 PRO B CA 1
ATOM 11913 C C . PRO B 1 395 ? 14.031 -32.812 -20.031 1 95.06 395 PRO B C 1
ATOM 11915 O O . PRO B 1 395 ? 13.625 -31.641 -19.938 1 95.06 395 PRO B O 1
ATOM 11918 N N . LEU B 1 396 ? 14.719 -33.344 -19.062 1 96.06 396 LEU B N 1
ATOM 11919 C CA . LEU B 1 396 ? 14.969 -32.719 -17.781 1 96.06 396 LEU B CA 1
ATOM 11920 C C . LEU B 1 396 ? 15.891 -31.516 -17.922 1 96.06 396 LEU B C 1
ATOM 11922 O O . LEU B 1 396 ? 17.016 -31.656 -18.391 1 96.06 396 LEU B O 1
ATOM 11926 N N . ASP B 1 397 ? 15.375 -30.406 -17.594 1 96.62 397 ASP B N 1
ATOM 11927 C CA . ASP B 1 397 ? 16.078 -29.141 -17.766 1 96.62 397 ASP B CA 1
ATOM 11928 C C . ASP B 1 397 ? 16.625 -28.625 -16.422 1 96.62 397 ASP B C 1
ATOM 11930 O O . ASP B 1 397 ? 17.703 -28.031 -16.375 1 96.62 397 ASP B O 1
ATOM 11934 N N . THR B 1 398 ? 15.844 -28.766 -15.359 1 97.75 398 THR B N 1
ATOM 11935 C CA . THR B 1 398 ? 16.188 -28.188 -14.062 1 97.75 398 THR B CA 1
ATOM 11936 C C . THR B 1 398 ? 16.031 -29.234 -12.961 1 97.75 398 THR B C 1
ATOM 11938 O O . THR B 1 398 ? 15.016 -29.922 -12.875 1 97.75 398 THR B O 1
ATOM 11941 N N . ILE B 1 399 ? 17.047 -29.359 -12.109 1 97.88 399 ILE B N 1
ATOM 11942 C CA . ILE B 1 399 ? 17 -30.172 -10.906 1 97.88 399 ILE B CA 1
ATOM 11943 C C . ILE B 1 399 ? 17.359 -29.328 -9.688 1 97.88 399 ILE B C 1
ATOM 11945 O O . ILE B 1 399 ? 18.359 -28.594 -9.703 1 97.88 399 ILE B O 1
ATOM 11949 N N . ASP B 1 400 ? 16.578 -29.328 -8.68 1 98.31 400 ASP B N 1
ATOM 11950 C CA . ASP B 1 400 ? 16.828 -28.641 -7.422 1 98.31 400 ASP B CA 1
ATOM 11951 C C . ASP B 1 400 ? 16.547 -29.562 -6.23 1 98.31 400 ASP B C 1
ATOM 11953 O O . ASP B 1 400 ? 15.383 -29.844 -5.93 1 98.31 400 ASP B O 1
ATOM 11957 N N . PHE B 1 401 ? 17.531 -30.031 -5.562 1 98.25 401 PHE B N 1
ATOM 11958 C CA . PHE B 1 401 ? 17.391 -30.906 -4.406 1 98.25 401 PHE B CA 1
ATOM 11959 C C . PHE B 1 401 ? 17.938 -30.25 -3.152 1 98.25 401 PHE B C 1
ATOM 11961 O O . PHE B 1 401 ? 18.438 -30.922 -2.252 1 98.25 401 PHE B O 1
ATOM 11968 N N . SER B 1 402 ? 17.75 -28.984 -3.057 1 97.94 402 SER B N 1
ATOM 11969 C CA . SER B 1 402 ? 18.391 -28.203 -2.008 1 97.94 402 SER B CA 1
ATOM 11970 C C . SER B 1 402 ? 17.844 -28.562 -0.632 1 97.94 402 SER B C 1
ATOM 11972 O O . SER B 1 402 ? 16.688 -29 -0.512 1 97.94 402 SER B O 1
ATOM 11974 N N . HIS B 1 403 ? 18.688 -28.438 0.353 1 97.12 403 HIS B N 1
ATOM 11975 C CA . HIS B 1 403 ? 18.359 -28.578 1.768 1 97.12 403 HIS B CA 1
ATOM 11976 C C . HIS B 1 403 ? 17.922 -30 2.09 1 97.12 403 HIS B C 1
ATOM 11978 O O . HIS B 1 403 ? 16.969 -30.203 2.844 1 97.12 403 HIS B O 1
ATOM 11984 N N . ASN B 1 404 ? 18.406 -30.984 1.303 1 97.81 404 ASN B N 1
ATOM 11985 C CA . ASN B 1 404 ? 18.297 -32.406 1.617 1 97.81 404 ASN B CA 1
ATOM 11986 C C . ASN B 1 404 ? 19.688 -33.031 1.826 1 97.81 404 ASN B C 1
ATOM 11988 O O . ASN B 1 404 ? 20.641 -32.688 1.122 1 97.81 404 ASN B O 1
ATOM 11992 N N . ASN B 1 405 ? 19.875 -33.844 2.793 1 96.56 405 ASN B N 1
ATOM 11993 C CA . ASN B 1 405 ? 21.156 -34.531 3.012 1 96.56 405 ASN B CA 1
ATOM 11994 C C . ASN B 1 405 ? 21.375 -35.625 1.986 1 96.56 405 ASN B C 1
ATOM 11996 O O . ASN B 1 405 ? 20.812 -36.719 2.105 1 96.56 405 ASN B O 1
ATOM 12000 N N . LEU B 1 406 ? 22.297 -35.406 0.978 1 96.88 406 LEU B N 1
ATOM 12001 C CA . LEU B 1 406 ? 22.453 -36.312 -0.156 1 96.88 406 LEU B CA 1
ATOM 12002 C C . LEU B 1 406 ? 23.906 -36.781 -0.289 1 96.88 406 LEU B C 1
ATOM 12004 O O . LEU B 1 406 ? 24.422 -36.875 -1.401 1 96.88 406 LEU B O 1
ATOM 12008 N N . ASP B 1 407 ? 24.609 -36.969 0.734 1 93.06 407 ASP B N 1
ATOM 12009 C CA . ASP B 1 407 ? 25.984 -37.438 0.66 1 93.06 407 ASP B CA 1
ATOM 12010 C C . ASP B 1 407 ? 26.031 -38.938 0.287 1 93.06 407 ASP B C 1
ATOM 12012 O O . ASP B 1 407 ? 26.297 -39.781 1.138 1 93.06 407 ASP B O 1
ATOM 12016 N N . ASP B 1 408 ? 25.828 -39.281 -0.953 1 91 408 ASP B N 1
ATOM 12017 C CA . ASP B 1 408 ? 25.766 -40.625 -1.534 1 91 408 ASP B CA 1
ATOM 12018 C C . ASP B 1 408 ? 26.812 -40.781 -2.637 1 91 408 ASP B C 1
ATOM 12020 O O . ASP B 1 408 ? 26.516 -40.562 -3.812 1 91 408 ASP B O 1
ATOM 12024 N N . ARG B 1 409 ? 27.969 -41.344 -2.312 1 94 409 ARG B N 1
ATOM 12025 C CA . ARG B 1 409 ? 29.078 -41.469 -3.244 1 94 409 ARG B CA 1
ATOM 12026 C C . ARG B 1 409 ? 28.734 -42.375 -4.414 1 94 409 ARG B C 1
ATOM 12028 O O . ARG B 1 409 ? 28.969 -42.031 -5.574 1 94 409 ARG B O 1
ATOM 12035 N N . LYS B 1 410 ? 28.203 -43.5 -4.062 1 95.88 410 LYS B N 1
ATOM 12036 C CA . LYS B 1 410 ? 27.812 -44.469 -5.09 1 95.88 410 LYS B CA 1
ATOM 12037 C C . LYS B 1 410 ? 26.797 -43.844 -6.051 1 95.88 410 LYS B C 1
ATOM 12039 O O . LYS B 1 410 ? 26.875 -44.031 -7.266 1 95.88 410 LYS B O 1
ATOM 12044 N N . GLY B 1 411 ? 25.938 -43.25 -5.527 1 96.69 411 GLY B N 1
ATOM 12045 C CA . GLY B 1 411 ? 24.891 -42.625 -6.328 1 96.69 411 GLY B CA 1
ATOM 12046 C C . GLY B 1 411 ? 25.422 -41.562 -7.293 1 96.69 411 GLY B C 1
ATOM 12047 O O . GLY B 1 411 ? 25.016 -41.531 -8.461 1 96.69 411 GLY B O 1
ATOM 12048 N N . PHE B 1 412 ? 26.312 -40.781 -6.859 1 97.62 412 PHE B N 1
ATOM 12049 C CA . PHE B 1 412 ? 26.859 -39.75 -7.707 1 97.62 412 PHE B CA 1
ATOM 12050 C C . PHE B 1 412 ? 27.75 -40.312 -8.789 1 97.62 412 PHE B C 1
ATOM 12052 O O . PHE B 1 412 ? 27.844 -39.781 -9.898 1 97.62 412 PHE B O 1
ATOM 12059 N N . LEU B 1 413 ? 28.391 -41.375 -8.492 1 97.31 413 LEU B N 1
ATOM 12060 C CA . LEU B 1 413 ? 29.172 -42.062 -9.516 1 97.31 413 LEU B CA 1
ATOM 12061 C C . LEU B 1 413 ? 28.266 -42.594 -10.625 1 97.31 413 LEU B C 1
ATOM 12063 O O . LEU B 1 413 ? 28.594 -42.469 -11.805 1 97.31 413 LEU B O 1
ATOM 12067 N N . GLN B 1 414 ? 27.203 -43.156 -10.18 1 97.19 414 GLN B N 1
ATOM 12068 C CA . GLN B 1 414 ? 26.219 -43.625 -11.148 1 97.19 414 GLN B CA 1
ATOM 12069 C C . GLN B 1 414 ? 25.625 -42.469 -11.945 1 97.19 414 GLN B C 1
ATOM 12071 O O . GLN B 1 414 ? 25.438 -42.562 -13.156 1 97.19 414 GLN B O 1
ATOM 12076 N N . LEU B 1 415 ? 25.297 -41.438 -11.25 1 97.44 415 LEU B N 1
ATOM 12077 C CA . LEU B 1 415 ? 24.734 -40.25 -11.898 1 97.44 415 LEU B CA 1
ATOM 12078 C C . LEU B 1 415 ? 25.719 -39.656 -12.914 1 97.44 415 LEU B C 1
ATOM 12080 O O . LEU B 1 415 ? 25.312 -39.219 -13.984 1 97.44 415 LEU B O 1
ATOM 12084 N N . ALA B 1 416 ? 26.984 -39.688 -12.594 1 97.06 416 ALA B N 1
ATOM 12085 C CA . ALA B 1 416 ? 28.031 -39.156 -13.469 1 97.06 416 ALA B CA 1
ATOM 12086 C C . ALA B 1 416 ? 28.031 -39.875 -14.82 1 97.06 416 ALA B C 1
ATOM 12088 O O . ALA B 1 416 ? 28.359 -39.281 -15.844 1 97.06 416 ALA B O 1
ATOM 12089 N N . THR B 1 417 ? 27.609 -41.125 -14.805 1 95.62 417 THR B N 1
ATOM 12090 C CA . THR B 1 417 ? 27.594 -41.906 -16.031 1 95.62 417 THR B CA 1
ATOM 12091 C C . THR B 1 417 ? 26.406 -41.531 -16.906 1 95.62 417 THR B C 1
ATOM 12093 O O . THR B 1 417 ? 26.438 -41.688 -18.125 1 95.62 417 THR B O 1
ATOM 12096 N N . ILE B 1 418 ? 25.469 -41.062 -16.312 1 95.44 418 ILE B N 1
ATOM 12097 C CA . ILE B 1 418 ? 24.219 -40.781 -17.031 1 95.44 418 ILE B CA 1
ATOM 12098 C C . ILE B 1 418 ? 24.188 -39.312 -17.469 1 95.44 418 ILE B C 1
ATOM 12100 O O . ILE B 1 418 ? 23.531 -38.969 -18.469 1 95.44 418 ILE B O 1
ATOM 12104 N N . LEU B 1 419 ? 24.844 -38.375 -16.781 1 95.06 419 LEU B N 1
ATOM 12105 C CA . LEU B 1 419 ? 24.781 -36.938 -16.969 1 95.06 419 LEU B CA 1
ATOM 12106 C C . LEU B 1 419 ? 25.078 -36.562 -18.422 1 95.06 419 LEU B C 1
ATOM 12108 O O . LEU B 1 419 ? 24.406 -35.719 -19 1 95.06 419 LEU B O 1
ATOM 12112 N N . PRO B 1 420 ? 26.016 -37.25 -19.109 1 93.44 420 PRO B N 1
ATOM 12113 C CA . PRO B 1 420 ? 26.328 -36.844 -20.484 1 93.44 420 PRO B CA 1
ATOM 12114 C C . PRO B 1 420 ? 25.188 -37.125 -21.453 1 93.44 420 PRO B C 1
ATOM 12116 O O . PRO B 1 420 ? 25.125 -36.531 -22.531 1 93.44 420 PRO B O 1
ATOM 12119 N N . LYS B 1 421 ? 24.297 -37.938 -21.016 1 92.06 421 LYS B N 1
ATOM 12120 C CA . LYS B 1 421 ? 23.188 -38.312 -21.891 1 92.06 421 LYS B CA 1
ATOM 12121 C C . LYS B 1 421 ? 22.016 -37.344 -21.703 1 92.06 421 LYS B C 1
ATOM 12123 O O . LYS B 1 421 ? 21.094 -37.344 -22.516 1 92.06 421 LYS B O 1
ATOM 12128 N N . LEU B 1 422 ? 22.031 -36.562 -20.688 1 94.06 422 LEU B N 1
ATOM 12129 C CA . LEU B 1 422 ? 20.953 -35.625 -20.422 1 94.06 422 LEU B CA 1
ATOM 12130 C C . LEU B 1 422 ? 21.188 -34.281 -21.141 1 94.06 422 LEU B C 1
ATOM 12132 O O . LEU B 1 422 ? 21.5 -33.281 -20.5 1 94.06 422 LEU B O 1
ATOM 12136 N N . THR B 1 423 ? 20.922 -34.188 -22.344 1 91.62 423 THR B N 1
ATOM 12137 C CA . THR B 1 423 ? 21.297 -33.094 -23.203 1 91.62 423 THR B CA 1
ATOM 12138 C C . THR B 1 423 ? 20.469 -31.844 -22.906 1 91.62 423 THR B C 1
ATOM 12140 O O . THR B 1 423 ? 20.875 -30.734 -23.219 1 91.62 423 THR B O 1
ATOM 12143 N N . SER B 1 424 ? 19.328 -32 -22.25 1 94.06 424 SER B N 1
ATOM 12144 C CA . SER B 1 424 ? 18.453 -30.859 -21.984 1 94.06 424 SER B CA 1
ATOM 12145 C C . SER B 1 424 ? 18.781 -30.219 -20.656 1 94.06 424 SER B C 1
ATOM 12147 O O . SER B 1 424 ? 18.266 -29.141 -20.328 1 94.06 424 SER B O 1
ATOM 12149 N N . LEU B 1 425 ? 19.656 -30.766 -19.875 1 95.44 425 LEU B N 1
ATOM 12150 C CA . LEU B 1 425 ? 19.938 -30.297 -18.516 1 95.44 425 LEU B CA 1
ATOM 12151 C C . LEU B 1 425 ? 20.656 -28.969 -18.516 1 95.44 425 LEU B C 1
ATOM 12153 O O . LEU B 1 425 ? 21.734 -28.844 -19.109 1 95.44 425 LEU B O 1
ATOM 12157 N N . LYS B 1 426 ? 20.109 -27.969 -17.844 1 96.88 426 LYS B N 1
ATOM 12158 C CA . LYS B 1 426 ? 20.688 -26.641 -17.875 1 96.88 426 LYS B CA 1
ATOM 12159 C C . LYS B 1 426 ? 20.969 -26.125 -16.469 1 96.88 426 LYS B C 1
ATOM 12161 O O . LYS B 1 426 ? 21.953 -25.422 -16.234 1 96.88 426 LYS B O 1
ATOM 12166 N N . THR B 1 427 ? 20.094 -26.453 -15.523 1 97.94 427 THR B N 1
ATOM 12167 C CA . THR B 1 427 ? 20.203 -25.891 -14.18 1 97.94 427 THR B CA 1
ATOM 12168 C C . THR B 1 427 ? 20.312 -27 -13.133 1 97.94 427 THR B C 1
ATOM 12170 O O . THR B 1 427 ? 19.469 -27.891 -13.062 1 97.94 427 THR B O 1
ATOM 12173 N N . ILE B 1 428 ? 21.344 -26.969 -12.344 1 98.19 428 ILE B N 1
ATOM 12174 C CA . ILE B 1 428 ? 21.578 -27.922 -11.258 1 98.19 428 ILE B CA 1
ATOM 12175 C C . ILE B 1 428 ? 21.734 -27.156 -9.938 1 98.19 428 ILE B C 1
ATOM 12177 O O . ILE B 1 428 ? 22.672 -26.375 -9.781 1 98.19 428 ILE B O 1
ATOM 12181 N N . VAL B 1 429 ? 20.891 -27.375 -9.031 1 98.44 429 VAL B N 1
ATOM 12182 C CA . VAL B 1 429 ? 20.938 -26.703 -7.742 1 98.44 429 VAL B CA 1
ATOM 12183 C C . VAL B 1 429 ? 21.031 -27.734 -6.621 1 98.44 429 VAL B C 1
ATOM 12185 O O . VAL B 1 429 ? 20.094 -28.484 -6.383 1 98.44 429 VAL B O 1
ATOM 12188 N N . LEU B 1 430 ? 22.109 -27.797 -5.984 1 98.19 430 LEU B N 1
ATOM 12189 C CA . LEU B 1 430 ? 22.375 -28.672 -4.852 1 98.19 430 LEU B CA 1
ATOM 12190 C C . LEU B 1 430 ? 22.906 -27.891 -3.66 1 98.19 430 LEU B C 1
ATOM 12192 O O . LEU B 1 430 ? 23.953 -28.219 -3.115 1 98.19 430 LEU B O 1
ATOM 12196 N N . SER B 1 431 ? 22.125 -26.938 -3.229 1 97.88 431 SER B N 1
ATOM 12197 C CA . SER B 1 431 ? 22.531 -26.094 -2.119 1 97.88 431 SER B CA 1
ATOM 12198 C C . SER B 1 431 ? 22.312 -26.781 -0.778 1 97.88 431 SER B C 1
ATOM 12200 O O . SER B 1 431 ? 21.266 -27.391 -0.558 1 97.88 431 SER B O 1
ATOM 12202 N N . SER B 1 432 ? 23.297 -26.781 0.08 1 97.44 432 SER B N 1
ATOM 12203 C CA . SER B 1 432 ? 23.219 -27.281 1.447 1 97.44 432 SER B CA 1
ATOM 12204 C C . SER B 1 432 ? 22.734 -28.734 1.476 1 97.44 432 SER B C 1
ATOM 12206 O O . SER B 1 432 ? 21.781 -29.062 2.178 1 97.44 432 SER B O 1
ATOM 12208 N N . CYS B 1 433 ? 23.359 -29.5 0.681 1 97.62 433 CYS B N 1
ATOM 12209 C CA . CYS B 1 433 ? 23.031 -30.922 0.586 1 97.62 433 CYS B CA 1
ATOM 12210 C C . CYS B 1 433 ? 24.047 -31.781 1.323 1 97.62 433 CYS B C 1
ATOM 12212 O O . CYS B 1 433 ? 23.984 -33 1.262 1 97.62 433 CYS B O 1
ATOM 12214 N N . ASN B 1 434 ? 25.031 -31.188 1.961 1 95.81 434 ASN B N 1
ATOM 12215 C CA . ASN B 1 434 ? 26.094 -31.875 2.695 1 95.81 434 ASN B CA 1
ATOM 12216 C C . ASN B 1 434 ? 26.875 -32.812 1.796 1 95.81 434 ASN B C 1
ATOM 12218 O O . ASN B 1 434 ? 27.125 -33.969 2.174 1 95.81 434 ASN B O 1
ATOM 12222 N N . LEU B 1 435 ? 27.219 -32.406 0.655 1 96.12 435 LEU B N 1
ATOM 12223 C CA . LEU B 1 435 ? 27.953 -33.188 -0.309 1 96.12 435 LEU B CA 1
ATOM 12224 C C . LEU B 1 435 ? 29.438 -33.25 0.05 1 96.12 435 LEU B C 1
ATOM 12226 O O . LEU B 1 435 ? 30.047 -32.25 0.361 1 96.12 435 LEU B O 1
ATOM 12230 N N . SER B 1 436 ? 30 -34.438 -0.017 1 93.25 436 SER B N 1
ATOM 12231 C CA . SER B 1 436 ? 31.438 -34.594 0.157 1 93.25 436 SER B CA 1
ATOM 12232 C C . SER B 1 436 ? 32.188 -34.156 -1.098 1 93.25 436 SER B C 1
ATOM 12234 O O . SER B 1 436 ? 31.594 -34 -2.164 1 93.25 436 SER B O 1
ATOM 12236 N N . GLU B 1 437 ? 33.469 -34.062 -0.99 1 94.25 437 GLU B N 1
ATOM 12237 C CA . GLU B 1 437 ? 34.344 -33.688 -2.115 1 94.25 437 GLU B CA 1
ATOM 12238 C C . GLU B 1 437 ? 34.312 -34.781 -3.207 1 94.25 437 GLU B C 1
ATOM 12240 O O . GLU B 1 437 ? 34.375 -34.438 -4.395 1 94.25 437 GLU B O 1
ATOM 12245 N N . LYS B 1 438 ? 34.188 -35.938 -2.758 1 94.19 438 LYS B N 1
ATOM 12246 C CA . LYS B 1 438 ? 34.094 -37.062 -3.713 1 94.19 438 LYS B CA 1
ATOM 12247 C C . LYS B 1 438 ? 32.844 -36.969 -4.543 1 94.19 438 LYS B C 1
ATOM 12249 O O . LYS B 1 438 ? 32.844 -37.25 -5.742 1 94.19 438 LYS B O 1
ATOM 12254 N N . CYS B 1 439 ? 31.766 -36.656 -3.867 1 96.06 439 CYS B N 1
ATOM 12255 C CA . CYS B 1 439 ? 30.5 -36.531 -4.566 1 96.06 439 CYS B CA 1
ATOM 12256 C C . CYS B 1 439 ? 30.547 -35.406 -5.59 1 96.06 439 CYS B C 1
ATOM 12258 O O . CYS B 1 439 ? 30.109 -35.562 -6.727 1 96.06 439 CYS B O 1
ATOM 12260 N N . VAL B 1 440 ? 31.141 -34.25 -5.199 1 96.88 440 VAL B N 1
ATOM 12261 C CA . VAL B 1 440 ? 31.25 -33.094 -6.086 1 96.88 440 VAL B CA 1
ATOM 12262 C C . VAL B 1 440 ? 32.188 -33.438 -7.25 1 96.88 440 VAL B C 1
ATOM 12264 O O . VAL B 1 440 ? 31.938 -33.031 -8.383 1 96.88 440 VAL B O 1
ATOM 12267 N N . ALA B 1 441 ? 33.188 -34.188 -6.988 1 96.19 441 ALA B N 1
ATOM 12268 C CA . ALA B 1 441 ? 34.125 -34.594 -8.031 1 96.19 441 ALA B CA 1
ATOM 12269 C C . ALA B 1 441 ? 33.438 -35.5 -9.062 1 96.19 441 ALA B C 1
ATOM 12271 O O . ALA B 1 441 ? 33.656 -35.344 -10.266 1 96.19 441 ALA B O 1
ATOM 12272 N N . ALA B 1 442 ? 32.688 -36.406 -8.539 1 96.62 442 ALA B N 1
ATOM 12273 C CA . ALA B 1 442 ? 31.938 -37.281 -9.438 1 96.62 442 ALA B CA 1
ATOM 12274 C C . ALA B 1 442 ? 30.953 -36.469 -10.297 1 96.62 442 ALA B C 1
ATOM 12276 O O . ALA B 1 442 ? 30.875 -36.719 -11.508 1 96.62 442 ALA B O 1
ATOM 12277 N N . LEU B 1 443 ? 30.219 -35.625 -9.672 1 97.19 443 LEU B N 1
ATOM 12278 C CA . LEU B 1 443 ? 29.281 -34.781 -10.398 1 97.19 443 LEU B CA 1
ATOM 12279 C C . LEU B 1 443 ? 30 -34 -11.492 1 97.19 443 LEU B C 1
ATOM 12281 O O . LEU B 1 443 ? 29.547 -33.938 -12.641 1 97.19 443 LEU B O 1
ATOM 12285 N N . SER B 1 444 ? 31.141 -33.375 -11.141 1 97.19 444 SER B N 1
ATOM 12286 C CA . SER B 1 444 ? 31.922 -32.594 -12.078 1 97.19 444 SER B CA 1
ATOM 12287 C C . SER B 1 444 ? 32.438 -33.438 -13.234 1 97.19 444 SER B C 1
ATOM 12289 O O . SER B 1 444 ? 32.438 -32.969 -14.383 1 97.19 444 SER B O 1
ATOM 12291 N N . SER B 1 445 ? 32.844 -34.594 -12.906 1 96.06 445 SER B N 1
ATOM 12292 C CA . SER B 1 445 ? 33.375 -35.5 -13.938 1 96.06 445 SER B CA 1
ATOM 12293 C C . SER B 1 445 ? 32.281 -35.812 -14.961 1 96.06 445 SER B C 1
ATOM 12295 O O . SER B 1 445 ? 32.531 -35.875 -16.156 1 96.06 445 SER B O 1
ATOM 12297 N N . GLY B 1 446 ? 31.141 -36.094 -14.414 1 96.12 446 GLY B N 1
ATOM 12298 C CA . GLY B 1 446 ? 30.016 -36.344 -15.305 1 96.12 446 GLY B CA 1
ATOM 12299 C C . GLY B 1 446 ? 29.703 -35.156 -16.203 1 96.12 446 GLY B C 1
ATOM 12300 O O . GLY B 1 446 ? 29.422 -35.344 -17.391 1 96.12 446 GLY B O 1
ATOM 12301 N N . LEU B 1 447 ? 29.719 -34 -15.656 1 96.31 447 LEU B N 1
ATOM 12302 C CA . LEU B 1 447 ? 29.422 -32.781 -16.406 1 96.31 447 LEU B CA 1
ATOM 12303 C C . LEU B 1 447 ? 30.5 -32.531 -17.453 1 96.31 447 LEU B C 1
ATOM 12305 O O . LEU B 1 447 ? 30.188 -32.094 -18.562 1 96.31 447 LEU B O 1
ATOM 12309 N N . ILE B 1 448 ? 31.766 -32.781 -17.094 1 95.56 448 ILE B N 1
ATOM 12310 C CA . ILE B 1 448 ? 32.875 -32.594 -18.016 1 95.56 448 ILE B CA 1
ATOM 12311 C C . ILE B 1 448 ? 32.688 -33.5 -19.234 1 95.56 448 ILE B C 1
ATOM 12313 O O . ILE B 1 448 ? 32.844 -33.062 -20.375 1 95.56 448 ILE B O 1
ATOM 12317 N N . SER B 1 449 ? 32.281 -34.719 -18.922 1 94.19 449 SER B N 1
ATOM 12318 C CA . SER B 1 449 ? 32.062 -35.656 -20.016 1 94.19 449 SER B CA 1
ATOM 12319 C C . SER B 1 449 ? 30.922 -35.188 -20.922 1 94.19 449 SER B C 1
ATOM 12321 O O . SER B 1 449 ? 30.969 -35.406 -22.125 1 94.19 449 SER B O 1
ATOM 12323 N N . GLY B 1 450 ? 29.984 -34.594 -20.375 1 92.81 450 GLY B N 1
ATOM 12324 C CA . GLY B 1 450 ? 28.844 -34.125 -21.125 1 92.81 450 GLY B CA 1
ATOM 12325 C C . GLY B 1 450 ? 29.188 -32.906 -22 1 92.81 450 GLY B C 1
ATOM 12326 O O . GLY B 1 450 ? 28.719 -32.812 -23.125 1 92.81 450 GLY B O 1
ATOM 12327 N N . VAL B 1 451 ? 30 -32.062 -21.5 1 92.25 451 VAL B N 1
ATOM 12328 C CA . VAL B 1 451 ? 30.328 -30.812 -22.203 1 92.25 451 VAL B CA 1
ATOM 12329 C C . VAL B 1 451 ? 31.359 -31.094 -23.281 1 92.25 451 VAL B C 1
ATOM 12331 O O . VAL B 1 451 ? 31.422 -30.391 -24.297 1 92.25 451 VAL B O 1
ATOM 12334 N N . THR B 1 452 ? 32.188 -32.062 -23.125 1 87.38 452 THR B N 1
ATOM 12335 C CA . THR B 1 452 ? 33.281 -32.344 -24.047 1 87.38 452 THR B CA 1
ATOM 12336 C C . THR B 1 452 ? 32.875 -33.375 -25.094 1 87.38 452 THR B C 1
ATOM 12338 O O . THR B 1 452 ? 33.625 -33.625 -26.031 1 87.38 452 THR B O 1
ATOM 12341 N N . LEU B 1 453 ? 31.812 -34 -24.859 1 72.31 453 LEU B N 1
ATOM 12342 C CA . LEU B 1 453 ? 31.406 -35.062 -25.797 1 72.31 453 LEU B CA 1
ATOM 12343 C C . LEU B 1 453 ? 31.266 -34.469 -27.219 1 72.31 453 LEU B C 1
ATOM 12345 O O . LEU B 1 453 ? 30.625 -33.438 -27.406 1 72.31 453 LEU B O 1
ATOM 12349 N N . GLN B 1 454 ? 32.438 -34.406 -28.031 1 57.84 454 GLN B N 1
ATOM 12350 C CA . GLN B 1 454 ? 32.75 -33.875 -29.344 1 57.84 454 GLN B CA 1
ATOM 12351 C C . GLN B 1 454 ? 31.734 -34.344 -30.391 1 57.84 454 GLN B C 1
ATOM 12353 O O . GLN B 1 454 ? 31.594 -33.719 -31.453 1 57.84 454 GLN B O 1
ATOM 12358 N N . ALA B 1 455 ? 31.172 -35.562 -30.344 1 53.41 455 ALA B N 1
ATOM 12359 C CA . ALA B 1 455 ? 30.766 -36.062 -31.672 1 53.41 455 ALA B CA 1
ATOM 12360 C C . ALA B 1 455 ? 29.672 -35.156 -32.25 1 53.41 455 ALA B C 1
ATOM 12362 O O . ALA B 1 455 ? 29.781 -34.719 -33.406 1 53.41 455 ALA B O 1
ATOM 12363 N N . ASP B 1 456 ? 28.453 -35.156 -31.797 1 57.22 456 ASP B N 1
ATOM 12364 C CA . ASP B 1 456 ? 27.344 -34.469 -32.406 1 57.22 456 ASP B CA 1
ATOM 12365 C C . ASP B 1 456 ? 26.969 -33.219 -31.625 1 57.22 456 ASP B C 1
ATOM 12367 O O . ASP B 1 456 ? 26.578 -33.312 -30.453 1 57.22 456 ASP B O 1
ATOM 12371 N N . ALA B 1 457 ? 27.609 -32.094 -32.156 1 57.28 457 ALA B N 1
ATOM 12372 C CA . ALA B 1 457 ? 27.344 -30.766 -31.594 1 57.28 457 ALA B CA 1
ATOM 12373 C C . ALA B 1 457 ? 25.906 -30.656 -31.078 1 57.28 457 ALA B C 1
ATOM 12375 O O . ALA B 1 457 ? 25.641 -29.969 -30.078 1 57.28 457 ALA B O 1
ATOM 12376 N N . SER B 1 458 ? 25.062 -31.344 -31.656 1 62 458 SER B N 1
ATOM 12377 C CA . SER B 1 458 ? 23.641 -31.25 -31.328 1 62 458 SER B CA 1
ATOM 12378 C C . SER B 1 458 ? 23.312 -32 -30.062 1 62 458 SER B C 1
ATOM 12380 O O . SER B 1 458 ? 22.25 -31.797 -29.469 1 62 458 SER B O 1
ATOM 12382 N N . LYS B 1 459 ? 24.391 -32.719 -29.453 1 71.88 459 LYS B N 1
ATOM 12383 C CA . LYS B 1 459 ? 24.078 -33.562 -28.328 1 71.88 459 LYS B CA 1
ATOM 12384 C C . LYS B 1 459 ? 24.891 -33.188 -27.094 1 71.88 459 LYS B C 1
ATOM 12386 O O . LYS B 1 459 ? 24.953 -33.938 -26.125 1 71.88 459 LYS B O 1
ATOM 12391 N N . LYS B 1 460 ? 25.359 -32 -27.141 1 84.38 460 LYS B N 1
ATOM 12392 C CA . LYS B 1 460 ? 26.188 -31.562 -26.016 1 84.38 460 LYS B CA 1
ATOM 12393 C C . LYS B 1 460 ? 25.312 -31 -24.891 1 84.38 460 LYS B C 1
ATOM 12395 O O . LYS B 1 460 ? 24.297 -30.344 -25.156 1 84.38 460 LYS B O 1
ATOM 12400 N N . VAL B 1 461 ? 25.781 -31.359 -23.672 1 90.62 461 VAL B N 1
ATOM 12401 C CA . VAL B 1 461 ? 25.125 -30.797 -22.5 1 90.62 461 VAL B CA 1
ATOM 12402 C C . VAL B 1 461 ? 25.609 -29.359 -22.266 1 90.62 461 VAL B C 1
ATOM 12404 O O . VAL B 1 461 ? 26.828 -29.109 -22.297 1 90.62 461 VAL B O 1
ATOM 12407 N N . GLU B 1 462 ? 24.781 -28.438 -22.156 1 91.94 462 GLU B N 1
ATOM 12408 C CA . GLU B 1 462 ? 25.141 -27.047 -21.969 1 91.94 462 GLU B CA 1
ATOM 12409 C C . GLU B 1 462 ? 24.578 -26.5 -20.656 1 91.94 462 GLU B C 1
ATOM 12411 O O . GLU B 1 462 ? 23.641 -25.703 -20.656 1 91.94 462 GLU B O 1
ATOM 12416 N N . PRO B 1 463 ? 25.203 -26.875 -19.547 1 95.19 463 PRO B N 1
ATOM 12417 C CA . PRO B 1 463 ? 24.734 -26.344 -18.266 1 95.19 463 PRO B CA 1
ATOM 12418 C C . PRO B 1 463 ? 24.812 -24.812 -18.188 1 95.19 463 PRO B C 1
ATOM 12420 O O . PRO B 1 463 ? 25.797 -24.234 -18.656 1 95.19 463 PRO B O 1
ATOM 12423 N N . ARG B 1 464 ? 23.844 -24.172 -17.672 1 97.12 464 ARG B N 1
ATOM 12424 C CA . ARG B 1 464 ? 23.797 -22.719 -17.578 1 97.12 464 ARG B CA 1
ATOM 12425 C C . ARG B 1 464 ? 23.953 -22.25 -16.125 1 97.12 464 ARG B C 1
ATOM 12427 O O . ARG B 1 464 ? 24.484 -21.172 -15.875 1 97.12 464 ARG B O 1
ATOM 12434 N N . ALA B 1 465 ? 23.516 -23.062 -15.211 1 98.12 465 ALA B N 1
ATOM 12435 C CA . ALA B 1 465 ? 23.594 -22.672 -13.805 1 98.12 465 ALA B CA 1
ATOM 12436 C C . ALA B 1 465 ? 24.031 -23.844 -12.938 1 98.12 465 ALA B C 1
ATOM 12438 O O . ALA B 1 465 ? 23.531 -24.969 -13.094 1 98.12 465 ALA B O 1
ATOM 12439 N N . LEU B 1 466 ? 24.969 -23.625 -12.078 1 98.12 466 LEU B N 1
ATOM 12440 C CA . LEU B 1 466 ? 25.438 -24.594 -11.102 1 98.12 466 LEU B CA 1
ATOM 12441 C C . LEU B 1 466 ? 25.516 -23.969 -9.703 1 98.12 466 LEU B C 1
ATOM 12443 O O . LEU B 1 466 ? 26.266 -23.031 -9.477 1 98.12 466 LEU B O 1
ATOM 12447 N N . VAL B 1 467 ? 24.734 -24.438 -8.789 1 98.44 467 VAL B N 1
ATOM 12448 C CA . VAL B 1 467 ? 24.688 -23.922 -7.43 1 98.44 467 VAL B CA 1
ATOM 12449 C C . VAL B 1 467 ? 25.094 -25.016 -6.445 1 98.44 467 VAL B C 1
ATOM 12451 O O . VAL B 1 467 ? 24.391 -26.031 -6.305 1 98.44 467 VAL B O 1
ATOM 12454 N N . LEU B 1 468 ? 26.172 -24.859 -5.82 1 97.88 468 LEU B N 1
ATOM 12455 C CA . LEU B 1 468 ? 26.672 -25.828 -4.844 1 97.88 468 LEU B CA 1
ATOM 12456 C C . LEU B 1 468 ? 26.844 -25.156 -3.479 1 97.88 468 LEU B C 1
ATOM 12458 O O . LEU B 1 468 ? 27.594 -25.656 -2.633 1 97.88 468 LEU B O 1
ATOM 12462 N N . SER B 1 469 ? 26.172 -24.078 -3.254 1 97.56 469 SER B N 1
ATOM 12463 C CA . SER B 1 469 ? 26.297 -23.281 -2.045 1 97.56 469 SER B CA 1
ATOM 12464 C C . SER B 1 469 ? 26 -24.109 -0.797 1 97.56 469 SER B C 1
ATOM 12466 O O . SER B 1 469 ? 25.109 -24.953 -0.815 1 97.56 469 SER B O 1
ATOM 12468 N N . GLY B 1 470 ? 26.75 -23.891 0.222 1 96.88 470 GLY B N 1
ATOM 12469 C CA . GLY B 1 470 ? 26.484 -24.5 1.52 1 96.88 470 GLY B CA 1
ATOM 12470 C C . GLY B 1 470 ? 27.062 -25.891 1.66 1 96.88 470 GLY B C 1
ATOM 12471 O O . GLY B 1 470 ? 26.859 -26.547 2.682 1 96.88 470 GLY B O 1
ATOM 12472 N N . ASN B 1 471 ? 27.734 -26.438 0.63 1 96.69 471 ASN B N 1
ATOM 12473 C CA . ASN B 1 471 ? 28.422 -27.734 0.728 1 96.69 471 ASN B CA 1
ATOM 12474 C C . ASN B 1 471 ? 29.891 -27.562 1.104 1 96.69 471 ASN B C 1
ATOM 12476 O O . ASN B 1 471 ? 30.578 -26.719 0.538 1 96.69 471 ASN B O 1
ATOM 12480 N N . PRO B 1 472 ? 30.406 -28.281 2.064 1 93.31 472 PRO B N 1
ATOM 12481 C CA . PRO B 1 472 ? 31.812 -28.125 2.459 1 93.31 472 PRO B CA 1
ATOM 12482 C C . PRO B 1 472 ? 32.781 -28.75 1.457 1 93.31 472 PRO B C 1
ATOM 12484 O O . PRO B 1 472 ? 32.969 -29.969 1.449 1 93.31 472 PRO B O 1
ATOM 12487 N N . ILE B 1 473 ? 33.438 -27.938 0.604 1 91 473 ILE B N 1
ATOM 12488 C CA . ILE B 1 473 ? 34.375 -28.406 -0.415 1 91 473 ILE B CA 1
ATOM 12489 C C . ILE B 1 473 ? 35.688 -27.688 -0.284 1 91 473 ILE B C 1
ATOM 12491 O O . ILE B 1 473 ? 36.094 -26.938 -1.188 1 91 473 ILE B O 1
ATOM 12495 N N . LYS B 1 474 ? 36.469 -27.875 0.651 1 83.69 474 LYS B N 1
ATOM 12496 C CA . LYS B 1 474 ? 37.656 -27.094 0.97 1 83.69 474 LYS B CA 1
ATOM 12497 C C . LYS B 1 474 ? 38.906 -27.75 0.387 1 83.69 474 LYS B C 1
ATOM 12499 O O . LYS B 1 474 ? 39.844 -27.047 -0.044 1 83.69 474 LYS B O 1
ATOM 12504 N N . ASP B 1 475 ? 39.062 -29.031 0.241 1 80.44 475 ASP B N 1
ATOM 12505 C CA . ASP B 1 475 ? 40.344 -29.734 0.002 1 80.44 475 ASP B CA 1
ATOM 12506 C C . ASP B 1 475 ? 40.531 -30.031 -1.483 1 80.44 475 ASP B C 1
ATOM 12508 O O . ASP B 1 475 ? 41.25 -29.312 -2.182 1 80.44 475 ASP B O 1
ATOM 12512 N N . ASP B 1 476 ? 39.938 -31.125 -1.972 1 80.12 476 ASP B N 1
ATOM 12513 C CA . ASP B 1 476 ? 40.156 -31.562 -3.346 1 80.12 476 ASP B CA 1
ATOM 12514 C C . ASP B 1 476 ? 39 -31.125 -4.25 1 80.12 476 ASP B C 1
ATOM 12516 O O . ASP B 1 476 ? 37.938 -31.734 -4.242 1 80.12 476 ASP B O 1
ATOM 12520 N N . VAL B 1 477 ? 39.281 -30.016 -5.043 1 87.12 477 VAL B N 1
ATOM 12521 C CA . VAL B 1 477 ? 38.25 -29.484 -5.922 1 87.12 477 VAL B CA 1
ATOM 12522 C C . VAL B 1 477 ? 38.75 -29.484 -7.367 1 87.12 477 VAL B C 1
ATOM 12524 O O . VAL B 1 477 ? 38.281 -28.688 -8.188 1 87.12 477 VAL B O 1
ATOM 12527 N N . SER B 1 478 ? 39.594 -30.312 -7.75 1 92.56 478 SER B N 1
ATOM 12528 C CA . SER B 1 478 ? 40.25 -30.281 -9.047 1 92.56 478 SER B CA 1
ATOM 12529 C C . SER B 1 478 ? 39.281 -30.5 -10.188 1 92.56 478 SER B C 1
ATOM 12531 O O . SER B 1 478 ? 39.312 -29.781 -11.188 1 92.56 478 SER B O 1
ATOM 12533 N N . GLU B 1 479 ? 38.406 -31.438 -10 1 94.56 479 GLU B N 1
ATOM 12534 C CA . GLU B 1 479 ? 37.438 -31.734 -11.047 1 94.56 479 GLU B CA 1
ATOM 12535 C C . GLU B 1 479 ? 36.469 -30.578 -11.25 1 94.56 479 GLU B C 1
ATOM 12537 O O . GLU B 1 479 ? 36.062 -30.281 -12.383 1 94.56 479 GLU B O 1
ATOM 12542 N N . LEU B 1 480 ? 36.062 -30.016 -10.156 1 96 480 LEU B N 1
ATOM 12543 C CA . LEU B 1 480 ? 35.156 -28.875 -10.234 1 96 480 LEU B CA 1
ATOM 12544 C C . LEU B 1 480 ? 35.812 -27.703 -10.969 1 96 480 LEU B C 1
ATOM 12546 O O . LEU B 1 480 ? 35.188 -27.078 -11.836 1 96 480 LEU B O 1
ATOM 12550 N N . VAL B 1 481 ? 37 -27.422 -10.625 1 95.44 481 VAL B N 1
ATOM 12551 C CA . VAL B 1 481 ? 37.75 -26.344 -11.234 1 95.44 481 VAL B CA 1
ATOM 12552 C C . VAL B 1 481 ? 37.938 -26.609 -12.727 1 95.44 481 VAL B C 1
ATOM 12554 O O . VAL B 1 481 ? 37.844 -25.703 -13.555 1 95.44 481 VAL B O 1
ATOM 12557 N N . ASN B 1 482 ? 38.188 -27.828 -13.023 1 95.62 482 ASN B N 1
ATOM 12558 C CA . ASN B 1 482 ? 38.312 -28.234 -14.414 1 95.62 482 ASN B CA 1
ATOM 12559 C C . ASN B 1 482 ? 37.031 -28.047 -15.18 1 95.62 482 ASN B C 1
ATOM 12561 O O . ASN B 1 482 ? 37.031 -27.594 -16.328 1 95.62 482 ASN B O 1
ATOM 12565 N N . PHE B 1 483 ? 36 -28.406 -14.578 1 96 483 PHE B N 1
ATOM 12566 C CA . PHE B 1 483 ? 34.688 -28.203 -15.188 1 96 483 PHE B CA 1
ATOM 12567 C C . PHE B 1 483 ? 34.469 -26.734 -15.516 1 96 483 PHE B C 1
ATOM 12569 O O . PHE B 1 483 ? 34 -26.406 -16.609 1 96 483 PHE B O 1
ATOM 12576 N N . VAL B 1 484 ? 34.812 -25.875 -14.594 1 96.5 484 VAL B N 1
ATOM 12577 C CA . VAL B 1 484 ? 34.594 -24.438 -14.773 1 96.5 484 VAL B CA 1
ATOM 12578 C C . VAL B 1 484 ? 35.406 -23.938 -15.953 1 96.5 484 VAL B C 1
ATOM 12580 O O . VAL B 1 484 ? 34.969 -23.062 -16.703 1 96.5 484 VAL B O 1
ATOM 12583 N N . SER B 1 485 ? 36.562 -24.5 -16.203 1 95.62 485 SER B N 1
ATOM 12584 C CA . SER B 1 485 ? 37.438 -24.078 -17.297 1 95.62 485 SER B CA 1
ATOM 12585 C C . SER B 1 485 ? 36.875 -24.484 -18.656 1 95.62 485 SER B C 1
ATOM 12587 O O . SER B 1 485 ? 37.031 -23.766 -19.641 1 95.62 485 SER B O 1
ATOM 12589 N N . LEU B 1 486 ? 36.156 -25.547 -18.656 1 94.31 486 LEU B N 1
ATOM 12590 C CA . LEU B 1 486 ? 35.719 -26.125 -19.922 1 94.31 486 LEU B CA 1
ATOM 12591 C C . LEU B 1 486 ? 34.312 -25.672 -20.281 1 94.31 486 LEU B C 1
ATOM 12593 O O . LEU B 1 486 ? 33.938 -25.641 -21.453 1 94.31 486 LEU B O 1
ATOM 12597 N N . CYS B 1 487 ? 33.531 -25.391 -19.328 1 94.75 487 CYS B N 1
ATOM 12598 C CA . CYS B 1 487 ? 32.125 -25.062 -19.562 1 94.75 487 CYS B CA 1
ATOM 12599 C C . CYS B 1 487 ? 31.953 -23.594 -19.906 1 94.75 487 CYS B C 1
ATOM 12601 O O . CYS B 1 487 ? 31.891 -22.75 -19.016 1 94.75 487 CYS B O 1
ATOM 12603 N N . THR B 1 488 ? 31.672 -23.234 -21.109 1 93 488 THR B N 1
ATOM 12604 C CA . THR B 1 488 ? 31.547 -21.859 -21.531 1 93 488 THR B CA 1
ATOM 12605 C C . THR B 1 488 ? 30.094 -21.406 -21.5 1 93 488 THR B C 1
ATOM 12607 O O . THR B 1 488 ? 29.812 -20.203 -21.625 1 93 488 THR B O 1
ATOM 12610 N N . SER B 1 489 ? 29.25 -22.359 -21.297 1 94.12 489 SER B N 1
ATOM 12611 C CA . SER B 1 489 ? 27.828 -22.031 -21.344 1 94.12 489 SER B CA 1
ATOM 12612 C C . SER B 1 489 ? 27.328 -21.562 -19.984 1 94.12 489 SER B C 1
ATOM 12614 O O . SER B 1 489 ? 26.219 -21.016 -19.875 1 94.12 489 SER B O 1
ATOM 12616 N N . LEU B 1 490 ? 28.109 -21.625 -18.922 1 95.75 490 LEU B N 1
ATOM 12617 C CA . LEU B 1 490 ? 27.703 -21.297 -17.562 1 95.75 490 LEU B CA 1
ATOM 12618 C C . LEU B 1 490 ? 27.375 -19.812 -17.438 1 95.75 490 LEU B C 1
ATOM 12620 O O . LEU B 1 490 ? 28.141 -18.969 -17.906 1 95.75 490 LEU B O 1
ATOM 12624 N N . ARG B 1 491 ? 26.266 -19.484 -16.859 1 97.44 491 ARG B N 1
ATOM 12625 C CA . ARG B 1 491 ? 25.844 -18.109 -16.625 1 97.44 491 ARG B CA 1
ATOM 12626 C C . ARG B 1 491 ? 25.781 -17.797 -15.133 1 97.44 491 ARG B C 1
ATOM 12628 O O . ARG B 1 491 ? 25.984 -16.641 -14.727 1 97.44 491 ARG B O 1
ATOM 12635 N N . VAL B 1 492 ? 25.484 -18.781 -14.32 1 98.12 492 VAL B N 1
ATOM 12636 C CA . VAL B 1 492 ? 25.391 -18.609 -12.875 1 98.12 492 VAL B CA 1
ATOM 12637 C C . VAL B 1 492 ? 26.266 -19.641 -12.172 1 98.12 492 VAL B C 1
ATOM 12639 O O . VAL B 1 492 ? 26.156 -20.844 -12.445 1 98.12 492 VAL B O 1
ATOM 12642 N N . LEU B 1 493 ? 27.125 -19.234 -11.359 1 98.25 493 LEU B N 1
ATOM 12643 C CA . LEU B 1 493 ? 27.938 -20.094 -10.508 1 98.25 493 LEU B CA 1
ATOM 12644 C C . LEU B 1 493 ? 27.875 -19.625 -9.055 1 98.25 493 LEU B C 1
ATOM 12646 O O . LEU B 1 493 ? 28.281 -18.5 -8.75 1 98.25 493 LEU B O 1
ATOM 12650 N N . ASP B 1 494 ? 27.359 -20.438 -8.195 1 98.38 494 ASP B N 1
ATOM 12651 C CA . ASP B 1 494 ? 27.25 -20.094 -6.785 1 98.38 494 ASP B CA 1
ATOM 12652 C C . ASP B 1 494 ? 27.984 -21.109 -5.91 1 98.38 494 ASP B C 1
ATOM 12654 O O . ASP B 1 494 ? 27.531 -22.25 -5.754 1 98.38 494 ASP B O 1
ATOM 12658 N N . LEU B 1 495 ? 29.031 -20.703 -5.375 1 97.81 495 LEU B N 1
ATOM 12659 C CA . LEU B 1 495 ? 29.844 -21.531 -4.492 1 97.81 495 LEU B CA 1
ATOM 12660 C C . LEU B 1 495 ? 29.891 -20.938 -3.086 1 97.81 495 LEU B C 1
ATOM 12662 O O . LEU B 1 495 ? 30.875 -21.109 -2.375 1 97.81 495 LEU B O 1
ATOM 12666 N N . SER B 1 496 ? 28.844 -20.266 -2.709 1 97.56 496 SER B N 1
ATOM 12667 C CA . SER B 1 496 ? 28.797 -19.578 -1.423 1 97.56 496 SER B CA 1
ATOM 12668 C C . SER B 1 496 ? 28.875 -20.578 -0.265 1 97.56 496 SER B C 1
ATOM 12670 O O . SER B 1 496 ? 28.266 -21.656 -0.325 1 97.56 496 SER B O 1
ATOM 12672 N N . ASN B 1 497 ? 29.672 -20.25 0.732 1 96.5 497 ASN B N 1
ATOM 12673 C CA . ASN B 1 497 ? 29.812 -20.984 1.98 1 96.5 497 ASN B CA 1
ATOM 12674 C C . ASN B 1 497 ? 30.281 -22.422 1.736 1 96.5 497 ASN B C 1
ATOM 12676 O O . ASN B 1 497 ? 29.797 -23.359 2.363 1 96.5 497 ASN B O 1
ATOM 12680 N N . THR B 1 498 ? 31.078 -22.609 0.734 1 95.94 498 THR B N 1
ATOM 12681 C CA . THR B 1 498 ? 31.656 -23.922 0.46 1 95.94 498 THR B CA 1
ATOM 12682 C C . THR B 1 498 ? 33.031 -24.062 1.112 1 95.94 498 THR B C 1
ATOM 12684 O O . THR B 1 498 ? 33.562 -25.172 1.265 1 95.94 498 THR B O 1
ATOM 12687 N N . GLY B 1 499 ? 33.656 -22.938 1.381 1 93.62 499 GLY B N 1
ATOM 12688 C CA . GLY B 1 499 ? 35 -22.938 1.922 1 93.62 499 GLY B CA 1
ATOM 12689 C C . GLY B 1 499 ? 36.062 -23.172 0.867 1 93.62 499 GLY B C 1
ATOM 12690 O O . GLY B 1 499 ? 37.25 -23.312 1.19 1 93.62 499 GLY B O 1
ATOM 12691 N N . ILE B 1 500 ? 35.75 -23.172 -0.339 1 95 500 ILE B N 1
ATOM 12692 C CA . ILE B 1 500 ? 36.656 -23.422 -1.44 1 95 500 ILE B CA 1
ATOM 12693 C C . ILE B 1 500 ? 37.75 -22.344 -1.466 1 95 500 ILE B C 1
ATOM 12695 O O . ILE B 1 500 ? 37.5 -21.203 -1.092 1 95 500 ILE B O 1
ATOM 12699 N N . LEU B 1 501 ? 38.969 -22.781 -1.871 1 94.62 501 LEU B N 1
ATOM 12700 C CA . LEU B 1 501 ? 40.031 -21.812 -2.09 1 94.62 501 LEU B CA 1
ATOM 12701 C C . LEU B 1 501 ? 39.844 -21.078 -3.41 1 94.62 501 LEU B C 1
ATOM 12703 O O . LEU B 1 501 ? 40.062 -21.641 -4.48 1 94.62 501 LEU B O 1
ATOM 12707 N N . VAL B 1 502 ? 39.531 -19.828 -3.371 1 95 502 VAL B N 1
ATOM 12708 C CA . VAL B 1 502 ? 39.156 -19.047 -4.547 1 95 502 VAL B CA 1
ATOM 12709 C C . VAL B 1 502 ? 40.344 -18.906 -5.48 1 95 502 VAL B C 1
ATOM 12711 O O . VAL B 1 502 ? 40.188 -18.734 -6.691 1 95 502 VAL B O 1
ATOM 12714 N N . ASP B 1 503 ? 41.531 -19 -4.965 1 94 503 ASP B N 1
ATOM 12715 C CA . ASP B 1 503 ? 42.75 -18.844 -5.746 1 94 503 ASP B CA 1
ATOM 12716 C C . ASP B 1 503 ? 42.844 -19.922 -6.832 1 94 503 ASP B C 1
ATOM 12718 O O . ASP B 1 503 ? 43.5 -19.703 -7.871 1 94 503 ASP B O 1
ATOM 12722 N N . ARG B 1 504 ? 42.25 -20.969 -6.578 1 92.88 504 ARG B N 1
ATOM 12723 C CA . ARG B 1 504 ? 42.281 -22.078 -7.531 1 92.88 504 ARG B CA 1
ATOM 12724 C C . ARG B 1 504 ? 41.281 -21.859 -8.68 1 92.88 504 ARG B C 1
ATOM 12726 O O . ARG B 1 504 ? 41.375 -22.5 -9.719 1 92.88 504 ARG B O 1
ATOM 12733 N N . LEU B 1 505 ? 40.438 -20.969 -8.539 1 95.31 505 LEU B N 1
ATOM 12734 C CA . LEU B 1 505 ? 39.344 -20.781 -9.477 1 95.31 505 LEU B CA 1
ATOM 12735 C C . LEU B 1 505 ? 39.688 -19.734 -10.523 1 95.31 505 LEU B C 1
ATOM 12737 O O . LEU B 1 505 ? 39.156 -19.766 -11.648 1 95.31 505 LEU B O 1
ATOM 12741 N N . TRP B 1 506 ? 40.594 -18.781 -10.25 1 96.56 506 TRP B N 1
ATOM 12742 C CA . TRP B 1 506 ? 40.75 -17.562 -11.039 1 96.56 506 TRP B CA 1
ATOM 12743 C C . TRP B 1 506 ? 41.188 -17.891 -12.469 1 96.56 506 TRP B C 1
ATOM 12745 O O . TRP B 1 506 ? 40.531 -17.453 -13.43 1 96.56 506 TRP B O 1
ATOM 12755 N N . THR B 1 507 ? 42.156 -18.703 -12.617 1 95.38 507 THR B N 1
ATOM 12756 C CA . THR B 1 507 ? 42.656 -19.047 -13.938 1 95.38 507 THR B CA 1
ATOM 12757 C C . THR B 1 507 ? 41.594 -19.781 -14.75 1 95.38 507 THR B C 1
ATOM 12759 O O . THR B 1 507 ? 41.469 -19.547 -15.953 1 95.38 507 THR B O 1
ATOM 12762 N N . ASN B 1 508 ? 40.969 -20.641 -14.117 1 96 508 ASN B N 1
ATOM 12763 C CA . ASN B 1 508 ? 39.969 -21.453 -14.789 1 96 508 ASN B CA 1
ATOM 12764 C C . ASN B 1 508 ? 38.719 -20.609 -15.156 1 96 508 ASN B C 1
ATOM 12766 O O . ASN B 1 508 ? 38.094 -20.859 -16.188 1 96 508 ASN B O 1
ATOM 12770 N N . LEU B 1 509 ? 38.375 -19.688 -14.32 1 97.06 509 LEU B N 1
ATOM 12771 C CA . LEU B 1 509 ? 37.281 -18.75 -14.648 1 97.06 509 LEU B CA 1
ATOM 12772 C C . LEU B 1 509 ? 37.625 -17.938 -15.883 1 97.06 509 LEU B C 1
ATOM 12774 O O . LEU B 1 509 ? 36.75 -17.609 -16.688 1 97.06 509 LEU B O 1
ATOM 12778 N N . LYS B 1 510 ? 38.844 -17.516 -16 1 95.81 510 LYS B N 1
ATOM 12779 C CA . LYS B 1 510 ? 39.312 -16.75 -17.172 1 95.81 510 LYS B CA 1
ATOM 12780 C C . LYS B 1 510 ? 39.156 -17.562 -18.453 1 95.81 510 LYS B C 1
ATOM 12782 O O . LYS B 1 510 ? 38.844 -17 -19.516 1 95.81 510 LYS B O 1
ATOM 12787 N N . LEU B 1 511 ? 39.281 -18.844 -18.344 1 94.69 511 LEU B N 1
ATOM 12788 C CA . LEU B 1 511 ? 39.219 -19.719 -19.5 1 94.69 511 LEU B CA 1
ATOM 12789 C C . LEU B 1 511 ? 37.75 -20.016 -19.859 1 94.69 511 LEU B C 1
ATOM 12791 O O . LEU B 1 511 ? 37.375 -19.953 -21.047 1 94.69 511 LEU B O 1
ATOM 12795 N N . GLY B 1 512 ? 36.938 -20.234 -18.922 1 93.5 512 GLY B N 1
ATOM 12796 C CA . GLY B 1 512 ? 35.594 -20.703 -19.234 1 93.5 512 GLY B CA 1
ATOM 12797 C C . GLY B 1 512 ? 34.531 -19.797 -18.672 1 93.5 512 GLY B C 1
ATOM 12798 O O . GLY B 1 512 ? 33.375 -19.859 -19.125 1 93.5 512 GLY B O 1
ATOM 12799 N N . GLY B 1 513 ? 34.812 -18.938 -17.766 1 93.56 513 GLY B N 1
ATOM 12800 C CA . GLY B 1 513 ? 33.812 -18.234 -17.016 1 93.56 513 GLY B CA 1
ATOM 12801 C C . GLY B 1 513 ? 33.562 -16.812 -17.516 1 93.56 513 GLY B C 1
ATOM 12802 O O . GLY B 1 513 ? 32.969 -15.992 -16.797 1 93.56 513 GLY B O 1
ATOM 12803 N N . LEU B 1 514 ? 33.906 -16.422 -18.688 1 93.94 514 LEU B N 1
ATOM 12804 C CA . LEU B 1 514 ? 33.812 -15.055 -19.188 1 93.94 514 LEU B CA 1
ATOM 12805 C C . LEU B 1 514 ? 32.344 -14.664 -19.438 1 93.94 514 LEU B C 1
ATOM 12807 O O . LEU B 1 514 ? 32 -13.477 -19.469 1 93.94 514 LEU B O 1
ATOM 12811 N N . GLN B 1 515 ? 31.578 -15.688 -19.578 1 94.94 515 GLN B N 1
ATOM 12812 C CA . GLN B 1 515 ? 30.172 -15.406 -19.922 1 94.94 515 GLN B CA 1
ATOM 12813 C C . GLN B 1 515 ? 29.297 -15.422 -18.672 1 94.94 515 GLN B C 1
ATOM 12815 O O . GLN B 1 515 ? 28.094 -15.219 -18.75 1 94.94 515 GLN B O 1
ATOM 12820 N N . LEU B 1 516 ? 29.859 -15.562 -17.5 1 96.75 516 LEU B N 1
ATOM 12821 C CA . LEU B 1 516 ? 29.109 -15.602 -16.25 1 96.75 516 LEU B CA 1
ATOM 12822 C C . LEU B 1 516 ? 28.375 -14.289 -16 1 96.75 516 LEU B C 1
ATOM 12824 O O . LEU B 1 516 ? 28.938 -13.211 -16.219 1 96.75 516 LEU B O 1
ATOM 12828 N N . GLU B 1 517 ? 27.141 -14.398 -15.664 1 97.44 517 GLU B N 1
ATOM 12829 C CA . GLU B 1 517 ? 26.344 -13.25 -15.281 1 97.44 517 GLU B CA 1
ATOM 12830 C C . GLU B 1 517 ? 26.328 -13.07 -13.766 1 97.44 517 GLU B C 1
ATOM 12832 O O . GLU B 1 517 ? 26.328 -11.938 -13.266 1 97.44 517 GLU B O 1
ATOM 12837 N N . VAL B 1 518 ? 26.281 -14.141 -13.055 1 98.19 518 VAL B N 1
ATOM 12838 C CA . VAL B 1 518 ? 26.266 -14.141 -11.594 1 98.19 518 VAL B CA 1
ATOM 12839 C C . VAL B 1 518 ? 27.391 -15.023 -11.055 1 98.19 518 VAL B C 1
ATOM 12841 O O . VAL B 1 518 ? 27.469 -16.203 -11.391 1 98.19 518 VAL B O 1
ATOM 12844 N N . LEU B 1 519 ? 28.188 -14.484 -10.289 1 98.19 519 LEU B N 1
ATOM 12845 C CA . LEU B 1 519 ? 29.266 -15.203 -9.625 1 98.19 519 LEU B CA 1
ATOM 12846 C C . LEU B 1 519 ? 29.234 -14.961 -8.117 1 98.19 519 LEU B C 1
ATOM 12848 O O . LEU B 1 519 ? 29.516 -13.852 -7.66 1 98.19 519 LEU B O 1
ATOM 12852 N N . ARG B 1 520 ? 28.984 -16 -7.359 1 98.38 520 ARG B N 1
ATOM 12853 C CA . ARG B 1 520 ? 28.906 -15.867 -5.906 1 98.38 520 ARG B CA 1
ATOM 12854 C C . ARG B 1 520 ? 29.984 -16.703 -5.227 1 98.38 520 ARG B C 1
ATOM 12856 O O . ARG B 1 520 ? 29.984 -17.922 -5.301 1 98.38 520 ARG B O 1
ATOM 12863 N N . LEU B 1 521 ? 30.828 -16.031 -4.586 1 97.44 521 LEU B N 1
ATOM 12864 C CA . LEU B 1 521 ? 31.938 -16.641 -3.869 1 97.44 521 LEU B CA 1
ATOM 12865 C C . LEU B 1 521 ? 31.969 -16.188 -2.414 1 97.44 521 LEU B C 1
ATOM 12867 O O . LEU B 1 521 ? 33.031 -15.906 -1.866 1 97.44 521 LEU B O 1
ATOM 12871 N N . SER B 1 522 ? 30.797 -16.062 -1.858 1 96.81 522 SER B N 1
ATOM 12872 C CA . SER B 1 522 ? 30.688 -15.641 -0.464 1 96.81 522 SER B CA 1
ATOM 12873 C C . SER B 1 522 ? 31.062 -16.781 0.482 1 96.81 522 SER B C 1
ATOM 12875 O O . SER B 1 522 ? 30.766 -17.938 0.202 1 96.81 522 SER B O 1
ATOM 12877 N N . GLY B 1 523 ? 31.672 -16.438 1.61 1 95 523 GLY B N 1
ATOM 12878 C CA . GLY B 1 523 ? 32.031 -17.422 2.623 1 95 523 GLY B CA 1
ATOM 12879 C C . GLY B 1 523 ? 33.031 -18.438 2.133 1 95 523 GLY B C 1
ATOM 12880 O O . GLY B 1 523 ? 32.938 -19.625 2.484 1 95 523 GLY B O 1
ATOM 12881 N N . CYS B 1 524 ? 33.844 -18.078 1.229 1 95.25 524 CYS B N 1
ATOM 12882 C CA . CYS B 1 524 ? 34.938 -18.922 0.733 1 95.25 524 CYS B CA 1
ATOM 12883 C C . CYS B 1 524 ? 36.25 -18.609 1.436 1 95.25 524 CYS B C 1
ATOM 12885 O O . CYS B 1 524 ? 36.25 -17.922 2.461 1 95.25 524 CYS B O 1
ATOM 12887 N N . SER B 1 525 ? 37.375 -19.266 0.906 1 92.69 525 SER B N 1
ATOM 12888 C CA . SER B 1 525 ? 38.688 -19.062 1.537 1 92.69 525 SER B CA 1
ATOM 12889 C C . SER B 1 525 ? 39.719 -18.578 0.53 1 92.69 525 SER B C 1
ATOM 12891 O O . SER B 1 525 ? 39.531 -18.703 -0.68 1 92.69 525 SER B O 1
ATOM 12893 N N . THR B 1 526 ? 40.688 -17.875 1.057 1 91.62 526 THR B N 1
ATOM 12894 C CA . THR B 1 526 ? 41.812 -17.406 0.257 1 91.62 526 THR B CA 1
ATOM 12895 C C . THR B 1 526 ? 43.156 -17.953 0.797 1 91.62 526 THR B C 1
ATOM 12897 O O . THR B 1 526 ? 43.312 -18.078 2.012 1 91.62 526 THR B O 1
ATOM 12900 N N . GLY B 1 527 ? 43.969 -18.219 -0.092 1 88.75 527 GLY B N 1
ATOM 12901 C CA . GLY B 1 527 ? 45.25 -18.766 0.306 1 88.75 527 GLY B CA 1
ATOM 12902 C C . GLY B 1 527 ? 46.25 -17.703 0.743 1 88.75 527 GLY B C 1
ATOM 12903 O O . GLY B 1 527 ? 46 -16.516 0.567 1 88.75 527 GLY B O 1
ATOM 12904 N N . LYS B 1 528 ? 47.469 -18.188 1.342 1 87.5 528 LYS B N 1
ATOM 12905 C CA . LYS B 1 528 ? 48.5 -17.312 1.829 1 87.5 528 LYS B CA 1
ATOM 12906 C C . LYS B 1 528 ? 49.188 -16.578 0.675 1 87.5 528 LYS B C 1
ATOM 12908 O O . LYS B 1 528 ? 49.625 -15.438 0.822 1 87.5 528 LYS B O 1
ATOM 12913 N N . LYS B 1 529 ? 49.281 -17.172 -0.503 1 90.75 529 LYS B N 1
ATOM 12914 C CA . LYS B 1 529 ? 49.938 -16.578 -1.666 1 90.75 529 LYS B CA 1
ATOM 12915 C C . LYS B 1 529 ? 48.906 -16 -2.635 1 90.75 529 LYS B C 1
ATOM 12917 O O . LYS B 1 529 ? 49.062 -16.094 -3.854 1 90.75 529 LYS B O 1
ATOM 12922 N N . SER B 1 530 ? 47.875 -15.508 -2.158 1 90.69 530 SER B N 1
ATOM 12923 C CA . SER B 1 530 ? 46.781 -15.016 -2.988 1 90.69 530 SER B CA 1
ATOM 12924 C C . SER B 1 530 ? 47.219 -13.852 -3.865 1 90.69 530 SER B C 1
ATOM 12926 O O . SER B 1 530 ? 46.656 -13.633 -4.945 1 90.69 530 SER B O 1
ATOM 12928 N N . LYS B 1 531 ? 48.25 -13.062 -3.455 1 91.44 531 LYS B N 1
ATOM 12929 C CA . LYS B 1 531 ? 48.75 -11.891 -4.168 1 91.44 531 LYS B CA 1
ATOM 12930 C C . LYS B 1 531 ? 49.281 -12.266 -5.551 1 91.44 531 LYS B C 1
ATOM 12932 O O . LYS B 1 531 ? 49.219 -11.461 -6.48 1 91.44 531 LYS B O 1
ATOM 12937 N N . ASP B 1 532 ? 49.688 -13.484 -5.695 1 93.38 532 ASP B N 1
ATOM 12938 C CA . ASP B 1 532 ? 50.25 -13.961 -6.953 1 93.38 532 ASP B CA 1
ATOM 12939 C C . ASP B 1 532 ? 49.188 -14.047 -8.039 1 93.38 532 ASP B C 1
ATOM 12941 O O . ASP B 1 532 ? 49.5 -14.109 -9.227 1 93.38 532 ASP B O 1
ATOM 12945 N N . HIS B 1 533 ? 48 -14.016 -7.699 1 94.94 533 HIS B N 1
ATOM 12946 C CA . HIS B 1 533 ? 46.906 -14.195 -8.664 1 94.94 533 HIS B CA 1
ATOM 12947 C C . HIS B 1 533 ? 46.281 -12.852 -9.047 1 94.94 533 HIS B C 1
ATOM 12949 O O . HIS B 1 533 ? 45.344 -12.805 -9.828 1 94.94 533 HIS B O 1
ATOM 12955 N N . ALA B 1 534 ? 46.75 -11.773 -8.578 1 95.88 534 ALA B N 1
ATOM 12956 C CA . ALA B 1 534 ? 46.188 -10.445 -8.82 1 95.88 534 ALA B CA 1
ATOM 12957 C C . ALA B 1 534 ? 46.125 -10.141 -10.312 1 95.88 534 ALA B C 1
ATOM 12959 O O . ALA B 1 534 ? 45.156 -9.586 -10.805 1 95.88 534 ALA B O 1
ATOM 12960 N N . GLY B 1 535 ? 47.156 -10.523 -11 1 96.19 535 GLY B N 1
ATOM 12961 C CA . GLY B 1 535 ? 47.188 -10.289 -12.438 1 96.19 535 GLY B CA 1
ATOM 12962 C C . GLY B 1 535 ? 46.062 -10.992 -13.172 1 96.19 535 GLY B C 1
ATOM 12963 O O . GLY B 1 535 ? 45.375 -10.391 -14.023 1 96.19 535 GLY B O 1
ATOM 12964 N N . VAL B 1 536 ? 45.844 -12.195 -12.859 1 96.81 536 VAL B N 1
ATOM 12965 C CA . VAL B 1 536 ? 44.812 -12.992 -13.508 1 96.81 536 VAL B CA 1
ATOM 12966 C C . VAL B 1 536 ? 43.438 -12.438 -13.172 1 96.81 536 VAL B C 1
ATOM 12968 O O . VAL B 1 536 ? 42.562 -12.391 -14.031 1 96.81 536 VAL B O 1
ATOM 12971 N N . VAL B 1 537 ? 43.281 -12.031 -11.914 1 97.5 537 VAL B N 1
ATOM 12972 C CA . VAL B 1 537 ? 42 -11.477 -11.469 1 97.5 537 VAL B CA 1
ATOM 12973 C C . VAL B 1 537 ? 41.688 -10.203 -12.242 1 97.5 537 VAL B C 1
ATOM 12975 O O . VAL B 1 537 ? 40.562 -10.008 -12.695 1 97.5 537 VAL B O 1
ATOM 12978 N N . ARG B 1 538 ? 42.656 -9.328 -12.383 1 97.38 538 ARG B N 1
ATOM 12979 C CA . ARG B 1 538 ? 42.469 -8.086 -13.133 1 97.38 538 ARG B CA 1
ATOM 12980 C C . ARG B 1 538 ? 42.031 -8.367 -14.562 1 97.38 538 ARG B C 1
ATOM 12982 O O . ARG B 1 538 ? 41.094 -7.754 -15.062 1 97.38 538 ARG B O 1
ATOM 12989 N N . GLU B 1 539 ? 42.688 -9.32 -15.148 1 97 539 GLU B N 1
ATOM 12990 C CA . GLU B 1 539 ? 42.375 -9.672 -16.531 1 97 539 GLU B CA 1
ATOM 12991 C C . GLU B 1 539 ? 41 -10.281 -16.641 1 97 539 GLU B C 1
ATOM 12993 O O . GLU B 1 539 ? 40.25 -9.984 -17.578 1 97 539 GLU B O 1
ATOM 12998 N N . LEU B 1 540 ? 40.75 -11.18 -15.758 1 97.38 540 LEU B N 1
ATOM 12999 C CA . LEU B 1 540 ? 39.438 -11.852 -15.75 1 97.38 540 LEU B CA 1
ATOM 13000 C C . LEU B 1 540 ? 38.312 -10.836 -15.766 1 97.38 540 LEU B C 1
ATOM 13002 O O . LEU B 1 540 ? 37.469 -10.867 -16.656 1 97.38 540 LEU B O 1
ATOM 13006 N N . PHE B 1 541 ? 38.219 -9.898 -14.844 1 97.44 541 PHE B N 1
ATOM 13007 C CA . PHE B 1 541 ? 37.125 -8.984 -14.664 1 97.44 541 PHE B CA 1
ATOM 13008 C C . PHE B 1 541 ? 37.156 -7.867 -15.711 1 97.44 541 PHE B C 1
ATOM 13010 O O . PHE B 1 541 ? 36.156 -7.211 -15.961 1 97.44 541 PHE B O 1
ATOM 13017 N N . ALA B 1 542 ? 38.281 -7.629 -16.328 1 96.56 542 ALA B N 1
ATOM 13018 C CA . ALA B 1 542 ? 38.375 -6.68 -17.438 1 96.56 542 ALA B CA 1
ATOM 13019 C C . ALA B 1 542 ? 37.75 -7.25 -18.703 1 96.56 542 ALA B C 1
ATOM 13021 O O . ALA B 1 542 ? 37.281 -6.496 -19.562 1 96.56 542 ALA B O 1
ATOM 13022 N N . CYS B 1 543 ? 37.656 -8.609 -18.703 1 95.75 543 CYS B N 1
ATOM 13023 C CA . CYS B 1 543 ? 37.25 -9.25 -19.953 1 95.75 543 CYS B CA 1
ATOM 13024 C C . CYS B 1 543 ? 35.844 -9.828 -19.828 1 95.75 543 CYS B C 1
ATOM 13026 O O . CYS B 1 543 ? 35.219 -10.211 -20.828 1 95.75 543 CYS B O 1
ATOM 13028 N N . MET B 1 544 ? 35.281 -9.938 -18.719 1 95.81 544 MET B N 1
ATOM 13029 C CA . MET B 1 544 ? 33.938 -10.5 -18.547 1 95.81 544 MET B CA 1
ATOM 13030 C C . MET B 1 544 ? 32.906 -9.711 -19.375 1 95.81 544 MET B C 1
ATOM 13032 O O . MET B 1 544 ? 33 -8.484 -19.453 1 95.81 544 MET B O 1
ATOM 13036 N N . VAL B 1 545 ? 31.969 -10.328 -19.969 1 93.75 545 VAL B N 1
ATOM 13037 C CA . VAL B 1 545 ? 31.109 -9.719 -20.984 1 93.75 545 VAL B CA 1
ATOM 13038 C C . VAL B 1 545 ? 29.734 -9.414 -20.375 1 93.75 545 VAL B C 1
ATOM 13040 O O . VAL B 1 545 ? 29.141 -8.375 -20.672 1 93.75 545 VAL B O 1
ATOM 13043 N N . ASN B 1 546 ? 29.266 -10.258 -19.516 1 92 546 ASN B N 1
ATOM 13044 C CA . ASN B 1 546 ? 27.875 -10.109 -19.141 1 92 546 ASN B CA 1
ATOM 13045 C C . ASN B 1 546 ? 27.703 -10.117 -17.609 1 92 546 ASN B C 1
ATOM 13047 O O . ASN B 1 546 ? 26.625 -10.398 -17.109 1 92 546 ASN B O 1
ATOM 13051 N N . LEU B 1 547 ? 28.656 -9.727 -16.891 1 95.94 547 LEU B N 1
ATOM 13052 C CA . LEU B 1 547 ? 28.609 -9.82 -15.438 1 95.94 547 LEU B CA 1
ATOM 13053 C C . LEU B 1 547 ? 27.547 -8.883 -14.859 1 95.94 547 LEU B C 1
ATOM 13055 O O . LEU B 1 547 ? 27.562 -7.68 -15.148 1 95.94 547 LEU B O 1
ATOM 13059 N N . LYS B 1 548 ? 26.641 -9.414 -14.094 1 96.75 548 LYS B N 1
ATOM 13060 C CA . LYS B 1 548 ? 25.578 -8.633 -13.492 1 96.75 548 LYS B CA 1
ATOM 13061 C C . LYS B 1 548 ? 25.719 -8.562 -11.977 1 96.75 548 LYS B C 1
ATOM 13063 O O . LYS B 1 548 ? 25.359 -7.562 -11.359 1 96.75 548 LYS B O 1
ATOM 13068 N N . GLU B 1 549 ? 26.188 -9.633 -11.367 1 97.75 549 GLU B N 1
ATOM 13069 C CA . GLU B 1 549 ? 26.297 -9.695 -9.914 1 97.75 549 GLU B CA 1
ATOM 13070 C C . GLU B 1 549 ? 27.547 -10.461 -9.492 1 97.75 549 GLU B C 1
ATOM 13072 O O . GLU B 1 549 ? 27.875 -11.5 -10.07 1 97.75 549 GLU B O 1
ATOM 13077 N N . ILE B 1 550 ? 28.234 -9.945 -8.5 1 97.5 550 ILE B N 1
ATOM 13078 C CA . ILE B 1 550 ? 29.375 -10.609 -7.879 1 97.5 550 ILE B CA 1
ATOM 13079 C C . ILE B 1 550 ? 29.266 -10.492 -6.359 1 97.5 550 ILE B C 1
ATOM 13081 O O . ILE B 1 550 ? 28.938 -9.43 -5.836 1 97.5 550 ILE B O 1
ATOM 13085 N N . ASP B 1 551 ? 29.469 -11.562 -5.656 1 97.94 551 ASP B N 1
ATOM 13086 C CA . ASP B 1 551 ? 29.359 -11.57 -4.199 1 97.94 551 ASP B CA 1
ATOM 13087 C C . ASP B 1 551 ? 30.594 -12.18 -3.553 1 97.94 551 ASP B C 1
ATOM 13089 O O . ASP B 1 551 ? 30.859 -13.375 -3.703 1 97.94 551 ASP B O 1
ATOM 13093 N N . PHE B 1 552 ? 31.344 -11.414 -2.818 1 96.81 552 PHE B N 1
ATOM 13094 C CA . PHE B 1 552 ? 32.531 -11.875 -2.094 1 96.81 552 PHE B CA 1
ATOM 13095 C C . PHE B 1 552 ? 32.281 -11.836 -0.59 1 96.81 552 PHE B C 1
ATOM 13097 O O . PHE B 1 552 ? 33.219 -11.906 0.196 1 96.81 552 PHE B O 1
ATOM 13104 N N . SER B 1 553 ? 31.062 -11.711 -0.163 1 95.75 553 SER B N 1
ATOM 13105 C CA . SER B 1 553 ? 30.75 -11.469 1.242 1 95.75 553 SER B CA 1
ATOM 13106 C C . SER B 1 553 ? 31.344 -12.547 2.135 1 95.75 553 SER B C 1
ATOM 13108 O O . SER B 1 553 ? 31.188 -13.742 1.865 1 95.75 553 SER B O 1
ATOM 13110 N N . GLY B 1 554 ? 32 -12.086 3.15 1 93 554 GLY B N 1
ATOM 13111 C CA . GLY B 1 554 ? 32.594 -13.008 4.117 1 93 554 GLY B CA 1
ATOM 13112 C C . GLY B 1 554 ? 33.844 -13.688 3.617 1 93 554 GLY B C 1
ATOM 13113 O O . GLY B 1 554 ? 34.438 -14.516 4.32 1 93 554 GLY B O 1
ATOM 13114 N N . THR B 1 555 ? 34.25 -13.469 2.387 1 94.25 555 THR B N 1
ATOM 13115 C CA . THR B 1 555 ? 35.5 -14 1.834 1 94.25 555 THR B CA 1
ATOM 13116 C C . THR B 1 555 ? 36.594 -12.961 1.91 1 94.25 555 THR B C 1
ATOM 13118 O O . THR B 1 555 ? 36.531 -11.914 1.269 1 94.25 555 THR B O 1
ATOM 13121 N N . SER B 1 556 ? 37.688 -13.211 2.586 1 89.19 556 SER B N 1
ATOM 13122 C CA . SER B 1 556 ? 38.781 -12.258 2.762 1 89.19 556 SER B CA 1
ATOM 13123 C C . SER B 1 556 ? 39.688 -12.258 1.557 1 89.19 556 SER B C 1
ATOM 13125 O O . SER B 1 556 ? 40.594 -13.102 1.455 1 89.19 556 SER B O 1
ATOM 13127 N N . LEU B 1 557 ? 39.688 -11.422 0.481 1 88.75 557 LEU B N 1
ATOM 13128 C CA . LEU B 1 557 ? 40.469 -11.383 -0.749 1 88.75 557 LEU B CA 1
ATOM 13129 C C . LEU B 1 557 ? 41.812 -10.656 -0.526 1 88.75 557 LEU B C 1
ATOM 13131 O O . LEU B 1 557 ? 42.75 -10.859 -1.269 1 88.75 557 LEU B O 1
ATOM 13135 N N . GLY B 1 558 ? 42.219 -10.188 0.537 1 86.56 558 GLY B N 1
ATOM 13136 C CA . GLY B 1 558 ? 43.375 -9.336 0.733 1 86.56 558 GLY B CA 1
ATOM 13137 C C . GLY B 1 558 ? 43.344 -8.086 -0.124 1 86.56 558 GLY B C 1
ATOM 13138 O O . GLY B 1 558 ? 42.594 -8.008 -1.097 1 86.56 558 GLY B O 1
ATOM 13139 N N . PRO B 1 559 ? 44.156 -7.066 0.043 1 90.06 559 PRO B N 1
ATOM 13140 C CA . PRO B 1 559 ? 44.125 -5.777 -0.653 1 90.06 559 PRO B CA 1
ATOM 13141 C C . PRO B 1 559 ? 44.594 -5.883 -2.109 1 90.06 559 PRO B C 1
ATOM 13143 O O . PRO B 1 559 ? 44.031 -5.207 -2.979 1 90.06 559 PRO B O 1
ATOM 13146 N N . ASP B 1 560 ? 45.562 -6.75 -2.418 1 92.19 560 ASP B N 1
ATOM 13147 C CA . ASP B 1 560 ? 46.094 -6.863 -3.771 1 92.19 560 ASP B CA 1
ATOM 13148 C C . ASP B 1 560 ? 45.062 -7.449 -4.723 1 92.19 560 ASP B C 1
ATOM 13150 O O . ASP B 1 560 ? 44.875 -6.941 -5.828 1 92.19 560 ASP B O 1
ATOM 13154 N N . VAL B 1 561 ? 44.438 -8.492 -4.316 1 93.69 561 VAL B N 1
ATOM 13155 C CA . VAL B 1 561 ? 43.438 -9.156 -5.141 1 93.69 561 VAL B CA 1
ATOM 13156 C C . VAL B 1 561 ? 42.219 -8.258 -5.297 1 93.69 561 VAL B C 1
ATOM 13158 O O . VAL B 1 561 ? 41.656 -8.164 -6.387 1 93.69 561 VAL B O 1
ATOM 13161 N N . LEU B 1 562 ? 41.812 -7.641 -4.219 1 94.38 562 LEU B N 1
ATOM 13162 C CA . LEU B 1 562 ? 40.688 -6.719 -4.273 1 94.38 562 LEU B CA 1
ATOM 13163 C C . LEU B 1 562 ? 40.969 -5.559 -5.215 1 94.38 562 LEU B C 1
ATOM 13165 O O . LEU B 1 562 ? 40.094 -5.145 -5.984 1 94.38 562 LEU B O 1
ATOM 13169 N N . GLN B 1 563 ? 42.156 -5.008 -5.125 1 94.25 563 GLN B N 1
ATOM 13170 C CA . GLN B 1 563 ? 42.562 -3.938 -6.031 1 94.25 563 GLN B CA 1
ATOM 13171 C C . GLN B 1 563 ? 42.5 -4.402 -7.484 1 94.25 563 GLN B C 1
ATOM 13173 O O . GLN B 1 563 ? 42.094 -3.654 -8.367 1 94.25 563 GLN B O 1
ATOM 13178 N N . ALA B 1 564 ? 42.938 -5.598 -7.691 1 95.88 564 ALA B N 1
ATOM 13179 C CA . ALA B 1 564 ? 42.938 -6.168 -9.039 1 95.88 564 ALA B CA 1
ATOM 13180 C C . ALA B 1 564 ? 41.5 -6.309 -9.562 1 95.88 564 ALA B C 1
ATOM 13182 O O . ALA B 1 564 ? 41.25 -6.008 -10.727 1 95.88 564 ALA B O 1
ATOM 13183 N N . PHE B 1 565 ? 40.656 -6.781 -8.742 1 96.19 565 PHE B N 1
ATOM 13184 C CA . PHE B 1 565 ? 39.25 -6.914 -9.086 1 96.19 565 PHE B CA 1
ATOM 13185 C C . PHE B 1 565 ? 38.656 -5.566 -9.484 1 96.19 565 PHE B C 1
ATOM 13187 O O . PHE B 1 565 ? 38.031 -5.441 -10.555 1 96.19 565 PHE B O 1
ATOM 13194 N N . ILE B 1 566 ? 38.875 -4.559 -8.656 1 96 566 ILE B N 1
ATOM 13195 C CA . ILE B 1 566 ? 38.312 -3.23 -8.891 1 96 566 ILE B CA 1
ATOM 13196 C C . ILE B 1 566 ? 38.906 -2.633 -10.156 1 96 566 ILE B C 1
ATOM 13198 O O . ILE B 1 566 ? 38.219 -2.066 -10.992 1 96 566 ILE B O 1
ATOM 13202 N N . ALA B 1 567 ? 40.219 -2.812 -10.32 1 96 567 ALA B N 1
ATOM 13203 C CA . ALA B 1 567 ? 40.906 -2.305 -11.516 1 96 567 ALA B CA 1
ATOM 13204 C C . ALA B 1 567 ? 40.375 -2.986 -12.773 1 96 567 ALA B C 1
ATOM 13206 O O . ALA B 1 567 ? 40.219 -2.344 -13.812 1 96 567 ALA B O 1
ATOM 13207 N N . GLY B 1 568 ? 40.188 -4.258 -12.664 1 96.94 568 GLY B N 1
ATOM 13208 C CA . GLY B 1 568 ? 39.625 -4.984 -13.789 1 96.94 568 GLY B CA 1
ATOM 13209 C C . GLY B 1 568 ? 38.25 -4.48 -14.18 1 96.94 568 GLY B C 1
ATOM 13210 O O . GLY B 1 568 ? 37.969 -4.25 -15.367 1 96.94 568 GLY B O 1
ATOM 13211 N N . LEU B 1 569 ? 37.438 -4.332 -13.266 1 95.69 569 LEU B N 1
ATOM 13212 C CA . LEU B 1 569 ? 36.094 -3.848 -13.508 1 95.69 569 LEU B CA 1
ATOM 13213 C C . LEU B 1 569 ? 36.094 -2.436 -14.086 1 95.69 569 LEU B C 1
ATOM 13215 O O . LEU B 1 569 ? 35.312 -2.098 -14.953 1 95.69 569 LEU B O 1
ATOM 13219 N N . ALA B 1 570 ? 36.938 -1.54 -13.547 1 94.44 570 ALA B N 1
ATOM 13220 C CA . ALA B 1 570 ? 37.062 -0.158 -14 1 94.44 570 ALA B CA 1
ATOM 13221 C C . ALA B 1 570 ? 37.438 -0.1 -15.477 1 94.44 570 ALA B C 1
ATOM 13223 O O . ALA B 1 570 ? 37.031 0.821 -16.188 1 94.44 570 ALA B O 1
ATOM 13224 N N . ASN B 1 571 ? 38.156 -1.096 -15.867 1 94.25 571 ASN B N 1
ATOM 13225 C CA . ASN B 1 571 ? 38.625 -1.126 -17.234 1 94.25 571 ASN B CA 1
ATOM 13226 C C . ASN B 1 571 ? 37.688 -1.907 -18.156 1 94.25 571 ASN B C 1
ATOM 13228 O O . ASN B 1 571 ? 38 -2.154 -19.312 1 94.25 571 ASN B O 1
ATOM 13232 N N . ASN B 1 572 ? 36.625 -2.375 -17.672 1 94.69 572 ASN B N 1
ATOM 13233 C CA . ASN B 1 572 ? 35.656 -3.143 -18.453 1 94.69 572 ASN B CA 1
ATOM 13234 C C . ASN B 1 572 ? 34.562 -2.252 -19 1 94.69 572 ASN B C 1
ATOM 13236 O O . ASN B 1 572 ? 33.688 -1.817 -18.25 1 94.69 572 ASN B O 1
ATOM 13240 N N . ALA B 1 573 ? 34.406 -1.981 -20.234 1 90.5 573 ALA B N 1
ATOM 13241 C CA . ALA B 1 573 ? 33.438 -1.08 -20.844 1 90.5 573 ALA B CA 1
ATOM 13242 C C . ALA B 1 573 ? 32.156 -1.823 -21.219 1 90.5 573 ALA B C 1
ATOM 13244 O O . ALA B 1 573 ? 31.141 -1.201 -21.484 1 90.5 573 ALA B O 1
ATOM 13245 N N . GLN B 1 574 ? 32.25 -3.133 -21.094 1 91.44 574 GLN B N 1
ATOM 13246 C CA . GLN B 1 574 ? 31.109 -3.916 -21.547 1 91.44 574 GLN B CA 1
ATOM 13247 C C . GLN B 1 574 ? 30.078 -4.074 -20.438 1 91.44 574 GLN B C 1
ATOM 13249 O O . GLN B 1 574 ? 28.891 -4.262 -20.719 1 91.44 574 GLN B O 1
ATOM 13254 N N . VAL B 1 575 ? 30.5 -4.105 -19.234 1 92.12 575 VAL B N 1
ATOM 13255 C CA . VAL B 1 575 ? 29.625 -4.383 -18.109 1 92.12 575 VAL B CA 1
ATOM 13256 C C . VAL B 1 575 ? 29.125 -3.07 -17.5 1 92.12 575 VAL B C 1
ATOM 13258 O O . VAL B 1 575 ? 29.906 -2.137 -17.312 1 92.12 575 VAL B O 1
ATOM 13261 N N . LYS B 1 576 ? 27.797 -2.984 -17.328 1 91.69 576 LYS B N 1
ATOM 13262 C CA . LYS B 1 576 ? 27.203 -1.788 -16.75 1 91.69 576 LYS B CA 1
ATOM 13263 C C . LYS B 1 576 ? 26.297 -2.145 -15.578 1 91.69 576 LYS B C 1
ATOM 13265 O O . LYS B 1 576 ? 25.656 -3.203 -15.578 1 91.69 576 LYS B O 1
ATOM 13270 N N . ASP B 1 577 ? 26.25 -1.271 -14.516 1 92.25 577 ASP B N 1
ATOM 13271 C CA . ASP B 1 577 ? 25.344 -1.338 -13.375 1 92.25 577 ASP B CA 1
ATOM 13272 C C . ASP B 1 577 ? 25.469 -2.672 -12.641 1 92.25 577 ASP B C 1
ATOM 13274 O O . ASP B 1 577 ? 24.469 -3.357 -12.406 1 92.25 577 ASP B O 1
ATOM 13278 N N . VAL B 1 578 ? 26.656 -3.062 -12.305 1 95.88 578 VAL B N 1
ATOM 13279 C CA . VAL B 1 578 ? 26.953 -4.348 -11.672 1 95.88 578 VAL B CA 1
ATOM 13280 C C . VAL B 1 578 ? 26.578 -4.289 -10.195 1 95.88 578 VAL B C 1
ATOM 13282 O O . VAL B 1 578 ? 26.797 -3.273 -9.531 1 95.88 578 VAL B O 1
ATOM 13285 N N . VAL B 1 579 ? 26 -5.352 -9.656 1 97.38 579 VAL B N 1
ATOM 13286 C CA . VAL B 1 579 ? 25.734 -5.492 -8.234 1 97.38 579 VAL B CA 1
ATOM 13287 C C . VAL B 1 579 ? 26.953 -6.109 -7.539 1 97.38 579 VAL B C 1
ATOM 13289 O O . VAL B 1 579 ? 27.344 -7.238 -7.848 1 97.38 579 VAL B O 1
ATOM 13292 N N . ILE B 1 580 ? 27.5 -5.422 -6.625 1 97 580 ILE B N 1
ATOM 13293 C CA . ILE B 1 580 ? 28.719 -5.887 -5.953 1 97 580 ILE B CA 1
ATOM 13294 C C . ILE B 1 580 ? 28.453 -6.004 -4.453 1 97 580 ILE B C 1
ATOM 13296 O O . ILE B 1 580 ? 28.031 -5.043 -3.812 1 97 580 ILE B O 1
ATOM 13300 N N . ASN B 1 581 ? 28.703 -7.141 -3.883 1 97 581 ASN B N 1
ATOM 13301 C CA . ASN B 1 581 ? 28.609 -7.375 -2.445 1 97 581 ASN B CA 1
ATOM 13302 C C . ASN B 1 581 ? 29.984 -7.613 -1.828 1 97 581 ASN B C 1
ATOM 13304 O O . ASN B 1 581 ? 30.609 -8.656 -2.059 1 97 581 ASN B O 1
ATOM 13308 N N . LEU B 1 582 ? 30.422 -6.73 -1.004 1 94.94 582 LEU B N 1
ATOM 13309 C CA . LEU B 1 582 ? 31.734 -6.797 -0.371 1 94.94 582 LEU B CA 1
ATOM 13310 C C . LEU B 1 582 ? 31.609 -6.789 1.148 1 94.94 582 LEU B C 1
ATOM 13312 O O . LEU B 1 582 ? 32.438 -6.18 1.842 1 94.94 582 LEU B O 1
ATOM 13316 N N . ASN B 1 583 ? 30.609 -7.418 1.681 1 93.12 583 ASN B N 1
ATOM 13317 C CA . ASN B 1 583 ? 30.359 -7.418 3.119 1 93.12 583 ASN B CA 1
ATOM 13318 C C . ASN B 1 583 ? 31.438 -8.211 3.869 1 93.12 583 ASN B C 1
ATOM 13320 O O . ASN B 1 583 ? 31.609 -9.398 3.625 1 93.12 583 ASN B O 1
ATOM 13324 N N . GLY B 1 584 ? 32.062 -7.59 4.734 1 89 584 GLY B N 1
ATOM 13325 C CA . GLY B 1 584 ? 33.031 -8.25 5.574 1 89 584 GLY B CA 1
ATOM 13326 C C . GLY B 1 584 ? 34.281 -8.703 4.809 1 89 584 GLY B C 1
ATOM 13327 O O . GLY B 1 584 ? 34.969 -9.633 5.227 1 89 584 GLY B O 1
ATOM 13328 N N . VAL B 1 585 ? 34.531 -8.227 3.678 1 87.19 585 VAL B N 1
ATOM 13329 C CA . VAL B 1 585 ? 35.656 -8.617 2.834 1 87.19 585 VAL B CA 1
ATOM 13330 C C . VAL B 1 585 ? 36.906 -7.824 3.225 1 87.19 585 VAL B C 1
ATOM 13332 O O . VAL B 1 585 ? 38 -8.352 3.211 1 87.19 585 VAL B O 1
ATOM 13335 N N . CYS B 1 586 ? 36.625 -6.543 3.449 1 76.56 586 CYS B N 1
ATOM 13336 C CA . CYS B 1 586 ? 37.719 -5.574 3.607 1 76.56 586 CYS B CA 1
ATOM 13337 C C . CYS B 1 586 ? 37.781 -5.062 5.043 1 76.56 586 CYS B C 1
ATOM 13339 O O . CYS B 1 586 ? 36.75 -4.805 5.664 1 76.56 586 CYS B O 1
ATOM 13341 N N . ASP B 1 587 ? 39.062 -5.207 5.613 1 72 587 ASP B N 1
ATOM 13342 C CA . ASP B 1 587 ? 39.25 -4.531 6.895 1 72 587 ASP B CA 1
ATOM 13343 C C . ASP B 1 587 ? 39.938 -3.188 6.707 1 72 587 ASP B C 1
ATOM 13345 O O . ASP B 1 587 ? 39.938 -2.625 5.609 1 72 587 ASP B O 1
ATOM 13349 N N . ARG B 1 588 ? 40.469 -2.535 7.602 1 71.56 588 ARG B N 1
ATOM 13350 C CA . ARG B 1 588 ? 41.062 -1.213 7.617 1 71.56 588 ARG B CA 1
ATOM 13351 C C . ARG B 1 588 ? 42.156 -1.104 6.555 1 71.56 588 ARG B C 1
ATOM 13353 O O . ARG B 1 588 ? 42.406 -0.023 6.012 1 71.56 588 ARG B O 1
ATOM 13360 N N . SER B 1 589 ? 42.656 -2.25 6.109 1 74.88 589 SER B N 1
ATOM 13361 C CA . SER B 1 589 ? 43.781 -2.262 5.172 1 74.88 589 SER B CA 1
ATOM 13362 C C . SER B 1 589 ? 43.312 -2.061 3.74 1 74.88 589 SER B C 1
ATOM 13364 O O . SER B 1 589 ? 44.094 -1.735 2.854 1 74.88 589 SER B O 1
ATOM 13366 N N . CYS B 1 590 ? 41.969 -2.047 3.51 1 80.19 590 CYS B N 1
ATOM 13367 C CA . CYS B 1 590 ? 41.469 -2.064 2.141 1 80.19 590 CYS B CA 1
ATOM 13368 C C . CYS B 1 590 ? 40.844 -0.729 1.777 1 80.19 590 CYS B C 1
ATOM 13370 O O . CYS B 1 590 ? 40.281 -0.574 0.682 1 80.19 590 CYS B O 1
ATOM 13372 N N . VAL B 1 591 ? 40.969 0.203 2.535 1 80.88 591 VAL B N 1
ATOM 13373 C CA . VAL B 1 591 ? 40.25 1.459 2.332 1 80.88 591 VAL B CA 1
ATOM 13374 C C . VAL B 1 591 ? 40.812 2.172 1.1 1 80.88 591 VAL B C 1
ATOM 13376 O O . VAL B 1 591 ? 40.031 2.721 0.302 1 80.88 591 VAL B O 1
ATOM 13379 N N . THR B 1 592 ? 42.125 2.199 0.975 1 86.69 592 THR B N 1
ATOM 13380 C CA . THR B 1 592 ? 42.75 2.854 -0.163 1 86.69 592 THR B CA 1
ATOM 13381 C C . THR B 1 592 ? 42.344 2.172 -1.47 1 86.69 592 THR B C 1
ATOM 13383 O O . THR B 1 592 ? 42.188 2.836 -2.494 1 86.69 592 THR B O 1
ATOM 13386 N N . VAL B 1 593 ? 42.094 0.941 -1.368 1 89.94 593 VAL B N 1
ATOM 13387 C CA . VAL B 1 593 ? 41.75 0.146 -2.539 1 89.94 593 VAL B CA 1
ATOM 13388 C C . VAL B 1 593 ? 40.312 0.479 -2.979 1 89.94 593 VAL B C 1
ATOM 13390 O O . VAL B 1 593 ? 40.031 0.575 -4.176 1 89.94 593 VAL B O 1
ATOM 13393 N N . LEU B 1 594 ? 39.5 0.678 -1.999 1 90.62 594 LEU B N 1
ATOM 13394 C CA . LEU B 1 594 ? 38.062 0.914 -2.27 1 90.62 594 LEU B CA 1
ATOM 13395 C C . LEU B 1 594 ? 37.875 2.252 -2.971 1 90.62 594 LEU B C 1
ATOM 13397 O O . LEU B 1 594 ? 36.812 2.494 -3.562 1 90.62 594 LEU B O 1
ATOM 13401 N N . GLU B 1 595 ? 38.781 3.139 -2.918 1 88.44 595 GLU B N 1
ATOM 13402 C CA . GLU B 1 595 ? 38.719 4.422 -3.609 1 88.44 595 GLU B CA 1
ATOM 13403 C C . GLU B 1 595 ? 38.594 4.227 -5.121 1 88.44 595 GLU B C 1
ATOM 13405 O O . GLU B 1 595 ? 38.031 5.082 -5.82 1 88.44 595 GLU B O 1
ATOM 13410 N N . GLY B 1 596 ? 39.094 3.102 -5.621 1 90.56 596 GLY B N 1
ATOM 13411 C CA . GLY B 1 596 ? 39.031 2.785 -7.039 1 90.56 596 GLY B CA 1
ATOM 13412 C C . GLY B 1 596 ? 37.594 2.535 -7.531 1 90.56 596 GLY B C 1
ATOM 13413 O O . GLY B 1 596 ? 37.344 2.566 -8.734 1 90.56 596 GLY B O 1
ATOM 13414 N N . LEU B 1 597 ? 36.75 2.318 -6.66 1 91.5 597 LEU B N 1
ATOM 13415 C CA . LEU B 1 597 ? 35.344 2.064 -7.016 1 91.5 597 LEU B CA 1
ATOM 13416 C C . LEU B 1 597 ? 34.75 3.26 -7.746 1 91.5 597 LEU B C 1
ATOM 13418 O O . LEU B 1 597 ? 33.75 3.115 -8.477 1 91.5 597 LEU B O 1
ATOM 13422 N N . ALA B 1 598 ? 35.25 4.461 -7.535 1 89.06 598 ALA B N 1
ATOM 13423 C CA . ALA B 1 598 ? 34.719 5.691 -8.125 1 89.06 598 ALA B CA 1
ATOM 13424 C C . ALA B 1 598 ? 34.75 5.617 -9.648 1 89.06 598 ALA B C 1
ATOM 13426 O O . ALA B 1 598 ? 33.906 6.242 -10.32 1 89.06 598 ALA B O 1
ATOM 13427 N N . ASP B 1 599 ? 35.562 4.73 -10.148 1 88.94 599 ASP B N 1
ATOM 13428 C CA . ASP B 1 599 ? 35.75 4.648 -11.594 1 88.94 599 ASP B CA 1
ATOM 13429 C C . ASP B 1 599 ? 34.969 3.469 -12.172 1 88.94 599 ASP B C 1
ATOM 13431 O O . ASP B 1 599 ? 34.969 3.256 -13.391 1 88.94 599 ASP B O 1
ATOM 13435 N N . CYS B 1 600 ? 34.312 2.76 -11.391 1 91.5 600 CYS B N 1
ATOM 13436 C CA . CYS B 1 600 ? 33.625 1.56 -11.828 1 91.5 600 CYS B CA 1
ATOM 13437 C C . CYS B 1 600 ? 32.156 1.852 -12.086 1 91.5 600 CYS B C 1
ATOM 13439 O O . CYS B 1 600 ? 31.594 2.773 -11.5 1 91.5 600 CYS B O 1
ATOM 13441 N N . SER B 1 601 ? 31.609 1.159 -13.016 1 91.56 601 SER B N 1
ATOM 13442 C CA . SER B 1 601 ? 30.172 1.248 -13.273 1 91.56 601 SER B CA 1
ATOM 13443 C C . SER B 1 601 ? 29.391 0.323 -12.344 1 91.56 601 SER B C 1
ATOM 13445 O O . SER B 1 601 ? 28.891 -0.719 -12.781 1 91.56 601 SER B O 1
ATOM 13447 N N . VAL B 1 602 ? 29.234 0.723 -11.109 1 94.38 602 VAL B N 1
ATOM 13448 C CA . VAL B 1 602 ? 28.547 -0.072 -10.102 1 94.38 602 VAL B CA 1
ATOM 13449 C C . VAL B 1 602 ? 27.156 0.493 -9.852 1 94.38 602 VAL B C 1
ATOM 13451 O O . VAL B 1 602 ? 27 1.678 -9.547 1 94.38 602 VAL B O 1
ATOM 13454 N N . GLY B 1 603 ? 26.172 -0.312 -10.039 1 94.81 603 GLY B N 1
ATOM 13455 C CA . GLY B 1 603 ? 24.812 0.112 -9.781 1 94.81 603 GLY B CA 1
ATOM 13456 C C . GLY B 1 603 ? 24.391 -0.072 -8.336 1 94.81 603 GLY B C 1
ATOM 13457 O O . GLY B 1 603 ? 23.734 0.795 -7.762 1 94.81 603 GLY B O 1
ATOM 13458 N N . SER B 1 604 ? 24.75 -1.169 -7.754 1 97.12 604 SER B N 1
ATOM 13459 C CA . SER B 1 604 ? 24.438 -1.509 -6.371 1 97.12 604 SER B CA 1
ATOM 13460 C C . SER B 1 604 ? 25.672 -1.987 -5.617 1 97.12 604 SER B C 1
ATOM 13462 O O . SER B 1 604 ? 26.438 -2.809 -6.129 1 97.12 604 SER B O 1
ATOM 13464 N N . LEU B 1 605 ? 25.875 -1.444 -4.426 1 96.75 605 LEU B N 1
ATOM 13465 C CA . LEU B 1 605 ? 27.047 -1.793 -3.627 1 96.75 605 LEU B CA 1
ATOM 13466 C C . LEU B 1 605 ? 26.641 -2.082 -2.182 1 96.75 605 LEU B C 1
ATOM 13468 O O . LEU B 1 605 ? 25.859 -1.341 -1.589 1 96.75 605 LEU B O 1
ATOM 13472 N N . SER B 1 606 ? 27.141 -3.193 -1.663 1 96.88 606 SER B N 1
ATOM 13473 C CA . SER B 1 606 ? 26.938 -3.514 -0.255 1 96.88 606 SER B CA 1
ATOM 13474 C C . SER B 1 606 ? 28.25 -3.605 0.497 1 96.88 606 SER B C 1
ATOM 13476 O O . SER B 1 606 ? 29.156 -4.348 0.093 1 96.88 606 SER B O 1
ATOM 13478 N N . LEU B 1 607 ? 28.406 -2.848 1.491 1 94.31 607 LEU B N 1
ATOM 13479 C CA . LEU B 1 607 ? 29.562 -2.846 2.381 1 94.31 607 LEU B CA 1
ATOM 13480 C C . LEU B 1 607 ? 29.141 -3.086 3.824 1 94.31 607 LEU B C 1
ATOM 13482 O O . LEU B 1 607 ? 29.719 -2.51 4.75 1 94.31 607 LEU B O 1
ATOM 13486 N N . ARG B 1 608 ? 28.203 -3.916 3.971 1 93.5 608 ARG B N 1
ATOM 13487 C CA . ARG B 1 608 ? 27.641 -4.191 5.289 1 93.5 608 ARG B CA 1
ATOM 13488 C C . ARG B 1 608 ? 28.641 -4.918 6.176 1 93.5 608 ARG B C 1
ATOM 13490 O O . ARG B 1 608 ? 29.422 -5.75 5.695 1 93.5 608 ARG B O 1
ATOM 13497 N N . ASP B 1 609 ? 28.672 -4.68 7.492 1 89.75 609 ASP B N 1
ATOM 13498 C CA . ASP B 1 609 ? 29.406 -5.398 8.523 1 89.75 609 ASP B CA 1
ATOM 13499 C C . ASP B 1 609 ? 30.906 -5.426 8.203 1 89.75 609 ASP B C 1
ATOM 13501 O O . ASP B 1 609 ? 31.547 -6.473 8.305 1 89.75 609 ASP B O 1
ATOM 13505 N N . SER B 1 610 ? 31.594 -4.43 7.641 1 86.62 610 SER B N 1
ATOM 13506 C CA . SER B 1 610 ? 33 -4.414 7.223 1 86.62 610 SER B CA 1
ATOM 13507 C C . SER B 1 610 ? 33.875 -3.803 8.305 1 86.62 610 SER B C 1
ATOM 13509 O O . SER B 1 610 ? 35.094 -3.764 8.156 1 86.62 610 SER B O 1
ATOM 13511 N N . SER B 1 611 ? 33.531 -3.438 9.445 1 80.12 611 SER B N 1
ATOM 13512 C CA . SER B 1 611 ? 34.312 -2.908 10.562 1 80.12 611 SER B CA 1
ATOM 13513 C C . SER B 1 611 ? 35.312 -1.855 10.086 1 80.12 611 SER B C 1
ATOM 13515 O O . SER B 1 611 ? 36.5 -1.934 10.398 1 80.12 611 SER B O 1
ATOM 13517 N N . PHE B 1 612 ? 35.031 -0.939 9.438 1 86 612 PHE B N 1
ATOM 13518 C CA . PHE B 1 612 ? 35.906 0.083 8.859 1 86 612 PHE B CA 1
ATOM 13519 C C . PHE B 1 612 ? 36.438 1.003 9.938 1 86 612 PHE B C 1
ATOM 13521 O O . PHE B 1 612 ? 37.469 1.68 9.734 1 86 612 PHE B O 1
ATOM 13528 N N . GLU B 1 613 ? 35.844 1.062 11.031 1 84.56 613 GLU B N 1
ATOM 13529 C CA . GLU B 1 613 ? 36.219 1.949 12.125 1 84.56 613 GLU B CA 1
ATOM 13530 C C . GLU B 1 613 ? 36.375 3.391 11.648 1 84.56 613 GLU B C 1
ATOM 13532 O O . GLU B 1 613 ? 35.469 3.928 11 1 84.56 613 GLU B O 1
ATOM 13537 N N . HIS B 1 614 ? 37.531 4.094 11.836 1 84.94 614 HIS B N 1
ATOM 13538 C CA . HIS B 1 614 ? 37.688 5.508 11.508 1 84.94 614 HIS B CA 1
ATOM 13539 C C . HIS B 1 614 ? 37.781 5.723 10.008 1 84.94 614 HIS B C 1
ATOM 13541 O O . HIS B 1 614 ? 37.531 6.816 9.508 1 84.94 614 HIS B O 1
ATOM 13547 N N . GLU B 1 615 ? 38 4.715 9.266 1 88.88 615 GLU B N 1
ATOM 13548 C CA . GLU B 1 615 ? 38.188 4.824 7.824 1 88.88 615 GLU B CA 1
ATOM 13549 C C . GLU B 1 615 ? 36.844 4.934 7.109 1 88.88 615 GLU B C 1
ATOM 13551 O O . GLU B 1 615 ? 36.781 5.234 5.914 1 88.88 615 GLU B O 1
ATOM 13556 N N . LEU B 1 616 ? 35.812 4.676 7.855 1 90.75 616 LEU B N 1
ATOM 13557 C CA . LEU B 1 616 ? 34.469 4.77 7.281 1 90.75 616 LEU B CA 1
ATOM 13558 C C . LEU B 1 616 ? 34.25 6.145 6.66 1 90.75 616 LEU B C 1
ATOM 13560 O O . LEU B 1 616 ? 33.562 6.258 5.637 1 90.75 616 LEU B O 1
ATOM 13564 N N . VAL B 1 617 ? 34.812 7.215 7.23 1 91.94 617 VAL B N 1
ATOM 13565 C CA . VAL B 1 617 ? 34.625 8.586 6.75 1 91.94 617 VAL B CA 1
ATOM 13566 C C . VAL B 1 617 ? 35.188 8.703 5.328 1 91.94 617 VAL B C 1
ATOM 13568 O O . VAL B 1 617 ? 34.469 9.188 4.434 1 91.94 617 VAL B O 1
ATOM 13571 N N . ALA B 1 618 ? 36.344 8.172 5.133 1 90.25 618 ALA B N 1
ATOM 13572 C CA . ALA B 1 618 ? 36.969 8.242 3.82 1 90.25 618 ALA B CA 1
ATOM 13573 C C . ALA B 1 618 ? 36.188 7.438 2.787 1 90.25 618 ALA B C 1
ATOM 13575 O O . ALA B 1 618 ? 36.125 7.82 1.618 1 90.25 618 ALA B O 1
ATOM 13576 N N . ILE B 1 619 ? 35.688 6.355 3.166 1 91.75 619 ILE B N 1
ATOM 13577 C CA . ILE B 1 619 ? 34.938 5.488 2.271 1 91.75 619 ILE B CA 1
ATOM 13578 C C . ILE B 1 619 ? 33.688 6.219 1.792 1 91.75 619 ILE B C 1
ATOM 13580 O O . ILE B 1 619 ? 33.375 6.207 0.6 1 91.75 619 ILE B O 1
ATOM 13584 N N . ILE B 1 620 ? 32.938 6.859 2.729 1 93.62 620 ILE B N 1
ATOM 13585 C CA . ILE B 1 620 ? 31.703 7.562 2.383 1 93.62 620 ILE B CA 1
ATOM 13586 C C . ILE B 1 620 ? 32.031 8.703 1.413 1 93.62 620 ILE B C 1
ATOM 13588 O O . ILE B 1 620 ? 31.25 8.945 0.475 1 93.62 620 ILE B O 1
ATOM 13592 N N . VAL B 1 621 ? 33.125 9.344 1.617 1 91.75 621 VAL B N 1
ATOM 13593 C CA . VAL B 1 621 ? 33.562 10.422 0.726 1 91.75 621 VAL B CA 1
ATOM 13594 C C . VAL B 1 621 ? 33.781 9.867 -0.681 1 91.75 621 VAL B C 1
ATOM 13596 O O . VAL B 1 621 ? 33.375 10.492 -1.668 1 91.75 621 VAL B O 1
ATOM 13599 N N . THR B 1 622 ? 34.406 8.688 -0.749 1 90.25 622 THR B N 1
ATOM 13600 C CA . THR B 1 622 ? 34.656 8.031 -2.029 1 90.25 622 THR B CA 1
ATOM 13601 C C . THR B 1 622 ? 33.344 7.672 -2.709 1 90.25 622 THR B C 1
ATOM 13603 O O . THR B 1 622 ? 33.188 7.855 -3.918 1 90.25 622 THR B O 1
ATOM 13606 N N . LEU B 1 623 ? 32.406 7.105 -1.95 1 92.19 623 LEU B N 1
ATOM 13607 C CA . LEU B 1 623 ? 31.109 6.695 -2.471 1 92.19 623 LEU B CA 1
ATOM 13608 C C . LEU B 1 623 ? 30.344 7.891 -3.025 1 92.19 623 LEU B C 1
ATOM 13610 O O . LEU B 1 623 ? 29.594 7.754 -3.994 1 92.19 623 LEU B O 1
ATOM 13614 N N . ARG B 1 624 ? 30.453 9.07 -2.418 1 90.94 624 ARG B N 1
ATOM 13615 C CA . ARG B 1 624 ? 29.781 10.289 -2.846 1 90.94 624 ARG B CA 1
ATOM 13616 C C . ARG B 1 624 ? 30.203 10.695 -4.25 1 90.94 624 ARG B C 1
ATOM 13618 O O . ARG B 1 624 ? 29.438 11.289 -5 1 90.94 624 ARG B O 1
ATOM 13625 N N . LYS B 1 625 ? 31.375 10.312 -4.637 1 89.19 625 LYS B N 1
ATOM 13626 C CA . LYS B 1 625 ? 31.938 10.688 -5.93 1 89.19 625 LYS B CA 1
ATOM 13627 C C . LYS B 1 625 ? 31.438 9.766 -7.035 1 89.19 625 LYS B C 1
ATOM 13629 O O . LYS B 1 625 ? 31.562 10.078 -8.219 1 89.19 625 LYS B O 1
ATOM 13634 N N . MET B 1 626 ? 30.844 8.648 -6.656 1 91.19 626 MET B N 1
ATOM 13635 C CA . MET B 1 626 ? 30.375 7.68 -7.641 1 91.19 626 MET B CA 1
ATOM 13636 C C . MET B 1 626 ? 29.094 8.172 -8.312 1 91.19 626 MET B C 1
ATOM 13638 O O . MET B 1 626 ? 28.094 8.422 -7.641 1 91.19 626 MET B O 1
ATOM 13642 N N . THR B 1 627 ? 29.016 8.297 -9.578 1 87.88 627 THR B N 1
ATOM 13643 C CA . THR B 1 627 ? 27.875 8.867 -10.289 1 87.88 627 THR B CA 1
ATOM 13644 C C . THR B 1 627 ? 26.891 7.777 -10.695 1 87.88 627 THR B C 1
ATOM 13646 O O . THR B 1 627 ? 25.719 8.062 -10.961 1 87.88 627 THR B O 1
ATOM 13649 N N . THR B 1 628 ? 27.359 6.5 -10.688 1 90.75 628 THR B N 1
ATOM 13650 C CA . THR B 1 628 ? 26.5 5.438 -11.195 1 90.75 628 THR B CA 1
ATOM 13651 C C . THR B 1 628 ? 25.844 4.676 -10.047 1 90.75 628 THR B C 1
ATOM 13653 O O . THR B 1 628 ? 24.969 3.842 -10.266 1 90.75 628 THR B O 1
ATOM 13656 N N . LEU B 1 629 ? 26.203 4.938 -8.836 1 93.94 629 LEU B N 1
ATOM 13657 C CA . LEU B 1 629 ? 25.719 4.191 -7.68 1 93.94 629 LEU B CA 1
ATOM 13658 C C . LEU B 1 629 ? 24.281 4.566 -7.355 1 93.94 629 LEU B C 1
ATOM 13660 O O . LEU B 1 629 ? 23.984 5.723 -7.027 1 93.94 629 LEU B O 1
ATOM 13664 N N . ASN B 1 630 ? 23.438 3.637 -7.418 1 94.94 630 ASN B N 1
ATOM 13665 C CA . ASN B 1 630 ? 22.016 3.857 -7.188 1 94.94 630 ASN B CA 1
ATOM 13666 C C . ASN B 1 630 ? 21.578 3.289 -5.84 1 94.94 630 ASN B C 1
ATOM 13668 O O . ASN B 1 630 ? 20.734 3.877 -5.164 1 94.94 630 ASN B O 1
ATOM 13672 N N . THR B 1 631 ? 22.078 2.152 -5.477 1 96.88 631 THR B N 1
ATOM 13673 C CA . THR B 1 631 ? 21.703 1.46 -4.246 1 96.88 631 THR B CA 1
ATOM 13674 C C . THR B 1 631 ? 22.922 1.198 -3.379 1 96.88 631 THR B C 1
ATOM 13676 O O . THR B 1 631 ? 23.906 0.625 -3.844 1 96.88 631 THR B O 1
ATOM 13679 N N . LEU B 1 632 ? 22.844 1.612 -2.125 1 97.12 632 LEU B N 1
ATOM 13680 C CA . LEU B 1 632 ? 23.969 1.443 -1.207 1 97.12 632 LEU B CA 1
ATOM 13681 C C . LEU B 1 632 ? 23.5 0.819 0.105 1 97.12 632 LEU B C 1
ATOM 13683 O O . LEU B 1 632 ? 22.5 1.244 0.681 1 97.12 632 LEU B O 1
ATOM 13687 N N . ASP B 1 633 ? 24.172 -0.202 0.534 1 97.31 633 ASP B N 1
ATOM 13688 C CA . ASP B 1 633 ? 23.922 -0.823 1.831 1 97.31 633 ASP B CA 1
ATOM 13689 C C . ASP B 1 633 ? 25.125 -0.638 2.766 1 97.31 633 ASP B C 1
ATOM 13691 O O . ASP B 1 633 ? 26.172 -1.247 2.562 1 97.31 633 ASP B O 1
ATOM 13695 N N . LEU B 1 634 ? 25 0.167 3.742 1 95.44 634 LEU B N 1
ATOM 13696 C CA . LEU B 1 634 ? 26.031 0.427 4.727 1 95.44 634 LEU B CA 1
ATOM 13697 C C . LEU B 1 634 ? 25.594 -0.035 6.113 1 95.44 634 LEU B C 1
ATOM 13699 O O . LEU B 1 634 ? 26.156 0.399 7.121 1 95.44 634 LEU B O 1
ATOM 13703 N N . GLY B 1 635 ? 24.672 -0.875 6.215 1 94.62 635 GLY B N 1
ATOM 13704 C CA . GLY B 1 635 ? 24.125 -1.292 7.492 1 94.62 635 GLY B CA 1
ATOM 13705 C C . GLY B 1 635 ? 25 -2.271 8.234 1 94.62 635 GLY B C 1
ATOM 13706 O O . GLY B 1 635 ? 26.172 -2.441 7.891 1 94.62 635 GLY B O 1
ATOM 13707 N N . GLY B 1 636 ? 24.469 -2.74 9.32 1 92.88 636 GLY B N 1
ATOM 13708 C CA . GLY B 1 636 ? 25.188 -3.725 10.109 1 92.88 636 GLY B CA 1
ATOM 13709 C C . GLY B 1 636 ? 26.047 -3.102 11.195 1 92.88 636 GLY B C 1
ATOM 13710 O O . GLY B 1 636 ? 25.625 -2.146 11.859 1 92.88 636 GLY B O 1
ATOM 13711 N N . SER B 1 637 ? 27.281 -3.586 11.422 1 89.69 637 SER B N 1
ATOM 13712 C CA . SER B 1 637 ? 28.109 -3.217 12.562 1 89.69 637 SER B CA 1
ATOM 13713 C C . SER B 1 637 ? 28.984 -2.006 12.242 1 89.69 637 SER B C 1
ATOM 13715 O O . SER B 1 637 ? 29.75 -1.549 13.094 1 89.69 637 SER B O 1
ATOM 13717 N N . ASN B 1 638 ? 28.859 -1.424 11.086 1 89.19 638 ASN B N 1
ATOM 13718 C CA . ASN B 1 638 ? 29.734 -0.351 10.641 1 89.19 638 ASN B CA 1
ATOM 13719 C C . ASN B 1 638 ? 29.672 0.852 11.578 1 89.19 638 ASN B C 1
ATOM 13721 O O . ASN B 1 638 ? 30.719 1.38 11.992 1 89.19 638 ASN B O 1
ATOM 13725 N N . PHE B 1 639 ? 28.469 1.268 12 1 91.94 639 PHE B N 1
ATOM 13726 C CA . PHE B 1 639 ? 28.312 2.453 12.836 1 91.94 639 PHE B CA 1
ATOM 13727 C C . PHE B 1 639 ? 28.297 2.074 14.312 1 91.94 639 PHE B C 1
ATOM 13729 O O . PHE B 1 639 ? 28.75 2.846 15.164 1 91.94 639 PHE B O 1
ATOM 13736 N N . TYR B 1 640 ? 27.828 0.882 14.562 1 88.06 640 TYR B N 1
ATOM 13737 C CA . TYR B 1 640 ? 27.75 0.417 15.938 1 88.06 640 TYR B CA 1
ATOM 13738 C C . TYR B 1 640 ? 29.141 0.283 16.547 1 88.06 640 TYR B C 1
ATOM 13740 O O . TYR B 1 640 ? 29.359 0.665 17.703 1 88.06 640 TYR B O 1
ATOM 13748 N N . SER B 1 641 ? 30.062 -0.218 15.766 1 83.44 641 SER B N 1
ATOM 13749 C CA . SER B 1 641 ? 31.438 -0.396 16.25 1 83.44 641 SER B CA 1
ATOM 13750 C C . SER B 1 641 ? 32.125 0.948 16.484 1 83.44 641 SER B C 1
ATOM 13752 O O . SER B 1 641 ? 32.906 1.087 17.422 1 83.44 641 SER B O 1
ATOM 13754 N N . LEU B 1 642 ? 31.766 1.908 15.75 1 86.62 642 LEU B N 1
ATOM 13755 C CA . LEU B 1 642 ? 32.344 3.246 15.875 1 86.62 642 LEU B CA 1
ATOM 13756 C C . LEU B 1 642 ? 31.766 3.961 17.094 1 86.62 642 LEU B C 1
ATOM 13758 O O . LEU B 1 642 ? 32.5 4.656 17.812 1 86.62 642 LEU B O 1
ATOM 13762 N N . LYS B 1 643 ? 30.578 3.818 17.344 1 85.62 643 LYS B N 1
ATOM 13763 C CA . LYS B 1 643 ? 29.875 4.477 18.453 1 85.62 643 LYS B CA 1
ATOM 13764 C C . LYS B 1 643 ? 30.375 3.969 19.797 1 85.62 643 LYS B C 1
ATOM 13766 O O . LYS B 1 643 ? 30.531 4.75 20.734 1 85.62 643 LYS B O 1
ATOM 13771 N N . ASN B 1 644 ? 30.562 2.707 19.922 1 83 644 ASN B N 1
ATOM 13772 C CA . ASN B 1 644 ? 30.844 2.072 21.203 1 83 644 ASN B CA 1
ATOM 13773 C C . ASN B 1 644 ? 32.312 2.221 21.578 1 83 644 ASN B C 1
ATOM 13775 O O . ASN B 1 644 ? 32.688 1.971 22.734 1 83 644 ASN B O 1
ATOM 13779 N N . HIS B 1 645 ? 33.125 2.66 20.578 1 82 645 HIS B N 1
ATOM 13780 C CA . HIS B 1 645 ? 34.531 2.865 20.891 1 82 645 HIS B CA 1
ATOM 13781 C C . HIS B 1 645 ? 34.812 4.344 21.125 1 82 645 HIS B C 1
ATOM 13783 O O . HIS B 1 645 ? 34.688 5.156 20.203 1 82 645 HIS B O 1
ATOM 13789 N N . ARG B 1 646 ? 35.188 4.73 22.359 1 74.31 646 ARG B N 1
ATOM 13790 C CA . ARG B 1 646 ? 35.406 6.105 22.797 1 74.31 646 ARG B CA 1
ATOM 13791 C C . ARG B 1 646 ? 36.469 6.797 21.938 1 74.31 646 ARG B C 1
ATOM 13793 O O . ARG B 1 646 ? 36.375 7.996 21.672 1 74.31 646 ARG B O 1
ATOM 13800 N N . LYS B 1 647 ? 37.406 5.957 21.438 1 78 647 LYS B N 1
ATOM 13801 C CA . LYS B 1 647 ? 38.5 6.504 20.656 1 78 647 LYS B CA 1
ATOM 13802 C C . LYS B 1 647 ? 38 7.02 19.312 1 78 647 LYS B C 1
ATOM 13804 O O . LYS B 1 647 ? 38.656 7.875 18.688 1 78 647 LYS B O 1
ATOM 13809 N N . HIS B 1 648 ? 36.781 6.594 18.953 1 80.31 648 HIS B N 1
ATOM 13810 C CA . HIS B 1 648 ? 36.312 6.898 17.594 1 80.31 648 HIS B CA 1
ATOM 13811 C C . HIS B 1 648 ? 35.094 7.816 17.609 1 80.31 648 HIS B C 1
ATOM 13813 O O . HIS B 1 648 ? 34.406 7.938 16.609 1 80.31 648 HIS B O 1
ATOM 13819 N N . ALA B 1 649 ? 34.812 8.398 18.719 1 80.19 649 ALA B N 1
ATOM 13820 C CA . ALA B 1 649 ? 33.625 9.242 18.859 1 80.19 649 ALA B CA 1
ATOM 13821 C C . ALA B 1 649 ? 33.625 10.375 17.828 1 80.19 649 ALA B C 1
ATOM 13823 O O . ALA B 1 649 ? 32.594 10.68 17.234 1 80.19 649 ALA B O 1
ATOM 13824 N N . SER B 1 650 ? 34.812 11.016 17.609 1 84.62 650 SER B N 1
ATOM 13825 C CA . SER B 1 650 ? 34.938 12.102 16.625 1 84.62 650 SER B CA 1
ATOM 13826 C C . SER B 1 650 ? 34.688 11.594 15.211 1 84.62 650 SER B C 1
ATOM 13828 O O . SER B 1 650 ? 34.062 12.273 14.406 1 84.62 650 SER B O 1
ATOM 13830 N N . ALA B 1 651 ? 35.156 10.469 14.969 1 89.62 651 ALA B N 1
ATOM 13831 C CA . ALA B 1 651 ? 34.969 9.859 13.656 1 89.62 651 ALA B CA 1
ATOM 13832 C C . ALA B 1 651 ? 33.5 9.5 13.422 1 89.62 651 ALA B C 1
ATOM 13834 O O . ALA B 1 651 ? 33 9.594 12.297 1 89.62 651 ALA B O 1
ATOM 13835 N N . PHE B 1 652 ? 32.938 9.102 14.508 1 91.69 652 PHE B N 1
ATOM 13836 C CA . PHE B 1 652 ? 31.516 8.742 14.445 1 91.69 652 PHE B CA 1
ATOM 13837 C C . PHE B 1 652 ? 30.672 9.93 13.969 1 91.69 652 PHE B C 1
ATOM 13839 O O . PHE B 1 652 ? 29.906 9.812 13.008 1 91.69 652 PHE B O 1
ATOM 13846 N N . GLY B 1 653 ? 30.797 11.062 14.578 1 90.38 653 GLY B N 1
ATOM 13847 C CA . GLY B 1 653 ? 30.078 12.273 14.188 1 90.38 653 GLY B CA 1
ATOM 13848 C C . GLY B 1 653 ? 30.391 12.711 12.766 1 90.38 653 GLY B C 1
ATOM 13849 O O . GLY B 1 653 ? 29.484 13.086 12.023 1 90.38 653 GLY B O 1
ATOM 13850 N N . ARG B 1 654 ? 31.641 12.664 12.422 1 92.75 654 ARG B N 1
ATOM 13851 C CA . ARG B 1 654 ? 32.062 13.047 11.07 1 92.75 654 ARG B CA 1
ATOM 13852 C C . ARG B 1 654 ? 31.453 12.109 10.031 1 92.75 654 ARG B C 1
ATOM 13854 O O . ARG B 1 654 ? 31.062 12.547 8.945 1 92.75 654 ARG B O 1
ATOM 13861 N N . ALA B 1 655 ? 31.453 10.844 10.312 1 94.25 655 ALA B N 1
ATOM 13862 C CA . ALA B 1 655 ? 30.891 9.859 9.391 1 94.25 655 ALA B CA 1
ATOM 13863 C C . ALA B 1 655 ? 29.406 10.148 9.117 1 94.25 655 ALA B C 1
ATOM 13865 O O . ALA B 1 655 ? 28.953 10.062 7.973 1 94.25 655 ALA B O 1
ATOM 13866 N N . LEU B 1 656 ? 28.688 10.438 10.18 1 94.19 656 LEU B N 1
ATOM 13867 C CA . LEU B 1 656 ? 27.281 10.75 10.031 1 94.19 656 LEU B CA 1
ATOM 13868 C C . LEU B 1 656 ? 27.078 12.008 9.188 1 94.19 656 LEU B C 1
ATOM 13870 O O . LEU B 1 656 ? 26.172 12.062 8.352 1 94.19 656 LEU B O 1
ATOM 13874 N N . GLN B 1 657 ? 27.938 12.992 9.352 1 92.19 657 GLN B N 1
ATOM 13875 C CA . GLN B 1 657 ? 27.859 14.219 8.57 1 92.19 657 GLN B CA 1
ATOM 13876 C C . GLN B 1 657 ? 28.125 13.953 7.09 1 92.19 657 GLN B C 1
ATOM 13878 O O . GLN B 1 657 ? 27.453 14.508 6.223 1 92.19 657 GLN B O 1
ATOM 13883 N N . GLU B 1 658 ? 29.125 13.102 6.883 1 93.56 658 GLU B N 1
ATOM 13884 C CA . GLU B 1 658 ? 29.438 12.742 5.504 1 93.56 658 GLU B CA 1
ATOM 13885 C C . GLU B 1 658 ? 28.281 11.961 4.867 1 93.56 658 GLU B C 1
ATOM 13887 O O . GLU B 1 658 ? 28.031 12.094 3.668 1 93.56 658 GLU B O 1
ATOM 13892 N N . LEU B 1 659 ? 27.719 11.109 5.652 1 94.62 659 LEU B N 1
ATOM 13893 C CA . LEU B 1 659 ? 26.562 10.359 5.176 1 94.62 659 LEU B CA 1
ATOM 13894 C C . LEU B 1 659 ? 25.438 11.305 4.762 1 94.62 659 LEU B C 1
ATOM 13896 O O . LEU B 1 659 ? 24.797 11.086 3.74 1 94.62 659 LEU B O 1
ATOM 13900 N N . VAL B 1 660 ? 25.188 12.312 5.562 1 93.44 660 VAL B N 1
ATOM 13901 C CA . VAL B 1 660 ? 24.172 13.312 5.262 1 93.44 660 VAL B CA 1
ATOM 13902 C C . VAL B 1 660 ? 24.484 13.984 3.924 1 93.44 660 VAL B C 1
ATOM 13904 O O . VAL B 1 660 ? 23.594 14.18 3.096 1 93.44 660 VAL B O 1
ATOM 13907 N N . GLN B 1 661 ? 25.703 14.281 3.713 1 91.12 661 GLN B N 1
ATOM 13908 C CA . GLN B 1 661 ? 26.109 14.891 2.453 1 91.12 661 GLN B CA 1
ATOM 13909 C C . GLN B 1 661 ? 25.891 13.938 1.281 1 91.12 661 GLN B C 1
ATOM 13911 O O . GLN B 1 661 ? 25.469 14.367 0.201 1 91.12 661 GLN B O 1
ATOM 13916 N N . LEU B 1 662 ? 26.188 12.688 1.545 1 92.88 662 LEU B N 1
ATOM 13917 C CA . LEU B 1 662 ? 25.969 11.672 0.52 1 92.88 662 LEU B CA 1
ATOM 13918 C C . LEU B 1 662 ? 24.484 11.586 0.153 1 92.88 662 LEU B C 1
ATOM 13920 O O . LEU B 1 662 ? 24.141 11.484 -1.026 1 92.88 662 LEU B O 1
ATOM 13924 N N . MET B 1 663 ? 23.594 11.648 1.062 1 90.12 663 MET B N 1
ATOM 13925 C CA . MET B 1 663 ? 22.156 11.555 0.87 1 90.12 663 MET B CA 1
ATOM 13926 C C . MET B 1 663 ? 21.625 12.758 0.09 1 90.12 663 MET B C 1
ATOM 13928 O O . MET B 1 663 ? 20.719 12.625 -0.735 1 90.12 663 MET B O 1
ATOM 13932 N N . ASN B 1 664 ? 22.172 13.953 0.339 1 84.06 664 ASN B N 1
ATOM 13933 C CA . ASN B 1 664 ? 21.641 15.195 -0.209 1 84.06 664 ASN B CA 1
ATOM 13934 C C . ASN B 1 664 ? 22.266 15.523 -1.562 1 84.06 664 ASN B C 1
ATOM 13936 O O . ASN B 1 664 ? 21.578 16.031 -2.457 1 84.06 664 ASN B O 1
ATOM 13940 N N . ASP B 1 665 ? 23.562 15.234 -1.727 1 80.94 665 ASP B N 1
ATOM 13941 C CA . ASP B 1 665 ? 24.297 15.68 -2.908 1 80.94 665 ASP B CA 1
ATOM 13942 C C . ASP B 1 665 ? 24.516 14.531 -3.891 1 80.94 665 ASP B C 1
ATOM 13944 O O . ASP B 1 665 ? 24.797 14.766 -5.07 1 80.94 665 ASP B O 1
ATOM 13948 N N . GLY B 1 666 ? 24.375 13.383 -3.432 1 79.75 666 GLY B N 1
ATOM 13949 C CA . GLY B 1 666 ? 24.672 12.266 -4.312 1 79.75 666 GLY B CA 1
ATOM 13950 C C . GLY B 1 666 ? 23.5 11.875 -5.199 1 79.75 666 GLY B C 1
ATOM 13951 O O . GLY B 1 666 ? 22.453 12.508 -5.164 1 79.75 666 GLY B O 1
ATOM 13952 N N . ASN B 1 667 ? 23.797 10.977 -6.066 1 85.75 667 ASN B N 1
ATOM 13953 C CA . ASN B 1 667 ? 22.797 10.438 -6.973 1 85.75 667 ASN B CA 1
ATOM 13954 C C . ASN B 1 667 ? 22.172 9.156 -6.422 1 85.75 667 ASN B C 1
ATOM 13956 O O . ASN B 1 667 ? 21.516 8.414 -7.152 1 85.75 667 ASN B O 1
ATOM 13960 N N . LEU B 1 668 ? 22.391 8.969 -5.199 1 93.06 668 LEU B N 1
ATOM 13961 C CA . LEU B 1 668 ? 21.906 7.754 -4.543 1 93.06 668 LEU B CA 1
ATOM 13962 C C . LEU B 1 668 ? 20.391 7.738 -4.461 1 93.06 668 LEU B C 1
ATOM 13964 O O . LEU B 1 668 ? 19.766 8.75 -4.113 1 93.06 668 LEU B O 1
ATOM 13968 N N . GLN B 1 669 ? 19.75 6.656 -4.785 1 94.81 669 GLN B N 1
ATOM 13969 C CA . GLN B 1 669 ? 18.297 6.531 -4.746 1 94.81 669 GLN B CA 1
ATOM 13970 C C . GLN B 1 669 ? 17.844 5.691 -3.553 1 94.81 669 GLN B C 1
ATOM 13972 O O . GLN B 1 669 ? 16.828 5.992 -2.926 1 94.81 669 GLN B O 1
ATOM 13977 N N . GLU B 1 670 ? 18.578 4.664 -3.273 1 97 670 GLU B N 1
ATOM 13978 C CA . GLU B 1 670 ? 18.219 3.758 -2.188 1 97 670 GLU B CA 1
ATOM 13979 C C . GLU B 1 670 ? 19.375 3.609 -1.188 1 97 670 GLU B C 1
ATOM 13981 O O . GLU B 1 670 ? 20.516 3.369 -1.579 1 97 670 GLU B O 1
ATOM 13986 N N . LEU B 1 671 ? 19.062 3.793 0.062 1 97.5 671 LEU B N 1
ATOM 13987 C CA . LEU B 1 671 ? 20.062 3.684 1.126 1 97.5 671 LEU B CA 1
ATOM 13988 C C . LEU B 1 671 ? 19.578 2.758 2.234 1 97.5 671 LEU B C 1
ATOM 13990 O O . LEU B 1 671 ? 18.453 2.926 2.74 1 97.5 671 LEU B O 1
ATOM 13994 N N . ASN B 1 672 ? 20.344 1.764 2.564 1 97.75 672 ASN B N 1
ATOM 13995 C CA . ASN B 1 672 ? 20.031 0.826 3.639 1 97.75 672 ASN B CA 1
ATOM 13996 C C . ASN B 1 672 ? 20.953 1.024 4.84 1 97.75 672 ASN B C 1
ATOM 13998 O O . ASN B 1 672 ? 22.156 0.753 4.758 1 97.75 672 ASN B O 1
ATOM 14002 N N . LEU B 1 673 ? 20.422 1.483 5.902 1 97.44 673 LEU B N 1
ATOM 14003 C CA . LEU B 1 673 ? 21.141 1.682 7.156 1 97.44 673 LEU B CA 1
ATOM 14004 C C . LEU B 1 673 ? 20.578 0.795 8.258 1 97.44 673 LEU B C 1
ATOM 14006 O O . LEU B 1 673 ? 20.562 1.178 9.43 1 97.44 673 LEU B O 1
ATOM 14010 N N . SER B 1 674 ? 20.062 -0.335 7.918 1 97.12 674 SER B N 1
ATOM 14011 C CA . SER B 1 674 ? 19.438 -1.213 8.906 1 97.12 674 SER B CA 1
ATOM 14012 C C . SER B 1 674 ? 20.5 -1.828 9.828 1 97.12 674 SER B C 1
ATOM 14014 O O . SER B 1 674 ? 21.641 -2.039 9.414 1 97.12 674 SER B O 1
ATOM 14016 N N . ASP B 1 675 ? 20.203 -1.957 11.102 1 95.81 675 ASP B N 1
ATOM 14017 C CA . ASP B 1 675 ? 20.969 -2.672 12.117 1 95.81 675 ASP B CA 1
ATOM 14018 C C . ASP B 1 675 ? 22.219 -1.887 12.508 1 95.81 675 ASP B C 1
ATOM 14020 O O . ASP B 1 675 ? 23.203 -2.465 12.984 1 95.81 675 ASP B O 1
ATOM 14024 N N . CYS B 1 676 ? 22.219 -0.599 12.266 1 95.12 676 CYS B N 1
ATOM 14025 C CA . CYS B 1 676 ? 23.375 0.218 12.633 1 95.12 676 CYS B CA 1
ATOM 14026 C C . CYS B 1 676 ? 23.344 0.583 14.109 1 95.12 676 CYS B C 1
ATOM 14028 O O . CYS B 1 676 ? 24.359 0.948 14.688 1 95.12 676 CYS B O 1
ATOM 14030 N N . ARG B 1 677 ? 22.141 0.623 14.695 1 94.94 677 ARG B N 1
ATOM 14031 C CA . ARG B 1 677 ? 21.953 0.958 16.094 1 94.94 677 ARG B CA 1
ATOM 14032 C C . ARG B 1 677 ? 22.609 2.291 16.438 1 94.94 677 ARG B C 1
ATOM 14034 O O . ARG B 1 677 ? 23.375 2.383 17.406 1 94.94 677 ARG B O 1
ATOM 14041 N N . ILE B 1 678 ? 22.281 3.27 15.688 1 94.56 678 ILE B N 1
ATOM 14042 C CA . ILE B 1 678 ? 22.875 4.598 15.797 1 94.56 678 ILE B CA 1
ATOM 14043 C C . ILE B 1 678 ? 22.391 5.27 17.094 1 94.56 678 ILE B C 1
ATOM 14045 O O . ILE B 1 678 ? 23.125 6.074 17.672 1 94.56 678 ILE B O 1
ATOM 14049 N N . GLY B 1 679 ? 21.203 4.969 17.578 1 92.88 679 GLY B N 1
ATOM 14050 C CA . GLY B 1 679 ? 20.719 5.5 18.844 1 92.88 679 GLY B CA 1
ATOM 14051 C C . GLY B 1 679 ? 20.281 6.949 18.75 1 92.88 679 GLY B C 1
ATOM 14052 O O . GLY B 1 679 ? 19.641 7.355 17.781 1 92.88 679 GLY B O 1
ATOM 14053 N N . GLU B 1 680 ? 20.641 7.754 19.656 1 88.81 680 GLU B N 1
ATOM 14054 C CA . GLU B 1 680 ? 20.188 9.141 19.781 1 88.81 680 GLU B CA 1
ATOM 14055 C C . GLU B 1 680 ? 20.766 10.008 18.672 1 88.81 680 GLU B C 1
ATOM 14057 O O . GLU B 1 680 ? 20.156 11 18.281 1 88.81 680 GLU B O 1
ATOM 14062 N N . SER B 1 681 ? 21.922 9.617 18.125 1 92.12 681 SER B N 1
ATOM 14063 C CA . SER B 1 681 ? 22.578 10.398 17.078 1 92.12 681 SER B CA 1
ATOM 14064 C C . SER B 1 681 ? 21.812 10.312 15.766 1 92.12 681 SER B C 1
ATOM 14066 O O . SER B 1 681 ? 22.141 11 14.797 1 92.12 681 SER B O 1
ATOM 14068 N N . MET B 1 682 ? 20.719 9.531 15.734 1 93.44 682 MET B N 1
ATOM 14069 C CA . MET B 1 682 ? 19.859 9.445 14.562 1 93.44 682 MET B CA 1
ATOM 14070 C C . MET B 1 682 ? 19.328 10.82 14.18 1 93.44 682 MET B C 1
ATOM 14072 O O . MET B 1 682 ? 18.922 11.039 13.039 1 93.44 682 MET B O 1
ATOM 14076 N N . HIS B 1 683 ? 19.281 11.75 15.164 1 92.25 683 HIS B N 1
ATOM 14077 C CA . HIS B 1 683 ? 18.734 13.078 14.906 1 92.25 683 HIS B CA 1
ATOM 14078 C C . HIS B 1 683 ? 19.5 13.781 13.781 1 92.25 683 HIS B C 1
ATOM 14080 O O . HIS B 1 683 ? 18.922 14.578 13.047 1 92.25 683 HIS B O 1
ATOM 14086 N N . ILE B 1 684 ? 20.766 13.453 13.57 1 92.31 684 ILE B N 1
ATOM 14087 C CA . ILE B 1 684 ? 21.594 14.078 12.539 1 92.31 684 ILE B CA 1
ATOM 14088 C C . ILE B 1 684 ? 21.078 13.688 11.164 1 92.31 684 ILE B C 1
ATOM 14090 O O . ILE B 1 684 ? 20.906 14.539 10.289 1 92.31 684 ILE B O 1
ATOM 14094 N N . ILE B 1 685 ? 20.766 12.414 11.031 1 93.75 685 ILE B N 1
ATOM 14095 C CA . ILE B 1 685 ? 20.281 11.891 9.75 1 93.75 685 ILE B CA 1
ATOM 14096 C C . ILE B 1 685 ? 18.844 12.344 9.516 1 93.75 685 ILE B C 1
ATOM 14098 O O . ILE B 1 685 ? 18.5 12.797 8.422 1 93.75 685 ILE B O 1
ATOM 14102 N N . LEU B 1 686 ? 18.031 12.258 10.562 1 94.69 686 LEU B N 1
ATOM 14103 C CA . LEU B 1 686 ? 16.609 12.562 10.445 1 94.69 686 LEU B CA 1
ATOM 14104 C C . LEU B 1 686 ? 16.391 14.047 10.172 1 94.69 686 LEU B C 1
ATOM 14106 O O . LEU B 1 686 ? 15.5 14.414 9.406 1 94.69 686 LEU B O 1
ATOM 14110 N N . ASN B 1 687 ? 17.172 14.93 10.719 1 91.06 687 ASN B N 1
ATOM 14111 C CA . ASN B 1 687 ? 17.062 16.359 10.484 1 91.06 687 ASN B CA 1
ATOM 14112 C C . ASN B 1 687 ? 17.422 16.719 9.039 1 91.06 687 ASN B C 1
ATOM 14114 O O . ASN B 1 687 ? 16.938 17.719 8.508 1 91.06 687 ASN B O 1
ATOM 14118 N N . ALA B 1 688 ? 18.234 15.844 8.406 1 90.62 688 ALA B N 1
ATOM 14119 C CA . ALA B 1 688 ? 18.656 16.109 7.035 1 90.62 688 ALA B CA 1
ATOM 14120 C C . ALA B 1 688 ? 17.734 15.422 6.031 1 90.62 688 ALA B C 1
ATOM 14122 O O . ALA B 1 688 ? 17.75 15.75 4.844 1 90.62 688 ALA B O 1
ATOM 14123 N N . LEU B 1 689 ? 16.891 14.531 6.512 1 92.12 689 LEU B N 1
ATOM 14124 C CA . LEU B 1 689 ? 16.047 13.711 5.652 1 92.12 689 LEU B CA 1
ATOM 14125 C C . LEU B 1 689 ? 14.992 14.57 4.957 1 92.12 689 LEU B C 1
ATOM 14127 O O . LEU B 1 689 ? 14.477 14.188 3.902 1 92.12 689 LEU B O 1
ATOM 14131 N N . GLY B 1 690 ? 14.672 15.742 5.504 1 89 690 GLY B N 1
ATOM 14132 C CA . GLY B 1 690 ? 13.68 16.609 4.906 1 89 690 GLY B CA 1
ATOM 14133 C C . GLY B 1 690 ? 14.047 17.078 3.51 1 89 690 GLY B C 1
ATOM 14134 O O . GLY B 1 690 ? 13.172 17.312 2.678 1 89 690 GLY B O 1
ATOM 14135 N N . VAL B 1 691 ? 15.367 17.156 3.232 1 86.69 691 VAL B N 1
ATOM 14136 C CA . VAL B 1 691 ? 15.812 17.688 1.949 1 86.69 691 VAL B CA 1
ATOM 14137 C C . VAL B 1 691 ? 16.469 16.594 1.129 1 86.69 691 VAL B C 1
ATOM 14139 O O . VAL B 1 691 ? 16.938 16.828 0.008 1 86.69 691 VAL B O 1
ATOM 14142 N N . ALA B 1 692 ? 16.438 15.375 1.682 1 88.44 692 ALA B N 1
ATOM 14143 C CA . ALA B 1 692 ? 17.109 14.266 1.019 1 88.44 692 ALA B CA 1
ATOM 14144 C C . ALA B 1 692 ? 16.375 13.836 -0.243 1 88.44 692 ALA B C 1
ATOM 14146 O O . ALA B 1 692 ? 15.141 13.914 -0.3 1 88.44 692 ALA B O 1
ATOM 14147 N N . LYS B 1 693 ? 17.156 13.414 -1.214 1 88.62 693 LYS B N 1
ATOM 14148 C CA . LYS B 1 693 ? 16.594 13.039 -2.51 1 88.62 693 LYS B CA 1
ATOM 14149 C C . LYS B 1 693 ? 16.453 11.523 -2.629 1 88.62 693 LYS B C 1
ATOM 14151 O O . LYS B 1 693 ? 16.234 11 -3.727 1 88.62 693 LYS B O 1
ATOM 14156 N N . LEU B 1 694 ? 16.469 10.812 -1.547 1 94.31 694 LEU B N 1
ATOM 14157 C CA . LEU B 1 694 ? 16.359 9.359 -1.553 1 94.31 694 LEU B CA 1
ATOM 14158 C C . LEU B 1 694 ? 14.945 8.914 -1.894 1 94.31 694 LEU B C 1
ATOM 14160 O O . LEU B 1 694 ? 13.977 9.547 -1.473 1 94.31 694 LEU B O 1
ATOM 14164 N N . SER B 1 695 ? 14.781 7.898 -2.664 1 95.5 695 SER B N 1
ATOM 14165 C CA . SER B 1 695 ? 13.477 7.312 -2.953 1 95.5 695 SER B CA 1
ATOM 14166 C C . SER B 1 695 ? 13.133 6.207 -1.958 1 95.5 695 SER B C 1
ATOM 14168 O O . SER B 1 695 ? 11.961 5.938 -1.697 1 95.5 695 SER B O 1
ATOM 14170 N N . LEU B 1 696 ? 14.164 5.527 -1.478 1 97.12 696 LEU B N 1
ATOM 14171 C CA . LEU B 1 696 ? 13.984 4.441 -0.519 1 97.12 696 LEU B CA 1
ATOM 14172 C C . LEU B 1 696 ? 15.008 4.535 0.605 1 97.12 696 LEU B C 1
ATOM 14174 O O . LEU B 1 696 ? 16.203 4.754 0.351 1 97.12 696 LEU B O 1
ATOM 14178 N N . LEU B 1 697 ? 14.539 4.461 1.838 1 97.62 697 LEU B N 1
ATOM 14179 C CA . LEU B 1 697 ? 15.398 4.492 3.012 1 97.62 697 LEU B CA 1
ATOM 14180 C C . LEU B 1 697 ? 15.008 3.406 4.008 1 97.62 697 LEU B C 1
ATOM 14182 O O . LEU B 1 697 ? 13.82 3.25 4.324 1 97.62 697 LEU B O 1
ATOM 14186 N N . ASP B 1 698 ? 15.914 2.604 4.395 1 97.94 698 ASP B N 1
ATOM 14187 C CA . ASP B 1 698 ? 15.703 1.61 5.441 1 97.94 698 ASP B CA 1
ATOM 14188 C C . ASP B 1 698 ? 16.484 1.97 6.707 1 97.94 698 ASP B C 1
ATOM 14190 O O . ASP B 1 698 ? 17.703 1.88 6.73 1 97.94 698 ASP B O 1
ATOM 14194 N N . ILE B 1 699 ? 15.836 2.338 7.719 1 98.06 699 ILE B N 1
ATOM 14195 C CA . ILE B 1 699 ? 16.469 2.693 8.984 1 98.06 699 ILE B CA 1
ATOM 14196 C C . ILE B 1 699 ? 15.977 1.773 10.094 1 98.06 699 ILE B C 1
ATOM 14198 O O . ILE B 1 699 ? 15.766 2.215 11.227 1 98.06 699 ILE B O 1
ATOM 14202 N N . SER B 1 700 ? 15.727 0.525 9.805 1 97.62 700 SER B N 1
ATOM 14203 C CA . SER B 1 700 ? 15.242 -0.439 10.789 1 97.62 700 SER B CA 1
ATOM 14204 C C . SER B 1 700 ? 16.312 -0.755 11.828 1 97.62 700 SER B C 1
ATOM 14206 O O . SER B 1 700 ? 17.5 -0.818 11.508 1 97.62 700 SER B O 1
ATOM 14208 N N . ASN B 1 701 ? 15.961 -0.919 13.008 1 97.31 701 ASN B N 1
ATOM 14209 C CA . ASN B 1 701 ? 16.797 -1.347 14.125 1 97.31 701 ASN B CA 1
ATOM 14210 C C . ASN B 1 701 ? 17.922 -0.352 14.398 1 97.31 701 ASN B C 1
ATOM 14212 O O . ASN B 1 701 ? 19.094 -0.729 14.422 1 97.31 701 ASN B O 1
ATOM 14216 N N . ASN B 1 702 ? 17.562 0.916 14.57 1 97.44 702 ASN B N 1
ATOM 14217 C CA . ASN B 1 702 ? 18.531 1.958 14.922 1 97.44 702 ASN B CA 1
ATOM 14218 C C . ASN B 1 702 ? 18.219 2.566 16.281 1 97.44 702 ASN B C 1
ATOM 14220 O O . ASN B 1 702 ? 18.734 3.631 16.625 1 97.44 702 ASN B O 1
ATOM 14224 N N . GLU B 1 703 ? 17.297 1.989 17.047 1 95.62 703 GLU B N 1
ATOM 14225 C CA . GLU B 1 703 ? 16.969 2.393 18.406 1 95.62 703 GLU B CA 1
ATOM 14226 C C . GLU B 1 703 ? 16.562 3.859 18.469 1 95.62 703 GLU B C 1
ATOM 14228 O O . GLU B 1 703 ? 17.031 4.605 19.344 1 95.62 703 GLU B O 1
ATOM 14233 N N . MET B 1 704 ? 15.797 4.285 17.547 1 93.12 704 MET B N 1
ATOM 14234 C CA . MET B 1 704 ? 15.461 5.707 17.484 1 93.12 704 MET B CA 1
ATOM 14235 C C . MET B 1 704 ? 14.406 6.066 18.516 1 93.12 704 MET B C 1
ATOM 14237 O O . MET B 1 704 ? 14.312 7.223 18.938 1 93.12 704 MET B O 1
ATOM 14241 N N . THR B 1 705 ? 13.508 5.133 19.031 1 95.5 705 THR B N 1
ATOM 14242 C CA . THR B 1 705 ? 12.5 5.367 20.062 1 95.5 705 THR B CA 1
ATOM 14243 C C . THR B 1 705 ? 11.477 6.398 19.594 1 95.5 705 THR B C 1
ATOM 14245 O O . THR B 1 705 ? 11.383 6.691 18.406 1 95.5 705 THR B O 1
ATOM 14248 N N . ASN B 1 706 ? 10.594 6.918 20.5 1 94.75 706 ASN B N 1
ATOM 14249 C CA . ASN B 1 706 ? 9.555 7.879 20.156 1 94.75 706 ASN B CA 1
ATOM 14250 C C . ASN B 1 706 ? 10.141 9.242 19.812 1 94.75 706 ASN B C 1
ATOM 14252 O O . ASN B 1 706 ? 9.578 9.984 19 1 94.75 706 ASN B O 1
ATOM 14256 N N . THR B 1 707 ? 11.297 9.586 20.359 1 94.06 707 THR B N 1
ATOM 14257 C CA . THR B 1 707 ? 11.953 10.844 20.047 1 94.06 707 THR B CA 1
ATOM 14258 C C . THR B 1 707 ? 12.383 10.883 18.578 1 94.06 707 THR B C 1
ATOM 14260 O O . THR B 1 707 ? 12.164 11.883 17.891 1 94.06 707 THR B O 1
ATOM 14263 N N . GLY B 1 708 ? 13.023 9.773 18.156 1 95.19 708 GLY B N 1
ATOM 14264 C CA . GLY B 1 708 ? 13.383 9.68 16.766 1 95.19 708 GLY B CA 1
ATOM 14265 C C . GLY B 1 708 ? 12.18 9.672 15.836 1 95.19 708 GLY B C 1
ATOM 14266 O O . GLY B 1 708 ? 12.227 10.25 14.742 1 95.19 708 GLY B O 1
ATOM 14267 N N . ALA B 1 709 ? 11.102 9.023 16.266 1 96.38 709 ALA B N 1
ATOM 14268 C CA . ALA B 1 709 ? 9.875 8.992 15.477 1 96.38 709 ALA B CA 1
ATOM 14269 C C . ALA B 1 709 ? 9.312 10.398 15.281 1 96.38 709 ALA B C 1
ATOM 14271 O O . ALA B 1 709 ? 8.797 10.719 14.203 1 96.38 709 ALA B O 1
ATOM 14272 N N . ARG B 1 710 ? 9.352 11.227 16.281 1 94.88 710 ARG B N 1
ATOM 14273 C CA . ARG B 1 710 ? 8.898 12.609 16.172 1 94.88 710 ARG B CA 1
ATOM 14274 C C . ARG B 1 710 ? 9.727 13.383 15.156 1 94.88 710 ARG B C 1
ATOM 14276 O O . ARG B 1 710 ? 9.172 14.133 14.352 1 94.88 710 ARG B O 1
ATOM 14283 N N . LEU B 1 711 ? 11.031 13.219 15.219 1 95.06 711 LEU B N 1
ATOM 14284 C CA . LEU B 1 711 ? 11.906 13.883 14.266 1 95.06 711 LEU B CA 1
ATOM 14285 C C . LEU B 1 711 ? 11.656 13.375 12.844 1 95.06 711 LEU B C 1
ATOM 14287 O O . LEU B 1 711 ? 11.664 14.156 11.891 1 95.06 711 LEU B O 1
ATOM 14291 N N . LEU B 1 712 ? 11.5 12.031 12.781 1 96.81 712 LEU B N 1
ATOM 14292 C CA . LEU B 1 712 ? 11.164 11.438 11.492 1 96.81 712 LEU B CA 1
ATOM 14293 C C . LEU B 1 712 ? 9.875 12.031 10.945 1 96.81 712 LEU B C 1
ATOM 14295 O O . LEU B 1 712 ? 9.766 12.297 9.742 1 96.81 712 LEU B O 1
ATOM 14299 N N . SER B 1 713 ? 8.883 12.211 11.82 1 96.44 713 SER B N 1
ATOM 14300 C CA . SER B 1 713 ? 7.613 12.805 11.43 1 96.44 713 SER B CA 1
ATOM 14301 C C . SER B 1 713 ? 7.812 14.195 10.828 1 96.44 713 SER B C 1
ATOM 14303 O O . SER B 1 713 ? 7.266 14.5 9.766 1 96.44 713 SER B O 1
ATOM 14305 N N . LYS B 1 714 ? 8.609 15.047 11.453 1 95.62 714 LYS B N 1
ATOM 14306 C CA . LYS B 1 714 ? 8.891 16.391 10.945 1 95.62 714 LYS B CA 1
ATOM 14307 C C . LYS B 1 714 ? 9.609 16.328 9.602 1 95.62 714 LYS B C 1
ATOM 14309 O O . LYS B 1 714 ? 9.32 17.109 8.695 1 95.62 714 LYS B O 1
ATOM 14314 N N . ALA B 1 715 ? 10.516 15.352 9.492 1 95.44 715 ALA B N 1
ATOM 14315 C CA . ALA B 1 715 ? 11.258 15.18 8.25 1 95.44 715 ALA B CA 1
ATOM 14316 C C . ALA B 1 715 ? 10.32 14.773 7.109 1 95.44 715 ALA B C 1
ATOM 14318 O O . ALA B 1 715 ? 10.438 15.281 5.992 1 95.44 715 ALA B O 1
ATOM 14319 N N . LEU B 1 716 ? 9.398 13.883 7.398 1 96.31 716 LEU B N 1
ATOM 14320 C CA . LEU B 1 716 ? 8.469 13.375 6.391 1 96.31 716 LEU B CA 1
ATOM 14321 C C . LEU B 1 716 ? 7.516 14.469 5.93 1 96.31 716 LEU B C 1
ATOM 14323 O O . LEU B 1 716 ? 7.059 14.453 4.785 1 96.31 716 LEU B O 1
ATOM 14327 N N . GLN B 1 717 ? 7.191 15.414 6.805 1 95.31 717 GLN B N 1
ATOM 14328 C CA . GLN B 1 717 ? 6.309 16.516 6.441 1 95.31 717 GLN B CA 1
ATOM 14329 C C . GLN B 1 717 ? 6.965 17.438 5.41 1 95.31 717 GLN B C 1
ATOM 14331 O O . GLN B 1 717 ? 6.277 18.141 4.676 1 95.31 717 GLN B O 1
ATOM 14336 N N . LEU B 1 718 ? 8.258 17.375 5.344 1 93 718 LEU B N 1
ATOM 14337 C CA . LEU B 1 718 ? 8.984 18.281 4.449 1 93 718 LEU B CA 1
ATOM 14338 C C . LEU B 1 718 ? 9.492 17.531 3.223 1 93 718 LEU B C 1
ATOM 14340 O O . LEU B 1 718 ? 9.633 18.109 2.148 1 93 718 LEU B O 1
ATOM 14344 N N . ASN B 1 719 ? 9.719 16.219 3.385 1 92.25 719 ASN B N 1
ATOM 14345 C CA . ASN B 1 719 ? 10.32 15.438 2.309 1 92.25 719 ASN B CA 1
ATOM 14346 C C . ASN B 1 719 ? 9.336 15.188 1.174 1 92.25 719 ASN B C 1
ATOM 14348 O O . ASN B 1 719 ? 8.18 14.828 1.419 1 92.25 719 ASN B O 1
ATOM 14352 N N . HIS B 1 720 ? 9.82 15.367 -0.036 1 90.62 720 HIS B N 1
ATOM 14353 C CA . HIS B 1 720 ? 8.945 15.188 -1.188 1 90.62 720 HIS B CA 1
ATOM 14354 C C . HIS B 1 720 ? 9.539 14.188 -2.182 1 90.62 720 HIS B C 1
ATOM 14356 O O . HIS B 1 720 ? 9.148 14.172 -3.352 1 90.62 720 HIS B O 1
ATOM 14362 N N . CYS B 1 721 ? 10.516 13.391 -1.753 1 91.69 721 CYS B N 1
ATOM 14363 C CA . CYS B 1 721 ? 11.188 12.469 -2.66 1 91.69 721 CYS B CA 1
ATOM 14364 C C . CYS B 1 721 ? 11.023 11.023 -2.189 1 91.69 721 CYS B C 1
ATOM 14366 O O . CYS B 1 721 ? 10.898 10.109 -3.006 1 91.69 721 CYS B O 1
ATOM 14368 N N . LEU B 1 722 ? 10.992 10.836 -0.897 1 94.81 722 LEU B N 1
ATOM 14369 C CA . LEU B 1 722 ? 10.938 9.492 -0.318 1 94.81 722 LEU B CA 1
ATOM 14370 C C . LEU B 1 722 ? 9.648 8.781 -0.704 1 94.81 722 LEU B C 1
ATOM 14372 O O . LEU B 1 722 ? 8.555 9.344 -0.551 1 94.81 722 LEU B O 1
ATOM 14376 N N . GLN B 1 723 ? 9.727 7.633 -1.249 1 95.12 723 GLN B N 1
ATOM 14377 C CA . GLN B 1 723 ? 8.57 6.855 -1.678 1 95.12 723 GLN B CA 1
ATOM 14378 C C . GLN B 1 723 ? 8.375 5.629 -0.79 1 95.12 723 GLN B C 1
ATOM 14380 O O . GLN B 1 723 ? 7.246 5.156 -0.614 1 95.12 723 GLN B O 1
ATOM 14385 N N . LYS B 1 724 ? 9.453 5.102 -0.332 1 95.62 724 LYS B N 1
ATOM 14386 C CA . LYS B 1 724 ? 9.414 3.896 0.493 1 95.62 724 LYS B CA 1
ATOM 14387 C C . LYS B 1 724 ? 10.297 4.047 1.729 1 95.62 724 LYS B C 1
ATOM 14389 O O . LYS B 1 724 ? 11.43 4.531 1.636 1 95.62 724 LYS B O 1
ATOM 14394 N N . LEU B 1 725 ? 9.75 3.623 2.893 1 97.44 725 LEU B N 1
ATOM 14395 C CA . LEU B 1 725 ? 10.461 3.781 4.156 1 97.44 725 LEU B CA 1
ATOM 14396 C C . LEU B 1 725 ? 10.281 2.549 5.035 1 97.44 725 LEU B C 1
ATOM 14398 O O . LEU B 1 725 ? 9.164 2.059 5.207 1 97.44 725 LEU B O 1
ATOM 14402 N N . TYR B 1 726 ? 11.391 1.965 5.527 1 97.5 726 TYR B N 1
ATOM 14403 C CA . TYR B 1 726 ? 11.375 0.872 6.492 1 97.5 726 TYR B CA 1
ATOM 14404 C C . TYR B 1 726 ? 11.812 1.358 7.871 1 97.5 726 TYR B C 1
ATOM 14406 O O . TYR B 1 726 ? 12.867 1.979 8.016 1 97.5 726 TYR B O 1
ATOM 14414 N N . ILE B 1 727 ? 11.016 1.061 8.953 1 98.06 727 ILE B N 1
ATOM 14415 C CA . ILE B 1 727 ? 11.352 1.646 10.242 1 98.06 727 ILE B CA 1
ATOM 14416 C C . ILE B 1 727 ? 11.133 0.617 11.352 1 98.06 727 ILE B C 1
ATOM 14418 O O . ILE B 1 727 ? 11 0.974 12.523 1 98.06 727 ILE B O 1
ATOM 14422 N N . ASP B 1 728 ? 11.07 -0.659 11.133 1 96.31 728 ASP B N 1
ATOM 14423 C CA . ASP B 1 728 ? 10.75 -1.664 12.141 1 96.31 728 ASP B CA 1
ATOM 14424 C C . ASP B 1 728 ? 11.891 -1.816 13.148 1 96.31 728 ASP B C 1
ATOM 14426 O O . ASP B 1 728 ? 13.031 -1.467 12.859 1 96.31 728 ASP B O 1
ATOM 14430 N N . ARG B 1 729 ? 11.641 -2.209 14.336 1 96.75 729 ARG B N 1
ATOM 14431 C CA . ARG B 1 729 ? 12.578 -2.523 15.414 1 96.75 729 ARG B CA 1
ATOM 14432 C C . ARG B 1 729 ? 13.289 -1.267 15.898 1 96.75 729 ARG B C 1
ATOM 14434 O O . ARG B 1 729 ? 14.516 -1.249 16.016 1 96.75 729 ARG B O 1
ATOM 14441 N N . ASN B 1 730 ? 12.578 -0.22 16.078 1 97.94 730 ASN B N 1
ATOM 14442 C CA . ASN B 1 730 ? 13.125 1.025 16.609 1 97.94 730 ASN B CA 1
ATOM 14443 C C . ASN B 1 730 ? 12.508 1.378 17.953 1 97.94 730 ASN B C 1
ATOM 14445 O O . ASN B 1 730 ? 12.648 2.506 18.422 1 97.94 730 ASN B O 1
ATOM 14449 N N . GLN B 1 731 ? 11.727 0.417 18.547 1 96.44 731 GLN B N 1
ATOM 14450 C CA . GLN B 1 731 ? 11.102 0.589 19.844 1 96.44 731 GLN B CA 1
ATOM 14451 C C . GLN B 1 731 ? 10.094 1.73 19.828 1 96.44 731 GLN B C 1
ATOM 14453 O O . GLN B 1 731 ? 10.062 2.557 20.75 1 96.44 731 GLN B O 1
ATOM 14458 N N . ILE B 1 732 ? 9.359 1.809 18.719 1 97 732 ILE B N 1
ATOM 14459 C CA . ILE B 1 732 ? 8.312 2.822 18.594 1 97 732 ILE B CA 1
ATOM 14460 C C . ILE B 1 732 ? 7.043 2.352 19.297 1 97 732 ILE B C 1
ATOM 14462 O O . ILE B 1 732 ? 6.652 1.188 19.156 1 97 732 ILE B O 1
ATOM 14466 N N . THR B 1 733 ? 6.434 3.184 20.047 1 95.5 733 THR B N 1
ATOM 14467 C CA . THR B 1 733 ? 5.199 2.883 20.766 1 95.5 733 THR B CA 1
ATOM 14468 C C . THR B 1 733 ? 4.039 3.715 20.219 1 95.5 733 THR B C 1
ATOM 14470 O O . THR B 1 733 ? 4.125 4.27 19.125 1 95.5 733 THR B O 1
ATOM 14473 N N . ALA B 1 734 ? 2.885 3.756 20.938 1 94.69 734 ALA B N 1
ATOM 14474 C CA . ALA B 1 734 ? 1.662 4.426 20.5 1 94.69 734 ALA B CA 1
ATOM 14475 C C . ALA B 1 734 ? 1.926 5.891 20.172 1 94.69 734 ALA B C 1
ATOM 14477 O O . ALA B 1 734 ? 1.479 6.391 19.141 1 94.69 734 ALA B O 1
ATOM 14478 N N . GLU B 1 735 ? 2.686 6.602 21.016 1 92.75 735 GLU B N 1
ATOM 14479 C CA . GLU B 1 735 ? 2.979 8.016 20.812 1 92.75 735 GLU B CA 1
ATOM 14480 C C . GLU B 1 735 ? 3.701 8.25 19.5 1 92.75 735 GLU B C 1
ATOM 14482 O O . GLU B 1 735 ? 3.371 9.188 18.766 1 92.75 735 GLU B O 1
ATOM 14487 N N . GLY B 1 736 ? 4.691 7.43 19.219 1 95.81 736 GLY B N 1
ATOM 14488 C CA . GLY B 1 736 ? 5.445 7.551 17.984 1 95.81 736 GLY B CA 1
ATOM 14489 C C . GLY B 1 736 ? 4.609 7.289 16.734 1 95.81 736 GLY B C 1
ATOM 14490 O O . GLY B 1 736 ? 4.738 7.992 15.734 1 95.81 736 GLY B O 1
ATOM 14491 N N . PHE B 1 737 ? 3.725 6.262 16.828 1 96.94 737 PHE B N 1
ATOM 14492 C CA . PHE B 1 737 ? 2.891 5.926 15.672 1 96.94 737 PHE B CA 1
ATOM 14493 C C . PHE B 1 737 ? 1.88 7.031 15.398 1 96.94 737 PHE B C 1
ATOM 14495 O O . PHE B 1 737 ? 1.547 7.301 14.242 1 96.94 737 PHE B O 1
ATOM 14502 N N . VAL B 1 738 ? 1.343 7.68 16.438 1 95.62 738 VAL B N 1
ATOM 14503 C CA . VAL B 1 738 ? 0.41 8.789 16.266 1 95.62 738 VAL B CA 1
ATOM 14504 C C . VAL B 1 738 ? 1.103 9.945 15.547 1 95.62 738 VAL B C 1
ATOM 14506 O O . VAL B 1 738 ? 0.517 10.562 14.656 1 95.62 738 VAL B O 1
ATOM 14509 N N . GLU B 1 739 ? 2.354 10.203 15.914 1 95.44 739 GLU B N 1
ATOM 14510 C CA . GLU B 1 739 ? 3.131 11.25 15.25 1 95.44 739 GLU B CA 1
ATOM 14511 C C . GLU B 1 739 ? 3.352 10.914 13.773 1 95.44 739 GLU B C 1
ATOM 14513 O O . GLU B 1 739 ? 3.252 11.797 12.914 1 95.44 739 GLU B O 1
ATOM 14518 N N . LEU B 1 740 ? 3.645 9.703 13.523 1 97.06 740 LEU B N 1
ATOM 14519 C CA . LEU B 1 740 ? 3.879 9.273 12.148 1 97.06 740 LEU B CA 1
ATOM 14520 C C . LEU B 1 740 ? 2.6 9.367 11.32 1 97.06 740 LEU B C 1
ATOM 14522 O O . LEU B 1 740 ? 2.637 9.734 10.148 1 97.06 740 LEU B O 1
ATOM 14526 N N . ALA B 1 741 ? 1.483 8.977 11.938 1 96.75 741 ALA B N 1
ATOM 14527 C CA . ALA B 1 741 ? 0.199 9.117 11.258 1 96.75 741 ALA B CA 1
ATOM 14528 C C . ALA B 1 741 ? -0.059 10.562 10.859 1 96.75 741 ALA B C 1
ATOM 14530 O O . ALA B 1 741 ? -0.489 10.844 9.742 1 96.75 741 ALA B O 1
ATOM 14531 N N . HIS B 1 742 ? 0.212 11.492 11.742 1 95.06 742 HIS B N 1
ATOM 14532 C CA . HIS B 1 742 ? 0.03 12.906 11.445 1 95.06 742 HIS B CA 1
ATOM 14533 C C . HIS B 1 742 ? 0.963 13.359 10.328 1 95.06 742 HIS B C 1
ATOM 14535 O O . HIS B 1 742 ? 0.586 14.188 9.492 1 95.06 742 HIS B O 1
ATOM 14541 N N . ALA B 1 743 ? 2.213 12.867 10.391 1 96.56 743 ALA B N 1
ATOM 14542 C CA . ALA B 1 743 ? 3.168 13.203 9.344 1 96.56 743 ALA B CA 1
ATOM 14543 C C . ALA B 1 743 ? 2.645 12.781 7.969 1 96.56 743 ALA B C 1
ATOM 14545 O O . ALA B 1 743 ? 2.771 13.523 6.996 1 96.56 743 ALA B O 1
ATOM 14546 N N . LEU B 1 744 ? 2.053 11.586 7.906 1 95.88 744 LEU B N 1
ATOM 14547 C CA . LEU B 1 744 ? 1.578 11.055 6.633 1 95.88 744 LEU B CA 1
ATOM 14548 C C . LEU B 1 744 ? 0.311 11.773 6.184 1 95.88 744 LEU B C 1
ATOM 14550 O O . LEU B 1 744 ? -0.018 11.773 4.992 1 95.88 744 LEU B O 1
ATOM 14554 N N . LYS B 1 745 ? -0.409 12.367 7.168 1 94.25 745 LYS B N 1
ATOM 14555 C CA . LYS B 1 745 ? -1.555 13.203 6.812 1 94.25 745 LYS B CA 1
ATOM 14556 C C . LYS B 1 745 ? -1.132 14.359 5.914 1 94.25 745 LYS B C 1
ATOM 14558 O O . LYS B 1 745 ? -1.858 14.734 4.988 1 94.25 745 LYS B O 1
ATOM 14563 N N . LEU B 1 746 ? 0.07 14.867 6.141 1 94.25 746 LEU B N 1
ATOM 14564 C CA . LEU B 1 746 ? 0.563 16.016 5.395 1 94.25 746 LEU B CA 1
ATOM 14565 C C . LEU B 1 746 ? 1.44 15.578 4.227 1 94.25 746 LEU B C 1
ATOM 14567 O O . LEU B 1 746 ? 1.513 16.266 3.207 1 94.25 746 LEU B O 1
ATOM 14571 N N . ASN B 1 747 ? 2.102 14.375 4.395 1 94.44 747 ASN B N 1
ATOM 14572 C CA . ASN B 1 747 ? 2.982 13.859 3.352 1 94.44 747 ASN B CA 1
ATOM 14573 C C . ASN B 1 747 ? 2.189 13.25 2.201 1 94.44 747 ASN B C 1
ATOM 14575 O O . ASN B 1 747 ? 1.299 12.43 2.424 1 94.44 747 ASN B O 1
ATOM 14579 N N . LEU B 1 748 ? 2.52 13.586 0.973 1 93.31 748 LEU B N 1
ATOM 14580 C CA . LEU B 1 748 ? 1.764 13.117 -0.185 1 93.31 748 LEU B CA 1
ATOM 14581 C C . LEU B 1 748 ? 2.637 12.258 -1.092 1 93.31 748 LEU B C 1
ATOM 14583 O O . LEU B 1 748 ? 2.217 11.883 -2.188 1 93.31 748 LEU B O 1
ATOM 14587 N N . THR B 1 749 ? 3.867 11.891 -0.609 1 92.44 749 THR B N 1
ATOM 14588 C CA . THR B 1 749 ? 4.812 11.258 -1.52 1 92.44 749 THR B CA 1
ATOM 14589 C C . THR B 1 749 ? 5.051 9.797 -1.125 1 92.44 749 THR B C 1
ATOM 14591 O O . THR B 1 749 ? 5.242 8.938 -1.988 1 92.44 749 THR B O 1
ATOM 14594 N N . ILE B 1 750 ? 5.055 9.438 0.182 1 94.88 750 ILE B N 1
ATOM 14595 C CA . ILE B 1 750 ? 5.336 8.086 0.639 1 94.88 750 ILE B CA 1
ATOM 14596 C C . ILE B 1 750 ? 4.238 7.137 0.163 1 94.88 750 ILE B C 1
ATOM 14598 O O . ILE B 1 750 ? 3.053 7.383 0.404 1 94.88 750 ILE B O 1
ATOM 14602 N N . GLN B 1 751 ? 4.609 6.133 -0.515 1 92.5 751 GLN B N 1
ATOM 14603 C CA . GLN B 1 751 ? 3.637 5.203 -1.075 1 92.5 751 GLN B CA 1
ATOM 14604 C C . GLN B 1 751 ? 3.656 3.869 -0.331 1 92.5 751 GLN B C 1
ATOM 14606 O O . GLN B 1 751 ? 2.682 3.115 -0.371 1 92.5 751 GLN B O 1
ATOM 14611 N N . SER B 1 752 ? 4.832 3.574 0.218 1 93.81 752 SER B N 1
ATOM 14612 C CA . SER B 1 752 ? 4.965 2.287 0.89 1 93.81 752 SER B CA 1
ATOM 14613 C C . SER B 1 752 ? 5.711 2.426 2.211 1 93.81 752 SER B C 1
ATOM 14615 O O . SER B 1 752 ? 6.82 2.965 2.25 1 93.81 752 SER B O 1
ATOM 14617 N N . LEU B 1 753 ? 5.09 2.088 3.207 1 96 753 LEU B N 1
ATOM 14618 C CA . LEU B 1 753 ? 5.629 1.944 4.555 1 96 753 LEU B CA 1
ATOM 14619 C C . LEU B 1 753 ? 5.207 0.615 5.172 1 96 753 LEU B C 1
ATOM 14621 O O . LEU B 1 753 ? 4.219 0.555 5.906 1 96 753 LEU B O 1
ATOM 14625 N N . PRO B 1 754 ? 6.016 -0.465 4.777 1 94.06 754 PRO B N 1
ATOM 14626 C CA . PRO B 1 754 ? 5.641 -1.751 5.371 1 94.06 754 PRO B CA 1
ATOM 14627 C C . PRO B 1 754 ? 5.441 -1.669 6.883 1 94.06 754 PRO B C 1
ATOM 14629 O O . PRO B 1 754 ? 6.211 -0.998 7.574 1 94.06 754 PRO B O 1
ATOM 14632 N N . THR B 1 755 ? 4.402 -2.289 7.344 1 94.5 755 THR B N 1
ATOM 14633 C CA . THR B 1 755 ? 4.062 -2.217 8.758 1 94.5 755 THR B CA 1
ATOM 14634 C C . THR B 1 755 ? 5.223 -2.695 9.625 1 94.5 755 THR B C 1
ATOM 14636 O O . THR B 1 755 ? 5.777 -3.771 9.391 1 94.5 755 THR B O 1
ATOM 14639 N N . PRO B 1 756 ? 5.668 -1.831 10.492 1 96.06 756 PRO B N 1
ATOM 14640 C CA . PRO B 1 756 ? 6.691 -2.279 11.438 1 96.06 756 PRO B CA 1
ATOM 14641 C C . PRO B 1 756 ? 6.176 -3.34 12.406 1 96.06 756 PRO B C 1
ATOM 14643 O O . PRO B 1 756 ? 5.844 -3.025 13.555 1 96.06 756 PRO B O 1
ATOM 14646 N N . LEU B 1 757 ? 6.246 -4.562 12.062 1 95.5 757 LEU B N 1
ATOM 14647 C CA . LEU B 1 757 ? 5.559 -5.68 12.695 1 95.5 757 LEU B CA 1
ATOM 14648 C C . LEU B 1 757 ? 6.062 -5.895 14.117 1 95.5 757 LEU B C 1
ATOM 14650 O O . LEU B 1 757 ? 5.266 -6.066 15.047 1 95.5 757 LEU B O 1
ATOM 14654 N N . LEU B 1 758 ? 7.293 -5.859 14.312 1 94.88 758 LEU B N 1
ATOM 14655 C CA . LEU B 1 758 ? 7.848 -6.168 15.625 1 94.88 758 LEU B CA 1
ATOM 14656 C C . LEU B 1 758 ? 7.59 -5.027 16.609 1 94.88 758 LEU B C 1
ATOM 14658 O O . LEU B 1 758 ? 7.254 -5.266 17.766 1 94.88 758 LEU B O 1
ATOM 14662 N N . ASP B 1 759 ? 7.738 -3.77 16.156 1 96.31 759 ASP B N 1
ATOM 14663 C CA . ASP B 1 759 ? 7.41 -2.625 17 1 96.31 759 ASP B CA 1
ATOM 14664 C C . ASP B 1 759 ? 5.926 -2.621 17.359 1 96.31 759 ASP B C 1
ATOM 14666 O O . ASP B 1 759 ? 5.57 -2.342 18.516 1 96.31 759 ASP B O 1
ATOM 14670 N N . VAL B 1 760 ? 5.086 -2.916 16.391 1 95.75 760 VAL B N 1
ATOM 14671 C CA . VAL B 1 760 ? 3.643 -2.926 16.609 1 95.75 760 VAL B CA 1
ATOM 14672 C C . VAL B 1 760 ? 3.275 -4.043 17.594 1 95.75 760 VAL B C 1
ATOM 14674 O O . VAL B 1 760 ? 2.463 -3.844 18.5 1 95.75 760 VAL B O 1
ATOM 14677 N N . ALA B 1 761 ? 3.844 -5.266 17.328 1 93.31 761 ALA B N 1
ATOM 14678 C CA . ALA B 1 761 ? 3.582 -6.387 18.234 1 93.31 761 ALA B CA 1
ATOM 14679 C C . ALA B 1 761 ? 3.963 -6.039 19.672 1 93.31 761 ALA B C 1
ATOM 14681 O O . ALA B 1 761 ? 3.219 -6.34 20.609 1 93.31 761 ALA B O 1
ATOM 14682 N N . ASP B 1 762 ? 5.066 -5.324 19.891 1 93.25 762 ASP B N 1
ATOM 14683 C CA . ASP B 1 762 ? 5.516 -4.91 21.219 1 93.25 762 ASP B CA 1
ATOM 14684 C C . ASP B 1 762 ? 4.605 -3.828 21.797 1 93.25 762 ASP B C 1
ATOM 14686 O O . ASP B 1 762 ? 4.281 -3.85 22.984 1 93.25 762 ASP B O 1
ATOM 14690 N N . ALA B 1 763 ? 4.23 -2.91 20.922 1 94.38 763 ALA B N 1
ATOM 14691 C CA . ALA B 1 763 ? 3.381 -1.803 21.359 1 94.38 763 ALA B CA 1
ATOM 14692 C C . ALA B 1 763 ? 1.992 -2.297 21.75 1 94.38 763 ALA B C 1
ATOM 14694 O O . ALA B 1 763 ? 1.342 -1.714 22.609 1 94.38 763 ALA B O 1
ATOM 14695 N N . LEU B 1 764 ? 1.431 -3.318 21.094 1 92.19 764 LEU B N 1
ATOM 14696 C CA . LEU B 1 764 ? 0.114 -3.875 21.391 1 92.19 764 LEU B CA 1
ATOM 14697 C C . LEU B 1 764 ? 0.105 -4.57 22.75 1 92.19 764 LEU B C 1
ATOM 14699 O O . LEU B 1 764 ? -0.958 -4.785 23.328 1 92.19 764 LEU B O 1
ATOM 14703 N N . GLY B 1 765 ? 1.239 -4.938 23.188 1 86.94 765 GLY B N 1
ATOM 14704 C CA . GLY B 1 765 ? 1.343 -5.527 24.5 1 86.94 765 GLY B CA 1
ATOM 14705 C C . GLY B 1 765 ? 1.242 -4.508 25.625 1 86.94 765 GLY B C 1
ATOM 14706 O O . GLY B 1 765 ? 1.081 -4.875 26.797 1 86.94 765 GLY B O 1
ATOM 14707 N N . LYS B 1 766 ? 1.223 -3.273 25.297 1 85.5 766 LYS B N 1
ATOM 14708 C CA . LYS B 1 766 ? 1.14 -2.184 26.266 1 85.5 766 LYS B CA 1
ATOM 14709 C C . LYS B 1 766 ? -0.291 -1.668 26.391 1 85.5 766 LYS B C 1
ATOM 14711 O O . LYS B 1 766 ? -1.16 -2.035 25.594 1 85.5 766 LYS B O 1
ATOM 14716 N N . PRO B 1 767 ? -0.639 -0.898 27.406 1 80.44 767 PRO B N 1
ATOM 14717 C CA . PRO B 1 767 ? -2.02 -0.511 27.703 1 80.44 767 PRO B CA 1
ATOM 14718 C C . PRO B 1 767 ? -2.633 0.374 26.625 1 80.44 767 PRO B C 1
ATOM 14720 O O . PRO B 1 767 ? -3.859 0.444 26.5 1 80.44 767 PRO B O 1
ATOM 14723 N N . ASP B 1 768 ? -1.896 1.011 25.797 1 85.38 768 ASP B N 1
ATOM 14724 C CA . ASP B 1 768 ? -2.447 1.903 24.781 1 85.38 768 ASP B CA 1
ATOM 14725 C C . ASP B 1 768 ? -2.684 1.162 23.469 1 85.38 768 ASP B C 1
ATOM 14727 O O . ASP B 1 768 ? -2.391 1.688 22.391 1 85.38 768 ASP B O 1
ATOM 14731 N N . ARG B 1 769 ? -3.336 0.094 23.531 1 89.44 769 ARG B N 1
ATOM 14732 C CA . ARG B 1 769 ? -3.547 -0.772 22.375 1 89.44 769 ARG B CA 1
ATOM 14733 C C . ARG B 1 769 ? -4.426 -0.09 21.344 1 89.44 769 ARG B C 1
ATOM 14735 O O . ARG B 1 769 ? -4.117 -0.116 20.141 1 89.44 769 ARG B O 1
ATOM 14742 N N . ALA B 1 770 ? -5.527 0.48 21.734 1 89.5 770 ALA B N 1
ATOM 14743 C CA . ALA B 1 770 ? -6.48 1.113 20.828 1 89.5 770 ALA B CA 1
ATOM 14744 C C . ALA B 1 770 ? -5.832 2.27 20.078 1 89.5 770 ALA B C 1
ATOM 14746 O O . ALA B 1 770 ? -6.102 2.465 18.891 1 89.5 770 ALA B O 1
ATOM 14747 N N . ARG B 1 771 ? -5.008 3.008 20.797 1 91.19 771 ARG B N 1
ATOM 14748 C CA . ARG B 1 771 ? -4.316 4.133 20.188 1 91.19 771 ARG B CA 1
ATOM 14749 C C . ARG B 1 771 ? -3.361 3.654 19.094 1 91.19 771 ARG B C 1
ATOM 14751 O O . ARG B 1 771 ? -3.221 4.301 18.047 1 91.19 771 ARG B O 1
ATOM 14758 N N . VAL B 1 772 ? -2.67 2.506 19.297 1 94.88 772 VAL B N 1
ATOM 14759 C CA . VAL B 1 772 ? -1.742 1.925 18.328 1 94.88 772 VAL B CA 1
ATOM 14760 C C . VAL B 1 772 ? -2.5 1.495 17.078 1 94.88 772 VAL B C 1
ATOM 14762 O O . VAL B 1 772 ? -2.107 1.837 15.961 1 94.88 772 VAL B O 1
ATOM 14765 N N . LEU B 1 773 ? -3.613 0.82 17.266 1 94 773 LEU B N 1
ATOM 14766 C CA . LEU B 1 773 ? -4.41 0.312 16.156 1 94 773 LEU B CA 1
ATOM 14767 C C . LEU B 1 773 ? -4.969 1.458 15.312 1 94 773 LEU B C 1
ATOM 14769 O O . LEU B 1 773 ? -4.918 1.413 14.086 1 94 773 LEU B O 1
ATOM 14773 N N . THR B 1 774 ? -5.461 2.482 15.969 1 93.19 774 THR B N 1
ATOM 14774 C CA . THR B 1 774 ? -6.004 3.639 15.266 1 93.19 774 THR B CA 1
ATOM 14775 C C . THR B 1 774 ? -4.914 4.328 14.445 1 93.19 774 THR B C 1
ATOM 14777 O O . THR B 1 774 ? -5.137 4.695 13.289 1 93.19 774 THR B O 1
ATOM 14780 N N . ALA B 1 775 ? -3.795 4.523 15.055 1 96 775 ALA B N 1
ATOM 14781 C CA . ALA B 1 775 ? -2.691 5.199 14.383 1 96 775 ALA B CA 1
ATOM 14782 C C . ALA B 1 775 ? -2.24 4.422 13.148 1 96 775 ALA B C 1
ATOM 14784 O O . ALA B 1 775 ? -2.027 5 12.086 1 96 775 ALA B O 1
ATOM 14785 N N . ILE B 1 776 ? -2.107 3.08 13.234 1 96.19 776 ILE B N 1
ATOM 14786 C CA . ILE B 1 776 ? -1.639 2.248 12.133 1 96.19 776 ILE B CA 1
ATOM 14787 C C . ILE B 1 776 ? -2.676 2.248 11.008 1 96.19 776 ILE B C 1
ATOM 14789 O O . ILE B 1 776 ? -2.324 2.273 9.828 1 96.19 776 ILE B O 1
ATOM 14793 N N . ASN B 1 777 ? -3.906 2.209 11.391 1 93.75 777 ASN B N 1
ATOM 14794 C CA . ASN B 1 777 ? -4.965 2.275 10.391 1 93.75 777 ASN B CA 1
ATOM 14795 C C . ASN B 1 777 ? -4.941 3.604 9.641 1 93.75 777 ASN B C 1
ATOM 14797 O O . ASN B 1 777 ? -5.18 3.639 8.43 1 93.75 777 ASN B O 1
ATOM 14801 N N . GLU B 1 778 ? -4.691 4.672 10.383 1 94.62 778 GLU B N 1
ATOM 14802 C CA . GLU B 1 778 ? -4.582 5.973 9.734 1 94.62 778 GLU B CA 1
ATOM 14803 C C . GLU B 1 778 ? -3.402 6.016 8.766 1 94.62 778 GLU B C 1
ATOM 14805 O O . GLU B 1 778 ? -3.51 6.562 7.668 1 94.62 778 GLU B O 1
ATOM 14810 N N . ILE B 1 779 ? -2.293 5.477 9.195 1 96.38 779 ILE B N 1
ATOM 14811 C CA . ILE B 1 779 ? -1.11 5.414 8.344 1 96.38 779 ILE B CA 1
ATOM 14812 C C . ILE B 1 779 ? -1.45 4.699 7.039 1 96.38 779 ILE B C 1
ATOM 14814 O O . ILE B 1 779 ? -1.134 5.188 5.953 1 96.38 779 ILE B O 1
ATOM 14818 N N . GLU B 1 780 ? -2.156 3.584 7.16 1 92.81 780 GLU B N 1
ATOM 14819 C CA . GLU B 1 780 ? -2.531 2.805 5.984 1 92.81 780 GLU B CA 1
ATOM 14820 C C . GLU B 1 780 ? -3.461 3.598 5.07 1 92.81 780 GLU B C 1
ATOM 14822 O O . GLU B 1 780 ? -3.344 3.527 3.846 1 92.81 780 GLU B O 1
ATOM 14827 N N . ARG B 1 781 ? -4.348 4.312 5.664 1 92.5 781 ARG B N 1
ATOM 14828 C CA . ARG B 1 781 ? -5.293 5.113 4.891 1 92.5 781 ARG B CA 1
ATOM 14829 C C . ARG B 1 781 ? -4.57 6.195 4.098 1 92.5 781 ARG B C 1
ATOM 14831 O O . ARG B 1 781 ? -4.871 6.418 2.924 1 92.5 781 ARG B O 1
ATOM 14838 N N . TYR B 1 782 ? -3.641 6.859 4.75 1 94.06 782 TYR B N 1
ATOM 14839 C CA . TYR B 1 782 ? -2.922 7.934 4.074 1 94.06 782 TYR B CA 1
ATOM 14840 C C . TYR B 1 782 ? -1.994 7.379 3 1 94.06 782 TYR B C 1
ATOM 14842 O O . TYR B 1 782 ? -1.784 8.016 1.964 1 94.06 782 TYR B O 1
ATOM 14850 N N . LEU B 1 783 ? -1.419 6.172 3.211 1 93.69 783 LEU B N 1
ATOM 14851 C CA . LEU B 1 783 ? -0.612 5.523 2.182 1 93.69 783 LEU B CA 1
ATOM 14852 C C . LEU B 1 783 ? -1.452 5.215 0.947 1 93.69 783 LEU B C 1
ATOM 14854 O O . LEU B 1 783 ? -1.001 5.414 -0.183 1 93.69 783 LEU B O 1
ATOM 14858 N N . GLU B 1 784 ? -2.648 4.719 1.195 1 90.12 784 GLU B N 1
ATOM 14859 C CA . GLU B 1 784 ? -3.566 4.43 0.096 1 90.12 784 GLU B CA 1
ATOM 14860 C C . GLU B 1 784 ? -3.914 5.695 -0.68 1 90.12 784 GLU B C 1
ATOM 14862 O O . GLU B 1 784 ? -3.998 5.672 -1.91 1 90.12 784 GLU B O 1
ATOM 14867 N N . ARG B 1 785 ? -4.113 6.801 0.035 1 90 785 ARG B N 1
ATOM 14868 C CA . ARG B 1 785 ? -4.387 8.086 -0.603 1 90 785 ARG B CA 1
ATOM 14869 C C . ARG B 1 785 ? -3.246 8.492 -1.53 1 90 785 ARG B C 1
ATOM 14871 O O . ARG B 1 785 ? -3.482 8.93 -2.656 1 90 785 ARG B O 1
ATOM 14878 N N . ASN B 1 786 ? -2.029 8.344 -1.02 1 91 786 ASN B N 1
ATOM 14879 C CA . ASN B 1 786 ? -0.857 8.742 -1.794 1 91 786 ASN B CA 1
ATOM 14880 C C . ASN B 1 786 ? -0.719 7.914 -3.066 1 91 786 ASN B C 1
ATOM 14882 O O . ASN B 1 786 ? -0.142 8.375 -4.055 1 91 786 ASN B O 1
ATOM 14886 N N . ARG B 1 787 ? -1.276 6.742 -3.043 1 87.56 787 ARG B N 1
ATOM 14887 C CA . ARG B 1 787 ? -1.159 5.852 -4.191 1 87.56 787 ARG B CA 1
ATOM 14888 C C . ARG B 1 787 ? -2.191 6.195 -5.262 1 87.56 787 ARG B C 1
ATOM 14890 O O . ARG B 1 787 ? -1.963 5.969 -6.449 1 87.56 787 ARG B O 1
ATOM 14897 N N . VAL B 1 788 ? -3.373 6.75 -4.809 1 78.44 788 VAL B N 1
ATOM 14898 C CA . VAL B 1 788 ? -4.449 7.066 -5.738 1 78.44 788 VAL B CA 1
ATOM 14899 C C . VAL B 1 788 ? -4.219 8.445 -6.348 1 78.44 788 VAL B C 1
ATOM 14901 O O . VAL B 1 788 ? -3.875 9.398 -5.637 1 78.44 788 VAL B O 1
ATOM 14904 N N . ALA B 1 789 ? -3.377 8.711 -7.34 1 64.75 789 ALA B N 1
ATOM 14905 C CA . ALA B 1 789 ? -2.959 9.922 -8.047 1 64.75 789 ALA B CA 1
ATOM 14906 C C . ALA B 1 789 ? -4.141 10.859 -8.281 1 64.75 789 ALA B C 1
ATOM 14908 O O . ALA B 1 789 ? -4.633 10.984 -9.406 1 64.75 789 ALA B O 1
ATOM 14909 N N . ALA B 1 790 ? -4.805 11.422 -7.156 1 66.62 790 ALA B N 1
ATOM 14910 C CA . ALA B 1 790 ? -5.824 12.422 -7.457 1 66.62 790 ALA B CA 1
ATOM 14911 C C . ALA B 1 790 ? -5.191 13.75 -7.859 1 66.62 790 ALA B C 1
ATOM 14913 O O . ALA B 1 790 ? -4.109 14.102 -7.379 1 66.62 790 ALA B O 1
ATOM 14914 N N . THR B 1 791 ? -5.711 14.398 -8.844 1 68.81 791 THR B N 1
ATOM 14915 C CA . THR B 1 791 ? -5.18 15.617 -9.445 1 68.81 791 THR B CA 1
ATOM 14916 C C . THR B 1 791 ? -4.969 16.688 -8.383 1 68.81 791 THR B C 1
ATOM 14918 O O . THR B 1 791 ? -3.953 17.391 -8.391 1 68.81 791 THR B O 1
ATOM 14921 N N . HIS B 1 792 ? -5.898 16.812 -7.438 1 72.94 792 HIS B N 1
ATOM 14922 C CA . HIS B 1 792 ? -5.777 17.859 -6.422 1 72.94 792 HIS B CA 1
ATOM 14923 C C . HIS B 1 792 ? -4.602 17.594 -5.492 1 72.94 792 HIS B C 1
ATOM 14925 O O . HIS B 1 792 ? -3.855 18.5 -5.148 1 72.94 792 HIS B O 1
ATOM 14931 N N . ALA B 1 793 ? -4.426 16.406 -5.246 1 80.5 793 ALA B N 1
ATOM 14932 C CA . ALA B 1 793 ? -3.314 16.047 -4.379 1 80.5 793 ALA B CA 1
ATOM 14933 C C . ALA B 1 793 ? -1.977 16.234 -5.086 1 80.5 793 ALA B C 1
ATOM 14935 O O . ALA B 1 793 ? -0.994 16.656 -4.461 1 80.5 793 ALA B O 1
ATOM 14936 N N . ARG B 1 794 ? -2.049 16.188 -6.348 1 85.75 794 ARG B N 1
ATOM 14937 C CA . ARG B 1 794 ? -0.821 16.328 -7.125 1 85.75 794 ARG B CA 1
ATOM 14938 C C . ARG B 1 794 ? -0.402 17.797 -7.211 1 85.75 794 ARG B C 1
ATOM 14940 O O . ARG B 1 794 ? 0.785 18.125 -7.109 1 85.75 794 ARG B O 1
ATOM 14947 N N . ASN B 1 795 ? -1.408 18.672 -7.402 1 89.12 795 ASN B N 1
ATOM 14948 C CA . ASN B 1 795 ? -1.125 20.109 -7.43 1 89.12 795 ASN B CA 1
ATOM 14949 C C . ASN B 1 795 ? -0.515 20.578 -6.117 1 89.12 795 ASN B C 1
ATOM 14951 O O . ASN B 1 795 ? 0.471 21.328 -6.117 1 89.12 795 ASN B O 1
ATOM 14955 N N . GLU B 1 796 ? -1.055 20.094 -5.051 1 89.56 796 GLU B N 1
ATOM 14956 C CA . GLU B 1 796 ? -0.557 20.484 -3.73 1 89.56 796 GLU B CA 1
ATOM 14957 C C . GLU B 1 796 ? 0.844 19.922 -3.488 1 89.56 796 GLU B C 1
ATOM 14959 O O . GLU B 1 796 ? 1.706 20.625 -2.943 1 89.56 796 GLU B O 1
ATOM 14964 N N . GLU B 1 797 ? 1.065 18.75 -3.916 1 90.44 797 GLU B N 1
ATOM 14965 C CA . GLU B 1 797 ? 2.367 18.109 -3.758 1 90.44 797 GLU B CA 1
ATOM 14966 C C . GLU B 1 797 ? 3.453 18.875 -4.508 1 90.44 797 GLU B C 1
ATOM 14968 O O . GLU B 1 797 ? 4.535 19.109 -3.967 1 90.44 797 GLU B O 1
ATOM 14973 N N . LEU B 1 798 ? 3.139 19.297 -5.723 1 91.94 798 LEU B N 1
ATOM 14974 C CA . LEU B 1 798 ? 4.125 19.969 -6.562 1 91.94 798 LEU B CA 1
ATOM 14975 C C . LEU B 1 798 ? 4.363 21.391 -6.082 1 91.94 798 LEU B C 1
ATOM 14977 O O . LEU B 1 798 ? 5.488 21.891 -6.148 1 91.94 798 LEU B O 1
ATOM 14981 N N . ARG B 1 799 ? 3.295 22.016 -5.633 1 93.06 799 ARG B N 1
ATOM 14982 C CA . ARG B 1 799 ? 3.441 23.344 -5.035 1 93.06 799 ARG B CA 1
ATOM 14983 C C . ARG B 1 799 ? 4.402 23.297 -3.852 1 93.06 799 ARG B C 1
ATOM 14985 O O . ARG B 1 799 ? 5.324 24.125 -3.764 1 93.06 799 ARG B O 1
ATOM 14992 N N . GLN B 1 800 ? 4.215 22.344 -2.979 1 92.56 800 GLN B N 1
ATOM 14993 C CA . GLN B 1 800 ? 5.062 22.188 -1.802 1 92.56 800 GLN B CA 1
ATOM 14994 C C . GLN B 1 800 ? 6.508 21.891 -2.201 1 92.56 800 GLN B C 1
ATOM 14996 O O . GLN B 1 800 ? 7.445 22.422 -1.598 1 92.56 800 GLN B O 1
ATOM 15001 N N . LYS B 1 801 ? 6.629 21.094 -3.205 1 91.81 801 LYS B N 1
ATOM 15002 C CA . LYS B 1 801 ? 7.957 20.734 -3.691 1 91.81 801 LYS B CA 1
ATOM 15003 C C . LYS B 1 801 ? 8.711 21.953 -4.199 1 91.81 801 LYS B C 1
ATOM 15005 O O . LYS B 1 801 ? 9.891 22.125 -3.896 1 91.81 801 LYS B O 1
ATOM 15010 N N . VAL B 1 802 ? 8.031 22.812 -4.914 1 93.88 802 VAL B N 1
ATOM 15011 C CA . VAL B 1 802 ? 8.664 24 -5.488 1 93.88 802 VAL B CA 1
ATOM 15012 C C . VAL B 1 802 ? 9.078 24.969 -4.371 1 93.88 802 VAL B C 1
ATOM 15014 O O . VAL B 1 802 ? 10.195 25.469 -4.363 1 93.88 802 VAL B O 1
ATOM 15017 N N . ILE B 1 803 ? 8.188 25.141 -3.385 1 93.38 803 ILE B N 1
ATOM 15018 C CA . ILE B 1 803 ? 8.477 26.031 -2.27 1 93.38 803 ILE B CA 1
ATOM 15019 C C . ILE B 1 803 ? 9.688 25.516 -1.498 1 93.38 803 ILE B C 1
ATOM 15021 O O . ILE B 1 803 ? 10.617 26.266 -1.197 1 93.38 803 ILE B O 1
ATOM 15025 N N . HIS B 1 804 ? 9.633 24.25 -1.278 1 89.56 804 HIS B N 1
ATOM 15026 C CA . HIS B 1 804 ? 10.703 23.625 -0.506 1 89.56 804 HIS B CA 1
ATOM 15027 C C . HIS B 1 804 ? 12.031 23.688 -1.254 1 89.56 804 HIS B C 1
ATOM 15029 O O . HIS B 1 804 ? 13.07 23.969 -0.657 1 89.56 804 HIS B O 1
ATOM 15035 N N . LYS B 1 805 ? 12.016 23.469 -2.518 1 88.75 805 LYS B N 1
ATOM 15036 C CA . LYS B 1 805 ? 13.227 23.5 -3.33 1 88.75 805 LYS B CA 1
ATOM 15037 C C . LYS B 1 805 ? 13.82 24.906 -3.365 1 88.75 805 LYS B C 1
ATOM 15039 O O . LYS B 1 805 ? 15.031 25.078 -3.232 1 88.75 805 LYS B O 1
ATOM 15044 N N . LEU B 1 806 ? 12.953 25.875 -3.549 1 91.88 806 LEU B N 1
ATOM 15045 C CA . LEU B 1 806 ? 13.414 27.266 -3.574 1 91.88 806 LEU B CA 1
ATOM 15046 C C . LEU B 1 806 ? 14.023 27.656 -2.232 1 91.88 806 LEU B C 1
ATOM 15048 O O . LEU B 1 806 ? 15.086 28.281 -2.188 1 91.88 806 LEU B O 1
ATOM 15052 N N . ASN B 1 807 ? 13.359 27.234 -1.195 1 87.19 807 ASN B N 1
ATOM 15053 C CA . ASN B 1 807 ? 13.852 27.547 0.141 1 87.19 807 ASN B CA 1
ATOM 15054 C C . ASN B 1 807 ? 15.188 26.875 0.421 1 87.19 807 ASN B C 1
ATOM 15056 O O . ASN B 1 807 ? 16.078 27.484 1.037 1 87.19 807 ASN B O 1
ATOM 15060 N N . ASN B 1 808 ? 15.344 25.688 -0.004 1 82.44 808 ASN B N 1
ATOM 15061 C CA . ASN B 1 808 ? 16.578 24.953 0.23 1 82.44 808 ASN B CA 1
ATOM 15062 C C . ASN B 1 808 ? 17.734 25.531 -0.561 1 82.44 808 ASN B C 1
ATOM 15064 O O . ASN B 1 808 ? 18.891 25.406 -0.152 1 82.44 808 ASN B O 1
ATOM 15068 N N . ARG B 1 809 ? 17.422 26.203 -1.673 1 86.75 809 ARG B N 1
ATOM 15069 C CA . ARG B 1 809 ? 18.453 26.781 -2.529 1 86.75 809 ARG B CA 1
ATOM 15070 C C . ARG B 1 809 ? 18.656 28.266 -2.234 1 86.75 809 ARG B C 1
ATOM 15072 O O . ARG B 1 809 ? 19.25 28.984 -3.037 1 86.75 809 ARG B O 1
ATOM 15079 N N . SER B 1 810 ? 18.219 28.703 -1.139 1 86.25 810 SER B N 1
ATOM 15080 C CA . SER B 1 810 ? 18.25 30.109 -0.799 1 86.25 810 SER B CA 1
ATOM 15081 C C . SER B 1 810 ? 19.688 30.641 -0.75 1 86.25 810 SER B C 1
ATOM 15083 O O . SER B 1 810 ? 19.938 31.797 -1.066 1 86.25 810 SER B O 1
ATOM 15085 N N . ASP B 1 811 ? 20.609 29.734 -0.37 1 81.06 811 ASP B N 1
ATOM 15086 C CA . ASP B 1 811 ? 22 30.141 -0.266 1 81.06 811 ASP B CA 1
ATOM 15087 C C . ASP B 1 811 ? 22.578 30.469 -1.639 1 81.06 811 ASP B C 1
ATOM 15089 O O . ASP B 1 811 ? 23.516 31.281 -1.748 1 81.06 811 ASP B O 1
ATOM 15093 N N . LEU B 1 812 ? 22.031 29.891 -2.592 1 86.38 812 LEU B N 1
ATOM 15094 C CA . LEU B 1 812 ? 22.531 30.094 -3.949 1 86.38 812 LEU B CA 1
ATOM 15095 C C . LEU B 1 812 ? 22.062 31.453 -4.488 1 86.38 812 LEU B C 1
ATOM 15097 O O . LEU B 1 812 ? 22.609 31.953 -5.469 1 86.38 812 LEU B O 1
ATOM 15101 N N . TYR B 1 813 ? 21.062 32.031 -3.816 1 89.06 813 TYR B N 1
ATOM 15102 C CA . TYR B 1 813 ? 20.469 33.281 -4.332 1 89.06 813 TYR B CA 1
ATOM 15103 C C . TYR B 1 813 ? 21.125 34.5 -3.703 1 89.06 813 TYR B C 1
ATOM 15105 O O . TYR B 1 813 ? 20.75 35.625 -4.008 1 89.06 813 TYR B O 1
ATOM 15113 N N . ASP B 1 814 ? 22.094 34.344 -2.852 1 82.94 814 ASP B N 1
ATOM 15114 C CA . ASP B 1 814 ? 22.797 35.438 -2.178 1 82.94 814 ASP B CA 1
ATOM 15115 C C . ASP B 1 814 ? 21.828 36.375 -1.465 1 82.94 814 ASP B C 1
ATOM 15117 O O . ASP B 1 814 ? 21.875 37.594 -1.655 1 82.94 814 ASP B O 1
ATOM 15121 N N . ILE B 1 815 ? 20.891 35.875 -0.771 1 84.12 815 ILE B N 1
ATOM 15122 C CA . ILE B 1 815 ? 19.844 36.656 -0.12 1 84.12 815 ILE B CA 1
ATOM 15123 C C . ILE B 1 815 ? 20.438 37.406 1.076 1 84.12 815 ILE B C 1
ATOM 15125 O O . ILE B 1 815 ? 19.875 38.406 1.526 1 84.12 815 ILE B O 1
ATOM 15129 N N . ASN B 1 816 ? 21.516 36.906 1.608 1 77.88 816 ASN B N 1
ATOM 15130 C CA . ASN B 1 816 ? 22.125 37.562 2.758 1 77.88 816 ASN B CA 1
ATOM 15131 C C . ASN B 1 816 ? 23.016 38.719 2.328 1 77.88 816 ASN B C 1
ATOM 15133 O O . ASN B 1 816 ? 23.359 39.594 3.141 1 77.88 816 ASN B O 1
ATOM 15137 N N . GLY B 1 817 ? 23.344 38.781 1.031 1 74.81 817 GLY B N 1
ATOM 15138 C CA . GLY B 1 817 ? 24.234 39.812 0.547 1 74.81 817 GLY B CA 1
ATOM 15139 C C . GLY B 1 817 ? 23.5 41.094 0.211 1 74.81 817 GLY B C 1
ATOM 15140 O O . GLY B 1 817 ? 24.125 42.156 0.18 1 74.81 817 GLY B O 1
ATOM 15141 N N . SER B 1 818 ? 22.188 40.969 -0.091 1 79.62 818 SER B N 1
ATOM 15142 C CA . SER B 1 818 ? 21.406 42.125 -0.501 1 79.62 818 SER B CA 1
ATOM 15143 C C . SER B 1 818 ? 20.016 42.125 0.127 1 79.62 818 SER B C 1
ATOM 15145 O O . SER B 1 818 ? 19.312 41.125 0.068 1 79.62 818 SER B O 1
ATOM 15147 N N . ASP B 1 819 ? 19.734 43.25 0.77 1 78 819 ASP B N 1
ATOM 15148 C CA . ASP B 1 819 ? 18.391 43.375 1.349 1 78 819 ASP B CA 1
ATOM 15149 C C . ASP B 1 819 ? 17.312 43.312 0.268 1 78 819 ASP B C 1
ATOM 15151 O O . ASP B 1 819 ? 16.234 42.75 0.498 1 78 819 ASP B O 1
ATOM 15155 N N . TYR B 1 820 ? 17.656 43.844 -0.816 1 82.75 820 TYR B N 1
ATOM 15156 C CA . TYR B 1 820 ? 16.719 43.812 -1.933 1 82.75 820 TYR B CA 1
ATOM 15157 C C . TYR B 1 820 ? 16.438 42.375 -2.367 1 82.75 820 TYR B C 1
ATOM 15159 O O . TYR B 1 820 ? 15.273 42 -2.574 1 82.75 820 TYR B O 1
ATOM 15167 N N . LYS B 1 821 ? 17.484 41.594 -2.459 1 86.5 821 LYS B N 1
ATOM 15168 C CA . LYS B 1 821 ? 17.328 40.219 -2.871 1 86.5 821 LYS B CA 1
ATOM 15169 C C . LYS B 1 821 ? 16.562 39.406 -1.823 1 86.5 821 LYS B C 1
ATOM 15171 O O . LYS B 1 821 ? 15.797 38.5 -2.162 1 86.5 821 LYS B O 1
ATOM 15176 N N . ARG B 1 822 ? 16.781 39.781 -0.649 1 87 822 ARG B N 1
ATOM 15177 C CA . ARG B 1 822 ? 16.094 39.094 0.44 1 87 822 ARG B CA 1
ATOM 15178 C C . ARG B 1 822 ? 14.586 39.375 0.386 1 87 822 ARG B C 1
ATOM 15180 O O . ARG B 1 822 ? 13.781 38.438 0.542 1 87 822 ARG B O 1
ATOM 15187 N N . VAL B 1 823 ? 14.234 40.625 0.196 1 88.12 823 VAL B N 1
ATOM 15188 C CA . VAL B 1 823 ? 12.828 41 0.099 1 88.12 823 VAL B CA 1
ATOM 15189 C C . VAL B 1 823 ? 12.188 40.312 -1.096 1 88.12 823 VAL B C 1
ATOM 15191 O O . VAL B 1 823 ? 11.094 39.75 -0.981 1 88.12 823 VAL B O 1
ATOM 15194 N N . ILE B 1 824 ? 12.891 40.312 -2.182 1 90 824 ILE B N 1
ATOM 15195 C CA . ILE B 1 824 ? 12.391 39.719 -3.41 1 90 824 ILE B CA 1
ATOM 15196 C C . ILE B 1 824 ? 12.18 38.219 -3.199 1 90 824 ILE B C 1
ATOM 15198 O O . ILE B 1 824 ? 11.164 37.656 -3.619 1 90 824 ILE B O 1
ATOM 15202 N N . PHE B 1 825 ? 13.133 37.625 -2.525 1 91.75 825 PHE B N 1
ATOM 15203 C CA . PHE B 1 825 ? 13.07 36.188 -2.287 1 91.75 825 PHE B CA 1
ATOM 15204 C C . PHE B 1 825 ? 11.797 35.812 -1.534 1 91.75 825 PHE B C 1
ATOM 15206 O O . PHE B 1 825 ? 11.078 34.906 -1.937 1 91.75 825 PHE B O 1
ATOM 15213 N N . PHE B 1 826 ? 11.445 36.5 -0.532 1 90.25 826 PHE B N 1
ATOM 15214 C CA . PHE B 1 826 ? 10.289 36.188 0.298 1 90.25 826 PHE B CA 1
ATOM 15215 C C . PHE B 1 826 ? 8.992 36.5 -0.445 1 90.25 826 PHE B C 1
ATOM 15217 O O . PHE B 1 826 ? 8 35.781 -0.295 1 90.25 826 PHE B O 1
ATOM 15224 N N . GLU B 1 827 ? 9.008 37.531 -1.22 1 91.62 827 GLU B N 1
ATOM 15225 C CA . GLU B 1 827 ? 7.824 37.844 -2.02 1 91.62 827 GLU B CA 1
ATOM 15226 C C . GLU B 1 827 ? 7.57 36.75 -3.066 1 91.62 827 GLU B C 1
ATOM 15228 O O . GLU B 1 827 ? 6.418 36.406 -3.354 1 91.62 827 GLU B O 1
ATOM 15233 N N . VAL B 1 828 ? 8.68 36.281 -3.639 1 93.38 828 VAL B N 1
ATOM 15234 C CA . VAL B 1 828 ? 8.555 35.219 -4.629 1 93.38 828 VAL B CA 1
ATOM 15235 C C . VAL B 1 828 ? 7.93 34 -3.982 1 93.38 828 VAL B C 1
ATOM 15237 O O . VAL B 1 828 ? 7.039 33.344 -4.559 1 93.38 828 VAL B O 1
ATOM 15240 N N . LEU B 1 829 ? 8.367 33.594 -2.773 1 92.94 829 LEU B N 1
ATOM 15241 C CA . LEU B 1 829 ? 7.844 32.438 -2.074 1 92.94 829 LEU B CA 1
ATOM 15242 C C . LEU B 1 829 ? 6.352 32.594 -1.799 1 92.94 829 LEU B C 1
ATOM 15244 O O . LEU B 1 829 ? 5.586 31.625 -1.944 1 92.94 829 LEU B O 1
ATOM 15248 N N . LYS B 1 830 ? 5.953 33.781 -1.457 1 92.31 830 LYS B N 1
ATOM 15249 C CA . LYS B 1 830 ? 4.547 34.031 -1.168 1 92.31 830 LYS B CA 1
ATOM 15250 C C . LYS B 1 830 ? 3.691 33.906 -2.428 1 92.31 830 LYS B C 1
ATOM 15252 O O . LYS B 1 830 ? 2.592 33.344 -2.385 1 92.31 830 LYS B O 1
ATOM 15257 N N . VAL B 1 831 ? 4.23 34.406 -3.475 1 93.94 831 VAL B N 1
ATOM 15258 C CA . VAL B 1 831 ? 3.51 34.312 -4.742 1 93.94 831 VAL B CA 1
ATOM 15259 C C . VAL B 1 831 ? 3.334 32.875 -5.16 1 93.94 831 VAL B C 1
ATOM 15261 O O . VAL B 1 831 ? 2.258 32.469 -5.609 1 93.94 831 VAL B O 1
ATOM 15264 N N . VAL B 1 832 ? 4.422 32.094 -5.035 1 93.62 832 VAL B N 1
ATOM 15265 C CA . VAL B 1 832 ? 4.348 30.688 -5.395 1 93.62 832 VAL B CA 1
ATOM 15266 C C . VAL B 1 832 ? 3.334 29.984 -4.5 1 93.62 832 VAL B C 1
ATOM 15268 O O . VAL B 1 832 ? 2.568 29.141 -4.973 1 93.62 832 VAL B O 1
ATOM 15271 N N . SER B 1 833 ? 3.277 30.266 -3.229 1 92.19 833 SER B N 1
ATOM 15272 C CA . SER B 1 833 ? 2.334 29.656 -2.291 1 92.19 833 SER B CA 1
ATOM 15273 C C . SER B 1 833 ? 0.894 29.984 -2.67 1 92.19 833 SER B C 1
ATOM 15275 O O . SER B 1 833 ? 0.032 29.109 -2.668 1 92.19 833 SER B O 1
ATOM 15277 N N . ASP B 1 834 ? 0.646 31.203 -3.088 1 90.88 834 ASP B N 1
ATOM 15278 C CA . ASP B 1 834 ? -0.704 31.656 -3.424 1 90.88 834 ASP B CA 1
ATOM 15279 C C . ASP B 1 834 ? -1.168 31.047 -4.746 1 90.88 834 ASP B C 1
ATOM 15281 O O . ASP B 1 834 ? -2.361 30.812 -4.941 1 90.88 834 ASP B O 1
ATOM 15285 N N . LEU B 1 835 ? -0.207 30.859 -5.609 1 89.62 835 LEU B N 1
ATOM 15286 C CA . LEU B 1 835 ? -0.519 30.312 -6.926 1 89.62 835 LEU B CA 1
ATOM 15287 C C . LEU B 1 835 ? -1.101 28.906 -6.805 1 89.62 835 LEU B C 1
ATOM 15289 O O . LEU B 1 835 ? -1.955 28.516 -7.602 1 89.62 835 LEU B O 1
ATOM 15293 N N . GLY B 1 836 ? -0.757 28.094 -5.855 1 85.25 836 GLY B N 1
ATOM 15294 C CA . GLY B 1 836 ? -1.143 26.703 -5.711 1 85.25 836 GLY B CA 1
ATOM 15295 C C . GLY B 1 836 ? -2.514 26.516 -5.086 1 85.25 836 GLY B C 1
ATOM 15296 O O . GLY B 1 836 ? -3.033 25.406 -5.023 1 85.25 836 GLY B O 1
ATOM 15297 N N . MET B 1 837 ? -3.195 27.562 -4.684 1 81.62 837 MET B N 1
ATOM 15298 C CA . MET B 1 837 ? -4.504 27.469 -4.047 1 81.62 837 MET B CA 1
ATOM 15299 C C . MET B 1 837 ? -5.586 27.141 -5.07 1 81.62 837 MET B C 1
ATOM 15301 O O . MET B 1 837 ? -6.645 26.625 -4.719 1 81.62 837 MET B O 1
ATOM 15305 N N . THR B 1 838 ? -5.312 27.438 -6.32 1 80.06 838 THR B N 1
ATOM 15306 C CA . THR B 1 838 ? -6.203 27.094 -7.426 1 80.06 838 THR B CA 1
ATOM 15307 C C . THR B 1 838 ? -5.496 26.172 -8.422 1 80.06 838 THR B C 1
ATOM 15309 O O . THR B 1 838 ? -4.273 26.234 -8.57 1 80.06 838 THR B O 1
ATOM 15312 N N . PRO B 1 839 ? -6.293 25.328 -9 1 81.94 839 PRO B N 1
ATOM 15313 C CA . PRO B 1 839 ? -5.652 24.469 -10 1 81.94 839 PRO B CA 1
ATOM 15314 C C . PRO B 1 839 ? -4.992 25.266 -11.125 1 81.94 839 PRO B C 1
ATOM 15316 O O . PRO B 1 839 ? -5.594 26.203 -11.656 1 81.94 839 PRO B O 1
ATOM 15319 N N . LEU B 1 840 ? -3.814 24.906 -11.391 1 78.56 840 LEU B N 1
ATOM 15320 C CA . LEU B 1 840 ? -3.004 25.688 -12.32 1 78.56 840 LEU B CA 1
ATOM 15321 C C . LEU B 1 840 ? -3.361 25.344 -13.766 1 78.56 840 LEU B C 1
ATOM 15323 O O . LEU B 1 840 ? -3.221 26.188 -14.656 1 78.56 840 LEU B O 1
ATOM 15327 N N . ALA B 1 841 ? -3.65 24.047 -13.945 1 78.69 841 ALA B N 1
ATOM 15328 C CA . ALA B 1 841 ? -3.848 23.625 -15.328 1 78.69 841 ALA B CA 1
ATOM 15329 C C . ALA B 1 841 ? -5.148 22.844 -15.492 1 78.69 841 ALA B C 1
ATOM 15331 O O . ALA B 1 841 ? -5.133 21.688 -15.883 1 78.69 841 ALA B O 1
ATOM 15332 N N . PRO B 1 842 ? -6.301 23.531 -15.281 1 76.94 842 PRO B N 1
ATOM 15333 C CA . PRO B 1 842 ? -7.562 22.828 -15.523 1 76.94 842 PRO B CA 1
ATOM 15334 C C . PRO B 1 842 ? -7.852 22.625 -17.016 1 76.94 842 PRO B C 1
ATOM 15336 O O . PRO B 1 842 ? -7.484 23.469 -17.828 1 76.94 842 PRO B O 1
ATOM 15339 N N . VAL B 1 843 ? -8.172 21.469 -17.359 1 79.5 843 VAL B N 1
ATOM 15340 C CA . VAL B 1 843 ? -8.5 21.156 -18.734 1 79.5 843 VAL B CA 1
ATOM 15341 C C . VAL B 1 843 ? -9.977 21.453 -19 1 79.5 843 VAL B C 1
ATOM 15343 O O . VAL B 1 843 ? -10.766 20.531 -19.219 1 79.5 843 VAL B O 1
ATOM 15346 N N . ASP B 1 844 ? -10.344 22.625 -18.891 1 77.25 844 ASP B N 1
ATOM 15347 C CA . ASP B 1 844 ? -11.742 23 -19.047 1 77.25 844 ASP B CA 1
ATOM 15348 C C . ASP B 1 844 ? -11.945 23.906 -20.25 1 77.25 844 ASP B C 1
ATOM 15350 O O . ASP B 1 844 ? -13.055 24.031 -20.766 1 77.25 844 ASP B O 1
ATOM 15354 N N . ALA B 1 845 ? -10.812 24.375 -20.781 1 78 845 ALA B N 1
ATOM 15355 C CA . ALA B 1 845 ? -10.914 25.25 -21.953 1 78 845 ALA B CA 1
ATOM 15356 C C . ALA B 1 845 ? -11.258 24.469 -23.203 1 78 845 ALA B C 1
ATOM 15358 O O . ALA B 1 845 ? -10.867 23.297 -23.344 1 78 845 ALA B O 1
ATOM 15359 N N . PRO B 1 846 ? -12.07 25.016 -24 1 76.69 846 PRO B N 1
ATOM 15360 C CA . PRO B 1 846 ? -12.5 24.328 -25.219 1 76.69 846 PRO B CA 1
ATOM 15361 C C . PRO B 1 846 ? -11.32 23.828 -26.062 1 76.69 846 PRO B C 1
ATOM 15363 O O . PRO B 1 846 ? -11.391 22.75 -26.656 1 76.69 846 PRO B O 1
ATOM 15366 N N . ILE B 1 847 ? -10.32 24.547 -26.047 1 74.69 847 ILE B N 1
ATOM 15367 C CA . ILE B 1 847 ? -9.156 24.172 -26.828 1 74.69 847 ILE B CA 1
ATOM 15368 C C . ILE B 1 847 ? -8.539 22.891 -26.25 1 74.69 847 ILE B C 1
ATOM 15370 O O . ILE B 1 847 ? -8.094 22.016 -26.984 1 74.69 847 ILE B O 1
ATOM 15374 N N . ASP B 1 848 ? -8.5 22.906 -24.969 1 81.5 848 ASP B N 1
ATOM 15375 C CA . ASP B 1 848 ? -7.961 21.719 -24.297 1 81.5 848 ASP B CA 1
ATOM 15376 C C . ASP B 1 848 ? -8.836 20.5 -24.562 1 81.5 848 ASP B C 1
ATOM 15378 O O . ASP B 1 848 ? -8.328 19.406 -24.812 1 81.5 848 ASP B O 1
ATOM 15382 N N . LEU B 1 849 ? -10.102 20.781 -24.562 1 84.56 849 LEU B N 1
ATOM 15383 C CA . LEU B 1 849 ? -11.047 19.688 -24.75 1 84.56 849 LEU B CA 1
ATOM 15384 C C . LEU B 1 849 ? -10.984 19.172 -26.188 1 84.56 849 LEU B C 1
ATOM 15386 O O . LEU B 1 849 ? -11.195 17.969 -26.438 1 84.56 849 LEU B O 1
ATOM 15390 N N . ALA B 1 850 ? -10.648 20.094 -27.062 1 85.69 850 ALA B N 1
ATOM 15391 C CA . ALA B 1 850 ? -10.492 19.672 -28.453 1 85.69 850 ALA B CA 1
ATOM 15392 C C . ALA B 1 850 ? -9.281 18.766 -28.625 1 85.69 850 ALA B C 1
ATOM 15394 O O . ALA B 1 850 ? -9.312 17.828 -29.438 1 85.69 850 ALA B O 1
ATOM 15395 N N . VAL B 1 851 ? -8.273 19.031 -27.922 1 86.81 851 VAL B N 1
ATOM 15396 C CA . VAL B 1 851 ? -7.086 18.188 -27.969 1 86.81 851 VAL B CA 1
ATOM 15397 C C . VAL B 1 851 ? -7.398 16.812 -27.375 1 86.81 851 VAL B C 1
ATOM 15399 O O . VAL B 1 851 ? -6.957 15.789 -27.906 1 86.81 851 VAL B O 1
ATOM 15402 N N . VAL B 1 852 ? -8.164 16.797 -26.297 1 88.5 852 VAL B N 1
ATOM 15403 C CA . VAL B 1 852 ? -8.562 15.539 -25.688 1 88.5 852 VAL B CA 1
ATOM 15404 C C . VAL B 1 852 ? -9.352 14.703 -26.688 1 88.5 852 VAL B C 1
ATOM 15406 O O . VAL B 1 852 ? -9.078 13.516 -26.875 1 88.5 852 VAL B O 1
ATOM 15409 N N . ASP B 1 853 ? -10.211 15.359 -27.375 1 88 853 ASP B N 1
ATOM 15410 C CA . ASP B 1 853 ? -11.039 14.656 -28.344 1 88 853 ASP B CA 1
ATOM 15411 C C . ASP B 1 853 ? -10.195 14.141 -29.516 1 88 853 ASP B C 1
ATOM 15413 O O . ASP B 1 853 ? -10.438 13.055 -30.031 1 88 853 ASP B O 1
ATOM 15417 N N . SER B 1 854 ? -9.289 14.922 -29.844 1 87 854 SER B N 1
ATOM 15418 C CA . SER B 1 854 ? -8.422 14.516 -30.938 1 87 854 SER B CA 1
ATOM 15419 C C . SER B 1 854 ? -7.574 13.305 -30.562 1 87 854 SER B C 1
ATOM 15421 O O . SER B 1 854 ? -7.379 12.391 -31.359 1 87 854 SER B O 1
ATOM 15423 N N . VAL B 1 855 ? -7.082 13.328 -29.359 1 87.25 855 VAL B N 1
ATOM 15424 C CA . VAL B 1 855 ? -6.27 12.219 -28.891 1 87.25 855 VAL B CA 1
ATOM 15425 C C . VAL B 1 855 ? -7.129 10.961 -28.766 1 87.25 855 VAL B C 1
ATOM 15427 O O . VAL B 1 855 ? -6.703 9.867 -29.141 1 87.25 855 VAL B O 1
ATOM 15430 N N . VAL B 1 856 ? -8.32 11.125 -28.266 1 88.19 856 VAL B N 1
ATOM 15431 C CA . VAL B 1 856 ? -9.242 10 -28.094 1 88.19 856 VAL B CA 1
ATOM 15432 C C . VAL B 1 856 ? -9.586 9.406 -29.469 1 88.19 856 VAL B C 1
ATOM 15434 O O . VAL B 1 856 ? -9.648 8.188 -29.625 1 88.19 856 VAL B O 1
ATOM 15437 N N . ALA B 1 857 ? -9.742 10.305 -30.422 1 86.69 857 ALA B N 1
ATOM 15438 C CA . ALA B 1 857 ? -10.07 9.852 -31.781 1 86.69 857 ALA B CA 1
ATOM 15439 C C . ALA B 1 857 ? -8.922 9.039 -32.375 1 86.69 857 ALA B C 1
ATOM 15441 O O . ALA B 1 857 ? -9.148 8.023 -33.031 1 86.69 857 ALA B O 1
ATOM 15442 N N . ARG B 1 858 ? -7.781 9.453 -32.125 1 85 858 ARG B N 1
ATOM 15443 C CA . ARG B 1 858 ? -6.613 8.742 -32.625 1 85 858 ARG B CA 1
ATOM 15444 C C . ARG B 1 858 ? -6.453 7.391 -31.938 1 85 858 ARG B C 1
ATOM 15446 O O . ARG B 1 858 ? -6.047 6.41 -32.562 1 85 858 ARG B O 1
ATOM 15453 N N . LEU B 1 859 ? -6.727 7.367 -30.703 1 85.25 859 LEU B N 1
ATOM 15454 C CA . LEU B 1 859 ? -6.613 6.125 -29.953 1 85.25 859 LEU B CA 1
ATOM 15455 C C . LEU B 1 859 ? -7.684 5.129 -30.375 1 85.25 859 LEU B C 1
ATOM 15457 O O . LEU B 1 859 ? -7.438 3.918 -30.391 1 85.25 859 LEU B O 1
ATOM 15461 N N . GLU B 1 860 ? -8.781 5.645 -30.703 1 84.69 860 GLU B N 1
ATOM 15462 C CA . GLU B 1 860 ? -9.844 4.777 -31.203 1 84.69 860 GLU B CA 1
ATOM 15463 C C . GLU B 1 860 ? -9.469 4.168 -32.562 1 84.69 860 GLU B C 1
ATOM 15465 O O . GLU B 1 860 ? -9.75 2.992 -32.812 1 84.69 860 GLU B O 1
ATOM 15470 N N . GLU B 1 861 ? -8.875 4.977 -33.312 1 84.12 861 GLU B N 1
ATOM 15471 C CA . GLU B 1 861 ? -8.422 4.477 -34.625 1 84.12 861 GLU B CA 1
ATOM 15472 C C . GLU B 1 861 ? -7.367 3.383 -34.438 1 84.12 861 GLU B C 1
ATOM 15474 O O . GLU B 1 861 ? -7.426 2.35 -35.125 1 84.12 861 GLU B O 1
ATOM 15479 N N . LEU B 1 862 ? -6.48 3.664 -33.625 1 86.38 862 LEU B N 1
ATOM 15480 C CA . LEU B 1 862 ? -5.449 2.67 -33.344 1 86.38 862 LEU B CA 1
ATOM 15481 C C . LEU B 1 862 ? -6.059 1.417 -32.719 1 86.38 862 LEU B C 1
ATOM 15483 O O . LEU B 1 862 ? -5.609 0.302 -32.969 1 86.38 862 LEU B O 1
ATOM 15487 N N . GLY B 1 863 ? -6.996 1.656 -31.844 1 86.19 863 GLY B N 1
ATOM 15488 C CA . GLY B 1 863 ? -7.688 0.543 -31.203 1 86.19 863 GLY B CA 1
ATOM 15489 C C . GLY B 1 863 ? -8.43 -0.339 -32.188 1 86.19 863 GLY B C 1
ATOM 15490 O O . GLY B 1 863 ? -8.375 -1.566 -32.094 1 86.19 863 GLY B O 1
ATOM 15491 N N . ASP B 1 864 ? -9 0.284 -33.156 1 85.94 864 ASP B N 1
ATOM 15492 C CA . ASP B 1 864 ? -9.734 -0.464 -34.156 1 85.94 864 ASP B CA 1
ATOM 15493 C C . ASP B 1 864 ? -8.789 -1.282 -35.031 1 85.94 864 ASP B C 1
ATOM 15495 O O . ASP B 1 864 ? -9.078 -2.436 -35.344 1 85.94 864 ASP B O 1
ATOM 15499 N N . ALA B 1 865 ? -7.773 -0.646 -35.375 1 86 865 ALA B N 1
ATOM 15500 C CA . ALA B 1 865 ? -6.785 -1.354 -36.188 1 86 865 ALA B CA 1
ATOM 15501 C C . ALA B 1 865 ? -6.203 -2.543 -35.406 1 86 865 ALA B C 1
ATOM 15503 O O . ALA B 1 865 ? -6 -3.615 -36 1 86 865 ALA B O 1
ATOM 15504 N N . ASN B 1 866 ? -5.895 -2.346 -34.25 1 87.38 866 ASN B N 1
ATOM 15505 C CA . ASN B 1 866 ? -5.355 -3.414 -33.406 1 87.38 866 ASN B CA 1
ATOM 15506 C C . ASN B 1 866 ? -6.375 -4.527 -33.188 1 87.38 866 ASN B C 1
ATOM 15508 O O . ASN B 1 866 ? -6.02 -5.707 -33.156 1 87.38 866 ASN B O 1
ATOM 15512 N N . ASP B 1 867 ? -7.57 -4.113 -33 1 87.5 867 ASP B N 1
ATOM 15513 C CA . ASP B 1 867 ? -8.633 -5.094 -32.812 1 87.5 867 ASP B CA 1
ATOM 15514 C C . ASP B 1 867 ? -8.789 -5.984 -34.031 1 87.5 867 ASP B C 1
ATOM 15516 O O . ASP B 1 867 ? -9 -7.195 -33.906 1 87.5 867 ASP B O 1
ATOM 15520 N N . HIS B 1 868 ? -8.68 -5.363 -35.156 1 88.5 868 HIS B N 1
ATOM 15521 C CA . HIS B 1 868 ? -8.781 -6.133 -36.406 1 88.5 868 HIS B CA 1
ATOM 15522 C C . HIS B 1 868 ? -7.621 -7.117 -36.531 1 88.5 868 HIS B C 1
ATOM 15524 O O . HIS B 1 868 ? -7.816 -8.258 -36.969 1 88.5 868 HIS B O 1
ATOM 15530 N N . ARG B 1 869 ? -6.539 -6.664 -36.219 1 88.94 869 ARG B N 1
ATOM 15531 C CA . ARG B 1 869 ? -5.363 -7.527 -36.281 1 88.94 869 ARG B CA 1
ATOM 15532 C C . ARG B 1 869 ? -5.5 -8.703 -35.312 1 88.94 869 ARG B C 1
ATOM 15534 O O . ARG B 1 869 ? -5.242 -9.852 -35.688 1 88.94 869 ARG B O 1
ATOM 15541 N N . ILE B 1 870 ? -5.898 -8.453 -34.125 1 90.75 870 ILE B N 1
ATOM 15542 C CA . ILE B 1 870 ? -6 -9.492 -33.094 1 90.75 870 ILE B CA 1
ATOM 15543 C C . ILE B 1 870 ? -7.094 -10.484 -33.469 1 90.75 870 ILE B C 1
ATOM 15545 O O . ILE B 1 870 ? -6.938 -11.695 -33.281 1 90.75 870 ILE B O 1
ATOM 15549 N N . TRP B 1 871 ? -8.109 -9.898 -33.969 1 90.38 871 TRP B N 1
ATOM 15550 C CA . TRP B 1 871 ? -9.203 -10.797 -34.312 1 90.38 871 TRP B CA 1
ATOM 15551 C C . TRP B 1 871 ? -8.812 -11.695 -35.5 1 90.38 871 TRP B C 1
ATOM 15553 O O . TRP B 1 871 ? -9.234 -12.852 -35.562 1 90.38 871 TRP B O 1
ATOM 15563 N N . THR B 1 872 ? -8.008 -11.195 -36.344 1 91.44 872 THR B N 1
ATOM 15564 C CA . THR B 1 872 ? -7.484 -12.031 -37.406 1 91.44 872 THR B CA 1
ATOM 15565 C C . THR B 1 872 ? -6.617 -13.156 -36.875 1 91.44 872 THR B C 1
ATOM 15567 O O . THR B 1 872 ? -6.684 -14.289 -37.344 1 91.44 872 THR B O 1
ATOM 15570 N N . LEU B 1 873 ? -5.891 -12.852 -35.875 1 91.88 873 LEU B N 1
ATOM 15571 C CA . LEU B 1 873 ? -5.055 -13.859 -35.25 1 91.88 873 LEU B CA 1
ATOM 15572 C C . LEU B 1 873 ? -5.906 -14.93 -34.562 1 91.88 873 LEU B C 1
ATOM 15574 O O . LEU B 1 873 ? -5.59 -16.109 -34.625 1 91.88 873 LEU B O 1
ATOM 15578 N N . VAL B 1 874 ? -7.016 -14.484 -33.969 1 93.19 874 VAL B N 1
ATOM 15579 C CA . VAL B 1 874 ? -7.914 -15.414 -33.281 1 93.19 874 VAL B CA 1
ATOM 15580 C C . VAL B 1 874 ? -8.602 -16.297 -34.312 1 93.19 874 VAL B C 1
ATOM 15582 O O . VAL B 1 874 ? -8.719 -17.516 -34.125 1 93.19 874 VAL B O 1
ATOM 15585 N N . ARG B 1 875 ? -8.992 -15.711 -35.344 1 92.56 875 ARG B N 1
ATOM 15586 C CA . ARG B 1 875 ? -9.656 -16.453 -36.438 1 92.56 875 ARG B CA 1
ATOM 15587 C C . ARG B 1 875 ? -8.734 -17.5 -37.031 1 92.56 875 ARG B C 1
ATOM 15589 O O . ARG B 1 875 ? -9.148 -18.641 -37.25 1 92.56 875 ARG B O 1
ATOM 15596 N N . GLU B 1 876 ? -7.527 -17.109 -37.188 1 93.62 876 GLU B N 1
ATOM 15597 C CA . GLU B 1 876 ? -6.543 -18.047 -37.75 1 93.62 876 GLU B CA 1
ATOM 15598 C C . GLU B 1 876 ? -6.238 -19.156 -36.75 1 93.62 876 GLU B C 1
ATOM 15600 O O . GLU B 1 876 ? -6.109 -20.328 -37.125 1 93.62 876 GLU B O 1
ATOM 15605 N N . ALA B 1 877 ? -6.133 -18.812 -35.531 1 94.12 877 ALA B N 1
ATOM 15606 C CA . ALA B 1 877 ? -5.848 -19.812 -34.5 1 94.12 877 ALA B CA 1
ATOM 15607 C C . ALA B 1 877 ? -7 -20.797 -34.375 1 94.12 877 ALA B C 1
ATOM 15609 O O . ALA B 1 877 ? -6.777 -22 -34.156 1 94.12 877 ALA B O 1
ATOM 15610 N N . LEU B 1 878 ? -8.164 -20.312 -34.469 1 93.81 878 LEU B N 1
ATOM 15611 C CA . LEU B 1 878 ? -9.336 -21.172 -34.406 1 93.81 878 LEU B CA 1
ATOM 15612 C C . LEU B 1 878 ? -9.406 -22.078 -35.625 1 93.81 878 LEU B C 1
ATOM 15614 O O . LEU B 1 878 ? -9.719 -23.266 -35.5 1 93.81 878 LEU B O 1
ATOM 15618 N N . ALA B 1 879 ? -9.094 -21.5 -36.719 1 93.12 879 ALA B N 1
ATOM 15619 C CA . ALA B 1 879 ? -9.086 -22.281 -37.969 1 93.12 879 ALA B CA 1
ATOM 15620 C C . ALA B 1 879 ? -8.062 -23.406 -37.875 1 93.12 879 ALA B C 1
ATOM 15622 O O . ALA B 1 879 ? -8.305 -24.516 -38.375 1 93.12 879 ALA B O 1
ATOM 15623 N N . ASP B 1 880 ? -6.949 -23.125 -37.312 1 92.06 880 ASP B N 1
ATOM 15624 C CA . ASP B 1 880 ? -5.906 -24.125 -37.156 1 92.06 880 ASP B CA 1
ATOM 15625 C C . ASP B 1 880 ? -6.387 -25.281 -36.281 1 92.06 880 ASP B C 1
ATOM 15627 O O . ASP B 1 880 ? -5.93 -26.422 -36.406 1 92.06 880 ASP B O 1
ATOM 15631 N N . LYS B 1 881 ? -7.348 -24.953 -35.375 1 90.38 881 LYS B N 1
ATOM 15632 C CA . LYS B 1 881 ? -7.891 -25.984 -34.5 1 90.38 881 LYS B CA 1
ATOM 15633 C C . LYS B 1 881 ? -9.164 -26.594 -35.094 1 90.38 881 LYS B C 1
ATOM 15635 O O . LYS B 1 881 ? -9.883 -27.312 -34.406 1 90.38 881 LYS B O 1
ATOM 15640 N N . GLY B 1 882 ? -9.508 -26.188 -36.281 1 88.56 882 GLY B N 1
ATOM 15641 C CA . GLY B 1 882 ? -10.633 -26.781 -36.969 1 88.56 882 GLY B CA 1
ATOM 15642 C C . GLY B 1 882 ? -11.953 -26.078 -36.688 1 88.56 882 GLY B C 1
ATOM 15643 O O . GLY B 1 882 ? -13.023 -26.656 -36.938 1 88.56 882 GLY B O 1
ATOM 15644 N N . VAL B 1 883 ? -11.914 -24.922 -36.062 1 92.81 883 VAL B N 1
ATOM 15645 C CA . VAL B 1 883 ? -13.125 -24.156 -35.781 1 92.81 883 VAL B CA 1
ATOM 15646 C C . VAL B 1 883 ? -13.242 -22.984 -36.75 1 92.81 883 VAL B C 1
ATOM 15648 O O . VAL B 1 883 ? -12.32 -22.172 -36.844 1 92.81 883 VAL B O 1
ATOM 15651 N N . GLU B 1 884 ? -14.297 -22.938 -37.469 1 91.75 884 GLU B N 1
ATOM 15652 C CA . GLU B 1 884 ? -14.516 -21.875 -38.438 1 91.75 884 GLU B CA 1
ATOM 15653 C C . GLU B 1 884 ? -15.602 -20.906 -37.969 1 91.75 884 GLU B C 1
ATOM 15655 O O . GLU B 1 884 ? -16.609 -21.344 -37.406 1 91.75 884 GLU B O 1
ATOM 15660 N N . ILE B 1 885 ? -15.359 -19.672 -38.156 1 92.38 885 ILE B N 1
ATOM 15661 C CA . ILE B 1 885 ? -16.344 -18.641 -37.812 1 92.38 885 ILE B CA 1
ATOM 15662 C C . ILE B 1 885 ? -17.266 -18.391 -39 1 92.38 885 ILE B C 1
ATOM 15664 O O . ILE B 1 885 ? -16.828 -17.938 -40.062 1 92.38 885 ILE B O 1
ATOM 15668 N N . ALA B 1 886 ? -18.484 -18.609 -38.781 1 87.62 886 ALA B N 1
ATOM 15669 C CA . ALA B 1 886 ? -19.453 -18.516 -39.875 1 87.62 886 ALA B CA 1
ATOM 15670 C C . ALA B 1 886 ? -20.156 -17.172 -39.875 1 87.62 886 ALA B C 1
ATOM 15672 O O . ALA B 1 886 ? -20.734 -16.766 -40.875 1 87.62 886 ALA B O 1
ATOM 15673 N N . GLU B 1 887 ? -20.234 -16.547 -38.688 1 83.62 887 GLU B N 1
ATOM 15674 C CA . GLU B 1 887 ? -20.906 -15.273 -38.562 1 83.62 887 GLU B CA 1
ATOM 15675 C C . GLU B 1 887 ? -19.969 -14.188 -38.062 1 83.62 887 GLU B C 1
ATOM 15677 O O . GLU B 1 887 ? -19.094 -14.453 -37.219 1 83.62 887 GLU B O 1
ATOM 15682 N N . ASN B 1 888 ? -20.109 -13.109 -38.781 1 79.69 888 ASN B N 1
ATOM 15683 C CA . ASN B 1 888 ? -19.312 -11.969 -38.312 1 79.69 888 ASN B CA 1
ATOM 15684 C C . ASN B 1 888 ? -20.031 -11.203 -37.219 1 79.69 888 ASN B C 1
ATOM 15686 O O . ASN B 1 888 ? -21.219 -10.906 -37.312 1 79.69 888 ASN B O 1
ATOM 15690 N N . VAL B 1 889 ? -19.375 -11.164 -36.031 1 79.88 889 VAL B N 1
ATOM 15691 C CA . VAL B 1 889 ? -19.953 -10.461 -34.906 1 79.88 889 VAL B CA 1
ATOM 15692 C C . VAL B 1 889 ? -19.188 -9.18 -34.625 1 79.88 889 VAL B C 1
ATOM 15694 O O . VAL B 1 889 ? -17.953 -9.141 -34.781 1 79.88 889 VAL B O 1
ATOM 15697 N N . GLU B 1 890 ? -19.969 -8.086 -34.531 1 75.56 890 GLU B N 1
ATOM 15698 C CA . GLU B 1 890 ? -19.344 -6.809 -34.188 1 75.56 890 GLU B CA 1
ATOM 15699 C C . GLU B 1 890 ? -19.312 -6.594 -32.688 1 75.56 890 GLU B C 1
ATOM 15701 O O . GLU B 1 890 ? -20.219 -7.039 -31.969 1 75.56 890 GLU B O 1
ATOM 15706 N N . ALA B 1 891 ? -18.125 -6.215 -32.094 1 68.88 891 ALA B N 1
ATOM 15707 C CA . ALA B 1 891 ? -18.016 -5.898 -30.688 1 68.88 891 ALA B CA 1
ATOM 15708 C C . ALA B 1 891 ? -18.578 -4.508 -30.391 1 68.88 891 ALA B C 1
ATOM 15710 O O . ALA B 1 891 ? -18.469 -3.602 -31.219 1 68.88 891 ALA B O 1
ATOM 15711 N N . PRO B 1 892 ? -19.359 -4.363 -29.219 1 60.81 892 PRO B N 1
ATOM 15712 C CA . PRO B 1 892 ? -19.875 -3.037 -28.891 1 60.81 892 PRO B CA 1
ATOM 15713 C C . PRO B 1 892 ? -18.781 -2.008 -28.641 1 60.81 892 PRO B C 1
ATOM 15715 O O . PRO B 1 892 ? -17.719 -2.348 -28.109 1 60.81 892 PRO B O 1
ATOM 15718 N N . SER B 1 893 ? -18.75 -0.846 -29.219 1 57.12 893 SER B N 1
ATOM 15719 C CA . SER B 1 893 ? -17.797 0.266 -29.188 1 57.12 893 SER B CA 1
ATOM 15720 C C . SER B 1 893 ? -17.891 1.024 -27.859 1 57.12 893 SER B C 1
ATOM 15722 O O . SER B 1 893 ? -17.594 2.219 -27.812 1 57.12 893 SER B O 1
ATOM 15724 N N . ASN B 1 894 ? -18.391 0.712 -26.719 1 55.09 894 ASN B N 1
ATOM 15725 C CA . ASN B 1 894 ? -18.766 1.618 -25.641 1 55.09 894 ASN B CA 1
ATOM 15726 C C . ASN B 1 894 ? -17.547 2.238 -24.969 1 55.09 894 ASN B C 1
ATOM 15728 O O . ASN B 1 894 ? -17.672 2.904 -23.938 1 55.09 894 ASN B O 1
ATOM 15732 N N . VAL B 1 895 ? -16.328 2.084 -25.359 1 58.97 895 VAL B N 1
ATOM 15733 C CA . VAL B 1 895 ? -15.188 2.328 -24.484 1 58.97 895 VAL B CA 1
ATOM 15734 C C . VAL B 1 895 ? -14.797 3.803 -24.562 1 58.97 895 VAL B C 1
ATOM 15736 O O . VAL B 1 895 ? -13.812 4.219 -23.938 1 58.97 895 VAL B O 1
ATOM 15739 N N . ASN B 1 896 ? -15.828 4.711 -24.891 1 67.56 896 ASN B N 1
ATOM 15740 C CA . ASN B 1 896 ? -15.336 6.031 -25.266 1 67.56 896 ASN B CA 1
ATOM 15741 C C . ASN B 1 896 ? -15.312 6.98 -24.062 1 67.56 896 ASN B C 1
ATOM 15743 O O . ASN B 1 896 ? -14.344 7.719 -23.875 1 67.56 896 ASN B O 1
ATOM 15747 N N . GLU B 1 897 ? -16.344 6.82 -23.141 1 78 897 GLU B N 1
ATOM 15748 C CA . GLU B 1 897 ? -16.375 7.82 -22.078 1 78 897 GLU B CA 1
ATOM 15749 C C . GLU B 1 897 ? -15.258 7.59 -21.062 1 78 897 GLU B C 1
ATOM 15751 O O . GLU B 1 897 ? -14.641 8.539 -20.578 1 78 897 GLU B O 1
ATOM 15756 N N . TYR B 1 898 ? -14.93 6.387 -20.812 1 77.62 898 TYR B N 1
ATOM 15757 C CA . TYR B 1 898 ? -13.859 6.062 -19.891 1 77.62 898 TYR B CA 1
ATOM 15758 C C . TYR B 1 898 ? -12.5 6.465 -20.453 1 77.62 898 TYR B C 1
ATOM 15760 O O . TYR B 1 898 ? -11.648 6.984 -19.719 1 77.62 898 TYR B O 1
ATOM 15768 N N . LEU B 1 899 ? -12.492 6.305 -21.719 1 82.56 899 LEU B N 1
ATOM 15769 C CA . LEU B 1 899 ? -11.234 6.664 -22.359 1 82.56 899 LEU B CA 1
ATOM 15770 C C . LEU B 1 899 ? -11.023 8.172 -22.344 1 82.56 899 LEU B C 1
ATOM 15772 O O . LEU B 1 899 ? -9.914 8.648 -22.078 1 82.56 899 LEU B O 1
ATOM 15776 N N . LYS B 1 900 ? -12.094 8.883 -22.562 1 87.38 900 LYS B N 1
ATOM 15777 C CA . LYS B 1 900 ? -12.016 10.336 -22.562 1 87.38 900 LYS B CA 1
ATOM 15778 C C . LYS B 1 900 ? -11.633 10.867 -21.188 1 87.38 900 LYS B C 1
ATOM 15780 O O . LYS B 1 900 ? -10.789 11.758 -21.078 1 87.38 900 LYS B O 1
ATOM 15785 N N . LYS B 1 901 ? -12.266 10.297 -20.188 1 85.62 901 LYS B N 1
ATOM 15786 C CA . LYS B 1 901 ? -11.953 10.719 -18.812 1 85.62 901 LYS B CA 1
ATOM 15787 C C . LYS B 1 901 ? -10.508 10.391 -18.453 1 85.62 901 LYS B C 1
ATOM 15789 O O . LYS B 1 901 ? -9.828 11.195 -17.812 1 85.62 901 LYS B O 1
ATOM 15794 N N . SER B 1 902 ? -10.039 9.273 -18.875 1 84.94 902 SER B N 1
ATOM 15795 C CA . SER B 1 902 ? -8.68 8.836 -18.578 1 84.94 902 SER B CA 1
ATOM 15796 C C . SER B 1 902 ? -7.652 9.719 -19.281 1 84.94 902 SER B C 1
ATOM 15798 O O . SER B 1 902 ? -6.645 10.109 -18.688 1 84.94 902 SER B O 1
ATOM 15800 N N . VAL B 1 903 ? -7.945 10.016 -20.469 1 86.38 903 VAL B N 1
ATOM 15801 C CA . VAL B 1 903 ? -7.039 10.852 -21.25 1 86.38 903 VAL B CA 1
ATOM 15802 C C . VAL B 1 903 ? -7.02 12.266 -20.688 1 86.38 903 VAL B C 1
ATOM 15804 O O . VAL B 1 903 ? -5.957 12.883 -20.578 1 86.38 903 VAL B O 1
ATOM 15807 N N . ARG B 1 904 ? -8.203 12.719 -20.344 1 88.44 904 ARG B N 1
ATOM 15808 C CA . ARG B 1 904 ? -8.289 14.055 -19.766 1 88.44 904 ARG B CA 1
ATOM 15809 C C . ARG B 1 904 ? -7.461 14.156 -18.484 1 88.44 904 ARG B C 1
ATOM 15811 O O . ARG B 1 904 ? -6.727 15.125 -18.281 1 88.44 904 ARG B O 1
ATOM 15818 N N . GLN B 1 905 ? -7.594 13.188 -17.641 1 84.88 905 GLN B N 1
ATOM 15819 C CA . GLN B 1 905 ? -6.859 13.18 -16.391 1 84.88 905 GLN B CA 1
ATOM 15820 C C . GLN B 1 905 ? -5.355 13.102 -16.625 1 84.88 905 GLN B C 1
ATOM 15822 O O . GLN B 1 905 ? -4.578 13.766 -15.93 1 84.88 905 GLN B O 1
ATOM 15827 N N . HIS B 1 906 ? -4.941 12.352 -17.578 1 83.81 906 HIS B N 1
ATOM 15828 C CA . HIS B 1 906 ? -3.521 12.219 -17.891 1 83.81 906 HIS B CA 1
ATOM 15829 C C . HIS B 1 906 ? -2.951 13.531 -18.422 1 83.81 906 HIS B C 1
ATOM 15831 O O . HIS B 1 906 ? -1.825 13.906 -18.078 1 83.81 906 HIS B O 1
ATOM 15837 N N . ILE B 1 907 ? -3.73 14.156 -19.172 1 86.62 907 ILE B N 1
ATOM 15838 C CA . ILE B 1 907 ? -3.301 15.43 -19.75 1 86.62 907 ILE B CA 1
ATOM 15839 C C . ILE B 1 907 ? -3.225 16.484 -18.641 1 86.62 907 ILE B C 1
ATOM 15841 O O . ILE B 1 907 ? -2.256 17.234 -18.562 1 86.62 907 ILE B O 1
ATOM 15845 N N . GLU B 1 908 ? -4.238 16.484 -17.812 1 87.56 908 GLU B N 1
ATOM 15846 C CA . GLU B 1 908 ? -4.262 17.453 -16.719 1 87.56 908 GLU B CA 1
ATOM 15847 C C . GLU B 1 908 ? -3.068 17.266 -15.781 1 87.56 908 GLU B C 1
ATOM 15849 O O . GLU B 1 908 ? -2.465 18.234 -15.336 1 87.56 908 GLU B O 1
ATOM 15854 N N . ASN B 1 909 ? -2.752 16.062 -15.484 1 85.94 909 ASN B N 1
ATOM 15855 C CA . ASN B 1 909 ? -1.612 15.766 -14.625 1 85.94 909 ASN B CA 1
ATOM 15856 C C . ASN B 1 909 ? -0.299 16.203 -15.258 1 85.94 909 ASN B C 1
ATOM 15858 O O . ASN B 1 909 ? 0.562 16.781 -14.586 1 85.94 909 ASN B O 1
ATOM 15862 N N . HIS B 1 910 ? -0.207 15.969 -16.453 1 84.44 910 HIS B N 1
ATOM 15863 C CA . HIS B 1 910 ? 1.008 16.359 -17.172 1 84.44 910 HIS B CA 1
ATOM 15864 C C . HIS B 1 910 ? 1.149 17.875 -17.219 1 84.44 910 HIS B C 1
ATOM 15866 O O . HIS B 1 910 ? 2.232 18.422 -16.984 1 84.44 910 HIS B O 1
ATOM 15872 N N . LEU B 1 911 ? 0.06 18.5 -17.547 1 87.25 911 LEU B N 1
ATOM 15873 C CA . LEU B 1 911 ? 0.103 19.953 -17.641 1 87.25 911 LEU B CA 1
ATOM 15874 C C . LEU B 1 911 ? 0.436 20.562 -16.297 1 87.25 911 LEU B C 1
ATOM 15876 O O . LEU B 1 911 ? 1.166 21.562 -16.219 1 87.25 911 LEU B O 1
ATOM 15880 N N . THR B 1 912 ? -0.156 20.016 -15.242 1 89.5 912 THR B N 1
ATOM 15881 C CA . THR B 1 912 ? 0.13 20.5 -13.906 1 89.5 912 THR B CA 1
ATOM 15882 C C . THR B 1 912 ? 1.604 20.312 -13.562 1 89.5 912 THR B C 1
ATOM 15884 O O . THR B 1 912 ? 2.242 21.219 -13.016 1 89.5 912 THR B O 1
ATOM 15887 N N . GLU B 1 913 ? 2.186 19.172 -13.883 1 88.25 913 GLU B N 1
ATOM 15888 C CA . GLU B 1 913 ? 3.59 18.891 -13.617 1 88.25 913 GLU B CA 1
ATOM 15889 C C . GLU B 1 913 ? 4.508 19.812 -14.406 1 88.25 913 GLU B C 1
ATOM 15891 O O . GLU B 1 913 ? 5.484 20.344 -13.859 1 88.25 913 GLU B O 1
ATOM 15896 N N . MET B 1 914 ? 4.148 20.109 -15.562 1 87.31 914 MET B N 1
ATOM 15897 C CA . MET B 1 914 ? 4.953 20.984 -16.406 1 87.31 914 MET B CA 1
ATOM 15898 C C . MET B 1 914 ? 4.867 22.422 -15.938 1 87.31 914 MET B C 1
ATOM 15900 O O . MET B 1 914 ? 5.863 23.156 -15.961 1 87.31 914 MET B O 1
ATOM 15904 N N . ALA B 1 915 ? 3.67 22.734 -15.594 1 89.25 915 ALA B N 1
ATOM 15905 C CA . ALA B 1 915 ? 3.471 24.109 -15.117 1 89.25 915 ALA B CA 1
ATOM 15906 C C . ALA B 1 915 ? 4.359 24.391 -13.906 1 89.25 915 ALA B C 1
ATOM 15908 O O . ALA B 1 915 ? 5.051 25.422 -13.875 1 89.25 915 ALA B O 1
ATOM 15909 N N . TRP B 1 916 ? 4.387 23.5 -13 1 92.12 916 TRP B N 1
ATOM 15910 C CA . TRP B 1 916 ? 5.168 23.734 -11.789 1 92.12 916 TRP B CA 1
ATOM 15911 C C . TRP B 1 916 ? 6.66 23.594 -12.07 1 92.12 916 TRP B C 1
ATOM 15913 O O . TRP B 1 916 ? 7.477 24.297 -11.461 1 92.12 916 TRP B O 1
ATOM 15923 N N . ALA B 1 917 ? 7.008 22.719 -12.977 1 89.88 917 ALA B N 1
ATOM 15924 C CA . ALA B 1 917 ? 8.406 22.625 -13.398 1 89.88 917 ALA B CA 1
ATOM 15925 C C . ALA B 1 917 ? 8.883 23.953 -14.008 1 89.88 917 ALA B C 1
ATOM 15927 O O . ALA B 1 917 ? 10 24.391 -13.75 1 89.88 917 ALA B O 1
ATOM 15928 N N . THR B 1 918 ? 8.031 24.547 -14.727 1 89.69 918 THR B N 1
ATOM 15929 C CA . THR B 1 918 ? 8.344 25.828 -15.352 1 89.69 918 THR B CA 1
ATOM 15930 C C . THR B 1 918 ? 8.461 26.922 -14.297 1 89.69 918 THR B C 1
ATOM 15932 O O . THR B 1 918 ? 9.383 27.75 -14.344 1 89.69 918 THR B O 1
ATOM 15935 N N . VAL B 1 919 ? 7.492 26.922 -13.398 1 92.69 919 VAL B N 1
ATOM 15936 C CA . VAL B 1 919 ? 7.52 27.922 -12.336 1 92.69 919 VAL B CA 1
ATOM 15937 C C . VAL B 1 919 ? 8.836 27.828 -11.562 1 92.69 919 VAL B C 1
ATOM 15939 O O . VAL B 1 919 ? 9.477 28.844 -11.289 1 92.69 919 VAL B O 1
ATOM 15942 N N . PHE B 1 920 ? 9.25 26.625 -11.281 1 93.62 920 PHE B N 1
ATOM 15943 C CA . PHE B 1 920 ? 10.492 26.469 -10.531 1 93.62 920 PHE B CA 1
ATOM 15944 C C . PHE B 1 920 ? 11.688 26.906 -11.375 1 93.62 920 PHE B C 1
ATOM 15946 O O . PHE B 1 920 ? 12.523 27.688 -10.914 1 93.62 920 PHE B O 1
ATOM 15953 N N . ALA B 1 921 ? 11.734 26.375 -12.562 1 92.06 921 ALA B N 1
ATOM 15954 C CA . ALA B 1 921 ? 12.891 26.625 -13.414 1 92.06 921 ALA B CA 1
ATOM 15955 C C . ALA B 1 921 ? 13.078 28.125 -13.656 1 92.06 921 ALA B C 1
ATOM 15957 O O . ALA B 1 921 ? 14.188 28.641 -13.516 1 92.06 921 ALA B O 1
ATOM 15958 N N . LYS B 1 922 ? 12.047 28.812 -13.938 1 91.75 922 LYS B N 1
ATOM 15959 C CA . LYS B 1 922 ? 12.133 30.25 -14.25 1 91.75 922 LYS B CA 1
ATOM 15960 C C . LYS B 1 922 ? 12.406 31.062 -12.992 1 91.75 922 LYS B C 1
ATOM 15962 O O . LYS B 1 922 ? 13.234 31.969 -13 1 91.75 922 LYS B O 1
ATOM 15967 N N . THR B 1 923 ? 11.695 30.75 -11.922 1 93.25 923 THR B N 1
ATOM 15968 C CA . THR B 1 923 ? 11.906 31.484 -10.68 1 93.25 923 THR B CA 1
ATOM 15969 C C . THR B 1 923 ? 13.312 31.25 -10.148 1 93.25 923 THR B C 1
ATOM 15971 O O . THR B 1 923 ? 13.961 32.156 -9.648 1 93.25 923 THR B O 1
ATOM 15974 N N . ASP B 1 924 ? 13.719 30 -10.188 1 93.12 924 ASP B N 1
ATOM 15975 C CA . ASP B 1 924 ? 15.062 29.641 -9.734 1 93.12 924 ASP B CA 1
ATOM 15976 C C . ASP B 1 924 ? 16.125 30.422 -10.508 1 93.12 924 ASP B C 1
ATOM 15978 O O . ASP B 1 924 ? 17.062 30.969 -9.914 1 93.12 924 ASP B O 1
ATOM 15982 N N . ARG B 1 925 ? 15.969 30.562 -11.789 1 91.56 925 ARG B N 1
ATOM 15983 C CA . ARG B 1 925 ? 16.922 31.266 -12.648 1 91.56 925 ARG B CA 1
ATOM 15984 C C . ARG B 1 925 ? 16.875 32.75 -12.398 1 91.56 925 ARG B C 1
ATOM 15986 O O . ARG B 1 925 ? 17.906 33.438 -12.375 1 91.56 925 ARG B O 1
ATOM 15993 N N . LEU B 1 926 ? 15.719 33.281 -12.234 1 92.5 926 LEU B N 1
ATOM 15994 C CA . LEU B 1 926 ? 15.562 34.719 -11.961 1 92.5 926 LEU B CA 1
ATOM 15995 C C . LEU B 1 926 ? 16.234 35.094 -10.641 1 92.5 926 LEU B C 1
ATOM 15997 O O . LEU B 1 926 ? 16.844 36.156 -10.539 1 92.5 926 LEU B O 1
ATOM 16001 N N . LEU B 1 927 ? 16.094 34.219 -9.703 1 92.25 927 LEU B N 1
ATOM 16002 C CA . LEU B 1 927 ? 16.656 34.469 -8.383 1 92.25 927 LEU B CA 1
ATOM 16003 C C . LEU B 1 927 ? 18.172 34.344 -8.414 1 92.25 927 LEU B C 1
ATOM 16005 O O . LEU B 1 927 ? 18.875 35 -7.652 1 92.25 927 LEU B O 1
ATOM 16009 N N . MET B 1 928 ? 18.609 33.469 -9.25 1 90.69 928 MET B N 1
ATOM 16010 C CA . MET B 1 928 ? 20.062 33.25 -9.359 1 90.69 928 MET B CA 1
ATOM 16011 C C . MET B 1 928 ? 20.719 34.438 -10.078 1 90.69 928 MET B C 1
ATOM 16013 O O . MET B 1 928 ? 21.859 34.781 -9.773 1 90.69 928 MET B O 1
ATOM 16017 N N . SER B 1 929 ? 19.844 34.969 -10.93 1 85.62 929 SER B N 1
ATOM 16018 C CA . SER B 1 929 ? 20.375 36.094 -11.688 1 85.62 929 SER B CA 1
ATOM 16019 C C . SER B 1 929 ? 20.406 37.375 -10.844 1 85.62 929 SER B C 1
ATOM 16021 O O . SER B 1 929 ? 19.531 37.594 -10 1 85.62 929 SER B O 1
ATOM 16023 N N . GLY B 1 930 ? 21.469 38.094 -10.664 1 75.75 930 GLY B N 1
ATOM 16024 C CA . GLY B 1 930 ? 21.672 39.25 -9.812 1 75.75 930 GLY B CA 1
ATOM 16025 C C . GLY B 1 930 ? 20.75 40.406 -10.148 1 75.75 930 GLY B C 1
ATOM 16026 O O . GLY B 1 930 ? 20.344 41.156 -9.266 1 75.75 930 GLY B O 1
ATOM 16027 N N . SER B 1 931 ? 20.406 40.562 -11.391 1 80 931 SER B N 1
ATOM 16028 C CA . SER B 1 931 ? 19.688 41.781 -11.758 1 80 931 SER B CA 1
ATOM 16029 C C . SER B 1 931 ? 18.391 41.469 -12.484 1 80 931 SER B C 1
ATOM 16031 O O . SER B 1 931 ? 17.781 42.344 -13.094 1 80 931 SER B O 1
ATOM 16033 N N . ALA B 1 932 ? 17.922 40.281 -12.336 1 88.06 932 ALA B N 1
ATOM 16034 C CA . ALA B 1 932 ? 16.766 39.906 -13.125 1 88.06 932 ALA B CA 1
ATOM 16035 C C . ALA B 1 932 ? 15.469 40.344 -12.445 1 88.06 932 ALA B C 1
ATOM 16037 O O . ALA B 1 932 ? 14.438 40.531 -13.102 1 88.06 932 ALA B O 1
ATOM 16038 N N . LEU B 1 933 ? 15.477 40.469 -11.133 1 89.81 933 LEU B N 1
ATOM 16039 C CA . LEU B 1 933 ? 14.312 40.906 -10.375 1 89.81 933 LEU B CA 1
ATOM 16040 C C . LEU B 1 933 ? 14.586 42.25 -9.695 1 89.81 933 LEU B C 1
ATOM 16042 O O . LEU B 1 933 ? 15.648 42.438 -9.102 1 89.81 933 LEU B O 1
ATOM 16046 N N . LYS B 1 934 ? 13.672 43.125 -9.891 1 88.75 934 LYS B N 1
ATOM 16047 C CA . LYS B 1 934 ? 13.82 44.438 -9.32 1 88.75 934 LYS B CA 1
ATOM 16048 C C . LYS B 1 934 ? 12.609 44.812 -8.461 1 88.75 934 LYS B C 1
ATOM 16050 O O . LYS B 1 934 ? 11.484 44.406 -8.766 1 88.75 934 LYS B O 1
ATOM 16055 N N . LEU B 1 935 ? 12.844 45.375 -7.375 1 88.5 935 LEU B N 1
ATOM 16056 C CA . LEU B 1 935 ? 11.781 45.875 -6.492 1 88.5 935 LEU B CA 1
ATOM 16057 C C . LEU B 1 935 ? 11.352 47.281 -6.887 1 88.5 935 LEU B C 1
ATOM 16059 O O . LEU B 1 935 ? 12.188 48.125 -7.152 1 88.5 935 LEU B O 1
ATOM 16063 N N . ARG B 1 936 ? 10.055 47.344 -6.965 1 80.94 936 ARG B N 1
ATOM 16064 C CA . ARG B 1 936 ? 9.508 48.688 -7.242 1 80.94 936 ARG B CA 1
ATOM 16065 C C . ARG B 1 936 ? 9.586 49.562 -6.008 1 80.94 936 ARG B C 1
ATOM 16067 O O . ARG B 1 936 ? 9.18 49.156 -4.914 1 80.94 936 ARG B O 1
ATOM 16074 N N . GLY B 1 937 ? 10.188 50.688 -6.129 1 70.88 937 GLY B N 1
ATOM 16075 C CA . GLY B 1 937 ? 10.211 51.656 -5.039 1 70.88 937 GLY B CA 1
ATOM 16076 C C . GLY B 1 937 ? 11.406 51.5 -4.125 1 70.88 937 GLY B C 1
ATOM 16077 O O . GLY B 1 937 ? 12.289 50.656 -4.391 1 70.88 937 GLY B O 1
ATOM 16078 N N . SER B 1 938 ? 11.648 52.469 -3.23 1 62.62 938 SER B N 1
ATOM 16079 C CA . SER B 1 938 ? 12.773 52.5 -2.301 1 62.62 938 SER B CA 1
ATOM 16080 C C . SER B 1 938 ? 12.445 51.719 -1.026 1 62.62 938 SER B C 1
ATOM 16082 O O . SER B 1 938 ? 11.281 51.594 -0.642 1 62.62 938 SER B O 1
ATOM 16084 N N . LEU B 1 939 ? 13.312 50.719 -0.772 1 65 939 LEU B N 1
ATOM 16085 C CA . LEU B 1 939 ? 13.18 50.062 0.521 1 65 939 LEU B CA 1
ATOM 16086 C C . LEU B 1 939 ? 13.125 51.094 1.651 1 65 939 LEU B C 1
ATOM 16088 O O . LEU B 1 939 ? 13.938 52 1.693 1 65 939 LEU B O 1
ATOM 16092 N N . SER B 1 940 ? 12.039 51.75 1.96 1 52.34 940 SER B N 1
ATOM 16093 C CA . SER B 1 940 ? 11.984 52.719 3.051 1 52.34 940 SER B CA 1
ATOM 16094 C C . SER B 1 940 ? 12.969 52.344 4.16 1 52.34 940 SER B C 1
ATOM 16096 O O . SER B 1 940 ? 12.914 51.25 4.703 1 52.34 940 SER B O 1
ATOM 16098 N N . ASN B 1 941 ? 14.18 52.844 4.023 1 44.5 941 ASN B N 1
ATOM 16099 C CA . ASN B 1 941 ? 15.227 52.781 5.039 1 44.5 941 ASN B CA 1
ATOM 16100 C C . ASN B 1 941 ? 14.656 52.906 6.445 1 44.5 941 ASN B C 1
ATOM 16102 O O . ASN B 1 941 ? 15.391 52.844 7.43 1 44.5 941 ASN B O 1
ATOM 16106 N N . GLY B 1 942 ? 13.648 53.625 6.645 1 43.38 942 GLY B N 1
ATOM 16107 C CA . GLY B 1 942 ? 13.305 53.844 8.039 1 43.38 942 GLY B CA 1
ATOM 16108 C C . GLY B 1 942 ? 12.922 52.562 8.758 1 43.38 942 GLY B C 1
ATOM 16109 O O . GLY B 1 942 ? 12.445 52.625 9.898 1 43.38 942 GLY B O 1
ATOM 16110 N N . ALA B 1 943 ? 12.586 51.719 7.961 1 43.41 943 ALA B N 1
ATOM 16111 C CA . ALA B 1 943 ? 12.25 50.406 8.523 1 43.41 943 ALA B CA 1
ATOM 16112 C C . ALA B 1 943 ? 13.43 49.844 9.305 1 43.41 943 ALA B C 1
ATOM 16114 O O . ALA B 1 943 ? 14.586 50.094 8.969 1 43.41 943 ALA B O 1
ATOM 16115 N N . ILE B 1 944 ? 13.266 49.688 10.57 1 45.44 944 ILE B N 1
ATOM 16116 C CA . ILE B 1 944 ? 14.195 49.094 11.531 1 45.44 944 ILE B CA 1
ATOM 16117 C C . ILE B 1 944 ? 15.125 48.125 10.828 1 45.44 944 ILE B C 1
ATOM 16119 O O . ILE B 1 944 ? 14.672 47.281 10.031 1 45.44 944 ILE B O 1
ATOM 16123 N N . ASP B 1 945 ? 16.375 48.562 10.727 1 41.69 945 ASP B N 1
ATOM 16124 C CA . ASP B 1 945 ? 17.531 47.812 10.25 1 41.69 945 ASP B CA 1
ATOM 16125 C C . ASP B 1 945 ? 17.328 46.312 10.43 1 41.69 945 ASP B C 1
ATOM 16127 O O . ASP B 1 945 ? 16.953 45.844 11.516 1 41.69 945 ASP B O 1
ATOM 16131 N N . HIS B 1 946 ? 17.094 45.594 9.445 1 44.38 946 HIS B N 1
ATOM 16132 C CA . HIS B 1 946 ? 16.922 44.188 9.086 1 44.38 946 HIS B CA 1
ATOM 16133 C C . HIS B 1 946 ? 18.078 43.344 9.633 1 44.38 946 HIS B C 1
ATOM 16135 O O . HIS B 1 946 ? 18.359 42.281 9.109 1 44.38 946 HIS B O 1
ATOM 16141 N N . SER B 1 947 ? 19.016 43.969 10.352 1 38.69 947 SER B N 1
ATOM 16142 C CA . SER B 1 947 ? 20.188 43.125 10.539 1 38.69 947 SER B CA 1
ATOM 16143 C C . SER B 1 947 ? 19.844 41.875 11.344 1 38.69 947 SER B C 1
ATOM 16145 O O . SER B 1 947 ? 19.406 41.969 12.492 1 38.69 947 SER B O 1
ATOM 16147 N N . VAL B 1 948 ? 19.047 40.969 10.742 1 43.78 948 VAL B N 1
ATOM 16148 C CA . VAL B 1 948 ? 19.125 39.688 11.422 1 43.78 948 VAL B CA 1
ATOM 16149 C C . VAL B 1 948 ? 20.578 39.406 11.844 1 43.78 948 VAL B C 1
ATOM 16151 O O . VAL B 1 948 ? 21.484 39.406 11.008 1 43.78 948 VAL B O 1
ATOM 16154 N N . HIS B 1 949 ? 20.906 39.844 12.953 1 41.69 949 HIS B N 1
ATOM 16155 C CA . HIS B 1 949 ? 22.203 39.375 13.406 1 41.69 949 HIS B CA 1
ATOM 16156 C C . HIS B 1 949 ? 22.406 37.906 13.102 1 41.69 949 HIS B C 1
ATOM 16158 O O . HIS B 1 949 ? 21.562 37.062 13.445 1 41.69 949 HIS B O 1
ATOM 16164 N N . GLY B 1 950 ? 23.422 37.594 12.328 1 47.88 950 GLY B N 1
ATOM 16165 C CA . GLY B 1 950 ? 23.922 36.281 11.992 1 47.88 950 GLY B CA 1
ATOM 16166 C C . GLY B 1 950 ? 23.344 35.719 10.711 1 47.88 950 GLY B C 1
ATOM 16167 O O . GLY B 1 950 ? 23.625 34.594 10.336 1 47.88 950 GLY B O 1
ATOM 16168 N N . GLY B 1 951 ? 22.828 36.625 9.859 1 49.25 951 GLY B N 1
ATOM 16169 C CA . GLY B 1 951 ? 22.375 36.219 8.539 1 49.25 951 GLY B CA 1
ATOM 16170 C C . GLY B 1 951 ? 21.25 35.188 8.586 1 49.25 951 GLY B C 1
ATOM 16171 O O . GLY B 1 951 ? 20.922 34.688 9.656 1 49.25 951 GLY B O 1
ATOM 16172 N N . PHE B 1 952 ? 20.234 35.312 7.758 1 52.06 952 PHE B N 1
ATOM 16173 C CA . PHE B 1 952 ? 19.234 34.25 7.578 1 52.06 952 PHE B CA 1
ATOM 16174 C C . PHE B 1 952 ? 19.906 32.875 7.469 1 52.06 952 PHE B C 1
ATOM 16176 O O . PHE B 1 952 ? 20.719 32.656 6.57 1 52.06 952 PHE B O 1
ATOM 16183 N N . THR B 1 953 ? 20.328 32.406 8.625 1 50.88 953 THR B N 1
ATOM 16184 C CA . THR B 1 953 ? 21.062 31.141 8.727 1 50.88 953 THR B CA 1
ATOM 16185 C C . THR B 1 953 ? 20.5 30.094 7.766 1 50.88 953 THR B C 1
ATOM 16187 O O . THR B 1 953 ? 19.297 30.031 7.547 1 50.88 953 THR B O 1
ATOM 16190 N N . ARG B 1 954 ? 21.344 29.578 6.918 1 50.16 954 ARG B N 1
ATOM 16191 C CA . ARG B 1 954 ? 21.375 28.516 5.906 1 50.16 954 ARG B CA 1
ATOM 16192 C C . ARG B 1 954 ? 20.719 27.25 6.41 1 50.16 954 ARG B C 1
ATOM 16194 O O . ARG B 1 954 ? 21.391 26.234 6.641 1 50.16 954 ARG B O 1
ATOM 16201 N N . THR B 1 955 ? 19.812 27.031 7.426 1 55.03 955 THR B N 1
ATOM 16202 C CA . THR B 1 955 ? 19.953 25.656 7.898 1 55.03 955 THR B CA 1
ATOM 16203 C C . THR B 1 955 ? 19.344 24.672 6.898 1 55.03 955 THR B C 1
ATOM 16205 O O . THR B 1 955 ? 18.141 24.703 6.645 1 55.03 955 THR B O 1
ATOM 16208 N N . SER B 1 956 ? 20.188 24.234 5.922 1 60.47 956 SER B N 1
ATOM 16209 C CA . SER B 1 956 ? 19.906 23.094 5.07 1 60.47 956 SER B CA 1
ATOM 16210 C C . SER B 1 956 ? 19.359 21.922 5.883 1 60.47 956 SER B C 1
ATOM 16212 O O . SER B 1 956 ? 19.031 20.875 5.328 1 60.47 956 SER B O 1
ATOM 16214 N N . HIS B 1 957 ? 19.359 22.141 7.133 1 71.69 957 HIS B N 1
ATOM 16215 C CA . HIS B 1 957 ? 18.766 21.094 7.949 1 71.69 957 HIS B CA 1
ATOM 16216 C C . HIS B 1 957 ? 18.047 21.672 9.172 1 71.69 957 HIS B C 1
ATOM 16218 O O . HIS B 1 957 ? 18.328 22.797 9.57 1 71.69 957 HIS B O 1
ATOM 16224 N N . ARG B 1 958 ? 17.188 20.984 9.648 1 78.38 958 ARG B N 1
ATOM 16225 C CA . ARG B 1 958 ? 16.453 21.359 10.852 1 78.38 958 ARG B CA 1
ATOM 16226 C C . ARG B 1 958 ? 17.391 21.453 12.055 1 78.38 958 ARG B C 1
ATOM 16228 O O . ARG B 1 958 ? 18.234 20.578 12.258 1 78.38 958 ARG B O 1
ATOM 16235 N N . PRO B 1 959 ? 17.312 22.531 12.766 1 78.75 959 PRO B N 1
ATOM 16236 C CA . PRO B 1 959 ? 18.156 22.656 13.953 1 78.75 959 PRO B CA 1
ATOM 16237 C C . PRO B 1 959 ? 17.891 21.562 14.984 1 78.75 959 PRO B C 1
ATOM 16239 O O . PRO B 1 959 ? 16.812 20.953 14.984 1 78.75 959 PRO B O 1
ATOM 16242 N N . ASP B 1 960 ? 18.844 21.188 15.812 1 76.56 960 ASP B N 1
ATOM 16243 C CA . ASP B 1 960 ? 18.734 20.141 16.812 1 76.56 960 ASP B CA 1
ATOM 16244 C C . ASP B 1 960 ? 17.703 20.5 17.875 1 76.56 960 ASP B C 1
ATOM 16246 O O . ASP B 1 960 ? 17.578 21.656 18.281 1 76.56 960 ASP B O 1
ATOM 16250 N N . SER B 1 961 ? 16.797 19.547 18.125 1 64.44 961 SER B N 1
ATOM 16251 C CA . SER B 1 961 ? 15.805 19.75 19.172 1 64.44 961 SER B CA 1
ATOM 16252 C C . SER B 1 961 ? 16.438 19.766 20.562 1 64.44 961 SER B C 1
ATOM 16254 O O . SER B 1 961 ? 17.422 19.062 20.797 1 64.44 961 SER B O 1
ATOM 16256 N N . ILE B 1 962 ? 16.234 20.719 21.547 1 53.16 962 ILE B N 1
ATOM 16257 C CA . ILE B 1 962 ? 16.781 20.969 22.875 1 53.16 962 ILE B CA 1
ATOM 16258 C C . ILE B 1 962 ? 16.688 19.703 23.719 1 53.16 962 ILE B C 1
ATOM 16260 O O . ILE B 1 962 ? 17.547 19.438 24.562 1 53.16 962 ILE B O 1
ATOM 16264 N N . ILE B 1 963 ? 15.633 18.875 23.594 1 49.12 963 ILE B N 1
ATOM 16265 C CA . ILE B 1 963 ?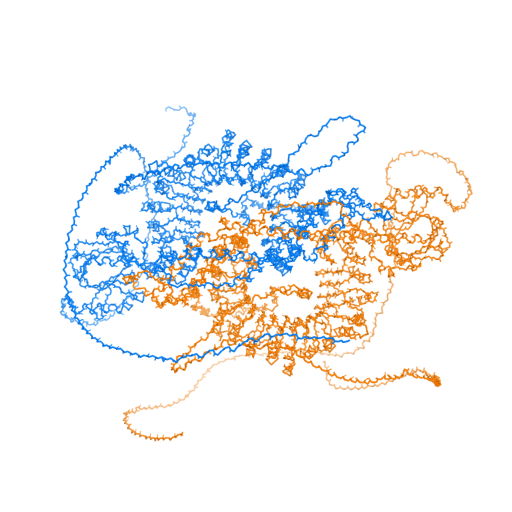 15.586 17.703 24.469 1 49.12 963 ILE B CA 1
ATOM 16266 C C . ILE B 1 963 ? 16.844 16.859 24.266 1 49.12 963 ILE B C 1
ATOM 16268 O O . ILE B 1 963 ? 17.328 16.203 25.188 1 49.12 963 ILE B O 1
ATOM 16272 N N . ALA B 1 964 ? 17.469 16.922 23.156 1 45.22 964 ALA B N 1
ATOM 16273 C CA . ALA B 1 964 ? 18.703 16.172 22.922 1 45.22 964 ALA B CA 1
ATOM 16274 C C . ALA B 1 964 ? 19.859 16.766 23.719 1 45.22 964 ALA B C 1
ATOM 16276 O O . ALA B 1 964 ? 20.812 16.047 24.078 1 45.22 964 ALA B O 1
ATOM 16277 N N . GLU B 1 965 ? 19.875 18.062 24.109 1 41.78 965 GLU B N 1
ATOM 16278 C CA . GLU B 1 965 ? 21.016 18.656 24.797 1 41.78 965 GLU B CA 1
ATOM 16279 C C . GLU B 1 965 ? 21.125 18.141 26.234 1 41.78 965 GLU B C 1
ATOM 16281 O O . GLU B 1 965 ? 22.234 18.078 26.781 1 41.78 965 GLU B O 1
ATOM 16286 N N . SER B 1 966 ? 19.984 17.953 27.016 1 37.03 966 SER B N 1
ATOM 16287 C CA . SER B 1 966 ? 20.188 17.656 28.422 1 37.03 966 SER B CA 1
ATOM 16288 C C . SER B 1 966 ? 20.938 16.344 28.609 1 37.03 966 SER B C 1
ATOM 16290 O O . SER B 1 966 ? 21.406 16.031 29.703 1 37.03 966 SER B O 1
ATOM 16292 N N . SER B 1 967 ? 20.812 15.445 27.703 1 33.62 967 SER B N 1
ATOM 16293 C CA . SER B 1 967 ? 21.438 14.188 28.109 1 33.62 967 SER B CA 1
ATOM 16294 C C . SER B 1 967 ? 22.953 14.289 28.094 1 33.62 967 SER B C 1
ATOM 16296 O O . SER B 1 967 ? 23.656 13.336 28.438 1 33.62 967 SER B O 1
ATOM 16298 N N . SER B 1 968 ? 23.469 15.352 27.547 1 31.41 968 SER B N 1
ATOM 16299 C CA . SER B 1 968 ? 24.922 15.211 27.594 1 31.41 968 SER B CA 1
ATOM 16300 C C . SER B 1 968 ? 25.469 15.609 28.953 1 31.41 968 SER B C 1
ATOM 16302 O O . SER B 1 968 ? 26.688 15.695 29.141 1 31.41 968 SER B O 1
ATOM 16304 N N . SER B 1 969 ? 24.703 16.328 29.859 1 28.36 969 SER B N 1
ATOM 16305 C CA . SER B 1 969 ? 25.484 16.438 31.094 1 28.36 969 SER B CA 1
ATOM 16306 C C . SER B 1 969 ? 25.594 15.094 31.797 1 28.36 969 SER B C 1
ATOM 16308 O O . SER B 1 969 ? 24.594 14.414 32.031 1 28.36 969 SER B O 1
ATOM 16310 N N . PRO B 1 970 ? 26.797 14.562 31.984 1 27.08 970 PRO B N 1
ATOM 16311 C CA . PRO B 1 970 ? 27.062 13.359 32.781 1 27.08 970 PRO B CA 1
ATOM 16312 C C . PRO B 1 970 ? 26.469 13.438 34.188 1 27.08 970 PRO B C 1
ATOM 16314 O O . PRO B 1 970 ? 26.875 14.281 34.969 1 27.08 970 PRO B O 1
ATOM 16317 N N . SER B 1 971 ? 25.266 13.633 34.438 1 22.34 971 SER B N 1
ATOM 16318 C CA . SER B 1 971 ? 25 13.398 35.875 1 22.34 971 SER B CA 1
ATOM 16319 C C . SER B 1 971 ? 25.703 12.141 36.344 1 22.34 971 SER B C 1
ATOM 16321 O O . SER B 1 971 ? 25.641 11.094 35.719 1 22.34 971 SER B O 1
ATOM 16323 N N . ARG B 1 972 ? 26.641 12.414 37.25 1 22.53 972 ARG B N 1
ATOM 16324 C CA . ARG B 1 972 ? 27.312 11.422 38.094 1 22.53 972 ARG B CA 1
ATOM 16325 C C . ARG B 1 972 ? 26.312 10.5 38.75 1 22.53 972 ARG B C 1
ATOM 16327 O O . ARG B 1 972 ? 25.469 10.961 39.531 1 22.53 972 ARG B O 1
ATOM 16334 N N . THR B 1 973 ? 25.766 9.523 38.188 1 21.97 973 THR B N 1
ATOM 16335 C CA . THR B 1 973 ? 25.328 8.469 39.094 1 21.97 973 THR B CA 1
ATOM 16336 C C . THR B 1 973 ? 26.312 8.297 40.25 1 21.97 973 THR B C 1
ATOM 16338 O O . THR B 1 973 ? 27.531 8.219 40.031 1 21.97 973 THR B O 1
ATOM 16341 N N . ALA B 1 974 ? 25.938 8.875 41.406 1 22.09 974 ALA B N 1
ATOM 16342 C CA . ALA B 1 974 ? 26.547 8.523 42.688 1 22.09 974 ALA B CA 1
ATOM 16343 C C . ALA B 1 974 ? 26.969 7.059 42.688 1 22.09 974 ALA B C 1
ATOM 16345 O O . ALA B 1 974 ? 26.266 6.188 42.188 1 22.09 974 ALA B O 1
ATOM 16346 N N . SER B 1 975 ? 28.203 6.879 42.688 1 20.36 975 SER B N 1
ATOM 16347 C CA . SER B 1 975 ? 28.875 5.609 42.938 1 20.36 975 SER B CA 1
ATOM 16348 C C . SER B 1 975 ? 28.281 4.926 44.188 1 20.36 975 SER B C 1
ATOM 16350 O O . SER B 1 975 ? 28.016 5.578 45.188 1 20.36 975 SER B O 1
ATOM 16352 N N . ILE B 1 976 ? 27.281 4 43.938 1 21.05 976 ILE B N 1
ATOM 16353 C CA . ILE B 1 976 ? 26.938 3.08 45.031 1 21.05 976 ILE B CA 1
ATOM 16354 C C . ILE B 1 976 ? 28.172 2.766 45.844 1 21.05 976 ILE B C 1
ATOM 16356 O O . ILE B 1 976 ? 28.125 1.945 46.781 1 21.05 976 ILE B O 1
ATOM 16360 N N . ASP B 1 977 ? 29.297 3.396 45.5 1 21.14 977 ASP B N 1
ATOM 16361 C CA . ASP B 1 977 ? 30.281 2.953 46.469 1 21.14 977 ASP B CA 1
ATOM 16362 C C . ASP B 1 977 ? 29.984 3.502 47.844 1 21.14 977 ASP B C 1
ATOM 16364 O O . ASP B 1 977 ? 30.375 2.908 48.875 1 21.14 977 ASP B O 1
ATOM 16368 N N . GLU B 1 978 ? 29.5 4.785 47.969 1 22.28 978 GLU B N 1
ATOM 16369 C CA . GLU B 1 978 ? 29.766 5.254 49.344 1 22.28 978 GLU B CA 1
ATOM 16370 C C . GLU B 1 978 ? 28.75 4.672 50.312 1 22.28 978 GLU B C 1
ATOM 16372 O O . GLU B 1 978 ? 28.734 5.055 51.5 1 22.28 978 GLU B O 1
ATOM 16377 N N . LEU B 1 979 ? 27.625 4.047 49.938 1 20.08 979 LEU B N 1
ATOM 16378 C CA . LEU B 1 979 ? 26.984 3.434 51.125 1 20.08 979 LEU B CA 1
ATOM 16379 C C . LEU B 1 979 ? 27.828 2.281 51.656 1 20.08 979 LEU B C 1
ATOM 16381 O O . LEU B 1 979 ? 27.422 1.122 51.594 1 20.08 979 LEU B O 1
ATOM 16385 N N . ARG B 1 980 ? 29.141 2.266 51.375 1 21 980 ARG B N 1
ATOM 16386 C CA . ARG B 1 980 ? 29.906 1.298 52.188 1 21 980 ARG B CA 1
ATOM 16387 C C . ARG B 1 980 ? 29.875 1.658 53.656 1 21 980 ARG B C 1
ATOM 16389 O O . ARG B 1 980 ? 30.594 1.061 54.469 1 21 980 ARG B O 1
ATOM 16396 N N . GLY B 1 981 ? 29.406 2.828 54.062 1 19.88 981 GLY B N 1
ATOM 16397 C CA . GLY B 1 981 ? 30.047 2.936 55.375 1 19.88 981 GLY B CA 1
ATOM 16398 C C . GLY B 1 981 ? 29.641 1.828 56.312 1 19.88 981 GLY B C 1
ATOM 16399 O O . GLY B 1 981 ? 30.344 1.558 57.312 1 19.88 981 GLY B O 1
ATOM 16400 N N . TYR B 1 982 ? 28.375 1.608 56.625 1 21.11 982 TYR B N 1
ATOM 16401 C CA . TYR B 1 982 ? 28.328 0.897 57.906 1 21.11 982 TYR B CA 1
ATOM 16402 C C . TYR B 1 982 ? 28.797 -0.543 57.75 1 21.11 982 TYR B C 1
ATOM 16404 O O . TYR B 1 982 ? 28.281 -1.278 56.906 1 21.11 982 TYR B O 1
ATOM 16412 N N . GLY B 1 983 ? 30.094 -0.926 58.125 1 19.61 983 GLY B N 1
ATOM 16413 C CA . GLY B 1 983 ? 31.156 -1.905 57.969 1 19.61 983 GLY B CA 1
ATOM 16414 C C . GLY B 1 983 ? 30.75 -3.299 58.438 1 19.61 983 GLY B C 1
ATOM 16415 O O . GLY B 1 983 ? 31.438 -4.277 58.125 1 19.61 983 GLY B O 1
ATOM 16416 N N . ASP B 1 984 ? 30.188 -3.557 59.656 1 18.98 984 ASP B N 1
ATOM 16417 C CA . ASP B 1 984 ? 30.797 -4.699 60.344 1 18.98 984 ASP B CA 1
ATOM 16418 C C . ASP B 1 984 ? 30.453 -6.008 59.625 1 18.98 984 ASP B C 1
ATOM 16420 O O . ASP B 1 984 ? 31.297 -6.879 59.469 1 18.98 984 ASP B O 1
ATOM 16424 N N . THR B 1 985 ? 29.156 -6.363 59.719 1 19.5 985 THR B N 1
ATOM 16425 C CA . THR B 1 985 ? 29.016 -7.785 60.031 1 19.5 985 THR B CA 1
ATOM 16426 C C . THR B 1 985 ? 29.5 -8.633 58.844 1 19.5 985 THR B C 1
ATOM 16428 O O . THR B 1 985 ? 29.672 -8.125 57.75 1 19.5 985 THR B O 1
ATOM 16431 N N . SER B 1 986 ? 29.156 -10.102 58.906 1 18.38 986 SER B N 1
ATOM 16432 C CA . SER B 1 986 ? 29.625 -11.398 58.406 1 18.38 986 SER B CA 1
ATOM 16433 C C . SER B 1 986 ? 29.469 -11.492 56.906 1 18.38 986 SER B C 1
ATOM 16435 O O . SER B 1 986 ? 28.672 -10.773 56.281 1 18.38 986 SER B O 1
ATOM 16437 N N . GLY B 1 987 ? 30.5 -12.133 56.125 1 19.17 987 GLY B N 1
ATOM 16438 C CA . GLY B 1 987 ? 31.125 -12.406 54.844 1 19.17 987 GLY B CA 1
ATOM 16439 C C . GLY B 1 987 ? 30.156 -12.984 53.844 1 19.17 987 GLY B C 1
ATOM 16440 O O . GLY B 1 987 ? 30.578 -13.398 52.75 1 19.17 987 GLY B O 1
ATOM 16441 N N . GLU B 1 988 ? 28.906 -13.297 54.156 1 19.42 988 GLU B N 1
ATOM 16442 C CA . GLU B 1 988 ? 28.5 -14.461 53.406 1 19.42 988 GLU B CA 1
ATOM 16443 C C . GLU B 1 988 ? 28.344 -14.117 51.906 1 19.42 988 GLU B C 1
ATOM 16445 O O . GLU B 1 988 ? 27.797 -13.07 51.562 1 19.42 988 GLU B O 1
ATOM 16450 N N . CYS B 1 989 ? 29.188 -14.758 50.969 1 19 989 CYS B N 1
ATOM 16451 C CA . CYS B 1 989 ? 29.594 -14.836 49.562 1 19 989 CYS B CA 1
ATOM 16452 C C . CYS B 1 989 ? 28.359 -14.961 48.656 1 19 989 CYS B C 1
ATOM 16454 O O . CYS B 1 989 ? 27.672 -15.984 48.688 1 19 989 CYS B O 1
ATOM 16456 N N . THR B 1 990 ? 27.422 -14.023 48.75 1 20.98 990 THR B N 1
ATOM 16457 C CA . THR B 1 990 ? 26.281 -14.539 48 1 20.98 990 THR B CA 1
ATOM 16458 C C . THR B 1 990 ? 26.688 -14.914 46.562 1 20.98 990 THR B C 1
ATOM 16460 O O . THR B 1 990 ? 27.5 -14.211 45.938 1 20.98 990 THR B O 1
ATOM 16463 N N . PRO B 1 991 ? 26.391 -16.125 46.094 1 19.03 991 PRO B N 1
ATOM 16464 C CA . PRO B 1 991 ? 26.891 -16.844 44.906 1 19.03 991 PRO B CA 1
ATOM 16465 C C . PRO B 1 991 ? 26.625 -16.109 43.594 1 19.03 991 PRO B C 1
ATOM 16467 O O . PRO B 1 991 ? 25.703 -15.305 43.5 1 19.03 991 PRO B O 1
ATOM 16470 N N . LYS B 1 992 ? 27.672 -15.945 42.719 1 21.78 992 LYS B N 1
ATOM 16471 C CA . LYS B 1 992 ? 28.031 -15.445 41.375 1 21.78 992 LYS B CA 1
ATOM 16472 C C . LYS B 1 992 ? 27.016 -15.898 40.344 1 21.78 992 LYS B C 1
ATOM 16474 O O . LYS B 1 992 ? 27.062 -17.047 39.875 1 21.78 992 LYS B O 1
ATOM 16479 N N . THR B 1 993 ? 25.734 -15.617 40.5 1 22.67 993 THR B N 1
ATOM 16480 C CA . THR B 1 993 ? 25 -16.328 39.469 1 22.67 993 THR B CA 1
ATOM 16481 C C . THR B 1 993 ? 25.484 -15.898 38.094 1 22.67 993 THR B C 1
ATOM 16483 O O . THR B 1 993 ? 25.609 -14.703 37.812 1 22.67 993 THR B O 1
ATOM 16486 N N . THR B 1 994 ? 26.359 -16.672 37.438 1 20.27 994 THR B N 1
ATOM 16487 C CA . THR B 1 994 ? 27.047 -16.625 36.156 1 20.27 994 THR B CA 1
ATOM 16488 C C . THR B 1 994 ? 26.094 -16.219 35.031 1 20.27 994 THR B C 1
ATOM 16490 O O . THR B 1 994 ? 25.078 -16.891 34.812 1 20.27 994 THR B O 1
ATOM 16493 N N . LEU B 1 995 ? 25.875 -14.914 34.844 1 22.62 995 LEU B N 1
ATOM 16494 C CA . LEU B 1 995 ? 25.047 -14.352 33.781 1 22.62 995 LEU B CA 1
ATOM 16495 C C . LEU B 1 995 ? 25.438 -14.93 32.438 1 22.62 995 LEU B C 1
ATOM 16497 O O . LEU B 1 995 ? 26.594 -14.781 32 1 22.62 995 LEU B O 1
ATOM 16501 N N . GLN B 1 996 ? 25 -16.188 32.125 1 24.11 996 GLN B N 1
ATOM 16502 C CA . GLN B 1 996 ? 25.25 -16.891 30.859 1 24.11 996 GLN B CA 1
ATOM 16503 C C . GLN B 1 996 ? 25 -15.984 29.656 1 24.11 996 GLN B C 1
ATOM 16505 O O . GLN B 1 996 ? 23.938 -15.352 29.562 1 24.11 996 GLN B O 1
ATOM 16510 N N . HIS B 1 997 ? 26.031 -15.367 29.172 1 23.09 997 HIS B N 1
ATOM 16511 C CA . HIS B 1 997 ? 26.188 -14.555 27.969 1 23.09 997 HIS B CA 1
ATOM 16512 C C . HIS B 1 997 ? 25.5 -15.188 26.766 1 23.09 997 HIS B C 1
ATOM 16514 O O . HIS B 1 997 ? 26.016 -16.156 26.203 1 23.09 997 HIS B O 1
ATOM 16520 N N . VAL B 1 998 ? 24.188 -15.344 26.859 1 26.94 998 VAL B N 1
ATOM 16521 C CA . VAL B 1 998 ? 23.422 -16 25.812 1 26.94 998 VAL B CA 1
ATOM 16522 C C . VAL B 1 998 ? 23.641 -15.273 24.484 1 26.94 998 VAL B C 1
ATOM 16524 O O . VAL B 1 998 ? 22.938 -14.305 24.172 1 26.94 998 VAL B O 1
ATOM 16527 N N . VAL B 1 999 ? 24.734 -14.586 24.25 1 26.09 999 VAL B N 1
ATOM 16528 C CA . VAL B 1 999 ? 25 -13.789 23.062 1 26.09 999 VAL B CA 1
ATOM 16529 C C . VAL B 1 999 ? 24.969 -14.68 21.828 1 26.09 999 VAL B C 1
ATOM 16531 O O . VAL B 1 999 ? 24.906 -14.18 20.688 1 26.09 999 VAL B O 1
ATOM 16534 N N . LYS B 1 1000 ? 25.469 -15.938 22 1 28.23 1000 LYS B N 1
ATOM 16535 C CA . LYS B 1 1000 ? 25.969 -16.547 20.781 1 28.23 1000 LYS B CA 1
ATOM 16536 C C . LYS B 1 1000 ? 24.891 -16.609 19.703 1 28.23 1000 LYS B C 1
ATOM 16538 O O . LYS B 1 1000 ? 25.141 -16.344 18.531 1 28.23 1000 LYS B O 1
ATOM 16543 N N . SER B 1 1001 ? 23.938 -17.547 19.922 1 23.97 1001 SER B N 1
ATOM 16544 C CA . SER B 1 1001 ? 23.234 -18.094 18.766 1 23.97 1001 SER B CA 1
ATOM 16545 C C . SER B 1 1001 ? 22.094 -17.172 18.328 1 23.97 1001 SER B C 1
ATOM 16547 O O . SER B 1 1001 ? 20.922 -17.531 18.469 1 23.97 1001 SER B O 1
ATOM 16549 N N . ARG B 1 1002 ? 22.297 -15.906 18.625 1 27.08 1002 ARG B N 1
ATOM 16550 C CA . ARG B 1 1002 ? 21.109 -15.172 18.203 1 27.08 1002 ARG B CA 1
ATOM 16551 C C . ARG B 1 1002 ? 20.812 -15.438 16.719 1 27.08 1002 ARG B C 1
ATOM 16553 O O . ARG B 1 1002 ? 21.703 -15.32 15.875 1 27.08 1002 ARG B O 1
ATOM 16560 N N . PRO B 1 1003 ? 19.766 -16.172 16.594 1 29.33 1003 PRO B N 1
ATOM 16561 C CA . PRO B 1 1003 ? 19.422 -16.438 15.195 1 29.33 1003 PRO B CA 1
ATOM 16562 C C . PRO B 1 1003 ? 19.484 -15.195 14.32 1 29.33 1003 PRO B C 1
ATOM 16564 O O . PRO B 1 1003 ? 19.297 -14.078 14.812 1 29.33 1003 PRO B O 1
ATOM 16567 N N . THR B 1 1004 ? 20.359 -15.18 13.367 1 31.14 1004 THR B N 1
ATOM 16568 C CA . THR B 1 1004 ? 20.484 -14.125 12.367 1 31.14 1004 THR B CA 1
ATOM 16569 C C . THR B 1 1004 ? 19.141 -13.484 12.078 1 31.14 1004 THR B C 1
ATOM 16571 O O . THR B 1 1004 ? 18.141 -14.188 11.898 1 31.14 1004 THR B O 1
ATOM 16574 N N . PRO B 1 1005 ? 18.938 -12.383 12.664 1 30.64 1005 PRO B N 1
ATOM 16575 C CA . PRO B 1 1005 ? 17.672 -11.688 12.414 1 30.64 1005 PRO B CA 1
ATOM 16576 C C . PRO B 1 1005 ? 17.141 -11.93 11.008 1 30.64 1005 PRO B C 1
ATOM 16578 O O . PRO B 1 1005 ? 17.906 -12.148 10.078 1 30.64 1005 PRO B O 1
ATOM 16581 N N . ALA B 1 1006 ? 15.984 -12.391 10.961 1 31.83 1006 ALA B N 1
ATOM 16582 C CA . ALA B 1 1006 ? 15.289 -12.625 9.703 1 31.83 1006 ALA B CA 1
ATOM 16583 C C . ALA B 1 1006 ? 15.5 -11.469 8.734 1 31.83 1006 ALA B C 1
ATOM 16585 O O . ALA B 1 1006 ? 14.992 -10.367 8.945 1 31.83 1006 ALA B O 1
ATOM 16586 N N . ARG B 1 1007 ? 16.688 -11.242 8.297 1 34.03 1007 ARG B N 1
ATOM 16587 C CA . ARG B 1 1007 ? 17.109 -10.258 7.301 1 34.03 1007 ARG B CA 1
ATOM 16588 C C . ARG B 1 1007 ? 16.031 -10.094 6.223 1 34.03 1007 ARG B C 1
ATOM 16590 O O . ARG B 1 1007 ? 15.414 -11.07 5.805 1 34.03 1007 ARG B O 1
ATOM 16597 N N . ARG B 1 1008 ? 15.523 -8.977 6.062 1 36.59 1008 ARG B N 1
ATOM 16598 C CA . ARG B 1 1008 ? 14.766 -8.641 4.863 1 36.59 1008 ARG B CA 1
ATOM 16599 C C . ARG B 1 1008 ? 15.43 -9.211 3.615 1 36.59 1008 ARG B C 1
ATOM 16601 O O . ARG B 1 1008 ? 16.484 -8.727 3.191 1 36.59 1008 ARG B O 1
ATOM 16608 N N . ASN B 1 1009 ? 15.539 -10.484 3.516 1 32.06 1009 ASN B N 1
ATOM 16609 C CA . ASN B 1 1009 ? 16.062 -11.125 2.316 1 32.06 1009 ASN B CA 1
ATOM 16610 C C . ASN B 1 1009 ? 15.656 -10.375 1.053 1 32.06 1009 ASN B C 1
ATOM 16612 O O . ASN B 1 1009 ? 14.477 -10.312 0.722 1 32.06 1009 ASN B O 1
ATOM 16616 N N . ARG B 1 1010 ? 16.188 -9.164 0.77 1 36.53 1010 ARG B N 1
ATOM 16617 C CA . ARG B 1 1010 ? 15.953 -8.812 -0.628 1 36.53 1010 ARG B CA 1
ATOM 16618 C C . ARG B 1 1010 ? 15.781 -10.07 -1.48 1 36.53 1010 ARG B C 1
ATOM 16620 O O . ARG B 1 1010 ? 16.5 -11.055 -1.293 1 36.53 1010 ARG B O 1
ATOM 16627 N N . ALA B 1 1011 ? 14.625 -10.18 -1.93 1 33.44 1011 ALA B N 1
ATOM 16628 C CA . ALA B 1 1011 ? 14.32 -11.305 -2.807 1 33.44 1011 ALA B CA 1
ATOM 16629 C C . ALA B 1 1011 ? 15.555 -11.75 -3.588 1 33.44 1011 ALA B C 1
ATOM 16631 O O . ALA B 1 1011 ? 15.836 -11.219 -4.668 1 33.44 1011 ALA B O 1
ATOM 16632 N N . LYS B 1 1012 ? 16.781 -11.898 -3.041 1 39.31 1012 LYS B N 1
ATOM 16633 C CA . LYS B 1 1012 ? 17.703 -12.703 -3.842 1 39.31 1012 LYS B CA 1
ATOM 16634 C C . LYS B 1 1012 ? 16.984 -13.891 -4.473 1 39.31 1012 LYS B C 1
ATOM 16636 O O . LYS B 1 1012 ? 16.562 -14.812 -3.77 1 39.31 1012 LYS B O 1
ATOM 16641 N N . SER B 1 1013 ? 16.312 -13.562 -5.336 1 38.66 1013 SER B N 1
ATOM 16642 C CA . SER B 1 1013 ? 15.711 -14.719 -5.996 1 38.66 1013 SER B CA 1
ATOM 16643 C C . SER B 1 1013 ? 16.672 -15.906 -6.004 1 38.66 1013 SER B C 1
ATOM 16645 O O . SER B 1 1013 ? 17.734 -15.844 -6.617 1 38.66 1013 SER B O 1
ATOM 16647 N N . LYS B 1 1014 ? 16.891 -16.625 -5.086 1 45.53 1014 LYS B N 1
ATOM 16648 C CA . LYS B 1 1014 ? 17.672 -17.859 -5.043 1 45.53 1014 LYS B CA 1
ATOM 16649 C C . LYS B 1 1014 ? 17.375 -18.734 -6.25 1 45.53 1014 LYS B C 1
ATOM 16651 O O . LYS B 1 1014 ? 17.969 -19.812 -6.41 1 45.53 1014 LYS B O 1
ATOM 16656 N N . ASP B 1 1015 ? 16.375 -18.312 -6.82 1 47.62 1015 ASP B N 1
ATOM 16657 C CA . ASP B 1 1015 ? 16.062 -19.188 -7.945 1 47.62 1015 ASP B CA 1
ATOM 16658 C C . ASP B 1 1015 ? 16.828 -18.766 -9.195 1 47.62 1015 ASP B C 1
ATOM 16660 O O . ASP B 1 1015 ? 16.594 -17.688 -9.742 1 47.62 1015 ASP B O 1
ATOM 16664 N N . PRO B 1 1016 ? 17.906 -19.312 -9.383 1 47.38 1016 PRO B N 1
ATOM 16665 C CA . PRO B 1 1016 ? 18.688 -18.984 -10.578 1 47.38 1016 PRO B CA 1
ATOM 16666 C C . PRO B 1 1016 ? 17.812 -18.812 -11.82 1 47.38 1016 PRO B C 1
ATOM 16668 O O . PRO B 1 1016 ? 18.188 -18.094 -12.75 1 47.38 1016 PRO B O 1
ATOM 16671 N N . SER B 1 1017 ? 16.703 -19.469 -11.711 1 51.5 1017 SER B N 1
ATOM 16672 C CA . SER B 1 1017 ? 15.859 -19.406 -12.906 1 51.5 1017 SER B CA 1
ATOM 16673 C C . SER B 1 1017 ? 15.297 -18 -13.094 1 51.5 1017 SER B C 1
ATOM 16675 O O . SER B 1 1017 ? 15.055 -17.562 -14.227 1 51.5 1017 SER B O 1
ATOM 16677 N N . THR B 1 1018 ? 15.102 -17.281 -11.992 1 51.34 1018 THR B N 1
ATOM 16678 C CA . THR B 1 1018 ? 14.578 -15.93 -12.102 1 51.34 1018 THR B CA 1
ATOM 16679 C C . THR B 1 1018 ? 15.586 -15 -12.766 1 51.34 1018 THR B C 1
ATOM 16681 O O . THR B 1 1018 ? 15.219 -14.102 -13.516 1 51.34 1018 THR B O 1
ATOM 16684 N N . ILE B 1 1019 ? 16.875 -15.273 -12.586 1 48.19 1019 ILE B N 1
ATOM 16685 C CA . ILE B 1 1019 ? 17.922 -14.461 -13.203 1 48.19 1019 ILE B CA 1
ATOM 16686 C C . ILE B 1 1019 ? 18 -14.773 -14.695 1 48.19 1019 ILE B C 1
ATOM 16688 O O . ILE B 1 1019 ? 18.172 -13.867 -15.516 1 48.19 1019 ILE B O 1
ATOM 16692 N N . LEU B 1 1020 ? 17.844 -16.047 -14.953 1 50.88 1020 LEU B N 1
ATOM 16693 C CA . LEU B 1 1020 ? 18 -16.469 -16.344 1 50.88 1020 LEU B CA 1
ATOM 16694 C C . LEU B 1 1020 ? 16.844 -15.984 -17.203 1 50.88 1020 LEU B C 1
ATOM 16696 O O . LEU B 1 1020 ? 17.016 -15.695 -18.391 1 50.88 1020 LEU B O 1
ATOM 16700 N N . ASN B 1 1021 ? 15.672 -15.859 -16.641 1 46.44 1021 ASN B N 1
ATOM 16701 C CA . ASN B 1 1021 ? 14.492 -15.445 -17.391 1 46.44 1021 ASN B CA 1
ATOM 16702 C C . ASN B 1 1021 ? 14.359 -13.93 -17.422 1 46.44 1021 ASN B C 1
ATOM 16704 O O . ASN B 1 1021 ? 13.586 -13.391 -18.219 1 46.44 1021 ASN B O 1
ATOM 16708 N N . ALA B 1 1022 ? 15.047 -13.211 -16.5 1 40.69 1022 ALA B N 1
ATOM 16709 C CA . ALA B 1 1022 ? 14.93 -11.758 -16.516 1 40.69 1022 ALA B CA 1
ATOM 16710 C C . ALA B 1 1022 ? 15.578 -11.164 -17.766 1 40.69 1022 ALA B C 1
ATOM 16712 O O . ALA B 1 1022 ? 15.414 -9.969 -18.047 1 40.69 1022 ALA B O 1
ATOM 16713 N N . THR B 1 1023 ? 16.484 -11.656 -18.438 1 34.62 1023 THR B N 1
ATOM 16714 C CA . THR B 1 1023 ? 17.219 -11 -19.516 1 34.62 1023 THR B CA 1
ATOM 16715 C C . THR B 1 1023 ? 16.266 -10.609 -20.641 1 34.62 1023 THR B C 1
ATOM 16717 O O . THR B 1 1023 ? 16.672 -9.922 -21.594 1 34.62 1023 THR B O 1
ATOM 16720 N N . THR B 1 1024 ? 15.141 -11.219 -20.812 1 30.27 1024 THR B N 1
ATOM 16721 C CA . THR B 1 1024 ? 14.516 -10.719 -22.031 1 30.27 1024 THR B CA 1
ATOM 16722 C C . THR B 1 1024 ? 13.961 -9.312 -21.812 1 30.27 1024 THR B C 1
ATOM 16724 O O . THR B 1 1024 ? 13.68 -8.594 -22.781 1 30.27 1024 THR B O 1
ATOM 16727 N N . SER B 1 1025 ? 13.508 -9 -20.672 1 28.58 1025 SER B N 1
ATOM 16728 C CA . SER B 1 1025 ? 12.625 -7.836 -20.656 1 28.58 1025 SER B CA 1
ATOM 16729 C C . SER B 1 1025 ? 13.406 -6.551 -20.406 1 28.58 1025 SER B C 1
ATOM 16731 O O . SER B 1 1025 ? 12.828 -5.465 -20.359 1 28.58 1025 SER B O 1
ATOM 16733 N N . ALA B 1 1026 ? 14.602 -6.672 -19.938 1 28.2 1026 ALA B N 1
ATOM 16734 C CA . ALA B 1 1026 ? 15.039 -5.465 -19.25 1 28.2 1026 ALA B CA 1
ATOM 16735 C C . ALA B 1 1026 ? 15.398 -4.363 -20.25 1 28.2 1026 ALA B C 1
ATOM 16737 O O . ALA B 1 1026 ? 15.961 -3.332 -19.859 1 28.2 1026 ALA B O 1
ATOM 16738 N N . CYS B 1 1027 ? 15.523 -4.527 -21.453 1 22.97 1027 CYS B N 1
ATOM 16739 C CA . CYS B 1 1027 ? 16.375 -3.459 -21.969 1 22.97 1027 CYS B CA 1
ATOM 16740 C C . CYS B 1 1027 ? 15.734 -2.094 -21.719 1 22.97 1027 CYS B C 1
ATOM 16742 O O . CYS B 1 1027 ? 15.031 -1.57 -22.594 1 22.97 1027 CYS B O 1
ATOM 16744 N N . THR B 1 1028 ? 14.984 -1.939 -20.625 1 21.62 1028 THR B N 1
ATOM 16745 C CA . THR B 1 1028 ? 14.5 -0.564 -20.594 1 21.62 1028 THR B CA 1
ATOM 16746 C C . THR B 1 1028 ? 15.664 0.414 -20.438 1 21.62 1028 THR B C 1
ATOM 16748 O O . THR B 1 1028 ? 16.609 0.147 -19.688 1 21.62 1028 THR B O 1
ATOM 16751 N N . THR B 1 1029 ? 15.906 1.249 -21.391 1 21.66 1029 THR B N 1
ATOM 16752 C CA . THR B 1 1029 ? 16.891 2.303 -21.641 1 21.66 1029 THR B CA 1
ATOM 16753 C C . THR B 1 1029 ? 16.969 3.254 -20.453 1 21.66 1029 THR B C 1
ATOM 16755 O O . THR B 1 1029 ? 15.945 3.73 -19.953 1 21.66 1029 THR B O 1
ATOM 16758 N N . PRO B 1 1030 ? 17.938 3.031 -19.562 1 21.28 1030 PRO B N 1
ATOM 16759 C CA . PRO B 1 1030 ? 18.25 3.928 -18.438 1 21.28 1030 PRO B CA 1
ATOM 16760 C C . PRO B 1 1030 ? 18.25 5.398 -18.859 1 21.28 1030 PRO B C 1
ATOM 16762 O O . PRO B 1 1030 ? 18.672 5.73 -19.969 1 21.28 1030 PRO B O 1
ATOM 16765 N N . ASP B 1 1031 ? 17.312 6.105 -18.344 1 18.86 1031 ASP B N 1
ATOM 16766 C CA . ASP B 1 1031 ? 17.172 7.551 -18.469 1 18.86 1031 ASP B CA 1
ATOM 16767 C C . ASP B 1 1031 ? 18.453 8.273 -18.062 1 18.86 1031 ASP B C 1
ATOM 16769 O O . ASP B 1 1031 ? 19.031 7.961 -17.016 1 18.86 1031 ASP B O 1
ATOM 16773 N N . MET B 1 1032 ? 19.281 8.641 -19.031 1 18.52 1032 MET B N 1
ATOM 16774 C CA . MET B 1 1032 ? 20.484 9.445 -18.984 1 18.52 1032 MET B CA 1
ATOM 16775 C C . MET B 1 1032 ? 20.297 10.664 -18.094 1 18.52 1032 MET B C 1
ATOM 16777 O O . MET B 1 1032 ? 19.422 11.492 -18.344 1 18.52 1032 MET B O 1
ATOM 16781 N N . HIS B 1 1033 ? 20.438 10.555 -16.859 1 17.88 1033 HIS B N 1
ATOM 16782 C CA . HIS B 1 1033 ? 20.531 11.672 -15.93 1 17.88 1033 HIS B CA 1
ATOM 16783 C C . HIS B 1 1033 ? 21.547 12.703 -16.422 1 17.88 1033 HIS B C 1
ATOM 16785 O O . HIS B 1 1033 ? 22.656 12.352 -16.812 1 17.88 1033 HIS B O 1
ATOM 16791 N N . HIS B 1 1034 ? 21.047 13.758 -16.938 1 17.91 1034 HIS B N 1
ATOM 16792 C CA . HIS B 1 1034 ? 21.703 14.984 -17.391 1 17.91 1034 HIS B CA 1
ATOM 16793 C C . HIS B 1 1034 ? 22.562 15.586 -16.281 1 17.91 1034 HIS B C 1
ATOM 16795 O O . HIS B 1 1034 ? 22.047 16.062 -15.273 1 17.91 1034 HIS B O 1
ATOM 16801 N N . SER B 1 1035 ? 23.641 14.969 -15.961 1 17.23 1035 SER B N 1
ATOM 16802 C CA . SER B 1 1035 ? 24.641 15.523 -15.055 1 17.23 1035 SER B CA 1
ATOM 16803 C C . SER B 1 1035 ? 25.047 16.938 -15.477 1 17.23 1035 SER B C 1
ATOM 16805 O O . SER B 1 1035 ? 25.25 17.203 -16.656 1 17.23 1035 SER B O 1
ATOM 16807 N N . THR B 1 1036 ? 24.703 17.922 -14.664 1 17.72 1036 THR B N 1
ATOM 16808 C CA . THR B 1 1036 ? 25.031 19.344 -14.664 1 17.72 1036 THR B CA 1
ATOM 16809 C C . THR B 1 1036 ? 26.531 19.562 -14.641 1 17.72 1036 THR B C 1
ATOM 16811 O O . THR B 1 1036 ? 27.219 19.094 -13.719 1 17.72 1036 THR B O 1
ATOM 16814 N N . THR B 1 1037 ? 27.188 19.656 -15.789 1 16.48 1037 THR B N 1
ATOM 16815 C CA . THR B 1 1037 ? 28.594 20 -15.992 1 16.48 1037 THR B CA 1
ATOM 16816 C C . THR B 1 1037 ? 28.906 21.344 -15.328 1 16.48 1037 THR B C 1
ATOM 16818 O O . THR B 1 1037 ? 28.297 22.359 -15.656 1 16.48 1037 THR B O 1
ATOM 16821 N N . SER B 1 1038 ? 29.328 21.422 -14.141 1 16.5 1038 SER B N 1
ATOM 16822 C CA . SER B 1 1038 ? 29.938 22.578 -13.484 1 16.5 1038 SER B CA 1
ATOM 16823 C C . SER B 1 1038 ? 31.141 23.078 -14.258 1 16.5 1038 SER B C 1
ATOM 16825 O O . SER B 1 1038 ? 32.156 22.391 -14.344 1 16.5 1038 SER B O 1
ATOM 16827 N N . HIS B 1 1039 ? 30.984 23.875 -15.383 1 15.73 1039 HIS B N 1
ATOM 16828 C CA . HIS B 1 1039 ? 32.156 24.453 -16.031 1 15.73 1039 HIS B CA 1
ATOM 16829 C C . HIS B 1 1039 ? 33 25.234 -15.031 1 15.73 1039 HIS B C 1
ATOM 16831 O O . HIS B 1 1039 ? 32.5 25.641 -13.977 1 15.73 1039 HIS B O 1
ATOM 16837 N N . MET B 1 1040 ? 34.281 25.562 -15.555 1 15.72 1040 MET B N 1
ATOM 16838 C CA . MET B 1 1040 ? 35.469 26.344 -15.273 1 15.72 1040 MET B CA 1
ATOM 16839 C C . MET B 1 1040 ? 35.125 27.812 -15.031 1 15.72 1040 MET B C 1
ATOM 16841 O O . MET B 1 1040 ? 34.062 28.281 -15.461 1 15.72 1040 MET B O 1
ATOM 16845 N N . SER B 1 1041 ? 36 28.469 -14.234 1 15.74 1041 SER B N 1
ATOM 16846 C CA . SER B 1 1041 ? 36.812 29.609 -13.828 1 15.74 1041 SER B CA 1
ATOM 16847 C C . SER B 1 1041 ? 37.438 30.297 -15.039 1 15.74 1041 SER B C 1
ATOM 16849 O O . SER B 1 1041 ? 38.625 30.594 -15.039 1 15.74 1041 SER B O 1
ATOM 16851 N N . SER B 1 1042 ? 36.812 30.797 -16.016 1 16.42 1042 SER B N 1
ATOM 16852 C CA . SER B 1 1042 ? 37.656 31.5 -16.969 1 16.42 1042 SER B CA 1
ATOM 16853 C C . SER B 1 1042 ? 38.375 32.688 -16.312 1 16.42 1042 SER B C 1
ATOM 16855 O O . SER B 1 1042 ? 37.719 33.469 -15.602 1 16.42 1042 SER B O 1
ATOM 16857 N N . SER B 1 1043 ? 39.688 32.688 -16.312 1 16.05 1043 SER B N 1
ATOM 16858 C CA . SER B 1 1043 ? 40.719 33.688 -16.125 1 16.05 1043 SER B CA 1
ATOM 16859 C C . SER B 1 1043 ? 40.531 34.875 -17.078 1 16.05 1043 SER B C 1
ATOM 16861 O O . SER B 1 1043 ? 40.625 36.031 -16.656 1 16.05 1043 SER B O 1
ATOM 16863 N N . SER B 1 1044 ? 40.844 34.688 -18.5 1 15.16 1044 SER B N 1
ATOM 16864 C CA . SER B 1 1044 ? 41.812 35.438 -19.266 1 15.16 1044 SER B CA 1
ATOM 16865 C C . SER B 1 1044 ? 41.281 36.812 -19.672 1 15.16 1044 SER B C 1
ATOM 16867 O O . SER B 1 1044 ? 40.375 36.875 -20.5 1 15.16 1044 SER B O 1
ATOM 16869 N N . ALA B 1 1045 ? 41.281 37.781 -18.859 1 15.8 1045 ALA B N 1
ATOM 16870 C CA . ALA B 1 1045 ? 41.625 39.156 -19.172 1 15.8 1045 ALA B CA 1
ATOM 16871 C C . ALA B 1 1045 ? 42.906 39.25 -20 1 15.8 1045 ALA B C 1
ATOM 16873 O O . ALA B 1 1045 ? 43.969 38.75 -19.594 1 15.8 1045 ALA B O 1
ATOM 16874 N N . ASP B 1 1046 ? 42.906 39.719 -21.281 1 15.58 1046 ASP B N 1
ATOM 16875 C CA . ASP B 1 1046 ? 43.375 40.188 -22.594 1 15.58 1046 ASP B CA 1
ATOM 16876 C C . ASP B 1 1046 ? 44.344 41.344 -22.438 1 15.58 1046 ASP B C 1
ATOM 16878 O O . ASP B 1 1046 ? 44.031 42.344 -21.781 1 15.58 1046 ASP B O 1
ATOM 16882 N N . SER B 1 1047 ? 45.656 41.5 -22.469 1 15.55 1047 SER B N 1
ATOM 16883 C CA . SER B 1 1047 ? 46.188 42.531 -23.375 1 15.55 1047 SER B CA 1
ATOM 16884 C C . SER B 1 1047 ? 45.562 42.375 -24.766 1 15.55 1047 SER B C 1
ATOM 16886 O O . SER B 1 1047 ? 45.031 43.312 -25.312 1 15.55 1047 SER B O 1
ATOM 16888 N N . ASP B 1 1048 ? 46.469 41.875 -25.781 1 15.52 1048 ASP B N 1
ATOM 16889 C CA . ASP B 1 1048 ? 46.875 42.344 -27.109 1 15.52 1048 ASP B CA 1
ATOM 16890 C C . ASP B 1 1048 ? 45.844 41.969 -28.156 1 15.52 1048 ASP B C 1
ATOM 16892 O O . ASP B 1 1048 ? 45.062 41.031 -27.969 1 15.52 1048 ASP B O 1
ATOM 16896 N N . SER B 1 1049 ? 45.938 42.469 -29.547 1 15.66 1049 SER B N 1
ATOM 16897 C CA . SER B 1 1049 ? 45.125 43.094 -30.578 1 15.66 1049 SER B CA 1
ATOM 16898 C C . SER B 1 1049 ? 44.5 42.062 -31.484 1 15.66 1049 SER B C 1
ATOM 16900 O O . SER B 1 1049 ? 43.406 42.25 -32 1 15.66 1049 SER B O 1
ATOM 16902 N N . PRO B 1 1050 ? 45.156 40.844 -31.828 1 15.45 1050 PRO B N 1
ATOM 16903 C CA . PRO B 1 1050 ? 45.188 40.75 -33.281 1 15.45 1050 PRO B CA 1
ATOM 16904 C C . PRO B 1 1050 ? 43.812 40.5 -33.906 1 15.45 1050 PRO B C 1
ATOM 16906 O O . PRO B 1 1050 ? 42.906 39.938 -33.25 1 15.45 1050 PRO B O 1
ATOM 16909 N N . ARG B 1 1051 ? 43.625 41.031 -35.094 1 16.16 1051 ARG B N 1
ATOM 16910 C CA . ARG B 1 1051 ? 42.594 41.531 -36 1 16.16 1051 ARG B CA 1
ATOM 16911 C C . ARG B 1 1051 ? 41.688 40.406 -36.469 1 16.16 1051 ARG B C 1
ATOM 16913 O O . ARG B 1 1051 ? 40.469 40.5 -36.344 1 16.16 1051 ARG B O 1
ATOM 16920 N N . PRO B 1 1052 ? 42 39.938 -37.781 1 15.41 1052 PRO B N 1
ATOM 16921 C CA . PRO B 1 1052 ? 41.219 40.219 -39 1 15.41 1052 PRO B CA 1
ATOM 16922 C C . PRO B 1 1052 ? 40.406 39.031 -39.469 1 15.41 1052 PRO B C 1
ATOM 16924 O O . PRO B 1 1052 ? 39.219 39.188 -39.781 1 15.41 1052 PRO B O 1
ATOM 16927 N N . THR B 1 1053 ? 41.062 37.812 -39.719 1 15.62 1053 THR B N 1
ATOM 16928 C CA . THR B 1 1053 ? 40.938 37.438 -41.125 1 15.62 1053 THR B CA 1
ATOM 16929 C C . THR B 1 1053 ? 39.688 36.625 -41.375 1 15.62 1053 THR B C 1
ATOM 16931 O O . THR B 1 1053 ? 39.281 35.812 -40.531 1 15.62 1053 THR B O 1
ATOM 16934 N N . PRO B 1 1054 ? 38.906 36.844 -42.469 1 16.34 1054 PRO B N 1
ATOM 16935 C CA . PRO B 1 1054 ? 37.594 36.688 -43.125 1 16.34 1054 PRO B CA 1
ATOM 16936 C C . PRO B 1 1054 ? 37.281 35.25 -43.5 1 16.34 1054 PRO B C 1
ATOM 16938 O O . PRO B 1 1054 ? 38 34.625 -44.25 1 16.34 1054 PRO B O 1
ATOM 16941 N N . ARG B 1 1055 ? 36.906 34.562 -42.438 1 15.43 1055 ARG B N 1
ATOM 16942 C CA . ARG B 1 1055 ? 36.75 33.125 -42.688 1 15.43 1055 ARG B CA 1
ATOM 16943 C C . ARG B 1 1055 ? 35.75 32.875 -43.812 1 15.43 1055 ARG B C 1
ATOM 16945 O O . ARG B 1 1055 ? 34.562 33.062 -43.625 1 15.43 1055 ARG B O 1
ATOM 16952 N N . THR B 1 1056 ? 36.312 33 -45 1 15.16 1056 THR B N 1
ATOM 16953 C CA . THR B 1 1056 ? 35.719 32.875 -46.344 1 15.16 1056 THR B CA 1
ATOM 16954 C C . THR B 1 1056 ? 34.938 31.562 -46.469 1 15.16 1056 THR B C 1
ATOM 16956 O O . THR B 1 1056 ? 35.312 30.547 -45.875 1 15.16 1056 THR B O 1
ATOM 16959 N N . ALA B 1 1057 ? 33.781 31.641 -46.969 1 16.48 1057 ALA B N 1
ATOM 16960 C CA . ALA B 1 1057 ? 32.5 30.984 -47.281 1 16.48 1057 ALA B CA 1
ATOM 16961 C C . ALA B 1 1057 ? 32.719 29.703 -48.094 1 16.48 1057 ALA B C 1
ATOM 16963 O O . ALA B 1 1057 ? 31.812 28.891 -48.25 1 16.48 1057 ALA B O 1
ATOM 16964 N N . ILE B 1 1058 ? 34.062 29.438 -48.469 1 14.73 1058 ILE B N 1
ATOM 16965 C CA . ILE B 1 1058 ? 34.156 29.047 -49.875 1 14.73 1058 ILE B CA 1
ATOM 16966 C C . ILE B 1 1058 ? 33.656 27.625 -50.031 1 14.73 1058 ILE B C 1
ATOM 16968 O O . ILE B 1 1058 ? 33.938 26.75 -49.219 1 14.73 1058 ILE B O 1
ATOM 16972 N N . LEU B 1 1059 ? 32.781 27.484 -51.094 1 16.06 1059 LEU B N 1
ATOM 16973 C CA . LEU B 1 1059 ? 31.906 26.547 -51.812 1 16.06 1059 LEU B CA 1
ATOM 16974 C C . LEU B 1 1059 ? 32.656 25.297 -52.219 1 16.06 1059 LEU B C 1
ATOM 16976 O O . LEU B 1 1059 ? 33.688 25.375 -52.875 1 16.06 1059 LEU B O 1
ATOM 16980 N N . PRO B 1 1060 ? 33.062 24.484 -51.344 1 15.24 1060 PRO B N 1
ATOM 16981 C CA . PRO B 1 1060 ? 34.062 23.781 -52.156 1 15.24 1060 PRO B CA 1
ATOM 16982 C C . PRO B 1 1060 ? 33.531 23.359 -53.5 1 15.24 1060 PRO B C 1
ATOM 16984 O O . PRO B 1 1060 ? 32.312 23.109 -53.656 1 15.24 1060 PRO B O 1
ATOM 16987 N N . PRO B 1 1061 ? 34.281 23.562 -54.688 1 15.29 1061 PRO B N 1
ATOM 16988 C CA . PRO B 1 1061 ? 34.125 23.469 -56.125 1 15.29 1061 PRO B CA 1
ATOM 16989 C C . PRO B 1 1061 ? 33.656 22.094 -56.594 1 15.29 1061 PRO B C 1
ATOM 16991 O O . PRO B 1 1061 ? 32.719 21.984 -57.375 1 15.29 1061 PRO B O 1
ATOM 16994 N N . GLY B 1 1062 ? 34.531 21.312 -56.75 1 15.34 1062 GLY B N 1
ATOM 16995 C CA . GLY B 1 1062 ? 34.75 20.641 -58.031 1 15.34 1062 GLY B CA 1
ATOM 16996 C C . GLY B 1 1062 ? 33.781 19.5 -58.281 1 15.34 1062 GLY B C 1
ATOM 16997 O O . GLY B 1 1062 ? 33.312 18.875 -57.344 1 15.34 1062 GLY B O 1
ATOM 16998 N N . SER B 1 1063 ? 33.281 19.469 -59.562 1 15.29 1063 SER B N 1
ATOM 16999 C CA . SER B 1 1063 ? 32.406 18.969 -60.625 1 15.29 1063 SER B CA 1
ATOM 17000 C C . SER B 1 1063 ? 32.438 17.438 -60.688 1 15.29 1063 SER B C 1
ATOM 17002 O O . SER B 1 1063 ? 33.344 16.812 -60.125 1 15.29 1063 SER B O 1
ATOM 17004 N N . PRO B 1 1064 ? 32.062 17.047 -61.75 1 15.33 1064 PRO B N 1
ATOM 17005 C CA . PRO B 1 1064 ? 31.359 15.883 -62.25 1 15.33 1064 PRO B CA 1
ATOM 17006 C C . PRO B 1 1064 ? 32.219 14.633 -62.312 1 15.33 1064 PRO B C 1
ATOM 17008 O O . PRO B 1 1064 ? 31.734 13.516 -62.094 1 15.33 1064 PRO B O 1
ATOM 17011 N N . LYS B 1 1065 ? 33.5 14.773 -62.844 1 15.09 1065 LYS B N 1
ATOM 17012 C CA . LYS B 1 1065 ? 33.688 14.32 -64.188 1 15.09 1065 LYS B CA 1
ATOM 17013 C C . LYS B 1 1065 ? 33.594 12.797 -64.312 1 15.09 1065 LYS B C 1
ATOM 17015 O O . LYS B 1 1065 ? 33.75 12.102 -63.281 1 15.09 1065 LYS B O 1
ATOM 17020 N N . LEU B 1 1066 ? 34.219 12.25 -65.438 1 14.46 1066 LEU B N 1
ATOM 17021 C CA . LEU B 1 1066 ? 34.062 11.305 -66.562 1 14.46 1066 LEU B CA 1
ATOM 17022 C C . LEU B 1 1066 ? 34.625 9.93 -66.188 1 14.46 1066 LEU B C 1
ATOM 17024 O O . LEU B 1 1066 ? 33.938 8.914 -66.375 1 14.46 1066 LEU B O 1
ATOM 17028 N N . HIS B 1 1067 ? 36 9.672 -66.188 1 14.28 1067 HIS B N 1
ATOM 17029 C CA . HIS B 1 1067 ? 36.5 8.961 -67.375 1 14.28 1067 HIS B CA 1
ATOM 17030 C C . HIS B 1 1067 ? 36.5 7.457 -67.125 1 14.28 1067 HIS B C 1
ATOM 17032 O O . HIS B 1 1067 ? 35.969 6.695 -67.938 1 14.28 1067 HIS B O 1
ATOM 17038 N N . ALA B 1 1068 ? 37.812 6.82 -67.125 1 14.64 1068 ALA B N 1
ATOM 17039 C CA . ALA B 1 1068 ? 38.5 6.031 -68.188 1 14.64 1068 ALA B CA 1
ATOM 17040 C C . ALA B 1 1068 ? 38.375 4.539 -67.875 1 14.64 1068 ALA B C 1
ATOM 17042 O O . ALA B 1 1068 ? 38 4.141 -66.812 1 14.64 1068 ALA B O 1
ATOM 17043 N N . ILE B 1 1069 ? 39.656 3.773 -67.938 1 14.59 1069 ILE B N 1
ATOM 17044 C CA . ILE B 1 1069 ? 40.219 2.863 -68.938 1 14.59 1069 ILE B CA 1
ATOM 17045 C C . ILE B 1 1069 ? 39.969 1.418 -68.5 1 14.59 1069 ILE B C 1
ATOM 17047 O O . ILE B 1 1069 ? 39.719 1.149 -67.312 1 14.59 1069 ILE B O 1
ATOM 17051 N N . SER B 1 1070 ? 41.094 0.551 -68.75 1 14.55 1070 SER B N 1
ATOM 17052 C CA . SER B 1 1070 ? 41.438 -0.545 -69.625 1 14.55 1070 SER B CA 1
ATOM 17053 C C . SER B 1 1070 ? 41.344 -1.894 -68.938 1 14.55 1070 SER B C 1
ATOM 17055 O O . SER B 1 1070 ? 40.688 -2.818 -69.438 1 14.55 1070 SER B O 1
ATOM 17057 N N . VAL B 1 1071 ? 42.5 -2.428 -68.25 1 14.52 1071 VAL B N 1
ATOM 17058 C CA . VAL B 1 1071 ? 43.25 -3.494 -68.875 1 14.52 1071 VAL B CA 1
ATOM 17059 C C . VAL B 1 1071 ? 42.719 -4.852 -68.438 1 14.52 1071 VAL B C 1
ATOM 17061 O O . VAL B 1 1071 ? 42.062 -4.957 -67.438 1 14.52 1071 VAL B O 1
ATOM 17064 N N . ALA B 1 1072 ? 43.75 -5.844 -68.312 1 14.65 1072 ALA B N 1
ATOM 17065 C CA . ALA B 1 1072 ? 44.125 -7.012 -69.125 1 14.65 1072 ALA B CA 1
ATOM 17066 C C . ALA B 1 1072 ? 43.625 -8.297 -68.438 1 14.65 1072 ALA B C 1
ATOM 17068 O O . ALA B 1 1072 ? 42.938 -9.102 -69.062 1 14.65 1072 ALA B O 1
ATOM 17069 N N . PRO B 1 1073 ? 44.719 -9.07 -68 1 14.38 1073 PRO B N 1
ATOM 17070 C CA . PRO B 1 1073 ? 45 -10.297 -68.75 1 14.38 1073 PRO B CA 1
ATOM 17071 C C . PRO B 1 1073 ? 44.344 -11.531 -68.125 1 14.38 1073 PRO B C 1
ATOM 17073 O O . PRO B 1 1073 ? 43.625 -12.258 -68.812 1 14.38 1073 PRO B O 1
ATOM 17076 N N . ASP B 1 1074 ? 45.25 -12.211 -67.438 1 14.44 1074 ASP B N 1
ATOM 17077 C CA . ASP B 1 1074 ? 45.75 -13.484 -68 1 14.44 1074 ASP B CA 1
ATOM 17078 C C . ASP B 1 1074 ? 44.938 -14.656 -67.375 1 14.44 1074 ASP B C 1
ATOM 17080 O O . ASP B 1 1074 ? 44.281 -14.523 -66.375 1 14.44 1074 ASP B O 1
ATOM 17084 N N . GLU B 1 1075 ? 45.781 -15.703 -67.188 1 14.25 1075 GLU B N 1
ATOM 17085 C CA . GLU B 1 1075 ? 45.812 -17.031 -67.812 1 14.25 1075 GLU B CA 1
ATOM 17086 C C . GLU B 1 1075 ? 45.156 -18.062 -66.875 1 14.25 1075 GLU B C 1
ATOM 17088 O O . GLU B 1 1075 ? 44.312 -18.828 -67.312 1 14.25 1075 GLU B O 1
ATOM 17093 N N . THR B 1 1076 ? 45.906 -18.312 -65.688 1 14.93 1076 THR B N 1
ATOM 17094 C CA . THR B 1 1076 ? 46.469 -19.641 -65.938 1 14.93 1076 THR B CA 1
ATOM 17095 C C . THR B 1 1076 ? 45.406 -20.719 -65.625 1 14.93 1076 THR B C 1
ATOM 17097 O O . THR B 1 1076 ? 44.469 -20.5 -64.875 1 14.93 1076 THR B O 1
ATOM 17100 N N . PRO B 1 1077 ? 46.031 -21.828 -65.562 1 15.37 1077 PRO B N 1
ATOM 17101 C CA . PRO B 1 1077 ? 45.812 -23.125 -66.188 1 15.37 1077 PRO B CA 1
ATOM 17102 C C . PRO B 1 1077 ? 44.844 -24 -65.438 1 15.37 1077 PRO B C 1
ATOM 17104 O O . PRO B 1 1077 ? 44.531 -23.766 -64.25 1 15.37 1077 PRO B O 1
ATOM 17107 N N . PRO B 1 1078 ? 44.812 -25.047 -65.938 1 15.54 1078 PRO B N 1
ATOM 17108 C CA . PRO B 1 1078 ? 43.844 -26.094 -66.25 1 15.54 1078 PRO B CA 1
ATOM 17109 C C . PRO B 1 1078 ? 43.625 -27.031 -65.062 1 15.54 1078 PRO B C 1
ATOM 17111 O O . PRO B 1 1078 ? 42.469 -27.359 -64.688 1 15.54 1078 PRO B O 1
ATOM 17114 N N . PRO B 1 1079 ? 44.844 -27.531 -64.5 1 14.97 1079 PRO B N 1
ATOM 17115 C CA . PRO B 1 1079 ? 44.938 -28.922 -64.875 1 14.97 1079 PRO B CA 1
ATOM 17116 C C . PRO B 1 1079 ? 44.062 -29.844 -64.062 1 14.97 1079 PRO B C 1
ATOM 17118 O O . PRO B 1 1079 ? 43.562 -29.438 -63 1 14.97 1079 PRO B O 1
ATOM 17121 N N . VAL B 1 1080 ? 44.812 -30.719 -63.375 1 16.03 1080 VAL B N 1
ATOM 17122 C CA . VAL B 1 1080 ? 44.969 -32.125 -63.75 1 16.03 1080 VAL B CA 1
ATOM 17123 C C . VAL B 1 1080 ? 44.094 -33 -62.875 1 16.03 1080 VAL B C 1
ATOM 17125 O O . VAL B 1 1080 ? 43.688 -32.562 -61.781 1 16.03 1080 VAL B O 1
ATOM 17128 N N . PRO B 1 1081 ? 44.562 -34.25 -62.656 1 14.43 1081 PRO B N 1
ATOM 17129 C CA . PRO B 1 1081 ? 44.188 -35.625 -62.969 1 14.43 1081 PRO B CA 1
ATOM 17130 C C . PRO B 1 1081 ? 43.625 -36.375 -61.781 1 14.43 1081 PRO B C 1
ATOM 17132 O O . PRO B 1 1081 ? 44.156 -36.25 -60.656 1 14.43 1081 PRO B O 1
ATOM 17135 N N . LYS B 1 1082 ? 42.438 -36.656 -61.719 1 16.23 1082 LYS B N 1
ATOM 17136 C CA . LYS B 1 1082 ? 41.594 -37.406 -60.781 1 16.23 1082 LYS B CA 1
ATOM 17137 C C . LYS B 1 1082 ? 42.156 -38.812 -60.562 1 16.23 1082 LYS B C 1
ATOM 17139 O O . LYS B 1 1082 ? 41.438 -39.688 -60.031 1 16.23 1082 LYS B O 1
ATOM 17144 N N . ARG B 1 1083 ? 43.594 -39.062 -60.938 1 14.73 1083 ARG B N 1
ATOM 17145 C CA . ARG B 1 1083 ? 43.719 -40.438 -61.312 1 14.73 1083 ARG B CA 1
ATOM 17146 C C . ARG B 1 1083 ? 43.281 -41.375 -60.188 1 14.73 1083 ARG B C 1
ATOM 17148 O O . ARG B 1 1083 ? 42.469 -42.281 -60.406 1 14.73 1083 ARG B O 1
ATOM 17155 N N . THR B 1 1084 ? 44.375 -42.031 -59.562 1 14.62 1084 THR B N 1
ATOM 17156 C CA . THR B 1 1084 ? 44.938 -43.375 -59.781 1 14.62 1084 THR B CA 1
ATOM 17157 C C . THR B 1 1084 ? 44.344 -44.375 -58.781 1 14.62 1084 THR B C 1
ATOM 17159 O O . THR B 1 1084 ? 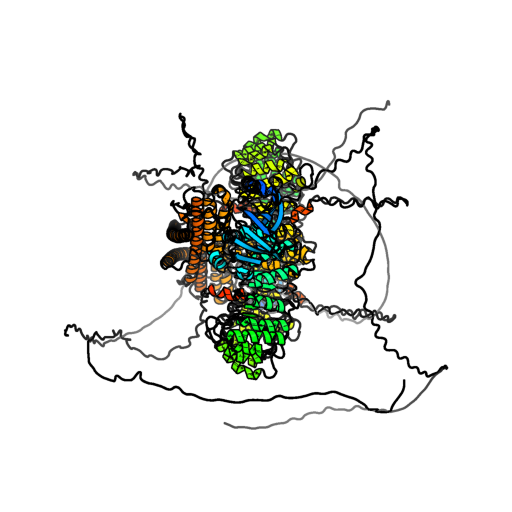43.75 -43.969 -57.781 1 14.62 1084 THR B O 1
ATOM 17162 N N . LEU B 1 1085 ? 45.031 -45.531 -58.531 1 15.27 1085 LEU B N 1
ATOM 17163 C CA . LEU B 1 1085 ? 45.031 -46.969 -58.719 1 15.27 1085 LEU B CA 1
ATOM 17164 C C . LEU B 1 1085 ? 44.594 -47.656 -57.406 1 15.27 1085 LEU B C 1
ATOM 17166 O O . LEU B 1 1085 ? 43.656 -48.5 -57.438 1 15.27 1085 LEU B O 1
ATOM 17170 N N . PRO B 1 1086 ? 45.562 -48.562 -56.906 1 15.71 1086 PRO B N 1
ATOM 17171 C CA . PRO B 1 1086 ? 45.594 -50.031 -56.969 1 15.71 1086 PRO B CA 1
ATOM 17172 C C . PRO B 1 1086 ? 45.094 -50.688 -55.656 1 15.71 1086 PRO B C 1
ATOM 17174 O O . PRO B 1 1086 ? 44.219 -51.531 -55.688 1 15.71 1086 PRO B O 1
ATOM 17177 N N . VAL B 1 1087 ? 46.094 -51.062 -54.75 1 15.77 1087 VAL B N 1
ATOM 17178 C CA . VAL B 1 1087 ? 46.688 -52.375 -54.438 1 15.77 1087 VAL B CA 1
ATOM 17179 C C . VAL B 1 1087 ? 46.062 -52.938 -53.156 1 15.77 1087 VAL B C 1
ATOM 17181 O O . VAL B 1 1087 ? 45.688 -52.188 -52.281 1 15.77 1087 VAL B O 1
ATOM 17184 N N . ILE B 1 1088 ? 46.188 -54.312 -53.031 1 16.83 1088 ILE B N 1
ATOM 17185 C CA . ILE B 1 1088 ? 45.625 -55.562 -52.531 1 16.83 1088 ILE B CA 1
ATOM 17186 C C . ILE B 1 1088 ? 45.969 -55.75 -51.062 1 16.83 1088 ILE B C 1
ATOM 17188 O O . ILE B 1 1088 ? 45.188 -56.312 -50.312 1 16.83 1088 ILE B O 1
ATOM 17192 N N . PRO B 1 1089 ? 47.188 -55.219 -50.5 1 15.64 1089 PRO B N 1
ATOM 17193 C CA . PRO B 1 1089 ? 47.969 -56.375 -50.062 1 15.64 1089 PRO B CA 1
ATOM 17194 C C . PRO B 1 1089 ? 47.312 -57.156 -48.938 1 15.64 1089 PRO B C 1
ATOM 17196 O O . PRO B 1 1089 ? 46.469 -56.625 -48.219 1 15.64 1089 PRO B O 1
ATOM 17199 N N . PRO B 1 1090 ? 48.219 -58.125 -48.531 1 15.02 1090 PRO B N 1
ATOM 17200 C CA . PRO B 1 1090 ? 48.156 -59.531 -48.094 1 15.02 1090 PRO B CA 1
ATOM 17201 C C . PRO B 1 1090 ? 47.844 -59.656 -46.594 1 15.02 1090 PRO B C 1
ATOM 17203 O O . PRO B 1 1090 ? 47 -60.469 -46.219 1 15.02 1090 PRO B O 1
ATOM 17206 N N . LYS B 1 1091 ? 48.844 -59.219 -45.719 1 15.16 1091 LYS B N 1
ATOM 17207 C CA . LYS B 1 1091 ? 49.656 -60.188 -45 1 15.16 1091 LYS B CA 1
ATOM 17208 C C . LYS B 1 1091 ? 48.906 -60.844 -43.844 1 15.16 1091 LYS B C 1
ATOM 17210 O O . LYS B 1 1091 ? 47.938 -60.25 -43.344 1 15.16 1091 LYS B O 1
ATOM 17215 N N . LEU B 1 1092 ? 49.906 -61.25 -42.969 1 15.71 1092 LEU B N 1
ATOM 17216 C CA . LEU B 1 1092 ? 50.25 -62.531 -42.406 1 15.71 1092 LEU B CA 1
ATOM 17217 C C . LEU B 1 1092 ? 49.406 -62.875 -41.156 1 15.71 1092 LEU B C 1
ATOM 17219 O O . LEU B 1 1092 ? 48.812 -61.969 -40.594 1 15.71 1092 LEU B O 1
ATOM 17223 N N . PRO B 1 1093 ? 50.156 -63.812 -40.375 1 15.51 1093 PRO B N 1
ATOM 17224 C CA . PRO B 1 1093 ? 49.875 -65.125 -39.875 1 15.51 1093 PRO B CA 1
ATOM 17225 C C . PRO B 1 1093 ? 49.281 -65.125 -38.469 1 15.51 1093 PRO B C 1
ATOM 17227 O O . PRO B 1 1093 ? 48.25 -65.75 -38.219 1 15.51 1093 PRO B O 1
ATOM 17230 N N . PRO B 1 1094 ? 50.281 -65 -37.406 1 14.77 1094 PRO B N 1
ATOM 17231 C CA . PRO B 1 1094 ? 50.656 -66.25 -36.719 1 14.77 1094 PRO B CA 1
ATOM 17232 C C . PRO B 1 1094 ? 49.781 -66.562 -35.469 1 14.77 1094 PRO B C 1
ATOM 17234 O O . PRO B 1 1094 ? 48.781 -67.25 -35.562 1 14.77 1094 PRO B O 1
ATOM 17237 N N . LYS B 1 1095 ? 50.594 -66.5 -34.219 1 15.66 1095 LYS B N 1
ATOM 17238 C CA . LYS B 1 1095 ? 51 -67.625 -33.375 1 15.66 1095 LYS B CA 1
ATOM 17239 C C . LYS B 1 1095 ? 49.969 -67.875 -32.281 1 15.66 1095 LYS B C 1
ATOM 17241 O O . LYS B 1 1095 ? 49.219 -67 -31.891 1 15.66 1095 LYS B O 1
ATOM 17246 N N . PRO B 1 1096 ? 50.5 -68.812 -31.312 1 15.84 1096 PRO B N 1
ATOM 17247 C CA . PRO B 1 1096 ? 50.125 -70.062 -30.656 1 15.84 1096 PRO B CA 1
ATOM 17248 C C . PRO B 1 1096 ? 49.344 -69.875 -29.375 1 15.84 1096 PRO B C 1
ATOM 17250 O O . PRO B 1 1096 ? 48.219 -70.375 -29.234 1 15.84 1096 PRO B O 1
ATOM 17253 N N . ASP B 1 1097 ? 50.094 -70.125 -28.219 1 14.53 1097 ASP B N 1
ATOM 17254 C CA . ASP B 1 1097 ? 50.156 -71.312 -27.391 1 14.53 1097 ASP B CA 1
ATOM 17255 C C . ASP B 1 1097 ? 49.344 -71.125 -26.094 1 14.53 1097 ASP B C 1
ATOM 17257 O O . ASP B 1 1097 ? 48.344 -71.812 -25.875 1 14.53 1097 ASP B O 1
ATOM 17261 N N . SER B 1 1098 ? 50.188 -71 -24.953 1 15.37 1098 SER B N 1
ATOM 17262 C CA . SER B 1 1098 ? 50.375 -72 -23.953 1 15.37 1098 SER B CA 1
ATOM 17263 C C . SER B 1 1098 ? 49.344 -71.938 -22.828 1 15.37 1098 SER B C 1
ATOM 17265 O O . SER B 1 1098 ? 48.781 -70.875 -22.625 1 15.37 1098 SER B O 1
ATOM 17267 N N . PRO B 1 1099 ? 49.531 -72.938 -21.875 1 15.12 1099 PRO B N 1
ATOM 17268 C CA . PRO B 1 1099 ? 48.875 -73.875 -21.016 1 15.12 1099 PRO B CA 1
ATOM 17269 C C . PRO B 1 1099 ? 48.344 -73.312 -19.719 1 15.12 1099 PRO B C 1
ATOM 17271 O O . PRO B 1 1099 ? 47.25 -73.625 -19.297 1 15.12 1099 PRO B O 1
ATOM 17274 N N . ALA B 1 1100 ? 49.25 -72.688 -18.906 1 13.66 1100 ALA B N 1
ATOM 17275 C CA . ALA B 1 1100 ? 49.75 -73.375 -17.766 1 13.66 1100 ALA B CA 1
ATOM 17276 C C . ALA B 1 1100 ? 48.812 -73.25 -16.562 1 13.66 1100 ALA B C 1
ATOM 17278 O O . ALA B 1 1100 ? 47.938 -72.375 -16.547 1 13.66 1100 ALA B O 1
ATOM 17279 N N . LYS B 1 1101 ? 49.656 -72.938 -15.445 1 14.88 1101 LYS B N 1
ATOM 17280 C CA . LYS B 1 1101 ? 49.969 -73.75 -14.273 1 14.88 1101 LYS B CA 1
ATOM 17281 C C . LYS B 1 1101 ? 48.844 -73.75 -13.266 1 14.88 1101 LYS B C 1
ATOM 17283 O O . LYS B 1 1101 ? 48 -72.812 -13.289 1 14.88 1101 LYS B O 1
ATOM 17288 N N . SER B 1 1102 ? 49.375 -74 -12.109 1 14.26 1102 SER B N 1
ATOM 17289 C CA . SER B 1 1102 ? 49.438 -75 -11.07 1 14.26 1102 SER B CA 1
ATOM 17290 C C . SER B 1 1102 ? 48.469 -74.688 -9.93 1 14.26 1102 SER B C 1
ATOM 17292 O O . SER B 1 1102 ? 48 -73.562 -9.805 1 14.26 1102 SER B O 1
ATOM 17294 N N . PRO B 1 1103 ? 48.969 -75.375 -8.859 1 14.95 1103 PRO B N 1
ATOM 17295 C CA . PRO B 1 1103 ? 48.562 -76.312 -7.809 1 14.95 1103 PRO B CA 1
ATOM 17296 C C . PRO B 1 1103 ? 47.906 -75.625 -6.617 1 14.95 1103 PRO B C 1
ATOM 17298 O O . PRO B 1 1103 ? 46.781 -75.938 -6.242 1 14.95 1103 PRO B O 1
ATOM 17301 N N . THR B 1 1104 ? 48.875 -75.688 -5.617 1 14.8 1104 THR B N 1
ATOM 17302 C CA . THR B 1 1104 ? 48.969 -76.5 -4.41 1 14.8 1104 THR B CA 1
ATOM 17303 C C . THR B 1 1104 ? 48.25 -75.812 -3.252 1 14.8 1104 THR B C 1
ATOM 17305 O O . THR B 1 1104 ? 47.938 -74.625 -3.318 1 14.8 1104 THR B O 1
ATOM 17308 N N . HIS B 1 1105 ? 48.688 -76.312 -2.057 1 14.12 1105 HIS B N 1
ATOM 17309 C CA . HIS B 1 1105 ? 48.438 -77 -0.815 1 14.12 1105 HIS B CA 1
ATOM 17310 C C . HIS B 1 1105 ? 48.156 -76.062 0.332 1 14.12 1105 HIS B C 1
ATOM 17312 O O . HIS B 1 1105 ? 47.125 -76.188 1 1 14.12 1105 HIS B O 1
ATOM 17318 N N . LYS B 1 1106 ? 49.375 -76.125 1.095 1 15.12 1106 LYS B N 1
ATOM 17319 C CA . LYS B 1 1106 ? 49.625 -76.688 2.428 1 15.12 1106 LYS B CA 1
ATOM 17320 C C . LYS B 1 1106 ? 49.094 -75.688 3.508 1 15.12 1106 LYS B C 1
ATOM 17322 O O . LYS B 1 1106 ? 48.344 -76.125 4.387 1 15.12 1106 LYS B O 1
ATOM 17327 N N . ASN B 1 1107 ? 50.125 -75.25 4.172 1 14.39 1107 ASN B N 1
ATOM 17328 C CA . ASN B 1 1107 ? 50.781 -75.688 5.41 1 14.39 1107 ASN B CA 1
ATOM 17329 C C . ASN B 1 1107 ? 50.312 -74.812 6.594 1 14.39 1107 ASN B C 1
ATOM 17331 O O . ASN B 1 1107 ? 49.688 -73.75 6.41 1 14.39 1107 ASN B O 1
ATOM 17335 N N . PHE B 1 1108 ? 51.375 -74.625 7.395 1 14.72 1108 PHE B N 1
ATOM 17336 C CA . PHE B 1 1108 ? 51.969 -74.938 8.68 1 14.72 1108 PHE B CA 1
ATOM 17337 C C . PHE B 1 1108 ? 51.625 -73.875 9.727 1 14.72 1108 PHE B C 1
ATOM 17339 O O . PHE B 1 1108 ? 51.094 -74.188 10.797 1 14.72 1108 PHE B O 1
ATOM 17346 N N . GLY B 1 1109 ? 52.719 -73.375 10.211 1 13.95 1109 GLY B N 1
ATOM 17347 C CA . GLY B 1 1109 ? 53.469 -73.5 11.445 1 13.95 1109 GLY B CA 1
ATOM 17348 C C . GLY B 1 1109 ? 53.125 -72.438 12.469 1 13.95 1109 GLY B C 1
ATOM 17349 O O . GLY B 1 1109 ? 52.438 -72.75 13.461 1 13.95 1109 GLY B O 1
ATOM 17350 N N . ALA B 1 1110 ? 54.188 -71.875 12.977 1 13.62 1110 ALA B N 1
ATOM 17351 C CA . ALA B 1 1110 ? 55.031 -71.812 14.188 1 13.62 1110 ALA B CA 1
ATOM 17352 C C . ALA B 1 1110 ? 54.625 -70.688 15.102 1 13.62 1110 ALA B C 1
ATOM 17354 O O . ALA B 1 1110 ? 54.375 -70.875 16.297 1 13.62 1110 ALA B O 1
ATOM 17355 N N . PHE B 1 1111 ? 55.531 -69.625 15.164 1 14.18 1111 PHE B N 1
ATOM 17356 C CA . PHE B 1 1111 ? 56.531 -69.438 16.203 1 14.18 1111 PHE B CA 1
ATOM 17357 C C . PHE B 1 1111 ? 55.969 -68.562 17.312 1 14.18 1111 PHE B C 1
ATOM 17359 O O . PHE B 1 1111 ? 56 -68.938 18.484 1 14.18 1111 PHE B O 1
ATOM 17366 N N . GLY B 1 1112 ? 56.656 -67.438 17.484 1 14.03 1112 GLY B N 1
ATOM 17367 C CA . GLY B 1 1112 ? 57.625 -67 18.5 1 14.03 1112 GLY B CA 1
ATOM 17368 C C . GLY B 1 1112 ? 57 -66.25 19.656 1 14.03 1112 GLY B C 1
ATOM 17369 O O . GLY B 1 1112 ? 55.875 -65.75 19.516 1 14.03 1112 GLY B O 1
ATOM 17370 N N . SER B 1 1113 ? 57.844 -66.125 20.844 1 14.01 1113 SER B N 1
ATOM 17371 C CA . SER B 1 1113 ? 58.094 -66.125 22.281 1 14.01 1113 SER B CA 1
ATOM 17372 C C . SER B 1 1113 ? 57.844 -64.688 22.844 1 14.01 1113 SER B C 1
ATOM 17374 O O . SER B 1 1113 ? 57.469 -64.562 24 1 14.01 1113 SER B O 1
ATOM 17376 N N . THR B 1 1114 ? 58.219 -63.656 22.25 1 14.59 1114 THR B N 1
ATOM 17377 C CA . THR B 1 1114 ? 59.156 -62.938 23.094 1 14.59 1114 THR B CA 1
ATOM 17378 C C . THR B 1 1114 ? 58.469 -62.344 24.328 1 14.59 1114 THR B C 1
ATOM 17380 O O . THR B 1 1114 ? 57.25 -62.125 24.297 1 14.59 1114 THR B O 1
ATOM 17383 N N . LEU B 1 1115 ? 59.375 -61.719 25.203 1 14.48 1115 LEU B N 1
ATOM 17384 C CA . LEU B 1 1115 ? 59.906 -61.594 26.562 1 14.48 1115 LEU B CA 1
ATOM 17385 C C . LEU B 1 1115 ? 59.062 -60.625 27.391 1 14.48 1115 LEU B C 1
ATOM 17387 O O . LEU B 1 1115 ? 58.594 -60.938 28.469 1 14.48 1115 LEU B O 1
ATOM 17391 N N . ALA B 1 1116 ? 59.938 -59.562 27.938 1 14.82 1116 ALA B N 1
ATOM 17392 C CA . ALA B 1 1116 ? 60.406 -59.312 29.297 1 14.82 1116 ALA B CA 1
ATOM 17393 C C . ALA B 1 1116 ? 59.469 -58.375 30.047 1 14.82 1116 ALA B C 1
ATOM 17395 O O . ALA B 1 1116 ? 58.625 -57.719 29.438 1 14.82 1116 ALA B O 1
ATOM 17396 N N . ALA B 1 1117 ? 60.25 -57.562 30.922 1 13.87 1117 ALA B N 1
ATOM 17397 C CA . ALA B 1 1117 ? 60.531 -57.25 32.312 1 13.87 1117 ALA B CA 1
ATOM 17398 C C . ALA B 1 1117 ? 59.75 -56 32.781 1 13.87 1117 ALA B C 1
ATOM 17400 O O . ALA B 1 1117 ? 59.156 -56 33.844 1 13.87 1117 ALA B O 1
ATOM 17401 N N . GLN B 1 1118 ? 60.25 -54.688 32.656 1 15.28 1118 GLN B N 1
ATOM 17402 C CA . GLN B 1 1118 ? 60.438 -54.188 34 1 15.28 1118 GLN B CA 1
ATOM 17403 C C . GLN B 1 1118 ? 59.125 -53.844 34.656 1 15.28 1118 GLN B C 1
ATOM 17405 O O . GLN B 1 1118 ? 58.844 -54.281 35.781 1 15.28 1118 GLN B O 1
ATOM 17410 N N . THR B 1 1119 ? 59.031 -52.5 34.844 1 17 1119 THR B N 1
ATOM 17411 C CA . THR B 1 1119 ? 58.844 -52.062 36.188 1 17 1119 THR B CA 1
ATOM 17412 C C . THR B 1 1119 ? 57.375 -52.25 36.625 1 17 1119 THR B C 1
ATOM 17414 O O . THR B 1 1119 ? 56.5 -52.5 35.812 1 17 1119 THR B O 1
ATOM 17417 N N . ASP B 1 1120 ? 57.094 -51.469 37.375 1 16.8 1120 ASP B N 1
ATOM 17418 C CA . ASP B 1 1120 ? 56.438 -51.562 38.688 1 16.8 1120 ASP B CA 1
ATOM 17419 C C . ASP B 1 1120 ? 54.938 -51.781 38.562 1 16.8 1120 ASP B C 1
ATOM 17421 O O . ASP B 1 1120 ? 54.344 -51.5 37.5 1 16.8 1120 ASP B O 1
ATOM 17425 N N . ARG B 1 1121 ? 54.406 -51.875 39.594 1 15.34 1121 ARG B N 1
ATOM 17426 C CA . ARG B 1 1121 ? 53.312 -52.469 40.312 1 15.34 1121 ARG B CA 1
ATOM 17427 C C . ARG B 1 1121 ? 51.969 -52.094 39.719 1 15.34 1121 ARG B C 1
ATOM 17429 O O . ARG B 1 1121 ? 51.156 -52.969 39.406 1 15.34 1121 ARG B O 1
ATOM 17436 N N . VAL B 1 1122 ? 51.344 -51.531 40.719 1 16.84 1122 VAL B N 1
ATOM 17437 C CA . VAL B 1 1122 ? 49.938 -51.812 41.062 1 16.84 1122 VAL B CA 1
ATOM 17438 C C . VAL B 1 1122 ? 49.031 -51.031 40.094 1 16.84 1122 VAL B C 1
ATOM 17440 O O . VAL B 1 1122 ? 49.312 -49.875 39.781 1 16.84 1122 VAL B O 1
#

Foldseek 3Di:
DDDDDDDDDDDDDDDDDDDDDDDDDYYDDDYDYDDDDDDDDDDDDDDDDDDDDDDYDDYDDDDDDDDDDDDDDDDDDDDDDYDDDDDDDDDDDDDDDDDDDDDDDPPDDPLPPQDPVQLVVVQVLCLVCVCVQPNVLQNAKDDKAWKFKDQDPPHTHIWIWIDTQQKIFIWDDTPPDIHTDDMDGLLQWAEWEDPDFQFKIKTWGQDVVPRDIGIMIIGHPPGRPVVVVLVSLLSVCALQVQQLVQPVVRYHYPPCVSSVCSPVRDYDPPQAALRNLVSNLCSLCVNLVHHRDPVLVCCCRPPCRVVLPQEDELVVPVVDDPSSSLSNLLSLLRGLSRQHYEYEQAADDPSRLVSVLSSLQRHQRHAYYAAENHADDQCSLQSNLVSCVNPLNRLHAEYHHEPAQHQDLVSLLSNLVSLLSNQNYAYYAYAQNQYDQSSLLSNLNSLQCQQPVPDDPSRGRQHAEDAHHNHAHDDDCVSVLQSLLRRQNYAYYHHALNQYACLSNLQSCQRRVLAHQYEEDANYEYDPVLLVCLQSLLQSLLRRAHHAEYAHANYASDQSNLLSNLNSQLNRPRYAQHAYECAQHDECRNLVSLLSNLSGRHAEYEHANNQNALSLLVNLVSVQSRQNYAYYEHAHQNLVNQVVDPVNPVSSVSNLVSVLCSQQRGNYAEYEHAHHLQACCCLSNLQLLLRGQHQYYEHEQNLCELVNLLSNLVSQLRHLRHAEYEYANNLYALNSLQSNLVSLVNHLRHQYYPPNVRNLVVRCVDPCNVSSVVSVVSNVVSSVNSVPPDLLSLLVSLLSVLLSVLLLCVVLLPLQVDVFLVVVSVVLSVVSNVCSVDQDFQQPDPVSLVVLVVVLVVVVVVVVVVVVVVVVVVQVVCVVVVDHDDDDDDDDPPCRPVSSVVSNRVVSSVVSNVVSVVSNVVVVVCSNDPPNDGDDDDPPVVPPPPCPPPTPDSCSGDDDDCVSVVVPPPPPPPDVPPVPPPDDDDDDPPDDPPPPPPVPCPDDDPPPPVCPVPPVVVVVPPPPPPPDPDDDDQDADDDDDDDDDDPCPPPDDDPPPRRRDCDDDPPDDDDDDDDDDDDDDDDDDDPDPDDDDDDDDDDDDDDYDYDDDDDDDDDDDDDDDD/DDDDDDYDDDDDDDDDDDDDDDDDDDYDDDDDDDDDYDDDDDYYDDDDDDDYDDDDDDDDDDCPPDDDDDPDDYDDDDPDDDDDPCPPDDDDDDDDDDDDDDPDDDPDDPLPPQDPVQLVVVQVLCLVCVCVQPNVVQNAKDDKAWKFKDQDPPDTHIWIWIDTQQKIFIWDDTPPPIHTDDMAGLLQWAEWEDPDFQFKIKTWGQDVVDNDIGIMIIGHPPGRVVVVVLVSLLSVCALQVQQLVQDVVRYHYPPCVSSVCSPVRDYDPPQAALRNLVSNLCSLCVNLVHHDDPVLVCCCRPPCRVVLPQEDELVVPVVDDPSSSLSNLLSLLRGLSRQHYEYEQAADDPSRLVSVLSSLQRHQRHAYYAAENHADDQCSLQSNLVSCVNVLNRLHAEYHHEPAQHQHLVSLLSNLVSLLSNQNYAYYHYAQNQYDQSSLLSNLNSLQCQQPVPDDPSRGRQHAEDAHHNHAHDDDNVSVLQSLLRHQNYAYYAHALNQYACLSNLQSCQRRVLAHQYEEDHNYEYDPVLLVCLQSLLQSLLRRAHHAEYAHANYASDQSNLLSNLNSQLNHPRYAQHAYECAQHDECRNLVSLLSNLSGRHAHYEHANNQNALSLLVNLVSVQSRQNYAYYEHAHQNLVNQVVDPVNVVSSLSNLVSVLCSQQRGNYAEYEHAHNLQACCCLSNLQLLLRGQHQYYEHEQNLCELVNLLSNLVSQLRHLRHAEYEYANNLYALNSLQSNLVSLVNHLRHQYYPPNVRNLVVNCVDPCNVSSVVSVVSNVVSNVNSVPPDLLSLLVSLLSVLLSVLLLCVVLLPLQVDVFLVVVSVVLSVVSNVCSVDQDFQQPDPVSLVVLVVVLVVVVVVVVVVVVVVVVVVQVVCVVVVHHDDDDDDDDPPCRPVSSVVSNRVVSSVVSNVVSVVSNVVVVVCSSDPPNDGDPDDPPVVPPPPCPPPTPDSPSGDDDDCVSVVVPPPPPPPDVPPVPPPDDDDDDCPDPPPPPPPVPPPPPPPPPPPCPVVPVVVVVVPVPPPPPPPDPDPPDPPDDDDDDDDDDDDDDDDPDPDDPDDDDDDYYDDDDDDDDDDDDDPDDDDDDDDDDDDDDDDDDDDDDDDYDDDDDDDDDDDDDDD

Organism: Panagrellus redivivus (NCBI:txid6233)

Sequence (2244 aa):
MSHSHRHDTDDGGAKDKDETAETVVEGEEVHTDDDEFDAQRLRTMKHDRNPCQNGLDGHFKASSVLKSPQWVSSIRRLLKPDRHVNIGYQSRHFIHQRCSTFAGPVLGPVTMSLSRDNIAEARAYIKENCALLFGKKYWECRTIIHIQYAPKSDKFESRFLAISKFRVFILHGKAPNLKVDKKFNLLALRSIQIVTPNKELSLSWEDRSGRGIVKGLIRCDEKPTIDIAREMLMALKHYFPDIGANLSNIMTIVPSSLVSEFASFPESTPKLLCNNFRRSYVAICDYYDQRYKDEVVWDFEHIYFTHDLHEIRLEDFTHLPIKDQITILATAQFSSYFTGISVDGTKLVYEHIEVLFNIIRRSHALKSLRLVNCGLPKDFITNFASALSTNHTVPLDTIDFSHNNLDDRKGFLQLATILPKLTSLKTIVLSSCNLSEKCVAALSSGLISGVTLQADASKKVEPRALVLSGNPIKDDVSELVNFVSLCTSLRVLDLSNTGILVDRLWTNLKLGGLQLEVLRLSGCSTGKKSKDHAGVVRELFACMVNLKEIDFSGTSLGPDVLQAFIAGLANNAQVKDVVINLNGVCDRSCVTVLEGLADCSVGSLSLRDSSFEHELVAIIVTLRKMTTLNTLDLGGSNFYSLKNHRKHASAFGRALQELVQLMNDGNLQELNLSDCRIGESMHIILNALGVAKLSLLDISNNEMTNTGARLLSKALQLNHCLQKLYIDRNQITAEGFVELAHALKLNLTIQSLPTPLLDVADALGKPDRARVLTAINEIERYLERNRVAATHARNEELRQKVIHKLNNRSDLYDINGSDYKRVIFFEVLKVVSDLGMTPLAPVDAPIDLAVVDSVVARLEELGDANDHRIWTLVREALADKGVEIAENVEAPSNVNEYLKKSVRQHIENHLTEMAWATVFAKTDRLLMSGSALKLRGSLSNGAIDHSVHGGFTRTSHRPDSIIAESSSSPSRTASIDELRGYGDTSGECTPKTTLQHVVKSRPTPARRNRAKSKDPSTILNATTSACTTPDMHHSTTSHMSSSSADSDSPRPTPRTAILPPGSPKLHAISVAPDETPPPVPKRTLPVIPPKLPPKPDSPAKSPTHKNFGAFGSTLAAQTDRVMSHSHRHDTDDGGAKDKDETAETVVEGEEVHTDDDEFDAQRLRTMKHDRNPCQNGLDGHFKASSVLKSPQWVSSIRRLLKPDRHVNIGYQSRHFIHQRCSTFAGPVLGPVTMSLSRDNIAEARAYIKENCALLFGKKYWECRTIIHIQYAPKSDKFESRFLAISKFRVFILHGKAPNLKVDKKFNLLALRSIQIVTPNKELSLSWEDRSGRGIVKGLIRCDEKPTIDIAREMLMALKHYFPDIGANLSNIMTIVPSSLVSEFASFPESTPKLLCNNFRRSYVAICDYYDQRYKDEVVWDFEHIYFTHDLHEIRLEDFTHLPIKDQITILATAQFSSYFTGISVDGTKLVYEHIEVLFNIIRRSHALKSLRLVNCGLPKDFITNFASALSTNHTVPLDTIDFSHNNLDDRKGFLQLATILPKLTSLKTIVLSSCNLSEKCVAALSSGLISGVTLQADASKKVEPRALVLSGNPIKDDVSELVNFVSLCTSLRVLDLSNTGILVDRLWTNLKLGGLQLEVLRLSGCSTGKKSKDHAGVVRELFACMVNLKEIDFSGTSLGPDVLQAFIAGLANNAQVKDVVINLNGVCDRSCVTVLEGLADCSVGSLSLRDSSFEHELVAIIVTLRKMTTLNTLDLGGSNFYSLKNHRKHASAFGRALQELVQLMNDGNLQELNLSDCRIGESMHIILNALGVAKLSLLDISNNEMTNTGARLLSKALQLNHCLQKLYIDRNQITAEGFVELAHALKLNLTIQSLPTPLLDVADALGKPDRARVLTAINEIERYLERNRVAATHARNEELRQKVIHKLNNRSDLYDINGSDYKRVIFFEVLKVVSDLGMTPLAPVDAPIDLAVVDSVVARLEELGDANDHRIWTLVREALADKGVEIAENVEAPSNVNEYLKKSVRQHIENHLTEMAWATVFAKTDRLLMSGSALKLRGSLSNGAIDHSVHGGFTRTSHRPDSIIAESSSSPSRTASIDELRGYGDTSGECTPKTTLQHVVKSRPTPARRNRAKSKDPSTILNATTSACTTPDMHHSTTSHMSSSSADSDSPRPTPRTAILPPGSPKLHAISVAPDETPPPVPKRTLPVIPPKLPPKPDSPAKSPTHKNFGAFGSTLAAQTDRV

InterPro domains:
  IPR001611 Leucine-rich repeat [PF00560] (667-681)
  IPR001611 Leucine-rich repeat [PF13516] (719-741)
  IPR011993 PH-like domain superfamily [G3DSA:2.30.29.30] (116-211)
  IPR032675 Leucine-rich repeat domain superfamily [G3DSA:3.80.10.10] (277-786)
  IPR041245 CARMIL, pleckstrin homology domain [PF17888] (141-241)
  IPR051279 Protein Phosphatase 1 Regulatory and Actin Interaction Protein [PTHR24112] (150-1010)

pLDDT: mean 72.61, std 31.67, range [12.12, 98.44]